Protein 9IX8 (pdb70)

Radius of gyration: 39.35 Å; Cα contacts (8 Å, |Δi|>4): 4409; chains: 4; bounding box: 99×106×82 Å

InterPro domains:
  IPR005841 Alpha-D-phosphohexomutase superfamily [PR00509] (86-100)
  IPR005841 Alpha-D-phosphohexomutase superfamily [PR00509] (162-181)
  IPR005841 Alpha-D-phosphohexomutase superfamily [PR00509] (196-209)
  IPR005841 Alpha-D-phosphohexomutase superfamily [PR00509] (224-239)
  IPR005843 Alpha-D-phosphohexomutase, C-terminal [PF00408] (360-435)
  IPR005844 Alpha-D-phosphohexomutase, alpha/beta/alpha domain I [PF02878] (2-129)
  IPR005845 Alpha-D-phosphohexomutase, alpha/beta/alpha domain II [PF02879] (148-244)
  IPR005846 Alpha-D-phosphohexomutase, alpha/beta/alpha domain III [PF02880] (249-353)
  IPR016055 Alpha-D-phosphohexomutase, alpha/beta/alpha I/II/III [SSF53738] (2-168)
  IPR016055 Alpha-D-phosphohexomutase, alpha/beta/alpha I/II/III [SSF53738] (147-247)
  IPR016055 Alpha-D-phosphohexomutase, alpha/beta/alpha I/II/III [SSF53738] (248-350)
  IPR016066 Alpha-D-phosphohexomutase, conserved site [PS00710] (87-96)
  IPR024086 Phosphoglucosamine mutase, archaeal type [TIGR03990] (1-440)
  IPR024086 Phosphoglucosamine mutase, archaeal type [cd03087] (3-440)
  IPR036900 Alpha-D-phosphohexomutase, C-terminal domain superfamily [SSF55957] (343-445)
  IPR050060 Phosphoglucosamine mutase [PTHR42946] (4-446)

Foldseek 3Di:
DDFQFFFKDFEPVRDYLQVLLLLLLLCLQLDAEEEEEEEKQAPCTVSSSVSSVNNVLQQLHAYAYAYHAFLQLQLVCLLVPHQKYKYWAPWQDASRMITIWIAGNQSFTDDPVSVVSSVVCSVVVVGHGDDPVSRDDYHYDHRQVVVLVLLCVVLVAAAQFEEEEEELLMNCLVHLVVSCVVSNYNYDYDSSHRDSNSVRFRQCVDCVRCVVVLVVLQVVQGQKYWGAGRSRLFIWIAGSNSHTCFQLLLQLLVLLVQCQVVQEFEEEEALQRACLNVVSRVVSPYYYDHAHNHFQLVVCVPRVGCWYYYRRFTAHPVSGRGRDVSNSVSNLSVCCRPPHGVVVVSVVTQDKDKDKDKAAAAPVCQVPLQVVLQVVVCVVQVPFFPDWDPNFRIWTAGVQRWIWDWGCDTPHRIIMIMTMGSDPVVRVVRSVSSVVSRVVSRVPD/DQFLFFFKDFEPVRDYLVVLLLLLLLVLQLDAEEEEEEEKQQPCTVVSSVSSVNNVLQQLYAYAYQYHAFLQLQLVCLLVPHQKYKYWAPWQDASRMIGIWIAGNQSFTDDVVSVVSSVVCSVVVPGRGDDPVSRYDYHYDHRQVVVLVLLCVVLVAADQFEEEEEELLMSCLVHQVVSCVVSNYNYDYHSSHRDSNSVRFRQDPDCVTCLVQLVVLQVVQGQKYWGAGRSRLFIWMAGSNSHTCWQLLLVLLVLLVQLQVVQEFEEEEELQRACLNVVSRVVSPYDYDYAHRHFQLVCCVVRVGQWYYYRRFTDHPVSGRGGDVSSSVSVLSVCCVVPHGPVVSSVVGQDKDKDKDKAAAAPVCLLVLLVVLVVVLCVVQVVFFPDWDPNFRIWTAGNQRKIWDWGQDIPHRIIMTMIIGSDPVVRVVSRVVSVVSSVVSRVPD/DQAQAFFKDFEPPRDYLQVLLLLLLLCLQLWAEEEEEEEKQQPCGVSSSVSNLNNVLQQLYAYAYAYHAFLQLQLLVLLVPHQKYKYWANWQDASRMIGIWIAGSQSATDDPVRVVSSVVCSVVVVGHGDDPVSRHDYHYDHRQVVVLVLLCVVLVAAFQFEEEEEELLMNVLVHQVVSCVVSNYNYDYHSSHHHSNSVRFRQNPDCVGCVCVLVVLAVVQGQKYWGGGHSRLFIWIAGSNSHTCFQLLLLQLVLLVQCLVVLEFEEEEELPRFQLNVVSRVVSHYDYDYAHHNRQLCCCVVVVGCWGYYRRFTDRVVSGSGGDCSSSVSNVSVVCVPPHGPVVSSVVGQDKDKDKDKAFAAPVCLVVLLVVLLVVLCVVCVVFFPDWDPNFGTWTAGPQRKIWGWGDRPPHRITIIMIMGSDPVVNCVSSVSSVVSSNVSRVVVD/DQALAAFKDFEPPRDYLVVLLLLLLLCLQLWAEAEEEEEKQAPCTVVSSVSSLNNVLQQLHAYAYQYHAFLQLQLVVLLVPHQKYKYWANWQDASSMIGIWIAGNQSFTQDPVRVVSSVVCSVVVVGRGDPPVSRHDYHYDHRQVVVLVLLCVVLVAAACFEEEEEELLMNVLVHQVVSCVVSVYNYDYHSSHHHNNSVQFRQHVDCVGCLVVLVVLQVVQGQKYWGGGRSRLFIWIAGSNSDTCWQLLLQLLVLLVQQLVVLEFEEEEALARFCLNVVNRVVSHYDYDHAHPRGQLVCCVVRVGCWGDYRGFTAHPVSGSGGDVSSSVSNLSVCCVVPHGPVVSSVVGADKDKDKDKAAAAPVCLVVLLVVLLVVLCVVQVVFFPDWDPNFRTWTAGNQRKIWGWHDRPDHRIIMIMIMGSDPVVNVVSSCSSRVSSNVSRVVVVD

Structure (mmCIF, N/CA/C/O backbone):
data_9IX8
#
_entry.id   9IX8
#
_cell.length_a   79.772
_cell.length_b   97.575
_cell.length_c   128.150
_cell.angle_alpha   90.00
_cell.angle_beta   94.00
_cell.angle_gamma   90.00
#
_symmetry.space_group_name_H-M   'P 1 21 1'
#
loop_
_entity.id
_entity.type
_entity.pdbx_description
1 polymer Phosphopentomutase
2 non-polymer 2-(2-(2-(2-(2-(2-ETHOXYETHOXY)ETHOXY)ETHOXY)ETHOXY)ETHOXY)ETHANOL
3 non-polymer GLYCEROL
4 water water
#
loop_
_atom_site.group_PDB
_atom_site.id
_atom_site.type_symbol
_atom_site.label_atom_id
_atom_site.label_alt_id
_atom_site.label_comp_id
_atom_site.label_asym_id
_atom_site.label_entity_id
_atom_site.label_seq_id
_atom_site.pdbx_PDB_ins_code
_atom_site.Cartn_x
_atom_site.Cartn_y
_atom_site.Cartn_z
_atom_site.occupancy
_atom_site.B_iso_or_equiv
_atom_site.auth_seq_id
_atom_site.auth_comp_id
_atom_site.auth_asym_id
_atom_site.auth_atom_id
_atom_site.pdbx_PDB_model_num
ATOM 1 N N . LEU A 1 2 ? -15.796 61.245 26.017 1.00 55.99 3 LEU A N 1
ATOM 2 C CA . LEU A 1 2 ? -14.399 61.135 26.617 1.00 57.22 3 LEU A CA 1
ATOM 3 C C . LEU A 1 2 ? -13.377 62.015 25.866 1.00 58.80 3 LEU A C 1
ATOM 4 O O . LEU A 1 2 ? -12.645 62.794 26.538 1.00 49.39 3 LEU A O 1
ATOM 9 N N . PHE A 1 3 ? -13.267 61.853 24.543 1.00 50.99 4 PHE A N 1
ATOM 10 C CA . PHE A 1 3 ? -12.366 62.656 23.679 1.00 58.68 4 PHE A CA 1
ATOM 11 C C . PHE A 1 3 ? -12.924 64.079 23.484 1.00 55.39 4 PHE A C 1
ATOM 12 O O . PHE A 1 3 ? -14.125 64.227 23.217 1.00 64.02 4 PHE A O 1
ATOM 20 N N . GLY A 1 4 ? -12.059 65.089 23.611 1.00 57.47 5 GLY A N 1
ATOM 21 C CA . GLY A 1 4 ? -12.232 66.435 23.029 1.00 58.78 5 GLY A CA 1
ATOM 22 C C . GLY A 1 4 ? -11.499 66.567 21.695 1.00 56.66 5 GLY A C 1
ATOM 23 O O . GLY A 1 4 ? -11.236 65.513 21.030 1.00 56.03 5 GLY A O 1
ATOM 24 N N . THR A 1 5 ? -11.136 67.807 21.341 1.00 59.15 6 THR A N 1
ATOM 25 C CA . THR A 1 5 ? -10.528 68.226 20.039 1.00 68.12 6 THR A CA 1
ATOM 26 C C . THR A 1 5 ? -9.160 67.560 19.798 1.00 68.73 6 THR A C 1
ATOM 27 O O . THR A 1 5 ? -8.863 67.247 18.609 1.00 69.50 6 THR A O 1
ATOM 31 N N . ALA A 1 6 ? -8.356 67.360 20.854 1.00 69.61 7 ALA A N 1
ATOM 32 C CA . ALA A 1 6 ? -7.008 66.750 20.766 1.00 75.02 7 ALA A CA 1
ATOM 33 C C . ALA A 1 6 ? -6.709 65.936 22.037 1.00 77.11 7 ALA A C 1
ATOM 34 O O . ALA A 1 6 ? -5.687 66.205 22.716 1.00 77.29 7 ALA A O 1
ATOM 36 N N . GLY A 1 7 ? -7.574 64.959 22.335 1.00 67.91 8 GLY A N 1
ATOM 37 C CA . GLY A 1 7 ? -7.323 63.905 23.336 1.00 61.77 8 GLY A CA 1
ATOM 38 C C . GLY A 1 7 ? -8.346 63.856 24.455 1.00 59.52 8 GLY A C 1
ATOM 39 O O . GLY A 1 7 ? -9.235 64.738 24.533 1.00 67.49 8 GLY A O 1
ATOM 40 N N . ILE A 1 8 ? -8.218 62.832 25.294 1.00 48.43 9 ILE A N 1
ATOM 41 C CA . ILE A 1 8 ? -8.879 62.741 26.625 1.00 41.43 9 ILE A CA 1
ATOM 42 C C . ILE A 1 8 ? -7.970 63.455 27.619 1.00 43.05 9 ILE A C 1
ATOM 43 O O . ILE A 1 8 ? -6.758 63.259 27.552 1.00 44.54 9 ILE A O 1
ATOM 48 N N . ARG A 1 9 ? -8.530 64.286 28.482 1.00 49.33 10 ARG A N 1
ATOM 49 C CA . ARG A 1 9 ? -7.757 65.048 29.488 1.00 50.91 10 ARG A CA 1
ATOM 50 C C . ARG A 1 9 ? -8.698 65.497 30.602 1.00 45.43 10 ARG A C 1
ATOM 51 O O . ARG A 1 9 ? -9.866 65.734 30.356 1.00 52.64 10 ARG A O 1
ATOM 59 N N . GLY A 1 10 ? -8.170 65.657 31.794 1.00 42.23 11 GLY A N 1
ATOM 60 C CA . GLY A 1 10 ? -8.949 66.169 32.916 1.00 41.28 11 GLY A CA 1
ATOM 61 C C . GLY A 1 10 ? -8.161 66.047 34.186 1.00 43.83 11 GLY A C 1
ATOM 62 O O . GLY A 1 10 ? -6.966 65.800 34.128 1.00 44.71 11 GLY A O 1
ATOM 63 N N . THR A 1 11 ? -8.850 66.226 35.291 1.00 51.81 12 THR A N 1
ATOM 64 C CA . THR A 1 11 ? -8.266 66.256 36.638 1.00 49.07 12 THR A CA 1
ATOM 65 C C . THR A 1 11 ? -8.128 64.811 37.087 1.00 47.05 12 THR A C 1
ATOM 66 O O . THR A 1 11 ? -9.018 63.994 36.780 1.00 44.15 12 THR A O 1
ATOM 70 N N . LEU A 1 12 ? -7.018 64.544 37.769 1.00 42.39 13 LEU A N 1
ATOM 71 C CA . LEU A 1 12 ? -6.742 63.265 38.428 1.00 45.03 13 LEU A CA 1
ATOM 72 C C . LEU A 1 12 ? -7.914 62.975 39.362 1.00 41.28 13 LEU A C 1
ATOM 73 O O . LEU A 1 12 ? -8.298 63.868 40.125 1.00 46.21 13 LEU A O 1
ATOM 78 N N . TRP A 1 13 ? -8.454 61.769 39.280 1.00 41.25 14 TRP A N 1
ATOM 79 C CA . TRP A 1 13 ? -9.457 61.173 40.211 1.00 47.66 14 TRP A CA 1
ATOM 80 C C . TRP A 1 13 ? -10.878 61.573 39.808 1.00 45.34 14 TRP A C 1
ATOM 81 O O . TRP A 1 13 ? -11.782 60.733 40.024 1.00 48.59 14 TRP A O 1
ATOM 92 N N . GLU A 1 14 ? -11.047 62.783 39.264 1.00 48.58 15 GLU A N 1
ATOM 93 C CA . GLU A 1 14 ? -12.314 63.287 38.668 1.00 61.76 15 GLU A CA 1
ATOM 94 C C . GLU A 1 14 ? -12.618 62.530 37.369 1.00 50.79 15 GLU A C 1
ATOM 95 O O . GLU A 1 14 ? -13.454 61.648 37.415 1.00 63.28 15 GLU A O 1
ATOM 101 N N . LYS A 1 15 ? -11.979 62.875 36.255 1.00 52.41 16 LYS A N 1
ATOM 102 C CA . LYS A 1 15 ? -12.263 62.256 34.936 1.00 57.78 16 LYS A CA 1
ATOM 103 C C . LYS A 1 15 ? -11.199 61.207 34.607 1.00 56.84 16 LYS A C 1
ATOM 104 O O . LYS A 1 15 ? -11.585 60.142 34.084 1.00 66.90 16 LYS A O 1
ATOM 110 N N . VAL A 1 16 ? -9.922 61.495 34.888 1.00 51.68 17 VAL A N 1
ATOM 111 C CA . VAL A 1 16 ? -8.763 60.639 34.496 1.00 45.40 17 VAL A CA 1
ATOM 112 C C . VAL A 1 16 ? -8.300 59.825 35.708 1.00 41.31 17 VAL A C 1
ATOM 113 O O . VAL A 1 16 ? -7.849 60.431 36.704 1.00 47.07 17 VAL A O 1
ATOM 117 N N . THR A 1 17 ? -8.396 58.510 35.551 1.00 33.32 18 THR A N 1
ATOM 118 C CA . THR A 1 17 ? -8.128 57.449 36.525 1.00 34.55 18 THR A CA 1
ATOM 119 C C . THR A 1 17 ? -7.326 56.305 35.900 1.00 34.78 18 THR A C 1
ATOM 120 O O . THR A 1 17 ? -7.320 56.065 34.674 1.00 27.80 18 THR A O 1
ATOM 124 N N . PRO A 1 18 ? -6.644 55.530 36.771 1.00 31.58 19 PRO A N 1
ATOM 125 C CA . PRO A 1 18 ? -6.011 54.290 36.343 1.00 32.16 19 PRO A CA 1
ATOM 126 C C . PRO A 1 18 ? -7.037 53.428 35.594 1.00 28.43 19 PRO A C 1
ATOM 127 O O . PRO A 1 18 ? -6.703 52.875 34.572 1.00 26.41 19 PRO A O 1
ATOM 131 N N . GLU A 1 19 ? -8.246 53.319 36.146 1.00 33.60 20 GLU A N 1
ATOM 132 C CA . GLU A 1 19 ? -9.362 52.496 35.562 1.00 36.21 20 GLU A CA 1
ATOM 133 C C . GLU A 1 19 ? -9.618 52.953 34.120 1.00 31.41 20 GLU A C 1
ATOM 134 O O . GLU A 1 19 ? -9.644 52.076 33.218 1.00 30.68 20 GLU A O 1
ATOM 140 N N . LEU A 1 20 ? -9.757 54.263 33.893 1.00 27.85 21 LEU A N 1
ATOM 141 C CA . LEU A 1 20 ? -10.046 54.772 32.523 1.00 34.82 21 LEU A CA 1
ATOM 142 C C . LEU A 1 20 ? -8.858 54.420 31.615 1.00 31.87 21 LEU A C 1
ATOM 143 O O . LEU A 1 20 ? -9.095 53.852 30.539 1.00 28.81 21 LEU A O 1
ATOM 148 N N . ALA A 1 21 ? -7.626 54.678 32.076 1.00 30.43 22 ALA A N 1
ATOM 149 C CA . ALA A 1 21 ? -6.399 54.439 31.291 1.00 29.54 22 ALA A CA 1
ATOM 150 C C . ALA A 1 21 ? -6.391 52.971 30.831 1.00 31.19 22 ALA A C 1
ATOM 151 O O . ALA A 1 21 ? -6.058 52.733 29.653 1.00 26.89 22 ALA A O 1
ATOM 153 N N . MET A 1 22 ? -6.796 52.034 31.705 1.00 31.54 23 MET A N 1
ATOM 154 C CA . MET A 1 22 ? -6.839 50.582 31.375 1.00 32.30 23 MET A CA 1
ATOM 155 C C . MET A 1 22 ? -7.935 50.324 30.315 1.00 30.93 23 MET A C 1
ATOM 156 O O . MET A 1 22 ? -7.676 49.622 29.300 1.00 25.46 23 MET A O 1
ATOM 161 N N . LYS A 1 23 ? -9.129 50.881 30.509 1.00 33.40 24 LYS A N 1
ATOM 162 C CA . LYS A 1 23 ? -10.243 50.682 29.532 1.00 34.64 24 LYS A CA 1
ATOM 163 C C . LYS A 1 23 ? -9.799 51.190 28.151 1.00 31.98 24 LYS A C 1
ATOM 164 O O . LYS A 1 23 ? -10.019 50.430 27.194 1.00 25.67 24 LYS A O 1
ATOM 170 N N . VAL A 1 24 ? -9.117 52.350 28.050 1.00 30.10 25 VAL A N 1
ATOM 171 C CA . VAL A 1 24 ? -8.664 52.892 26.722 1.00 30.31 25 VAL A CA 1
ATOM 172 C C . VAL A 1 24 ? -7.706 51.904 26.055 1.00 30.60 25 VAL A C 1
ATOM 173 O O . VAL A 1 24 ? -7.878 51.603 24.837 1.00 30.89 25 VAL A O 1
ATOM 177 N N . GLY A 1 25 ? -6.756 51.368 26.818 1.00 32.59 26 GLY A N 1
ATOM 178 C CA . GLY A 1 25 ? -5.840 50.334 26.304 1.00 33.42 26 GLY A CA 1
ATOM 179 C C . GLY A 1 25 ? -6.640 49.161 25.764 1.00 35.44 26 GLY A C 1
ATOM 180 O O . GLY A 1 25 ? -6.330 48.668 24.650 1.00 31.44 26 GLY A O 1
ATOM 181 N N . MET A 1 26 ? -7.622 48.716 26.551 1.00 34.20 27 MET A N 1
ATOM 182 C CA . MET A 1 26 ? -8.534 47.617 26.165 1.00 36.54 27 MET A CA 1
ATOM 183 C C . MET A 1 26 ? -9.259 48.008 24.868 1.00 33.72 27 MET A C 1
ATOM 184 O O . MET A 1 26 ? -9.239 47.204 23.923 1.00 28.18 27 MET A O 1
ATOM 189 N N . ALA A 1 27 ? -9.752 49.242 24.778 1.00 34.34 28 ALA A N 1
ATOM 190 C CA . ALA A 1 27 ? -10.529 49.733 23.620 1.00 32.65 28 ALA A CA 1
ATOM 191 C C . ALA A 1 27 ? -9.615 49.818 22.399 1.00 35.05 28 ALA A C 1
ATOM 192 O O . ALA A 1 27 ? -9.988 49.281 21.377 1.00 39.28 28 ALA A O 1
ATOM 194 N N . VAL A 1 28 ? -8.431 50.416 22.514 1.00 35.58 29 VAL A N 1
ATOM 195 C CA . VAL A 1 28 ? -7.501 50.534 21.354 1.00 37.69 29 VAL A CA 1
ATOM 196 C C . VAL A 1 28 ? -7.231 49.157 20.734 1.00 37.13 29 VAL A C 1
ATOM 197 O O . VAL A 1 28 ? -7.070 49.118 19.526 1.00 40.76 29 VAL A O 1
ATOM 201 N N . GLY A 1 29 ? -7.089 48.102 21.530 1.00 36.52 30 GLY A N 1
ATOM 202 C CA . GLY A 1 29 ? -6.641 46.782 21.051 1.00 36.62 30 GLY A CA 1
ATOM 203 C C . GLY A 1 29 ? -7.812 45.871 20.708 1.00 38.76 30 GLY A C 1
ATOM 204 O O . GLY A 1 29 ? -7.567 44.684 20.375 1.00 34.56 30 GLY A O 1
ATOM 205 N N . THR A 1 30 ? -9.031 46.392 20.852 1.00 41.43 31 THR A N 1
ATOM 206 C CA . THR A 1 30 ? -10.299 45.854 20.297 1.00 43.45 31 THR A CA 1
ATOM 207 C C . THR A 1 30 ? -10.562 46.506 18.912 1.00 43.44 31 THR A C 1
ATOM 208 O O . THR A 1 30 ? -11.040 45.823 18.035 1.00 43.07 31 THR A O 1
ATOM 212 N N . TYR A 1 31 ? -10.242 47.787 18.733 1.00 40.63 32 TYR A N 1
ATOM 213 C CA . TYR A 1 31 ? -10.461 48.578 17.502 1.00 46.67 32 TYR A CA 1
ATOM 214 C C . TYR A 1 31 ? -9.324 48.344 16.503 1.00 48.06 32 TYR A C 1
ATOM 215 O O . TYR A 1 31 ? -9.525 48.567 15.291 1.00 48.75 32 TYR A O 1
ATOM 224 N N . LYS A 1 32 ? -8.144 47.985 17.002 1.00 43.43 33 LYS A N 1
ATOM 225 C CA . LYS A 1 32 ? -6.920 47.806 16.186 1.00 43.97 33 LYS A CA 1
ATOM 226 C C . LYS A 1 32 ? -6.232 46.518 16.625 1.00 41.95 33 LYS A C 1
ATOM 227 O O . LYS A 1 32 ? -6.540 45.981 17.710 1.00 37.84 33 LYS A O 1
ATOM 233 N N . SER A 1 33 ? -5.247 46.102 15.851 1.00 39.70 34 SER A N 1
ATOM 234 C CA . SER A 1 33 ? -4.428 44.924 16.184 1.00 42.05 34 SER A CA 1
ATOM 235 C C . SER A 1 33 ? -2.971 45.198 15.788 1.00 38.91 34 SER A C 1
ATOM 236 O O . SER A 1 33 ? -2.692 46.218 15.133 1.00 33.49 34 SER A O 1
ATOM 239 N N . GLY A 1 34 ? -2.079 44.313 16.201 1.00 35.47 35 GLY A N 1
ATOM 240 C CA . GLY A 1 34 ? -0.658 44.401 15.854 1.00 40.73 35 GLY A CA 1
ATOM 241 C C . GLY A 1 34 ? 0.097 45.032 16.998 1.00 37.96 35 GLY A C 1
ATOM 242 O O . GLY A 1 34 ? -0.028 44.517 18.124 1.00 34.72 35 GLY A O 1
ATOM 243 N N . LYS A 1 35 ? 0.794 46.129 16.723 1.00 33.51 36 LYS A N 1
ATOM 244 C CA . LYS A 1 35 ? 1.762 46.731 17.666 1.00 34.13 36 LYS A CA 1
ATOM 245 C C . LYS A 1 35 ? 1.265 48.086 18.132 1.00 30.69 36 LYS A C 1
ATOM 246 O O . LYS A 1 35 ? 0.726 48.852 17.294 1.00 33.01 36 LYS A O 1
ATOM 252 N N . ALA A 1 36 ? 1.431 48.343 19.422 1.00 29.68 37 ALA A N 1
ATOM 253 C CA . ALA A 1 36 ? 1.122 49.637 20.067 1.00 31.13 37 ALA A CA 1
ATOM 254 C C . ALA A 1 36 ? 2.417 50.231 20.658 1.00 31.92 37 ALA A C 1
ATOM 255 O O . ALA A 1 36 ? 3.097 49.591 21.541 1.00 26.63 37 ALA A O 1
ATOM 257 N N . LEU A 1 37 ? 2.775 51.415 20.182 1.00 28.29 38 LEU A N 1
ATOM 258 C CA . LEU A 1 37 ? 3.891 52.186 20.756 1.00 30.52 38 LEU A CA 1
ATOM 259 C C . LEU A 1 37 ? 3.338 53.027 21.882 1.00 29.36 38 LEU A C 1
ATOM 260 O O . LEU A 1 37 ? 2.379 53.788 21.629 1.00 25.94 38 LEU A O 1
ATOM 265 N N . VAL A 1 38 ? 3.991 52.963 23.034 1.00 29.00 39 VAL A N 1
ATOM 266 C CA . VAL A 1 38 ? 3.518 53.684 24.249 1.00 30.81 39 VAL A CA 1
ATOM 267 C C . VAL A 1 38 ? 4.560 54.695 24.736 1.00 28.86 39 VAL A C 1
ATOM 268 O O . VAL A 1 38 ? 5.732 54.292 24.946 1.00 26.80 39 VAL A O 1
ATOM 272 N N . GLY A 1 39 ? 4.114 55.940 24.939 1.00 24.85 40 GLY A N 1
ATOM 273 C CA . GLY A 1 39 ? 4.942 57.032 25.473 1.00 26.80 40 GLY A CA 1
ATOM 274 C C . GLY A 1 39 ? 4.180 57.793 26.541 1.00 26.65 40 GLY A C 1
ATOM 275 O O . GLY A 1 39 ? 2.948 57.622 26.608 1.00 27.80 40 GLY A O 1
ATOM 276 N N . ARG A 1 40 ? 4.903 58.556 27.362 1.00 23.13 41 ARG A N 1
ATOM 277 C CA . ARG A 1 40 ? 4.352 59.410 28.428 1.00 23.67 41 ARG A CA 1
ATOM 278 C C . ARG A 1 40 ? 5.190 60.701 28.560 1.00 26.07 41 ARG A C 1
ATOM 279 O O . ARG A 1 40 ? 6.339 60.779 28.057 1.00 21.27 41 ARG A O 1
ATOM 287 N N . ASP A 1 41 ? 4.605 61.694 29.219 1.00 27.64 42 ASP A N 1
ATOM 288 C CA . ASP A 1 41 ? 5.294 62.941 29.610 1.00 29.39 42 ASP A CA 1
ATOM 289 C C . ASP A 1 41 ? 5.753 62.703 31.046 1.00 30.26 42 ASP A C 1
ATOM 290 O O . ASP A 1 41 ? 5.679 61.512 31.485 1.00 31.15 42 ASP A O 1
ATOM 295 N N . GLY A 1 42 ? 6.188 63.758 31.731 1.00 26.77 43 GLY A N 1
ATOM 296 C CA . GLY A 1 42 ? 6.869 63.681 33.039 1.00 31.65 43 GLY A CA 1
ATOM 297 C C . GLY A 1 42 ? 5.985 63.980 34.256 1.00 30.37 43 GLY A C 1
ATOM 298 O O . GLY A 1 42 ? 6.556 64.092 35.357 1.00 29.95 43 GLY A O 1
ATOM 299 N N . ARG A 1 43 ? 4.668 64.076 34.095 1.00 29.76 44 ARG A N 1
ATOM 300 C CA . ARG A 1 43 ? 3.709 64.354 35.193 1.00 30.48 44 ARG A CA 1
ATOM 301 C C . ARG A 1 43 ? 3.791 63.269 36.251 1.00 33.65 44 ARG A C 1
ATOM 302 O O . ARG A 1 43 ? 4.075 62.118 35.864 1.00 35.55 44 ARG A O 1
ATOM 310 N N . THR A 1 44 ? 3.461 63.619 37.506 1.00 29.87 45 THR A N 1
ATOM 311 C CA . THR A 1 44 ? 3.539 62.716 38.680 1.00 32.47 45 THR A CA 1
ATOM 312 C C . THR A 1 44 ? 2.719 61.441 38.470 1.00 29.56 45 THR A C 1
ATOM 313 O O . THR A 1 44 ? 3.137 60.401 38.997 1.00 25.76 45 THR A O 1
ATOM 317 N N . SER A 1 45 ? 1.640 61.509 37.695 1.00 25.95 46 SER A N 1
ATOM 318 C CA . SER A 1 45 ? 0.660 60.408 37.546 1.00 27.62 46 SER A CA 1
ATOM 319 C C . SER A 1 45 ? 0.951 59.566 36.295 1.00 27.22 46 SER A C 1
ATOM 320 O O . SER A 1 45 ? 0.226 58.561 36.106 1.00 27.35 46 SER A O 1
ATOM 323 N N . SER A 1 46 ? 1.931 59.941 35.462 1.00 24.30 47 SER A N 1
ATOM 324 C CA . SER A 1 46 ? 2.050 59.398 34.080 1.00 25.87 47 SER A CA 1
ATOM 325 C C . SER A 1 46 ? 2.580 57.960 34.120 1.00 24.29 47 SER A C 1
ATOM 326 O O . SER A 1 46 ? 2.101 57.148 33.347 1.00 26.87 47 SER A O 1
ATOM 329 N N . VAL A 1 47 ? 3.467 57.605 35.038 1.00 24.26 48 VAL A N 1
ATOM 330 C CA . VAL A 1 47 ? 3.918 56.184 35.103 1.00 24.19 48 VAL A CA 1
ATOM 331 C C . VAL A 1 47 ? 2.744 55.320 35.552 1.00 23.62 48 VAL A C 1
ATOM 332 O O . VAL A 1 47 ? 2.529 54.298 34.919 1.00 26.01 48 VAL A O 1
ATOM 336 N N . MET A 1 48 ? 1.957 55.770 36.518 1.00 25.71 49 MET A N 1
ATOM 337 C CA . MET A 1 48 ? 0.762 55.033 37.009 1.00 27.28 49 MET A CA 1
ATOM 338 C C . MET A 1 48 ? -0.213 54.794 35.852 1.00 26.71 49 MET A C 1
ATOM 339 O O . MET A 1 48 ? -0.689 53.696 35.750 1.00 26.88 49 MET A O 1
ATOM 344 N N . LEU A 1 49 ? -0.498 55.795 35.019 1.00 25.72 50 LEU A N 1
ATOM 345 C CA . LEU A 1 49 ? -1.483 55.645 33.914 1.00 26.16 50 LEU A CA 1
ATOM 346 C C . LEU A 1 49 ? -0.866 54.809 32.794 1.00 24.62 50 LEU A C 1
ATOM 347 O O . LEU A 1 49 ? -1.600 54.102 32.152 1.00 22.68 50 LEU A O 1
ATOM 352 N N . LYS A 1 50 ? 0.432 54.910 32.570 1.00 23.51 51 LYS A N 1
ATOM 353 C CA . LYS A 1 50 ? 1.116 54.141 31.514 1.00 25.71 51 LYS A CA 1
ATOM 354 C C . LYS A 1 50 ? 1.036 52.657 31.879 1.00 25.11 51 LYS A C 1
ATOM 355 O O . LYS A 1 50 ? 0.710 51.869 31.014 1.00 23.77 51 LYS A O 1
ATOM 361 N N . ASN A 1 51 ? 1.289 52.305 33.136 1.00 25.07 52 ASN A N 1
ATOM 362 C CA . ASN A 1 51 ? 1.131 50.907 33.619 1.00 25.60 52 ASN A CA 1
ATOM 363 C C . ASN A 1 51 ? -0.295 50.402 33.364 1.00 26.44 52 ASN A C 1
ATOM 364 O O . ASN A 1 51 ? -0.428 49.291 32.807 1.00 23.05 52 ASN A O 1
ATOM 369 N N . ALA A 1 52 ? -1.317 51.186 33.710 1.00 24.49 53 ALA A N 1
ATOM 370 C CA . ALA A 1 52 ? -2.736 50.806 33.521 1.00 28.26 53 ALA A CA 1
ATOM 371 C C . ALA A 1 52 ? -3.006 50.617 32.018 1.00 30.47 53 ALA A C 1
ATOM 372 O O . ALA A 1 52 ? -3.431 49.485 31.641 1.00 27.95 53 ALA A O 1
ATOM 374 N N . MET A 1 53 ? -2.615 51.615 31.197 1.00 28.26 54 MET A N 1
ATOM 375 C CA . MET A 1 53 ? -2.689 51.611 29.712 1.00 24.81 54 MET A CA 1
ATOM 376 C C . MET A 1 53 ? -2.041 50.356 29.132 1.00 25.68 54 MET A C 1
ATOM 377 O O . MET A 1 53 ? -2.711 49.648 28.354 1.00 23.94 54 MET A O 1
ATOM 382 N N . ILE A 1 54 ? -0.796 50.070 29.528 1.00 24.15 55 ILE A N 1
ATOM 383 C CA . ILE A 1 54 ? -0.025 48.895 29.039 1.00 24.86 55 ILE A CA 1
ATOM 384 C C . ILE A 1 54 ? -0.752 47.583 29.433 1.00 25.97 55 ILE A C 1
ATOM 385 O O . ILE A 1 54 ? -0.796 46.609 28.606 1.00 25.32 55 ILE A O 1
ATOM 390 N N . SER A 1 55 ? -1.315 47.512 30.625 1.00 26.02 56 SER A N 1
ATOM 391 C CA . SER A 1 55 ? -2.066 46.307 31.051 1.00 26.79 56 SER A CA 1
ATOM 392 C C . SER A 1 55 ? -3.245 46.121 30.110 1.00 25.21 56 SER A C 1
ATOM 393 O O . SER A 1 55 ? -3.449 45.004 29.648 1.00 26.57 56 SER A O 1
ATOM 396 N N . GLY A 1 56 ? -3.955 47.200 29.814 1.00 24.95 57 GLY A N 1
ATOM 397 C CA . GLY A 1 56 ? -5.075 47.182 28.857 1.00 24.97 57 GLY A CA 1
ATOM 398 C C . GLY A 1 56 ? -4.676 46.613 27.518 1.00 24.32 57 GLY A C 1
ATOM 399 O O . GLY A 1 56 ? -5.260 45.595 27.131 1.00 23.46 57 GLY A O 1
ATOM 400 N N . LEU A 1 57 ? -3.647 47.189 26.886 1.00 25.39 58 LEU A N 1
ATOM 401 C CA . LEU A 1 57 ? -3.195 46.790 25.535 1.00 25.54 58 LEU A CA 1
ATOM 402 C C . LEU A 1 57 ? -2.777 45.328 25.538 1.00 28.79 58 LEU A C 1
ATOM 403 O O . LEU A 1 57 ? -3.176 44.585 24.628 1.00 26.72 58 LEU A O 1
ATOM 408 N N . LEU A 1 58 ? -1.990 44.919 26.527 1.00 28.38 59 LEU A N 1
ATOM 409 C CA . LEU A 1 58 ? -1.482 43.528 26.541 1.00 26.74 59 LEU A CA 1
ATOM 410 C C . LEU A 1 58 ? -2.667 42.568 26.563 1.00 28.87 59 LEU A C 1
ATOM 411 O O . LEU A 1 58 ? -2.534 41.513 25.938 1.00 30.34 59 LEU A O 1
ATOM 416 N N . SER A 1 59 ? -3.742 42.901 27.294 1.00 28.50 60 SER A N 1
ATOM 417 C CA . SER A 1 59 ? -4.929 42.028 27.495 1.00 28.07 60 SER A CA 1
ATOM 418 C C . SER A 1 59 ? -5.624 41.687 26.163 1.00 31.88 60 SER A C 1
ATOM 419 O O . SER A 1 59 ? -6.405 40.691 26.141 1.00 31.60 60 SER A O 1
ATOM 422 N N . THR A 1 60 ? -5.400 42.488 25.112 1.00 29.64 61 THR A N 1
ATOM 423 C CA . THR A 1 60 ? -6.070 42.348 23.801 1.00 31.22 61 THR A CA 1
ATOM 424 C C . THR A 1 60 ? -5.225 41.550 22.828 1.00 32.27 61 THR A C 1
ATOM 425 O O . THR A 1 60 ? -5.719 41.317 21.705 1.00 37.63 61 THR A O 1
ATOM 429 N N . GLY A 1 61 ? -4.008 41.174 23.220 1.00 32.81 62 GLY A N 1
ATOM 430 C CA . GLY A 1 61 ? -3.032 40.500 22.330 1.00 32.76 62 GLY A CA 1
ATOM 431 C C . GLY A 1 61 ? -2.183 41.481 21.507 1.00 31.63 62 GLY A C 1
ATOM 432 O O . GLY A 1 61 ? -1.378 41.013 20.678 1.00 33.98 62 GLY A O 1
ATOM 433 N N . MET A 1 62 ? -2.358 42.798 21.660 1.00 29.37 63 MET A N 1
ATOM 434 C CA . MET A 1 62 ? -1.426 43.766 21.039 1.00 29.15 63 MET A CA 1
ATOM 435 C C . MET A 1 62 ? -0.034 43.570 21.655 1.00 30.02 63 MET A C 1
ATOM 436 O O . MET A 1 62 ? 0.083 43.153 22.824 1.00 28.39 63 MET A O 1
ATOM 441 N N . GLU A 1 63 ? 0.972 43.767 20.820 1.00 28.52 64 GLU A N 1
ATOM 442 C CA . GLU A 1 63 ? 2.404 43.816 21.161 1.00 31.03 64 GLU A CA 1
ATOM 443 C C . GLU A 1 63 ? 2.733 45.256 21.551 1.00 32.01 64 GLU A C 1
ATOM 444 O O . GLU A 1 63 ? 2.565 46.158 20.708 1.00 33.34 64 GLU A O 1
ATOM 450 N N . VAL A 1 64 ? 3.102 45.461 22.811 1.00 28.68 65 VAL A N 1
ATOM 451 C CA . VAL A 1 64 ? 3.391 46.808 23.352 1.00 28.03 65 VAL A CA 1
ATOM 452 C C . VAL A 1 64 ? 4.879 47.125 23.161 1.00 27.12 65 VAL A C 1
ATOM 453 O O . VAL A 1 64 ? 5.746 46.335 23.603 1.00 27.85 65 VAL A O 1
ATOM 457 N N . LEU A 1 65 ? 5.169 48.267 22.543 1.00 28.60 66 LEU A N 1
ATOM 458 C CA . LEU A 1 65 ? 6.545 48.829 22.434 1.00 27.46 66 LEU A CA 1
ATOM 459 C C . LEU A 1 65 ? 6.577 50.017 23.392 1.00 27.48 66 LEU A C 1
ATOM 460 O O . LEU A 1 65 ? 5.768 50.938 23.174 1.00 31.31 66 LEU A O 1
ATOM 465 N N . ASP A 1 66 ? 7.370 49.939 24.469 1.00 25.95 67 ASP A N 1
ATOM 466 C CA . ASP A 1 66 ? 7.355 50.938 25.581 1.00 24.75 67 ASP A CA 1
ATOM 467 C C . ASP A 1 66 ? 8.490 51.917 25.338 1.00 22.69 67 ASP A C 1
ATOM 468 O O . ASP A 1 66 ? 9.620 51.489 25.380 1.00 26.72 67 ASP A O 1
ATOM 473 N N . ALA A 1 67 ? 8.179 53.157 24.981 1.00 25.45 68 ALA A N 1
ATOM 474 C CA . ALA A 1 67 ? 9.168 54.222 24.724 1.00 26.76 68 ALA A CA 1
ATOM 475 C C . ALA A 1 67 ? 9.355 55.051 25.988 1.00 25.53 68 ALA A C 1
ATOM 476 O O . ALA A 1 67 ? 10.276 55.844 26.047 1.00 29.74 68 ALA A O 1
ATOM 478 N N . ASP A 1 68 ? 8.509 54.846 26.974 1.00 27.85 69 ASP A N 1
ATOM 479 C CA . ASP A 1 68 ? 8.578 55.615 28.240 1.00 27.75 69 ASP A CA 1
ATOM 480 C C . ASP A 1 68 ? 8.547 57.110 27.900 1.00 24.88 69 ASP A C 1
ATOM 481 O O . ASP A 1 68 ? 7.682 57.446 27.063 1.00 23.15 69 ASP A O 1
ATOM 486 N N . LEU A 1 69 ? 9.412 57.930 28.529 1.00 25.52 70 LEU A N 1
ATOM 487 C CA . LEU A 1 69 ? 9.294 59.409 28.651 1.00 27.45 70 LEU A CA 1
ATOM 488 C C . LEU A 1 69 ? 9.843 60.025 27.370 1.00 28.23 70 LEU A C 1
ATOM 489 O O . LEU A 1 69 ? 11.076 60.074 27.193 1.00 28.24 70 LEU A O 1
ATOM 494 N N . ILE A 1 70 ? 8.938 60.381 26.457 1.00 32.23 71 ILE A N 1
ATOM 495 C CA . ILE A 1 70 ? 9.291 61.035 25.167 1.00 30.59 71 ILE A CA 1
ATOM 496 C C . ILE A 1 70 ? 8.246 62.104 24.883 1.00 29.03 71 ILE A C 1
ATOM 497 O O . ILE A 1 70 ? 7.121 61.988 25.379 1.00 31.34 71 ILE A O 1
ATOM 502 N N . PRO A 1 71 ? 8.592 63.178 24.132 1.00 27.86 72 PRO A N 1
ATOM 503 C CA . PRO A 1 71 ? 7.613 64.187 23.716 1.00 30.19 72 PRO A CA 1
ATOM 504 C C . PRO A 1 71 ? 6.610 63.664 22.678 1.00 28.47 72 PRO A C 1
ATOM 505 O O . PRO A 1 71 ? 6.948 62.790 21.918 1.00 31.88 72 PRO A O 1
ATOM 509 N N . THR A 1 72 ? 5.384 64.186 22.676 1.00 34.22 73 THR A N 1
ATOM 510 C CA . THR A 1 72 ? 4.288 63.767 21.736 1.00 37.52 73 THR A CA 1
ATOM 511 C C . THR A 1 72 ? 4.820 63.650 20.301 1.00 32.40 73 THR A C 1
ATOM 512 O O . THR A 1 72 ? 4.647 62.626 19.651 1.00 33.31 73 THR A O 1
ATOM 516 N N . PRO A 1 73 ? 5.490 64.662 19.713 1.00 34.08 74 PRO A N 1
ATOM 517 C CA . PRO A 1 73 ? 5.894 64.554 18.312 1.00 33.27 74 PRO A CA 1
ATOM 518 C C . PRO A 1 73 ? 6.733 63.302 18.047 1.00 32.40 74 PRO A C 1
ATOM 519 O O . PRO A 1 73 ? 6.599 62.697 16.996 1.00 29.60 74 PRO A O 1
ATOM 523 N N . ALA A 1 74 ? 7.601 62.979 18.998 1.00 32.26 75 ALA A N 1
ATOM 524 C CA . ALA A 1 74 ? 8.489 61.803 18.920 1.00 34.08 75 ALA A CA 1
ATOM 525 C C . ALA A 1 74 ? 7.625 60.541 19.009 1.00 31.89 75 ALA A C 1
ATOM 526 O O . ALA A 1 74 ? 7.915 59.595 18.276 1.00 30.14 75 ALA A O 1
ATOM 528 N N . LEU A 1 75 ? 6.584 60.524 19.851 1.00 31.08 76 LEU A N 1
ATOM 529 C CA . LEU A 1 75 ? 5.633 59.392 19.865 1.00 31.05 76 LEU A CA 1
ATOM 530 C C . LEU A 1 75 ? 4.898 59.229 18.511 1.00 31.18 76 LEU A C 1
ATOM 531 O O . LEU A 1 75 ? 4.772 58.053 18.023 1.00 26.53 76 LEU A O 1
ATOM 536 N N . ALA A 1 76 ? 4.383 60.312 17.931 1.00 32.69 77 ALA A N 1
ATOM 537 C CA . ALA A 1 76 ? 3.682 60.264 16.612 1.00 37.64 77 ALA A CA 1
ATOM 538 C C . ALA A 1 76 ? 4.669 59.790 15.546 1.00 30.70 77 ALA A C 1
ATOM 539 O O . ALA A 1 76 ? 4.313 58.947 14.764 1.00 31.66 77 ALA A O 1
ATOM 541 N N . TRP A 1 77 ? 5.895 60.277 15.579 1.00 31.99 78 TRP A N 1
ATOM 542 C CA . TRP A 1 77 ? 6.953 59.867 14.621 1.00 33.19 78 TRP A CA 1
ATOM 543 C C . TRP A 1 77 ? 7.293 58.384 14.829 1.00 33.84 78 TRP A C 1
ATOM 544 O O . TRP A 1 77 ? 7.348 57.614 13.827 1.00 28.24 78 TRP A O 1
ATOM 555 N N . GLY A 1 78 ? 7.592 57.985 16.077 1.00 33.61 79 GLY A N 1
ATOM 556 C CA . GLY A 1 78 ? 7.859 56.572 16.399 1.00 29.91 79 GLY A CA 1
ATOM 557 C C . GLY A 1 78 ? 6.676 55.686 15.999 1.00 29.09 79 GLY A C 1
ATOM 558 O O . GLY A 1 78 ? 6.884 54.554 15.621 1.00 28.35 79 GLY A O 1
ATOM 559 N N . THR A 1 79 ? 5.446 56.158 16.119 1.00 27.97 80 THR A N 1
ATOM 560 C CA . THR A 1 79 ? 4.263 55.313 15.782 1.00 32.21 80 THR A CA 1
ATOM 561 C C . THR A 1 79 ? 4.342 54.944 14.294 1.00 31.82 80 THR A C 1
ATOM 562 O O . THR A 1 79 ? 4.299 53.736 13.964 1.00 30.15 80 THR A O 1
ATOM 566 N N . ARG A 1 80 ? 4.572 55.939 13.438 1.00 37.70 81 ARG A N 1
ATOM 567 C CA . ARG A 1 80 ? 4.710 55.734 11.975 1.00 36.79 81 ARG A CA 1
ATOM 568 C C . ARG A 1 80 ? 5.859 54.771 11.712 1.00 33.24 81 ARG A C 1
ATOM 569 O O . ARG A 1 80 ? 5.672 53.867 10.892 1.00 31.06 81 ARG A O 1
ATOM 577 N N . LYS A 1 81 ? 6.997 54.936 12.380 1.00 35.82 82 LYS A N 1
ATOM 578 C CA . LYS A 1 81 ? 8.157 54.057 12.103 1.00 40.16 82 LYS A CA 1
ATOM 579 C C . LYS A 1 81 ? 7.847 52.644 12.558 1.00 37.95 82 LYS A C 1
ATOM 580 O O . LYS A 1 81 ? 8.209 51.718 11.802 1.00 38.02 82 LYS A O 1
ATOM 586 N N . LEU A 1 82 ? 7.179 52.474 13.703 1.00 35.04 83 LEU A N 1
ATOM 587 C CA . LEU A 1 82 ? 7.340 51.205 14.461 1.00 35.86 83 LEU A CA 1
ATOM 588 C C . LEU A 1 82 ? 6.034 50.437 14.570 1.00 31.76 83 LEU A C 1
ATOM 589 O O . LEU A 1 82 ? 6.148 49.230 14.731 1.00 31.42 83 LEU A O 1
ATOM 594 N N . ALA A 1 83 ? 4.863 51.080 14.546 1.00 30.20 84 ALA A N 1
ATOM 595 C CA . ALA A 1 83 ? 3.652 50.445 15.126 1.00 30.08 84 ALA A CA 1
ATOM 596 C C . ALA A 1 83 ? 2.340 50.771 14.365 1.00 32.00 84 ALA A C 1
ATOM 597 O O . ALA A 1 83 ? 2.341 51.536 13.407 1.00 33.88 84 ALA A O 1
ATOM 599 N N . ASP A 1 84 ? 1.258 50.130 14.773 1.00 30.63 85 ASP A N 1
ATOM 600 C CA . ASP A 1 84 ? -0.087 50.187 14.151 1.00 31.85 85 ASP A CA 1
ATOM 601 C C . ASP A 1 84 ? -0.918 51.200 14.916 1.00 32.97 85 ASP A C 1
ATOM 602 O O . ASP A 1 84 ? -1.871 51.737 14.331 1.00 37.58 85 ASP A O 1
ATOM 607 N N . ALA A 1 85 ? -0.551 51.465 16.170 1.00 32.99 86 ALA A N 1
ATOM 608 C CA . ALA A 1 85 ? -1.167 52.526 17.003 1.00 30.56 86 ALA A CA 1
ATOM 609 C C . ALA A 1 85 ? -0.130 53.117 17.969 1.00 29.95 86 ALA A C 1
ATOM 610 O O . ALA A 1 85 ? 0.825 52.453 18.341 1.00 26.32 86 ALA A O 1
ATOM 612 N N . GLY A 1 86 ? -0.353 54.361 18.337 1.00 32.16 87 GLY A N 1
ATOM 613 C CA . GLY A 1 86 ? 0.420 55.086 19.343 1.00 30.82 87 GLY A CA 1
ATOM 614 C C . GLY A 1 86 ? -0.480 55.508 20.480 1.00 30.44 87 GLY A C 1
ATOM 615 O O . GLY A 1 86 ? -1.673 55.802 20.249 1.00 29.65 87 GLY A O 1
ATOM 616 N N . VAL A 1 87 ? 0.091 55.555 21.683 1.00 30.48 88 VAL A N 1
ATOM 617 C CA . VAL A 1 87 ? -0.601 56.093 22.874 1.00 26.81 88 VAL A CA 1
ATOM 618 C C . VAL A 1 87 ? 0.391 56.952 23.625 1.00 25.88 88 VAL A C 1
ATOM 619 O O . VAL A 1 87 ? 1.459 56.467 23.886 1.00 27.83 88 VAL A O 1
ATOM 623 N N . MET A 1 88 ? -0.007 58.186 23.913 1.00 29.00 89 MET A N 1
ATOM 624 C CA . MET A 1 88 ? 0.721 59.196 24.695 1.00 30.69 89 MET A CA 1
ATOM 625 C C . MET A 1 88 ? -0.002 59.451 26.042 1.00 34.10 89 MET A C 1
ATOM 626 O O . MET A 1 88 ? -1.113 60.014 25.995 1.00 35.16 89 MET A O 1
ATOM 631 N N . ILE A 1 89 ? 0.604 59.136 27.206 1.00 30.26 90 ILE A N 1
ATOM 632 C CA . ILE A 1 89 ? 0.050 59.586 28.519 1.00 32.73 90 ILE A CA 1
ATOM 633 C C . ILE A 1 89 ? 0.472 61.048 28.737 1.00 34.38 90 ILE A C 1
ATOM 634 O O . ILE A 1 89 ? 1.674 61.277 28.894 1.00 35.06 90 ILE A O 1
ATOM 639 N N . THR A 1 90 ? -0.475 62.003 28.708 1.00 34.84 91 THR A N 1
ATOM 640 C CA . THR A 1 90 ? -0.207 63.469 28.797 1.00 35.71 91 THR A CA 1
ATOM 641 C C . THR A 1 90 ? -1.497 64.272 28.886 1.00 33.52 91 THR A C 1
ATOM 642 O O . THR A 1 90 ? -2.510 63.780 28.421 1.00 33.20 91 THR A O 1
ATOM 646 N N . ALA A 1 91 ? -1.442 65.450 29.506 1.00 41.08 92 ALA A N 1
ATOM 647 C CA . ALA A 1 91 ? -2.437 66.544 29.366 1.00 41.39 92 ALA A CA 1
ATOM 648 C C . ALA A 1 91 ? -1.738 67.803 28.832 1.00 43.78 92 ALA A C 1
ATOM 649 O O . ALA A 1 91 ? -2.212 68.899 29.161 1.00 42.51 92 ALA A O 1
ATOM 651 N N . SER A 1 92 ? -0.625 67.629 28.099 1.00 50.22 93 SER A N 1
ATOM 652 C CA . SER A 1 92 ? 0.188 68.647 27.360 1.00 56.16 93 SER A CA 1
ATOM 653 C C . SER A 1 92 ? 0.511 69.900 28.211 1.00 58.40 93 SER A C 1
ATOM 654 O O . SER A 1 92 ? 1.625 69.955 28.797 1.00 52.91 93 SER A O 1
ATOM 657 N N . HIS A 1 93 ? -0.407 70.872 28.285 1.00 53.76 94 HIS A N 1
ATOM 658 C CA . HIS A 1 93 ? -0.176 72.217 28.887 1.00 55.70 94 HIS A CA 1
ATOM 659 C C . HIS A 1 93 ? -1.045 72.444 30.129 1.00 53.48 94 HIS A C 1
ATOM 660 O O . HIS A 1 93 ? -0.907 73.526 30.703 1.00 51.06 94 HIS A O 1
ATOM 667 N N . ASN A 1 94 ? -1.935 71.503 30.479 1.00 49.32 95 ASN A N 1
ATOM 668 C CA . ASN A 1 94 ? -2.776 71.530 31.712 1.00 45.50 95 ASN A CA 1
ATOM 669 C C . ASN A 1 94 ? -1.904 71.494 32.961 1.00 49.64 95 ASN A C 1
ATOM 670 O O . ASN A 1 94 ? -0.755 71.046 32.930 1.00 48.59 95 ASN A O 1
ATOM 675 N N . PRO A 1 95 ? -2.412 71.979 34.117 1.00 50.06 96 PRO A N 1
ATOM 676 C CA . PRO A 1 95 ? -1.614 71.972 35.343 1.00 47.36 96 PRO A CA 1
ATOM 677 C C . PRO A 1 95 ? -1.318 70.560 35.870 1.00 48.29 96 PRO A C 1
ATOM 678 O O . PRO A 1 95 ? -1.953 69.569 35.486 1.00 46.50 96 PRO A O 1
ATOM 682 N N . PRO A 1 96 ? -0.375 70.438 36.830 1.00 43.37 97 PRO A N 1
ATOM 683 C CA . PRO A 1 96 ? 0.100 69.131 37.273 1.00 41.36 97 PRO A CA 1
ATOM 684 C C . PRO A 1 96 ? -0.964 68.245 37.940 1.00 44.69 97 PRO A C 1
ATOM 685 O O . PRO A 1 96 ? -0.731 67.050 38.064 1.00 41.47 97 PRO A O 1
ATOM 689 N N . THR A 1 97 ? -2.098 68.825 38.333 1.00 42.62 98 THR A N 1
ATOM 690 C CA . THR A 1 97 ? -3.271 68.102 38.879 1.00 43.40 98 THR A CA 1
ATOM 691 C C . THR A 1 97 ? -3.902 67.212 37.793 1.00 41.80 98 THR A C 1
ATOM 692 O O . THR A 1 97 ? -4.818 66.442 38.116 1.00 42.49 98 THR A O 1
ATOM 696 N N . ASP A 1 98 ? -3.485 67.341 36.539 1.00 39.14 99 ASP A N 1
ATOM 697 C CA . ASP A 1 98 ? -4.225 66.759 35.389 1.00 40.85 99 ASP A CA 1
ATOM 698 C C . ASP A 1 98 ? -3.353 65.773 34.609 1.00 39.55 99 ASP A C 1
ATOM 699 O O . ASP A 1 98 ? -2.097 65.968 34.514 1.00 42.59 99 ASP A O 1
ATOM 704 N N . ASN A 1 99 ? -4.009 64.820 33.961 1.00 33.13 100 ASN A N 1
ATOM 705 C CA . ASN A 1 99 ? -3.368 63.975 32.926 1.00 33.03 100 ASN A CA 1
ATOM 706 C C . ASN A 1 99 ? -4.387 63.619 31.837 1.00 33.92 100 ASN A C 1
ATOM 707 O O . ASN A 1 99 ? -5.507 64.185 31.837 1.00 37.87 100 ASN A O 1
ATOM 712 N N . GLY A 1 100 ? -4.031 62.700 30.944 1.00 31.08 101 GLY A N 1
ATOM 713 C CA . GLY A 1 100 ? -4.801 62.447 29.726 1.00 28.81 101 GLY A CA 1
ATOM 714 C C . GLY A 1 100 ? -4.155 61.387 28.869 1.00 33.16 101 GLY A C 1
ATOM 715 O O . GLY A 1 100 ? -3.075 60.876 29.237 1.00 31.93 101 GLY A O 1
ATOM 716 N N . VAL A 1 101 ? -4.823 61.063 27.760 1.00 35.31 102 VAL A N 1
ATOM 717 C CA . VAL A 1 101 ? -4.365 60.093 26.738 1.00 34.93 102 VAL A CA 1
ATOM 718 C C . VAL A 1 101 ? -4.628 60.715 25.375 1.00 37.16 102 VAL A C 1
ATOM 719 O O . VAL A 1 101 ? -5.652 61.410 25.215 1.00 40.74 102 VAL A O 1
ATOM 723 N N . LYS A 1 102 ? -3.689 60.518 24.460 1.00 37.41 103 LYS A N 1
ATOM 724 C CA . LYS A 1 102 ? -3.803 60.868 23.036 1.00 36.47 103 LYS A CA 1
ATOM 725 C C . LYS A 1 102 ? -3.579 59.554 22.280 1.00 33.95 103 LYS A C 1
ATOM 726 O O . LYS A 1 102 ? -2.719 58.802 22.692 1.00 36.27 103 LYS A O 1
ATOM 732 N N . VAL A 1 103 ? -4.411 59.228 21.293 1.00 35.47 104 VAL A N 1
ATOM 733 C CA . VAL A 1 103 ? -4.360 57.950 20.531 1.00 32.80 104 VAL A CA 1
ATOM 734 C C . VAL A 1 103 ? -3.999 58.340 19.095 1.00 36.36 104 VAL A C 1
ATOM 735 O O . VAL A 1 103 ? -4.496 59.388 18.626 1.00 35.67 104 VAL A O 1
ATOM 739 N N . PHE A 1 104 ? -3.001 57.658 18.530 1.00 34.08 105 PHE A N 1
ATOM 740 C CA . PHE A 1 104 ? -2.429 57.914 17.193 1.00 34.57 105 PHE A CA 1
ATOM 741 C C . PHE A 1 104 ? -2.580 56.632 16.383 1.00 36.09 105 PHE A C 1
ATOM 742 O O . PHE A 1 104 ? -2.564 55.502 16.985 1.00 33.91 105 PHE A O 1
ATOM 750 N N . ASN A 1 105 ? -2.657 56.838 15.066 1.00 35.84 106 ASN A N 1
ATOM 751 C CA . ASN A 1 105 ? -2.767 55.835 13.988 1.00 38.09 106 ASN A CA 1
ATOM 752 C C . ASN A 1 105 ? -1.372 55.516 13.456 1.00 34.91 106 ASN A C 1
ATOM 753 O O . ASN A 1 105 ? -0.445 56.323 13.656 1.00 31.25 106 ASN A O 1
ATOM 758 N N . GLY A 1 106 ? -1.253 54.410 12.728 1.00 36.54 107 GLY A N 1
ATOM 759 C CA . GLY A 1 106 ? 0.017 53.887 12.184 1.00 36.08 107 GLY A CA 1
ATOM 760 C C . GLY A 1 106 ? 0.688 54.824 11.192 1.00 33.78 107 GLY A C 1
ATOM 761 O O . GLY A 1 106 ? 1.834 54.553 10.866 1.00 37.24 107 GLY A O 1
ATOM 762 N N . ASP A 1 107 ? 0.013 55.865 10.700 1.00 35.42 108 ASP A N 1
ATOM 763 C CA . ASP A 1 107 ? 0.632 56.867 9.780 1.00 41.05 108 ASP A CA 1
ATOM 764 C C . ASP A 1 107 ? 1.064 58.109 10.568 1.00 37.26 108 ASP A C 1
ATOM 765 O O . ASP A 1 107 ? 1.720 58.978 9.987 1.00 42.25 108 ASP A O 1
ATOM 770 N N . GLY A 1 108 ? 0.708 58.162 11.852 1.00 42.21 109 GLY A N 1
ATOM 771 C CA . GLY A 1 108 ? 1.151 59.170 12.830 1.00 37.71 109 GLY A CA 1
ATOM 772 C C . GLY A 1 108 ? 0.123 60.261 12.998 1.00 36.86 109 GLY A C 1
ATOM 773 O O . GLY A 1 108 ? 0.421 61.245 13.688 1.00 37.50 109 GLY A O 1
ATOM 774 N N . THR A 1 109 ? -1.055 60.098 12.402 1.00 36.40 110 THR A N 1
ATOM 775 C CA . THR A 1 109 ? -2.204 61.027 12.587 1.00 38.04 110 THR A CA 1
ATOM 776 C C . THR A 1 109 ? -2.812 60.750 13.963 1.00 34.81 110 THR A C 1
ATOM 777 O O . THR A 1 109 ? -2.747 59.596 14.380 1.00 38.99 110 THR A O 1
ATOM 781 N N . GLU A 1 110 ? -3.308 61.772 14.652 1.00 35.98 111 GLU A N 1
ATOM 782 C CA . GLU A 1 110 ? -4.171 61.626 15.844 1.00 43.14 111 GLU A CA 1
ATOM 783 C C . GLU A 1 110 ? -5.482 60.950 15.422 1.00 45.47 111 GLU A C 1
ATOM 784 O O . GLU A 1 110 ? -5.852 61.087 14.242 1.00 52.59 111 GLU A O 1
ATOM 790 N N . PHE A 1 111 ? -6.087 60.187 16.341 1.00 51.31 112 PHE A N 1
ATOM 791 C CA . PHE A 1 111 ? -7.501 59.716 16.359 1.00 55.62 112 PHE A CA 1
ATOM 792 C C . PHE A 1 111 ? -8.413 60.645 15.531 1.00 54.98 112 PHE A C 1
ATOM 793 O O . PHE A 1 111 ? -8.644 61.806 15.920 1.00 47.21 112 PHE A O 1
ATOM 801 N N . TYR A 1 112 ? -8.937 60.135 14.417 1.00 57.32 113 TYR A N 1
ATOM 802 C CA . TYR A 1 112 ? -10.106 60.713 13.697 1.00 68.33 113 TYR A CA 1
ATOM 803 C C . TYR A 1 112 ? -11.386 60.427 14.510 1.00 66.05 113 TYR A C 1
ATOM 804 O O . TYR A 1 112 ? -11.489 59.386 15.230 1.00 53.13 113 TYR A O 1
ATOM 813 N N . VAL A 1 113 ? -12.346 61.346 14.389 1.00 66.33 114 VAL A N 1
ATOM 814 C CA . VAL A 1 113 ? -13.626 61.424 15.160 1.00 70.19 114 VAL A CA 1
ATOM 815 C C . VAL A 1 113 ? -14.343 60.050 15.192 1.00 67.96 114 VAL A C 1
ATOM 816 O O . VAL A 1 113 ? -14.878 59.686 16.255 1.00 69.45 114 VAL A O 1
ATOM 820 N N . GLU A 1 114 ? -14.357 59.281 14.103 1.00 64.36 115 GLU A N 1
ATOM 821 C CA . GLU A 1 114 ? -15.092 57.983 14.065 1.00 69.38 115 GLU A CA 1
ATOM 822 C C . GLU A 1 114 ? -14.312 56.957 14.887 1.00 64.33 115 GLU A C 1
ATOM 823 O O . GLU A 1 114 ? -14.946 56.070 15.481 1.00 57.03 115 GLU A O 1
ATOM 829 N N . GLN A 1 115 ? -12.981 57.071 14.918 1.00 66.22 116 GLN A N 1
ATOM 830 C CA . GLN A 1 115 ? -12.144 56.242 15.824 1.00 59.26 116 GLN A CA 1
ATOM 831 C C . GLN A 1 115 ? -12.578 56.628 17.238 1.00 48.59 116 GLN A C 1
ATOM 832 O O . GLN A 1 115 ? -12.853 55.696 18.016 1.00 39.67 116 GLN A O 1
ATOM 838 N N . GLU A 1 116 ? -12.693 57.934 17.518 1.00 42.80 117 GLU A N 1
ATOM 839 C CA . GLU A 1 116 ? -12.981 58.438 18.886 1.00 53.11 117 GLU A CA 1
ATOM 840 C C . GLU A 1 116 ? -14.320 57.821 19.302 1.00 53.24 117 GLU A C 1
ATOM 841 O O . GLU A 1 116 ? -14.367 57.167 20.366 1.00 61.51 117 GLU A O 1
ATOM 847 N N . ARG A 1 117 ? -15.340 57.940 18.454 1.00 53.85 118 ARG A N 1
ATOM 848 C CA . ARG A 1 117 ? -16.699 57.444 18.771 1.00 57.24 118 ARG A CA 1
ATOM 849 C C . ARG A 1 117 ? -16.625 55.922 18.890 1.00 45.88 118 ARG A C 1
ATOM 850 O O . ARG A 1 117 ? -17.130 55.415 19.873 1.00 42.89 118 ARG A O 1
ATOM 858 N N . GLY A 1 118 ? -16.071 55.233 17.895 1.00 44.66 119 GLY A N 1
ATOM 859 C CA . GLY A 1 118 ? -15.831 53.777 17.944 1.00 47.15 119 GLY A CA 1
ATOM 860 C C . GLY A 1 118 ? -15.290 53.382 19.314 1.00 48.12 119 GLY A C 1
ATOM 861 O O . GLY A 1 118 ? -15.914 52.504 19.985 1.00 43.43 119 GLY A O 1
ATOM 862 N N . LEU A 1 119 ? -14.226 54.066 19.761 1.00 43.68 120 LEU A N 1
ATOM 863 C CA . LEU A 1 119 ? -13.486 53.697 21.001 1.00 45.92 120 LEU A CA 1
ATOM 864 C C . LEU A 1 119 ? -14.417 53.845 22.196 1.00 43.34 120 LEU A C 1
ATOM 865 O O . LEU A 1 119 ? -14.388 52.938 23.055 1.00 37.95 120 LEU A O 1
ATOM 870 N N . GLU A 1 120 ? -15.209 54.923 22.206 1.00 45.71 121 GLU A N 1
ATOM 871 C CA . GLU A 1 120 ? -16.085 55.314 23.343 1.00 47.26 121 GLU A CA 1
ATOM 872 C C . GLU A 1 120 ? -17.211 54.292 23.485 1.00 45.69 121 GLU A C 1
ATOM 873 O O . GLU A 1 120 ? -17.598 54.012 24.628 1.00 48.33 121 GLU A O 1
ATOM 879 N N . GLU A 1 121 ? -17.735 53.774 22.373 1.00 51.16 122 GLU A N 1
ATOM 880 C CA . GLU A 1 121 ? -18.851 52.791 22.386 1.00 53.39 122 GLU A CA 1
ATOM 881 C C . GLU A 1 121 ? -18.313 51.516 23.022 1.00 47.30 122 GLU A C 1
ATOM 882 O O . GLU A 1 121 ? -18.986 50.999 23.942 1.00 44.92 122 GLU A O 1
ATOM 888 N N . ILE A 1 122 ? -17.117 51.081 22.602 1.00 45.86 123 ILE A N 1
ATOM 889 C CA . ILE A 1 122 ? -16.461 49.839 23.118 1.00 45.37 123 ILE A CA 1
ATOM 890 C C . ILE A 1 122 ? -16.247 49.983 24.633 1.00 44.80 123 ILE A C 1
ATOM 891 O O . ILE A 1 122 ? -16.533 48.978 25.345 1.00 43.18 123 ILE A O 1
ATOM 896 N N . ILE A 1 123 ? -15.804 51.162 25.109 1.00 40.61 124 ILE A N 1
ATOM 897 C CA . ILE A 1 123 ? -15.599 51.450 26.562 1.00 44.09 124 ILE A CA 1
ATOM 898 C C . ILE A 1 123 ? -16.939 51.360 27.311 1.00 48.86 124 ILE A C 1
ATOM 899 O O . ILE A 1 123 ? -16.985 50.628 28.302 1.00 52.81 124 ILE A O 1
ATOM 904 N N . PHE A 1 124 ? -17.998 52.017 26.817 1.00 58.26 125 PHE A N 1
ATOM 905 C CA . PHE A 1 124 ? -19.378 52.001 27.379 1.00 61.71 125 PHE A CA 1
ATOM 906 C C . PHE A 1 124 ? -19.934 50.574 27.325 1.00 53.01 125 PHE A C 1
ATOM 907 O O . PHE A 1 124 ? -20.654 50.157 28.225 1.00 54.13 125 PHE A O 1
ATOM 915 N N . SER A 1 125 ? -19.617 49.831 26.278 1.00 51.70 126 SER A N 1
ATOM 916 C CA . SER A 1 125 ? -20.149 48.467 26.084 1.00 55.36 126 SER A CA 1
ATOM 917 C C . SER A 1 125 ? -19.417 47.496 27.033 1.00 62.16 126 SER A C 1
ATOM 918 O O . SER A 1 125 ? -20.079 46.552 27.539 1.00 59.70 126 SER A O 1
ATOM 921 N N . GLY A 1 126 ? -18.125 47.725 27.316 1.00 52.34 127 GLY A N 1
ATOM 922 C CA . GLY A 1 126 ? -17.278 46.747 28.037 1.00 51.72 127 GLY A CA 1
ATOM 923 C C . GLY A 1 126 ? -16.949 45.489 27.221 1.00 47.78 127 GLY A C 1
ATOM 924 O O . GLY A 1 126 ? -16.343 44.580 27.782 1.00 47.44 127 GLY A O 1
ATOM 925 N N . ASN A 1 127 ? -17.301 45.434 25.937 1.00 52.77 128 ASN A N 1
ATOM 926 C CA . ASN A 1 127 ? -17.025 44.263 25.060 1.00 57.50 128 ASN A CA 1
ATOM 927 C C . ASN A 1 127 ? -15.620 44.378 24.457 1.00 50.87 128 ASN A C 1
ATOM 928 O O . ASN A 1 127 ? -15.475 44.782 23.277 1.00 49.09 128 ASN A O 1
ATOM 933 N N . PHE A 1 128 ? -14.615 44.008 25.244 1.00 44.03 129 PHE A N 1
ATOM 934 C CA . PHE A 1 128 ? -13.184 44.173 24.888 1.00 41.16 129 PHE A CA 1
ATOM 935 C C . PHE A 1 128 ? -12.658 42.846 24.346 1.00 39.05 129 PHE A C 1
ATOM 936 O O . PHE A 1 128 ? -13.004 41.805 24.946 1.00 40.37 129 PHE A O 1
ATOM 944 N N . ARG A 1 129 ? -11.823 42.867 23.303 1.00 38.24 130 ARG A N 1
ATOM 945 C CA . ARG A 1 129 ? -11.120 41.643 22.841 1.00 37.79 130 ARG A CA 1
ATOM 946 C C . ARG A 1 129 ? -10.228 41.118 23.988 1.00 38.28 130 ARG A C 1
ATOM 947 O O . ARG A 1 129 ? -9.558 41.924 24.659 1.00 34.19 130 ARG A O 1
ATOM 955 N N . LYS A 1 130 ? -10.263 39.817 24.255 1.00 37.35 131 LYS A N 1
ATOM 956 C CA . LYS A 1 130 ? -9.413 39.148 25.266 1.00 35.69 131 LYS A CA 1
ATOM 957 C C . LYS A 1 130 ? -8.523 38.156 24.524 1.00 40.09 131 LYS A C 1
ATOM 958 O O . LYS A 1 130 ? -9.051 37.285 23.819 1.00 41.27 131 LYS A O 1
ATOM 964 N N . ALA A 1 131 ? -7.210 38.336 24.630 1.00 36.20 132 ALA A N 1
ATOM 965 C CA . ALA A 1 131 ? -6.189 37.373 24.172 1.00 35.67 132 ALA A CA 1
ATOM 966 C C . ALA A 1 131 ? -6.363 36.042 24.905 1.00 31.71 132 ALA A C 1
ATOM 967 O O . ALA A 1 131 ? -6.641 36.054 26.099 1.00 25.86 132 ALA A O 1
ATOM 969 N N . ARG A 1 132 ? -6.111 34.917 24.260 1.00 31.77 133 ARG A N 1
ATOM 970 C CA . ARG A 1 132 ? -5.911 33.688 25.066 1.00 35.02 133 ARG A CA 1
ATOM 971 C C . ARG A 1 132 ? -4.575 33.859 25.809 1.00 34.25 133 ARG A C 1
ATOM 972 O O . ARG A 1 132 ? -3.669 34.654 25.358 1.00 30.43 133 ARG A O 1
ATOM 980 N N . TRP A 1 133 ? -4.400 33.084 26.860 1.00 29.58 134 TRP A N 1
ATOM 981 C CA . TRP A 1 133 ? -3.165 33.121 27.666 1.00 31.92 134 TRP A CA 1
ATOM 982 C C . TRP A 1 133 ? -1.950 33.039 26.732 1.00 32.20 134 TRP A C 1
ATOM 983 O O . TRP A 1 133 ? -0.959 33.743 26.992 1.00 30.14 134 TRP A O 1
ATOM 994 N N . ASP A 1 134 ? -2.008 32.222 25.687 1.00 29.15 135 ASP A N 1
ATOM 995 C CA . ASP A 1 134 ? -0.780 31.909 24.918 1.00 31.25 135 ASP A CA 1
ATOM 996 C C . ASP A 1 134 ? -0.608 32.888 23.777 1.00 30.36 135 ASP A C 1
ATOM 997 O O . ASP A 1 134 ? 0.253 32.613 22.976 1.00 35.14 135 ASP A O 1
ATOM 1002 N N . GLU A 1 135 ? -1.350 34.006 23.760 1.00 39.47 136 GLU A N 1
ATOM 1003 C CA . GLU A 1 135 ? -1.201 35.133 22.783 1.00 36.95 136 GLU A CA 1
ATOM 1004 C C . GLU A 1 135 ? -0.848 36.450 23.469 1.00 29.75 136 GLU A C 1
ATOM 1005 O O . GLU A 1 135 ? -0.785 37.444 22.790 1.00 33.63 136 GLU A O 1
ATOM 1011 N N . ILE A 1 136 ? -0.708 36.491 24.779 1.00 29.64 137 ILE A N 1
ATOM 1012 C CA . ILE A 1 136 ? -0.192 37.711 25.466 1.00 27.53 137 ILE A CA 1
ATOM 1013 C C . ILE A 1 136 ? 1.302 37.833 25.164 1.00 25.11 137 ILE A C 1
ATOM 1014 O O . ILE A 1 136 ? 2.017 36.889 25.374 1.00 32.65 137 ILE A O 1
ATOM 1019 N N . LYS A 1 137 ? 1.736 38.966 24.650 1.00 30.51 138 LYS A N 1
ATOM 1020 C CA . LYS A 1 137 ? 3.092 39.120 24.046 1.00 32.58 138 LYS A CA 1
ATOM 1021 C C . LYS A 1 137 ? 3.967 39.917 25.009 1.00 30.29 138 LYS A C 1
ATOM 1022 O O . LYS A 1 137 ? 3.489 40.831 25.697 1.00 34.11 138 LYS A O 1
ATOM 1028 N N . PRO A 1 138 ? 5.271 39.596 25.086 1.00 29.82 139 PRO A N 1
ATOM 1029 C CA . PRO A 1 138 ? 6.219 40.398 25.854 1.00 27.74 139 PRO A CA 1
ATOM 1030 C C . PRO A 1 138 ? 6.319 41.847 25.388 1.00 27.31 139 PRO A C 1
ATOM 1031 O O . PRO A 1 138 ? 6.234 42.129 24.183 1.00 30.75 139 PRO A O 1
ATOM 1035 N N . VAL A 1 139 ? 6.475 42.724 26.373 1.00 24.65 140 VAL A N 1
ATOM 1036 C CA . VAL A 1 139 ? 6.750 44.177 26.207 1.00 25.13 140 VAL A CA 1
ATOM 1037 C C . VAL A 1 139 ? 8.158 44.292 25.597 1.00 24.15 140 VAL A C 1
ATOM 1038 O O . VAL A 1 139 ? 9.027 43.416 25.836 1.00 28.92 140 VAL A O 1
ATOM 1042 N N . ARG A 1 140 ? 8.337 45.243 24.709 1.00 26.47 141 ARG A N 1
ATOM 1043 C CA . ARG A 1 140 ? 9.655 45.563 24.103 1.00 30.78 141 ARG A CA 1
ATOM 1044 C C . ARG A 1 140 ? 9.935 47.020 24.448 1.00 27.63 141 ARG A C 1
ATOM 1045 O O . ARG A 1 140 ? 9.041 47.901 24.236 1.00 25.78 141 ARG A O 1
ATOM 1053 N N . ASN A 1 141 ? 11.083 47.244 25.060 1.00 30.54 142 ASN A N 1
ATOM 1054 C CA . ASN A 1 141 ? 11.566 48.610 25.389 1.00 30.78 142 ASN A CA 1
ATOM 1055 C C . ASN A 1 141 ? 12.253 49.126 24.136 1.00 29.08 142 ASN A C 1
ATOM 1056 O O . ASN A 1 141 ? 13.055 48.377 23.581 1.00 33.97 142 ASN A O 1
ATOM 1061 N N . VAL A 1 142 ? 11.879 50.317 23.680 1.00 29.14 143 VAL A N 1
ATOM 1062 C CA . VAL A 1 142 ? 12.452 50.976 22.470 1.00 26.64 143 VAL A CA 1
ATOM 1063 C C . VAL A 1 142 ? 12.962 52.359 22.881 1.00 26.28 143 VAL A C 1
ATOM 1064 O O . VAL A 1 142 ? 12.361 52.977 23.789 1.00 28.73 143 VAL A O 1
ATOM 1068 N N . GLU A 1 143 ? 14.082 52.742 22.278 1.00 28.49 144 GLU A N 1
ATOM 1069 C CA . GLU A 1 143 ? 14.773 54.036 22.388 1.00 32.74 144 GLU A CA 1
ATOM 1070 C C . GLU A 1 143 ? 14.494 54.798 21.096 1.00 34.70 144 GLU A C 1
ATOM 1071 O O . GLU A 1 143 ? 15.092 54.456 20.090 1.00 48.79 144 GLU A O 1
ATOM 1077 N N . VAL A 1 144 ? 13.610 55.786 21.121 1.00 32.88 145 VAL A N 1
ATOM 1078 C CA . VAL A 1 144 ? 13.122 56.514 19.921 1.00 29.32 145 VAL A CA 1
ATOM 1079 C C . VAL A 1 144 ? 13.875 57.835 19.741 1.00 29.79 145 VAL A C 1
ATOM 1080 O O . VAL A 1 144 ? 14.146 58.222 18.570 1.00 29.48 145 VAL A O 1
ATOM 1084 N N . ILE A 1 145 ? 14.152 58.533 20.836 1.00 29.55 146 ILE A N 1
ATOM 1085 C CA . ILE A 1 145 ? 14.627 59.948 20.822 1.00 33.26 146 ILE A CA 1
ATOM 1086 C C . ILE A 1 145 ? 15.803 60.078 19.852 1.00 33.70 146 ILE A C 1
ATOM 1087 O O . ILE A 1 145 ? 15.701 60.836 18.905 1.00 35.37 146 ILE A O 1
ATOM 1092 N N . PRO A 1 146 ? 16.929 59.346 19.992 1.00 35.31 147 PRO A N 1
ATOM 1093 C CA . PRO A 1 146 ? 18.065 59.551 19.089 1.00 33.13 147 PRO A CA 1
ATOM 1094 C C . PRO A 1 146 ? 17.715 59.414 17.592 1.00 35.24 147 PRO A C 1
ATOM 1095 O O . PRO A 1 146 ? 18.144 60.234 16.778 1.00 35.86 147 PRO A O 1
ATOM 1099 N N . ASP A 1 147 ? 16.937 58.396 17.242 1.00 35.12 148 ASP A N 1
ATOM 1100 C CA . ASP A 1 147 ? 16.414 58.183 15.862 1.00 34.31 148 ASP A CA 1
ATOM 1101 C C . ASP A 1 147 ? 15.486 59.331 15.417 1.00 31.78 148 ASP A C 1
ATOM 1102 O O . ASP A 1 147 ? 15.401 59.656 14.203 1.00 33.64 148 ASP A O 1
ATOM 1107 N N . TYR A 1 148 ? 14.728 59.881 16.335 1.00 33.76 149 TYR A N 1
ATOM 1108 C CA . TYR A 1 148 ? 13.783 60.963 16.014 1.00 31.59 149 TYR A CA 1
ATOM 1109 C C . TYR A 1 148 ? 14.634 62.206 15.768 1.00 39.62 149 TYR A C 1
ATOM 1110 O O . TYR A 1 148 ? 14.436 62.879 14.719 1.00 34.38 149 TYR A O 1
ATOM 1119 N N . ILE A 1 149 ? 15.604 62.440 16.665 1.00 36.88 150 ILE A N 1
ATOM 1120 C CA . ILE A 1 149 ? 16.582 63.541 16.520 1.00 35.09 150 ILE A CA 1
ATOM 1121 C C . ILE A 1 149 ? 17.258 63.405 15.155 1.00 34.03 150 ILE A C 1
ATOM 1122 O O . ILE A 1 149 ? 17.327 64.408 14.462 1.00 30.06 150 ILE A O 1
ATOM 1127 N N . ASN A 1 150 ? 17.739 62.222 14.770 1.00 36.87 151 ASN A N 1
ATOM 1128 C CA . ASN A 1 150 ? 18.489 62.107 13.498 1.00 35.64 151 ASN A CA 1
ATOM 1129 C C . ASN A 1 150 ? 17.546 62.394 12.343 1.00 38.77 151 ASN A C 1
ATOM 1130 O O . ASN A 1 150 ? 18.036 62.952 11.370 1.00 37.61 151 ASN A O 1
ATOM 1135 N N . ALA A 1 151 ? 16.264 62.027 12.451 1.00 38.99 152 ALA A N 1
ATOM 1136 C CA . ALA A 1 151 ? 15.296 62.212 11.347 1.00 38.40 152 ALA A CA 1
ATOM 1137 C C . ALA A 1 151 ? 15.045 63.716 11.132 1.00 39.33 152 ALA A C 1
ATOM 1138 O O . ALA A 1 151 ? 14.860 64.109 9.987 1.00 38.36 152 ALA A O 1
ATOM 1140 N N . VAL A 1 152 ? 14.996 64.494 12.210 1.00 35.63 153 VAL A N 1
ATOM 1141 C CA . VAL A 1 152 ? 14.689 65.946 12.220 1.00 38.91 153 VAL A CA 1
ATOM 1142 C C . VAL A 1 152 ? 15.897 66.688 11.638 1.00 42.85 153 VAL A C 1
ATOM 1143 O O . VAL A 1 152 ? 15.708 67.451 10.711 1.00 51.93 153 VAL A O 1
ATOM 1147 N N . LEU A 1 153 ? 17.101 66.405 12.110 1.00 48.29 154 LEU A N 1
ATOM 1148 C CA . LEU A 1 153 ? 18.384 66.912 11.533 1.00 48.11 154 LEU A CA 1
ATOM 1149 C C . LEU A 1 153 ? 18.453 66.669 10.018 1.00 45.81 154 LEU A C 1
ATOM 1150 O O . LEU A 1 153 ? 18.739 67.637 9.287 1.00 47.57 154 LEU A O 1
ATOM 1155 N N . ASP A 1 154 ? 18.257 65.431 9.572 1.00 43.90 155 ASP A N 1
ATOM 1156 C CA . ASP A 1 154 ? 18.282 65.059 8.131 1.00 47.28 155 ASP A CA 1
ATOM 1157 C C . ASP A 1 154 ? 17.262 65.902 7.347 1.00 51.34 155 ASP A C 1
ATOM 1158 O O . ASP A 1 154 ? 17.613 66.284 6.205 1.00 52.09 155 ASP A O 1
ATOM 1163 N N . PHE A 1 155 ? 16.098 66.224 7.941 1.00 40.73 156 PHE A N 1
ATOM 1164 C CA . PHE A 1 155 ? 15.023 67.032 7.316 1.00 41.55 156 PHE A CA 1
ATOM 1165 C C . PHE A 1 155 ? 15.321 68.540 7.341 1.00 40.27 156 PHE A C 1
ATOM 1166 O O . PHE A 1 155 ? 14.922 69.205 6.447 1.00 47.12 156 PHE A O 1
ATOM 1174 N N . VAL A 1 156 ? 15.909 69.084 8.390 1.00 47.68 157 VAL A N 1
ATOM 1175 C CA . VAL A 1 156 ? 16.178 70.543 8.493 1.00 50.37 157 VAL A CA 1
ATOM 1176 C C . VAL A 1 156 ? 17.387 70.860 7.604 1.00 46.11 157 VAL A C 1
ATOM 1177 O O . VAL A 1 156 ? 17.366 71.919 6.994 1.00 49.02 157 VAL A O 1
ATOM 1181 N N . GLY A 1 157 ? 18.374 69.959 7.533 1.00 50.13 158 GLY A N 1
ATOM 1182 C CA . GLY A 1 157 ? 19.569 70.047 6.663 1.00 52.39 158 GLY A CA 1
ATOM 1183 C C . GLY A 1 157 ? 20.362 71.338 6.876 1.00 54.11 158 GLY A C 1
ATOM 1184 O O . GLY A 1 157 ? 20.674 72.039 5.877 1.00 51.37 158 GLY A O 1
ATOM 1185 N N . HIS A 1 158 ? 20.708 71.653 8.125 1.00 52.12 159 HIS A N 1
ATOM 1186 C CA . HIS A 1 158 ? 21.288 72.964 8.503 1.00 53.68 159 HIS A CA 1
ATOM 1187 C C . HIS A 1 158 ? 22.137 72.847 9.766 1.00 60.49 159 HIS A C 1
ATOM 1188 O O . HIS A 1 158 ? 21.623 72.342 10.807 1.00 59.14 159 HIS A O 1
ATOM 1195 N N . GLU A 1 159 ? 23.382 73.316 9.651 1.00 59.68 160 GLU A N 1
ATOM 1196 C CA . GLU A 1 159 ? 24.291 73.594 10.785 1.00 56.04 160 GLU A CA 1
ATOM 1197 C C . GLU A 1 159 ? 24.288 75.110 11.023 1.00 49.80 160 GLU A C 1
ATOM 1198 O O . GLU A 1 159 ? 24.062 75.844 10.075 1.00 50.69 160 GLU A O 1
ATOM 1204 N N . THR A 1 160 ? 24.485 75.543 12.262 1.00 48.84 161 THR A N 1
ATOM 1205 C CA . THR A 1 160 ? 24.397 76.959 12.711 1.00 51.79 161 THR A CA 1
ATOM 1206 C C . THR A 1 160 ? 25.497 77.178 13.745 1.00 51.48 161 THR A C 1
ATOM 1207 O O . THR A 1 160 ? 26.097 76.142 14.168 1.00 47.66 161 THR A O 1
ATOM 1211 N N . ASN A 1 161 ? 25.668 78.436 14.178 1.00 46.92 162 ASN A N 1
ATOM 1212 C CA . ASN A 1 161 ? 26.501 78.824 15.347 1.00 48.77 162 ASN A CA 1
ATOM 1213 C C . ASN A 1 161 ? 25.670 79.706 16.279 1.00 46.27 162 ASN A C 1
ATOM 1214 O O . ASN A 1 161 ? 26.251 80.348 17.170 1.00 44.27 162 ASN A O 1
ATOM 1219 N N . LEU A 1 162 ? 24.353 79.751 16.101 1.00 44.48 163 LEU A N 1
ATOM 1220 C CA . LEU A 1 162 ? 23.529 80.695 16.900 1.00 52.36 163 LEU A CA 1
ATOM 1221 C C . LEU A 1 162 ? 23.577 80.346 18.405 1.00 53.59 163 LEU A C 1
ATOM 1222 O O . LEU A 1 162 ? 23.802 79.167 18.757 1.00 51.30 163 LEU A O 1
ATOM 1227 N N . LYS A 1 163 ? 23.392 81.357 19.260 1.00 53.45 164 LYS A N 1
ATOM 1228 C CA . LYS A 1 163 ? 23.066 81.195 20.690 1.00 54.11 164 LYS A CA 1
ATOM 1229 C C . LYS A 1 163 ? 21.539 81.120 20.799 1.00 52.70 164 LYS A C 1
ATOM 1230 O O . LYS A 1 163 ? 20.865 81.857 20.080 1.00 50.21 164 LYS A O 1
ATOM 1236 N N . VAL A 1 164 ? 21.022 80.180 21.602 1.00 52.58 165 VAL A N 1
ATOM 1237 C CA . VAL A 1 164 ? 19.565 79.906 21.761 1.00 44.26 165 VAL A CA 1
ATOM 1238 C C . VAL A 1 164 ? 19.255 79.707 23.239 1.00 50.09 165 VAL A C 1
ATOM 1239 O O . VAL A 1 164 ? 20.054 79.013 23.899 1.00 55.77 165 VAL A O 1
ATOM 1243 N N . LEU A 1 165 ? 18.133 80.269 23.705 1.00 43.55 166 LEU A N 1
ATOM 1244 C CA . LEU A 1 165 ? 17.588 80.096 25.071 1.00 43.82 166 LEU A CA 1
ATOM 1245 C C . LEU A 1 165 ? 16.399 79.131 24.977 1.00 48.03 166 LEU A C 1
ATOM 1246 O O . LEU A 1 165 ? 15.378 79.477 24.306 1.00 44.36 166 LEU A O 1
ATOM 1251 N N . TYR A 1 166 ? 16.547 77.931 25.552 1.00 44.60 167 TYR A N 1
ATOM 1252 C CA . TYR A 1 166 ? 15.518 76.858 25.510 1.00 37.83 167 TYR A CA 1
ATOM 1253 C C . TYR A 1 166 ? 14.865 76.740 26.883 1.00 39.74 167 TYR A C 1
ATOM 1254 O O . TYR A 1 166 ? 15.602 76.597 27.874 1.00 43.09 167 TYR A O 1
ATOM 1263 N N . ASP A 1 167 ? 13.533 76.836 26.935 1.00 42.16 168 ASP A N 1
ATOM 1264 C CA . ASP A 1 167 ? 12.724 76.746 28.184 1.00 41.74 168 ASP A CA 1
ATOM 1265 C C . ASP A 1 167 ? 11.778 75.536 28.078 1.00 43.17 168 ASP A C 1
ATOM 1266 O O . ASP A 1 167 ? 10.733 75.699 27.441 1.00 41.61 168 ASP A O 1
ATOM 1271 N N . GLY A 1 168 ? 12.120 74.388 28.689 1.00 41.22 169 GLY A N 1
ATOM 1272 C CA . GLY A 1 168 ? 11.470 73.078 28.440 1.00 37.11 169 GLY A CA 1
ATOM 1273 C C . GLY A 1 168 ? 10.278 72.806 29.340 1.00 34.42 169 GLY A C 1
ATOM 1274 O O . GLY A 1 168 ? 9.790 71.649 29.382 1.00 39.70 169 GLY A O 1
ATOM 1275 N N . ALA A 1 169 ? 9.828 73.804 30.080 1.00 29.44 170 ALA A N 1
ATOM 1276 C CA . ALA A 1 169 ? 8.704 73.672 31.022 1.00 35.43 170 ALA A CA 1
ATOM 1277 C C . ALA A 1 169 ? 8.850 72.392 31.851 1.00 34.65 170 ALA A C 1
ATOM 1278 O O . ALA A 1 169 ? 7.834 71.724 32.052 1.00 37.53 170 ALA A O 1
ATOM 1280 N N . ASN A 1 170 ? 10.046 72.092 32.342 1.00 27.86 171 ASN A N 1
ATOM 1281 C CA . ASN A 1 170 ? 10.292 70.922 33.206 1.00 30.82 171 ASN A CA 1
ATOM 1282 C C . ASN A 1 170 ? 9.729 69.643 32.555 1.00 30.37 171 ASN A C 1
ATOM 1283 O O . ASN A 1 170 ? 9.433 68.707 33.271 1.00 30.20 171 ASN A O 1
ATOM 1288 N N . GLY A 1 171 ? 9.668 69.590 31.230 1.00 30.09 172 GLY A N 1
ATOM 1289 C CA . GLY A 1 171 ? 8.867 68.590 30.513 1.00 33.16 172 GLY A CA 1
ATOM 1290 C C . GLY A 1 171 ? 9.707 67.840 29.512 1.00 32.45 172 GLY A C 1
ATOM 1291 O O . GLY A 1 171 ? 10.934 68.073 29.462 1.00 34.20 172 GLY A O 1
ATOM 1292 N N . ALA A 1 172 ? 9.027 67.076 28.671 1.00 32.02 173 ALA A N 1
ATOM 1293 C CA . ALA A 1 172 ? 9.572 66.024 27.797 1.00 30.62 173 ALA A CA 1
ATOM 1294 C C . ALA A 1 172 ? 10.463 66.622 26.721 1.00 33.66 173 ALA A C 1
ATOM 1295 O O . ALA A 1 172 ? 11.281 65.849 26.162 1.00 34.08 173 ALA A O 1
ATOM 1297 N N . GLY A 1 173 ? 10.303 67.920 26.420 1.00 31.04 174 GLY A N 1
ATOM 1298 C CA . GLY A 1 173 ? 11.137 68.590 25.403 1.00 32.15 174 GLY A CA 1
ATOM 1299 C C . GLY A 1 173 ? 12.582 68.688 25.864 1.00 30.31 174 GLY A C 1
ATOM 1300 O O . GLY A 1 173 ? 13.489 68.643 25.016 1.00 30.30 174 GLY A O 1
ATOM 1301 N N . SER A 1 174 ? 12.783 68.799 27.176 1.00 29.52 175 SER A N 1
ATOM 1302 C CA . SER A 1 174 ? 14.120 68.853 27.837 1.00 35.70 175 SER A CA 1
ATOM 1303 C C . SER A 1 174 ? 15.011 67.655 27.454 1.00 34.63 175 SER A C 1
ATOM 1304 O O . SER A 1 174 ? 16.266 67.844 27.400 1.00 32.41 175 SER A O 1
ATOM 1307 N N . LEU A 1 175 ? 14.424 66.482 27.182 1.00 32.18 176 LEU A N 1
ATOM 1308 C CA . LEU A 1 175 ? 15.213 65.275 26.790 1.00 31.44 176 LEU A CA 1
ATOM 1309 C C . LEU A 1 175 ? 15.556 65.276 25.295 1.00 30.14 176 LEU A C 1
ATOM 1310 O O . LEU A 1 175 ? 16.166 64.298 24.888 1.00 30.42 176 LEU A O 1
ATOM 1315 N N . VAL A 1 176 ? 15.135 66.265 24.505 1.00 28.40 177 VAL A N 1
ATOM 1316 C CA . VAL A 1 176 ? 15.228 66.231 23.015 1.00 28.53 177 VAL A CA 1
ATOM 1317 C C . VAL A 1 176 ? 15.712 67.591 22.464 1.00 32.42 177 VAL A C 1
ATOM 1318 O O . VAL A 1 176 ? 16.778 67.630 21.823 1.00 35.63 177 VAL A O 1
ATOM 1322 N N . ALA A 1 177 ? 14.967 68.685 22.649 1.00 30.01 178 ALA A N 1
ATOM 1323 C CA . ALA A 1 177 ? 15.313 70.002 22.032 1.00 35.27 178 ALA A CA 1
ATOM 1324 C C . ALA A 1 177 ? 16.791 70.356 22.296 1.00 33.12 178 ALA A C 1
ATOM 1325 O O . ALA A 1 177 ? 17.555 70.537 21.341 1.00 26.43 178 ALA A O 1
ATOM 1327 N N . PRO A 1 178 ? 17.287 70.334 23.563 1.00 29.88 179 PRO A N 1
ATOM 1328 C CA . PRO A 1 178 ? 18.634 70.815 23.842 1.00 27.65 179 PRO A CA 1
ATOM 1329 C C . PRO A 1 178 ? 19.697 70.057 23.054 1.00 28.75 179 PRO A C 1
ATOM 1330 O O . PRO A 1 178 ? 20.581 70.728 22.631 1.00 33.01 179 PRO A O 1
ATOM 1334 N N . TYR A 1 179 ? 19.492 68.763 22.747 1.00 33.41 180 TYR A N 1
ATOM 1335 C CA . TYR A 1 179 ? 20.445 67.874 22.014 1.00 35.06 180 TYR A CA 1
ATOM 1336 C C . TYR A 1 179 ? 20.328 68.078 20.493 1.00 41.32 180 TYR A C 1
ATOM 1337 O O . TYR A 1 179 ? 21.362 67.999 19.780 1.00 45.12 180 TYR A O 1
ATOM 1346 N N . LEU A 1 180 ? 19.112 68.291 19.989 1.00 42.16 181 LEU A N 1
ATOM 1347 C CA . LEU A 1 180 ? 18.868 68.612 18.557 1.00 38.04 181 LEU A CA 1
ATOM 1348 C C . LEU A 1 180 ? 19.513 69.965 18.253 1.00 37.81 181 LEU A C 1
ATOM 1349 O O . LEU A 1 180 ? 20.246 70.108 17.252 1.00 27.12 181 LEU A O 1
ATOM 1354 N N . LEU A 1 181 ? 19.272 70.936 19.120 1.00 38.25 182 LEU A N 1
ATOM 1355 C CA . LEU A 1 181 ? 19.889 72.271 18.954 1.00 43.03 182 LEU A CA 1
ATOM 1356 C C . LEU A 1 181 ? 21.413 72.122 18.993 1.00 47.32 182 LEU A C 1
ATOM 1357 O O . LEU A 1 181 ? 22.056 72.690 18.130 1.00 58.83 182 LEU A O 1
ATOM 1362 N N . ARG A 1 182 ? 21.961 71.308 19.898 1.00 55.34 183 ARG A N 1
ATOM 1363 C CA . ARG A 1 182 ? 23.433 71.130 20.028 1.00 49.95 183 ARG A CA 1
ATOM 1364 C C . ARG A 1 182 ? 24.017 70.423 18.792 1.00 47.19 183 ARG A C 1
ATOM 1365 O O . ARG A 1 182 ? 25.036 70.924 18.267 1.00 55.45 183 ARG A O 1
ATOM 1373 N N . GLU A 1 183 ? 23.404 69.341 18.312 1.00 38.85 184 GLU A N 1
ATOM 1374 C CA . GLU A 1 183 ? 23.888 68.599 17.126 1.00 44.86 184 GLU A CA 1
ATOM 1375 C C . GLU A 1 183 ? 23.855 69.504 15.872 1.00 50.52 184 GLU A C 1
ATOM 1376 O O . GLU A 1 183 ? 24.657 69.248 14.933 1.00 52.83 184 GLU A O 1
ATOM 1382 N N . MET A 1 184 ? 23.025 70.557 15.855 1.00 48.35 185 MET A N 1
ATOM 1383 C CA . MET A 1 184 ? 22.962 71.525 14.728 1.00 49.97 185 MET A CA 1
ATOM 1384 C C . MET A 1 184 ? 24.188 72.434 14.799 1.00 51.41 185 MET A C 1
ATOM 1385 O O . MET A 1 184 ? 24.694 72.787 13.734 1.00 40.54 185 MET A O 1
ATOM 1390 N N . GLY A 1 185 ? 24.636 72.771 16.015 1.00 49.76 186 GLY A N 1
ATOM 1391 C CA . GLY A 1 185 ? 25.721 73.740 16.283 1.00 44.05 186 GLY A CA 1
ATOM 1392 C C . GLY A 1 185 ? 25.297 74.841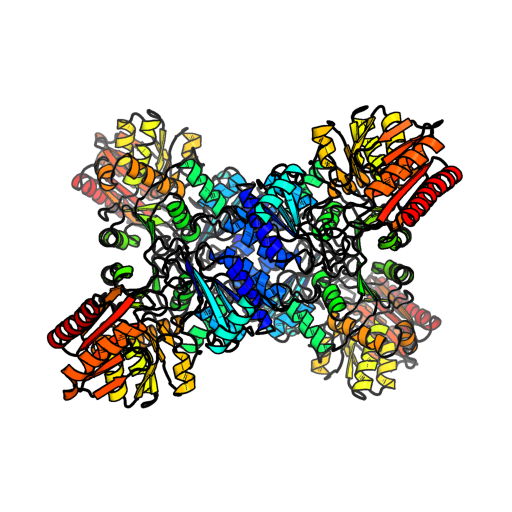 17.239 1.00 41.91 186 GLY A C 1
ATOM 1393 O O . GLY A 1 185 ? 26.169 75.644 17.629 1.00 40.86 186 GLY A O 1
ATOM 1394 N N . ALA A 1 186 ? 24.019 74.904 17.628 1.00 39.08 187 ALA A N 1
ATOM 1395 C CA . ALA A 1 186 ? 23.532 75.944 18.562 1.00 47.85 187 ALA A CA 1
ATOM 1396 C C . ALA A 1 186 ? 24.235 75.810 19.919 1.00 48.17 187 ALA A C 1
ATOM 1397 O O . ALA A 1 186 ? 24.600 74.689 20.306 1.00 47.96 187 ALA A O 1
ATOM 1399 N N . LYS A 1 187 ? 24.452 76.940 20.582 1.00 52.44 188 LYS A N 1
ATOM 1400 C CA . LYS A 1 187 ? 24.958 77.027 21.970 1.00 57.82 188 LYS A CA 1
ATOM 1401 C C . LYS A 1 187 ? 23.718 77.217 22.822 1.00 51.66 188 LYS A C 1
ATOM 1402 O O . LYS A 1 187 ? 23.195 78.352 22.872 1.00 52.12 188 LYS A O 1
ATOM 1408 N N . VAL A 1 188 ? 23.257 76.125 23.413 1.00 44.29 189 VAL A N 1
ATOM 1409 C CA . VAL A 1 188 ? 21.984 76.073 24.166 1.00 41.14 189 VAL A CA 1
ATOM 1410 C C . VAL A 1 188 ? 22.224 76.562 25.594 1.00 45.55 189 VAL A C 1
ATOM 1411 O O . VAL A 1 188 ? 23.079 75.981 26.358 1.00 41.27 189 VAL A O 1
ATOM 1415 N N . LEU A 1 189 ? 21.450 77.564 25.980 1.00 40.41 190 LEU A N 1
ATOM 1416 C CA . LEU A 1 189 ? 21.324 77.910 27.406 1.00 43.68 190 LEU A CA 1
ATOM 1417 C C . LEU A 1 189 ? 19.921 77.505 27.865 1.00 39.69 190 LEU A C 1
ATOM 1418 O O . LEU A 1 189 ? 18.945 78.148 27.425 1.00 39.19 190 LEU A O 1
ATOM 1423 N N . SER A 1 190 ? 19.795 76.526 28.752 1.00 37.16 191 SER A N 1
ATOM 1424 C CA . SER A 1 190 ? 18.461 75.947 29.088 1.00 37.90 191 SER A CA 1
ATOM 1425 C C . SER A 1 190 ? 17.921 76.510 30.400 1.00 35.49 191 SER A C 1
ATOM 1426 O O . SER A 1 190 ? 18.703 76.799 31.338 1.00 38.34 191 SER A O 1
ATOM 1429 N N . VAL A 1 191 ? 16.605 76.663 30.463 1.00 38.69 192 VAL A N 1
ATOM 1430 C CA . VAL A 1 191 ? 15.867 76.929 31.729 1.00 37.64 192 VAL A CA 1
ATOM 1431 C C . VAL A 1 191 ? 14.778 75.865 31.822 1.00 38.30 192 VAL A C 1
ATOM 1432 O O . VAL A 1 191 ? 14.339 75.377 30.768 1.00 35.01 192 VAL A O 1
ATOM 1436 N N . ASN A 1 192 ? 14.385 75.497 33.046 1.00 37.35 193 ASN A N 1
ATOM 1437 C CA . ASN A 1 192 ? 13.326 74.496 33.270 1.00 38.33 193 ASN A CA 1
ATOM 1438 C C . ASN A 1 192 ? 13.600 73.306 32.358 1.00 36.39 193 ASN A C 1
ATOM 1439 O O . ASN A 1 192 ? 12.633 72.811 31.752 1.00 42.58 193 ASN A O 1
ATOM 1444 N N . ALA A 1 193 ? 14.858 72.869 32.229 1.00 34.03 194 ALA A N 1
ATOM 1445 C CA . ALA A 1 193 ? 15.181 71.749 31.304 1.00 34.38 194 ALA A CA 1
ATOM 1446 C C . ALA A 1 193 ? 15.566 70.472 32.063 1.00 30.80 194 ALA A C 1
ATOM 1447 O O . ALA A 1 193 ? 16.143 69.596 31.437 1.00 32.38 194 ALA A O 1
ATOM 1449 N N . HIS A 1 194 ? 15.268 70.398 33.355 1.00 33.02 195 HIS A N 1
ATOM 1450 C CA . HIS A 1 194 ? 15.194 69.143 34.144 1.00 34.25 195 HIS A CA 1
ATOM 1451 C C . HIS A 1 194 ? 13.719 68.731 34.215 1.00 37.04 195 HIS A C 1
ATOM 1452 O O . HIS A 1 194 ? 12.864 69.601 34.538 1.00 28.87 195 HIS A O 1
ATOM 1459 N N . VAL A 1 195 ? 13.441 67.459 33.921 1.00 32.87 196 VAL A N 1
ATOM 1460 C CA . VAL A 1 195 ? 12.066 66.914 33.944 1.00 32.37 196 VAL A CA 1
ATOM 1461 C C . VAL A 1 195 ? 11.582 66.939 35.382 1.00 31.11 196 VAL A C 1
ATOM 1462 O O . VAL A 1 195 ? 12.265 66.369 36.238 1.00 29.69 196 VAL A O 1
ATOM 1466 N N . ASP A 1 196 ? 10.404 67.503 35.611 1.00 32.60 197 ASP A N 1
ATOM 1467 C CA . ASP A 1 196 ? 9.816 67.633 36.964 1.00 35.00 197 ASP A CA 1
ATOM 1468 C C . ASP A 1 196 ? 8.300 67.800 36.830 1.00 34.17 197 ASP A C 1
ATOM 1469 O O . ASP A 1 196 ? 7.831 68.892 36.414 1.00 37.63 197 ASP A O 1
ATOM 1474 N N . GLY A 1 197 ? 7.555 66.777 37.225 1.00 31.80 198 GLY A N 1
ATOM 1475 C CA . GLY A 1 197 ? 6.085 66.765 37.116 1.00 37.71 198 GLY A CA 1
ATOM 1476 C C . GLY A 1 197 ? 5.393 67.797 38.003 1.00 35.93 198 GLY A C 1
ATOM 1477 O O . GLY A 1 197 ? 4.176 67.916 37.891 1.00 42.37 198 GLY A O 1
ATOM 1478 N N . HIS A 1 198 ? 6.123 68.500 38.860 1.00 38.28 199 HIS A N 1
ATOM 1479 C CA . HIS A 1 198 ? 5.611 69.627 39.684 1.00 38.18 199 HIS A CA 1
ATOM 1480 C C . HIS A 1 198 ? 5.630 70.920 38.865 1.00 34.57 199 HIS A C 1
ATOM 1481 O O . HIS A 1 198 ? 4.982 71.870 39.269 1.00 43.43 199 HIS A O 1
ATOM 1488 N N . PHE A 1 199 ? 6.281 70.942 37.715 1.00 38.56 200 PHE A N 1
ATOM 1489 C CA . PHE A 1 199 ? 6.349 72.145 36.851 1.00 40.70 200 PHE A CA 1
ATOM 1490 C C . PHE A 1 199 ? 6.805 73.344 37.696 1.00 42.31 200 PHE A C 1
ATOM 1491 O O . PHE A 1 199 ? 6.189 74.407 37.669 1.00 38.29 200 PHE A O 1
ATOM 1499 N N . PRO A 1 200 ? 7.876 73.207 38.511 1.00 41.40 201 PRO A N 1
ATOM 1500 C CA . PRO A 1 200 ? 8.270 74.242 39.460 1.00 40.78 201 PRO A CA 1
ATOM 1501 C C . PRO A 1 200 ? 8.561 75.574 38.768 1.00 40.42 201 PRO A C 1
ATOM 1502 O O . PRO A 1 200 ? 8.275 76.593 39.344 1.00 40.61 201 PRO A O 1
ATOM 1506 N N . GLY A 1 201 ? 9.147 75.506 37.578 1.00 38.99 202 GLY A N 1
ATOM 1507 C CA . GLY A 1 201 ? 9.661 76.674 36.842 1.00 43.49 202 GLY A CA 1
ATOM 1508 C C . GLY A 1 201 ? 8.603 77.721 36.553 1.00 38.97 202 GLY A C 1
ATOM 1509 O O . GLY A 1 201 ? 8.959 78.913 36.546 1.00 45.38 202 GLY A O 1
ATOM 1510 N N . ARG A 1 202 ? 7.367 77.299 36.296 1.00 40.89 203 ARG A N 1
ATOM 1511 C CA . ARG A 1 202 ? 6.278 78.133 35.701 1.00 41.85 203 ARG A CA 1
ATOM 1512 C C . ARG A 1 202 ? 5.111 77.243 35.281 1.00 47.44 203 ARG A C 1
ATOM 1513 O O . ARG A 1 202 ? 5.287 76.012 35.240 1.00 47.56 203 ARG A O 1
ATOM 1521 N N . LYS A 1 203 ? 3.965 77.854 34.969 1.00 51.97 204 LYS A N 1
ATOM 1522 C CA . LYS A 1 203 ? 2.841 77.150 34.316 1.00 44.91 204 LYS A CA 1
ATOM 1523 C C . LYS A 1 203 ? 3.388 76.615 33.003 1.00 42.24 204 LYS A C 1
ATOM 1524 O O . LYS A 1 203 ? 4.157 77.323 32.364 1.00 43.25 204 LYS A O 1
ATOM 1530 N N . PRO A 1 204 ? 3.138 75.323 32.641 1.00 39.15 205 PRO A N 1
ATOM 1531 C CA . PRO A 1 204 ? 3.744 74.731 31.456 1.00 36.45 205 PRO A CA 1
ATOM 1532 C C . PRO A 1 204 ? 3.201 75.306 30.145 1.00 34.92 205 PRO A C 1
ATOM 1533 O O . PRO A 1 204 ? 3.775 75.057 29.139 1.00 31.81 205 PRO A O 1
ATOM 1537 N N . GLU A 1 205 ? 2.085 76.021 30.174 1.00 41.79 206 GLU A N 1
ATOM 1538 C CA . GLU A 1 205 ? 1.497 76.533 28.914 1.00 44.07 206 GLU A CA 1
ATOM 1539 C C . GLU A 1 205 ? 2.333 77.731 28.493 1.00 43.03 206 GLU A C 1
ATOM 1540 O O . GLU A 1 205 ? 2.476 78.683 29.258 1.00 54.55 206 GLU A O 1
ATOM 1546 N N . PRO A 1 206 ? 2.924 77.705 27.279 1.00 39.81 207 PRO A N 1
ATOM 1547 C CA . PRO A 1 206 ? 3.870 78.729 26.864 1.00 41.43 207 PRO A CA 1
ATOM 1548 C C . PRO A 1 206 ? 3.104 79.916 26.257 1.00 46.08 207 PRO A C 1
ATOM 1549 O O . PRO A 1 206 ? 3.368 80.270 25.143 1.00 44.95 207 PRO A O 1
ATOM 1553 N N . ARG A 1 207 ? 2.100 80.394 27.006 1.00 55.46 208 ARG A N 1
ATOM 1554 C CA . ARG A 1 207 ? 1.462 81.734 26.929 1.00 55.75 208 ARG A CA 1
ATOM 1555 C C . ARG A 1 207 ? 2.492 82.804 27.287 1.00 53.45 208 ARG A C 1
ATOM 1556 O O . ARG A 1 207 ? 3.252 82.585 28.270 1.00 43.53 208 ARG A O 1
ATOM 1564 N N . TYR A 1 208 ? 2.445 83.954 26.597 1.00 58.40 209 TYR A N 1
ATOM 1565 C CA . TYR A 1 208 ? 3.354 85.108 26.834 1.00 50.40 209 TYR A CA 1
ATOM 1566 C C . TYR A 1 208 ? 3.493 85.343 28.351 1.00 47.59 209 TYR A C 1
ATOM 1567 O O . TYR A 1 208 ? 4.623 85.451 28.827 1.00 48.13 209 TYR A O 1
ATOM 1576 N N . GLU A 1 209 ? 2.392 85.395 29.101 1.00 49.46 210 GLU A N 1
ATOM 1577 C CA . GLU A 1 209 ? 2.373 85.819 30.531 1.00 53.57 210 GLU A CA 1
ATOM 1578 C C . GLU A 1 209 ? 2.926 84.727 31.461 1.00 53.22 210 GLU A C 1
ATOM 1579 O O . GLU A 1 209 ? 3.281 85.071 32.596 1.00 54.60 210 GLU A O 1
ATOM 1585 N N . ASN A 1 210 ? 3.006 83.457 31.041 1.00 53.49 211 ASN A N 1
ATOM 1586 C CA . ASN A 1 210 ? 3.706 82.412 31.847 1.00 48.47 211 ASN A CA 1
ATOM 1587 C C . ASN A 1 210 ? 5.217 82.409 31.547 1.00 43.75 211 ASN A C 1
ATOM 1588 O O . ASN A 1 210 ? 5.978 81.941 32.426 1.00 39.70 211 ASN A O 1
ATOM 1593 N N . ILE A 1 211 ? 5.635 82.933 30.386 1.00 40.28 212 ILE A N 1
ATOM 1594 C CA . ILE A 1 211 ? 7.050 82.929 29.931 1.00 41.70 212 ILE A CA 1
ATOM 1595 C C . ILE A 1 211 ? 7.607 84.353 29.788 1.00 41.16 212 ILE A C 1
ATOM 1596 O O . ILE A 1 211 ? 8.674 84.504 29.114 1.00 41.26 212 ILE A O 1
ATOM 1601 N N . ALA A 1 212 ? 6.959 85.345 30.400 1.00 43.30 213 ALA A N 1
ATOM 1602 C CA . ALA A 1 212 ? 7.271 86.786 30.180 1.00 54.06 213 ALA A CA 1
ATOM 1603 C C . ALA A 1 212 ? 8.752 86.998 30.476 1.00 51.70 213 ALA A C 1
ATOM 1604 O O . ALA A 1 212 ? 9.452 87.558 29.605 1.00 45.63 213 ALA A O 1
ATOM 1606 N N . TYR A 1 213 ? 9.196 86.450 31.613 1.00 44.43 214 TYR A N 1
ATOM 1607 C CA . TYR A 1 213 ? 10.557 86.610 32.181 1.00 44.74 214 TYR A CA 1
ATOM 1608 C C . TYR A 1 213 ? 11.634 86.370 31.126 1.00 40.65 214 TYR A C 1
ATOM 1609 O O . TYR A 1 213 ? 12.756 86.881 31.333 1.00 48.18 214 TYR A O 1
ATOM 1618 N N . LEU A 1 214 ? 11.327 85.644 30.050 1.00 41.91 215 LEU A N 1
ATOM 1619 C CA . LEU A 1 214 ? 12.343 85.176 29.066 1.00 45.46 215 LEU A CA 1
ATOM 1620 C C . LEU A 1 214 ? 12.877 86.366 28.286 1.00 47.24 215 LEU A C 1
ATOM 1621 O O . LEU A 1 214 ? 14.046 86.285 27.857 1.00 51.69 215 LEU A O 1
ATOM 1626 N N . GLY A 1 215 ? 12.054 87.411 28.121 1.00 53.76 216 GLY A N 1
ATOM 1627 C CA . GLY A 1 215 ? 12.389 88.668 27.413 1.00 53.97 216 GLY A CA 1
ATOM 1628 C C . GLY A 1 215 ? 13.628 89.364 27.970 1.00 54.22 216 GLY A C 1
ATOM 1629 O O . GLY A 1 215 ? 14.609 89.568 27.205 1.00 49.08 216 GLY A O 1
ATOM 1630 N N . LYS A 1 216 ? 13.630 89.709 29.261 1.00 61.35 217 LYS A N 1
ATOM 1631 C CA . LYS A 1 216 ? 14.765 90.462 29.859 1.00 76.59 217 LYS A CA 1
ATOM 1632 C C . LYS A 1 216 ? 15.975 89.518 30.022 1.00 76.13 217 LYS A C 1
ATOM 1633 O O . LYS A 1 216 ? 17.097 90.001 30.302 1.00 77.80 217 LYS A O 1
ATOM 1639 N N . LEU A 1 217 ? 15.777 88.219 29.790 1.00 77.41 218 LEU A N 1
ATOM 1640 C CA . LEU A 1 217 ? 16.832 87.178 29.891 1.00 66.25 218 LEU A CA 1
ATOM 1641 C C . LEU A 1 217 ? 17.574 87.049 28.560 1.00 61.44 218 LEU A C 1
ATOM 1642 O O . LEU A 1 217 ? 18.799 86.809 28.610 1.00 53.73 218 LEU A O 1
ATOM 1647 N N . VAL A 1 218 ? 16.861 87.210 27.437 1.00 53.42 219 VAL A N 1
ATOM 1648 C CA . VAL A 1 218 ? 17.433 87.171 26.060 1.00 53.87 219 VAL A CA 1
ATOM 1649 C C . VAL A 1 218 ? 18.464 88.298 25.913 1.00 53.51 219 VAL A C 1
ATOM 1650 O O . VAL A 1 218 ? 19.479 88.110 25.205 1.00 55.81 219 VAL A O 1
ATOM 1654 N N . ARG A 1 219 ? 18.169 89.455 26.498 1.00 52.84 220 ARG A N 1
ATOM 1655 C CA . ARG A 1 219 ? 19.056 90.640 26.434 1.00 59.87 220 ARG A CA 1
ATOM 1656 C C . ARG A 1 219 ? 20.314 90.318 27.244 1.00 58.42 220 ARG A C 1
ATOM 1657 O O . ARG A 1 219 ? 21.420 90.271 26.630 1.00 52.66 220 ARG A O 1
ATOM 1665 N N . GLU A 1 220 ? 20.120 90.037 28.536 1.00 56.28 221 GLU A N 1
ATOM 1666 C CA . GLU A 1 220 ? 21.182 89.626 29.487 1.00 67.58 221 GLU A CA 1
ATOM 1667 C C . GLU A 1 220 ? 22.192 88.695 28.787 1.00 71.58 221 GLU A C 1
ATOM 1668 O O . GLU A 1 220 ? 23.381 89.076 28.685 1.00 77.62 221 GLU A O 1
ATOM 1674 N N . LEU A 1 221 ? 21.752 87.532 28.293 1.00 65.84 222 LEU A N 1
ATOM 1675 C CA . LEU A 1 221 ? 22.664 86.431 27.860 1.00 63.27 222 LEU A CA 1
ATOM 1676 C C . LEU A 1 221 ? 23.195 86.706 26.455 1.00 57.31 222 LEU A C 1
ATOM 1677 O O . LEU A 1 221 ? 24.225 86.121 26.095 1.00 64.45 222 LEU A O 1
ATOM 1682 N N . GLY A 1 222 ? 22.495 87.537 25.686 1.00 54.21 223 GLY A N 1
ATOM 1683 C CA . GLY A 1 222 ? 22.870 87.846 24.292 1.00 55.55 223 GLY A CA 1
ATOM 1684 C C . GLY A 1 222 ? 22.617 86.679 23.355 1.00 50.93 223 GLY A C 1
ATOM 1685 O O . GLY A 1 222 ? 23.452 86.452 22.458 1.00 50.17 223 GLY A O 1
ATOM 1686 N N . VAL A 1 223 ? 21.479 85.997 23.529 1.00 52.76 224 VAL A N 1
ATOM 1687 C CA . VAL A 1 223 ? 21.037 84.859 22.667 1.00 53.76 224 VAL A CA 1
ATOM 1688 C C . VAL A 1 223 ? 20.356 85.436 21.408 1.00 54.31 224 VAL A C 1
ATOM 1689 O O . VAL A 1 223 ? 19.830 86.559 21.470 1.00 48.02 224 VAL A O 1
ATOM 1693 N N . ASP A 1 224 ? 20.373 84.679 20.306 1.00 56.84 225 ASP A N 1
ATOM 1694 C CA . ASP A 1 224 ? 19.814 85.050 18.980 1.00 56.73 225 ASP A CA 1
ATOM 1695 C C . ASP A 1 224 ? 18.333 84.656 18.874 1.00 56.20 225 ASP A C 1
ATOM 1696 O O . ASP A 1 224 ? 17.744 84.879 17.816 1.00 60.40 225 ASP A O 1
ATOM 1701 N N . LEU A 1 225 ? 17.732 84.118 19.935 1.00 58.80 226 LEU A N 1
ATOM 1702 C CA . LEU A 1 225 ? 16.437 83.385 19.843 1.00 54.79 226 LEU A CA 1
ATOM 1703 C C . LEU A 1 225 ? 16.146 82.723 21.196 1.00 47.74 226 LEU A C 1
ATOM 1704 O O . LEU A 1 225 ? 17.054 82.157 21.785 1.00 45.01 226 LEU A O 1
ATOM 1709 N N . ALA A 1 226 ? 14.935 82.856 21.718 1.00 46.72 227 ALA A N 1
ATOM 1710 C CA . ALA A 1 226 ? 14.454 82.051 22.861 1.00 46.82 227 ALA A CA 1
ATOM 1711 C C . ALA A 1 226 ? 13.349 81.144 22.348 1.00 46.67 227 ALA A C 1
ATOM 1712 O O . ALA A 1 226 ? 12.596 81.621 21.480 1.00 43.61 227 ALA A O 1
ATOM 1714 N N . ILE A 1 227 ? 13.288 79.901 22.851 1.00 41.64 228 ILE A N 1
ATOM 1715 C CA . ILE A 1 227 ? 12.256 78.897 22.461 1.00 39.17 228 ILE A CA 1
ATOM 1716 C C . ILE A 1 227 ? 11.686 78.295 23.732 1.00 43.30 228 ILE A C 1
ATOM 1717 O O . ILE A 1 227 ? 12.501 77.895 24.621 1.00 55.26 228 ILE A O 1
ATOM 1722 N N . ALA A 1 228 ? 10.357 78.284 23.847 1.00 38.22 229 ALA A N 1
ATOM 1723 C CA . ALA A 1 228 ? 9.631 77.721 25.004 1.00 37.07 229 ALA A CA 1
ATOM 1724 C C . ALA A 1 228 ? 8.647 76.672 24.495 1.00 38.10 229 ALA A C 1
ATOM 1725 O O . ALA A 1 228 ? 8.084 76.850 23.401 1.00 37.69 229 ALA A O 1
ATOM 1727 N N . GLN A 1 229 ? 8.449 75.614 25.265 1.00 33.58 230 GLN A N 1
ATOM 1728 C CA . GLN A 1 229 ? 7.484 74.567 24.911 1.00 35.38 230 GLN A CA 1
ATOM 1729 C C . GLN A 1 229 ? 6.516 74.378 26.067 1.00 38.49 230 GLN A C 1
ATOM 1730 O O . GLN A 1 229 ? 6.643 75.085 27.099 1.00 38.48 230 GLN A O 1
ATOM 1736 N N . ASP A 1 230 ? 5.565 73.466 25.871 1.00 37.20 231 ASP A N 1
ATOM 1737 C CA . ASP A 1 230 ? 4.732 72.910 26.970 1.00 34.78 231 ASP A CA 1
ATOM 1738 C C . ASP A 1 230 ? 5.369 71.609 27.528 1.00 32.07 231 ASP A C 1
ATOM 1739 O O . ASP A 1 230 ? 6.451 71.180 27.051 1.00 28.81 231 ASP A O 1
ATOM 1744 N N . GLY A 1 231 ? 4.682 70.949 28.459 1.00 32.80 232 GLY A N 1
ATOM 1745 C CA . GLY A 1 231 ? 5.151 69.729 29.150 1.00 36.69 232 GLY A CA 1
ATOM 1746 C C . GLY A 1 231 ? 5.298 68.497 28.254 1.00 40.97 232 GLY A C 1
ATOM 1747 O O . GLY A 1 231 ? 6.152 67.657 28.607 1.00 41.34 232 GLY A O 1
ATOM 1748 N N . ASP A 1 232 ? 4.517 68.343 27.167 1.00 38.27 233 ASP A N 1
ATOM 1749 C CA . ASP A 1 232 ? 4.720 67.207 26.217 1.00 35.56 233 ASP A CA 1
ATOM 1750 C C . ASP A 1 232 ? 5.565 67.675 25.034 1.00 36.75 233 ASP A C 1
ATOM 1751 O O . ASP A 1 232 ? 5.857 66.863 24.106 1.00 29.58 233 ASP A O 1
ATOM 1756 N N . ALA A 1 233 ? 5.884 68.964 25.011 1.00 38.17 234 ALA A N 1
ATOM 1757 C CA . ALA A 1 233 ? 6.664 69.588 23.920 1.00 36.62 234 ALA A CA 1
ATOM 1758 C C . ALA A 1 233 ? 5.953 69.397 22.568 1.00 36.42 234 ALA A C 1
ATOM 1759 O O . ALA A 1 233 ? 6.629 69.119 21.570 1.00 34.74 234 ALA A O 1
ATOM 1761 N N . ASP A 1 234 ? 4.640 69.575 22.475 1.00 36.26 235 ASP A N 1
ATOM 1762 C CA . ASP A 1 234 ? 4.066 69.634 21.107 1.00 47.00 235 ASP A CA 1
ATOM 1763 C C . ASP A 1 234 ? 3.970 71.110 20.709 1.00 40.45 235 ASP A C 1
ATOM 1764 O O . ASP A 1 234 ? 3.988 71.359 19.521 1.00 43.94 235 ASP A O 1
ATOM 1769 N N . ARG A 1 235 ? 4.033 72.036 21.668 1.00 39.51 236 ARG A N 1
ATOM 1770 C CA . ARG A 1 235 ? 3.859 73.485 21.414 1.00 40.12 236 ARG A CA 1
ATOM 1771 C C . ARG A 1 235 ? 5.212 74.186 21.319 1.00 42.88 236 ARG A C 1
ATOM 1772 O O . ARG A 1 235 ? 6.216 73.686 21.914 1.00 47.00 236 ARG A O 1
ATOM 1780 N N . ILE A 1 236 ? 5.233 75.311 20.596 1.00 41.20 237 ILE A N 1
ATOM 1781 C CA . ILE A 1 236 ? 6.399 76.235 20.530 1.00 38.05 237 ILE A CA 1
ATOM 1782 C C . ILE A 1 236 ? 5.934 77.691 20.554 1.00 38.85 237 ILE A C 1
ATOM 1783 O O . ILE A 1 236 ? 4.919 78.002 19.927 1.00 57.88 237 ILE A O 1
ATOM 1788 N N . ALA A 1 237 ? 6.672 78.505 21.301 1.00 37.86 238 ALA A N 1
ATOM 1789 C CA . ALA A 1 237 ? 6.565 79.960 21.522 1.00 41.80 238 ALA A CA 1
ATOM 1790 C C . ALA A 1 237 ? 7.977 80.533 21.429 1.00 46.91 238 ALA A C 1
ATOM 1791 O O . ALA A 1 237 ? 8.907 79.866 21.952 1.00 49.77 238 ALA A O 1
ATOM 1793 N N . VAL A 1 238 ? 8.162 81.667 20.750 1.00 47.16 239 VAL A N 1
ATOM 1794 C CA . VAL A 1 238 ? 9.529 82.206 20.480 1.00 49.30 239 VAL A CA 1
ATOM 1795 C C . VAL A 1 238 ? 9.611 83.705 20.812 1.00 50.74 239 VAL A C 1
ATOM 1796 O O . VAL A 1 238 ? 8.614 84.414 20.625 1.00 53.78 239 VAL A O 1
ATOM 1800 N N . PHE A 1 239 ? 10.754 84.136 21.352 1.00 47.33 240 PHE A N 1
ATOM 1801 C CA . PHE A 1 239 ? 11.189 85.550 21.470 1.00 50.84 240 PHE A CA 1
ATOM 1802 C C . PHE A 1 239 ? 12.379 85.764 20.539 1.00 50.79 240 PHE A C 1
ATOM 1803 O O . PHE A 1 239 ? 13.057 84.773 20.256 1.00 45.52 240 PHE A O 1
ATOM 1811 N N . ASP A 1 240 ? 12.607 87.004 20.079 1.00 52.24 241 ASP A N 1
ATOM 1812 C CA . ASP A 1 240 ? 13.712 87.365 19.146 1.00 51.15 241 ASP A CA 1
ATOM 1813 C C . ASP A 1 240 ? 14.917 87.848 19.957 1.00 49.31 241 ASP A C 1
ATOM 1814 O O . ASP A 1 240 ? 14.808 87.940 21.193 1.00 48.13 241 ASP A O 1
ATOM 1819 N N . GLU A 1 241 ? 16.014 88.203 19.288 1.00 54.99 242 GLU A N 1
ATOM 1820 C CA . GLU A 1 241 ? 17.283 88.599 19.962 1.00 56.12 242 GLU A CA 1
ATOM 1821 C C . GLU A 1 241 ? 17.104 89.918 20.725 1.00 55.57 242 GLU A C 1
ATOM 1822 O O . GLU A 1 241 ? 17.985 90.236 21.559 1.00 57.66 242 GLU A O 1
ATOM 1828 N N . LYS A 1 242 ? 16.014 90.655 20.491 1.00 55.71 243 LYS A N 1
ATOM 1829 C CA . LYS A 1 242 ? 15.751 91.928 21.218 1.00 62.42 243 LYS A CA 1
ATOM 1830 C C . LYS A 1 242 ? 14.910 91.620 22.462 1.00 62.93 243 LYS A C 1
ATOM 1831 O O . LYS A 1 242 ? 14.754 92.512 23.326 1.00 53.60 243 LYS A O 1
ATOM 1837 N N . GLY A 1 243 ? 14.440 90.378 22.595 1.00 56.42 244 GLY A N 1
ATOM 1838 C CA . GLY A 1 243 ? 13.633 89.979 23.756 1.00 53.27 244 GLY A CA 1
ATOM 1839 C C . GLY A 1 243 ? 12.217 90.462 23.586 1.00 51.08 244 GLY A C 1
ATOM 1840 O O . GLY A 1 243 ? 11.544 90.671 24.617 1.00 49.58 244 GLY A O 1
ATOM 1841 N N . ASN A 1 244 ? 11.794 90.610 22.327 1.00 52.85 245 ASN A N 1
ATOM 1842 C CA . ASN A 1 244 ? 10.387 90.879 21.917 1.00 62.87 245 ASN A CA 1
ATOM 1843 C C . ASN A 1 244 ? 9.652 89.556 21.677 1.00 60.42 245 ASN A C 1
ATOM 1844 O O . ASN A 1 244 ? 10.072 88.818 20.754 1.00 62.64 245 ASN A O 1
ATOM 1849 N N . TYR A 1 245 ? 8.556 89.314 22.406 1.00 55.26 246 TYR A N 1
ATOM 1850 C CA . TYR A 1 245 ? 7.661 88.154 22.167 1.00 57.70 246 TYR A CA 1
ATOM 1851 C C . TYR A 1 245 ? 7.239 88.199 20.698 1.00 50.28 246 TYR A C 1
ATOM 1852 O O . TYR A 1 245 ? 6.769 89.237 20.267 1.00 49.90 246 TYR A O 1
ATOM 1861 N N . VAL A 1 246 ? 7.525 87.148 19.941 1.00 45.77 247 VAL A N 1
ATOM 1862 C CA . VAL A 1 246 ? 7.014 86.975 18.558 1.00 45.19 247 VAL A CA 1
ATOM 1863 C C . VAL A 1 246 ? 5.701 86.229 18.729 1.00 51.92 247 VAL A C 1
ATOM 1864 O O . VAL A 1 246 ? 5.756 85.012 18.985 1.00 57.94 247 VAL A O 1
ATOM 1868 N N . ASP A 1 247 ? 4.578 86.938 18.608 1.00 60.08 248 ASP A N 1
ATOM 1869 C CA . ASP A 1 247 ? 3.228 86.376 18.887 1.00 69.72 248 ASP A CA 1
ATOM 1870 C C . ASP A 1 247 ? 2.941 85.268 17.859 1.00 60.44 248 ASP A C 1
ATOM 1871 O O . ASP A 1 247 ? 3.735 85.089 16.900 1.00 56.52 248 ASP A O 1
ATOM 1876 N N . GLU A 1 248 ? 1.904 84.479 18.129 1.00 55.27 249 GLU A N 1
ATOM 1877 C CA . GLU A 1 248 ? 1.791 83.101 17.598 1.00 56.77 249 GLU A CA 1
ATOM 1878 C C . GLU A 1 248 ? 1.372 83.166 16.120 1.00 50.80 249 GLU A C 1
ATOM 1879 O O . GLU A 1 248 ? 1.882 82.348 15.358 1.00 57.50 249 GLU A O 1
ATOM 1885 N N . ASP A 1 249 ? 0.612 84.172 15.675 1.00 54.52 250 ASP A N 1
ATOM 1886 C CA . ASP A 1 249 ? 0.267 84.355 14.232 1.00 52.63 250 ASP A CA 1
ATOM 1887 C C . ASP A 1 249 ? 1.505 84.788 13.406 1.00 48.11 250 ASP A C 1
ATOM 1888 O O . ASP A 1 249 ? 1.641 84.362 12.203 1.00 40.29 250 ASP A O 1
ATOM 1893 N N . THR A 1 250 ? 2.380 85.613 13.990 1.00 43.76 251 THR A N 1
ATOM 1894 C CA . THR A 1 250 ? 3.650 86.091 13.375 1.00 46.99 251 THR A CA 1
ATOM 1895 C C . THR A 1 250 ? 4.533 84.886 13.028 1.00 53.26 251 THR A C 1
ATOM 1896 O O . THR A 1 250 ? 5.110 84.848 11.898 1.00 63.02 251 THR A O 1
ATOM 1900 N N . VAL A 1 251 ? 4.656 83.945 13.971 1.00 53.97 252 VAL A N 1
ATOM 1901 C CA . VAL A 1 251 ? 5.418 82.676 13.776 1.00 50.83 252 VAL A CA 1
ATOM 1902 C C . VAL A 1 251 ? 4.746 81.936 12.621 1.00 41.33 252 VAL A C 1
ATOM 1903 O O . VAL A 1 251 ? 5.446 81.565 11.668 1.00 39.09 252 VAL A O 1
ATOM 1907 N N . ILE A 1 252 ? 3.443 81.696 12.733 1.00 36.90 253 ILE A N 1
ATOM 1908 C CA . ILE A 1 252 ? 2.667 80.979 11.678 1.00 45.33 253 ILE A CA 1
ATOM 1909 C C . ILE A 1 252 ? 2.903 81.681 10.321 1.00 44.33 253 ILE A C 1
ATOM 1910 O O . ILE A 1 252 ? 3.239 80.972 9.344 1.00 42.95 253 ILE A O 1
ATOM 1915 N N . ALA A 1 253 ? 2.783 83.019 10.271 1.00 37.23 254 ALA A N 1
ATOM 1916 C CA . ALA A 1 253 ? 2.866 83.808 9.018 1.00 42.88 254 ALA A CA 1
ATOM 1917 C C . ALA A 1 253 ? 4.269 83.679 8.413 1.00 43.10 254 ALA A C 1
ATOM 1918 O O . ALA A 1 253 ? 4.375 83.488 7.202 1.00 45.01 254 ALA A O 1
ATOM 1920 N N . LEU A 1 254 ? 5.311 83.786 9.233 1.00 44.87 255 LEU A N 1
ATOM 1921 C CA . LEU A 1 254 ? 6.720 83.577 8.802 1.00 48.86 255 LEU A CA 1
ATOM 1922 C C . LEU A 1 254 ? 6.845 82.260 8.023 1.00 47.96 255 LEU A C 1
ATOM 1923 O O . LEU A 1 254 ? 7.509 82.245 6.975 1.00 46.41 255 LEU A O 1
ATOM 1928 N N . PHE A 1 255 ? 6.235 81.176 8.512 1.00 49.70 256 PHE A N 1
ATOM 1929 C CA . PHE A 1 255 ? 6.341 79.831 7.879 1.00 48.74 256 PHE A CA 1
ATOM 1930 C C . PHE A 1 255 ? 5.364 79.770 6.714 1.00 47.38 256 PHE A C 1
ATOM 1931 O O . PHE A 1 255 ? 5.689 79.066 5.720 1.00 41.56 256 PHE A O 1
ATOM 1939 N N . ALA A 1 256 ? 4.224 80.455 6.861 1.00 42.48 257 ALA A N 1
ATOM 1940 C CA . ALA A 1 256 ? 3.244 80.651 5.769 1.00 54.17 257 ALA A CA 1
ATOM 1941 C C . ALA A 1 256 ? 3.975 81.252 4.563 1.00 50.49 257 ALA A C 1
ATOM 1942 O O . ALA A 1 256 ? 3.994 80.615 3.482 1.00 47.01 257 ALA A O 1
ATOM 1944 N N . LYS A 1 257 ? 4.604 82.408 4.768 1.00 55.23 258 LYS A N 1
ATOM 1945 C CA . LYS A 1 257 ? 5.339 83.159 3.718 1.00 62.52 258 LYS A CA 1
ATOM 1946 C C . LYS A 1 257 ? 6.379 82.227 3.094 1.00 63.40 258 LYS A C 1
ATOM 1947 O O . LYS A 1 257 ? 6.345 82.047 1.858 1.00 69.04 258 LYS A O 1
ATOM 1953 N N . LEU A 1 258 ? 7.208 81.606 3.941 1.00 67.50 259 LEU A N 1
ATOM 1954 C CA . LEU A 1 258 ? 8.333 80.714 3.546 1.00 63.79 259 LEU A CA 1
ATOM 1955 C C . LEU A 1 258 ? 7.775 79.609 2.649 1.00 64.20 259 LEU A C 1
ATOM 1956 O O . LEU A 1 258 ? 8.327 79.437 1.539 1.00 66.80 259 LEU A O 1
ATOM 1961 N N . TYR A 1 259 ? 6.709 78.915 3.076 1.00 62.10 260 TYR A N 1
ATOM 1962 C CA . TYR A 1 259 ? 6.194 77.695 2.389 1.00 59.09 260 TYR A CA 1
ATOM 1963 C C . TYR A 1 259 ? 5.540 78.069 1.053 1.00 59.22 260 TYR A C 1
ATOM 1964 O O . TYR A 1 259 ? 5.722 77.327 0.057 1.00 54.80 260 TYR A O 1
ATOM 1973 N N . VAL A 1 260 ? 4.809 79.187 1.033 1.00 57.40 261 VAL A N 1
ATOM 1974 C CA . VAL A 1 260 ? 4.101 79.688 -0.181 1.00 65.33 261 VAL A CA 1
ATOM 1975 C C . VAL A 1 260 ? 5.133 80.247 -1.190 1.00 66.83 261 VAL A C 1
ATOM 1976 O O . VAL A 1 260 ? 4.897 80.016 -2.395 1.00 59.75 261 VAL A O 1
ATOM 1980 N N . GLU A 1 261 ? 6.217 80.929 -0.751 1.00 61.25 262 GLU A N 1
ATOM 1981 C CA . GLU A 1 261 ? 7.208 81.585 -1.663 1.00 64.09 262 GLU A CA 1
ATOM 1982 C C . GLU A 1 261 ? 7.997 80.496 -2.396 1.00 68.83 262 GLU A C 1
ATOM 1983 O O . GLU A 1 261 ? 8.094 80.558 -3.622 1.00 68.97 262 GLU A O 1
ATOM 1989 N N . GLU A 1 262 ? 8.548 79.522 -1.678 1.00 77.56 263 GLU A N 1
ATOM 1990 C CA . GLU A 1 262 ? 9.268 78.402 -2.324 1.00 80.65 263 GLU A CA 1
ATOM 1991 C C . GLU A 1 262 ? 8.359 77.834 -3.414 1.00 85.31 263 GLU A C 1
ATOM 1992 O O . GLU A 1 262 ? 8.779 77.779 -4.588 1.00 67.93 263 GLU A O 1
ATOM 1998 N N . HIS A 1 263 ? 7.158 77.409 -3.011 1.00 99.26 264 HIS A N 1
ATOM 1999 C CA . HIS A 1 263 ? 6.194 76.678 -3.877 1.00 98.18 264 HIS A CA 1
ATOM 2000 C C . HIS A 1 263 ? 6.019 77.490 -5.168 1.00 88.59 264 HIS A C 1
ATOM 2001 O O . HIS A 1 263 ? 6.265 76.901 -6.229 1.00 76.15 264 HIS A O 1
ATOM 2008 N N . GLY A 1 264 ? 5.782 78.810 -5.031 1.00 82.57 265 GLY A N 1
ATOM 2009 C CA . GLY A 1 264 ? 5.033 79.682 -5.960 1.00 75.64 265 GLY A CA 1
ATOM 2010 C C . GLY A 1 264 ? 3.525 79.526 -5.749 1.00 77.51 265 GLY A C 1
ATOM 2011 O O . GLY A 1 264 ? 2.868 78.867 -6.576 1.00 69.63 265 GLY A O 1
ATOM 2012 N N . GLY A 1 265 ? 2.986 80.057 -4.648 1.00 76.28 266 GLY A N 1
ATOM 2013 C CA . GLY A 1 265 ? 1.585 79.838 -4.233 1.00 75.95 266 GLY A CA 1
ATOM 2014 C C . GLY A 1 265 ? 1.404 78.559 -3.416 1.00 80.18 266 GLY A C 1
ATOM 2015 O O . GLY A 1 265 ? 2.298 78.251 -2.593 1.00 74.86 266 GLY A O 1
ATOM 2016 N N . GLY A 1 266 ? 0.280 77.853 -3.630 1.00 72.60 267 GLY A N 1
ATOM 2017 C CA . GLY A 1 266 ? -0.188 76.675 -2.870 1.00 60.75 267 GLY A CA 1
ATOM 2018 C C . GLY A 1 266 ? -1.046 77.099 -1.695 1.00 58.56 267 GLY A C 1
ATOM 2019 O O . GLY A 1 266 ? -1.011 78.306 -1.373 1.00 52.57 267 GLY A O 1
ATOM 2020 N N . THR A 1 267 ? -1.751 76.152 -1.056 1.00 53.57 268 THR A N 1
ATOM 2021 C CA . THR A 1 267 ? -2.783 76.423 -0.022 1.00 58.40 268 THR A CA 1
ATOM 2022 C C . THR A 1 267 ? -2.284 76.148 1.408 1.00 65.14 268 THR A C 1
ATOM 2023 O O . THR A 1 267 ? -1.521 75.180 1.626 1.00 58.68 268 THR A O 1
ATOM 2027 N N . VAL A 1 268 ? -2.776 76.968 2.340 1.00 57.63 269 VAL A N 1
ATOM 2028 C CA . VAL A 1 268 ? -2.361 77.039 3.762 1.00 54.51 269 VAL A CA 1
ATOM 2029 C C . VAL A 1 268 ? -3.602 76.948 4.648 1.00 55.39 269 VAL A C 1
ATOM 2030 O O . VAL A 1 268 ? -4.439 77.872 4.568 1.00 55.71 269 VAL A O 1
ATOM 2034 N N . VAL A 1 269 ? -3.676 75.894 5.475 1.00 50.36 270 VAL A N 1
ATOM 2035 C CA . VAL A 1 269 ? -4.749 75.647 6.482 1.00 43.48 270 VAL A CA 1
ATOM 2036 C C . VAL A 1 269 ? -4.284 76.192 7.836 1.00 50.23 270 VAL A C 1
ATOM 2037 O O . VAL A 1 269 ? -3.244 75.722 8.343 1.00 61.40 270 VAL A O 1
ATOM 2041 N N . VAL A 1 270 ? -4.995 77.167 8.378 1.00 42.88 271 VAL A N 1
ATOM 2042 C CA . VAL A 1 270 ? -4.796 77.692 9.752 1.00 45.45 271 VAL A CA 1
ATOM 2043 C C . VAL A 1 270 ? -6.107 77.452 10.488 1.00 49.02 271 VAL A C 1
ATOM 2044 O O . VAL A 1 270 ? -7.107 77.187 9.818 1.00 49.58 271 VAL A O 1
ATOM 2048 N N . SER A 1 271 ? -6.092 77.577 11.815 1.00 50.16 272 SER A N 1
ATOM 2049 C CA . SER A 1 271 ? -7.305 77.511 12.660 1.00 54.93 272 SER A CA 1
ATOM 2050 C C . SER A 1 271 ? -8.124 78.824 12.561 1.00 59.39 272 SER A C 1
ATOM 2051 O O . SER A 1 271 ? -7.613 79.894 12.131 1.00 49.47 272 SER A O 1
ATOM 2054 N N . ILE A 1 272 ? -9.371 78.757 13.005 1.00 56.16 273 ILE A N 1
ATOM 2055 C CA . ILE A 1 272 ? -10.388 79.819 12.797 1.00 59.22 273 ILE A CA 1
ATOM 2056 C C . ILE A 1 272 ? -10.002 81.083 13.567 1.00 58.69 273 ILE A C 1
ATOM 2057 O O . ILE A 1 272 ? -10.603 82.125 13.314 1.00 60.13 273 ILE A O 1
ATOM 2062 N N . ASP A 1 273 ? -9.114 80.986 14.551 1.00 65.81 274 ASP A N 1
ATOM 2063 C CA . ASP A 1 273 ? -8.881 82.091 15.518 1.00 58.60 274 ASP A CA 1
ATOM 2064 C C . ASP A 1 273 ? -7.535 82.727 15.215 1.00 53.61 274 ASP A C 1
ATOM 2065 O O . ASP A 1 273 ? -7.188 83.668 15.927 1.00 56.96 274 ASP A O 1
ATOM 2070 N N . THR A 1 274 ? -6.828 82.229 14.199 1.00 52.50 275 THR A N 1
ATOM 2071 C CA . THR A 1 274 ? -5.614 82.879 13.650 1.00 61.87 275 THR A CA 1
ATOM 2072 C C . THR A 1 274 ? -6.054 84.118 12.859 1.00 66.50 275 THR A C 1
ATOM 2073 O O . THR A 1 274 ? -7.193 84.096 12.326 1.00 62.70 275 THR A O 1
ATOM 2077 N N . GLY A 1 275 ? -5.177 85.127 12.754 1.00 63.02 276 GLY A N 1
ATOM 2078 C CA . GLY A 1 275 ? -5.515 86.480 12.269 1.00 59.85 276 GLY A CA 1
ATOM 2079 C C . GLY A 1 275 ? -5.081 86.751 10.836 1.00 59.00 276 GLY A C 1
ATOM 2080 O O . GLY A 1 275 ? -4.816 85.796 10.081 1.00 62.89 276 GLY A O 1
ATOM 2081 N N . SER A 1 276 ? -5.038 88.033 10.476 1.00 58.63 277 SER A N 1
ATOM 2082 C CA . SER A 1 276 ? -4.948 88.530 9.081 1.00 65.57 277 SER A CA 1
ATOM 2083 C C . SER A 1 276 ? -3.494 88.494 8.615 1.00 67.15 277 SER A C 1
ATOM 2084 O O . SER A 1 276 ? -3.283 88.513 7.379 1.00 66.90 277 SER A O 1
ATOM 2087 N N . ARG A 1 277 ? -2.542 88.425 9.560 1.00 62.89 278 ARG A N 1
ATOM 2088 C CA . ARG A 1 277 ? -1.090 88.325 9.248 1.00 63.33 278 ARG A CA 1
ATOM 2089 C C . ARG A 1 277 ? -0.881 87.191 8.242 1.00 60.03 278 ARG A C 1
ATOM 2090 O O . ARG A 1 277 ? -0.093 87.355 7.318 1.00 62.53 278 ARG A O 1
ATOM 2098 N N . ILE A 1 278 ? -1.585 86.079 8.412 1.00 68.37 279 ILE A N 1
ATOM 2099 C CA . ILE A 1 278 ? -1.429 84.885 7.538 1.00 64.08 279 ILE A CA 1
ATOM 2100 C C . ILE A 1 278 ? -2.104 85.204 6.208 1.00 60.45 279 ILE A C 1
ATOM 2101 O O . ILE A 1 278 ? -1.574 84.809 5.150 1.00 57.29 279 ILE A O 1
ATOM 2106 N N . ASP A 1 279 ? -3.259 85.864 6.280 1.00 61.06 280 ASP A N 1
ATOM 2107 C CA . ASP A 1 279 ? -4.065 86.245 5.093 1.00 61.84 280 ASP A CA 1
ATOM 2108 C C . ASP A 1 279 ? -3.172 87.072 4.158 1.00 62.19 280 ASP A C 1
ATOM 2109 O O . ASP A 1 279 ? -3.048 86.697 2.967 1.00 71.47 280 ASP A O 1
ATOM 2114 N N . ALA A 1 280 ? -2.485 88.077 4.703 1.00 50.93 281 ALA A N 1
ATOM 2115 C CA . ALA A 1 280 ? -1.681 89.067 3.947 1.00 57.16 281 ALA A CA 1
ATOM 2116 C C . ALA A 1 280 ? -0.436 88.436 3.291 1.00 57.17 281 ALA A C 1
ATOM 2117 O O . ALA A 1 280 ? -0.242 88.680 2.100 1.00 65.63 281 ALA A O 1
ATOM 2119 N N . VAL A 1 281 ? 0.409 87.697 4.029 1.00 57.66 282 VAL A N 1
ATOM 2120 C CA . VAL A 1 281 ? 1.732 87.195 3.531 1.00 53.42 282 VAL A CA 1
ATOM 2121 C C . VAL A 1 281 ? 1.468 86.100 2.497 1.00 48.15 282 VAL A C 1
ATOM 2122 O O . VAL A 1 281 ? 2.339 85.815 1.667 1.00 52.82 282 VAL A O 1
ATOM 2126 N N . VAL A 1 282 ? 0.301 85.492 2.559 1.00 48.94 283 VAL A N 1
ATOM 2127 C CA . VAL A 1 282 ? -0.039 84.326 1.705 1.00 59.98 283 VAL A CA 1
ATOM 2128 C C . VAL A 1 282 ? -0.590 84.828 0.363 1.00 65.61 283 VAL A C 1
ATOM 2129 O O . VAL A 1 282 ? -0.123 84.307 -0.695 1.00 61.32 283 VAL A O 1
ATOM 2133 N N . GLU A 1 283 ? -1.567 85.752 0.404 1.00 66.18 284 GLU A N 1
ATOM 2134 C CA . GLU A 1 283 ? -2.176 86.366 -0.811 1.00 70.97 284 GLU A CA 1
ATOM 2135 C C . GLU A 1 283 ? -1.028 87.005 -1.593 1.00 71.53 284 GLU A C 1
ATOM 2136 O O . GLU A 1 283 ? -0.738 86.510 -2.724 1.00 63.21 284 GLU A O 1
ATOM 2142 N N . ARG A 1 284 ? -0.300 87.913 -0.931 1.00 65.21 285 ARG A N 1
ATOM 2143 C CA . ARG A 1 284 ? 0.881 88.627 -1.476 1.00 70.96 285 ARG A CA 1
ATOM 2144 C C . ARG A 1 284 ? 1.761 87.670 -2.271 1.00 72.29 285 ARG A C 1
ATOM 2145 O O . ARG A 1 284 ? 2.258 88.096 -3.323 1.00 73.25 285 ARG A O 1
ATOM 2153 N N . ALA A 1 285 ? 1.980 86.450 -1.766 1.00 76.89 286 ALA A N 1
ATOM 2154 C CA . ALA A 1 285 ? 2.929 85.463 -2.337 1.00 66.77 286 ALA A CA 1
ATOM 2155 C C . ALA A 1 285 ? 2.212 84.585 -3.365 1.00 60.88 286 ALA A C 1
ATOM 2156 O O . ALA A 1 285 ? 2.889 83.760 -4.002 1.00 61.77 286 ALA A O 1
ATOM 2158 N N . GLY A 1 286 ? 0.891 84.752 -3.499 1.00 63.90 287 GLY A N 1
ATOM 2159 C CA . GLY A 1 286 ? 0.058 84.100 -4.528 1.00 66.57 287 GLY A CA 1
ATOM 2160 C C . GLY A 1 286 ? -0.454 82.745 -4.090 1.00 67.63 287 GLY A C 1
ATOM 2161 O O . GLY A 1 286 ? -0.555 81.837 -4.944 1.00 63.36 287 GLY A O 1
ATOM 2162 N N . GLY A 1 287 ? -0.771 82.611 -2.803 1.00 72.38 288 GLY A N 1
ATOM 2163 C CA . GLY A 1 287 ? -1.333 81.377 -2.220 1.00 71.31 288 GLY A CA 1
ATOM 2164 C C . GLY A 1 287 ? -2.695 81.618 -1.592 1.00 66.92 288 GLY A C 1
ATOM 2165 O O . GLY A 1 287 ? -3.140 82.797 -1.515 1.00 63.16 288 GLY A O 1
ATOM 2166 N N . ARG A 1 288 ? -3.319 80.556 -1.082 1.00 67.66 289 ARG A N 1
ATOM 2167 C CA . ARG A 1 288 ? -4.729 80.594 -0.608 1.00 68.36 289 ARG A CA 1
ATOM 2168 C C . ARG A 1 288 ? -4.800 80.087 0.839 1.00 63.85 289 ARG A C 1
ATOM 2169 O O . ARG A 1 288 ? -4.221 79.040 1.143 1.00 63.80 289 ARG A O 1
ATOM 2177 N N . VAL A 1 289 ? -5.515 80.832 1.678 1.00 61.02 290 VAL A N 1
ATOM 2178 C CA . VAL A 1 289 ? -5.754 80.601 3.133 1.00 62.71 290 VAL A CA 1
ATOM 2179 C C . VAL A 1 289 ? -7.168 80.031 3.348 1.00 63.80 290 VAL A C 1
ATOM 2180 O O . VAL A 1 289 ? -8.144 80.742 2.976 1.00 62.89 290 VAL A O 1
ATOM 2184 N N . VAL A 1 290 ? -7.284 78.841 3.963 1.00 59.40 291 VAL A N 1
ATOM 2185 C CA . VAL A 1 290 ? -8.577 78.217 4.400 1.00 56.88 291 VAL A CA 1
ATOM 2186 C C . VAL A 1 290 ? -8.589 78.071 5.921 1.00 56.96 291 VAL A C 1
ATOM 2187 O O . VAL A 1 290 ? -7.575 77.638 6.451 1.00 69.61 291 VAL A O 1
ATOM 2191 N N . ARG A 1 291 ? -9.716 78.321 6.581 1.00 50.54 292 ARG A N 1
ATOM 2192 C CA . ARG A 1 291 ? -9.850 78.177 8.055 1.00 48.67 292 ARG A CA 1
ATOM 2193 C C . ARG A 1 291 ? -10.632 76.898 8.394 1.00 45.29 292 ARG A C 1
ATOM 2194 O O . ARG A 1 291 ? -11.625 76.642 7.742 1.00 58.65 292 ARG A O 1
ATOM 2202 N N . ILE A 1 292 ? -10.134 76.079 9.326 1.00 48.47 293 ILE A N 1
ATOM 2203 C CA . ILE A 1 292 ? -10.863 74.920 9.928 1.00 49.58 293 ILE A CA 1
ATOM 2204 C C . ILE A 1 292 ? -10.919 75.098 11.446 1.00 54.53 293 ILE A C 1
ATOM 2205 O O . ILE A 1 292 ? -10.221 75.939 11.999 1.00 54.96 293 ILE A O 1
ATOM 2210 N N . PRO A 1 293 ? -11.726 74.304 12.187 1.00 60.64 294 PRO A N 1
ATOM 2211 C CA . PRO A 1 293 ? -11.672 74.347 13.654 1.00 57.12 294 PRO A CA 1
ATOM 2212 C C . PRO A 1 293 ? -10.344 73.826 14.255 1.00 57.32 294 PRO A C 1
ATOM 2213 O O . PRO A 1 293 ? -9.641 72.992 13.647 1.00 43.93 294 PRO A O 1
ATOM 2217 N N . LEU A 1 294 ? -9.972 74.433 15.391 1.00 56.20 295 LEU A N 1
ATOM 2218 C CA . LEU A 1 294 ? -9.038 73.898 16.413 1.00 55.68 295 LEU A CA 1
ATOM 2219 C C . LEU A 1 294 ? -9.299 72.406 16.556 1.00 54.73 295 LEU A C 1
ATOM 2220 O O . LEU A 1 294 ? -10.471 72.047 16.796 1.00 64.16 295 LEU A O 1
ATOM 2225 N N . GLY A 1 295 ? -8.259 71.583 16.428 1.00 57.47 296 GLY A N 1
ATOM 2226 C CA . GLY A 1 295 ? -8.393 70.115 16.445 1.00 59.35 296 GLY A CA 1
ATOM 2227 C C . GLY A 1 295 ? -7.132 69.420 15.972 1.00 64.64 296 GLY A C 1
ATOM 2228 O O . GLY A 1 295 ? -6.212 69.243 16.808 1.00 63.72 296 GLY A O 1
ATOM 2229 N N . GLN A 1 296 ? -7.092 69.038 14.688 1.00 70.63 297 GLN A N 1
ATOM 2230 C CA . GLN A 1 296 ? -5.893 68.459 14.022 1.00 72.89 297 GLN A CA 1
ATOM 2231 C C . GLN A 1 296 ? -5.627 69.218 12.719 1.00 62.88 297 GLN A C 1
ATOM 2232 O O . GLN A 1 296 ? -6.352 69.038 11.749 1.00 60.63 297 GLN A O 1
ATOM 2238 N N . PRO A 1 297 ? -4.586 70.082 12.634 1.00 61.08 298 PRO A N 1
ATOM 2239 C CA . PRO A 1 297 ? -4.253 70.761 11.382 1.00 58.24 298 PRO A CA 1
ATOM 2240 C C . PRO A 1 297 ? -4.086 69.838 10.164 1.00 60.47 298 PRO A C 1
ATOM 2241 O O . PRO A 1 297 ? -4.354 70.300 9.075 1.00 62.61 298 PRO A O 1
ATOM 2245 N N . HIS A 1 298 ? -3.700 68.571 10.340 1.00 60.36 299 HIS A N 1
ATOM 2246 C CA . HIS A 1 298 ? -3.537 67.625 9.201 1.00 61.73 299 HIS A CA 1
ATOM 2247 C C . HIS A 1 298 ? -4.885 67.323 8.542 1.00 57.87 299 HIS A C 1
ATOM 2248 O O . HIS A 1 298 ? -4.868 67.011 7.342 1.00 54.89 299 HIS A O 1
ATOM 2255 N N . ASP A 1 299 ? -6.003 67.388 9.273 1.00 54.76 300 ASP A N 1
ATOM 2256 C CA . ASP A 1 299 ? -7.341 67.196 8.650 1.00 57.16 300 ASP A CA 1
ATOM 2257 C C . ASP A 1 299 ? -7.399 68.132 7.433 1.00 56.08 300 ASP A C 1
ATOM 2258 O O . ASP A 1 299 ? -7.929 67.727 6.396 1.00 48.98 300 ASP A O 1
ATOM 2263 N N . GLY A 1 300 ? -6.784 69.313 7.566 1.00 62.07 301 GLY A N 1
ATOM 2264 C CA . GLY A 1 300 ? -6.614 70.328 6.513 1.00 61.05 301 GLY A CA 1
ATOM 2265 C C . GLY A 1 300 ? -5.722 69.848 5.381 1.00 64.57 301 GLY A C 1
ATOM 2266 O O . GLY A 1 300 ? -6.119 70.043 4.222 1.00 55.28 301 GLY A O 1
ATOM 2267 N N . ILE A 1 301 ? -4.550 69.272 5.676 1.00 56.26 302 ILE A N 1
ATOM 2268 C CA . ILE A 1 301 ? -3.645 68.778 4.599 1.00 58.38 302 ILE A CA 1
ATOM 2269 C C . ILE A 1 301 ? -4.403 67.765 3.719 1.00 57.66 302 ILE A C 1
ATOM 2270 O O . ILE A 1 301 ? -4.387 67.941 2.503 1.00 53.59 302 ILE A O 1
ATOM 2275 N N . LYS A 1 302 ? -5.052 66.753 4.300 1.00 58.94 303 LYS A N 1
ATOM 2276 C CA . LYS A 1 302 ? -5.799 65.715 3.533 1.00 69.92 303 LYS A CA 1
ATOM 2277 C C . LYS A 1 302 ? -6.848 66.386 2.636 1.00 68.92 303 LYS A C 1
ATOM 2278 O O . LYS A 1 302 ? -6.835 66.159 1.408 1.00 60.51 303 LYS A O 1
ATOM 2284 N N . ARG A 1 303 ? -7.713 67.198 3.247 1.00 69.30 304 ARG A N 1
ATOM 2285 C CA . ARG A 1 303 ? -8.951 67.750 2.632 1.00 67.15 304 ARG A CA 1
ATOM 2286 C C . ARG A 1 303 ? -8.602 68.698 1.480 1.00 63.20 304 ARG A C 1
ATOM 2287 O O . ARG A 1 303 ? -9.168 68.514 0.392 1.00 62.54 304 ARG A O 1
ATOM 2295 N N . TYR A 1 304 ? -7.660 69.621 1.706 1.00 57.87 305 TYR A N 1
ATOM 2296 C CA . TYR A 1 304 ? -7.364 70.788 0.842 1.00 50.87 305 TYR A CA 1
ATOM 2297 C C . TYR A 1 304 ? -5.962 70.712 0.217 1.00 51.55 305 TYR A C 1
ATOM 2298 O O . TYR A 1 304 ? -5.534 71.709 -0.403 1.00 58.97 305 TYR A O 1
ATOM 2307 N N . LYS A 1 305 ? -5.264 69.586 0.361 1.00 56.24 306 LYS A N 1
ATOM 2308 C CA . LYS A 1 305 ? -3.928 69.344 -0.254 1.00 56.15 306 LYS A CA 1
ATOM 2309 C C . LYS A 1 305 ? -3.027 70.531 0.066 1.00 52.10 306 LYS A C 1
ATOM 2310 O O . LYS A 1 305 ? -2.418 71.078 -0.860 1.00 48.84 306 LYS A O 1
ATOM 2316 N N . ALA A 1 306 ? -2.981 70.925 1.339 1.00 54.30 307 ALA A N 1
ATOM 2317 C CA . ALA A 1 306 ? -2.167 72.052 1.853 1.00 54.62 307 ALA A CA 1
ATOM 2318 C C . ALA A 1 306 ? -0.702 71.637 2.020 1.00 53.46 307 ALA A C 1
ATOM 2319 O O . ALA A 1 306 ? -0.397 70.440 2.260 1.00 53.69 307 ALA A O 1
ATOM 2321 N N . ILE A 1 307 ? 0.161 72.636 1.898 1.00 55.24 308 ILE A N 1
ATOM 2322 C CA . ILE A 1 307 ? 1.651 72.540 1.943 1.00 59.15 308 ILE A CA 1
ATOM 2323 C C . ILE A 1 307 ? 2.082 72.828 3.382 1.00 51.19 308 ILE A C 1
ATOM 2324 O O . ILE A 1 307 ? 3.280 72.711 3.680 1.00 48.25 308 ILE A O 1
ATOM 2329 N N . PHE A 1 308 ? 1.154 73.320 4.200 1.00 49.91 309 PHE A N 1
ATOM 2330 C CA . PHE A 1 308 ? 1.464 73.897 5.532 1.00 52.25 309 PHE A CA 1
ATOM 2331 C C . PHE A 1 308 ? 0.159 74.144 6.291 1.00 48.74 309 PHE A C 1
ATOM 2332 O O . PHE A 1 308 ? -0.704 74.856 5.743 1.00 51.43 309 PHE A O 1
ATOM 2340 N N . ALA A 1 309 ? 0.016 73.555 7.487 1.00 42.81 310 ALA A N 1
ATOM 2341 C CA . ALA A 1 309 ? -1.105 73.848 8.413 1.00 43.85 310 ALA A CA 1
ATOM 2342 C C . ALA A 1 309 ? -0.570 74.320 9.772 1.00 42.84 310 ALA A C 1
ATOM 2343 O O . ALA A 1 309 ? 0.580 74.027 10.130 1.00 46.94 310 ALA A O 1
ATOM 2345 N N . ALA A 1 310 ? -1.374 75.059 10.514 1.00 40.52 311 ALA A N 1
ATOM 2346 C CA . ALA A 1 310 ? -0.949 75.583 11.818 1.00 41.44 311 ALA A CA 1
ATOM 2347 C C . ALA A 1 310 ? -2.174 75.973 12.626 1.00 44.07 311 ALA A C 1
ATOM 2348 O O . ALA A 1 310 ? -3.236 76.123 12.013 1.00 50.80 311 ALA A O 1
ATOM 2350 N N . GLU A 1 311 ? -2.018 75.995 13.948 1.00 44.29 312 GLU A N 1
ATOM 2351 C CA . GLU A 1 311 ? -2.845 76.748 14.926 1.00 47.34 312 GLU A CA 1
ATOM 2352 C C . GLU A 1 311 ? -1.872 77.525 15.801 1.00 45.64 312 GLU A C 1
ATOM 2353 O O . GLU A 1 311 ? -0.677 77.210 15.843 1.00 45.02 312 GLU A O 1
ATOM 2359 N N . PRO A 1 312 ? -2.352 78.485 16.614 1.00 43.09 313 PRO A N 1
ATOM 2360 C CA . PRO A 1 312 ? -1.468 79.203 17.519 1.00 46.01 313 PRO A CA 1
ATOM 2361 C C . PRO A 1 312 ? -0.660 78.185 18.333 1.00 45.51 313 PRO A C 1
ATOM 2362 O O . PRO A 1 312 ? -1.261 77.217 18.824 1.00 41.28 313 PRO A O 1
ATOM 2366 N N . TRP A 1 313 ? 0.659 78.392 18.347 1.00 46.06 314 TRP A N 1
ATOM 2367 C CA . TRP A 1 313 ? 1.705 77.573 19.010 1.00 45.17 314 TRP A CA 1
ATOM 2368 C C . TRP A 1 313 ? 1.970 76.223 18.326 1.00 47.90 314 TRP A C 1
ATOM 2369 O O . TRP A 1 313 ? 2.935 75.608 18.772 1.00 53.44 314 TRP A O 1
ATOM 2380 N N . LYS A 1 314 ? 1.200 75.769 17.306 1.00 51.03 315 LYS A N 1
ATOM 2381 C CA . LYS A 1 314 ? 1.270 74.367 16.755 1.00 45.21 315 LYS A CA 1
ATOM 2382 C C . LYS A 1 314 ? 1.397 74.325 15.224 1.00 41.09 315 LYS A C 1
ATOM 2383 O O . LYS A 1 314 ? 0.362 74.371 14.524 1.00 41.52 315 LYS A O 1
ATOM 2389 N N . LEU A 1 315 ? 2.606 74.188 14.686 1.00 40.88 316 LEU A N 1
ATOM 2390 C CA . LEU A 1 315 ? 2.803 74.101 13.208 1.00 43.50 316 LEU A CA 1
ATOM 2391 C C . LEU A 1 315 ? 2.967 72.650 12.793 1.00 42.25 316 LEU A C 1
ATOM 2392 O O . LEU A 1 315 ? 3.587 71.919 13.544 1.00 47.78 316 LEU A O 1
ATOM 2397 N N . VAL A 1 316 ? 2.500 72.333 11.593 1.00 43.14 317 VAL A N 1
ATOM 2398 C CA . VAL A 1 316 ? 2.661 71.037 10.892 1.00 37.91 317 VAL A CA 1
ATOM 2399 C C . VAL A 1 316 ? 3.480 71.284 9.626 1.00 40.31 317 VAL A C 1
ATOM 2400 O O . VAL A 1 316 ? 3.211 72.262 8.930 1.00 44.72 317 VAL A O 1
ATOM 2404 N N . HIS A 1 317 ? 4.436 70.394 9.374 1.00 39.91 318 HIS A N 1
ATOM 2405 C CA . HIS A 1 317 ? 5.398 70.378 8.251 1.00 36.14 318 HIS A CA 1
ATOM 2406 C C . HIS A 1 317 ? 5.176 69.065 7.523 1.00 40.81 318 HIS A C 1
ATOM 2407 O O . HIS A 1 317 ? 5.896 68.078 7.719 1.00 38.58 318 HIS A O 1
ATOM 2414 N N . PRO A 1 318 ? 4.157 69.040 6.637 1.00 47.96 319 PRO A N 1
ATOM 2415 C CA . PRO A 1 318 ? 3.715 67.804 5.988 1.00 45.36 319 PRO A CA 1
ATOM 2416 C C . PRO A 1 318 ? 4.844 67.018 5.319 1.00 40.27 319 PRO A C 1
ATOM 2417 O O . PRO A 1 318 ? 4.705 65.860 5.083 1.00 39.90 319 PRO A O 1
ATOM 2421 N N . LYS A 1 319 ? 5.916 67.682 4.933 1.00 45.38 320 LYS A N 1
ATOM 2422 C CA . LYS A 1 319 ? 6.962 66.995 4.154 1.00 48.20 320 LYS A CA 1
ATOM 2423 C C . LYS A 1 319 ? 7.636 66.014 5.115 1.00 47.72 320 LYS A C 1
ATOM 2424 O O . LYS A 1 319 ? 8.120 64.919 4.660 1.00 38.58 320 LYS A O 1
ATOM 2430 N N . PHE A 1 320 ? 7.647 66.359 6.408 1.00 44.58 321 PHE A N 1
ATOM 2431 C CA . PHE A 1 320 ? 8.226 65.477 7.464 1.00 45.02 321 PHE A CA 1
ATOM 2432 C C . PHE A 1 320 ? 7.198 64.432 7.888 1.00 41.24 321 PHE A C 1
ATOM 2433 O O . PHE A 1 320 ? 7.488 63.219 7.810 1.00 47.91 321 PHE A O 1
ATOM 2441 N N . GLY A 1 321 ? 6.035 64.907 8.322 1.00 39.08 322 GLY A N 1
ATOM 2442 C CA . GLY A 1 321 ? 4.956 64.048 8.831 1.00 38.33 322 GLY A CA 1
ATOM 2443 C C . GLY A 1 321 ? 3.728 64.860 9.212 1.00 36.23 322 GLY A C 1
ATOM 2444 O O . GLY A 1 321 ? 3.775 66.088 9.269 1.00 35.93 322 GLY A O 1
ATOM 2445 N N . PRO A 1 322 ? 2.589 64.176 9.417 1.00 32.89 323 PRO A N 1
ATOM 2446 C CA . PRO A 1 322 ? 1.319 64.833 9.679 1.00 34.83 323 PRO A CA 1
ATOM 2447 C C . PRO A 1 322 ? 1.160 65.469 11.064 1.00 39.16 323 PRO A C 1
ATOM 2448 O O . PRO A 1 322 ? 0.231 66.217 11.293 1.00 41.94 323 PRO A O 1
ATOM 2452 N N . TRP A 1 323 ? 2.047 65.164 11.990 1.00 37.48 324 TRP A N 1
ATOM 2453 C CA . TRP A 1 323 ? 1.812 65.612 13.387 1.00 37.05 324 TRP A CA 1
ATOM 2454 C C . TRP A 1 323 ? 2.324 67.042 13.525 1.00 33.17 324 TRP A C 1
ATOM 2455 O O . TRP A 1 323 ? 3.206 67.470 12.761 1.00 36.75 324 TRP A O 1
ATOM 2466 N N . ILE A 1 324 ? 1.806 67.749 14.500 1.00 37.00 325 ILE A N 1
ATOM 2467 C CA . ILE A 1 324 ? 2.433 68.988 15.039 1.00 36.15 325 ILE A CA 1
ATOM 2468 C C . ILE A 1 324 ? 3.878 68.703 15.473 1.00 35.82 325 ILE A C 1
ATOM 2469 O O . ILE A 1 324 ? 4.089 67.913 16.405 1.00 39.75 325 ILE A O 1
ATOM 2474 N N . ASP A 1 325 ? 4.853 69.301 14.813 1.00 33.23 326 ASP A N 1
ATOM 2475 C CA . ASP A 1 325 ? 6.280 69.016 15.063 1.00 34.56 326 ASP A CA 1
ATOM 2476 C C . ASP A 1 325 ? 7.046 70.313 15.311 1.00 35.09 326 ASP A C 1
ATOM 2477 O O . ASP A 1 325 ? 7.661 70.896 14.414 1.00 36.40 326 ASP A O 1
ATOM 2482 N N . PRO A 1 326 ? 7.087 70.767 16.575 1.00 39.11 327 PRO A N 1
ATOM 2483 C CA . PRO A 1 326 ? 7.898 71.934 16.955 1.00 39.84 327 PRO A CA 1
ATOM 2484 C C . PRO A 1 326 ? 9.425 71.723 16.896 1.00 38.31 327 PRO A C 1
ATOM 2485 O O . PRO A 1 326 ? 10.118 72.666 17.063 1.00 34.52 327 PRO A O 1
ATOM 2489 N N . PHE A 1 327 ? 9.900 70.484 16.736 1.00 43.20 328 PHE A N 1
ATOM 2490 C CA . PHE A 1 327 ? 11.347 70.143 16.650 1.00 46.01 328 PHE A CA 1
ATOM 2491 C C . PHE A 1 327 ? 11.816 70.515 15.248 1.00 43.30 328 PHE A C 1
ATOM 2492 O O . PHE A 1 327 ? 12.902 71.133 15.133 1.00 42.62 328 PHE A O 1
ATOM 2500 N N . VAL A 1 328 ? 10.986 70.220 14.243 1.00 43.32 329 VAL A N 1
ATOM 2501 C CA . VAL A 1 328 ? 11.137 70.790 12.873 1.00 42.46 329 VAL A CA 1
ATOM 2502 C C . VAL A 1 328 ? 10.947 72.319 12.897 1.00 41.62 329 VAL A C 1
ATOM 2503 O O . VAL A 1 328 ? 11.827 72.990 12.384 1.00 40.30 329 VAL A O 1
ATOM 2507 N N . THR A 1 329 ? 9.863 72.882 13.439 1.00 42.40 330 THR A N 1
ATOM 2508 C CA . THR A 1 329 ? 9.707 74.368 13.521 1.00 41.46 330 THR A CA 1
ATOM 2509 C C . THR A 1 329 ? 10.989 75.031 14.050 1.00 44.86 330 THR A C 1
ATOM 2510 O O . THR A 1 329 ? 11.575 75.850 13.338 1.00 52.41 330 THR A O 1
ATOM 2514 N N . MET A 1 330 ? 11.377 74.714 15.282 1.00 50.50 331 MET A N 1
ATOM 2515 C CA . MET A 1 330 ? 12.674 75.051 15.932 1.00 50.19 331 MET A CA 1
ATOM 2516 C C . MET A 1 330 ? 13.810 75.223 14.917 1.00 48.33 331 MET A C 1
ATOM 2517 O O . MET A 1 330 ? 14.459 76.250 14.927 1.00 47.44 331 MET A O 1
ATOM 2522 N N . GLY A 1 331 ? 14.114 74.157 14.185 1.00 50.41 332 GLY A N 1
ATOM 2523 C CA . GLY A 1 331 ? 15.325 74.013 13.368 1.00 47.24 332 GLY A CA 1
ATOM 2524 C C . GLY A 1 331 ? 15.226 74.809 12.086 1.00 42.66 332 GLY A C 1
ATOM 2525 O O . GLY A 1 331 ? 16.255 75.271 11.643 1.00 44.36 332 GLY A O 1
ATOM 2526 N N . LEU A 1 332 ? 14.033 74.931 11.508 1.00 46.72 333 LEU A N 1
ATOM 2527 C CA . LEU A 1 332 ? 13.800 75.654 10.227 1.00 47.60 333 LEU A CA 1
ATOM 2528 C C . LEU A 1 332 ? 13.854 77.150 10.511 1.00 51.56 333 LEU A C 1
ATOM 2529 O O . LEU A 1 332 ? 14.324 77.873 9.620 1.00 46.14 333 LEU A O 1
ATOM 2534 N N . LEU A 1 333 ? 13.436 77.550 11.720 1.00 48.14 334 LEU A N 1
ATOM 2535 C CA . LEU A 1 333 ? 13.474 78.946 12.226 1.00 46.01 334 LEU A CA 1
ATOM 2536 C C . LEU A 1 333 ? 14.937 79.376 12.443 1.00 49.94 334 LEU A C 1
ATOM 2537 O O . LEU A 1 333 ? 15.282 80.531 12.139 1.00 53.16 334 LEU A O 1
ATOM 2542 N N . ILE A 1 334 ? 15.790 78.495 12.953 1.00 47.44 335 ILE A N 1
ATOM 2543 C CA . ILE A 1 334 ? 17.251 78.768 13.036 1.00 48.26 335 ILE A CA 1
ATOM 2544 C C . ILE A 1 334 ? 17.807 78.896 11.604 1.00 50.67 335 ILE A C 1
ATOM 2545 O O . ILE A 1 334 ? 18.666 79.781 11.351 1.00 53.33 335 ILE A O 1
ATOM 2550 N N . LYS A 1 335 ? 17.390 78.014 10.703 1.00 40.08 336 LYS A N 1
ATOM 2551 C CA . LYS A 1 335 ? 17.857 78.048 9.301 1.00 48.67 336 LYS A CA 1
ATOM 2552 C C . LYS A 1 335 ? 17.328 79.324 8.620 1.00 47.51 336 LYS A C 1
ATOM 2553 O O . LYS A 1 335 ? 17.991 79.818 7.723 1.00 48.71 336 LYS A O 1
ATOM 2559 N N . LEU A 1 336 ? 16.172 79.836 9.024 1.00 48.60 337 LEU A N 1
ATOM 2560 C CA . LEU A 1 336 ? 15.599 81.071 8.430 1.00 52.87 337 LEU A CA 1
ATOM 2561 C C . LEU A 1 336 ? 16.519 82.243 8.787 1.00 56.18 337 LEU A C 1
ATOM 2562 O O . LEU A 1 336 ? 16.946 82.949 7.879 1.00 66.84 337 LEU A O 1
ATOM 2567 N N . ILE A 1 337 ? 16.856 82.376 10.069 1.00 59.69 338 ILE A N 1
ATOM 2568 C CA . ILE A 1 337 ? 17.662 83.487 10.655 1.00 57.08 338 ILE A CA 1
ATOM 2569 C C . ILE A 1 337 ? 19.081 83.473 10.084 1.00 56.96 338 ILE A C 1
ATOM 2570 O O . ILE A 1 337 ? 19.607 84.562 9.766 1.00 61.52 338 ILE A O 1
ATOM 2575 N N . ASP A 1 338 ? 19.680 82.289 9.982 1.00 59.17 339 ASP A N 1
ATOM 2576 C CA . ASP A 1 338 ? 21.056 82.104 9.450 1.00 57.35 339 ASP A CA 1
ATOM 2577 C C . ASP A 1 338 ? 21.095 82.524 7.967 1.00 59.46 339 ASP A C 1
ATOM 2578 O O . ASP A 1 338 ? 22.199 82.893 7.493 1.00 61.24 339 ASP A O 1
ATOM 2583 N N . GLU A 1 339 ? 19.959 82.471 7.259 1.00 49.13 340 GLU A N 1
ATOM 2584 C CA . GLU A 1 339 ? 19.887 82.643 5.776 1.00 58.50 340 GLU A CA 1
ATOM 2585 C C . GLU A 1 339 ? 19.345 84.036 5.379 1.00 58.70 340 GLU A C 1
ATOM 2586 O O . GLU A 1 339 ? 19.492 84.422 4.184 1.00 57.29 340 GLU A O 1
ATOM 2592 N N . ASN A 1 340 ? 18.698 84.744 6.307 1.00 50.41 341 ASN A N 1
ATOM 2593 C CA . ASN A 1 340 ? 17.966 85.997 6.019 1.00 55.19 341 ASN A CA 1
ATOM 2594 C C . ASN A 1 340 ? 18.160 87.028 7.123 1.00 55.04 341 ASN A C 1
ATOM 2595 O O . ASN A 1 340 ? 17.460 88.037 7.044 1.00 65.80 341 ASN A O 1
ATOM 2600 N N . GLY A 1 341 ? 18.998 86.782 8.134 1.00 51.46 342 GLY A N 1
ATOM 2601 C CA . GLY A 1 341 ? 19.353 87.804 9.143 1.00 52.69 342 GLY A CA 1
ATOM 2602 C C . GLY A 1 341 ? 18.504 87.745 10.412 1.00 53.79 342 GLY A C 1
ATOM 2603 O O . GLY A 1 341 ? 17.604 86.910 10.533 1.00 54.05 342 GLY A O 1
ATOM 2604 N N . PRO A 1 342 ? 18.800 88.631 11.393 1.00 54.13 343 PRO A N 1
ATOM 2605 C CA . PRO A 1 342 ? 18.296 88.513 12.765 1.00 56.20 343 PRO A CA 1
ATOM 2606 C C . PRO A 1 342 ? 16.772 88.536 12.839 1.00 55.87 343 PRO A C 1
ATOM 2607 O O . PRO A 1 342 ? 16.166 89.084 11.958 1.00 61.45 343 PRO A O 1
ATOM 2611 N N . LEU A 1 343 ? 16.201 87.890 13.855 1.00 60.52 344 LEU A N 1
ATOM 2612 C CA . LEU A 1 343 ? 14.770 87.501 13.809 1.00 59.87 344 LEU A CA 1
ATOM 2613 C C . LEU A 1 343 ? 13.922 88.767 13.898 1.00 53.71 344 LEU A C 1
ATOM 2614 O O . LEU A 1 343 ? 12.954 88.835 13.134 1.00 50.14 344 LEU A O 1
ATOM 2619 N N . SER A 1 344 ? 14.301 89.724 14.759 1.00 55.47 345 SER A N 1
ATOM 2620 C CA . SER A 1 344 ? 13.562 91.000 14.983 1.00 56.75 345 SER A CA 1
ATOM 2621 C C . SER A 1 344 ? 13.343 91.723 13.643 1.00 57.42 345 SER A C 1
ATOM 2622 O O . SER A 1 344 ? 12.251 92.348 13.467 1.00 49.82 345 SER A O 1
ATOM 2625 N N . GLU A 1 345 ? 14.320 91.607 12.736 1.00 52.49 346 GLU A N 1
ATOM 2626 C CA . GLU A 1 345 ? 14.252 92.128 11.350 1.00 60.25 346 GLU A CA 1
ATOM 2627 C C . GLU A 1 345 ? 13.168 91.339 10.623 1.00 58.53 346 GLU A C 1
ATOM 2628 O O . GLU A 1 345 ? 12.290 91.956 10.027 1.00 63.80 346 GLU A O 1
ATOM 2634 N N . LEU A 1 346 ? 13.217 90.013 10.699 1.00 64.83 347 LEU A N 1
ATOM 2635 C CA . LEU A 1 346 ? 12.307 89.128 9.920 1.00 67.43 347 LEU A CA 1
ATOM 2636 C C . LEU A 1 346 ? 10.835 89.346 10.319 1.00 62.48 347 LEU A C 1
ATOM 2637 O O . LEU A 1 346 ? 9.980 89.216 9.425 1.00 58.65 347 LEU A O 1
ATOM 2642 N N . VAL A 1 347 ? 10.537 89.699 11.578 1.00 62.93 348 VAL A N 1
ATOM 2643 C CA . VAL A 1 347 ? 9.127 89.907 12.040 1.00 70.13 348 VAL A CA 1
ATOM 2644 C C . VAL A 1 347 ? 8.640 91.287 11.570 1.00 67.74 348 VAL A C 1
ATOM 2645 O O . VAL A 1 347 ? 7.408 91.514 11.589 1.00 66.63 348 VAL A O 1
ATOM 2649 N N . LYS A 1 348 ? 9.553 92.175 11.166 1.00 70.58 349 LYS A N 1
ATOM 2650 C CA . LYS A 1 348 ? 9.198 93.508 10.596 1.00 72.93 349 LYS A CA 1
ATOM 2651 C C . LYS A 1 348 ? 8.632 93.336 9.171 1.00 70.47 349 LYS A C 1
ATOM 2652 O O . LYS A 1 348 ? 7.728 94.116 8.820 1.00 58.08 349 LYS A O 1
ATOM 2658 N N . GLU A 1 349 ? 9.078 92.327 8.407 1.00 67.66 350 GLU A N 1
ATOM 2659 C CA . GLU A 1 349 ? 8.590 92.054 7.025 1.00 76.77 350 GLU A CA 1
ATOM 2660 C C . GLU A 1 349 ? 7.171 91.440 7.092 1.00 80.68 350 GLU A C 1
ATOM 2661 O O . GLU A 1 349 ? 6.650 90.981 6.025 1.00 82.65 350 GLU A O 1
ATOM 2667 N N . ILE A 1 350 ? 6.550 91.433 8.286 1.00 75.16 351 ILE A N 1
ATOM 2668 C CA . ILE A 1 350 ? 5.181 90.887 8.541 1.00 67.37 351 ILE A CA 1
ATOM 2669 C C . ILE A 1 350 ? 4.233 92.028 8.882 1.00 69.91 351 ILE A C 1
ATOM 2670 O O . ILE A 1 350 ? 4.494 92.779 9.826 1.00 59.39 351 ILE A O 1
ATOM 2675 N N . PRO A 1 351 ? 3.093 92.147 8.151 1.00 69.61 352 PRO A N 1
ATOM 2676 C CA . PRO A 1 351 ? 2.084 93.162 8.442 1.00 62.47 352 PRO A CA 1
ATOM 2677 C C . PRO A 1 351 ? 1.694 93.137 9.919 1.00 61.57 352 PRO A C 1
ATOM 2678 O O . PRO A 1 351 ? 1.791 92.085 10.525 1.00 65.08 352 PRO A O 1
ATOM 2682 N N . THR A 1 352 ? 1.328 94.301 10.460 1.00 64.67 353 THR A N 1
ATOM 2683 C CA . THR A 1 352 ? 0.901 94.473 11.870 1.00 63.14 353 THR A CA 1
ATOM 2684 C C . THR A 1 352 ? -0.618 94.584 11.907 1.00 64.70 353 THR A C 1
ATOM 2685 O O . THR A 1 352 ? -1.187 95.364 11.131 1.00 73.72 353 THR A O 1
ATOM 2689 N N . TYR A 1 353 ? -1.236 93.757 12.744 1.00 71.34 354 TYR A N 1
ATOM 2690 C CA . TYR A 1 353 ? -2.644 93.872 13.185 1.00 71.55 354 TYR A CA 1
ATOM 2691 C C . TYR A 1 353 ? -2.632 93.836 14.707 1.00 65.74 354 TYR A C 1
ATOM 2692 O O . TYR A 1 353 ? -1.582 93.432 15.255 1.00 66.22 354 TYR A O 1
ATOM 2701 N N . TYR A 1 354 ? -3.739 94.242 15.334 1.00 69.49 355 TYR A N 1
ATOM 2702 C CA . TYR A 1 354 ? -3.868 94.439 16.803 1.00 78.83 355 TYR A CA 1
ATOM 2703 C C . TYR A 1 354 ? -5.014 93.548 17.294 1.00 85.20 355 TYR A C 1
ATOM 2704 O O . TYR A 1 354 ? -6.153 93.687 16.814 1.00 73.16 355 TYR A O 1
ATOM 2713 N N . LEU A 1 355 ? -4.674 92.632 18.203 1.00 96.64 356 LEU A N 1
ATOM 2714 C CA . LEU A 1 355 ? -5.525 91.517 18.689 1.00 92.89 356 LEU A CA 1
ATOM 2715 C C . LEU A 1 355 ? -5.893 91.824 20.140 1.00 83.29 356 LEU A C 1
ATOM 2716 O O . LEU A 1 355 ? -5.020 92.358 20.850 1.00 74.53 356 LEU A O 1
ATOM 2721 N N . LYS A 1 356 ? -7.138 91.543 20.531 1.00 78.72 357 LYS A N 1
ATOM 2722 C CA . LYS A 1 356 ? -7.563 91.449 21.954 1.00 83.89 357 LYS A CA 1
ATOM 2723 C C . LYS A 1 356 ? -8.537 90.277 22.105 1.00 84.02 357 LYS A C 1
ATOM 2724 O O . LYS A 1 356 ? -9.275 90.008 21.141 1.00 72.41 357 LYS A O 1
ATOM 2730 N N . LYS A 1 357 ? -8.518 89.615 23.269 1.00 89.68 358 LYS A N 1
ATOM 2731 C CA . LYS A 1 357 ? -9.433 88.494 23.621 1.00 96.24 358 LYS A CA 1
ATOM 2732 C C . LYS A 1 357 ? -9.623 88.427 25.142 1.00 102.61 358 LYS A C 1
ATOM 2733 O O . LYS A 1 357 ? -8.759 88.934 25.902 1.00 100.04 358 LYS A O 1
ATOM 2739 N N . ALA A 1 358 ? -10.743 87.830 25.548 1.00 102.86 359 ALA A N 1
ATOM 2740 C CA . ALA A 1 358 ? -11.087 87.462 26.939 1.00 98.74 359 ALA A CA 1
ATOM 2741 C C . ALA A 1 358 ? -12.161 86.367 26.898 1.00 99.15 359 ALA A C 1
ATOM 2742 O O . ALA A 1 358 ? -12.713 86.104 25.803 1.00 92.43 359 ALA A O 1
ATOM 2744 N N . ASN A 1 359 ? -12.432 85.737 28.041 1.00 95.76 360 ASN A N 1
ATOM 2745 C CA . ASN A 1 359 ? -13.435 84.650 28.173 1.00 94.77 360 ASN A CA 1
ATOM 2746 C C . ASN A 1 359 ? -14.594 85.193 29.016 1.00 101.49 360 ASN A C 1
ATOM 2747 O O . ASN A 1 359 ? -14.324 85.961 29.971 1.00 110.68 360 ASN A O 1
ATOM 2752 N N . VAL A 1 360 ? -15.830 84.851 28.637 1.00 98.73 361 VAL A N 1
ATOM 2753 C CA . VAL A 1 360 ? -17.073 85.096 29.430 1.00 103.30 361 VAL A CA 1
ATOM 2754 C C . VAL A 1 360 ? -17.576 83.739 29.933 1.00 101.85 361 VAL A C 1
ATOM 2755 O O . VAL A 1 360 ? -17.908 82.905 29.071 1.00 106.74 361 VAL A O 1
ATOM 2759 N N . LEU A 1 361 ? -17.658 83.526 31.254 1.00 104.38 362 LEU A N 1
ATOM 2760 C CA . LEU A 1 361 ? -18.198 82.261 31.836 1.00 105.46 362 LEU A CA 1
ATOM 2761 C C . LEU A 1 361 ? -19.638 82.058 31.342 1.00 103.67 362 LEU A C 1
ATOM 2762 O O . LEU A 1 361 ? -20.417 83.045 31.325 1.00 101.55 362 LEU A O 1
ATOM 2767 N N . CYS A 1 362 ? -19.959 80.823 30.940 1.00 107.76 363 CYS A N 1
ATOM 2768 C CA . CYS A 1 362 ? -21.248 80.425 30.316 1.00 106.75 363 CYS A CA 1
ATOM 2769 C C . CYS A 1 362 ? -21.506 78.930 30.508 1.00 105.87 363 CYS A C 1
ATOM 2770 O O . CYS A 1 362 ? -20.675 78.099 30.149 1.00 91.82 363 CYS A O 1
ATOM 2773 N N . PRO A 1 363 ? -22.660 78.534 31.094 1.00 111.57 364 PRO A N 1
ATOM 2774 C CA . PRO A 1 363 ? -23.047 77.122 31.142 1.00 116.37 364 PRO A CA 1
ATOM 2775 C C . PRO A 1 363 ? -23.141 76.443 29.765 1.00 111.97 364 PRO A C 1
ATOM 2776 O O . PRO A 1 363 ? -23.581 77.093 28.827 1.00 100.27 364 PRO A O 1
ATOM 2780 N N . ASP A 1 364 ? -22.756 75.157 29.711 1.00 109.83 365 ASP A N 1
ATOM 2781 C CA . ASP A 1 364 ? -22.685 74.286 28.502 1.00 103.99 365 ASP A CA 1
ATOM 2782 C C . ASP A 1 364 ? -24.009 74.310 27.724 1.00 100.19 365 ASP A C 1
ATOM 2783 O O . ASP A 1 364 ? -23.960 74.406 26.485 1.00 91.97 365 ASP A O 1
ATOM 2788 N N . GLU A 1 365 ? -25.146 74.200 28.418 1.00 109.77 366 GLU A N 1
ATOM 2789 C CA . GLU A 1 365 ? -26.500 74.136 27.796 1.00 109.26 366 GLU A CA 1
ATOM 2790 C C . GLU A 1 365 ? -26.906 75.532 27.288 1.00 113.06 366 GLU A C 1
ATOM 2791 O O . GLU A 1 365 ? -27.822 75.594 26.436 1.00 99.74 366 GLU A O 1
ATOM 2797 N N . TYR A 1 366 ? -26.249 76.604 27.760 1.00 118.00 367 TYR A N 1
ATOM 2798 C CA . TYR A 1 366 ? -26.472 78.008 27.310 1.00 124.74 367 TYR A CA 1
ATOM 2799 C C . TYR A 1 366 ? -25.273 78.514 26.490 1.00 129.80 367 TYR A C 1
ATOM 2800 O O . TYR A 1 366 ? -24.970 79.718 26.594 1.00 140.43 367 TYR A O 1
ATOM 2809 N N . LYS A 1 367 ? -24.628 77.645 25.697 1.00 122.32 368 LYS A N 1
ATOM 2810 C CA . LYS A 1 367 ? -23.543 78.020 24.741 1.00 111.50 368 LYS A CA 1
ATOM 2811 C C . LYS A 1 367 ? -24.112 77.986 23.313 1.00 101.29 368 LYS A C 1
ATOM 2812 O O . LYS A 1 367 ? -24.117 79.041 22.667 1.00 87.41 368 LYS A O 1
ATOM 2818 N N . ALA A 1 368 ? -24.608 76.834 22.849 1.00 109.01 369 ALA A N 1
ATOM 2819 C CA . ALA A 1 368 ? -25.297 76.686 21.543 1.00 120.07 369 ALA A CA 1
ATOM 2820 C C . ALA A 1 368 ? -26.303 77.836 21.360 1.00 135.80 369 ALA A C 1
ATOM 2821 O O . ALA A 1 368 ? -26.415 78.363 20.222 1.00 130.73 369 ALA A O 1
ATOM 2823 N N . GLU A 1 369 ? -26.988 78.221 22.447 1.00 132.94 370 GLU A N 1
ATOM 2824 C CA . GLU A 1 369 ? -28.068 79.244 22.469 1.00 126.96 370 GLU A CA 1
ATOM 2825 C C . GLU A 1 369 ? -27.474 80.651 22.300 1.00 125.76 370 GLU A C 1
ATOM 2826 O O . GLU A 1 369 ? -27.831 81.321 21.299 1.00 124.46 370 GLU A O 1
ATOM 2832 N N . VAL A 1 370 ? -26.606 81.067 23.236 1.00 118.53 371 VAL A N 1
ATOM 2833 C CA . VAL A 1 370 ? -26.091 82.465 23.404 1.00 108.15 371 VAL A CA 1
ATOM 2834 C C . VAL A 1 370 ? -25.399 82.914 22.109 1.00 118.31 371 VAL A C 1
ATOM 2835 O O . VAL A 1 370 ? -25.837 83.934 21.528 1.00 135.74 371 VAL A O 1
ATOM 2839 N N . VAL A 1 371 ? -24.365 82.174 21.691 1.00 115.74 372 VAL A N 1
ATOM 2840 C CA . VAL A 1 371 ? -23.474 82.483 20.529 1.00 111.27 372 VAL A CA 1
ATOM 2841 C C . VAL A 1 371 ? -24.333 82.793 19.289 1.00 111.25 372 VAL A C 1
ATOM 2842 O O . VAL A 1 371 ? -24.349 83.956 18.887 1.00 108.76 372 VAL A O 1
ATOM 2846 N N . ARG A 1 372 ? -25.045 81.804 18.732 1.00 125.08 373 ARG A N 1
ATOM 2847 C CA . ARG A 1 372 ? -25.804 81.910 17.448 1.00 133.92 373 ARG A CA 1
ATOM 2848 C C . ARG A 1 372 ? -26.628 83.204 17.407 1.00 137.65 373 ARG A C 1
ATOM 2849 O O . ARG A 1 372 ? -26.754 83.779 16.299 1.00 131.68 373 ARG A O 1
ATOM 2857 N N . ARG A 1 373 ? -27.172 83.622 18.560 1.00 143.41 374 ARG A N 1
ATOM 2858 C CA . ARG A 1 373 ? -28.152 84.738 18.702 1.00 147.80 374 ARG A CA 1
ATOM 2859 C C . ARG A 1 373 ? -27.420 86.056 19.008 1.00 146.68 374 ARG A C 1
ATOM 2860 O O . ARG A 1 373 ? -27.942 87.121 18.613 1.00 139.86 374 ARG A O 1
ATOM 2868 N N . ALA A 1 374 ? -26.244 85.992 19.643 1.00 148.68 375 ALA A N 1
ATOM 2869 C CA . ALA A 1 374 ? -25.338 87.144 19.888 1.00 151.83 375 ALA A CA 1
ATOM 2870 C C . ALA A 1 374 ? -24.445 87.426 18.664 1.00 146.72 375 ALA A C 1
ATOM 2871 O O . ALA A 1 374 ? -23.630 88.371 18.748 1.00 142.62 375 ALA A O 1
ATOM 2873 N N . ALA A 1 375 ? -24.583 86.641 17.583 1.00 141.15 376 ALA A N 1
ATOM 2874 C CA . ALA A 1 375 ? -23.791 86.716 16.328 1.00 127.37 376 ALA A CA 1
ATOM 2875 C C . ALA A 1 375 ? -24.679 87.156 15.159 1.00 121.71 376 ALA A C 1
ATOM 2876 O O . ALA A 1 375 ? -24.166 87.854 14.271 1.00 107.54 376 ALA A O 1
ATOM 2878 N N . GLU A 1 376 ? -25.928 86.681 15.126 1.00 122.64 377 GLU A N 1
ATOM 2879 C CA . GLU A 1 376 ? -27.046 87.290 14.359 1.00 118.55 377 GLU A CA 1
ATOM 2880 C C . GLU A 1 376 ? -26.938 88.813 14.466 1.00 117.28 377 GLU A C 1
ATOM 2881 O O . GLU A 1 376 ? -26.933 89.485 13.410 1.00 103.92 377 GLU A O 1
ATOM 2887 N N . GLU A 1 377 ? -26.842 89.305 15.710 1.00 114.51 378 GLU A N 1
ATOM 2888 C CA . GLU A 1 377 ? -26.921 90.739 16.100 1.00 119.99 378 GLU A CA 1
ATOM 2889 C C . GLU A 1 377 ? -25.796 91.530 15.420 1.00 128.66 378 GLU A C 1
ATOM 2890 O O . GLU A 1 377 ? -26.100 92.452 14.630 1.00 133.47 378 GLU A O 1
ATOM 2896 N N . VAL A 1 378 ? -24.547 91.162 15.716 1.00 119.46 379 VAL A N 1
ATOM 2897 C CA . VAL A 1 378 ? -23.308 91.862 15.263 1.00 109.16 379 VAL A CA 1
ATOM 2898 C C . VAL A 1 378 ? -23.145 91.669 13.741 1.00 98.69 379 VAL A C 1
ATOM 2899 O O . VAL A 1 378 ? -22.440 92.490 13.124 1.00 82.41 379 VAL A O 1
ATOM 2903 N N . GLU A 1 379 ? -23.777 90.642 13.151 1.00 99.43 380 GLU A N 1
ATOM 2904 C CA . GLU A 1 379 ? -23.764 90.361 11.685 1.00 97.80 380 GLU A CA 1
ATOM 2905 C C . GLU A 1 379 ? -24.587 91.434 10.966 1.00 108.66 380 GLU A C 1
ATOM 2906 O O . GLU A 1 379 ? -24.154 91.893 9.885 1.00 106.71 380 GLU A O 1
ATOM 2912 N N . ARG A 1 380 ? -25.727 91.814 11.554 1.00 118.13 381 ARG A N 1
ATOM 2913 C CA . ARG A 1 380 ? -26.658 92.836 11.003 1.00 137.89 381 ARG A CA 1
ATOM 2914 C C . ARG A 1 380 ? -25.985 94.217 11.077 1.00 140.29 381 ARG A C 1
ATOM 2915 O O . ARG A 1 380 ? -25.872 94.874 10.015 1.00 133.94 381 ARG A O 1
ATOM 2923 N N . LYS A 1 381 ? -25.523 94.618 12.272 1.00 135.64 382 LYS A N 1
ATOM 2924 C CA . LYS A 1 381 ? -24.996 95.981 12.583 1.00 125.13 382 LYS A CA 1
ATOM 2925 C C . LYS A 1 381 ? -23.923 96.403 11.569 1.00 126.32 382 LYS A C 1
ATOM 2926 O O . LYS A 1 381 ? -23.907 97.587 11.200 1.00 135.22 382 LYS A O 1
ATOM 2932 N N . LEU A 1 382 ? -23.080 95.465 11.128 1.00 140.10 383 LEU A N 1
ATOM 2933 C CA . LEU A 1 382 ? -21.854 95.736 10.330 1.00 134.02 383 LEU A CA 1
ATOM 2934 C C . LEU A 1 382 ? -21.928 95.000 8.982 1.00 127.51 383 LEU A C 1
ATOM 2935 O O . LEU A 1 382 ? -20.853 94.573 8.512 1.00 115.63 383 LEU A O 1
ATOM 2940 N N . SER A 1 383 ? -23.128 94.881 8.381 1.00 125.53 384 SER A N 1
ATOM 2941 C CA . SER A 1 383 ? -23.403 94.125 7.118 1.00 121.48 384 SER A CA 1
ATOM 2942 C C . SER A 1 383 ? -23.073 94.982 5.879 1.00 117.39 384 SER A C 1
ATOM 2943 O O . SER A 1 383 ? -23.314 94.528 4.731 1.00 95.77 384 SER A O 1
ATOM 2946 N N . SER A 1 384 ? -22.528 96.180 6.107 1.00 129.12 385 SER A N 1
ATOM 2947 C CA . SER A 1 384 ? -22.000 97.110 5.073 1.00 127.48 385 SER A CA 1
ATOM 2948 C C . SER A 1 384 ? -20.636 96.613 4.570 1.00 127.51 385 SER A C 1
ATOM 2949 O O . SER A 1 384 ? -20.533 96.331 3.351 1.00 112.52 385 SER A O 1
ATOM 2952 N N . GLU A 1 385 ? -19.673 96.472 5.501 1.00 126.14 386 GLU A N 1
ATOM 2953 C CA . GLU A 1 385 ? -18.229 96.155 5.281 1.00 117.96 386 GLU A CA 1
ATOM 2954 C C . GLU A 1 385 ? -18.045 94.695 4.827 1.00 116.86 386 GLU A C 1
ATOM 2955 O O . GLU A 1 385 ? -17.324 94.498 3.827 1.00 102.75 386 GLU A O 1
ATOM 2961 N N . ILE A 1 386 ? -18.645 93.737 5.563 1.00 112.61 387 ILE A N 1
ATOM 2962 C CA . ILE A 1 386 ? -18.654 92.243 5.362 1.00 113.99 387 ILE A CA 1
ATOM 2963 C C . ILE A 1 386 ? -17.947 91.815 4.062 1.00 119.31 387 ILE A C 1
ATOM 2964 O O . ILE A 1 386 ? -18.443 92.165 2.958 1.00 125.63 387 ILE A O 1
ATOM 2969 N N . LYS A 1 387 ? -16.877 91.016 4.200 1.00 109.66 388 LYS A N 1
ATOM 2970 C CA . LYS A 1 387 ? -16.153 90.332 3.093 1.00 103.16 388 LYS A CA 1
ATOM 2971 C C . LYS A 1 387 ? -16.471 88.828 3.093 1.00 103.69 388 LYS A C 1
ATOM 2972 O O . LYS A 1 387 ? -16.412 88.220 1.997 1.00 97.91 388 LYS A O 1
ATOM 2978 N N . GLU A 1 388 ? -16.755 88.239 4.263 1.00 93.61 389 GLU A N 1
ATOM 2979 C CA . GLU A 1 388 ? -17.165 86.813 4.406 1.00 89.32 389 GLU A CA 1
ATOM 2980 C C . GLU A 1 388 ? -17.437 86.501 5.877 1.00 87.92 389 GLU A C 1
ATOM 2981 O O . GLU A 1 388 ? -16.621 86.922 6.725 1.00 92.36 389 GLU A O 1
ATOM 2987 N N . VAL A 1 389 ? -18.546 85.803 6.155 1.00 90.29 390 VAL A N 1
ATOM 2988 C CA . VAL A 1 389 ? -18.833 85.120 7.457 1.00 87.83 390 VAL A CA 1
ATOM 2989 C C . VAL A 1 389 ? -18.501 83.622 7.317 1.00 95.78 390 VAL A C 1
ATOM 2990 O O . VAL A 1 389 ? -18.990 82.985 6.328 1.00 85.52 390 VAL A O 1
ATOM 2994 N N . LEU A 1 390 ? -17.676 83.093 8.242 1.00 93.00 391 LEU A N 1
ATOM 2995 C CA . LEU A 1 390 ? -17.438 81.633 8.461 1.00 85.39 391 LEU A CA 1
ATOM 2996 C C . LEU A 1 390 ? -18.223 81.182 9.699 1.00 72.81 391 LEU A C 1
ATOM 2997 O O . LEU A 1 390 ? -18.168 81.898 10.728 1.00 58.49 391 LEU A O 1
ATOM 3002 N N . THR A 1 391 ? -18.940 80.058 9.583 1.00 75.62 392 THR A N 1
ATOM 3003 C CA . THR A 1 391 ? -19.835 79.489 10.629 1.00 81.49 392 THR A CA 1
ATOM 3004 C C . THR A 1 391 ? -19.413 78.050 10.934 1.00 83.50 392 THR A C 1
ATOM 3005 O O . THR A 1 391 ? -20.198 77.325 11.568 1.00 81.20 392 THR A O 1
ATOM 3009 N N . ILE A 1 392 ? -18.225 77.650 10.484 1.00 87.81 393 ILE A N 1
ATOM 3010 C CA . ILE A 1 392 ? -17.740 76.248 10.610 1.00 86.09 393 ILE A CA 1
ATOM 3011 C C . ILE A 1 392 ? -17.342 76.010 12.072 1.00 75.33 393 ILE A C 1
ATOM 3012 O O . ILE A 1 392 ? -17.213 74.840 12.466 1.00 75.84 393 ILE A O 1
ATOM 3017 N N . SER A 1 393 ? -17.178 77.062 12.872 1.00 66.41 394 SER A N 1
ATOM 3018 C CA . SER A 1 393 ? -16.731 76.905 14.280 1.00 76.47 394 SER A CA 1
ATOM 3019 C C . SER A 1 393 ? -17.091 78.134 15.123 1.00 75.76 394 SER A C 1
ATOM 3020 O O . SER A 1 393 ? -16.216 78.986 15.385 1.00 82.27 394 SER A O 1
ATOM 3023 N N . GLY A 1 394 ? -18.327 78.175 15.611 1.00 78.60 395 GLY A N 1
ATOM 3024 C CA . GLY A 1 394 ? -18.964 79.433 16.027 1.00 82.53 395 GLY A CA 1
ATOM 3025 C C . GLY A 1 394 ? -19.141 80.327 14.812 1.00 86.56 395 GLY A C 1
ATOM 3026 O O . GLY A 1 394 ? -19.392 79.784 13.706 1.00 74.82 395 GLY A O 1
ATOM 3027 N N . PHE A 1 395 ? -18.971 81.640 14.993 1.00 91.67 396 PHE A N 1
ATOM 3028 C CA . PHE A 1 395 ? -19.188 82.679 13.952 1.00 93.55 396 PHE A CA 1
ATOM 3029 C C . PHE A 1 395 ? -17.935 83.571 13.876 1.00 91.62 396 PHE A C 1
ATOM 3030 O O . PHE A 1 395 ? -17.546 84.151 14.914 1.00 88.61 396 PHE A O 1
ATOM 3038 N N . ARG A 1 396 ? -17.285 83.626 12.702 1.00 90.03 397 ARG A N 1
ATOM 3039 C CA . ARG A 1 396 ? -16.100 84.496 12.426 1.00 89.11 397 ARG A CA 1
ATOM 3040 C C . ARG A 1 396 ? -16.464 85.487 11.313 1.00 81.09 397 ARG A C 1
ATOM 3041 O O . ARG A 1 396 ? -16.548 85.052 10.140 1.00 63.78 397 ARG A O 1
ATOM 3049 N N . ILE A 1 397 ? -16.665 86.759 11.679 1.00 80.69 398 ILE A N 1
ATOM 3050 C CA . ILE A 1 397 ? -17.190 87.837 10.788 1.00 89.04 398 ILE A CA 1
ATOM 3051 C C . ILE A 1 397 ? -16.006 88.653 10.258 1.00 90.31 398 ILE A C 1
ATOM 3052 O O . ILE A 1 397 ? -15.455 89.443 11.046 1.00 87.48 398 ILE A O 1
ATOM 3057 N N . ALA A 1 398 ? -15.650 88.466 8.979 1.00 91.29 399 ALA A N 1
ATOM 3058 C CA . ALA A 1 398 ? -14.535 89.152 8.276 1.00 104.91 399 ALA A CA 1
ATOM 3059 C C . ALA A 1 398 ? -15.065 90.386 7.525 1.00 113.17 399 ALA A C 1
ATOM 3060 O O . ALA A 1 398 ? -16.083 90.237 6.813 1.00 129.98 399 ALA A O 1
ATOM 3062 N N . LEU A 1 399 ? -14.384 91.540 7.652 1.00 113.62 400 LEU A N 1
ATOM 3063 C CA . LEU A 1 399 ? -14.752 92.847 7.022 1.00 110.21 400 LEU A CA 1
ATOM 3064 C C . LEU A 1 399 ? -13.918 93.063 5.742 1.00 113.10 400 LEU A C 1
ATOM 3065 O O . LEU A 1 399 ? -13.105 92.172 5.405 1.00 119.15 400 LEU A O 1
ATOM 3070 N N . ASN A 1 400 ? -14.121 94.195 5.050 1.00 115.11 401 ASN A N 1
ATOM 3071 C CA . ASN A 1 400 ? -13.463 94.547 3.756 1.00 105.51 401 ASN A CA 1
ATOM 3072 C C . ASN A 1 400 ? -12.085 95.183 4.007 1.00 103.33 401 ASN A C 1
ATOM 3073 O O . ASN A 1 400 ? -11.238 95.129 3.082 1.00 92.85 401 ASN A O 1
ATOM 3078 N N . ASP A 1 401 ? -11.862 95.746 5.204 1.00 100.32 402 ASP A N 1
ATOM 3079 C CA . ASP A 1 401 ? -10.571 96.364 5.627 1.00 98.02 402 ASP A CA 1
ATOM 3080 C C . ASP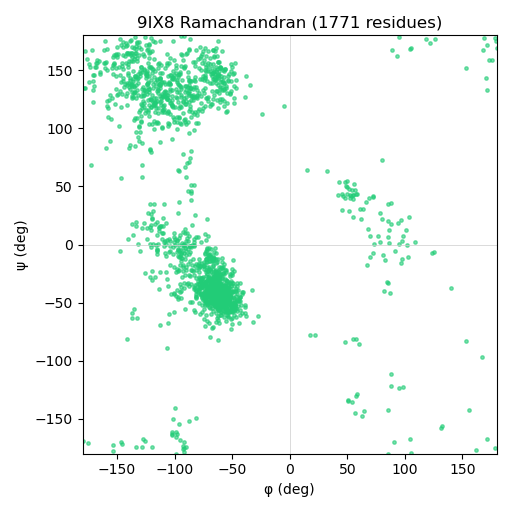 A 1 401 ? -9.744 95.364 6.458 1.00 101.71 402 ASP A C 1
ATOM 3081 O O . ASP A 1 401 ? -8.932 95.827 7.292 1.00 101.66 402 ASP A O 1
ATOM 3086 N N . GLY A 1 402 ? -9.935 94.052 6.239 1.00 98.02 403 GLY A N 1
ATOM 3087 C CA . GLY A 1 402 ? -9.105 92.962 6.800 1.00 91.86 403 GLY A CA 1
ATOM 3088 C C . GLY A 1 402 ? -9.339 92.721 8.289 1.00 85.56 403 GLY A C 1
ATOM 3089 O O . GLY A 1 402 ? -8.673 91.841 8.851 1.00 80.57 403 GLY A O 1
ATOM 3090 N N . SER A 1 403 ? -10.242 93.465 8.931 1.00 82.45 404 SER A N 1
ATOM 3091 C CA . SER A 1 403 ? -10.614 93.257 10.356 1.00 83.36 404 SER A CA 1
ATOM 3092 C C . SER A 1 403 ? -11.483 91.994 10.481 1.00 80.39 404 SER A C 1
ATOM 3093 O O . SER A 1 403 ? -11.888 91.459 9.415 1.00 58.31 404 SER A O 1
ATOM 3096 N N . TRP A 1 404 ? -11.726 91.534 11.725 1.00 80.14 405 TRP A N 1
ATOM 3097 C CA . TRP A 1 404 ? -12.598 90.368 12.046 1.00 79.93 405 TRP A CA 1
ATOM 3098 C C . TRP A 1 404 ? -12.897 90.234 13.555 1.00 83.40 405 TRP A C 1
ATOM 3099 O O . TRP A 1 404 ? -12.066 90.678 14.421 1.00 71.71 405 TRP A O 1
ATOM 3110 N N . ILE A 1 405 ? -14.065 89.629 13.836 1.00 94.44 406 ILE A N 1
ATOM 3111 C CA . ILE A 1 405 ? -14.607 89.268 15.184 1.00 102.08 406 ILE A CA 1
ATOM 3112 C C . ILE A 1 405 ? -14.759 87.740 15.262 1.00 102.04 406 ILE A C 1
ATOM 3113 O O . ILE A 1 405 ? -15.125 87.131 14.229 1.00 88.79 406 ILE A O 1
ATOM 3118 N N . LEU A 1 406 ? -14.500 87.149 16.437 1.00 104.17 407 LEU A N 1
ATOM 3119 C CA . LEU A 1 406 ? -14.740 85.704 16.723 1.00 97.91 407 LEU A CA 1
ATOM 3120 C C . LEU A 1 406 ? -15.542 85.535 18.023 1.00 96.60 407 LEU A C 1
ATOM 3121 O O . LEU A 1 406 ? -15.085 86.006 19.089 1.00 84.78 407 LEU A O 1
ATOM 3126 N N . ILE A 1 407 ? -16.708 84.891 17.911 1.00 103.84 408 ILE A N 1
ATOM 3127 C CA . ILE A 1 407 ? -17.521 84.350 19.042 1.00 106.08 408 ILE A CA 1
ATOM 3128 C C . ILE A 1 407 ? -17.623 82.833 18.829 1.00 101.10 408 ILE A C 1
ATOM 3129 O O . ILE A 1 407 ? -18.118 82.415 17.754 1.00 89.47 408 ILE A O 1
ATOM 3134 N N . ARG A 1 408 ? -17.130 82.048 19.795 1.00 98.71 409 ARG A N 1
ATOM 3135 C CA . ARG A 1 408 ? -16.932 80.579 19.672 1.00 101.88 409 ARG A CA 1
ATOM 3136 C C . ARG A 1 408 ? -17.265 79.910 21.005 1.00 102.72 409 ARG A C 1
ATOM 3137 O O . ARG A 1 408 ? -16.894 80.426 22.053 1.00 85.87 409 ARG A O 1
ATOM 3145 N N . PRO A 1 409 ? -17.976 78.754 21.015 1.00 114.42 410 PRO A N 1
ATOM 3146 C CA . PRO A 1 409 ? -18.159 77.969 22.239 1.00 112.13 410 PRO A CA 1
ATOM 3147 C C . PRO A 1 409 ? -16.981 77.014 22.507 1.00 108.55 410 PRO A C 1
ATOM 3148 O O . PRO A 1 409 ? -16.766 76.108 21.716 1.00 107.09 410 PRO A O 1
ATOM 3152 N N . SER A 1 410 ? -16.237 77.252 23.597 1.00 105.15 411 SER A N 1
ATOM 3153 C CA . SER A 1 410 ? -15.075 76.431 24.038 1.00 107.07 411 SER A CA 1
ATOM 3154 C C . SER A 1 410 ? -15.473 74.952 24.047 1.00 109.93 411 SER A C 1
ATOM 3155 O O . SER A 1 410 ? -16.654 74.656 24.322 1.00 102.51 411 SER A O 1
ATOM 3158 N N . GLY A 1 411 ? -14.526 74.065 23.734 1.00 108.76 412 GLY A N 1
ATOM 3159 C CA . GLY A 1 411 ? -14.765 72.612 23.667 1.00 103.69 412 GLY A CA 1
ATOM 3160 C C . GLY A 1 411 ? -14.904 72.016 25.056 1.00 98.82 412 GLY A C 1
ATOM 3161 O O . GLY A 1 411 ? -15.937 71.366 25.324 1.00 86.08 412 GLY A O 1
ATOM 3162 N N . THR A 1 412 ? -13.924 72.293 25.922 1.00 101.02 413 THR A N 1
ATOM 3163 C CA . THR A 1 412 ? -13.624 71.532 27.163 1.00 105.68 413 THR A CA 1
ATOM 3164 C C . THR A 1 412 ? -13.757 72.421 28.408 1.00 98.64 413 THR A C 1
ATOM 3165 O O . THR A 1 412 ? -13.146 72.072 29.440 1.00 79.52 413 THR A O 1
ATOM 3169 N N . GLU A 1 413 ? -14.531 73.510 28.329 1.00 107.26 414 GLU A N 1
ATOM 3170 C CA . GLU A 1 413 ? -14.743 74.458 29.460 1.00 104.10 414 GLU A CA 1
ATOM 3171 C C . GLU A 1 413 ? -16.085 75.176 29.329 1.00 96.00 414 GLU A C 1
ATOM 3172 O O . GLU A 1 413 ? -16.611 75.370 28.237 1.00 90.88 414 GLU A O 1
ATOM 3178 N N . PRO A 1 414 ? -16.673 75.635 30.450 1.00 101.49 415 PRO A N 1
ATOM 3179 C CA . PRO A 1 414 ? -17.999 76.239 30.423 1.00 104.94 415 PRO A CA 1
ATOM 3180 C C . PRO A 1 414 ? -17.895 77.756 30.226 1.00 111.18 415 PRO A C 1
ATOM 3181 O O . PRO A 1 414 ? -18.214 78.483 31.149 1.00 114.40 415 PRO A O 1
ATOM 3185 N N . LYS A 1 415 ? -17.423 78.204 29.059 1.00 109.12 416 LYS A N 1
ATOM 3186 C CA . LYS A 1 415 ? -17.277 79.656 28.776 1.00 111.49 416 LYS A CA 1
ATOM 3187 C C . LYS A 1 415 ? -17.243 79.907 27.263 1.00 109.91 416 LYS A C 1
ATOM 3188 O O . LYS A 1 415 ? -16.809 79.005 26.517 1.00 117.48 416 LYS A O 1
ATOM 3194 N N . ILE A 1 416 ? -17.722 81.088 26.849 1.00 104.33 417 ILE A N 1
ATOM 3195 C CA . ILE A 1 416 ? -17.683 81.598 25.444 1.00 104.73 417 ILE A CA 1
ATOM 3196 C C . ILE A 1 416 ? -16.392 82.412 25.236 1.00 106.86 417 ILE A C 1
ATOM 3197 O O . ILE A 1 416 ? -16.073 83.291 26.081 1.00 104.59 417 ILE A O 1
ATOM 3202 N N . ARG A 1 417 ? -15.670 82.116 24.150 1.00 102.46 418 ARG A N 1
ATOM 3203 C CA . ARG A 1 417 ? -14.400 82.791 23.773 1.00 99.24 418 ARG A CA 1
ATOM 3204 C C . ARG A 1 417 ? -14.715 83.922 22.794 1.00 96.24 418 ARG A C 1
ATOM 3205 O O . ARG A 1 417 ? -15.539 83.713 21.883 1.00 85.15 418 ARG A O 1
ATOM 3213 N N . VAL A 1 418 ? -14.095 85.081 23.012 1.00 90.36 419 VAL A N 1
ATOM 3214 C CA . VAL A 1 418 ? -14.303 86.305 22.191 1.00 91.96 419 VAL A CA 1
ATOM 3215 C C . VAL A 1 418 ? -12.922 86.789 21.748 1.00 84.24 419 VAL A C 1
ATOM 3216 O O . VAL A 1 418 ? -12.015 86.887 22.614 1.00 71.52 419 VAL A O 1
ATOM 3220 N N . VAL A 1 419 ? -12.775 87.047 20.446 1.00 76.77 420 VAL A N 1
ATOM 3221 C CA . VAL A 1 419 ? -11.519 87.559 19.826 1.00 78.23 420 VAL A CA 1
ATOM 3222 C C . VAL A 1 419 ? -11.881 88.666 18.820 1.00 75.60 420 VAL A C 1
ATOM 3223 O O . VAL A 1 419 ? -12.768 88.425 17.975 1.00 70.54 420 VAL A O 1
ATOM 3227 N N . ALA A 1 420 ? -11.201 89.819 18.897 1.00 77.27 421 ALA A N 1
ATOM 3228 C CA . ALA A 1 420 ? -11.221 90.911 17.890 1.00 85.82 421 ALA A CA 1
ATOM 3229 C C . ALA A 1 420 ? -9.797 91.220 17.398 1.00 84.39 421 ALA A C 1
ATOM 3230 O O . ALA A 1 420 ? -8.875 91.261 18.252 1.00 79.53 421 ALA A O 1
ATOM 3232 N N . GLU A 1 421 ? -9.627 91.452 16.086 1.00 85.15 422 GLU A N 1
ATOM 3233 C CA . GLU A 1 421 ? -8.342 91.901 15.468 1.00 81.66 422 GLU A CA 1
ATOM 3234 C C . GLU A 1 421 ? -8.626 92.831 14.273 1.00 82.36 422 GLU A C 1
ATOM 3235 O O . GLU A 1 421 ? -9.547 92.535 13.483 1.00 72.00 422 GLU A O 1
ATOM 3241 N N . ALA A 1 422 ? -7.818 93.890 14.132 1.00 91.50 423 ALA A N 1
ATOM 3242 C CA . ALA A 1 422 ? -7.973 94.997 13.152 1.00 93.35 423 ALA A CA 1
ATOM 3243 C C . ALA A 1 422 ? -6.606 95.574 12.795 1.00 90.16 423 ALA A C 1
ATOM 3244 O O . ALA A 1 422 ? -5.704 95.505 13.630 1.00 86.24 423 ALA A O 1
ATOM 3246 N N . PRO A 1 423 ? -6.403 96.156 11.577 1.00 93.94 424 PRO A N 1
ATOM 3247 C CA . PRO A 1 423 ? -5.161 96.872 11.261 1.00 91.50 424 PRO A CA 1
ATOM 3248 C C . PRO A 1 423 ? -4.820 98.061 12.181 1.00 89.25 424 PRO A C 1
ATOM 3249 O O . PRO A 1 423 ? -3.669 98.458 12.145 1.00 93.30 424 PRO A O 1
ATOM 3253 N N . THR A 1 424 ? -5.756 98.575 12.995 1.00 80.25 425 THR A N 1
ATOM 3254 C CA . THR A 1 424 ? -5.544 99.819 13.793 1.00 90.23 425 THR A CA 1
ATOM 3255 C C . THR A 1 424 ? -5.924 99.626 15.269 1.00 89.29 425 THR A C 1
ATOM 3256 O O . THR A 1 424 ? -6.870 98.876 15.548 1.00 88.36 425 THR A O 1
ATOM 3260 N N . GLU A 1 425 ? -5.209 100.329 16.157 1.00 101.15 426 GLU A N 1
ATOM 3261 C CA . GLU A 1 425 ? -5.363 100.359 17.645 1.00 96.79 426 GLU A CA 1
ATOM 3262 C C . GLU A 1 425 ? -6.796 100.724 18.049 1.00 102.85 426 GLU A C 1
ATOM 3263 O O . GLU A 1 425 ? -7.306 100.134 19.019 1.00 88.27 426 GLU A O 1
ATOM 3269 N N . LYS A 1 426 ? -7.381 101.714 17.369 1.00 116.79 427 LYS A N 1
ATOM 3270 C CA . LYS A 1 426 ? -8.784 102.158 17.571 1.00 124.63 427 LYS A CA 1
ATOM 3271 C C . LYS A 1 426 ? -9.718 101.030 17.127 1.00 113.38 427 LYS A C 1
ATOM 3272 O O . LYS A 1 426 ? -10.331 100.406 18.010 1.00 103.98 427 LYS A O 1
ATOM 3278 N N . ARG A 1 427 ? -9.805 100.791 15.812 1.00 107.34 428 ARG A N 1
ATOM 3279 C CA . ARG A 1 427 ? -10.768 99.845 15.184 1.00 109.38 428 ARG A CA 1
ATOM 3280 C C . ARG A 1 427 ? -10.794 98.564 16.033 1.00 112.55 428 ARG A C 1
ATOM 3281 O O . ARG A 1 427 ? -11.895 98.093 16.362 1.00 112.00 428 ARG A O 1
ATOM 3289 N N . ARG A 1 428 ? -9.625 98.061 16.437 1.00 112.06 429 ARG A N 1
ATOM 3290 C CA . ARG A 1 428 ? -9.505 96.896 17.353 1.00 115.86 429 ARG A CA 1
ATOM 3291 C C . ARG A 1 428 ? -10.387 97.133 18.587 1.00 117.92 429 ARG A C 1
ATOM 3292 O O . ARG A 1 428 ? -11.460 96.515 18.646 1.00 117.84 429 ARG A O 1
ATOM 3300 N N . ASP A 1 429 ? -9.975 98.041 19.485 1.00 118.20 430 ASP A N 1
ATOM 3301 C CA . ASP A 1 429 ? -10.505 98.212 20.872 1.00 109.62 430 ASP A CA 1
ATOM 3302 C C . ASP A 1 429 ? -12.023 98.458 20.905 1.00 108.26 430 ASP A C 1
ATOM 3303 O O . ASP A 1 429 ? -12.625 98.217 21.984 1.00 90.44 430 ASP A O 1
ATOM 3308 N N . GLU A 1 430 ? -12.614 98.933 19.799 1.00 103.50 431 GLU A N 1
ATOM 3309 C CA . GLU A 1 430 ? -14.065 99.248 19.688 1.00 99.17 431 GLU A CA 1
ATOM 3310 C C . GLU A 1 430 ? -14.841 97.952 19.380 1.00 94.28 431 GLU A C 1
ATOM 3311 O O . GLU A 1 430 ? -15.960 97.802 19.912 1.00 88.40 431 GLU A O 1
ATOM 3317 N N . LEU A 1 431 ? -14.266 97.045 18.575 1.00 94.53 432 LEU A N 1
ATOM 3318 C CA . LEU A 1 431 ? -14.878 95.739 18.183 1.00 90.07 432 LEU A CA 1
ATOM 3319 C C . LEU A 1 431 ? -14.907 94.793 19.404 1.00 87.40 432 LEU A C 1
ATOM 3320 O O . LEU A 1 431 ? -16.006 94.305 19.768 1.00 73.16 432 LEU A O 1
ATOM 3325 N N . PHE A 1 432 ? -13.767 94.558 20.057 1.00 90.75 433 PHE A N 1
ATOM 3326 C CA . PHE A 1 432 ? -13.679 93.676 21.253 1.00 93.86 433 PHE A CA 1
ATOM 3327 C C . PHE A 1 432 ? -14.728 94.096 22.293 1.00 98.16 433 PHE A C 1
ATOM 3328 O O . PHE A 1 432 ? -15.368 93.199 22.878 1.00 101.95 433 PHE A O 1
ATOM 3336 N N . GLU A 1 433 ? -14.878 95.410 22.520 1.00 108.95 434 GLU A N 1
ATOM 3337 C CA . GLU A 1 433 ? -15.748 96.015 23.572 1.00 111.98 434 GLU A CA 1
ATOM 3338 C C . GLU A 1 433 ? -17.225 95.955 23.151 1.00 109.37 434 GLU A C 1
ATOM 3339 O O . GLU A 1 433 ? -18.084 95.884 24.053 1.00 102.37 434 GLU A O 1
ATOM 3345 N N . MET A 1 434 ? -17.509 95.980 21.843 1.00 109.15 435 MET A N 1
ATOM 3346 C CA . MET A 1 434 ? -18.853 95.680 21.274 1.00 107.73 435 MET A CA 1
ATOM 3347 C C . MET A 1 434 ? -19.193 94.214 21.578 1.00 103.04 435 MET A C 1
ATOM 3348 O O . MET A 1 434 ? -20.108 93.971 22.407 1.00 86.14 435 MET A O 1
ATOM 3353 N N . ALA A 1 435 ? -18.436 93.295 20.964 1.00 103.64 436 ALA A N 1
ATOM 3354 C CA . ALA A 1 435 ? -18.670 91.833 20.943 1.00 96.07 436 ALA A CA 1
ATOM 3355 C C . ALA A 1 435 ? -18.662 91.253 22.369 1.00 95.31 436 ALA A C 1
ATOM 3356 O O . ALA A 1 435 ? -19.527 90.389 22.599 1.00 76.26 436 ALA A O 1
ATOM 3358 N N . TYR A 1 436 ? -17.776 91.714 23.280 1.00 97.99 437 TYR A N 1
ATOM 3359 C CA . TYR A 1 436 ? -17.583 91.163 24.660 1.00 99.88 437 TYR A CA 1
ATOM 3360 C C . TYR A 1 436 ? -18.766 91.484 25.587 1.00 98.64 437 TYR A C 1
ATOM 3361 O O . TYR A 1 436 ? -19.069 90.646 26.470 1.00 90.79 437 TYR A O 1
ATOM 3370 N N . SER A 1 437 ? -19.369 92.671 25.448 1.00 110.74 438 SER A N 1
ATOM 3371 C CA . SER A 1 437 ? -20.518 93.141 26.275 1.00 111.40 438 SER A CA 1
ATOM 3372 C C . SER A 1 437 ? -21.858 92.787 25.602 1.00 110.29 438 SER A C 1
ATOM 3373 O O . SER A 1 437 ? -22.876 92.778 26.334 1.00 104.53 438 SER A O 1
ATOM 3376 N N . THR A 1 438 ? -21.860 92.508 24.283 1.00 108.82 439 THR A N 1
ATOM 3377 C CA . THR A 1 438 ? -22.992 91.907 23.509 1.00 106.48 439 THR A CA 1
ATOM 3378 C C . THR A 1 438 ? -23.313 90.510 24.060 1.00 120.77 439 THR A C 1
ATOM 3379 O O . THR A 1 438 ? -24.510 90.176 24.167 1.00 119.77 439 THR A O 1
ATOM 3383 N N . VAL A 1 439 ? -22.268 89.727 24.355 1.00 131.61 440 VAL A N 1
ATOM 3384 C CA . VAL A 1 439 ? -22.342 88.368 24.974 1.00 141.12 440 VAL A CA 1
ATOM 3385 C C . VAL A 1 439 ? -22.784 88.532 26.438 1.00 137.74 440 VAL A C 1
ATOM 3386 O O . VAL A 1 439 ? -23.935 88.142 26.738 1.00 139.60 440 VAL A O 1
ATOM 3390 N N . SER A 1 440 ? -21.929 89.125 27.289 1.00 128.10 441 SER A N 1
ATOM 3391 C CA . SER A 1 440 ? -22.162 89.421 28.735 1.00 122.01 441 SER A CA 1
ATOM 3392 C C . SER A 1 440 ? -23.644 89.734 29.012 1.00 121.56 441 SER A C 1
ATOM 3393 O O . SER A 1 440 ? -24.153 89.307 30.071 1.00 117.28 441 SER A O 1
ATOM 3396 N N . ARG A 1 441 ? -24.288 90.470 28.098 1.00 124.12 442 ARG A N 1
ATOM 3397 C CA . ARG A 1 441 ? -25.700 90.943 28.162 1.00 119.04 442 ARG A CA 1
ATOM 3398 C C . ARG A 1 441 ? -26.674 89.792 27.846 1.00 109.09 442 ARG A C 1
ATOM 3399 O O . ARG A 1 441 ? -27.605 89.585 28.661 1.00 96.91 442 ARG A O 1
ATOM 3407 N N . ILE A 1 442 ? -26.480 89.079 26.721 1.00 93.37 443 ILE A N 1
ATOM 3408 C CA . ILE A 1 442 ? -27.355 87.951 26.268 1.00 90.92 443 ILE A CA 1
ATOM 3409 C C . ILE A 1 442 ? -27.106 86.726 27.167 1.00 97.55 443 ILE A C 1
ATOM 3410 O O . ILE A 1 442 ? -27.942 85.803 27.129 1.00 94.73 443 ILE A O 1
ATOM 3415 N N . VAL A 1 443 ? -26.040 86.731 27.982 1.00 102.36 444 VAL A N 1
ATOM 3416 C CA . VAL A 1 443 ? -25.821 85.732 29.077 1.00 110.05 444 VAL A CA 1
ATOM 3417 C C . VAL A 1 443 ? -26.884 85.958 30.167 1.00 116.84 444 VAL A C 1
ATOM 3418 O O . VAL A 1 443 ? -27.539 84.967 30.556 1.00 129.27 444 VAL A O 1
ATOM 3422 N N . LYS A 1 444 ? -27.078 87.206 30.621 1.00 118.34 445 LYS A N 1
ATOM 3423 C CA . LYS A 1 444 ? -27.977 87.552 31.764 1.00 110.52 445 LYS A CA 1
ATOM 3424 C C . LYS A 1 444 ? -29.433 87.727 31.301 1.00 102.20 445 LYS A C 1
ATOM 3425 O O . LYS A 1 444 ? -30.222 88.299 32.078 1.00 98.70 445 LYS A O 1
ATOM 3431 N N . GLU A 1 445 ? -29.784 87.244 30.102 1.00 92.82 446 GLU A N 1
ATOM 3432 C CA . GLU A 1 445 ? -31.193 87.093 29.655 1.00 93.86 446 GLU A CA 1
ATOM 3433 C C . GLU A 1 445 ? -31.781 85.893 30.399 1.00 99.65 446 GLU A C 1
ATOM 3434 O O . GLU A 1 445 ? -32.686 86.100 31.240 1.00 99.34 446 GLU A O 1
ATOM 3440 N N . ALA A 1 446 ? -31.230 84.701 30.149 1.00 96.15 447 ALA A N 1
ATOM 3441 C CA . ALA A 1 446 ? -31.678 83.417 30.734 1.00 97.76 447 ALA A CA 1
ATOM 3442 C C . ALA A 1 446 ? -31.803 83.529 32.264 1.00 97.60 447 ALA A C 1
ATOM 3443 O O . ALA A 1 446 ? -31.164 84.323 32.969 1.00 85.57 447 ALA A O 1
ATOM 3445 N N . LEU B 1 2 ? 50.966 60.950 39.262 1.00 58.13 3 LEU B N 1
ATOM 3446 C CA . LEU B 1 2 ? 49.584 60.956 38.602 1.00 59.51 3 LEU B CA 1
ATOM 3447 C C . LEU B 1 2 ? 48.546 61.773 39.396 1.00 45.88 3 LEU B C 1
ATOM 3448 O O . LEU B 1 2 ? 47.808 62.529 38.762 1.00 44.81 3 LEU B O 1
ATOM 3453 N N . PHE B 1 3 ? 48.410 61.570 40.704 1.00 45.34 4 PHE B N 1
ATOM 3454 C CA . PHE B 1 3 ? 47.419 62.287 41.560 1.00 56.33 4 PHE B CA 1
ATOM 3455 C C . PHE B 1 3 ? 47.935 63.697 41.937 1.00 58.52 4 PHE B C 1
ATOM 3456 O O . PHE B 1 3 ? 49.047 63.830 42.479 1.00 60.59 4 PHE B O 1
ATOM 3464 N N . GLY B 1 4 ? 47.143 64.738 41.664 1.00 59.61 5 GLY B N 1
ATOM 3465 C CA . GLY B 1 4 ? 47.323 66.097 42.215 1.00 56.87 5 GLY B CA 1
ATOM 3466 C C . GLY B 1 4 ? 46.620 66.260 43.558 1.00 63.15 5 GLY B C 1
ATOM 3467 O O . GLY B 1 4 ? 46.483 65.250 44.310 1.00 71.70 5 GLY B O 1
ATOM 3468 N N . THR B 1 5 ? 46.207 67.490 43.865 1.00 65.06 6 THR B N 1
ATOM 3469 C CA . THR B 1 5 ? 45.487 67.886 45.107 1.00 77.80 6 THR B CA 1
ATOM 3470 C C . THR B 1 5 ? 44.196 67.070 45.259 1.00 82.05 6 THR B C 1
ATOM 3471 O O . THR B 1 5 ? 43.918 66.607 46.388 1.00 83.85 6 THR B O 1
ATOM 3475 N N . ALA B 1 6 ? 43.428 66.931 44.170 1.00 82.62 7 ALA B N 1
ATOM 3476 C CA . ALA B 1 6 ? 42.077 66.322 44.158 1.00 87.98 7 ALA B CA 1
ATOM 3477 C C . ALA B 1 6 ? 41.904 65.450 42.904 1.00 81.50 7 ALA B C 1
ATOM 3478 O O . ALA B 1 6 ? 41.344 65.935 41.882 1.00 75.28 7 ALA B O 1
ATOM 3480 N N . GLY B 1 7 ? 42.387 64.208 42.989 1.00 68.02 8 GLY B N 1
ATOM 3481 C CA . GLY B 1 7 ? 42.274 63.194 41.928 1.00 66.13 8 GLY B CA 1
ATOM 3482 C C . GLY B 1 7 ? 43.375 63.302 40.891 1.00 66.24 8 GLY B C 1
ATOM 3483 O O . GLY B 1 7 ? 44.262 64.182 41.028 1.00 66.26 8 GLY B O 1
ATOM 3484 N N . ILE B 1 8 ? 43.311 62.403 39.906 1.00 57.90 9 ILE B N 1
ATOM 3485 C CA . ILE B 1 8 ? 44.024 62.453 38.596 1.00 49.13 9 ILE B CA 1
ATOM 3486 C C . ILE B 1 8 ? 43.131 63.240 37.632 1.00 47.45 9 ILE B C 1
ATOM 3487 O O . ILE B 1 8 ? 41.946 62.948 37.561 1.00 52.76 9 ILE B O 1
ATOM 3492 N N . ARG B 1 9 ? 43.693 64.235 36.976 1.00 47.06 10 ARG B N 1
ATOM 3493 C CA . ARG B 1 9 ? 43.037 65.119 35.993 1.00 55.15 10 ARG B CA 1
ATOM 3494 C C . ARG B 1 9 ? 43.970 65.199 34.797 1.00 57.15 10 ARG B C 1
ATOM 3495 O O . ARG B 1 9 ? 45.178 64.952 34.977 1.00 59.26 10 ARG B O 1
ATOM 3503 N N . GLY B 1 10 ? 43.443 65.589 33.647 1.00 48.45 11 GLY B N 1
ATOM 3504 C CA . GLY B 1 10 ? 44.271 66.035 32.517 1.00 46.73 11 GLY B CA 1
ATOM 3505 C C . GLY B 1 10 ? 43.468 65.977 31.247 1.00 43.08 11 GLY B C 1
ATOM 3506 O O . GLY B 1 10 ? 42.328 65.613 31.344 1.00 40.02 11 GLY B O 1
ATOM 3507 N N . THR B 1 11 ? 44.064 66.287 30.104 1.00 46.48 12 THR B N 1
ATOM 3508 C CA . THR B 1 11 ? 43.345 66.383 28.820 1.00 47.81 12 THR B CA 1
ATOM 3509 C C . THR B 1 11 ? 43.339 64.971 28.210 1.00 47.43 12 THR B C 1
ATOM 3510 O O . THR B 1 11 ? 44.344 64.227 28.315 1.00 48.35 12 THR B O 1
ATOM 3514 N N . LEU B 1 12 ? 42.208 64.621 27.611 1.00 48.55 13 LEU B N 1
ATOM 3515 C CA . LEU B 1 12 ? 41.988 63.389 26.816 1.00 48.52 13 LEU B CA 1
ATOM 3516 C C . LEU B 1 12 ? 43.148 63.203 25.849 1.00 46.98 13 LEU B C 1
ATOM 3517 O O . LEU B 1 12 ? 43.514 64.186 25.220 1.00 47.81 13 LEU B O 1
ATOM 3522 N N . TRP B 1 13 ? 43.671 61.969 25.772 1.00 52.92 14 TRP B N 1
ATOM 3523 C CA . TRP B 1 13 ? 44.666 61.439 24.786 1.00 56.72 14 TRP B CA 1
ATOM 3524 C C . TRP B 1 13 ? 46.098 61.811 25.190 1.00 56.91 14 TRP B C 1
ATOM 3525 O O . TRP B 1 13 ? 46.973 60.936 25.008 1.00 61.00 14 TRP B O 1
ATOM 3536 N N . GLU B 1 14 ? 46.327 63.039 25.683 1.00 61.30 15 GLU B N 1
ATOM 3537 C CA . GLU B 1 14 ? 47.598 63.451 26.350 1.00 62.28 15 GLU B CA 1
ATOM 3538 C C . GLU B 1 14 ? 47.810 62.616 27.628 1.00 55.99 15 GLU B C 1
ATOM 3539 O O . GLU B 1 14 ? 48.539 61.649 27.558 1.00 56.14 15 GLU B O 1
ATOM 3545 N N . LYS B 1 15 ? 47.194 62.959 28.757 1.00 54.44 16 LYS B N 1
ATOM 3546 C CA . LYS B 1 15 ? 47.488 62.313 30.066 1.00 58.62 16 LYS B CA 1
ATOM 3547 C C . LYS B 1 15 ? 46.369 61.346 30.492 1.00 56.52 16 LYS B C 1
ATOM 3548 O O . LYS B 1 15 ? 46.716 60.325 31.137 1.00 56.44 16 LYS B O 1
ATOM 3554 N N . VAL B 1 16 ? 45.090 61.651 30.204 1.00 46.75 17 VAL B N 1
ATOM 3555 C CA . VAL B 1 16 ? 43.937 60.773 30.559 1.00 42.45 17 VAL B CA 1
ATOM 3556 C C . VAL B 1 16 ? 43.513 59.960 29.335 1.00 40.69 17 VAL B C 1
ATOM 3557 O O . VAL B 1 16 ? 43.119 60.575 28.342 1.00 45.88 17 VAL B O 1
ATOM 3561 N N . THR B 1 17 ? 43.595 58.629 29.435 1.00 39.93 18 THR B N 1
ATOM 3562 C CA . THR B 1 17 ? 43.280 57.639 28.376 1.00 36.92 18 THR B CA 1
ATOM 3563 C C . THR B 1 17 ? 42.499 56.448 28.930 1.00 37.62 18 THR B C 1
ATOM 3564 O O . THR B 1 17 ? 42.465 56.173 30.134 1.00 32.17 18 THR B O 1
ATOM 3568 N N . PRO B 1 18 ? 41.860 55.674 28.029 1.00 34.91 19 PRO B N 1
ATOM 3569 C CA . PRO B 1 18 ? 41.303 54.380 28.393 1.00 32.83 19 PRO B CA 1
ATOM 3570 C C . PRO B 1 18 ? 42.314 53.473 29.102 1.00 29.07 19 PRO B C 1
ATOM 3571 O O . PRO B 1 18 ? 42.014 52.936 30.158 1.00 29.74 19 PRO B O 1
ATOM 3575 N N . GLU B 1 19 ? 43.490 53.325 28.510 1.00 34.39 20 GLU B N 1
ATOM 3576 C CA . GLU B 1 19 ? 44.631 52.522 29.043 1.00 33.15 20 GLU B CA 1
ATOM 3577 C C . GLU B 1 19 ? 44.856 52.893 30.511 1.00 31.16 20 GLU B C 1
ATOM 3578 O O . GLU B 1 19 ? 44.768 51.981 31.378 1.00 31.09 20 GLU B O 1
ATOM 3584 N N . LEU B 1 20 ? 45.069 54.172 30.817 1.00 30.43 21 LEU B N 1
ATOM 3585 C CA . LEU B 1 20 ? 45.278 54.605 32.228 1.00 32.50 21 LEU B CA 1
ATOM 3586 C C . LEU B 1 20 ? 44.028 54.284 33.078 1.00 32.16 21 LEU B C 1
ATOM 3587 O O . LEU B 1 20 ? 44.183 53.706 34.225 1.00 28.97 21 LEU B O 1
ATOM 3592 N N . ALA B 1 21 ? 42.821 54.618 32.597 1.00 30.14 22 ALA B N 1
ATOM 3593 C CA . ALA B 1 21 ? 41.583 54.372 33.382 1.00 28.74 22 ALA B CA 1
ATOM 3594 C C . ALA B 1 21 ? 41.567 52.909 33.819 1.00 28.12 22 ALA B C 1
ATOM 3595 O O . ALA B 1 21 ? 41.252 52.656 34.963 1.00 27.69 22 ALA B O 1
ATOM 3597 N N . MET B 1 22 ? 41.944 51.989 32.933 1.00 33.20 23 MET B N 1
ATOM 3598 C CA . MET B 1 22 ? 41.998 50.524 33.218 1.00 35.96 23 MET B CA 1
ATOM 3599 C C . MET B 1 22 ? 43.107 50.236 34.244 1.00 33.25 23 MET B C 1
ATOM 3600 O O . MET B 1 22 ? 42.907 49.437 35.186 1.00 29.32 23 MET B O 1
ATOM 3605 N N . LYS B 1 23 ? 44.277 50.831 34.071 1.00 38.51 24 LYS B N 1
ATOM 3606 C CA . LYS B 1 23 ? 45.403 50.582 35.018 1.00 37.09 24 LYS B CA 1
ATOM 3607 C C . LYS B 1 23 ? 44.990 51.058 36.405 1.00 34.57 24 LYS B C 1
ATOM 3608 O O . LYS B 1 23 ? 45.338 50.346 37.360 1.00 32.80 24 LYS B O 1
ATOM 3614 N N . VAL B 1 24 ? 44.206 52.137 36.513 1.00 31.41 25 VAL B N 1
ATOM 3615 C CA . VAL B 1 24 ? 43.800 52.651 37.857 1.00 33.40 25 VAL B CA 1
ATOM 3616 C C . VAL B 1 24 ? 42.870 51.625 38.529 1.00 35.48 25 VAL B C 1
ATOM 3617 O O . VAL B 1 24 ? 43.131 51.229 39.696 1.00 32.60 25 VAL B O 1
ATOM 3621 N N . GLY B 1 25 ? 41.840 51.181 37.804 1.00 37.31 26 GLY B N 1
ATOM 3622 C CA . GLY B 1 25 ? 40.975 50.060 38.208 1.00 33.80 26 GLY B CA 1
ATOM 3623 C C . GLY B 1 25 ? 41.827 48.902 38.665 1.00 35.01 26 GLY B C 1
ATOM 3624 O O . GLY B 1 25 ? 41.611 48.387 39.792 1.00 28.37 26 GLY B O 1
ATOM 3625 N N . MET B 1 26 ? 42.792 48.504 37.839 1.00 35.15 27 MET B N 1
ATOM 3626 C CA . MET B 1 26 ? 43.658 47.358 38.209 1.00 39.03 27 MET B CA 1
ATOM 3627 C C . MET B 1 26 ? 44.435 47.669 39.500 1.00 35.16 27 MET B C 1
ATOM 3628 O O . MET B 1 26 ? 44.413 46.814 40.399 1.00 35.76 27 MET B O 1
ATOM 3633 N N . ALA B 1 27 ? 44.994 48.868 39.644 1.00 32.77 28 ALA B N 1
ATOM 3634 C CA . ALA B 1 27 ? 45.728 49.312 40.858 1.00 31.98 28 ALA B CA 1
ATOM 3635 C C . ALA B 1 27 ? 44.802 49.252 42.074 1.00 32.27 28 ALA B C 1
ATOM 3636 O O . ALA B 1 27 ? 45.168 48.655 43.071 1.00 39.31 28 ALA B O 1
ATOM 3638 N N . VAL B 1 28 ? 43.618 49.837 41.999 1.00 32.66 29 VAL B N 1
ATOM 3639 C CA . VAL B 1 28 ? 42.707 49.941 43.176 1.00 32.25 29 VAL B CA 1
ATOM 3640 C C . VAL B 1 28 ? 42.378 48.539 43.660 1.00 34.15 29 VAL B C 1
ATOM 3641 O O . VAL B 1 28 ? 42.180 48.368 44.849 1.00 36.10 29 VAL B O 1
ATOM 3645 N N . GLY B 1 29 ? 42.282 47.576 42.744 1.00 34.51 30 GLY B N 1
ATOM 3646 C CA . GLY B 1 29 ? 41.805 46.224 43.062 1.00 31.82 30 GLY B CA 1
ATOM 3647 C C . GLY B 1 29 ? 42.952 45.333 43.463 1.00 33.42 30 GLY B C 1
ATOM 3648 O O . GLY B 1 29 ? 42.693 44.214 43.836 1.00 34.01 30 GLY B O 1
ATOM 3649 N N . THR B 1 30 ? 44.178 45.815 43.301 1.00 40.37 31 THR B N 1
ATOM 3650 C CA . THR B 1 30 ? 45.428 45.234 43.836 1.00 42.88 31 THR B CA 1
ATOM 3651 C C . THR B 1 30 ? 45.701 45.785 45.256 1.00 47.73 31 THR B C 1
ATOM 3652 O O . THR B 1 30 ? 46.288 45.052 46.059 1.00 51.38 31 THR B O 1
ATOM 3656 N N . TYR B 1 31 ? 45.320 47.033 45.539 1.00 46.22 32 TYR B N 1
ATOM 3657 C CA . TYR B 1 31 ? 45.592 47.766 46.802 1.00 47.50 32 TYR B CA 1
ATOM 3658 C C . TYR B 1 31 ? 44.477 47.510 47.815 1.00 50.94 32 TYR B C 1
ATOM 3659 O O . TYR B 1 31 ? 44.758 47.517 49.021 1.00 51.70 32 TYR B O 1
ATOM 3668 N N . LYS B 1 32 ? 43.243 47.349 47.335 1.00 46.74 33 LYS B N 1
ATOM 3669 C CA . LYS B 1 32 ? 42.058 47.025 48.163 1.00 43.58 33 LYS B CA 1
ATOM 3670 C C . LYS B 1 32 ? 41.387 45.755 47.628 1.00 42.75 33 LYS B C 1
ATOM 3671 O O . LYS B 1 32 ? 41.707 45.292 46.520 1.00 41.07 33 LYS B O 1
ATOM 3677 N N . SER B 1 33 ? 40.415 45.249 48.372 1.00 40.38 34 SER B N 1
ATOM 3678 C CA . SER B 1 33 ? 39.586 44.092 47.982 1.00 42.27 34 SER B CA 1
ATOM 3679 C C . SER B 1 33 ? 38.133 44.375 48.370 1.00 41.22 34 SER B C 1
ATOM 3680 O O . SER B 1 33 ? 37.897 45.333 49.125 1.00 47.52 34 SER B O 1
ATOM 3683 N N . GLY B 1 34 ? 37.229 43.478 47.994 1.00 41.24 35 GLY B N 1
ATOM 3684 C CA . GLY B 1 34 ? 35.792 43.565 48.294 1.00 41.58 35 GLY B CA 1
ATOM 3685 C C . GLY B 1 34 ? 35.086 44.352 47.204 1.00 38.62 35 GLY B C 1
ATOM 3686 O O . GLY B 1 34 ? 35.224 43.951 46.063 1.00 41.74 35 GLY B O 1
ATOM 3687 N N . LYS B 1 35 ? 34.410 45.453 47.539 1.00 37.39 36 LYS B N 1
ATOM 3688 C CA . LYS B 1 35 ? 33.445 46.135 46.630 1.00 35.86 36 LYS B CA 1
ATOM 3689 C C . LYS B 1 35 ? 33.978 47.485 46.216 1.00 33.17 36 LYS B C 1
ATOM 3690 O O . LYS B 1 35 ? 34.611 48.165 47.090 1.00 35.78 36 LYS B O 1
ATOM 3696 N N . ALA B 1 36 ? 33.801 47.794 44.928 1.00 28.34 37 ALA B N 1
ATOM 3697 C CA . ALA B 1 36 ? 34.069 49.117 44.326 1.00 28.06 37 ALA B CA 1
ATOM 3698 C C . ALA B 1 36 ? 32.755 49.736 43.819 1.00 31.26 37 ALA B C 1
ATOM 3699 O O . ALA B 1 36 ? 32.045 49.086 42.991 1.00 29.43 37 ALA B O 1
ATOM 3701 N N . LEU B 1 37 ? 32.416 50.934 44.297 1.00 28.20 38 LEU B N 1
ATOM 3702 C CA . LEU B 1 37 ? 31.268 51.704 43.772 1.00 27.28 38 LEU B CA 1
ATOM 3703 C C . LEU B 1 37 ? 31.816 52.642 42.713 1.00 29.63 38 LEU B C 1
ATOM 3704 O O . LEU B 1 37 ? 32.843 53.322 42.970 1.00 28.95 38 LEU B O 1
ATOM 3709 N N . VAL B 1 38 ? 31.194 52.616 41.540 1.00 29.58 39 VAL B N 1
ATOM 3710 C CA . VAL B 1 38 ? 31.731 53.315 40.351 1.00 29.03 39 VAL B CA 1
ATOM 3711 C C . VAL B 1 38 ? 30.678 54.293 39.881 1.00 29.40 39 VAL B C 1
ATOM 3712 O O . VAL B 1 38 ? 29.497 53.900 39.775 1.00 26.21 39 VAL B O 1
ATOM 3716 N N . GLY B 1 39 ? 31.116 55.531 39.655 1.00 32.93 40 GLY B N 1
ATOM 3717 C CA . GLY B 1 39 ? 30.267 56.638 39.185 1.00 29.92 40 GLY B CA 1
ATOM 3718 C C . GLY B 1 39 ? 31.023 57.494 38.194 1.00 30.57 40 GLY B C 1
ATOM 3719 O O . GLY B 1 39 ? 32.242 57.378 38.123 1.00 33.15 40 GLY B O 1
ATOM 3720 N N . ARG B 1 40 ? 30.303 58.328 37.459 1.00 27.77 41 ARG B N 1
ATOM 3721 C CA . ARG B 1 40 ? 30.841 59.198 36.408 1.00 26.25 41 ARG B CA 1
ATOM 3722 C C . ARG B 1 40 ? 29.987 60.464 36.329 1.00 24.91 41 ARG B C 1
ATOM 3723 O O . ARG B 1 40 ? 28.883 60.539 36.934 1.00 24.48 41 ARG B O 1
ATOM 3731 N N . ASP B 1 41 ? 30.545 61.462 35.674 1.00 26.16 42 ASP B N 1
ATOM 3732 C CA . ASP B 1 41 ? 29.868 62.746 35.378 1.00 27.32 42 ASP B CA 1
ATOM 3733 C C . ASP B 1 41 ? 29.462 62.635 33.907 1.00 28.04 42 ASP B C 1
ATOM 3734 O O . ASP B 1 41 ? 29.479 61.478 33.375 1.00 33.62 42 ASP B O 1
ATOM 3739 N N . GLY B 1 42 ? 29.126 63.744 33.259 1.00 30.54 43 GLY B N 1
ATOM 3740 C CA . GLY B 1 42 ? 28.408 63.716 31.962 1.00 29.54 43 GLY B CA 1
ATOM 3741 C C . GLY B 1 42 ? 29.298 64.073 30.789 1.00 29.79 43 GLY B C 1
ATOM 3742 O O . GLY B 1 42 ? 28.768 64.155 29.663 1.00 36.46 43 GLY B O 1
ATOM 3743 N N . ARG B 1 43 ? 30.592 64.287 31.020 1.00 28.63 44 ARG B N 1
ATOM 3744 C CA . ARG B 1 43 ? 31.588 64.568 29.955 1.00 32.61 44 ARG B CA 1
ATOM 3745 C C . ARG B 1 43 ? 31.382 63.535 28.855 1.00 32.93 44 ARG B C 1
ATOM 3746 O O . ARG B 1 43 ? 30.932 62.437 29.164 1.00 31.21 44 ARG B O 1
ATOM 3754 N N . THR B 1 44 ? 31.790 63.847 27.636 1.00 33.86 45 THR B N 1
ATOM 3755 C CA . THR B 1 44 ? 31.557 62.982 26.468 1.00 30.72 45 THR B CA 1
ATOM 3756 C C . THR B 1 44 ? 32.432 61.747 26.531 1.00 30.81 45 THR B C 1
ATOM 3757 O O . THR B 1 44 ? 32.157 60.841 25.777 1.00 32.46 45 THR B O 1
ATOM 3761 N N . SER B 1 45 ? 33.461 61.738 27.376 1.00 29.07 46 SER B N 1
ATOM 3762 C CA . SER B 1 45 ? 34.478 60.664 27.399 1.00 29.76 46 SER B CA 1
ATOM 3763 C C . SER B 1 45 ? 34.247 59.720 28.595 1.00 27.68 46 SER B C 1
ATOM 3764 O O . SER B 1 45 ? 34.896 58.675 28.655 1.00 27.06 46 SER B O 1
ATOM 3767 N N . SER B 1 46 ? 33.302 60.025 29.468 1.00 25.53 47 SER B N 1
ATOM 3768 C CA . SER B 1 46 ? 33.156 59.356 30.786 1.00 26.94 47 SER B CA 1
ATOM 3769 C C . SER B 1 46 ? 32.707 57.903 30.655 1.00 26.66 47 SER B C 1
ATOM 3770 O O . SER B 1 46 ? 33.138 57.108 31.477 1.00 27.39 47 SER B O 1
ATOM 3773 N N . VAL B 1 47 ? 31.780 57.588 29.748 1.00 27.56 48 VAL B N 1
ATOM 3774 C CA . VAL B 1 47 ? 31.253 56.214 29.618 1.00 23.68 48 VAL B CA 1
ATOM 3775 C C . VAL B 1 47 ? 32.419 55.385 29.108 1.00 25.56 48 VAL B C 1
ATOM 3776 O O . VAL B 1 47 ? 32.571 54.270 29.600 1.00 22.24 48 VAL B O 1
ATOM 3780 N N . MET B 1 48 ? 33.196 55.913 28.158 1.00 26.58 49 MET B N 1
ATOM 3781 C CA . MET B 1 48 ? 34.393 55.211 27.615 1.00 28.90 49 MET B CA 1
ATOM 3782 C C . MET B 1 48 ? 35.352 54.900 28.779 1.00 29.94 49 MET B C 1
ATOM 3783 O O . MET B 1 48 ? 35.770 53.746 28.942 1.00 31.04 49 MET B O 1
ATOM 3788 N N . LEU B 1 49 ? 35.664 55.887 29.600 1.00 28.03 50 LEU B N 1
ATOM 3789 C CA . LEU B 1 49 ? 36.626 55.706 30.711 1.00 28.31 50 LEU B CA 1
ATOM 3790 C C . LEU B 1 49 ? 36.040 54.784 31.773 1.00 27.06 50 LEU B C 1
ATOM 3791 O O . LEU B 1 49 ? 36.794 53.984 32.310 1.00 28.07 50 LEU B O 1
ATOM 3796 N N . LYS B 1 50 ? 34.748 54.897 32.056 1.00 27.28 51 LYS B N 1
ATOM 3797 C CA . LYS B 1 50 ? 34.042 54.066 33.059 1.00 28.21 51 LYS B CA 1
ATOM 3798 C C . LYS B 1 50 ? 34.146 52.595 32.606 1.00 27.12 51 LYS B C 1
ATOM 3799 O O . LYS B 1 50 ? 34.510 51.735 33.411 1.00 25.18 51 LYS B O 1
ATOM 3805 N N . ASN B 1 51 ? 33.860 52.330 31.335 1.00 26.29 52 ASN B N 1
ATOM 3806 C CA . ASN B 1 51 ? 33.998 50.982 30.754 1.00 27.43 52 ASN B CA 1
ATOM 3807 C C . ASN B 1 51 ? 35.406 50.459 31.019 1.00 29.46 52 ASN B C 1
ATOM 3808 O O . ASN B 1 51 ? 35.515 49.277 31.365 1.00 23.56 52 ASN B O 1
ATOM 3813 N N . ALA B 1 52 ? 36.439 51.300 30.877 1.00 30.42 53 ALA B N 1
ATOM 3814 C CA . ALA B 1 52 ? 37.849 50.849 30.961 1.00 30.71 53 ALA B CA 1
ATOM 3815 C C . ALA B 1 52 ? 38.157 50.555 32.428 1.00 31.82 53 ALA B C 1
ATOM 3816 O O . ALA B 1 52 ? 38.627 49.464 32.700 1.00 28.39 53 ALA B O 1
ATOM 3818 N N . MET B 1 53 ? 37.797 51.502 33.309 1.00 32.97 54 MET B N 1
ATOM 3819 C CA . MET B 1 53 ? 37.896 51.428 34.781 1.00 29.57 54 MET B CA 1
ATOM 3820 C C . MET B 1 53 ? 37.303 50.108 35.270 1.00 29.64 54 MET B C 1
ATOM 3821 O O . MET B 1 53 ? 37.893 49.440 36.159 1.00 29.25 54 MET B O 1
ATOM 3826 N N . ILE B 1 54 ? 36.112 49.785 34.778 1.00 29.29 55 ILE B N 1
ATOM 3827 C CA . ILE B 1 54 ? 35.271 48.700 35.358 1.00 27.71 55 ILE B CA 1
ATOM 3828 C C . ILE B 1 54 ? 35.930 47.370 34.987 1.00 25.06 55 ILE B C 1
ATOM 3829 O O . ILE B 1 54 ? 35.996 46.478 35.858 1.00 26.83 55 ILE B O 1
ATOM 3834 N N . SER B 1 55 ? 36.435 47.289 33.763 1.00 25.85 56 SER B N 1
ATOM 3835 C CA . SER B 1 55 ? 37.254 46.178 33.236 1.00 25.56 56 SER B CA 1
ATOM 3836 C C . SER B 1 55 ? 38.429 45.953 34.170 1.00 23.80 56 SER B C 1
ATOM 3837 O O . SER B 1 55 ? 38.618 44.833 34.598 1.00 25.86 56 SER B O 1
ATOM 3840 N N . GLY B 1 56 ? 39.142 47.022 34.491 1.00 26.77 57 GLY B N 1
ATOM 3841 C CA . GLY B 1 56 ? 40.229 47.043 35.487 1.00 25.95 57 GLY B CA 1
ATOM 3842 C C . GLY B 1 56 ? 39.797 46.426 36.792 1.00 25.92 57 GLY B C 1
ATOM 3843 O O . GLY B 1 56 ? 40.390 45.374 37.172 1.00 24.81 57 GLY B O 1
ATOM 3844 N N . LEU B 1 57 ? 38.804 47.047 37.434 1.00 24.02 58 LEU B N 1
ATOM 3845 C CA . LEU B 1 57 ? 38.307 46.590 38.747 1.00 28.81 58 LEU B CA 1
ATOM 3846 C C . LEU B 1 57 ? 37.969 45.090 38.666 1.00 31.16 58 LEU B C 1
ATOM 3847 O O . LEU B 1 57 ? 38.546 44.304 39.460 1.00 25.08 58 LEU B O 1
ATOM 3852 N N . LEU B 1 58 ? 37.185 44.678 37.665 1.00 28.85 59 LEU B N 1
ATOM 3853 C CA . LEU B 1 58 ? 36.699 43.270 37.564 1.00 29.96 59 LEU B CA 1
ATOM 3854 C C . LEU B 1 58 ? 37.875 42.290 37.526 1.00 31.06 59 LEU B C 1
ATOM 3855 O O . LEU B 1 58 ? 37.709 41.189 38.083 1.00 28.44 59 LEU B O 1
ATOM 3860 N N . SER B 1 59 ? 38.934 42.622 36.768 1.00 30.75 60 SER B N 1
ATOM 3861 C CA . SER B 1 59 ? 40.148 41.794 36.528 1.00 30.25 60 SER B CA 1
ATOM 3862 C C . SER B 1 59 ? 40.886 41.429 37.827 1.00 33.19 60 SER B C 1
ATOM 3863 O O . SER B 1 59 ? 41.688 40.502 37.779 1.00 35.43 60 SER B O 1
ATOM 3866 N N . THR B 1 60 ? 40.670 42.168 38.917 1.00 30.47 61 THR B N 1
ATOM 3867 C CA . THR B 1 60 ? 41.313 41.946 40.225 1.00 31.70 61 THR B CA 1
ATOM 3868 C C . THR B 1 60 ? 40.446 41.129 41.184 1.00 33.41 61 THR B C 1
ATOM 3869 O O . THR B 1 60 ? 40.948 40.882 42.331 1.00 34.17 61 THR B O 1
ATOM 3873 N N . GLY B 1 61 ? 39.236 40.722 40.771 1.00 27.80 62 GLY B N 1
ATOM 3874 C CA . GLY B 1 61 ? 38.267 40.018 41.641 1.00 28.63 62 GLY B CA 1
ATOM 3875 C C . GLY B 1 61 ? 37.399 40.969 42.482 1.00 28.04 62 GLY B C 1
ATOM 3876 O O . GLY B 1 61 ? 36.591 40.466 43.313 1.00 26.89 62 GLY B O 1
ATOM 3877 N N . MET B 1 62 ? 37.486 42.284 42.283 1.00 26.05 63 MET B N 1
ATOM 3878 C CA . MET B 1 62 ? 36.629 43.228 43.053 1.00 30.49 63 MET B CA 1
ATOM 3879 C C . MET B 1 62 ? 35.202 43.110 42.500 1.00 29.59 63 MET B C 1
ATOM 3880 O O . MET B 1 62 ? 35.053 42.762 41.324 1.00 27.18 63 MET B O 1
ATOM 3885 N N . GLU B 1 63 ? 34.211 43.230 43.368 1.00 28.79 64 GLU B N 1
ATOM 3886 C CA . GLU B 1 63 ? 32.766 43.286 43.015 1.00 33.50 64 GLU B CA 1
ATOM 3887 C C . GLU B 1 63 ? 32.416 44.737 42.688 1.00 30.07 64 GLU B C 1
ATOM 3888 O O . GLU B 1 63 ? 32.480 45.588 43.574 1.00 34.48 64 GLU B O 1
ATOM 3894 N N . VAL B 1 64 ? 32.164 45.008 41.424 1.00 28.44 65 VAL B N 1
ATOM 3895 C CA . VAL B 1 64 ? 31.784 46.361 40.945 1.00 27.14 65 VAL B CA 1
ATOM 3896 C C . VAL B 1 64 ? 30.287 46.598 41.196 1.00 26.70 65 VAL B C 1
ATOM 3897 O O . VAL B 1 64 ? 29.440 45.745 40.757 1.00 25.74 65 VAL B O 1
ATOM 3901 N N . LEU B 1 65 ? 29.978 47.713 41.871 1.00 25.90 66 LEU B N 1
ATOM 3902 C CA . LEU B 1 65 ? 28.624 48.347 41.882 1.00 28.15 66 LEU B CA 1
ATOM 3903 C C . LEU B 1 65 ? 28.647 49.569 40.946 1.00 27.31 66 LEU B C 1
ATOM 3904 O O . LEU B 1 65 ? 29.465 50.507 41.176 1.00 25.90 66 LEU B O 1
ATOM 3909 N N . ASP B 1 66 ? 27.801 49.553 39.915 1.00 25.33 67 ASP B N 1
ATOM 3910 C CA . ASP B 1 66 ? 27.802 50.587 38.862 1.00 26.08 67 ASP B CA 1
ATOM 3911 C C . ASP B 1 66 ? 26.667 51.562 39.151 1.00 26.17 67 ASP B C 1
ATOM 3912 O O . ASP B 1 66 ? 25.538 51.178 39.001 1.00 32.46 67 ASP B O 1
ATOM 3917 N N . ALA B 1 67 ? 27.002 52.749 39.634 1.00 27.50 68 ALA B N 1
ATOM 3918 C CA . ALA B 1 67 ? 26.069 53.844 39.972 1.00 28.40 68 ALA B CA 1
ATOM 3919 C C . ALA B 1 67 ? 25.869 54.757 38.755 1.00 27.19 68 ALA B C 1
ATOM 3920 O O . ALA B 1 67 ? 24.931 55.554 38.772 1.00 31.65 68 ALA B O 1
ATOM 3922 N N . ASP B 1 68 ? 26.714 54.605 37.738 1.00 27.46 69 ASP B N 1
ATOM 3923 C CA . ASP B 1 68 ? 26.688 55.387 36.477 1.00 30.87 69 ASP B CA 1
ATOM 3924 C C . ASP B 1 68 ? 26.641 56.882 36.830 1.00 29.88 69 ASP B C 1
ATOM 3925 O O . ASP B 1 68 ? 27.507 57.328 37.648 1.00 30.51 69 ASP B O 1
ATOM 3930 N N . LEU B 1 69 ? 25.764 57.650 36.184 1.00 28.72 70 LEU B N 1
ATOM 3931 C CA . LEU B 1 69 ? 25.884 59.139 36.166 1.00 31.62 70 LEU B CA 1
ATOM 3932 C C . LEU B 1 69 ? 25.337 59.702 37.487 1.00 27.43 70 LEU B C 1
ATOM 3933 O O . LEU B 1 69 ? 24.127 59.837 37.615 1.00 29.97 70 LEU B O 1
ATOM 3938 N N . ILE B 1 70 ? 26.237 60.120 38.361 1.00 28.71 71 ILE B N 1
ATOM 3939 C CA . ILE B 1 70 ? 25.973 60.548 39.775 1.00 33.93 71 ILE B CA 1
ATOM 3940 C C . ILE B 1 70 ? 26.926 61.690 40.135 1.00 29.31 71 ILE B C 1
ATOM 3941 O O . ILE B 1 70 ? 28.083 61.657 39.747 1.00 37.54 71 ILE B O 1
ATOM 3946 N N . PRO B 1 71 ? 26.531 62.745 40.877 1.00 32.22 72 PRO B N 1
ATOM 3947 C CA . PRO B 1 71 ? 27.521 63.694 41.416 1.00 33.29 72 PRO B CA 1
ATOM 3948 C C . PRO B 1 71 ? 28.467 63.084 42.465 1.00 33.46 72 PRO B C 1
ATOM 3949 O O . PRO B 1 71 ? 28.087 62.170 43.198 1.00 34.89 72 PRO B O 1
ATOM 3953 N N . THR B 1 72 ? 29.700 63.595 42.510 1.00 36.02 73 THR B N 1
ATOM 3954 C CA . THR B 1 72 ? 30.824 63.094 43.354 1.00 30.48 73 THR B CA 1
ATOM 3955 C C . THR B 1 72 ? 30.403 62.954 44.810 1.00 29.46 73 THR B C 1
ATOM 3956 O O . THR B 1 72 ? 30.747 61.999 45.475 1.00 33.34 73 THR B O 1
ATOM 3960 N N . PRO B 1 73 ? 29.704 63.913 45.426 1.00 30.35 74 PRO B N 1
ATOM 3961 C CA . PRO B 1 73 ? 29.319 63.748 46.823 1.00 29.46 74 PRO B CA 1
ATOM 3962 C C . PRO B 1 73 ? 28.440 62.519 47.063 1.00 31.80 74 PRO B C 1
ATOM 3963 O O . PRO B 1 73 ? 28.513 61.908 48.128 1.00 32.77 74 PRO B O 1
ATOM 3967 N N . ALA B 1 74 ? 27.563 62.244 46.105 1.00 31.37 75 ALA B N 1
ATOM 3968 C CA . ALA B 1 74 ? 26.679 61.061 46.139 1.00 32.47 75 ALA B CA 1
ATOM 3969 C C . ALA B 1 74 ? 27.550 59.809 45.998 1.00 30.72 75 ALA B C 1
ATOM 3970 O O . ALA B 1 74 ? 27.269 58.840 46.698 1.00 30.85 75 ALA B O 1
ATOM 3972 N N . LEU B 1 75 ? 28.581 59.843 45.155 1.00 30.10 76 LEU B N 1
ATOM 3973 C CA . LEU B 1 75 ? 29.557 58.726 45.076 1.00 36.16 76 LEU B CA 1
ATOM 3974 C C . LEU B 1 75 ? 30.247 58.480 46.433 1.00 35.56 76 LEU B C 1
ATOM 3975 O O . LEU B 1 75 ? 30.307 57.296 46.851 1.00 26.53 76 LEU B O 1
ATOM 3980 N N . ALA B 1 76 ? 30.767 59.542 47.066 1.00 35.06 77 ALA B N 1
ATOM 3981 C CA . ALA B 1 76 ? 31.349 59.525 48.433 1.00 35.31 77 ALA B CA 1
ATOM 3982 C C . ALA B 1 76 ? 30.349 58.906 49.408 1.00 33.20 77 ALA B C 1
ATOM 3983 O O . ALA B 1 76 ? 30.698 57.944 50.109 1.00 39.46 77 ALA B O 1
ATOM 3985 N N . TRP B 1 77 ? 29.139 59.437 49.462 1.00 32.76 78 TRP B N 1
ATOM 3986 C CA . TRP B 1 77 ? 28.096 58.934 50.382 1.00 32.23 78 TRP B CA 1
ATOM 3987 C C . TRP B 1 77 ? 27.823 57.456 50.081 1.00 31.01 78 TRP B C 1
ATOM 3988 O O . TRP B 1 77 ? 27.832 56.638 51.004 1.00 31.60 78 TRP B O 1
ATOM 3999 N N . GLY B 1 78 ? 27.578 57.127 48.811 1.00 29.68 79 GLY B N 1
ATOM 4000 C CA . GLY B 1 78 ? 27.314 55.746 48.371 1.00 27.87 79 GLY B CA 1
ATOM 4001 C C . GLY B 1 78 ? 28.472 54.817 48.698 1.00 24.58 79 GLY B C 1
ATOM 4002 O O . GLY B 1 78 ? 28.243 53.677 49.124 1.00 23.21 79 GLY B O 1
ATOM 4003 N N . THR B 1 79 ? 29.693 55.263 48.449 1.00 26.26 80 THR B N 1
ATOM 4004 C CA . THR B 1 79 ? 30.896 54.489 48.812 1.00 28.95 80 THR B CA 1
ATOM 4005 C C . THR B 1 79 ? 30.838 54.106 50.286 1.00 29.05 80 THR B C 1
ATOM 4006 O O . THR B 1 79 ? 31.008 52.931 50.552 1.00 29.90 80 THR B O 1
ATOM 4010 N N . ARG B 1 80 ? 30.493 55.036 51.180 1.00 36.41 81 ARG B N 1
ATOM 4011 C CA . ARG B 1 80 ? 30.378 54.763 52.641 1.00 35.05 81 ARG B CA 1
ATOM 4012 C C . ARG B 1 80 ? 29.208 53.822 52.886 1.00 35.77 81 ARG B C 1
ATOM 4013 O O . ARG B 1 80 ? 29.354 52.895 53.712 1.00 33.55 81 ARG B O 1
ATOM 4021 N N . LYS B 1 81 ? 28.080 54.009 52.207 1.00 36.46 82 LYS B N 1
ATOM 4022 C CA . LYS B 1 81 ? 26.950 53.077 52.452 1.00 39.94 82 LYS B CA 1
ATOM 4023 C C . LYS B 1 81 ? 27.377 51.663 52.035 1.00 36.99 82 LYS B C 1
ATOM 4024 O O . LYS B 1 81 ? 27.031 50.732 52.772 1.00 37.22 82 LYS B O 1
ATOM 4030 N N . LEU B 1 82 ? 28.052 51.497 50.885 1.00 35.27 83 LEU B N 1
ATOM 4031 C CA . LEU B 1 82 ? 27.920 50.244 50.083 1.00 34.83 83 LEU B CA 1
ATOM 4032 C C . LEU B 1 82 ? 29.244 49.506 49.904 1.00 34.52 83 LEU B C 1
ATOM 4033 O O . LEU B 1 82 ? 29.194 48.268 49.783 1.00 37.40 83 LEU B O 1
ATOM 4038 N N . ALA B 1 83 ? 30.378 50.208 49.861 1.00 39.24 84 ALA B N 1
ATOM 4039 C CA . ALA B 1 83 ? 31.626 49.678 49.260 1.00 38.24 84 ALA B CA 1
ATOM 4040 C C . ALA B 1 83 ? 32.889 49.990 50.090 1.00 41.82 84 ALA B C 1
ATOM 4041 O O . ALA B 1 83 ? 32.885 50.852 50.990 1.00 38.88 84 ALA B O 1
ATOM 4043 N N . ASP B 1 84 ? 33.941 49.260 49.738 1.00 37.19 85 ASP B N 1
ATOM 4044 C CA . ASP B 1 84 ? 35.281 49.283 50.350 1.00 36.73 85 ASP B CA 1
ATOM 4045 C C . ASP B 1 84 ? 36.103 50.319 49.598 1.00 36.52 85 ASP B C 1
ATOM 4046 O O . ASP B 1 84 ? 37.115 50.752 50.155 1.00 40.84 85 ASP B O 1
ATOM 4051 N N . ALA B 1 85 ? 35.707 50.650 48.364 1.00 33.25 86 ALA B N 1
ATOM 4052 C CA . ALA B 1 85 ? 36.320 51.748 47.587 1.00 31.49 86 ALA B CA 1
ATOM 4053 C C . ALA B 1 85 ? 35.272 52.352 46.647 1.00 31.96 86 ALA B C 1
ATOM 4054 O O . ALA B 1 85 ? 34.229 51.748 46.411 1.00 29.64 86 ALA B O 1
ATOM 4056 N N . GLY B 1 86 ? 35.586 53.554 46.207 1.00 33.28 87 GLY B N 1
ATOM 4057 C CA . GLY B 1 86 ? 34.799 54.409 45.335 1.00 33.27 87 GLY B CA 1
ATOM 4058 C C . GLY B 1 86 ? 35.699 54.921 44.250 1.00 34.98 87 GLY B C 1
ATOM 4059 O O . GLY B 1 86 ? 36.877 55.270 44.566 1.00 37.23 87 GLY B O 1
ATOM 4060 N N . VAL B 1 87 ? 35.173 54.964 43.024 1.00 31.75 88 VAL B N 1
ATOM 4061 C CA . VAL B 1 87 ? 35.872 55.580 41.868 1.00 32.07 88 VAL B CA 1
ATOM 4062 C C . VAL B 1 87 ? 34.868 56.472 41.147 1.00 31.80 88 VAL B C 1
ATOM 4063 O O . VAL B 1 87 ? 33.684 56.114 41.026 1.00 31.72 88 VAL B O 1
ATOM 4067 N N . MET B 1 88 ? 35.329 57.647 40.761 1.00 35.43 89 MET B N 1
ATOM 4068 C CA . MET B 1 88 ? 34.490 58.705 40.166 1.00 35.99 89 MET B CA 1
ATOM 4069 C C . MET B 1 88 ? 35.187 59.160 38.888 1.00 34.13 89 MET B C 1
ATOM 4070 O O . MET B 1 88 ? 36.287 59.666 39.009 1.00 35.52 89 MET B O 1
ATOM 4075 N N . ILE B 1 89 ? 34.566 58.956 37.725 1.00 33.28 90 ILE B N 1
ATOM 4076 C CA . ILE B 1 89 ? 35.073 59.469 36.421 1.00 33.64 90 ILE B CA 1
ATOM 4077 C C . ILE B 1 89 ? 34.660 60.931 36.273 1.00 34.53 90 ILE B C 1
ATOM 4078 O O . ILE B 1 89 ? 33.500 61.206 35.964 1.00 34.96 90 ILE B O 1
ATOM 4083 N N . THR B 1 90 ? 35.610 61.840 36.451 1.00 36.17 91 THR B N 1
ATOM 4084 C CA . THR B 1 90 ? 35.351 63.292 36.370 1.00 41.36 91 THR B CA 1
ATOM 4085 C C . THR B 1 90 ? 36.655 64.094 36.300 1.00 41.30 91 THR B C 1
ATOM 4086 O O . THR B 1 90 ? 37.682 63.568 36.769 1.00 41.44 91 THR B O 1
ATOM 4090 N N . ALA B 1 91 ? 36.586 65.307 35.738 1.00 46.87 92 ALA B N 1
ATOM 4091 C CA . ALA B 1 91 ? 37.576 66.402 35.915 1.00 48.46 92 ALA B CA 1
ATOM 4092 C C . ALA B 1 91 ? 36.886 67.622 36.531 1.00 50.24 92 ALA B C 1
ATOM 4093 O O . ALA B 1 91 ? 37.380 68.755 36.301 1.00 62.33 92 ALA B O 1
ATOM 4095 N N . SER B 1 92 ? 35.753 67.409 37.210 1.00 53.04 93 SER B N 1
ATOM 4096 C CA . SER B 1 92 ? 35.004 68.389 38.060 1.00 55.17 93 SER B CA 1
ATOM 4097 C C . SER B 1 92 ? 34.642 69.676 37.292 1.00 57.89 93 SER B C 1
ATOM 4098 O O . SER B 1 92 ? 33.504 69.761 36.812 1.00 55.89 93 SER B O 1
ATOM 4101 N N . HIS B 1 93 ? 35.577 70.625 37.152 1.00 64.02 94 HIS B N 1
ATOM 4102 C CA . HIS B 1 93 ? 35.326 72.014 36.670 1.00 58.13 94 HIS B CA 1
ATOM 4103 C C . HIS B 1 93 ? 36.155 72.338 35.424 1.00 53.50 94 HIS B C 1
ATOM 4104 O O . HIS B 1 93 ? 36.021 73.469 34.938 1.00 55.52 94 HIS B O 1
ATOM 4111 N N . ASN B 1 94 ? 36.963 71.396 34.915 1.00 48.06 95 ASN B N 1
ATOM 4112 C CA . ASN B 1 94 ? 37.804 71.613 33.709 1.00 48.43 95 ASN B CA 1
ATOM 4113 C C . ASN B 1 94 ? 36.943 71.585 32.452 1.00 50.69 95 ASN B C 1
ATOM 4114 O O . ASN B 1 94 ? 35.775 71.176 32.493 1.00 42.10 95 ASN B O 1
ATOM 4119 N N . PRO B 1 95 ? 37.504 72.033 31.301 1.00 43.83 96 PRO B N 1
ATOM 4120 C CA . PRO B 1 95 ? 36.760 72.061 30.043 1.00 45.04 96 PRO B CA 1
ATOM 4121 C C . PRO B 1 95 ? 36.366 70.696 29.464 1.00 49.04 96 PRO B C 1
ATOM 4122 O O . PRO B 1 95 ? 36.943 69.650 29.788 1.00 49.22 96 PRO B O 1
ATOM 4126 N N . PRO B 1 96 ? 35.390 70.671 28.529 1.00 49.96 97 PRO B N 1
ATOM 4127 C CA . PRO B 1 96 ? 34.937 69.418 27.942 1.00 51.32 97 PRO B CA 1
ATOM 4128 C C . PRO B 1 96 ? 36.051 68.504 27.411 1.00 49.98 97 PRO B C 1
ATOM 4129 O O . PRO B 1 96 ? 35.786 67.345 27.249 1.00 54.80 97 PRO B O 1
ATOM 4133 N N . THR B 1 97 ? 37.239 69.042 27.124 1.00 52.45 98 THR B N 1
ATOM 4134 C CA . THR B 1 97 ? 38.413 68.312 26.554 1.00 45.80 98 THR B CA 1
ATOM 4135 C C . THR B 1 97 ? 39.051 67.383 27.598 1.00 39.35 98 THR B C 1
ATOM 4136 O O . THR B 1 97 ? 39.925 66.618 27.230 1.00 35.36 98 THR B O 1
ATOM 4140 N N . ASP B 1 98 ? 38.672 67.513 28.865 1.00 37.29 99 ASP B N 1
ATOM 4141 C CA . ASP B 1 98 ? 39.373 66.892 30.008 1.00 41.34 99 ASP B CA 1
ATOM 4142 C C . ASP B 1 98 ? 38.480 65.821 30.681 1.00 45.05 99 ASP B C 1
ATOM 4143 O O . ASP B 1 98 ? 37.226 65.841 30.596 1.00 39.40 99 ASP B O 1
ATOM 4148 N N . ASN B 1 99 ? 39.143 64.897 31.353 1.00 37.95 100 ASN B N 1
ATOM 4149 C CA . ASN B 1 99 ? 38.511 63.988 32.312 1.00 39.39 100 ASN B CA 1
ATOM 4150 C C . ASN B 1 99 ? 39.561 63.558 33.338 1.00 38.75 100 ASN B C 1
ATOM 4151 O O . ASN B 1 99 ? 40.683 64.037 33.260 1.00 44.32 100 ASN B O 1
ATOM 4156 N N . GLY B 1 100 ? 39.182 62.695 34.266 1.00 33.23 101 GLY B N 1
ATOM 4157 C CA . GLY B 1 100 ? 40.073 62.209 35.322 1.00 33.76 101 GLY B CA 1
ATOM 4158 C C . GLY B 1 100 ? 39.383 61.146 36.156 1.00 31.98 101 GLY B C 1
ATOM 4159 O O . GLY B 1 100 ? 38.235 60.729 35.819 1.00 32.53 101 GLY B O 1
ATOM 4160 N N . VAL B 1 101 ? 40.021 60.782 37.250 1.00 29.71 102 VAL B N 1
ATOM 4161 C CA . VAL B 1 101 ? 39.511 59.760 38.190 1.00 33.59 102 VAL B CA 1
ATOM 4162 C C . VAL B 1 101 ? 39.731 60.283 39.604 1.00 36.87 102 VAL B C 1
ATOM 4163 O O . VAL B 1 101 ? 40.812 60.819 39.906 1.00 42.89 102 VAL B O 1
ATOM 4167 N N . LYS B 1 102 ? 38.744 60.124 40.463 1.00 36.69 103 LYS B N 1
ATOM 4168 C CA . LYS B 1 102 ? 38.934 60.378 41.897 1.00 39.48 103 LYS B CA 1
ATOM 4169 C C . LYS B 1 102 ? 38.666 59.057 42.589 1.00 39.18 103 LYS B C 1
ATOM 4170 O O . LYS B 1 102 ? 37.674 58.429 42.238 1.00 45.66 103 LYS B O 1
ATOM 4176 N N . VAL B 1 103 ? 39.487 58.718 43.578 1.00 35.33 104 VAL B N 1
ATOM 4177 C CA . VAL B 1 103 ? 39.441 57.437 44.325 1.00 34.79 104 VAL B CA 1
ATOM 4178 C C . VAL B 1 103 ? 39.078 57.747 45.779 1.00 36.41 104 VAL B C 1
ATOM 4179 O O . VAL B 1 103 ? 39.562 58.722 46.306 1.00 44.11 104 VAL B O 1
ATOM 4183 N N . PHE B 1 104 ? 38.126 57.007 46.327 1.00 38.47 105 PHE B N 1
ATOM 4184 C CA . PHE B 1 104 ? 37.551 57.200 47.676 1.00 37.42 105 PHE B CA 1
ATOM 4185 C C . PHE B 1 104 ? 37.713 55.881 48.419 1.00 32.28 105 PHE B C 1
ATOM 4186 O O . PHE B 1 104 ? 37.677 54.843 47.768 1.00 33.46 105 PHE B O 1
ATOM 4194 N N . ASN B 1 105 ? 37.912 55.959 49.721 1.00 37.23 106 ASN B N 1
ATOM 4195 C CA . ASN B 1 105 ? 37.977 54.839 50.695 1.00 36.75 106 ASN B CA 1
ATOM 4196 C C . ASN B 1 105 ? 36.547 54.558 51.156 1.00 36.49 106 ASN B C 1
ATOM 4197 O O . ASN B 1 105 ? 35.672 55.421 50.935 1.00 37.69 106 ASN B O 1
ATOM 4202 N N . GLY B 1 106 ? 36.349 53.434 51.837 1.00 40.71 107 GLY B N 1
ATOM 4203 C CA . GLY B 1 106 ? 35.048 52.902 52.282 1.00 44.83 107 GLY B CA 1
ATOM 4204 C C . GLY B 1 106 ? 34.402 53.712 53.392 1.00 44.99 107 GLY B C 1
ATOM 4205 O O . GLY B 1 106 ? 33.278 53.330 53.791 1.00 46.96 107 GLY B O 1
ATOM 4206 N N . ASP B 1 107 ? 35.068 54.756 53.890 1.00 46.13 108 ASP B N 1
ATOM 4207 C CA . ASP B 1 107 ? 34.496 55.686 54.912 1.00 52.38 108 ASP B CA 1
ATOM 4208 C C . ASP B 1 107 ? 34.106 57.020 54.255 1.00 45.69 108 ASP B C 1
ATOM 4209 O O . ASP B 1 107 ? 33.516 57.867 54.950 1.00 54.54 108 ASP B O 1
ATOM 4214 N N . GLY B 1 108 ? 34.437 57.206 52.978 1.00 40.69 109 GLY B N 1
ATOM 4215 C CA . GLY B 1 108 ? 33.913 58.301 52.151 1.00 35.65 109 GLY B CA 1
ATOM 4216 C C . GLY B 1 108 ? 34.960 59.342 51.865 1.00 35.64 109 GLY B C 1
ATOM 4217 O O . GLY B 1 108 ? 34.640 60.295 51.139 1.00 41.90 109 GLY B O 1
ATOM 4218 N N . THR B 1 109 ? 36.191 59.137 52.335 1.00 38.25 110 THR B N 1
ATOM 4219 C CA . THR B 1 109 ? 37.333 60.084 52.186 1.00 35.15 110 THR B CA 1
ATOM 4220 C C . THR B 1 109 ? 38.014 59.816 50.862 1.00 35.31 110 THR B C 1
ATOM 4221 O O . THR B 1 109 ? 38.079 58.643 50.498 1.00 38.96 110 THR B O 1
ATOM 4225 N N . GLU B 1 110 ? 38.442 60.861 50.162 1.00 35.95 111 GLU B N 1
ATOM 4226 C CA . GLU B 1 110 ? 39.406 60.748 49.047 1.00 43.29 111 GLU B CA 1
ATOM 4227 C C . GLU B 1 110 ? 40.683 60.091 49.583 1.00 43.03 111 GLU B C 1
ATOM 4228 O O . GLU B 1 110 ? 40.959 60.195 50.798 1.00 46.71 111 GLU B O 1
ATOM 4234 N N . PHE B 1 111 ? 41.381 59.362 48.714 1.00 52.31 112 PHE B N 1
ATOM 4235 C CA . PHE B 1 111 ? 42.744 58.809 48.933 1.00 64.65 112 PHE B CA 1
ATOM 4236 C C . PHE B 1 111 ? 43.588 59.782 49.781 1.00 64.51 112 PHE B C 1
ATOM 4237 O O . PHE B 1 111 ? 43.568 61.013 49.522 1.00 47.82 112 PHE B O 1
ATOM 4245 N N . TYR B 1 112 ? 44.348 59.266 50.750 1.00 78.25 113 TYR B N 1
ATOM 4246 C CA . TYR B 1 112 ? 45.421 60.039 51.436 1.00 87.16 113 TYR B CA 1
ATOM 4247 C C . TYR B 1 112 ? 46.694 59.866 50.588 1.00 84.62 113 TYR B C 1
ATOM 4248 O O . TYR B 1 112 ? 46.662 59.019 49.669 1.00 66.97 113 TYR B O 1
ATOM 4257 N N . VAL B 1 113 ? 47.758 60.645 50.841 1.00 92.50 114 VAL B N 1
ATOM 4258 C CA . VAL B 1 113 ? 48.976 60.706 49.965 1.00 85.24 114 VAL B CA 1
ATOM 4259 C C . VAL B 1 113 ? 49.658 59.329 49.922 1.00 74.86 114 VAL B C 1
ATOM 4260 O O . VAL B 1 113 ? 50.060 58.928 48.822 1.00 64.79 114 VAL B O 1
ATOM 4264 N N . GLU B 1 114 ? 49.789 58.641 51.065 1.00 76.21 115 GLU B N 1
ATOM 4265 C CA . GLU B 1 114 ? 50.364 57.266 51.172 1.00 75.34 115 GLU B CA 1
ATOM 4266 C C . GLU B 1 114 ? 49.770 56.400 50.059 1.00 75.07 115 GLU B C 1
ATOM 4267 O O . GLU B 1 114 ? 50.519 55.696 49.340 1.00 65.15 115 GLU B O 1
ATOM 4273 N N . GLN B 1 115 ? 48.447 56.456 49.939 1.00 80.61 116 GLN B N 1
ATOM 4274 C CA . GLN B 1 115 ? 47.627 55.479 49.181 1.00 72.59 116 GLN B CA 1
ATOM 4275 C C . GLN B 1 115 ? 47.775 55.880 47.702 1.00 59.49 116 GLN B C 1
ATOM 4276 O O . GLN B 1 115 ? 48.030 54.981 46.854 1.00 45.48 116 GLN B O 1
ATOM 4282 N N . GLU B 1 116 ? 47.779 57.185 47.415 1.00 50.91 117 GLU B N 1
ATOM 4283 C CA . GLU B 1 116 ? 48.053 57.710 46.047 1.00 51.42 117 GLU B CA 1
ATOM 4284 C C . GLU B 1 116 ? 49.396 57.129 45.573 1.00 55.90 117 GLU B C 1
ATOM 4285 O O . GLU B 1 116 ? 49.375 56.359 44.602 1.00 59.05 117 GLU B O 1
ATOM 4291 N N . ARG B 1 117 ? 50.508 57.402 46.277 1.00 60.48 118 ARG B N 1
ATOM 4292 C CA . ARG B 1 117 ? 51.861 56.860 45.952 1.00 56.24 118 ARG B CA 1
ATOM 4293 C C . ARG B 1 117 ? 51.765 55.339 45.757 1.00 48.56 118 ARG B C 1
ATOM 4294 O O . ARG B 1 117 ? 52.139 54.870 44.665 1.00 51.48 118 ARG B O 1
ATOM 4302 N N . GLY B 1 118 ? 51.266 54.596 46.748 1.00 44.12 119 GLY B N 1
ATOM 4303 C CA . GLY B 1 118 ? 51.028 53.139 46.646 1.00 42.33 119 GLY B CA 1
ATOM 4304 C C . GLY B 1 118 ? 50.484 52.792 45.265 1.00 44.22 119 GLY B C 1
ATOM 4305 O O . GLY B 1 118 ? 51.118 51.986 44.561 1.00 43.13 119 GLY B O 1
ATOM 4306 N N . LEU B 1 119 ? 49.399 53.467 44.852 1.00 47.76 120 LEU B N 1
ATOM 4307 C CA . LEU B 1 119 ? 48.666 53.185 43.591 1.00 48.48 120 LEU B CA 1
ATOM 4308 C C . LEU B 1 119 ? 49.581 53.506 42.409 1.00 51.52 120 LEU B C 1
ATOM 4309 O O . LEU B 1 119 ? 49.544 52.720 41.413 1.00 45.92 120 LEU B O 1
ATOM 4314 N N . GLU B 1 120 ? 50.356 54.595 42.516 1.00 47.77 121 GLU B N 1
ATOM 4315 C CA . GLU B 1 120 ? 51.283 55.043 41.448 1.00 54.75 121 GLU B CA 1
ATOM 4316 C C . GLU B 1 120 ? 52.367 53.971 41.271 1.00 57.17 121 GLU B C 1
ATOM 4317 O O . GLU B 1 120 ? 52.654 53.623 40.115 1.00 62.33 121 GLU B O 1
ATOM 4323 N N . GLU B 1 121 ? 52.917 53.447 42.370 1.00 58.45 122 GLU B N 1
ATOM 4324 C CA . GLU B 1 121 ? 53.970 52.393 42.356 1.00 60.36 122 GLU B CA 1
ATOM 4325 C C . GLU B 1 121 ? 53.427 51.195 41.578 1.00 54.57 122 GLU B C 1
ATOM 4326 O O . GLU B 1 121 ? 54.093 50.756 40.611 1.00 52.12 122 GLU B O 1
ATOM 4332 N N . ILE B 1 122 ? 52.245 50.714 41.974 1.00 52.12 123 ILE B N 1
ATOM 4333 C CA . ILE B 1 122 ? 51.566 49.516 41.372 1.00 52.88 123 ILE B CA 1
ATOM 4334 C C . ILE B 1 122 ? 51.440 49.646 39.837 1.00 43.75 123 ILE B C 1
ATOM 4335 O O . ILE B 1 122 ? 51.780 48.667 39.156 1.00 40.53 123 ILE B O 1
ATOM 4340 N N . ILE B 1 123 ? 50.994 50.798 39.327 1.00 41.75 124 ILE B N 1
ATOM 4341 C CA . ILE B 1 123 ? 50.822 51.114 37.874 1.00 47.69 124 ILE B CA 1
ATOM 4342 C C . ILE B 1 123 ? 52.185 51.040 37.172 1.00 56.73 124 ILE B C 1
ATOM 4343 O O . ILE B 1 123 ? 52.302 50.287 36.140 1.00 61.74 124 ILE B O 1
ATOM 4348 N N . PHE B 1 124 ? 53.179 51.748 37.733 1.00 67.76 125 PHE B N 1
ATOM 4349 C CA . PHE B 1 124 ? 54.600 51.760 37.288 1.00 71.93 125 PHE B CA 1
ATOM 4350 C C . PHE B 1 124 ? 55.134 50.325 37.271 1.00 62.61 125 PHE B C 1
ATOM 4351 O O . PHE B 1 124 ? 55.749 49.942 36.250 1.00 56.23 125 PHE B O 1
ATOM 4359 N N . SER B 1 125 ? 54.885 49.572 38.351 1.00 57.90 126 SER B N 1
ATOM 4360 C CA . SER B 1 125 ? 55.310 48.155 38.522 1.00 55.77 126 SER B CA 1
ATOM 4361 C C . SER B 1 125 ? 54.677 47.256 37.435 1.00 61.03 126 SER B C 1
ATOM 4362 O O . SER B 1 125 ? 55.399 46.380 36.905 1.00 52.83 126 SER B O 1
ATOM 4365 N N . GLY B 1 126 ? 53.392 47.447 37.089 1.00 55.92 127 GLY B N 1
ATOM 4366 C CA . GLY B 1 126 ? 52.645 46.511 36.222 1.00 51.83 127 GLY B CA 1
ATOM 4367 C C . GLY B 1 126 ? 52.168 45.245 36.947 1.00 50.54 127 GLY B C 1
ATOM 4368 O O . GLY B 1 126 ? 51.505 44.383 36.280 1.00 45.02 127 GLY B O 1
ATOM 4369 N N . ASN B 1 127 ? 52.433 45.137 38.257 1.00 51.25 128 ASN B N 1
ATOM 4370 C CA . ASN B 1 127 ? 52.133 43.951 39.106 1.00 50.64 128 ASN B CA 1
ATOM 4371 C C . ASN B 1 127 ? 50.707 44.046 39.661 1.00 48.07 128 ASN B C 1
ATOM 4372 O O . ASN B 1 127 ? 50.519 44.199 40.897 1.00 50.03 128 ASN B O 1
ATOM 4377 N N . PHE B 1 128 ? 49.719 43.876 38.794 1.00 40.69 129 PHE B N 1
ATOM 4378 C CA . PHE B 1 128 ? 48.295 43.935 39.186 1.00 37.18 129 PHE B CA 1
ATOM 4379 C C . PHE B 1 128 ? 47.833 42.537 39.643 1.00 39.71 129 PHE B C 1
ATOM 4380 O O . PHE B 1 128 ? 48.232 41.535 39.020 1.00 38.56 129 PHE B O 1
ATOM 4388 N N . ARG B 1 129 ? 47.056 42.468 40.735 1.00 38.05 130 ARG B N 1
ATOM 4389 C CA . ARG B 1 129 ? 46.284 41.276 41.155 1.00 34.95 130 ARG B CA 1
ATOM 4390 C C . ARG B 1 129 ? 45.365 40.848 40.003 1.00 36.54 130 ARG B C 1
ATOM 4391 O O . ARG B 1 129 ? 44.746 41.697 39.312 1.00 35.80 130 ARG B O 1
ATOM 4399 N N . LYS B 1 130 ? 45.348 39.560 39.749 1.00 33.02 131 LYS B N 1
ATOM 4400 C CA . LYS B 1 130 ? 44.650 38.913 38.627 1.00 32.02 131 LYS B CA 1
ATOM 4401 C C . LYS B 1 130 ? 43.698 37.895 39.252 1.00 38.13 131 LYS B C 1
ATOM 4402 O O . LYS B 1 130 ? 44.194 36.928 39.853 1.00 37.97 131 LYS B O 1
ATOM 4408 N N . ALA B 1 131 ? 42.384 38.099 39.201 1.00 36.51 132 ALA B N 1
ATOM 4409 C CA . ALA B 1 131 ? 41.435 37.074 39.691 1.00 36.26 132 ALA B CA 1
ATOM 4410 C C . ALA B 1 131 ? 41.581 35.810 38.849 1.00 33.15 132 ALA B C 1
ATOM 4411 O O . ALA B 1 131 ? 41.929 35.910 37.679 1.00 30.54 132 ALA B O 1
ATOM 4413 N N . ARG B 1 132 ? 41.299 34.650 39.423 1.00 37.75 133 ARG B N 1
ATOM 4414 C CA . ARG B 1 132 ? 41.077 33.436 38.601 1.00 38.84 133 ARG B CA 1
ATOM 4415 C C . ARG B 1 132 ? 39.739 33.616 37.883 1.00 35.27 133 ARG B C 1
ATOM 4416 O O . ARG B 1 132 ? 38.876 34.345 38.368 1.00 30.72 133 ARG B O 1
ATOM 4424 N N . TRP B 1 133 ? 39.554 32.928 36.770 1.00 35.72 134 TRP B N 1
ATOM 4425 C CA . TRP B 1 133 ? 38.317 33.049 35.967 1.00 31.97 134 TRP B CA 1
ATOM 4426 C C . TRP B 1 133 ? 37.086 32.912 36.857 1.00 34.02 134 TRP B C 1
ATOM 4427 O O . TRP B 1 133 ? 36.101 33.567 36.517 1.00 29.29 134 TRP B O 1
ATOM 4438 N N . ASP B 1 134 ? 37.143 32.095 37.925 1.00 30.50 135 ASP B N 1
ATOM 4439 C CA . ASP B 1 134 ? 35.946 31.703 38.719 1.00 30.08 135 ASP B CA 1
ATOM 4440 C C . ASP B 1 134 ? 35.799 32.624 39.925 1.00 30.65 135 ASP B C 1
ATOM 4441 O O . ASP B 1 134 ? 34.942 32.354 40.753 1.00 33.66 135 ASP B O 1
ATOM 4446 N N . GLU B 1 135 ? 36.593 33.692 40.000 1.00 36.52 136 GLU B N 1
ATOM 4447 C CA . GLU B 1 135 ? 36.479 34.764 41.025 1.00 32.98 136 GLU B CA 1
ATOM 4448 C C . GLU B 1 135 ? 36.126 36.105 40.371 1.00 32.99 136 GLU B C 1
ATOM 4449 O O . GLU B 1 135 ? 36.030 37.075 41.108 1.00 34.95 136 GLU B O 1
ATOM 4455 N N . ILE B 1 136 ? 35.966 36.185 39.045 1.00 32.22 137 ILE B N 1
ATOM 4456 C CA . ILE B 1 136 ? 35.476 37.438 38.391 1.00 33.08 137 ILE B CA 1
ATOM 4457 C C . ILE B 1 136 ? 33.982 37.558 38.706 1.00 30.71 137 ILE B C 1
ATOM 4458 O O . ILE B 1 136 ? 33.265 36.586 38.452 1.00 27.02 137 ILE B O 1
ATOM 4463 N N . LYS B 1 137 ? 33.553 38.696 39.262 1.00 29.60 138 LYS B N 1
ATOM 4464 C CA . LYS B 1 137 ? 32.205 38.843 39.880 1.00 29.45 138 LYS B CA 1
ATOM 4465 C C . LYS B 1 137 ? 31.262 39.589 38.947 1.00 26.48 138 LYS B C 1
ATOM 4466 O O . LYS B 1 137 ? 31.644 40.453 38.207 1.00 29.04 138 LYS B O 1
ATOM 4472 N N . PRO B 1 138 ? 29.972 39.255 38.864 1.00 29.28 139 PRO B N 1
ATOM 4473 C CA . PRO B 1 138 ? 29.060 40.089 38.093 1.00 27.90 139 PRO B CA 1
ATOM 4474 C C . PRO B 1 138 ? 28.939 41.527 38.600 1.00 26.96 139 PRO B C 1
ATOM 4475 O O . PRO B 1 138 ? 28.945 41.737 39.788 1.00 31.67 139 PRO B O 1
ATOM 4479 N N . VAL B 1 139 ? 28.756 42.458 37.662 1.00 27.07 140 VAL B N 1
ATOM 4480 C CA . VAL B 1 139 ? 28.460 43.900 37.898 1.00 25.42 140 VAL B CA 1
ATOM 4481 C C . VAL B 1 139 ? 27.052 44.013 38.476 1.00 26.63 140 VAL B C 1
ATOM 4482 O O . VAL B 1 139 ? 26.168 43.232 38.109 1.00 30.46 140 VAL B O 1
ATOM 4486 N N . ARG B 1 140 ? 26.879 44.880 39.451 1.00 31.38 141 ARG B N 1
ATOM 4487 C CA . ARG B 1 140 ? 25.551 45.174 40.052 1.00 34.15 141 ARG B CA 1
ATOM 4488 C C . ARG B 1 140 ? 25.258 46.639 39.801 1.00 31.64 141 ARG B C 1
ATOM 4489 O O . ARG B 1 140 ? 26.122 47.489 40.141 1.00 28.90 141 ARG B O 1
ATOM 4497 N N . ASN B 1 141 ? 24.102 46.904 39.212 1.00 31.71 142 ASN B N 1
ATOM 4498 C CA . ASN B 1 141 ? 23.650 48.291 38.941 1.00 31.59 142 ASN B CA 1
ATOM 4499 C C . ASN B 1 141 ? 22.994 48.769 40.216 1.00 29.94 142 ASN B C 1
ATOM 4500 O O . ASN B 1 141 ? 22.225 47.977 40.775 1.00 31.49 142 ASN B O 1
ATOM 4505 N N . VAL B 1 142 ? 23.316 49.986 40.663 1.00 31.12 143 VAL B N 1
ATOM 4506 C CA . VAL B 1 142 ? 22.721 50.578 41.895 1.00 28.60 143 VAL B CA 1
ATOM 4507 C C . VAL B 1 142 ? 22.237 52.002 41.612 1.00 32.06 143 VAL B C 1
ATOM 4508 O O . VAL B 1 142 ? 22.882 52.760 40.853 1.00 30.82 143 VAL B O 1
ATOM 4512 N N . GLU B 1 143 ? 21.106 52.330 42.238 1.00 33.49 144 GLU B N 1
ATOM 4513 C CA . GLU B 1 143 ? 20.434 53.639 42.175 1.00 33.25 144 GLU B CA 1
ATOM 4514 C C . GLU B 1 143 ? 20.705 54.325 43.530 1.00 33.32 144 GLU B C 1
ATOM 4515 O O . GLU B 1 143 ? 20.111 53.955 44.533 1.00 39.95 144 GLU B O 1
ATOM 4521 N N . VAL B 1 144 ? 21.603 55.294 43.529 1.00 32.38 145 VAL B N 1
ATOM 4522 C CA . VAL B 1 144 ? 22.140 55.990 44.720 1.00 32.46 145 VAL B CA 1
ATOM 4523 C C . VAL B 1 144 ? 21.344 57.280 44.946 1.00 30.66 145 VAL B C 1
ATOM 4524 O O . VAL B 1 144 ? 21.008 57.591 46.114 1.00 28.33 145 VAL B O 1
ATOM 4528 N N . ILE B 1 145 ? 21.014 57.994 43.876 1.00 29.08 146 ILE B N 1
ATOM 4529 C CA . ILE B 1 145 ? 20.537 59.394 43.985 1.00 30.45 146 ILE B CA 1
ATOM 4530 C C . ILE B 1 145 ? 19.375 59.471 44.983 1.00 34.44 146 ILE B C 1
ATOM 4531 O O . ILE B 1 145 ? 19.507 60.140 46.003 1.00 31.40 146 ILE B O 1
ATOM 4536 N N . PRO B 1 146 ? 18.264 58.725 44.791 1.00 32.79 147 PRO B N 1
ATOM 4537 C CA . PRO B 1 146 ? 17.113 58.805 45.691 1.00 34.13 147 PRO B CA 1
ATOM 4538 C C . PRO B 1 146 ? 17.422 58.600 47.187 1.00 36.56 147 PRO B C 1
ATOM 4539 O O . PRO B 1 146 ? 16.799 59.270 48.030 1.00 35.35 147 PRO B O 1
ATOM 4543 N N . ASP B 1 147 ? 18.331 57.676 47.507 1.00 35.76 148 ASP B N 1
ATOM 4544 C CA . ASP B 1 147 ? 18.759 57.397 48.914 1.00 33.01 148 ASP B CA 1
ATOM 4545 C C . ASP B 1 147 ? 19.685 58.535 49.398 1.00 33.27 148 ASP B C 1
ATOM 4546 O O . ASP B 1 147 ? 19.672 58.944 50.547 1.00 32.01 148 ASP B O 1
ATOM 4551 N N . TYR B 1 148 ? 20.511 59.042 48.521 1.00 34.44 149 TYR B N 1
ATOM 4552 C CA . TYR B 1 148 ? 21.348 60.203 48.839 1.00 33.89 149 TYR B CA 1
ATOM 4553 C C . TYR B 1 148 ? 20.415 61.350 49.227 1.00 35.05 149 TYR B C 1
ATOM 4554 O O . TYR B 1 148 ? 20.602 61.911 50.283 1.00 35.67 149 TYR B O 1
ATOM 4563 N N . ILE B 1 149 ? 19.404 61.627 48.402 1.00 35.06 150 ILE B N 1
ATOM 4564 C CA . ILE B 1 149 ? 18.488 62.773 48.588 1.00 33.85 150 ILE B CA 1
ATOM 4565 C C . ILE B 1 149 ? 17.824 62.602 49.938 1.00 32.11 150 ILE B C 1
ATOM 4566 O O . ILE B 1 149 ? 17.868 63.521 50.705 1.00 29.51 150 ILE B O 1
ATOM 4571 N N . ASN B 1 150 ? 17.284 61.434 50.216 1.00 33.22 151 ASN B N 1
ATOM 4572 C CA . ASN B 1 150 ? 16.617 61.176 51.509 1.00 38.29 151 ASN B CA 1
ATOM 4573 C C . ASN B 1 150 ? 17.571 61.457 52.670 1.00 44.33 151 ASN B C 1
ATOM 4574 O O . ASN B 1 150 ? 17.047 61.943 53.686 1.00 37.72 151 ASN B O 1
ATOM 4579 N N . ALA B 1 151 ? 18.870 61.117 52.546 1.00 39.64 152 ALA B N 1
ATOM 4580 C CA . ALA B 1 151 ? 19.863 61.233 53.644 1.00 37.43 152 ALA B CA 1
ATOM 4581 C C . ALA B 1 151 ? 20.130 62.715 53.934 1.00 37.13 152 ALA B C 1
ATOM 4582 O O . ALA B 1 151 ? 20.303 63.074 55.096 1.00 39.20 152 ALA B O 1
ATOM 4584 N N . VAL B 1 152 ? 20.229 63.523 52.889 1.00 36.97 153 VAL B N 1
ATOM 4585 C CA . VAL B 1 152 ? 20.381 64.989 53.024 1.00 40.42 153 VAL B CA 1
ATOM 4586 C C . VAL B 1 152 ? 19.132 65.539 53.718 1.00 45.94 153 VAL B C 1
ATOM 4587 O O . VAL B 1 152 ? 19.280 66.271 54.731 1.00 50.81 153 VAL B O 1
ATOM 4591 N N . LEU B 1 153 ? 17.952 65.176 53.221 1.00 42.00 154 LEU B N 1
ATOM 4592 C CA . LEU B 1 153 ? 16.674 65.735 53.700 1.00 41.22 154 LEU B CA 1
ATOM 4593 C C . LEU B 1 153 ? 16.555 65.510 55.211 1.00 46.21 154 LEU B C 1
ATOM 4594 O O . LEU B 1 153 ? 16.175 66.465 55.916 1.00 42.40 154 LEU B O 1
ATOM 4599 N N . ASP B 1 154 ? 16.854 64.292 55.666 1.00 48.45 155 ASP B N 1
ATOM 4600 C CA . ASP B 1 154 ? 16.792 63.863 57.088 1.00 55.24 155 ASP B CA 1
ATOM 4601 C C . ASP B 1 154 ? 17.854 64.607 57.919 1.00 56.29 155 ASP B C 1
ATOM 4602 O O . ASP B 1 154 ? 17.539 64.977 59.064 1.00 49.09 155 ASP B O 1
ATOM 4607 N N . PHE B 1 155 ? 19.058 64.803 57.378 1.00 50.95 156 PHE B N 1
ATOM 4608 C CA . PHE B 1 155 ? 20.158 65.549 58.040 1.00 52.77 156 PHE B CA 1
ATOM 4609 C C . PHE B 1 155 ? 19.771 67.030 58.252 1.00 52.80 156 PHE B C 1
ATOM 4610 O O . PHE B 1 155 ? 19.882 67.516 59.398 1.00 52.38 156 PHE B O 1
ATOM 4618 N N . VAL B 1 156 ? 19.384 67.720 57.180 1.00 47.20 157 VAL B N 1
ATOM 4619 C CA . VAL B 1 156 ? 18.929 69.151 57.159 1.00 51.78 157 VAL B CA 1
ATOM 4620 C C . VAL B 1 156 ? 17.632 69.337 57.967 1.00 44.10 157 VAL B C 1
ATOM 4621 O O . VAL B 1 156 ? 17.529 70.310 58.697 1.00 48.68 157 VAL B O 1
ATOM 4625 N N . GLY B 1 157 ? 16.664 68.442 57.837 1.00 46.06 158 GLY B N 1
ATOM 4626 C CA . GLY B 1 157 ? 15.402 68.484 58.596 1.00 48.53 158 GLY B CA 1
ATOM 4627 C C . GLY B 1 157 ? 14.748 69.858 58.552 1.00 50.84 158 GLY B C 1
ATOM 4628 O O . GLY B 1 157 ? 14.375 70.341 59.641 1.00 49.92 158 GLY B O 1
ATOM 4629 N N . HIS B 1 158 ? 14.582 70.438 57.348 1.00 48.45 159 HIS B N 1
ATOM 4630 C CA . HIS B 1 158 ? 13.952 71.764 57.090 1.00 48.73 159 HIS B CA 1
ATOM 4631 C C . HIS B 1 158 ? 12.990 71.732 55.893 1.00 49.05 159 HIS B C 1
ATOM 4632 O O . HIS B 1 158 ? 13.437 71.369 54.798 1.00 54.96 159 HIS B O 1
ATOM 4639 N N . GLU B 1 159 ? 11.746 72.178 56.083 1.00 51.03 160 GLU B N 1
ATOM 4640 C CA . GLU B 1 159 ? 10.803 72.570 54.988 1.00 54.21 160 GLU B CA 1
ATOM 4641 C C . GLU B 1 159 ? 10.903 74.081 54.769 1.00 54.97 160 GLU B C 1
ATOM 4642 O O . GLU B 1 159 ? 11.212 74.810 55.758 1.00 52.21 160 GLU B O 1
ATOM 4648 N N . THR B 1 160 ? 10.578 74.514 53.545 1.00 48.40 161 THR B N 1
ATOM 4649 C CA . THR B 1 160 ? 10.721 75.900 53.043 1.00 46.70 161 THR B CA 1
ATOM 4650 C C . THR B 1 160 ? 9.655 76.219 51.975 1.00 49.04 161 THR B C 1
ATOM 4651 O O . THR B 1 160 ? 8.939 75.315 51.525 1.00 48.92 161 THR B O 1
ATOM 4655 N N . ASN B 1 161 ? 9.575 77.494 51.614 1.00 45.99 162 ASN B N 1
ATOM 4656 C CA . ASN B 1 161 ? 8.680 78.068 50.584 1.00 51.58 162 ASN B CA 1
ATOM 4657 C C . ASN B 1 161 ? 9.488 79.043 49.740 1.00 45.56 162 ASN B C 1
ATOM 4658 O O . ASN B 1 161 ? 8.918 79.679 48.863 1.00 50.21 162 ASN B O 1
ATOM 4663 N N . LEU B 1 162 ? 10.799 79.071 49.941 1.00 47.49 163 LEU B N 1
ATOM 4664 C CA . LEU B 1 162 ? 11.678 79.993 49.194 1.00 46.17 163 LEU B CA 1
ATOM 4665 C C . LEU B 1 162 ? 11.629 79.594 47.726 1.00 44.05 163 LEU B C 1
ATOM 4666 O O . LEU B 1 162 ? 11.406 78.399 47.435 1.00 38.99 163 LEU B O 1
ATOM 4671 N N . LYS B 1 163 ? 11.743 80.603 46.867 1.00 48.08 164 LYS B N 1
ATOM 4672 C CA . LYS B 1 163 ? 12.006 80.499 45.420 1.00 46.45 164 LYS B CA 1
ATOM 4673 C C . LYS B 1 163 ? 13.536 80.390 45.256 1.00 52.95 164 LYS B C 1
ATOM 4674 O O . LYS B 1 163 ? 14.280 81.218 45.861 1.00 53.06 164 LYS B O 1
ATOM 4680 N N . VAL B 1 164 ? 14.021 79.378 44.518 1.00 50.01 165 VAL B N 1
ATOM 4681 C CA . VAL B 1 164 ? 15.481 79.176 44.288 1.00 47.61 165 VAL B CA 1
ATOM 4682 C C . VAL B 1 164 ? 15.790 79.074 42.802 1.00 43.27 165 VAL B C 1
ATOM 4683 O O . VAL B 1 164 ? 15.127 78.299 42.131 1.00 55.42 165 VAL B O 1
ATOM 4687 N N . LEU B 1 165 ? 16.810 79.785 42.341 1.00 40.07 166 LEU B N 1
ATOM 4688 C CA . LEU B 1 165 ? 17.405 79.614 40.991 1.00 42.00 166 LEU B CA 1
ATOM 4689 C C . LEU B 1 165 ? 18.631 78.698 41.107 1.00 45.91 166 LEU B C 1
ATOM 4690 O O . LEU B 1 165 ? 19.591 79.075 41.830 1.00 45.74 166 LEU B O 1
ATOM 4695 N N . TYR B 1 166 ? 18.586 77.530 40.445 1.00 44.15 167 TYR B N 1
ATOM 4696 C CA . TYR B 1 166 ? 19.663 76.510 40.444 1.00 40.91 167 TYR B CA 1
ATOM 4697 C C . TYR B 1 166 ? 20.307 76.455 39.063 1.00 44.75 167 TYR B C 1
ATOM 4698 O O . TYR B 1 166 ? 19.565 76.376 38.042 1.00 47.36 167 TYR B O 1
ATOM 4707 N N . ASP B 1 167 ? 21.643 76.524 39.036 1.00 39.21 168 ASP B N 1
ATOM 4708 C CA . ASP B 1 167 ? 22.452 76.450 37.798 1.00 37.50 168 ASP B CA 1
ATOM 4709 C C . ASP B 1 167 ? 23.303 75.179 37.871 1.00 39.28 168 ASP B C 1
ATOM 4710 O O . ASP B 1 167 ? 24.257 75.169 38.657 1.00 44.31 168 ASP B O 1
ATOM 4715 N N . GLY B 1 168 ? 22.955 74.128 37.125 1.00 38.04 169 GLY B N 1
ATOM 4716 C CA . GLY B 1 168 ? 23.587 72.798 37.287 1.00 39.77 169 GLY B CA 1
ATOM 4717 C C . GLY B 1 168 ? 24.776 72.585 36.370 1.00 39.02 169 GLY B C 1
ATOM 4718 O O . GLY B 1 168 ? 25.242 71.418 36.245 1.00 44.33 169 GLY B O 1
ATOM 4719 N N . ALA B 1 169 ? 25.238 73.645 35.711 1.00 33.67 170 ALA B N 1
ATOM 4720 C CA . ALA B 1 169 ? 26.415 73.617 34.824 1.00 33.60 170 ALA B CA 1
ATOM 4721 C C . ALA B 1 169 ? 26.318 72.431 33.868 1.00 33.06 170 ALA B C 1
ATOM 4722 O O . ALA B 1 169 ? 27.350 71.846 33.521 1.00 39.76 170 ALA B O 1
ATOM 4724 N N . ASN B 1 170 ? 25.136 72.136 33.355 1.00 31.73 171 ASN B N 1
ATOM 4725 C CA . ASN B 1 170 ? 24.959 71.073 32.331 1.00 31.39 171 ASN B CA 1
ATOM 4726 C C . ASN B 1 170 ? 25.541 69.739 32.820 1.00 34.11 171 ASN B C 1
ATOM 4727 O O . ASN B 1 170 ? 25.823 68.860 31.958 1.00 36.30 171 ASN B O 1
ATOM 4732 N N . GLY B 1 171 ? 25.648 69.559 34.144 1.00 33.57 172 GLY B N 1
ATOM 4733 C CA . GLY B 1 171 ? 26.395 68.430 34.743 1.00 35.10 172 GLY B CA 1
ATOM 4734 C C . GLY B 1 171 ? 25.577 67.645 35.741 1.00 29.84 172 GLY B C 1
ATOM 4735 O O . GLY B 1 171 ? 24.364 67.934 35.888 1.00 31.72 172 GLY B O 1
ATOM 4736 N N . ALA B 1 172 ? 26.259 66.799 36.500 1.00 30.02 173 ALA B N 1
ATOM 4737 C CA . ALA B 1 172 ? 25.671 65.714 37.331 1.00 32.14 173 ALA B CA 1
ATOM 4738 C C . ALA B 1 172 ? 24.723 66.251 38.381 1.00 30.33 173 ALA B C 1
ATOM 4739 O O . ALA B 1 172 ? 23.917 65.472 38.837 1.00 31.41 173 ALA B O 1
ATOM 4741 N N . GLY B 1 173 ? 24.903 67.504 38.804 1.00 34.85 174 GLY B N 1
ATOM 4742 C CA . GLY B 1 173 ? 24.072 68.149 39.844 1.00 33.74 174 GLY B CA 1
ATOM 4743 C C . GLY B 1 173 ? 22.624 68.271 39.420 1.00 31.26 174 GLY B C 1
ATOM 4744 O O . GLY B 1 173 ? 21.736 68.142 40.298 1.00 29.38 174 GLY B O 1
ATOM 4745 N N . SER B 1 174 ? 22.398 68.517 38.128 1.00 33.27 175 SER B N 1
ATOM 4746 C CA . SER B 1 174 ? 21.043 68.565 37.497 1.00 38.24 175 SER B CA 1
ATOM 4747 C C . SER B 1 174 ? 20.177 67.330 37.829 1.00 36.41 175 SER B C 1
ATOM 4748 O O . SER B 1 174 ? 18.967 67.450 37.700 1.00 42.47 175 SER B O 1
ATOM 4751 N N . LEU B 1 175 ? 20.752 66.172 38.174 1.00 34.63 176 LEU B N 1
ATOM 4752 C CA . LEU B 1 175 ? 19.973 64.924 38.437 1.00 33.93 176 LEU B CA 1
ATOM 4753 C C . LEU B 1 175 ? 19.652 64.817 39.926 1.00 31.23 176 LEU B C 1
ATOM 4754 O O . LEU B 1 175 ? 18.984 63.845 40.288 1.00 34.28 176 LEU B O 1
ATOM 4759 N N . VAL B 1 176 ? 20.085 65.778 40.743 1.00 30.11 177 VAL B N 1
ATOM 4760 C CA . VAL B 1 176 ? 20.001 65.709 42.227 1.00 31.76 177 VAL B CA 1
ATOM 4761 C C . VAL B 1 176 ? 19.435 67.012 42.809 1.00 34.88 177 VAL B C 1
ATOM 4762 O O . VAL B 1 176 ? 18.348 66.953 43.447 1.00 38.76 177 VAL B O 1
ATOM 4766 N N . ALA B 1 177 ? 20.114 68.142 42.653 1.00 34.67 178 ALA B N 1
ATOM 4767 C CA . ALA B 1 177 ? 19.764 69.384 43.405 1.00 36.95 178 ALA B CA 1
ATOM 4768 C C . ALA B 1 177 ? 18.318 69.830 43.123 1.00 35.75 178 ALA B C 1
ATOM 4769 O O . ALA B 1 177 ? 17.566 70.017 44.081 1.00 35.58 178 ALA B O 1
ATOM 4771 N N . PRO B 1 178 ? 17.847 69.963 41.850 1.00 28.26 179 PRO B N 1
ATOM 4772 C CA . PRO B 1 178 ? 16.452 70.335 41.588 1.00 31.78 179 PRO B CA 1
ATOM 4773 C C . PRO B 1 178 ? 15.426 69.554 42.435 1.00 32.84 179 PRO B C 1
ATOM 4774 O O . PRO B 1 178 ? 14.530 70.190 43.015 1.00 33.41 179 PRO B O 1
ATOM 4778 N N . TYR B 1 179 ? 15.639 68.240 42.578 1.00 31.27 180 TYR B N 1
ATOM 4779 C CA . TYR B 1 179 ? 14.717 67.258 43.224 1.00 35.20 180 TYR B CA 1
ATOM 4780 C C . TYR B 1 179 ? 14.818 67.354 44.753 1.00 34.09 180 TYR B C 1
ATOM 4781 O O . TYR B 1 179 ? 13.766 67.165 45.443 1.00 32.97 180 TYR B O 1
ATOM 4790 N N . LEU B 1 180 ? 16.011 67.654 45.279 1.00 37.54 181 LEU B N 1
ATOM 4791 C CA . LEU B 1 180 ? 16.223 67.852 46.749 1.00 38.54 181 LEU B CA 1
ATOM 4792 C C . LEU B 1 180 ? 15.594 69.190 47.203 1.00 34.88 181 LEU B C 1
ATOM 4793 O O . LEU B 1 180 ? 14.935 69.226 48.255 1.00 36.32 181 LEU B O 1
ATOM 4798 N N . LEU B 1 181 ? 15.778 70.246 46.430 1.00 33.75 182 LEU B N 1
ATOM 4799 C CA . LEU B 1 181 ? 15.172 71.579 46.665 1.00 38.17 182 LEU B CA 1
ATOM 4800 C C . LEU B 1 181 ? 13.639 71.481 46.611 1.00 40.03 182 LEU B C 1
ATOM 4801 O O . LEU B 1 181 ? 12.974 71.847 47.594 1.00 43.45 182 LEU B O 1
ATOM 4806 N N . ARG B 1 182 ? 13.092 70.882 45.558 1.00 49.61 183 ARG B N 1
ATOM 4807 C CA . ARG B 1 182 ? 11.632 70.618 45.436 1.00 47.50 183 ARG B CA 1
ATOM 4808 C C . ARG B 1 182 ? 11.119 69.790 46.625 1.00 47.34 183 ARG B C 1
ATOM 4809 O O . ARG B 1 182 ? 10.014 70.114 47.139 1.00 44.48 183 ARG B O 1
ATOM 4817 N N . GLU B 1 183 ? 11.841 68.762 47.064 1.00 43.80 184 GLU B N 1
ATOM 4818 C CA . GLU B 1 183 ? 11.364 67.931 48.200 1.00 47.78 184 GLU B CA 1
ATOM 4819 C C . GLU B 1 183 ? 11.336 68.808 49.477 1.00 54.75 184 GLU B C 1
ATOM 4820 O O . GLU B 1 183 ? 10.497 68.554 50.362 1.00 53.04 184 GLU B O 1
ATOM 4826 N N . MET B 1 184 ? 12.185 69.841 49.581 1.00 51.45 185 MET B N 1
ATOM 4827 C CA . MET B 1 184 ? 12.275 70.679 50.808 1.00 47.09 185 MET B CA 1
ATOM 4828 C C . MET B 1 184 ? 11.119 71.682 50.826 1.00 45.33 185 MET B C 1
ATOM 4829 O O . MET B 1 184 ? 10.761 72.162 51.912 1.00 46.83 185 MET B O 1
ATOM 4834 N N . GLY B 1 185 ? 10.586 71.990 49.653 1.00 42.63 186 GLY B N 1
ATOM 4835 C CA . GLY B 1 185 ? 9.460 72.914 49.454 1.00 42.25 186 GLY B CA 1
ATOM 4836 C C . GLY B 1 185 ? 9.868 74.026 48.506 1.00 44.05 186 GLY B C 1
ATOM 4837 O O . GLY B 1 185 ? 9.009 74.817 48.145 1.00 43.52 186 GLY B O 1
ATOM 4838 N N . ALA B 1 186 ? 11.146 74.096 48.129 1.00 46.11 187 ALA B N 1
ATOM 4839 C CA . ALA B 1 186 ? 11.697 75.160 47.258 1.00 46.04 187 ALA B CA 1
ATOM 4840 C C . ALA B 1 186 ? 10.938 75.159 45.935 1.00 42.55 187 ALA B C 1
ATOM 4841 O O . ALA B 1 186 ? 10.579 74.091 45.500 1.00 46.13 187 ALA B O 1
ATOM 4843 N N . LYS B 1 187 ? 10.661 76.339 45.388 1.00 45.94 188 LYS B N 1
ATOM 4844 C CA . LYS B 1 187 ? 10.187 76.549 44.001 1.00 49.86 188 LYS B CA 1
ATOM 4845 C C . LYS B 1 187 ? 11.442 76.759 43.143 1.00 43.18 188 LYS B C 1
ATOM 4846 O O . LYS B 1 187 ? 12.037 77.843 43.225 1.00 49.66 188 LYS B O 1
ATOM 4852 N N . VAL B 1 188 ? 11.833 75.772 42.351 1.00 39.17 189 VAL B N 1
ATOM 4853 C CA . VAL B 1 188 ? 13.099 75.774 41.553 1.00 36.37 189 VAL B CA 1
ATOM 4854 C C . VAL B 1 188 ? 12.849 76.282 40.134 1.00 36.34 189 VAL B C 1
ATOM 4855 O O . VAL B 1 188 ? 11.983 75.752 39.455 1.00 39.17 189 VAL B O 1
ATOM 4859 N N . LEU B 1 189 ? 13.629 77.270 39.721 1.00 38.74 190 LEU B N 1
ATOM 4860 C CA . LEU B 1 189 ? 13.826 77.687 38.319 1.00 38.98 190 LEU B CA 1
ATOM 4861 C C . LEU B 1 189 ? 15.264 77.261 38.029 1.00 40.75 190 LEU B C 1
ATOM 4862 O O . LEU B 1 189 ? 16.145 77.777 38.739 1.00 35.46 190 LEU B O 1
ATOM 4867 N N . SER B 1 190 ? 15.473 76.321 37.097 1.00 36.22 191 SER B N 1
ATOM 4868 C CA . SER B 1 190 ? 16.764 75.626 36.844 1.00 36.57 191 SER B CA 1
ATOM 4869 C C . SER B 1 190 ? 17.386 76.266 35.626 1.00 34.52 191 SER B C 1
ATOM 4870 O O . SER B 1 190 ? 16.616 76.643 34.739 1.00 39.79 191 SER B O 1
ATOM 4873 N N . VAL B 1 191 ? 18.710 76.404 35.579 1.00 34.74 192 VAL B N 1
ATOM 4874 C CA . VAL B 1 191 ? 19.366 76.859 34.315 1.00 36.10 192 VAL B CA 1
ATOM 4875 C C . VAL B 1 191 ? 20.550 75.936 34.065 1.00 34.38 192 VAL B C 1
ATOM 4876 O O . VAL B 1 191 ? 21.110 75.406 35.044 1.00 39.94 192 VAL B O 1
ATOM 4880 N N . ASN B 1 192 ? 20.823 75.621 32.806 1.00 31.22 193 ASN B N 1
ATOM 4881 C CA . ASN B 1 192 ? 21.881 74.622 32.516 1.00 36.26 193 ASN B CA 1
ATOM 4882 C C . ASN B 1 192 ? 21.604 73.332 33.323 1.00 34.54 193 ASN B C 1
ATOM 4883 O O . ASN B 1 192 ? 22.565 72.789 33.960 1.00 36.25 193 ASN B O 1
ATOM 4888 N N . ALA B 1 193 ? 20.345 72.875 33.394 1.00 31.01 194 ALA B N 1
ATOM 4889 C CA . ALA B 1 193 ? 19.968 71.732 34.257 1.00 31.58 194 ALA B CA 1
ATOM 4890 C C . ALA B 1 193 ? 19.537 70.511 33.421 1.00 33.50 194 ALA B C 1
ATOM 4891 O O . ALA B 1 193 ? 18.887 69.594 33.971 1.00 36.96 194 ALA B O 1
ATOM 4893 N N . HIS B 1 194 ? 19.875 70.521 32.128 1.00 35.87 195 HIS B N 1
ATOM 4894 C CA . HIS B 1 194 ? 19.945 69.321 31.265 1.00 32.94 195 HIS B CA 1
ATOM 4895 C C . HIS B 1 194 ? 21.413 68.899 31.198 1.00 35.72 195 HIS B C 1
ATOM 4896 O O . HIS B 1 194 ? 22.298 69.799 31.046 1.00 34.11 195 HIS B O 1
ATOM 4903 N N . VAL B 1 195 ? 21.660 67.595 31.372 1.00 29.39 196 VAL B N 1
ATOM 4904 C CA . VAL B 1 195 ? 23.014 66.992 31.351 1.00 30.55 196 VAL B CA 1
ATOM 4905 C C . VAL B 1 195 ? 23.568 66.993 29.923 1.00 32.65 196 VAL B C 1
ATOM 4906 O O . VAL B 1 195 ? 22.907 66.411 29.023 1.00 30.71 196 VAL B O 1
ATOM 4910 N N . ASP B 1 196 ? 24.746 67.608 29.742 1.00 33.80 197 ASP B N 1
ATOM 4911 C CA . ASP B 1 196 ? 25.407 67.746 28.425 1.00 35.14 197 ASP B CA 1
ATOM 4912 C C . ASP B 1 196 ? 26.903 67.988 28.636 1.00 37.29 197 ASP B C 1
ATOM 4913 O O . ASP B 1 196 ? 27.267 69.049 29.202 1.00 36.14 197 ASP B O 1
ATOM 4918 N N . GLY B 1 197 ? 27.728 67.076 28.119 1.00 35.51 198 GLY B N 1
ATOM 4919 C CA . GLY B 1 197 ? 29.199 67.094 28.226 1.00 38.05 198 GLY B CA 1
ATOM 4920 C C . GLY B 1 197 ? 29.886 68.031 27.248 1.00 37.20 198 GLY B C 1
ATOM 4921 O O . GLY B 1 197 ? 31.108 68.011 27.228 1.00 41.36 198 GLY B O 1
ATOM 4922 N N . HIS B 1 198 ? 29.152 68.845 26.490 1.00 41.88 199 HIS B N 1
ATOM 4923 C CA . HIS B 1 198 ? 29.718 69.982 25.710 1.00 39.65 199 HIS B CA 1
ATOM 4924 C C . HIS B 1 198 ? 29.633 71.244 26.586 1.00 37.38 199 HIS B C 1
ATOM 4925 O O . HIS B 1 198 ? 30.163 72.273 26.199 1.00 43.73 199 HIS B O 1
ATOM 4932 N N . PHE B 1 199 ? 29.053 71.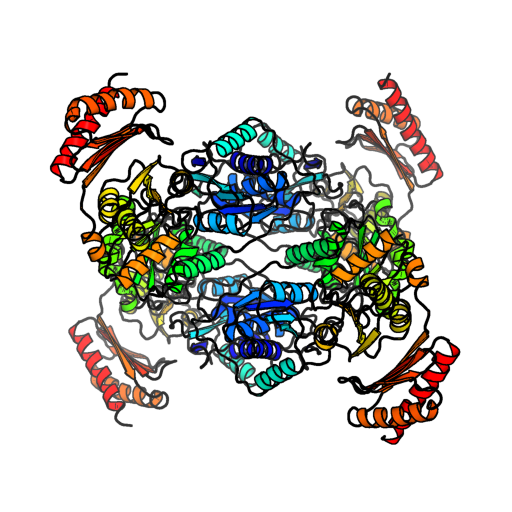143 27.775 1.00 39.16 200 PHE B N 1
ATOM 4933 C CA . PHE B 1 199 ? 28.878 72.278 28.724 1.00 41.51 200 PHE B CA 1
ATOM 4934 C C . PHE B 1 199 ? 28.418 73.518 27.951 1.00 46.60 200 PHE B C 1
ATOM 4935 O O . PHE B 1 199 ? 29.001 74.595 28.062 1.00 46.08 200 PHE B O 1
ATOM 4943 N N . PRO B 1 200 ? 27.326 73.422 27.161 1.00 52.72 201 PRO B N 1
ATOM 4944 C CA . PRO B 1 200 ? 26.950 74.504 26.249 1.00 45.98 201 PRO B CA 1
ATOM 4945 C C . PRO B 1 200 ? 26.610 75.793 27.008 1.00 40.21 201 PRO B C 1
ATOM 4946 O O . PRO B 1 200 ? 26.904 76.849 26.531 1.00 44.43 201 PRO B O 1
ATOM 4950 N N . GLY B 1 201 ? 26.043 75.670 28.200 1.00 39.15 202 GLY B N 1
ATOM 4951 C CA . GLY B 1 201 ? 25.516 76.816 28.973 1.00 46.81 202 GLY B CA 1
ATOM 4952 C C . GLY B 1 201 ? 26.584 77.818 29.400 1.00 48.08 202 GLY B C 1
ATOM 4953 O O . GLY B 1 201 ? 26.306 79.005 29.442 1.00 45.37 202 GLY B O 1
ATOM 4954 N N . ARG B 1 202 ? 27.773 77.340 29.749 1.00 53.21 203 ARG B N 1
ATOM 4955 C CA . ARG B 1 202 ? 28.855 78.132 30.387 1.00 46.26 203 ARG B CA 1
ATOM 4956 C C . ARG B 1 202 ? 30.004 77.188 30.725 1.00 48.55 203 ARG B C 1
ATOM 4957 O O . ARG B 1 202 ? 29.765 75.955 30.790 1.00 54.68 203 ARG B O 1
ATOM 4965 N N . LYS B 1 203 ? 31.198 77.750 30.897 1.00 48.79 204 LYS B N 1
ATOM 4966 C CA . LYS B 1 203 ? 32.342 77.061 31.523 1.00 44.45 204 LYS B CA 1
ATOM 4967 C C . LYS B 1 203 ? 31.830 76.512 32.839 1.00 45.14 204 LYS B C 1
ATOM 4968 O O . LYS B 1 203 ? 31.101 77.197 33.558 1.00 47.65 204 LYS B O 1
ATOM 4974 N N . PRO B 1 204 ? 32.085 75.221 33.121 1.00 40.36 205 PRO B N 1
ATOM 4975 C CA . PRO B 1 204 ? 31.455 74.557 34.255 1.00 40.13 205 PRO B CA 1
ATOM 4976 C C . PRO B 1 204 ? 31.842 75.079 35.643 1.00 42.98 205 PRO B C 1
ATOM 4977 O O . PRO B 1 204 ? 31.042 74.960 36.560 1.00 52.13 205 PRO B O 1
ATOM 4981 N N . GLU B 1 205 ? 33.027 75.661 35.776 1.00 47.98 206 GLU B N 1
ATOM 4982 C CA . GLU B 1 205 ? 33.560 76.184 37.064 1.00 46.88 206 GLU B CA 1
ATOM 4983 C C . GLU B 1 205 ? 32.734 77.391 37.530 1.00 47.73 206 GLU B C 1
ATOM 4984 O O . GLU B 1 205 ? 32.681 78.414 36.845 1.00 48.10 206 GLU B O 1
ATOM 4990 N N . PRO B 1 206 ? 32.103 77.350 38.727 1.00 43.98 207 PRO B N 1
ATOM 4991 C CA . PRO B 1 206 ? 31.275 78.458 39.202 1.00 45.69 207 PRO B CA 1
ATOM 4992 C C . PRO B 1 206 ? 32.092 79.584 39.866 1.00 51.88 207 PRO B C 1
ATOM 4993 O O . PRO B 1 206 ? 31.816 79.982 41.007 1.00 49.64 207 PRO B O 1
ATOM 4997 N N . ARG B 1 207 ? 33.122 80.040 39.152 1.00 55.11 208 ARG B N 1
ATOM 4998 C CA . ARG B 1 207 ? 33.778 81.348 39.378 1.00 63.35 208 ARG B CA 1
ATOM 4999 C C . ARG B 1 207 ? 32.746 82.397 38.997 1.00 58.98 208 ARG B C 1
ATOM 5000 O O . ARG B 1 207 ? 32.107 82.176 37.947 1.00 55.66 208 ARG B O 1
ATOM 5008 N N . TYR B 1 208 ? 32.642 83.485 39.771 1.00 55.06 209 TYR B N 1
ATOM 5009 C CA . TYR B 1 208 ? 31.742 84.641 39.501 1.00 56.95 209 TYR B CA 1
ATOM 5010 C C . TYR B 1 208 ? 31.779 85.042 38.011 1.00 53.54 209 TYR B C 1
ATOM 5011 O O . TYR B 1 208 ? 30.697 85.192 37.392 1.00 48.57 209 TYR B O 1
ATOM 5020 N N . GLU B 1 209 ? 32.971 85.192 37.433 1.00 49.64 210 GLU B N 1
ATOM 5021 C CA . GLU B 1 209 ? 33.153 85.624 36.021 1.00 58.77 210 GLU B CA 1
ATOM 5022 C C . GLU B 1 209 ? 32.381 84.708 35.053 1.00 57.30 210 GLU B C 1
ATOM 5023 O O . GLU B 1 209 ? 32.108 85.174 33.932 1.00 52.48 210 GLU B O 1
ATOM 5029 N N . ASN B 1 210 ? 32.046 83.464 35.424 1.00 57.51 211 ASN B N 1
ATOM 5030 C CA . ASN B 1 210 ? 31.341 82.528 34.503 1.00 53.27 211 ASN B CA 1
ATOM 5031 C C . ASN B 1 210 ? 29.835 82.527 34.796 1.00 49.02 211 ASN B C 1
ATOM 5032 O O . ASN B 1 210 ? 29.089 82.155 33.899 1.00 52.43 211 ASN B O 1
ATOM 5037 N N . ILE B 1 211 ? 29.410 82.948 35.989 1.00 46.01 212 ILE B N 1
ATOM 5038 C CA . ILE B 1 211 ? 28.024 82.784 36.520 1.00 42.09 212 ILE B CA 1
ATOM 5039 C C . ILE B 1 211 ? 27.374 84.133 36.856 1.00 43.96 212 ILE B C 1
ATOM 5040 O O . ILE B 1 211 ? 26.314 84.126 37.516 1.00 45.60 212 ILE B O 1
ATOM 5045 N N . ALA B 1 212 ? 27.938 85.239 36.376 1.00 47.15 213 ALA B N 1
ATOM 5046 C CA . ALA B 1 212 ? 27.566 86.626 36.767 1.00 49.48 213 ALA B CA 1
ATOM 5047 C C . ALA B 1 212 ? 26.206 87.031 36.166 1.00 48.46 213 ALA B C 1
ATOM 5048 O O . ALA B 1 212 ? 25.511 87.838 36.800 1.00 49.08 213 ALA B O 1
ATOM 5050 N N . TYR B 1 213 ? 25.806 86.458 35.021 1.00 50.55 214 TYR B N 1
ATOM 5051 C CA . TYR B 1 213 ? 24.431 86.572 34.448 1.00 45.85 214 TYR B CA 1
ATOM 5052 C C . TYR B 1 213 ? 23.341 86.233 35.479 1.00 41.73 214 TYR B C 1
ATOM 5053 O O . TYR B 1 213 ? 22.240 86.792 35.395 1.00 54.49 214 TYR B O 1
ATOM 5062 N N . LEU B 1 214 ? 23.618 85.331 36.414 1.00 45.19 215 LEU B N 1
ATOM 5063 C CA . LEU B 1 214 ? 22.680 84.901 37.485 1.00 46.99 215 LEU B CA 1
ATOM 5064 C C . LEU B 1 214 ? 22.240 86.093 38.333 1.00 51.80 215 LEU B C 1
ATOM 5065 O O . LEU B 1 214 ? 21.062 86.100 38.765 1.00 56.81 215 LEU B O 1
ATOM 5070 N N . GLY B 1 215 ? 23.167 87.025 38.585 1.00 52.90 216 GLY B N 1
ATOM 5071 C CA . GLY B 1 215 ? 22.922 88.257 39.346 1.00 55.01 216 GLY B CA 1
ATOM 5072 C C . GLY B 1 215 ? 21.673 88.950 38.843 1.00 57.40 216 GLY B C 1
ATOM 5073 O O . GLY B 1 215 ? 20.795 89.214 39.677 1.00 55.83 216 GLY B O 1
ATOM 5074 N N . LYS B 1 216 ? 21.579 89.173 37.526 1.00 58.27 217 LYS B N 1
ATOM 5075 C CA . LYS B 1 216 ? 20.476 89.946 36.900 1.00 68.59 217 LYS B CA 1
ATOM 5076 C C . LYS B 1 216 ? 19.235 89.050 36.783 1.00 64.54 217 LYS B C 1
ATOM 5077 O O . LYS B 1 216 ? 18.106 89.545 36.952 1.00 66.53 217 LYS B O 1
ATOM 5083 N N . LEU B 1 217 ? 19.432 87.770 36.507 1.00 62.09 218 LEU B N 1
ATOM 5084 C CA . LEU B 1 217 ? 18.329 86.788 36.514 1.00 60.11 218 LEU B CA 1
ATOM 5085 C C . LEU B 1 217 ? 17.646 86.832 37.880 1.00 55.26 218 LEU B C 1
ATOM 5086 O O . LEU B 1 217 ? 16.397 86.761 37.927 1.00 45.46 218 LEU B O 1
ATOM 5091 N N . VAL B 1 218 ? 18.421 86.895 38.964 1.00 50.97 219 VAL B N 1
ATOM 5092 C CA . VAL B 1 218 ? 17.821 86.890 40.333 1.00 55.08 219 VAL B CA 1
ATOM 5093 C C . VAL B 1 218 ? 16.796 88.035 40.400 1.00 57.19 219 VAL B C 1
ATOM 5094 O O . VAL B 1 218 ? 15.648 87.802 40.839 1.00 48.27 219 VAL B O 1
ATOM 5098 N N . ARG B 1 219 ? 17.154 89.218 39.908 1.00 65.51 220 ARG B N 1
ATOM 5099 C CA . ARG B 1 219 ? 16.281 90.415 40.013 1.00 72.03 220 ARG B CA 1
ATOM 5100 C C . ARG B 1 219 ? 14.933 90.157 39.318 1.00 74.98 220 ARG B C 1
ATOM 5101 O O . ARG B 1 219 ? 13.896 90.224 40.017 1.00 71.30 220 ARG B O 1
ATOM 5109 N N . GLU B 1 220 ? 14.951 89.828 38.021 1.00 67.57 221 GLU B N 1
ATOM 5110 C CA . GLU B 1 220 ? 13.744 89.549 37.199 1.00 70.43 221 GLU B CA 1
ATOM 5111 C C . GLU B 1 220 ? 12.851 88.479 37.826 1.00 64.47 221 GLU B C 1
ATOM 5112 O O . GLU B 1 220 ? 11.635 88.703 37.858 1.00 71.43 221 GLU B O 1
ATOM 5118 N N . LEU B 1 221 ? 13.421 87.336 38.217 1.00 50.89 222 LEU B N 1
ATOM 5119 C CA . LEU B 1 221 ? 12.661 86.105 38.585 1.00 54.11 222 LEU B CA 1
ATOM 5120 C C . LEU B 1 221 ? 12.108 86.252 40.005 1.00 52.96 222 LEU B C 1
ATOM 5121 O O . LEU B 1 221 ? 11.168 85.524 40.364 1.00 66.24 222 LEU B O 1
ATOM 5126 N N . GLY B 1 222 ? 12.663 87.163 40.789 1.00 54.32 223 GLY B N 1
ATOM 5127 C CA . GLY B 1 222 ? 12.219 87.404 42.172 1.00 54.20 223 GLY B CA 1
ATOM 5128 C C . GLY B 1 222 ? 12.566 86.240 43.074 1.00 58.53 223 GLY B C 1
ATOM 5129 O O . GLY B 1 222 ? 11.733 85.904 43.929 1.00 70.86 223 GLY B O 1
ATOM 5130 N N . VAL B 1 223 ? 13.752 85.638 42.908 1.00 61.38 224 VAL B N 1
ATOM 5131 C CA . VAL B 1 223 ? 14.168 84.446 43.710 1.00 58.88 224 VAL B CA 1
ATOM 5132 C C . VAL B 1 223 ? 14.933 84.917 44.952 1.00 54.99 224 VAL B C 1
ATOM 5133 O O . VAL B 1 223 ? 15.602 85.944 44.868 1.00 53.78 224 VAL B O 1
ATOM 5137 N N . ASP B 1 224 ? 14.878 84.117 46.020 1.00 53.82 225 ASP B N 1
ATOM 5138 C CA . ASP B 1 224 ? 15.451 84.388 47.365 1.00 51.82 225 ASP B CA 1
ATOM 5139 C C . ASP B 1 224 ? 16.962 84.160 47.387 1.00 50.13 225 ASP B C 1
ATOM 5140 O O . ASP B 1 224 ? 17.655 84.706 48.270 1.00 52.35 225 ASP B O 1
ATOM 5145 N N . LEU B 1 225 ? 17.464 83.430 46.409 1.00 52.31 226 LEU B N 1
ATOM 5146 C CA . LEU B 1 225 ? 18.755 82.721 46.500 1.00 53.16 226 LEU B CA 1
ATOM 5147 C C . LEU B 1 225 ? 19.076 82.202 45.102 1.00 51.20 226 LEU B C 1
ATOM 5148 O O . LEU B 1 225 ? 18.134 81.807 44.419 1.00 60.15 226 LEU B O 1
ATOM 5153 N N . ALA B 1 226 ? 20.332 82.252 44.666 1.00 47.95 227 ALA B N 1
ATOM 5154 C CA . ALA B 1 226 ? 20.833 81.450 43.527 1.00 46.10 227 ALA B CA 1
ATOM 5155 C C . ALA B 1 226 ? 21.888 80.449 44.026 1.00 51.09 227 ALA B C 1
ATOM 5156 O O . ALA B 1 226 ? 22.700 80.792 44.954 1.00 44.59 227 ALA B O 1
ATOM 5158 N N . ILE B 1 227 ? 21.860 79.237 43.456 1.00 46.41 228 ILE B N 1
ATOM 5159 C CA . ILE B 1 227 ? 22.889 78.185 43.687 1.00 45.01 228 ILE B CA 1
ATOM 5160 C C . ILE B 1 227 ? 23.454 77.762 42.335 1.00 44.46 228 ILE B C 1
ATOM 5161 O O . ILE B 1 227 ? 22.638 77.460 41.441 1.00 45.71 228 ILE B O 1
ATOM 5166 N N . ALA B 1 228 ? 24.791 77.756 42.212 1.00 43.46 229 ALA B N 1
ATOM 5167 C CA . ALA B 1 228 ? 25.538 77.290 41.021 1.00 42.18 229 ALA B CA 1
ATOM 5168 C C . ALA B 1 228 ? 26.617 76.274 41.421 1.00 43.34 229 ALA B C 1
ATOM 5169 O O . ALA B 1 228 ? 27.168 76.351 42.563 1.00 36.35 229 ALA B O 1
ATOM 5171 N N . GLN B 1 229 ? 26.882 75.336 40.502 1.00 40.33 230 GLN B N 1
ATOM 5172 C CA . GLN B 1 229 ? 27.706 74.138 40.760 1.00 38.24 230 GLN B CA 1
ATOM 5173 C C . GLN B 1 229 ? 28.711 73.946 39.611 1.00 37.74 230 GLN B C 1
ATOM 5174 O O . GLN B 1 229 ? 28.662 74.727 38.635 1.00 36.47 230 GLN B O 1
ATOM 5180 N N . ASP B 1 230 ? 29.656 73.016 39.799 1.00 34.42 231 ASP B N 1
ATOM 5181 C CA . ASP B 1 230 ? 30.539 72.448 38.739 1.00 35.36 231 ASP B CA 1
ATOM 5182 C C . ASP B 1 230 ? 29.882 71.172 38.156 1.00 37.38 231 ASP B C 1
ATOM 5183 O O . ASP B 1 230 ? 28.741 70.816 38.578 1.00 37.61 231 ASP B O 1
ATOM 5188 N N . GLY B 1 231 ? 30.557 70.555 37.177 1.00 36.43 232 GLY B N 1
ATOM 5189 C CA . GLY B 1 231 ? 30.070 69.441 36.347 1.00 40.66 232 GLY B CA 1
ATOM 5190 C C . GLY B 1 231 ? 29.856 68.162 37.138 1.00 38.18 232 GLY B C 1
ATOM 5191 O O . GLY B 1 231 ? 29.008 67.404 36.725 1.00 47.55 232 GLY B O 1
ATOM 5192 N N . ASP B 1 232 ? 30.596 67.926 38.226 1.00 38.44 233 ASP B N 1
ATOM 5193 C CA . ASP B 1 232 ? 30.359 66.750 39.101 1.00 35.59 233 ASP B CA 1
ATOM 5194 C C . ASP B 1 232 ? 29.646 67.208 40.361 1.00 34.98 233 ASP B C 1
ATOM 5195 O O . ASP B 1 232 ? 29.424 66.367 41.235 1.00 34.58 233 ASP B O 1
ATOM 5200 N N . ALA B 1 233 ? 29.312 68.494 40.438 1.00 38.77 234 ALA B N 1
ATOM 5201 C CA . ALA B 1 233 ? 28.519 69.109 41.530 1.00 41.11 234 ALA B CA 1
ATOM 5202 C C . ALA B 1 233 ? 29.165 68.874 42.903 1.00 39.75 234 ALA B C 1
ATOM 5203 O O . ALA B 1 233 ? 28.431 68.486 43.834 1.00 40.30 234 ALA B O 1
ATOM 5205 N N . ASP B 1 234 ? 30.468 69.084 43.084 1.00 45.65 235 ASP B N 1
ATOM 5206 C CA . ASP B 1 234 ? 30.968 69.172 44.494 1.00 56.90 235 ASP B CA 1
ATOM 5207 C C . ASP B 1 234 ? 31.380 70.611 44.853 1.00 49.48 235 ASP B C 1
ATOM 5208 O O . ASP B 1 234 ? 31.752 70.805 46.020 1.00 58.00 235 ASP B O 1
ATOM 5213 N N . ARG B 1 235 ? 31.286 71.564 43.918 1.00 43.01 236 ARG B N 1
ATOM 5214 C CA . ARG B 1 235 ? 31.396 73.021 44.194 1.00 48.26 236 ARG B CA 1
ATOM 5215 C C . ARG B 1 235 ? 29.999 73.647 44.322 1.00 55.97 236 ARG B C 1
ATOM 5216 O O . ARG B 1 235 ? 29.047 73.199 43.618 1.00 56.65 236 ARG B O 1
ATOM 5224 N N . ILE B 1 236 ? 29.886 74.654 45.197 1.00 50.61 237 ILE B N 1
ATOM 5225 C CA . ILE B 1 236 ? 28.703 75.545 45.314 1.00 41.58 237 ILE B CA 1
ATOM 5226 C C . ILE B 1 236 ? 29.156 77.008 45.376 1.00 48.40 237 ILE B C 1
ATOM 5227 O O . ILE B 1 236 ? 30.125 77.303 46.095 1.00 60.86 237 ILE B O 1
ATOM 5232 N N . ALA B 1 237 ? 28.498 77.858 44.579 1.00 54.32 238 ALA B N 1
ATOM 5233 C CA . ALA B 1 237 ? 28.524 79.339 44.597 1.00 49.32 238 ALA B CA 1
ATOM 5234 C C . ALA B 1 237 ? 27.088 79.838 44.804 1.00 57.52 238 ALA B C 1
ATOM 5235 O O . ALA B 1 237 ? 26.139 79.139 44.341 1.00 53.34 238 ALA B O 1
ATOM 5237 N N . VAL B 1 238 ? 26.911 80.951 45.528 1.00 53.75 239 VAL B N 1
ATOM 5238 C CA . VAL B 1 238 ? 25.564 81.504 45.850 1.00 47.19 239 VAL B CA 1
ATOM 5239 C C . VAL B 1 238 ? 25.520 82.993 45.517 1.00 49.74 239 VAL B C 1
ATOM 5240 O O . VAL B 1 238 ? 26.580 83.646 45.589 1.00 52.09 239 VAL B O 1
ATOM 5244 N N . PHE B 1 239 ? 24.345 83.467 45.059 1.00 53.42 240 PHE B N 1
ATOM 5245 C CA . PHE B 1 239 ? 23.942 84.898 44.928 1.00 49.41 240 PHE B CA 1
ATOM 5246 C C . PHE B 1 239 ? 22.747 85.126 45.850 1.00 49.54 240 PHE B C 1
ATOM 5247 O O . PHE B 1 239 ? 22.003 84.168 46.019 1.00 43.74 240 PHE B O 1
ATOM 5255 N N . ASP B 1 240 ? 22.579 86.339 46.398 1.00 52.37 241 ASP B N 1
ATOM 5256 C CA . ASP B 1 240 ? 21.463 86.688 47.321 1.00 52.67 241 ASP B CA 1
ATOM 5257 C C . ASP B 1 240 ? 20.279 87.260 46.518 1.00 51.71 241 ASP B C 1
ATOM 5258 O O . ASP B 1 240 ? 20.387 87.371 45.264 1.00 45.90 241 ASP B O 1
ATOM 5263 N N . GLU B 1 241 ? 19.209 87.647 47.225 1.00 53.64 242 GLU B N 1
ATOM 5264 C CA . GLU B 1 241 ? 17.906 88.088 46.655 1.00 58.24 242 GLU B CA 1
ATOM 5265 C C . GLU B 1 241 ? 18.080 89.373 45.853 1.00 55.74 242 GLU B C 1
ATOM 5266 O O . GLU B 1 241 ? 17.213 89.621 45.001 1.00 59.57 242 GLU B O 1
ATOM 5272 N N . LYS B 1 242 ? 19.128 90.148 46.152 1.00 52.18 243 LYS B N 1
ATOM 5273 C CA . LYS B 1 242 ? 19.458 91.423 45.464 1.00 55.49 243 LYS B CA 1
ATOM 5274 C C . LYS B 1 242 ? 20.139 91.104 44.137 1.00 58.64 243 LYS B C 1
ATOM 5275 O O . LYS B 1 242 ? 20.113 91.961 43.257 1.00 57.24 243 LYS B O 1
ATOM 5281 N N . GLY B 1 243 ? 20.693 89.900 43.996 1.00 61.49 244 GLY B N 1
ATOM 5282 C CA . GLY B 1 243 ? 21.433 89.495 42.792 1.00 57.54 244 GLY B CA 1
ATOM 5283 C C . GLY B 1 243 ? 22.897 89.749 43.011 1.00 56.68 244 GLY B C 1
ATOM 5284 O O . GLY B 1 243 ? 23.636 89.808 42.031 1.00 52.57 244 GLY B O 1
ATOM 5285 N N . ASN B 1 244 ? 23.283 89.901 44.278 1.00 63.15 245 ASN B N 1
ATOM 5286 C CA . ASN B 1 244 ? 24.680 90.204 44.694 1.00 67.21 245 ASN B CA 1
ATOM 5287 C C . ASN B 1 244 ? 25.433 88.883 44.846 1.00 62.46 245 ASN B C 1
ATOM 5288 O O . ASN B 1 244 ? 24.908 87.966 45.538 1.00 54.12 245 ASN B O 1
ATOM 5293 N N . TYR B 1 245 ? 26.637 88.792 44.278 1.00 57.10 246 TYR B N 1
ATOM 5294 C CA . TYR B 1 245 ? 27.482 87.607 44.518 1.00 52.48 246 TYR B CA 1
ATOM 5295 C C . TYR B 1 245 ? 27.824 87.559 46.011 1.00 53.14 246 TYR B C 1
ATOM 5296 O O . TYR B 1 245 ? 28.153 88.626 46.567 1.00 53.40 246 TYR B O 1
ATOM 5305 N N . VAL B 1 246 ? 27.656 86.387 46.640 1.00 48.68 247 VAL B N 1
ATOM 5306 C CA . VAL B 1 246 ? 28.094 86.117 48.042 1.00 53.41 247 VAL B CA 1
ATOM 5307 C C . VAL B 1 246 ? 29.384 85.300 47.964 1.00 59.78 247 VAL B C 1
ATOM 5308 O O . VAL B 1 246 ? 29.289 84.051 47.911 1.00 68.31 247 VAL B O 1
ATOM 5312 N N . ASP B 1 247 ? 30.536 85.975 47.948 1.00 67.22 248 ASP B N 1
ATOM 5313 C CA . ASP B 1 247 ? 31.841 85.357 47.586 1.00 69.28 248 ASP B CA 1
ATOM 5314 C C . ASP B 1 247 ? 32.145 84.252 48.600 1.00 66.06 248 ASP B C 1
ATOM 5315 O O . ASP B 1 247 ? 31.351 84.078 49.554 1.00 59.01 248 ASP B O 1
ATOM 5320 N N . GLU B 1 248 ? 33.238 83.521 48.374 1.00 66.09 249 GLU B N 1
ATOM 5321 C CA . GLU B 1 248 ? 33.393 82.131 48.867 1.00 57.14 249 GLU B CA 1
ATOM 5322 C C . GLU B 1 248 ? 33.708 82.151 50.369 1.00 56.46 249 GLU B C 1
ATOM 5323 O O . GLU B 1 248 ? 33.234 81.225 51.068 1.00 60.32 249 GLU B O 1
ATOM 5329 N N . ASP B 1 249 ? 34.357 83.205 50.879 1.00 57.48 250 ASP B N 1
ATOM 5330 C CA . ASP B 1 249 ? 34.660 83.358 52.334 1.00 51.08 250 ASP B CA 1
ATOM 5331 C C . ASP B 1 249 ? 33.383 83.742 53.100 1.00 48.67 250 ASP B C 1
ATOM 5332 O O . ASP B 1 249 ? 33.117 83.181 54.225 1.00 39.66 250 ASP B O 1
ATOM 5337 N N . THR B 1 250 ? 32.573 84.630 52.540 1.00 47.52 251 THR B N 1
ATOM 5338 C CA . THR B 1 250 ? 31.290 85.017 53.190 1.00 49.58 251 THR B CA 1
ATOM 5339 C C . THR B 1 250 ? 30.458 83.749 53.422 1.00 49.77 251 THR B C 1
ATOM 5340 O O . THR B 1 250 ? 29.848 83.615 54.539 1.00 56.41 251 THR B O 1
ATOM 5344 N N . VAL B 1 251 ? 30.422 82.865 52.410 1.00 50.98 252 VAL B N 1
ATOM 5345 C CA . VAL B 1 251 ? 29.708 81.548 52.457 1.00 44.75 252 VAL B CA 1
ATOM 5346 C C . VAL B 1 251 ? 30.334 80.727 53.571 1.00 42.76 252 VAL B C 1
ATOM 5347 O O . VAL B 1 251 ? 29.583 80.248 54.451 1.00 49.32 252 VAL B O 1
ATOM 5351 N N . ILE B 1 252 ? 31.657 80.576 53.548 1.00 42.80 253 ILE B N 1
ATOM 5352 C CA . ILE B 1 252 ? 32.355 79.824 54.632 1.00 47.76 253 ILE B CA 1
ATOM 5353 C C . ILE B 1 252 ? 32.096 80.554 55.957 1.00 50.14 253 ILE B C 1
ATOM 5354 O O . ILE B 1 252 ? 31.834 79.866 56.985 1.00 47.35 253 ILE B O 1
ATOM 5359 N N . ALA B 1 253 ? 32.157 81.891 55.946 1.00 48.46 254 ALA B N 1
ATOM 5360 C CA . ALA B 1 253 ? 32.031 82.701 57.184 1.00 54.04 254 ALA B CA 1
ATOM 5361 C C . ALA B 1 253 ? 30.706 82.353 57.841 1.00 50.53 254 ALA B C 1
ATOM 5362 O O . ALA B 1 253 ? 30.718 82.070 59.071 1.00 41.38 254 ALA B O 1
ATOM 5364 N N . LEU B 1 254 ? 29.632 82.378 57.029 1.00 50.99 255 LEU B N 1
ATOM 5365 C CA . LEU B 1 254 ? 28.241 82.105 57.480 1.00 48.74 255 LEU B CA 1
ATOM 5366 C C . LEU B 1 254 ? 28.237 80.769 58.217 1.00 47.06 255 LEU B C 1
ATOM 5367 O O . LEU B 1 254 ? 27.695 80.704 59.354 1.00 46.09 255 LEU B O 1
ATOM 5372 N N . PHE B 1 255 ? 28.889 79.756 57.624 1.00 48.19 256 PHE B N 1
ATOM 5373 C CA . PHE B 1 255 ? 28.855 78.350 58.118 1.00 46.19 256 PHE B CA 1
ATOM 5374 C C . PHE B 1 255 ? 29.782 78.228 59.348 1.00 47.53 256 PHE B C 1
ATOM 5375 O O . PHE B 1 255 ? 29.367 77.614 60.392 1.00 39.91 256 PHE B O 1
ATOM 5383 N N . ALA B 1 256 ? 30.978 78.828 59.277 1.00 50.98 257 ALA B N 1
ATOM 5384 C CA . ALA B 1 256 ? 31.889 78.999 60.442 1.00 52.48 257 ALA B CA 1
ATOM 5385 C C . ALA B 1 256 ? 31.093 79.571 61.625 1.00 49.38 257 ALA B C 1
ATOM 5386 O O . ALA B 1 256 ? 31.035 78.901 62.712 1.00 43.59 257 ALA B O 1
ATOM 5388 N N . LYS B 1 257 ? 30.409 80.696 61.399 1.00 46.01 258 LYS B N 1
ATOM 5389 C CA . LYS B 1 257 ? 29.694 81.431 62.481 1.00 55.33 258 LYS B CA 1
ATOM 5390 C C . LYS B 1 257 ? 28.665 80.513 63.140 1.00 52.18 258 LYS B C 1
ATOM 5391 O O . LYS B 1 257 ? 28.749 80.334 64.341 1.00 52.77 258 LYS B O 1
ATOM 5397 N N . LEU B 1 258 ? 27.768 79.916 62.355 1.00 56.10 259 LEU B N 1
ATOM 5398 C CA A LEU B 1 258 ? 26.656 79.111 62.915 0.50 58.77 259 LEU B CA 1
ATOM 5399 C CA B LEU B 1 258 ? 26.644 79.048 62.828 0.50 52.79 259 LEU B CA 1
ATOM 5400 C C . LEU B 1 258 ? 27.187 77.865 63.624 1.00 52.68 259 LEU B C 1
ATOM 5401 O O . LEU B 1 258 ? 26.525 77.457 64.579 1.00 53.49 259 LEU B O 1
ATOM 5410 N N . TYR B 1 259 ? 28.302 77.289 63.159 1.00 57.55 260 TYR B N 1
ATOM 5411 C CA . TYR B 1 259 ? 28.854 76.035 63.745 1.00 58.02 260 TYR B CA 1
ATOM 5412 C C . TYR B 1 259 ? 29.461 76.366 65.112 1.00 57.45 260 TYR B C 1
ATOM 5413 O O . TYR B 1 259 ? 29.189 75.625 66.092 1.00 52.56 260 TYR B O 1
ATOM 5422 N N . VAL B 1 260 ? 30.220 77.464 65.180 1.00 57.99 261 VAL B N 1
ATOM 5423 C CA . VAL B 1 260 ? 30.955 77.886 66.410 1.00 66.98 261 VAL B CA 1
ATOM 5424 C C . VAL B 1 260 ? 29.950 78.381 67.467 1.00 68.10 261 VAL B C 1
ATOM 5425 O O . VAL B 1 260 ? 30.237 78.193 68.653 1.00 72.87 261 VAL B O 1
ATOM 5429 N N . GLU B 1 261 ? 28.784 78.903 67.070 1.00 68.54 262 GLU B N 1
ATOM 5430 C CA . GLU B 1 261 ? 27.718 79.341 68.017 1.00 68.61 262 GLU B CA 1
ATOM 5431 C C . GLU B 1 261 ? 27.040 78.117 68.671 1.00 75.85 262 GLU B C 1
ATOM 5432 O O . GLU B 1 261 ? 27.211 77.933 69.897 1.00 71.40 262 GLU B O 1
ATOM 5438 N N . GLU B 1 262 ? 26.326 77.284 67.908 1.00 74.23 263 GLU B N 1
ATOM 5439 C CA . GLU B 1 262 ? 25.627 76.085 68.453 1.00 87.11 263 GLU B CA 1
ATOM 5440 C C . GLU B 1 262 ? 26.557 75.346 69.419 1.00 90.98 263 GLU B C 1
ATOM 5441 O O . GLU B 1 262 ? 26.094 74.951 70.508 1.00 87.74 263 GLU B O 1
ATOM 5447 N N . HIS B 1 263 ? 27.813 75.146 69.015 1.00 105.70 264 HIS B N 1
ATOM 5448 C CA . HIS B 1 263 ? 28.835 74.432 69.820 1.00 107.93 264 HIS B CA 1
ATOM 5449 C C . HIS B 1 263 ? 29.027 75.211 71.129 1.00 101.55 264 HIS B C 1
ATOM 5450 O O . HIS B 1 263 ? 28.724 74.622 72.172 1.00 83.80 264 HIS B O 1
ATOM 5457 N N . GLY B 1 264 ? 29.387 76.505 71.037 1.00 98.86 265 GLY B N 1
ATOM 5458 C CA . GLY B 1 264 ? 29.883 77.380 72.127 1.00 77.44 265 GLY B CA 1
ATOM 5459 C C . GLY B 1 264 ? 31.395 77.592 72.039 1.00 81.13 265 GLY B C 1
ATOM 5460 O O . GLY B 1 264 ? 32.000 77.954 73.067 1.00 77.16 265 GLY B O 1
ATOM 5461 N N . GLY B 1 265 ? 31.974 77.422 70.840 1.00 75.30 266 GLY B N 1
ATOM 5462 C CA . GLY B 1 265 ? 33.422 77.337 70.556 1.00 68.10 266 GLY B CA 1
ATOM 5463 C C . GLY B 1 265 ? 33.741 76.138 69.661 1.00 68.15 266 GLY B C 1
ATOM 5464 O O . GLY B 1 265 ? 32.834 75.642 68.968 1.00 61.69 266 GLY B O 1
ATOM 5465 N N . GLY B 1 266 ? 34.984 75.658 69.676 1.00 65.42 267 GLY B N 1
ATOM 5466 C CA . GLY B 1 266 ? 35.436 74.517 68.852 1.00 62.80 267 GLY B CA 1
ATOM 5467 C C . GLY B 1 266 ? 36.284 74.991 67.687 1.00 61.78 267 GLY B C 1
ATOM 5468 O O . GLY B 1 266 ? 36.304 76.219 67.441 1.00 65.28 267 GLY B O 1
ATOM 5469 N N . THR B 1 267 ? 36.945 74.060 66.983 1.00 59.06 268 THR B N 1
ATOM 5470 C CA . THR B 1 267 ? 37.914 74.357 65.889 1.00 56.58 268 THR B CA 1
ATOM 5471 C C . THR B 1 267 ? 37.259 74.290 64.500 1.00 55.10 268 THR B C 1
ATOM 5472 O O . THR B 1 267 ? 36.367 73.434 64.254 1.00 53.25 268 THR B O 1
ATOM 5476 N N . VAL B 1 268 ? 37.758 75.146 63.612 1.00 54.41 269 VAL B N 1
ATOM 5477 C CA . VAL B 1 268 ? 37.311 75.316 62.207 1.00 50.62 269 VAL B CA 1
ATOM 5478 C C . VAL B 1 268 ? 38.542 75.253 61.307 1.00 51.01 269 VAL B C 1
ATOM 5479 O O . VAL B 1 268 ? 39.343 76.189 61.379 1.00 67.52 269 VAL B O 1
ATOM 5483 N N . VAL B 1 269 ? 38.711 74.203 60.504 1.00 48.54 270 VAL B N 1
ATOM 5484 C CA . VAL B 1 269 ? 39.835 74.130 59.519 1.00 48.83 270 VAL B CA 1
ATOM 5485 C C . VAL B 1 269 ? 39.390 74.730 58.192 1.00 41.23 270 VAL B C 1
ATOM 5486 O O . VAL B 1 269 ? 38.337 74.357 57.722 1.00 51.49 270 VAL B O 1
ATOM 5490 N N . VAL B 1 270 ? 40.185 75.591 57.591 1.00 41.14 271 VAL B N 1
ATOM 5491 C CA . VAL B 1 270 ? 39.891 76.161 56.243 1.00 45.81 271 VAL B CA 1
ATOM 5492 C C . VAL B 1 270 ? 41.183 76.083 55.447 1.00 46.48 271 VAL B C 1
ATOM 5493 O O . VAL B 1 270 ? 42.172 75.621 56.004 1.00 54.31 271 VAL B O 1
ATOM 5497 N N . SER B 1 271 ? 41.168 76.514 54.193 1.00 49.23 272 SER B N 1
ATOM 5498 C CA . SER B 1 271 ? 42.376 76.466 53.347 1.00 54.84 272 SER B CA 1
ATOM 5499 C C . SER B 1 271 ? 43.283 77.655 53.690 1.00 59.59 272 SER B C 1
ATOM 5500 O O . SER B 1 271 ? 42.797 78.677 54.215 1.00 54.31 272 SER B O 1
ATOM 5503 N N . ILE B 1 272 ? 44.556 77.519 53.336 1.00 63.33 273 ILE B N 1
ATOM 5504 C CA . ILE B 1 272 ? 45.605 78.555 53.483 1.00 60.15 273 ILE B CA 1
ATOM 5505 C C . ILE B 1 272 ? 45.205 79.807 52.686 1.00 56.18 273 ILE B C 1
ATOM 5506 O O . ILE B 1 272 ? 45.738 80.881 52.996 1.00 54.49 273 ILE B O 1
ATOM 5511 N N . ASP B 1 273 ? 44.285 79.725 51.719 1.00 54.03 274 ASP B N 1
ATOM 5512 C CA . ASP B 1 273 ? 43.952 80.905 50.867 1.00 50.79 274 ASP B CA 1
ATOM 5513 C C . ASP B 1 273 ? 42.655 81.583 51.312 1.00 55.55 274 ASP B C 1
ATOM 5514 O O . ASP B 1 273 ? 42.350 82.648 50.713 1.00 56.32 274 ASP B O 1
ATOM 5519 N N . THR B 1 274 ? 41.961 81.059 52.342 1.00 61.29 275 THR B N 1
ATOM 5520 C CA . THR B 1 274 ? 40.742 81.692 52.940 1.00 68.65 275 THR B CA 1
ATOM 5521 C C . THR B 1 274 ? 41.159 82.765 53.967 1.00 69.28 275 THR B C 1
ATOM 5522 O O . THR B 1 274 ? 42.031 82.484 54.810 1.00 63.34 275 THR B O 1
ATOM 5526 N N . GLY B 1 275 ? 40.512 83.936 53.919 1.00 66.24 276 GLY B N 1
ATOM 5527 C CA . GLY B 1 275 ? 40.914 85.166 54.626 1.00 57.89 276 GLY B CA 1
ATOM 5528 C C . GLY B 1 275 ? 40.086 85.444 55.870 1.00 57.79 276 GLY B C 1
ATOM 5529 O O . GLY B 1 275 ? 39.450 84.524 56.417 1.00 49.88 276 GLY B O 1
ATOM 5530 N N . SER B 1 276 ? 40.112 86.690 56.331 1.00 60.95 277 SER B N 1
ATOM 5531 C CA . SER B 1 276 ? 39.872 87.022 57.756 1.00 60.15 277 SER B CA 1
ATOM 5532 C C . SER B 1 276 ? 38.381 87.170 58.053 1.00 54.31 277 SER B C 1
ATOM 5533 O O . SER B 1 276 ? 38.042 87.359 59.235 1.00 50.19 277 SER B O 1
ATOM 5536 N N . ARG B 1 277 ? 37.512 87.039 57.044 1.00 60.24 278 ARG B N 1
ATOM 5537 C CA . ARG B 1 277 ? 36.046 87.056 57.280 1.00 53.63 278 ARG B CA 1
ATOM 5538 C C . ARG B 1 277 ? 35.768 85.953 58.296 1.00 53.49 278 ARG B C 1
ATOM 5539 O O . ARG B 1 277 ? 34.912 86.149 59.189 1.00 60.42 278 ARG B O 1
ATOM 5547 N N . ILE B 1 278 ? 36.540 84.874 58.190 1.00 54.96 279 ILE B N 1
ATOM 5548 C CA . ILE B 1 278 ? 36.353 83.592 58.931 1.00 58.86 279 ILE B CA 1
ATOM 5549 C C . ILE B 1 278 ? 36.944 83.697 60.344 1.00 59.09 279 ILE B C 1
ATOM 5550 O O . ILE B 1 278 ? 36.268 83.254 61.327 1.00 54.73 279 ILE B O 1
ATOM 5555 N N . ASP B 1 279 ? 38.162 84.246 60.435 1.00 64.22 280 ASP B N 1
ATOM 5556 C CA . ASP B 1 279 ? 38.908 84.523 61.698 1.00 65.61 280 ASP B CA 1
ATOM 5557 C C . ASP B 1 279 ? 38.027 85.402 62.604 1.00 63.76 280 ASP B C 1
ATOM 5558 O O . ASP B 1 279 ? 37.852 85.038 63.792 1.00 55.49 280 ASP B O 1
ATOM 5563 N N . ALA B 1 280 ? 37.431 86.456 62.028 1.00 59.67 281 ALA B N 1
ATOM 5564 C CA . ALA B 1 280 ? 36.594 87.479 62.704 1.00 61.39 281 ALA B CA 1
ATOM 5565 C C . ALA B 1 280 ? 35.392 86.838 63.405 1.00 68.32 281 ALA B C 1
ATOM 5566 O O . ALA B 1 280 ? 35.191 87.108 64.636 1.00 70.37 281 ALA B O 1
ATOM 5568 N N . VAL B 1 281 ? 34.608 86.033 62.675 1.00 64.46 282 VAL B N 1
ATOM 5569 C CA . VAL B 1 281 ? 33.313 85.509 63.205 1.00 53.93 282 VAL B CA 1
ATOM 5570 C C . VAL B 1 281 ? 33.623 84.395 64.208 1.00 54.52 282 VAL B C 1
ATOM 5571 O O . VAL B 1 281 ? 32.818 84.220 65.180 1.00 65.68 282 VAL B O 1
ATOM 5575 N N . VAL B 1 282 ? 34.758 83.712 64.034 1.00 58.06 283 VAL B N 1
ATOM 5576 C CA . VAL B 1 282 ? 35.106 82.470 64.801 1.00 68.27 283 VAL B CA 1
ATOM 5577 C C . VAL B 1 282 ? 35.673 82.850 66.173 1.00 66.01 283 VAL B C 1
ATOM 5578 O O . VAL B 1 282 ? 35.358 82.154 67.174 1.00 65.99 283 VAL B O 1
ATOM 5582 N N . GLU B 1 283 ? 36.500 83.892 66.219 1.00 77.16 284 GLU B N 1
ATOM 5583 C CA . GLU B 1 283 ? 37.037 84.441 67.493 1.00 80.19 284 GLU B CA 1
ATOM 5584 C C . GLU B 1 283 ? 35.882 85.136 68.223 1.00 69.65 284 GLU B C 1
ATOM 5585 O O . GLU B 1 283 ? 35.699 84.829 69.395 1.00 61.86 284 GLU B O 1
ATOM 5591 N N . ARG B 1 284 ? 35.063 85.932 67.529 1.00 71.63 285 ARG B N 1
ATOM 5592 C CA . ARG B 1 284 ? 33.888 86.614 68.140 1.00 81.15 285 ARG B CA 1
ATOM 5593 C C . ARG B 1 284 ? 32.966 85.599 68.840 1.00 77.10 285 ARG B C 1
ATOM 5594 O O . ARG B 1 284 ? 32.434 85.957 69.894 1.00 80.37 285 ARG B O 1
ATOM 5602 N N . ALA B 1 285 ? 32.768 84.392 68.295 1.00 78.30 286 ALA B N 1
ATOM 5603 C CA . ALA B 1 285 ? 31.846 83.367 68.861 1.00 71.16 286 ALA B CA 1
ATOM 5604 C C . ALA B 1 285 ? 32.618 82.333 69.703 1.00 67.99 286 ALA B C 1
ATOM 5605 O O . ALA B 1 285 ? 31.999 81.353 70.185 1.00 64.77 286 ALA B O 1
ATOM 5607 N N . GLY B 1 286 ? 33.926 82.525 69.878 1.00 62.14 287 GLY B N 1
ATOM 5608 C CA . GLY B 1 286 ? 34.703 81.888 70.961 1.00 66.71 287 GLY B CA 1
ATOM 5609 C C . GLY B 1 286 ? 35.422 80.631 70.523 1.00 63.05 287 GLY B C 1
ATOM 5610 O O . GLY B 1 286 ? 35.752 79.807 71.391 1.00 61.24 287 GLY B O 1
ATOM 5611 N N . GLY B 1 287 ? 35.645 80.478 69.220 1.00 65.46 288 GLY B N 1
ATOM 5612 C CA . GLY B 1 287 ? 36.304 79.289 68.655 1.00 69.45 288 GLY B CA 1
ATOM 5613 C C . GLY B 1 287 ? 37.646 79.679 68.092 1.00 67.99 288 GLY B C 1
ATOM 5614 O O . GLY B 1 287 ? 37.909 80.901 68.064 1.00 59.88 288 GLY B O 1
ATOM 5615 N N . ARG B 1 288 ? 38.433 78.699 67.630 1.00 75.69 289 ARG B N 1
ATOM 5616 C CA . ARG B 1 288 ? 39.757 78.944 66.992 1.00 75.78 289 ARG B CA 1
ATOM 5617 C C . ARG B 1 288 ? 39.744 78.421 65.550 1.00 66.91 289 ARG B C 1
ATOM 5618 O O . ARG B 1 288 ? 39.016 77.450 65.269 1.00 64.75 289 ARG B O 1
ATOM 5626 N N . VAL B 1 289 ? 40.554 79.066 64.706 1.00 61.08 290 VAL B N 1
ATOM 5627 C CA . VAL B 1 289 ? 40.833 78.747 63.273 1.00 63.33 290 VAL B CA 1
ATOM 5628 C C . VAL B 1 289 ? 42.267 78.191 63.125 1.00 65.09 290 VAL B C 1
ATOM 5629 O O . VAL B 1 289 ? 43.229 78.950 63.407 1.00 62.90 290 VAL B O 1
ATOM 5633 N N . VAL B 1 290 ? 42.395 76.949 62.628 1.00 66.22 291 VAL B N 1
ATOM 5634 C CA . VAL B 1 290 ? 43.633 76.349 62.030 1.00 62.85 291 VAL B CA 1
ATOM 5635 C C . VAL B 1 290 ? 43.557 76.437 60.504 1.00 61.49 291 VAL B C 1
ATOM 5636 O O . VAL B 1 290 ? 42.440 76.352 59.973 1.00 81.59 291 VAL B O 1
ATOM 5640 N N . ARG B 1 291 ? 44.695 76.501 59.817 1.00 55.36 292 ARG B N 1
ATOM 5641 C CA . ARG B 1 291 ? 44.748 76.427 58.335 1.00 52.67 292 ARG B CA 1
ATOM 5642 C C . ARG B 1 291 ? 45.607 75.246 57.843 1.00 57.42 292 ARG B C 1
ATOM 5643 O O . ARG B 1 291 ? 46.671 74.982 58.474 1.00 50.10 292 ARG B O 1
ATOM 5651 N N . ILE B 1 292 ? 45.165 74.581 56.746 1.00 59.47 293 ILE B N 1
ATOM 5652 C CA . ILE B 1 292 ? 45.907 73.509 55.988 1.00 58.26 293 ILE B CA 1
ATOM 5653 C C . ILE B 1 292 ? 46.071 73.921 54.531 1.00 54.76 293 ILE B C 1
ATOM 5654 O O . ILE B 1 292 ? 45.523 74.940 54.112 1.00 61.89 293 ILE B O 1
ATOM 5659 N N . PRO B 1 293 ? 46.854 73.141 53.740 1.00 56.08 294 PRO B N 1
ATOM 5660 C CA . PRO B 1 293 ? 46.879 73.272 52.279 1.00 57.01 294 PRO B CA 1
ATOM 5661 C C . PRO B 1 293 ? 45.563 72.869 51.590 1.00 56.86 294 PRO B C 1
ATOM 5662 O O . PRO B 1 293 ? 44.793 72.105 52.168 1.00 53.13 294 PRO B O 1
ATOM 5666 N N . LEU B 1 294 ? 45.326 73.415 50.392 1.00 62.13 295 LEU B N 1
ATOM 5667 C CA . LEU B 1 294 ? 44.249 73.006 49.445 1.00 62.03 295 LEU B CA 1
ATOM 5668 C C . LEU B 1 294 ? 44.344 71.491 49.253 1.00 69.17 295 LEU B C 1
ATOM 5669 O O . LEU B 1 294 ? 45.506 71.005 49.210 1.00 63.08 295 LEU B O 1
ATOM 5674 N N . GLY B 1 295 ? 43.206 70.779 49.169 1.00 70.31 296 GLY B N 1
ATOM 5675 C CA . GLY B 1 295 ? 43.188 69.326 48.883 1.00 74.55 296 GLY B CA 1
ATOM 5676 C C . GLY B 1 295 ? 41.977 68.597 49.440 1.00 75.59 296 GLY B C 1
ATOM 5677 O O . GLY B 1 295 ? 41.041 68.331 48.646 1.00 69.63 296 GLY B O 1
ATOM 5678 N N . GLN B 1 296 ? 42.021 68.217 50.723 1.00 73.58 297 GLN B N 1
ATOM 5679 C CA . GLN B 1 296 ? 40.903 67.521 51.420 1.00 79.12 297 GLN B CA 1
ATOM 5680 C C . GLN B 1 296 ? 40.685 68.190 52.775 1.00 72.67 297 GLN B C 1
ATOM 5681 O O . GLN B 1 296 ? 41.403 67.889 53.721 1.00 77.78 297 GLN B O 1
ATOM 5687 N N . PRO B 1 297 ? 39.726 69.138 52.906 1.00 66.43 298 PRO B N 1
ATOM 5688 C CA . PRO B 1 297 ? 39.371 69.709 54.208 1.00 65.94 298 PRO B CA 1
ATOM 5689 C C . PRO B 1 297 ? 39.248 68.713 55.376 1.00 68.15 298 PRO B C 1
ATOM 5690 O O . PRO B 1 297 ? 39.585 69.086 56.488 1.00 72.33 298 PRO B O 1
ATOM 5694 N N . HIS B 1 298 ? 38.806 67.481 55.128 1.00 69.96 299 HIS B N 1
ATOM 5695 C CA . HIS B 1 298 ? 38.596 66.464 56.193 1.00 72.45 299 HIS B CA 1
ATOM 5696 C C . HIS B 1 298 ? 39.929 65.964 56.782 1.00 78.81 299 HIS B C 1
ATOM 5697 O O . HIS B 1 298 ? 39.898 65.398 57.910 1.00 68.87 299 HIS B O 1
ATOM 5704 N N . ASP B 1 299 ? 41.055 66.107 56.065 1.00 78.14 300 ASP B N 1
ATOM 5705 C CA . ASP B 1 299 ? 42.408 65.870 56.648 1.00 82.55 300 ASP B CA 1
ATOM 5706 C C . ASP B 1 299 ? 42.471 66.626 57.986 1.00 83.33 300 ASP B C 1
ATOM 5707 O O . ASP B 1 299 ? 42.717 65.986 59.037 1.00 76.85 300 ASP B O 1
ATOM 5712 N N . GLY B 1 300 ? 42.195 67.934 57.930 1.00 75.76 301 GLY B N 1
ATOM 5713 C CA . GLY B 1 300 ? 41.923 68.819 59.077 1.00 75.14 301 GLY B CA 1
ATOM 5714 C C . GLY B 1 300 ? 41.042 68.172 60.130 1.00 70.08 301 GLY B C 1
ATOM 5715 O O . GLY B 1 300 ? 41.496 68.074 61.250 1.00 80.08 301 GLY B O 1
ATOM 5716 N N . ILE B 1 301 ? 39.826 67.744 59.795 1.00 66.76 302 ILE B N 1
ATOM 5717 C CA . ILE B 1 301 ? 38.824 67.302 60.811 1.00 69.24 302 ILE B CA 1
ATOM 5718 C C . ILE B 1 301 ? 39.484 66.295 61.757 1.00 74.13 302 ILE B C 1
ATOM 5719 O O . ILE B 1 301 ? 39.417 66.536 62.966 1.00 80.26 302 ILE B O 1
ATOM 5724 N N . LYS B 1 302 ? 40.068 65.209 61.232 1.00 81.71 303 LYS B N 1
ATOM 5725 C CA . LYS B 1 302 ? 40.761 64.159 62.035 1.00 83.04 303 LYS B CA 1
ATOM 5726 C C . LYS B 1 302 ? 41.850 64.824 62.886 1.00 73.31 303 LYS B C 1
ATOM 5727 O O . LYS B 1 302 ? 41.791 64.704 64.125 1.00 58.45 303 LYS B O 1
ATOM 5733 N N . ARG B 1 303 ? 42.767 65.529 62.217 1.00 70.59 304 ARG B N 1
ATOM 5734 C CA . ARG B 1 303 ? 44.029 66.088 62.775 1.00 77.57 304 ARG B CA 1
ATOM 5735 C C . ARG B 1 303 ? 43.748 67.105 63.902 1.00 75.63 304 ARG B C 1
ATOM 5736 O O . ARG B 1 303 ? 44.499 67.090 64.898 1.00 79.56 304 ARG B O 1
ATOM 5744 N N . TYR B 1 304 ? 42.720 67.945 63.760 1.00 62.61 305 TYR B N 1
ATOM 5745 C CA . TYR B 1 304 ? 42.482 69.165 64.576 1.00 65.50 305 TYR B CA 1
ATOM 5746 C C . TYR B 1 304 ? 41.100 69.107 65.239 1.00 65.49 305 TYR B C 1
ATOM 5747 O O . TYR B 1 304 ? 40.551 70.190 65.542 1.00 78.57 305 TYR B O 1
ATOM 5756 N N . LYS B 1 305 ? 40.602 67.889 65.484 1.00 65.22 306 LYS B N 1
ATOM 5757 C CA . LYS B 1 305 ? 39.227 67.542 65.950 1.00 63.39 306 LYS B CA 1
ATOM 5758 C C . LYS B 1 305 ? 38.280 68.734 65.775 1.00 60.27 306 LYS B C 1
ATOM 5759 O O . LYS B 1 305 ? 37.774 69.233 66.775 1.00 56.82 306 LYS B O 1
ATOM 5765 N N . ALA B 1 306 ? 38.050 69.140 64.526 1.00 52.42 307 ALA B N 1
ATOM 5766 C CA . ALA B 1 306 ? 37.229 70.298 64.133 1.00 54.45 307 ALA B CA 1
ATOM 5767 C C . ALA B 1 306 ? 35.773 69.869 63.838 1.00 57.04 307 ALA B C 1
ATOM 5768 O O . ALA B 1 306 ? 35.490 68.659 63.636 1.00 53.67 307 ALA B O 1
ATOM 5770 N N . ILE B 1 307 ? 34.868 70.851 63.824 1.00 52.73 308 ILE B N 1
ATOM 5771 C CA . ILE B 1 307 ? 33.390 70.661 63.702 1.00 53.47 308 ILE B CA 1
ATOM 5772 C C . ILE B 1 307 ? 32.934 71.122 62.322 1.00 49.11 308 ILE B C 1
ATOM 5773 O O . ILE B 1 307 ? 31.733 70.956 61.991 1.00 56.19 308 ILE B O 1
ATOM 5778 N N . PHE B 1 308 ? 33.855 71.717 61.576 1.00 45.29 309 PHE B N 1
ATOM 5779 C CA . PHE B 1 308 ? 33.580 72.336 60.264 1.00 46.59 309 PHE B CA 1
ATOM 5780 C C . PHE B 1 308 ? 34.917 72.565 59.556 1.00 48.32 309 PHE B C 1
ATOM 5781 O O . PHE B 1 308 ? 35.919 72.816 60.244 1.00 48.74 309 PHE B O 1
ATOM 5789 N N . ALA B 1 309 ? 34.923 72.448 58.228 1.00 49.90 310 ALA B N 1
ATOM 5790 C CA . ALA B 1 309 ? 36.094 72.695 57.355 1.00 50.51 310 ALA B CA 1
ATOM 5791 C C . ALA B 1 309 ? 35.626 73.128 55.959 1.00 45.32 310 ALA B C 1
ATOM 5792 O O . ALA B 1 309 ? 34.453 72.928 55.641 1.00 45.93 310 ALA B O 1
ATOM 5794 N N . ALA B 1 310 ? 36.511 73.719 55.168 1.00 42.96 311 ALA B N 1
ATOM 5795 C CA . ALA B 1 310 ? 36.140 74.387 53.903 1.00 42.25 311 ALA B CA 1
ATOM 5796 C C . ALA B 1 310 ? 37.397 74.837 53.177 1.00 41.27 311 ALA B C 1
ATOM 5797 O O . ALA B 1 310 ? 38.456 74.942 53.803 1.00 42.41 311 ALA B O 1
ATOM 5799 N N . GLU B 1 311 ? 37.264 74.964 51.871 1.00 42.49 312 GLU B N 1
ATOM 5800 C CA . GLU B 1 311 ? 38.130 75.774 50.998 1.00 46.69 312 GLU B CA 1
ATOM 5801 C C . GLU B 1 311 ? 37.140 76.577 50.188 1.00 46.05 312 GLU B C 1
ATOM 5802 O O . GLU B 1 311 ? 35.953 76.261 50.243 1.00 50.49 312 GLU B O 1
ATOM 5808 N N . PRO B 1 312 ? 37.581 77.587 49.411 1.00 47.58 313 PRO B N 1
ATOM 5809 C CA . PRO B 1 312 ? 36.668 78.303 48.524 1.00 47.20 313 PRO B CA 1
ATOM 5810 C C . PRO B 1 312 ? 35.824 77.300 47.712 1.00 45.88 313 PRO B C 1
ATOM 5811 O O . PRO B 1 312 ? 36.402 76.405 47.131 1.00 54.85 313 PRO B O 1
ATOM 5815 N N . TRP B 1 313 ? 34.491 77.451 47.772 1.00 48.92 314 TRP B N 1
ATOM 5816 C CA . TRP B 1 313 ? 33.410 76.724 47.032 1.00 46.32 314 TRP B CA 1
ATOM 5817 C C . TRP B 1 313 ? 33.095 75.372 47.667 1.00 44.74 314 TRP B C 1
ATOM 5818 O O . TRP B 1 313 ? 32.132 74.771 47.206 1.00 54.64 314 TRP B O 1
ATOM 5829 N N . LYS B 1 314 ? 33.876 74.903 48.643 1.00 42.26 315 LYS B N 1
ATOM 5830 C CA . LYS B 1 314 ? 33.905 73.475 49.029 1.00 36.55 315 LYS B CA 1
ATOM 5831 C C . LYS B 1 314 ? 33.790 73.311 50.530 1.00 36.26 315 LYS B C 1
ATOM 5832 O O . LYS B 1 314 ? 34.848 73.268 51.204 1.00 41.30 315 LYS B O 1
ATOM 5838 N N . LEU B 1 315 ? 32.573 73.135 51.038 1.00 37.19 316 LEU B N 1
ATOM 5839 C CA . LEU B 1 315 ? 32.337 73.032 52.506 1.00 37.11 316 LEU B CA 1
ATOM 5840 C C . LEU B 1 315 ? 32.117 71.576 52.912 1.00 44.29 316 LEU B C 1
ATOM 5841 O O . LEU B 1 315 ? 31.434 70.868 52.160 1.00 47.43 316 LEU B O 1
ATOM 5846 N N . VAL B 1 316 ? 32.635 71.180 54.083 1.00 49.89 317 VAL B N 1
ATOM 5847 C CA . VAL B 1 316 ? 32.441 69.829 54.678 1.00 46.34 317 VAL B CA 1
ATOM 5848 C C . VAL B 1 316 ? 31.589 69.957 55.942 1.00 45.01 317 VAL B C 1
ATOM 5849 O O . VAL B 1 316 ? 31.857 70.833 56.751 1.00 53.82 317 VAL B O 1
ATOM 5853 N N . HIS B 1 317 ? 30.641 69.044 56.106 1.00 40.15 318 HIS B N 1
ATOM 5854 C CA . HIS B 1 317 ? 29.693 68.969 57.232 1.00 42.10 318 HIS B CA 1
ATOM 5855 C C . HIS B 1 317 ? 29.858 67.621 57.921 1.00 44.95 318 HIS B C 1
ATOM 5856 O O . HIS B 1 317 ? 29.076 66.699 57.714 1.00 43.33 318 HIS B O 1
ATOM 5863 N N . PRO B 1 318 ? 30.868 67.488 58.809 1.00 50.33 319 PRO B N 1
ATOM 5864 C CA . PRO B 1 318 ? 31.316 66.179 59.256 1.00 49.31 319 PRO B CA 1
ATOM 5865 C C . PRO B 1 318 ? 30.280 65.438 60.096 1.00 44.80 319 PRO B C 1
ATOM 5866 O O . PRO B 1 318 ? 30.524 64.322 60.338 1.00 41.06 319 PRO B O 1
ATOM 5870 N N . LYS B 1 319 ? 29.223 66.076 60.593 1.00 48.12 320 LYS B N 1
ATOM 5871 C CA . LYS B 1 319 ? 28.186 65.304 61.326 1.00 54.45 320 LYS B CA 1
ATOM 5872 C C . LYS B 1 319 ? 27.465 64.432 60.288 1.00 53.48 320 LYS B C 1
ATOM 5873 O O . LYS B 1 319 ? 26.998 63.340 60.674 1.00 47.01 320 LYS B O 1
ATOM 5879 N N . PHE B 1 320 ? 27.379 64.926 59.040 1.00 44.96 321 PHE B N 1
ATOM 5880 C CA . PHE B 1 320 ? 26.847 64.209 57.852 1.00 48.79 321 PHE B CA 1
ATOM 5881 C C . PHE B 1 320 ? 27.884 63.223 57.306 1.00 44.01 321 PHE B C 1
ATOM 5882 O O . PHE B 1 320 ? 27.557 62.024 57.232 1.00 45.95 321 PHE B O 1
ATOM 5890 N N . GLY B 1 321 ? 29.061 63.712 56.910 1.00 36.62 322 GLY B N 1
ATOM 5891 C CA . GLY B 1 321 ? 30.151 62.840 56.453 1.00 39.42 322 GLY B CA 1
ATOM 5892 C C . GLY B 1 321 ? 31.396 63.614 56.049 1.00 39.18 322 GLY B C 1
ATOM 5893 O O . GLY B 1 321 ? 31.346 64.836 55.935 1.00 39.47 322 GLY B O 1
ATOM 5894 N N . PRO B 1 322 ? 32.526 62.896 55.828 1.00 40.72 323 PRO B N 1
ATOM 5895 C CA . PRO B 1 322 ? 33.818 63.516 55.520 1.00 38.95 323 PRO B CA 1
ATOM 5896 C C . PRO B 1 322 ? 33.945 64.248 54.177 1.00 40.75 323 PRO B C 1
ATOM 5897 O O . PRO B 1 322 ? 34.919 64.881 53.932 1.00 42.42 323 PRO B O 1
ATOM 5901 N N . TRP B 1 323 ? 32.995 64.106 53.270 1.00 43.49 324 TRP B N 1
ATOM 5902 C CA . TRP B 1 323 ? 33.224 64.561 51.875 1.00 36.65 324 TRP B CA 1
ATOM 5903 C C . TRP B 1 323 ? 32.702 65.987 51.788 1.00 35.69 324 TRP B C 1
ATOM 5904 O O . TRP B 1 323 ? 31.853 66.378 52.622 1.00 34.33 324 TRP B O 1
ATOM 5915 N N . ILE B 1 324 ? 33.189 66.725 50.805 1.00 34.81 325 ILE B N 1
ATOM 5916 C CA . ILE B 1 324 ? 32.585 68.012 50.414 1.00 33.42 325 ILE B CA 1
ATOM 5917 C C . ILE B 1 324 ? 31.132 67.710 50.025 1.00 40.41 325 ILE B C 1
ATOM 5918 O O . ILE B 1 324 ? 30.890 66.736 49.256 1.00 44.59 325 ILE B O 1
ATOM 5923 N N . ASP B 1 325 ? 30.181 68.404 50.643 1.00 39.29 326 ASP B N 1
ATOM 5924 C CA . ASP B 1 325 ? 28.747 68.151 50.394 1.00 39.60 326 ASP B CA 1
ATOM 5925 C C . ASP B 1 325 ? 27.997 69.460 50.207 1.00 39.22 326 ASP B C 1
ATOM 5926 O O . ASP B 1 325 ? 27.308 69.946 51.105 1.00 37.52 326 ASP B O 1
ATOM 5931 N N . PRO B 1 326 ? 28.016 69.974 48.963 1.00 38.56 327 PRO B N 1
ATOM 5932 C CA . PRO B 1 326 ? 27.234 71.154 48.624 1.00 39.25 327 PRO B CA 1
ATOM 5933 C C . PRO B 1 326 ? 25.718 70.915 48.712 1.00 40.43 327 PRO B C 1
ATOM 5934 O O . PRO B 1 326 ? 24.989 71.863 48.652 1.00 45.56 327 PRO B O 1
ATOM 5938 N N . PHE B 1 327 ? 25.258 69.677 48.846 1.00 37.78 328 PHE B N 1
ATOM 5939 C CA . PHE B 1 327 ? 23.800 69.426 48.845 1.00 41.64 328 PHE B CA 1
ATOM 5940 C C . PHE B 1 327 ? 23.337 69.746 50.253 1.00 40.01 328 PHE B C 1
ATOM 5941 O O . PHE B 1 327 ? 22.299 70.445 50.403 1.00 37.16 328 PHE B O 1
ATOM 5949 N N . VAL B 1 328 ? 24.113 69.277 51.233 1.00 44.39 329 VAL B N 1
ATOM 5950 C CA . VAL B 1 328 ? 23.987 69.717 52.652 1.00 47.82 329 VAL B CA 1
ATOM 5951 C C . VAL B 1 328 ? 24.122 71.244 52.719 1.00 41.38 329 VAL B C 1
ATOM 5952 O O . VAL B 1 328 ? 23.278 71.855 53.350 1.00 47.72 329 VAL B O 1
ATOM 5956 N N . THR B 1 329 ? 25.092 71.846 52.046 1.00 37.57 330 THR B N 1
ATOM 5957 C CA . THR B 1 329 ? 25.315 73.302 52.143 1.00 43.15 330 THR B CA 1
ATOM 5958 C C . THR B 1 329 ? 24.052 74.047 51.683 1.00 50.46 330 THR B C 1
ATOM 5959 O O . THR B 1 329 ? 23.481 74.785 52.541 1.00 54.28 330 THR B O 1
ATOM 5963 N N . MET B 1 330 ? 23.605 73.871 50.430 1.00 46.98 331 MET B N 1
ATOM 5964 C CA . MET B 1 330 ? 22.365 74.538 49.921 1.00 45.46 331 MET B CA 1
ATOM 5965 C C . MET B 1 330 ? 21.147 74.268 50.847 1.00 40.14 331 MET B C 1
ATOM 5966 O O . MET B 1 330 ? 20.386 75.213 51.112 1.00 36.24 331 MET B O 1
ATOM 5971 N N . GLY B 1 331 ? 20.989 73.065 51.403 1.00 40.84 332 GLY B N 1
ATOM 5972 C CA . GLY B 1 331 ? 19.890 72.750 52.342 1.00 45.04 332 GLY B CA 1
ATOM 5973 C C . GLY B 1 331 ? 19.979 73.569 53.635 1.00 48.35 332 GLY B C 1
ATOM 5974 O O . GLY B 1 331 ? 18.933 74.048 54.087 1.00 44.58 332 GLY B O 1
ATOM 5975 N N . LEU B 1 332 ? 21.185 73.743 54.208 1.00 49.42 333 LEU B N 1
ATOM 5976 C CA . LEU B 1 332 ? 21.420 74.517 55.465 1.00 42.17 333 LEU B CA 1
ATOM 5977 C C . LEU B 1 332 ? 21.407 76.021 55.203 1.00 41.48 333 LEU B C 1
ATOM 5978 O O . LEU B 1 332 ? 21.058 76.727 56.120 1.00 43.37 333 LEU B O 1
ATOM 5983 N N . LEU B 1 333 ? 21.796 76.482 54.021 1.00 40.25 334 LEU B N 1
ATOM 5984 C CA . LEU B 1 333 ? 21.699 77.909 53.653 1.00 40.53 334 LEU B CA 1
ATOM 5985 C C . LEU B 1 333 ? 20.225 78.308 53.678 1.00 46.39 334 LEU B C 1
ATOM 5986 O O . LEU B 1 333 ? 19.895 79.380 54.211 1.00 57.95 334 LEU B O 1
ATOM 5991 N N . ILE B 1 334 ? 19.361 77.472 53.110 1.00 43.57 335 ILE B N 1
ATOM 5992 C CA . ILE B 1 334 ? 17.909 77.764 53.015 1.00 40.61 335 ILE B CA 1
ATOM 5993 C C . ILE B 1 334 ? 17.351 77.753 54.437 1.00 42.47 335 ILE B C 1
ATOM 5994 O O . ILE B 1 334 ? 16.603 78.659 54.771 1.00 48.53 335 ILE B O 1
ATOM 5999 N N . LYS B 1 335 ? 17.714 76.759 55.242 1.00 42.11 336 LYS B N 1
ATOM 6000 C CA . LYS B 1 335 ? 17.324 76.686 56.667 1.00 46.21 336 LYS B CA 1
ATOM 6001 C C . LYS B 1 335 ? 17.805 77.955 57.387 1.00 44.82 336 LYS B C 1
ATOM 6002 O O . LYS B 1 335 ? 17.029 78.528 58.125 1.00 41.95 336 LYS B O 1
ATOM 6008 N N . LEU B 1 336 ? 19.037 78.393 57.154 1.00 51.89 337 LEU B N 1
ATOM 6009 C CA . LEU B 1 336 ? 19.602 79.607 57.798 1.00 53.53 337 LEU B CA 1
ATOM 6010 C C . LEU B 1 336 ? 18.629 80.752 57.500 1.00 54.83 337 LEU B C 1
ATOM 6011 O O . LEU B 1 336 ? 18.060 81.308 58.454 1.00 52.39 337 LEU B O 1
ATOM 6016 N N . ILE B 1 337 ? 18.389 81.010 56.213 1.00 54.99 338 ILE B N 1
ATOM 6017 C CA . ILE B 1 337 ? 17.565 82.150 55.704 1.00 53.23 338 ILE B CA 1
ATOM 6018 C C . ILE B 1 337 ? 16.142 82.098 56.302 1.00 53.09 338 ILE B C 1
ATOM 6019 O O . ILE B 1 337 ? 15.686 83.126 56.820 1.00 57.51 338 ILE B O 1
ATOM 6024 N N . ASP B 1 338 ? 15.473 80.946 56.282 1.00 48.87 339 ASP B N 1
ATOM 6025 C CA . ASP B 1 338 ? 14.072 80.834 56.767 1.00 54.35 339 ASP B CA 1
ATOM 6026 C C . ASP B 1 338 ? 13.989 81.222 58.251 1.00 50.98 339 ASP B C 1
ATOM 6027 O O . ASP B 1 338 ? 12.918 81.753 58.660 1.00 48.91 339 ASP B O 1
ATOM 6032 N N . GLU B 1 339 ? 15.042 80.921 59.017 1.00 52.31 340 GLU B N 1
ATOM 6033 C CA . GLU B 1 339 ? 15.069 81.019 60.498 1.00 56.16 340 GLU B CA 1
ATOM 6034 C C . GLU B 1 339 ? 15.449 82.452 60.878 1.00 63.65 340 GLU B C 1
ATOM 6035 O O . GLU B 1 339 ? 14.847 82.955 61.844 1.00 62.24 340 GLU B O 1
ATOM 6041 N N . ASN B 1 340 ? 16.315 83.100 60.079 1.00 61.30 341 ASN B N 1
ATOM 6042 C CA . ASN B 1 340 ? 17.093 84.306 60.475 1.00 54.34 341 ASN B CA 1
ATOM 6043 C C . ASN B 1 340 ? 16.784 85.508 59.583 1.00 53.81 341 ASN B C 1
ATOM 6044 O O . ASN B 1 340 ? 17.012 86.629 60.055 1.00 58.62 341 ASN B O 1
ATOM 6049 N N . GLY B 1 341 ? 16.298 85.305 58.357 1.00 55.14 342 GLY B N 1
ATOM 6050 C CA . GLY B 1 341 ? 15.852 86.395 57.463 1.00 52.73 342 GLY B CA 1
ATOM 6051 C C . GLY B 1 341 ? 16.678 86.444 56.188 1.00 52.47 342 GLY B C 1
ATOM 6052 O O . GLY B 1 341 ? 17.626 85.689 56.053 1.00 60.61 342 GLY B O 1
ATOM 6053 N N . PRO B 1 342 ? 16.361 87.334 55.223 1.00 51.01 343 PRO B N 1
ATOM 6054 C CA . PRO B 1 342 ? 16.979 87.296 53.902 1.00 50.20 343 PRO B CA 1
ATOM 6055 C C . PRO B 1 342 ? 18.507 87.222 53.933 1.00 55.62 343 PRO B C 1
ATOM 6056 O O . PRO B 1 342 ? 19.106 87.713 54.847 1.00 60.29 343 PRO B O 1
ATOM 6060 N N . LEU B 1 343 ? 19.090 86.636 52.893 1.00 58.35 344 LEU B N 1
ATOM 6061 C CA . LEU B 1 343 ? 20.531 86.293 52.856 1.00 56.68 344 LEU B CA 1
ATOM 6062 C C . LEU B 1 343 ? 21.366 87.580 52.889 1.00 52.80 344 LEU B C 1
ATOM 6063 O O . LEU B 1 343 ? 22.288 87.616 53.731 1.00 59.48 344 LEU B O 1
ATOM 6068 N N . SER B 1 344 ? 21.063 88.562 52.021 1.00 50.02 345 SER B N 1
ATOM 6069 C CA . SER B 1 344 ? 21.682 89.924 51.974 1.00 55.97 345 SER B CA 1
ATOM 6070 C C . SER B 1 344 ? 21.788 90.548 53.384 1.00 57.44 345 SER B C 1
ATOM 6071 O O . SER B 1 344 ? 22.752 91.314 53.585 1.00 60.40 345 SER B O 1
ATOM 6074 N N . GLU B 1 345 ? 20.838 90.267 54.297 1.00 53.50 346 GLU B N 1
ATOM 6075 C CA . GLU B 1 345 ? 20.835 90.768 55.705 1.00 58.19 346 GLU B CA 1
ATOM 6076 C C . GLU B 1 345 ? 21.886 89.995 56.494 1.00 61.14 346 GLU B C 1
ATOM 6077 O O . GLU B 1 345 ? 22.644 90.605 57.262 1.00 58.59 346 GLU B O 1
ATOM 6083 N N . LEU B 1 346 ? 21.901 88.675 56.325 1.00 66.05 347 LEU B N 1
ATOM 6084 C CA . LEU B 1 346 ? 22.815 87.780 57.072 1.00 63.61 347 LEU B CA 1
ATOM 6085 C C . LEU B 1 346 ? 24.266 88.015 56.619 1.00 51.16 347 LEU B C 1
ATOM 6086 O O . LEU B 1 346 ? 25.141 87.697 57.407 1.00 49.97 347 LEU B O 1
ATOM 6091 N N . VAL B 1 347 ? 24.504 88.545 55.411 1.00 52.51 348 VAL B N 1
ATOM 6092 C CA . VAL B 1 347 ? 25.874 88.809 54.857 1.00 57.28 348 VAL B CA 1
ATOM 6093 C C . VAL B 1 347 ? 26.380 90.188 55.305 1.00 59.54 348 VAL B C 1
ATOM 6094 O O . VAL B 1 347 ? 27.619 90.336 55.386 1.00 63.96 348 VAL B O 1
ATOM 6098 N N . LYS B 1 348 ? 25.487 91.152 55.588 1.00 61.79 349 LYS B N 1
ATOM 6099 C CA . LYS B 1 348 ? 25.861 92.456 56.215 1.00 65.86 349 LYS B CA 1
ATOM 6100 C C . LYS B 1 348 ? 26.565 92.182 57.552 1.00 59.76 349 LYS B C 1
ATOM 6101 O O . LYS B 1 348 ? 27.628 92.766 57.768 1.00 61.85 349 LYS B O 1
ATOM 6107 N N . GLU B 1 349 ? 26.051 91.251 58.360 1.00 55.42 350 GLU B N 1
ATOM 6108 C CA . GLU B 1 349 ? 26.611 90.851 59.686 1.00 61.10 350 GLU B CA 1
ATOM 6109 C C . GLU B 1 349 ? 27.917 90.050 59.563 1.00 58.46 350 GLU B C 1
ATOM 6110 O O . GLU B 1 349 ? 28.242 89.314 60.528 1.00 55.59 350 GLU B O 1
ATOM 6116 N N . ILE B 1 350 ? 28.642 90.172 58.441 1.00 60.48 351 ILE B N 1
ATOM 6117 C CA . ILE B 1 350 ? 29.962 89.511 58.211 1.00 57.48 351 ILE B CA 1
ATOM 6118 C C . ILE B 1 350 ? 30.941 90.600 57.798 1.00 64.88 351 ILE B C 1
ATOM 6119 O O . ILE B 1 350 ? 30.740 91.269 56.775 1.00 68.04 351 ILE B O 1
ATOM 6124 N N . PRO B 1 351 ? 32.011 90.821 58.600 1.00 70.92 352 PRO B N 1
ATOM 6125 C CA . PRO B 1 351 ? 32.898 91.962 58.396 1.00 65.33 352 PRO B CA 1
ATOM 6126 C C . PRO B 1 351 ? 33.373 91.917 56.950 1.00 66.85 352 PRO B C 1
ATOM 6127 O O . PRO B 1 351 ? 33.573 90.834 56.437 1.00 74.74 352 PRO B O 1
ATOM 6131 N N . THR B 1 352 ? 33.490 93.080 56.324 1.00 65.96 353 THR B N 1
ATOM 6132 C CA . THR B 1 352 ? 34.138 93.220 55.003 1.00 63.00 353 THR B CA 1
ATOM 6133 C C . THR B 1 352 ? 35.657 93.135 55.200 1.00 69.88 353 THR B C 1
ATOM 6134 O O . THR B 1 352 ? 36.171 93.552 56.259 1.00 70.94 353 THR B O 1
ATOM 6138 N N . TYR B 1 353 ? 36.321 92.485 54.253 1.00 71.91 354 TYR B N 1
ATOM 6139 C CA . TYR B 1 353 ? 37.754 92.650 53.917 1.00 68.44 354 TYR B CA 1
ATOM 6140 C C . TYR B 1 353 ? 37.791 92.652 52.400 1.00 60.95 354 TYR B C 1
ATOM 6141 O O . TYR B 1 353 ? 36.713 92.486 51.815 1.00 60.50 354 TYR B O 1
ATOM 6150 N N . TYR B 1 354 ? 38.957 92.861 51.806 1.00 61.75 355 TYR B N 1
ATOM 6151 C CA . TYR B 1 354 ? 39.101 93.053 50.345 1.00 70.49 355 TYR B CA 1
ATOM 6152 C C . TYR B 1 354 ? 40.309 92.245 49.881 1.00 75.11 355 TYR B C 1
ATOM 6153 O O . TYR B 1 354 ? 41.402 92.382 50.464 1.00 69.69 355 TYR B O 1
ATOM 6162 N N . LEU B 1 355 ? 40.087 91.388 48.886 1.00 84.82 356 LEU B N 1
ATOM 6163 C CA . LEU B 1 355 ? 41.083 90.405 48.395 1.00 83.94 356 LEU B CA 1
ATOM 6164 C C . LEU B 1 355 ? 41.458 90.787 46.965 1.00 78.63 356 LEU B C 1
ATOM 6165 O O . LEU B 1 355 ? 40.554 91.158 46.191 1.00 76.78 356 LEU B O 1
ATOM 6170 N N . LYS B 1 356 ? 42.748 90.792 46.645 1.00 78.65 357 LYS B N 1
ATOM 6171 C CA . LYS B 1 356 ? 43.194 90.858 45.232 1.00 88.68 357 LYS B CA 1
ATOM 6172 C C . LYS B 1 356 ? 44.158 89.696 45.024 1.00 91.96 357 LYS B C 1
ATOM 6173 O O . LYS B 1 356 ? 44.993 89.439 45.924 1.00 97.22 357 LYS B O 1
ATOM 6179 N N . LYS B 1 357 ? 43.989 89.004 43.901 1.00 83.28 358 LYS B N 1
ATOM 6180 C CA . LYS B 1 357 ? 44.714 87.757 43.573 1.00 88.92 358 LYS B CA 1
ATOM 6181 C C . LYS B 1 357 ? 45.181 87.849 42.124 1.00 79.15 358 LYS B C 1
ATOM 6182 O O . LYS B 1 357 ? 44.405 88.304 41.276 1.00 70.05 358 LYS B O 1
ATOM 6188 N N . ALA B 1 358 ? 46.427 87.464 41.873 1.00 75.74 359 ALA B N 1
ATOM 6189 C CA . ALA B 1 358 ? 46.932 87.178 40.517 1.00 79.54 359 ALA B CA 1
ATOM 6190 C C . ALA B 1 358 ? 47.948 86.029 40.591 1.00 85.03 359 ALA B C 1
ATOM 6191 O O . ALA B 1 358 ? 48.494 85.754 41.688 1.00 77.19 359 ALA B O 1
ATOM 6193 N N . ASN B 1 359 ? 48.111 85.332 39.465 1.00 91.55 360 ASN B N 1
ATOM 6194 C CA . ASN B 1 359 ? 49.135 84.281 39.250 1.00 93.17 360 ASN B CA 1
ATOM 6195 C C . ASN B 1 359 ? 50.230 84.908 38.385 1.00 87.50 360 ASN B C 1
ATOM 6196 O O . ASN B 1 359 ? 49.883 85.675 37.460 1.00 74.86 360 ASN B O 1
ATOM 6201 N N . VAL B 1 360 ? 51.490 84.621 38.716 1.00 93.74 361 VAL B N 1
ATOM 6202 C CA . VAL B 1 360 ? 52.703 85.012 37.935 1.00 103.92 361 VAL B CA 1
ATOM 6203 C C . VAL B 1 360 ? 53.343 83.718 37.423 1.00 109.02 361 VAL B C 1
ATOM 6204 O O . VAL B 1 360 ? 53.742 82.892 38.274 1.00 110.21 361 VAL B O 1
ATOM 6208 N N . LEU B 1 361 ? 53.420 83.535 36.099 1.00 113.45 362 LEU B N 1
ATOM 6209 C CA . LEU B 1 361 ? 53.989 82.304 35.484 1.00 110.76 362 LEU B CA 1
ATOM 6210 C C . LEU B 1 361 ? 55.423 82.103 35.989 1.00 106.45 362 LEU B C 1
ATOM 6211 O O . LEU B 1 361 ? 56.165 83.102 36.123 1.00 97.74 362 LEU B O 1
ATOM 6216 N N . CYS B 1 362 ? 55.767 80.850 36.291 1.00 103.99 363 CYS B N 1
ATOM 6217 C CA . CYS B 1 362 ? 57.107 80.400 36.743 1.00 109.23 363 CYS B CA 1
ATOM 6218 C C . CYS B 1 362 ? 57.251 78.922 36.399 1.00 121.23 363 CYS B C 1
ATOM 6219 O O . CYS B 1 362 ? 56.360 78.138 36.715 1.00 137.45 363 CYS B O 1
ATOM 6222 N N . PRO B 1 363 ? 58.340 78.495 35.719 1.00 119.75 364 PRO B N 1
ATOM 6223 C CA . PRO B 1 363 ? 58.565 77.071 35.446 1.00 118.10 364 PRO B CA 1
ATOM 6224 C C . PRO B 1 363 ? 58.398 76.157 36.674 1.00 114.06 364 PRO B C 1
ATOM 6225 O O . PRO B 1 363 ? 58.903 76.507 37.734 1.00 121.08 364 PRO B O 1
ATOM 6229 N N . ASP B 1 364 ? 57.727 75.007 36.501 1.00 106.01 365 ASP B N 1
ATOM 6230 C CA . ASP B 1 364 ? 57.494 73.987 37.564 1.00 103.01 365 ASP B CA 1
ATOM 6231 C C . ASP B 1 364 ? 58.819 73.681 38.269 1.00 101.37 365 ASP B C 1
ATOM 6232 O O . ASP B 1 364 ? 58.780 73.066 39.338 1.00 114.08 365 ASP B O 1
ATOM 6237 N N . GLU B 1 365 ? 59.940 74.120 37.692 1.00 106.47 366 GLU B N 1
ATOM 6238 C CA . GLU B 1 365 ? 61.316 73.720 38.082 1.00 114.59 366 GLU B CA 1
ATOM 6239 C C . GLU B 1 365 ? 61.880 74.704 39.122 1.00 111.73 366 GLU B C 1
ATOM 6240 O O . GLU B 1 365 ? 62.653 74.247 39.984 1.00 105.90 366 GLU B O 1
ATOM 6246 N N . TYR B 1 366 ? 61.516 75.993 39.055 1.00 114.76 367 TYR B N 1
ATOM 6247 C CA . TYR B 1 366 ? 62.128 77.089 39.860 1.00 117.69 367 TYR B CA 1
ATOM 6248 C C . TYR B 1 366 ? 61.143 77.628 40.915 1.00 113.90 367 TYR B C 1
ATOM 6249 O O . TYR B 1 366 ? 61.464 78.660 41.545 1.00 90.57 367 TYR B O 1
ATOM 6258 N N . LYS B 1 367 ? 59.999 76.957 41.122 1.00 116.25 368 LYS B N 1
ATOM 6259 C CA . LYS B 1 367 ? 58.859 77.436 41.963 1.00 103.57 368 LYS B CA 1
ATOM 6260 C C . LYS B 1 367 ? 59.270 77.582 43.439 1.00 97.50 368 LYS B C 1
ATOM 6261 O O . LYS B 1 367 ? 59.020 78.663 44.013 1.00 96.60 368 LYS B O 1
ATOM 6267 N N . ALA B 1 368 ? 59.825 76.533 44.057 1.00 93.30 369 ALA B N 1
ATOM 6268 C CA . ALA B 1 368 ? 60.335 76.558 45.451 1.00 99.45 369 ALA B CA 1
ATOM 6269 C C . ALA B 1 368 ? 61.383 77.676 45.612 1.00 109.80 369 ALA B C 1
ATOM 6270 O O . ALA B 1 368 ? 61.270 78.449 46.579 1.00 107.42 369 ALA B O 1
ATOM 6272 N N . GLU B 1 369 ? 62.345 77.756 44.681 1.00 126.28 370 GLU B N 1
ATOM 6273 C CA . GLU B 1 369 ? 63.446 78.763 44.594 1.00 123.88 370 GLU B CA 1
ATOM 6274 C C . GLU B 1 369 ? 62.893 80.192 44.750 1.00 110.96 370 GLU B C 1
ATOM 6275 O O . GLU B 1 369 ? 63.373 80.911 45.656 1.00 91.53 370 GLU B O 1
ATOM 6281 N N . VAL B 1 370 ? 61.937 80.589 43.897 1.00 101.66 371 VAL B N 1
ATOM 6282 C CA . VAL B 1 370 ? 61.429 81.992 43.758 1.00 97.85 371 VAL B CA 1
ATOM 6283 C C . VAL B 1 370 ? 60.788 82.436 45.082 1.00 96.40 371 VAL B C 1
ATOM 6284 O O . VAL B 1 370 ? 61.315 83.378 45.706 1.00 92.29 371 VAL B O 1
ATOM 6288 N N . VAL B 1 371 ? 59.684 81.780 45.462 1.00 94.46 372 VAL B N 1
ATOM 6289 C CA . VAL B 1 371 ? 58.921 81.969 46.734 1.00 94.25 372 VAL B CA 1
ATOM 6290 C C . VAL B 1 371 ? 59.905 82.200 47.894 1.00 103.35 372 VAL B C 1
ATOM 6291 O O . VAL B 1 371 ? 59.810 83.254 48.543 1.00 105.32 372 VAL B O 1
ATOM 6295 N N . ARG B 1 372 ? 60.803 81.237 48.136 1.00 112.61 373 ARG B N 1
ATOM 6296 C CA . ARG B 1 372 ? 61.880 81.257 49.171 1.00 122.04 373 ARG B CA 1
ATOM 6297 C C . ARG B 1 372 ? 62.379 82.700 49.386 1.00 117.18 373 ARG B C 1
ATOM 6298 O O . ARG B 1 372 ? 62.138 83.246 50.483 1.00 105.59 373 ARG B O 1
ATOM 6306 N N . ARG B 1 373 ? 63.022 83.299 48.373 1.00 119.08 374 ARG B N 1
ATOM 6307 C CA . ARG B 1 373 ? 63.623 84.667 48.416 1.00 118.89 374 ARG B CA 1
ATOM 6308 C C . ARG B 1 373 ? 62.509 85.697 48.666 1.00 105.16 374 ARG B C 1
ATOM 6309 O O . ARG B 1 373 ? 62.606 86.457 49.649 1.00 94.47 374 ARG B O 1
ATOM 6317 N N . ALA B 1 374 ? 61.480 85.693 47.816 1.00 97.07 375 ALA B N 1
ATOM 6318 C CA . ALA B 1 374 ? 60.375 86.683 47.778 1.00 95.56 375 ALA B CA 1
ATOM 6319 C C . ALA B 1 374 ? 59.736 86.876 49.159 1.00 82.50 375 ALA B C 1
ATOM 6320 O O . ALA B 1 374 ? 59.407 88.023 49.494 1.00 94.57 375 ALA B O 1
ATOM 6322 N N . ALA B 1 375 ? 59.539 85.794 49.912 1.00 74.46 376 ALA B N 1
ATOM 6323 C CA . ALA B 1 375 ? 58.767 85.767 51.176 1.00 80.01 376 ALA B CA 1
ATOM 6324 C C . ALA B 1 375 ? 59.607 86.384 52.295 1.00 87.81 376 ALA B C 1
ATOM 6325 O O . ALA B 1 375 ? 59.064 87.226 53.042 1.00 78.22 376 ALA B O 1
ATOM 6327 N N . GLU B 1 376 ? 60.882 85.990 52.391 1.00 103.21 377 GLU B N 1
ATOM 6328 C CA . GLU B 1 376 ? 61.845 86.532 53.391 1.00 105.95 377 GLU B CA 1
ATOM 6329 C C . GLU B 1 376 ? 62.100 88.022 53.108 1.00 98.50 377 GLU B C 1
ATOM 6330 O O . GLU B 1 376 ? 62.395 88.734 54.085 1.00 89.18 377 GLU B O 1
ATOM 6336 N N . GLU B 1 377 ? 61.961 88.480 51.850 1.00 92.06 378 GLU B N 1
ATOM 6337 C CA . GLU B 1 377 ? 62.056 89.922 51.472 1.00 92.04 378 GLU B CA 1
ATOM 6338 C C . GLU B 1 377 ? 60.812 90.663 51.985 1.00 93.46 378 GLU B C 1
ATOM 6339 O O . GLU B 1 377 ? 60.950 91.809 52.492 1.00 82.08 378 GLU B O 1
ATOM 6345 N N . VAL B 1 378 ? 59.641 90.036 51.852 1.00 90.12 379 VAL B N 1
ATOM 6346 C CA . VAL B 1 378 ? 58.341 90.598 52.319 1.00 93.71 379 VAL B CA 1
ATOM 6347 C C . VAL B 1 378 ? 58.333 90.570 53.854 1.00 91.13 379 VAL B C 1
ATOM 6348 O O . VAL B 1 378 ? 57.857 91.552 54.448 1.00 100.86 379 VAL B O 1
ATOM 6352 N N . GLU B 1 379 ? 58.860 89.507 54.471 1.00 90.26 380 GLU B N 1
ATOM 6353 C CA . GLU B 1 379 ? 58.997 89.388 55.948 1.00 85.29 380 GLU B CA 1
ATOM 6354 C C . GLU B 1 379 ? 59.802 90.569 56.500 1.00 89.49 380 GLU B C 1
ATOM 6355 O O . GLU B 1 379 ? 59.340 91.162 57.489 1.00 93.90 380 GLU B O 1
ATOM 6361 N N . ARG B 1 380 ? 60.956 90.879 55.890 1.00 100.65 381 ARG B N 1
ATOM 6362 C CA . ARG B 1 380 ? 61.867 91.999 56.288 1.00 104.98 381 ARG B CA 1
ATOM 6363 C C . ARG B 1 380 ? 61.145 93.349 56.111 1.00 99.08 381 ARG B C 1
ATOM 6364 O O . ARG B 1 380 ? 61.112 94.119 57.085 1.00 83.21 381 ARG B O 1
ATOM 6372 N N . LYS B 1 381 ? 60.548 93.611 54.940 1.00 103.47 382 LYS B N 1
ATOM 6373 C CA . LYS B 1 381 ? 59.956 94.936 54.591 1.00 102.21 382 LYS B CA 1
ATOM 6374 C C . LYS B 1 381 ? 58.753 95.265 55.492 1.00 102.82 382 LYS B C 1
ATOM 6375 O O . LYS B 1 381 ? 58.346 96.445 55.477 1.00 109.60 382 LYS B O 1
ATOM 6381 N N . LEU B 1 382 ? 58.223 94.296 56.255 1.00 94.62 383 LEU B N 1
ATOM 6382 C CA . LEU B 1 382 ? 56.940 94.431 57.004 1.00 92.53 383 LEU B CA 1
ATOM 6383 C C . LEU B 1 382 ? 57.082 93.922 58.440 1.00 86.20 383 LEU B C 1
ATOM 6384 O O . LEU B 1 382 ? 56.029 93.666 59.062 1.00 93.89 383 LEU B O 1
ATOM 6389 N N . SER B 1 383 ? 58.312 93.824 58.956 1.00 85.63 384 SER B N 1
ATOM 6390 C CA . SER B 1 383 ? 58.673 93.025 60.161 1.00 89.44 384 SER B CA 1
ATOM 6391 C C . SER B 1 383 ? 57.988 93.544 61.435 1.00 84.51 384 SER B C 1
ATOM 6392 O O . SER B 1 383 ? 57.825 92.743 62.383 1.00 70.82 384 SER B O 1
ATOM 6395 N N . SER B 1 384 ? 57.648 94.834 61.490 1.00 81.46 385 SER B N 1
ATOM 6396 C CA . SER B 1 384 ? 57.069 95.481 62.697 1.00 86.62 385 SER B CA 1
ATOM 6397 C C . SER B 1 384 ? 55.656 94.942 62.969 1.00 84.52 385 SER B C 1
ATOM 6398 O O . SER B 1 384 ? 55.235 94.973 64.132 1.00 75.76 385 SER B O 1
ATOM 6401 N N . GLU B 1 385 ? 54.978 94.415 61.942 1.00 95.51 386 GLU B N 1
ATOM 6402 C CA . GLU B 1 385 ? 53.509 94.151 61.932 1.00 98.93 386 GLU B CA 1
ATOM 6403 C C . GLU B 1 385 ? 53.213 92.647 62.020 1.00 102.24 386 GLU B C 1
ATOM 6404 O O . GLU B 1 385 ? 52.095 92.291 62.456 1.00 95.06 386 GLU B O 1
ATOM 6410 N N . ILE B 1 386 ? 54.172 91.809 61.616 1.00 101.93 387 ILE B N 1
ATOM 6411 C CA . ILE B 1 386 ? 54.010 90.336 61.419 1.00 98.21 387 ILE B CA 1
ATOM 6412 C C . ILE B 1 386 ? 53.483 89.684 62.707 1.00 102.12 387 ILE B C 1
ATOM 6413 O O . ILE B 1 386 ? 54.219 89.679 63.710 1.00 107.39 387 ILE B O 1
ATOM 6418 N N . LYS B 1 387 ? 52.255 89.142 62.658 1.00 99.86 388 LYS B N 1
ATOM 6419 C CA . LYS B 1 387 ? 51.569 88.447 63.786 1.00 98.74 388 LYS B CA 1
ATOM 6420 C C . LYS B 1 387 ? 51.862 86.939 63.762 1.00 87.35 388 LYS B C 1
ATOM 6421 O O . LYS B 1 387 ? 51.782 86.303 64.840 1.00 73.42 388 LYS B O 1
ATOM 6427 N N . GLU B 1 388 ? 52.157 86.382 62.584 1.00 88.92 389 GLU B N 1
ATOM 6428 C CA . GLU B 1 388 ? 52.258 84.912 62.365 1.00 90.44 389 GLU B CA 1
ATOM 6429 C C . GLU B 1 388 ? 52.746 84.641 60.935 1.00 89.36 389 GLU B C 1
ATOM 6430 O O . GLU B 1 388 ? 52.310 85.377 59.993 1.00 77.21 389 GLU B O 1
ATOM 6436 N N . VAL B 1 389 ? 53.632 83.644 60.794 1.00 84.78 390 VAL B N 1
ATOM 6437 C CA . VAL B 1 389 ? 54.072 83.069 59.487 1.00 87.24 390 VAL B CA 1
ATOM 6438 C C . VAL B 1 389 ? 53.892 81.541 59.535 1.00 91.04 390 VAL B C 1
ATOM 6439 O O . VAL B 1 389 ? 54.407 80.901 60.500 1.00 89.39 390 VAL B O 1
ATOM 6443 N N . LEU B 1 390 ? 53.125 81.009 58.564 1.00 88.42 391 LEU B N 1
ATOM 6444 C CA . LEU B 1 390 ? 52.872 79.557 58.312 1.00 80.25 391 LEU B CA 1
ATOM 6445 C C . LEU B 1 390 ? 53.621 79.158 57.036 1.00 78.88 391 LEU B C 1
ATOM 6446 O O . LEU B 1 390 ? 53.511 79.904 56.023 1.00 64.29 391 LEU B O 1
ATOM 6451 N N . THR B 1 391 ? 54.363 78.048 57.096 1.00 76.24 392 THR B N 1
ATOM 6452 C CA . THR B 1 391 ? 55.220 77.544 55.994 1.00 86.19 392 THR B CA 1
ATOM 6453 C C . THR B 1 391 ? 54.597 76.250 55.447 1.00 93.46 392 THR B C 1
ATOM 6454 O O . THR B 1 391 ? 55.252 75.606 54.596 1.00 79.42 392 THR B O 1
ATOM 6458 N N . ILE B 1 392 ? 53.359 75.930 55.866 1.00 94.38 393 ILE B N 1
ATOM 6459 C CA . ILE B 1 392 ? 52.677 74.622 55.600 1.00 92.10 393 ILE B CA 1
ATOM 6460 C C . ILE B 1 392 ? 52.440 74.462 54.093 1.00 80.57 393 ILE B C 1
ATOM 6461 O O . ILE B 1 392 ? 52.544 73.320 53.613 1.00 70.41 393 ILE B O 1
ATOM 6466 N N . SER B 1 393 ? 52.138 75.555 53.387 1.00 77.01 394 SER B N 1
ATOM 6467 C CA . SER B 1 393 ? 51.955 75.598 51.912 1.00 76.94 394 SER B CA 1
ATOM 6468 C C . SER B 1 393 ? 52.416 76.971 51.423 1.00 77.31 394 SER B C 1
ATOM 6469 O O . SER B 1 393 ? 51.670 77.950 51.614 1.00 87.21 394 SER B O 1
ATOM 6472 N N . GLY B 1 394 ? 53.616 77.050 50.851 1.00 75.48 395 GLY B N 1
ATOM 6473 C CA . GLY B 1 394 ? 54.330 78.327 50.649 1.00 76.77 395 GLY B CA 1
ATOM 6474 C C . GLY B 1 394 ? 54.560 79.053 51.973 1.00 67.80 395 GLY B C 1
ATOM 6475 O O . GLY B 1 394 ? 55.076 78.433 52.926 1.00 71.74 395 GLY B O 1
ATOM 6476 N N . PHE B 1 395 ? 54.179 80.327 52.034 1.00 73.49 396 PHE B N 1
ATOM 6477 C CA . PHE B 1 395 ? 54.303 81.218 53.217 1.00 73.80 396 PHE B CA 1
ATOM 6478 C C . PHE B 1 395 ? 53.052 82.100 53.289 1.00 69.83 396 PHE B C 1
ATOM 6479 O O . PHE B 1 395 ? 52.765 82.841 52.299 1.00 64.45 396 PHE B O 1
ATOM 6487 N N . ARG B 1 396 ? 52.307 81.987 54.395 1.00 71.68 397 ARG B N 1
ATOM 6488 C CA . ARG B 1 396 ? 51.148 82.868 54.715 1.00 74.65 397 ARG B CA 1
ATOM 6489 C C . ARG B 1 396 ? 51.579 83.833 55.825 1.00 73.59 397 ARG B C 1
ATOM 6490 O O . ARG B 1 396 ? 51.607 83.411 57.007 1.00 63.32 397 ARG B O 1
ATOM 6498 N N . ILE B 1 397 ? 51.885 85.074 55.436 1.00 78.21 398 ILE B N 1
ATOM 6499 C CA . ILE B 1 397 ? 52.453 86.151 56.301 1.00 85.32 398 ILE B CA 1
ATOM 6500 C C . ILE B 1 397 ? 51.298 87.010 56.833 1.00 83.20 398 ILE B C 1
ATOM 6501 O O . ILE B 1 397 ? 50.767 87.831 56.053 1.00 85.92 398 ILE B O 1
ATOM 6506 N N . ALA B 1 398 ? 50.919 86.827 58.101 1.00 74.71 399 ALA B N 1
ATOM 6507 C CA . ALA B 1 398 ? 49.755 87.497 58.731 1.00 81.33 399 ALA B CA 1
ATOM 6508 C C . ALA B 1 398 ? 50.224 88.736 59.519 1.00 85.17 399 ALA B C 1
ATOM 6509 O O . ALA B 1 398 ? 51.076 88.581 60.418 1.00 91.37 399 ALA B O 1
ATOM 6511 N N . LEU B 1 399 ? 49.682 89.918 59.193 1.00 81.34 400 LEU B N 1
ATOM 6512 C CA . LEU B 1 399 ? 50.021 91.221 59.831 1.00 82.49 400 LEU B CA 1
ATOM 6513 C C . LEU B 1 399 ? 49.100 91.458 61.033 1.00 82.96 400 LEU B C 1
ATOM 6514 O O . LEU B 1 399 ? 48.072 90.766 61.117 1.00 88.88 400 LEU B O 1
ATOM 6519 N N . ASN B 1 400 ? 49.467 92.406 61.907 1.00 89.97 401 ASN B N 1
ATOM 6520 C CA . ASN B 1 400 ? 48.743 92.785 63.158 1.00 87.80 401 ASN B CA 1
ATOM 6521 C C . ASN B 1 400 ? 47.350 93.357 62.812 1.00 83.82 401 ASN B C 1
ATOM 6522 O O . ASN B 1 400 ? 46.378 93.044 63.544 1.00 69.10 401 ASN B O 1
ATOM 6527 N N . ASP B 1 401 ? 47.231 94.136 61.728 1.00 83.66 402 ASP B N 1
ATOM 6528 C CA . ASP B 1 401 ? 45.965 94.820 61.334 1.00 89.44 402 ASP B CA 1
ATOM 6529 C C . ASP B 1 401 ? 45.078 93.877 60.502 1.00 88.79 402 ASP B C 1
ATOM 6530 O O . ASP B 1 401 ? 44.464 94.352 59.531 1.00 94.11 402 ASP B O 1
ATOM 6535 N N . GLY B 1 402 ? 45.020 92.588 60.840 1.00 86.94 403 GLY B N 1
ATOM 6536 C CA . GLY B 1 402 ? 44.122 91.617 60.185 1.00 88.28 403 GLY B CA 1
ATOM 6537 C C . GLY B 1 402 ? 44.467 91.333 58.725 1.00 85.91 403 GLY B C 1
ATOM 6538 O O . GLY B 1 402 ? 43.965 90.319 58.199 1.00 85.97 403 GLY B O 1
ATOM 6539 N N . SER B 1 403 ? 45.257 92.178 58.055 1.00 78.37 404 SER B N 1
ATOM 6540 C CA . SER B 1 403 ? 45.761 91.907 56.684 1.00 70.41 404 SER B CA 1
ATOM 6541 C C . SER B 1 403 ? 46.566 90.601 56.664 1.00 69.84 404 SER B C 1
ATOM 6542 O O . SER B 1 403 ? 46.911 90.081 57.752 1.00 63.38 404 SER B O 1
ATOM 6545 N N . TRP B 1 404 ? 46.850 90.084 55.462 1.00 72.55 405 TRP B N 1
ATOM 6546 C CA . TRP B 1 404 ? 47.800 88.961 55.224 1.00 67.82 405 TRP B CA 1
ATOM 6547 C C . TRP B 1 404 ? 48.242 88.962 53.763 1.00 64.86 405 TRP B C 1
ATOM 6548 O O . TRP B 1 404 ? 47.510 89.543 52.937 1.00 61.42 405 TRP B O 1
ATOM 6559 N N . ILE B 1 405 ? 49.423 88.373 53.516 1.00 75.11 406 ILE B N 1
ATOM 6560 C CA . ILE B 1 405 ? 50.015 88.030 52.187 1.00 83.39 406 ILE B CA 1
ATOM 6561 C C . ILE B 1 405 ? 50.265 86.513 52.146 1.00 85.09 406 ILE B C 1
ATOM 6562 O O . ILE B 1 405 ? 50.960 85.994 53.055 1.00 85.15 406 ILE B O 1
ATOM 6567 N N . LEU B 1 406 ? 49.718 85.835 51.130 1.00 87.66 407 LEU B N 1
ATOM 6568 C CA . LEU B 1 406 ? 49.992 84.407 50.812 1.00 85.12 407 LEU B CA 1
ATOM 6569 C C . LEU B 1 406 ? 50.756 84.338 49.487 1.00 78.15 407 LEU B C 1
ATOM 6570 O O . LEU B 1 406 ? 50.210 84.828 48.478 1.00 75.08 407 LEU B O 1
ATOM 6575 N N . ILE B 1 407 ? 51.970 83.776 49.510 1.00 79.76 408 ILE B N 1
ATOM 6576 C CA . ILE B 1 407 ? 52.788 83.448 48.301 1.00 83.52 408 ILE B CA 1
ATOM 6577 C C . ILE B 1 407 ? 53.047 81.934 48.290 1.00 83.18 408 ILE B C 1
ATOM 6578 O O . ILE B 1 407 ? 53.921 81.461 49.058 1.00 72.87 408 ILE B O 1
ATOM 6583 N N . ARG B 1 408 ? 52.320 81.224 47.421 1.00 85.10 409 ARG B N 1
ATOM 6584 C CA . ARG B 1 408 ? 52.182 79.743 47.393 1.00 91.03 409 ARG B CA 1
ATOM 6585 C C . ARG B 1 408 ? 52.639 79.239 46.022 1.00 97.42 409 ARG B C 1
ATOM 6586 O O . ARG B 1 408 ? 52.279 79.823 44.998 1.00 82.06 409 ARG B O 1
ATOM 6594 N N . PRO B 1 409 ? 53.476 78.170 45.953 1.00 103.96 410 PRO B N 1
ATOM 6595 C CA . PRO B 1 409 ? 53.690 77.454 44.693 1.00 100.28 410 PRO B CA 1
ATOM 6596 C C . PRO B 1 409 ? 52.399 76.730 44.270 1.00 98.30 410 PRO B C 1
ATOM 6597 O O . PRO B 1 409 ? 51.689 76.285 45.151 1.00 91.90 410 PRO B O 1
ATOM 6601 N N . SER B 1 410 ? 52.105 76.633 42.966 1.00 94.64 411 SER B N 1
ATOM 6602 C CA . SER B 1 410 ? 50.922 75.887 42.449 1.00 100.02 411 SER B CA 1
ATOM 6603 C C . SER B 1 410 ? 51.274 74.406 42.245 1.00 106.78 411 SER B C 1
ATOM 6604 O O . SER B 1 410 ? 52.451 74.043 42.471 1.00 100.49 411 SER B O 1
ATOM 6607 N N . GLY B 1 411 ? 50.286 73.590 41.842 1.00 118.95 412 GLY B N 1
ATOM 6608 C CA . GLY B 1 411 ? 50.398 72.123 41.669 1.00 109.97 412 GLY B CA 1
ATOM 6609 C C . GLY B 1 411 ? 50.294 71.681 40.211 1.00 107.19 412 GLY B C 1
ATOM 6610 O O . GLY B 1 411 ? 51.311 71.212 39.656 1.00 94.44 412 GLY B O 1
ATOM 6611 N N . THR B 1 412 ? 49.105 71.803 39.607 1.00 112.25 413 THR B N 1
ATOM 6612 C CA . THR B 1 412 ? 48.759 71.239 38.267 1.00 118.34 413 THR B CA 1
ATOM 6613 C C . THR B 1 412 ? 49.041 72.256 37.152 1.00 107.41 413 THR B C 1
ATOM 6614 O O . THR B 1 412 ? 48.841 71.898 35.972 1.00 94.43 413 THR B O 1
ATOM 6618 N N . GLU B 1 413 ? 49.469 73.470 37.510 1.00 106.03 414 GLU B N 1
ATOM 6619 C CA . GLU B 1 413 ? 49.890 74.527 36.552 1.00 104.57 414 GLU B CA 1
ATOM 6620 C C . GLU B 1 413 ? 51.326 74.938 36.871 1.00 99.98 414 GLU B C 1
ATOM 6621 O O . GLU B 1 413 ? 51.834 74.666 37.960 1.00 90.96 414 GLU B O 1
ATOM 6627 N N . PRO B 1 414 ? 52.030 75.577 35.911 1.00 93.99 415 PRO B N 1
ATOM 6628 C CA . PRO B 1 414 ? 53.353 76.147 36.157 1.00 98.41 415 PRO B CA 1
ATOM 6629 C C . PRO B 1 414 ? 53.318 77.649 36.491 1.00 105.47 415 PRO B C 1
ATOM 6630 O O . PRO B 1 414 ? 53.853 78.427 35.717 1.00 108.67 415 PRO B O 1
ATOM 6634 N N . LYS B 1 415 ? 52.680 78.023 37.610 1.00 114.32 416 LYS B N 1
ATOM 6635 C CA . LYS B 1 415 ? 52.627 79.424 38.120 1.00 110.25 416 LYS B CA 1
ATOM 6636 C C . LYS B 1 415 ? 52.771 79.437 39.648 1.00 111.55 416 LYS B C 1
ATOM 6637 O O . LYS B 1 415 ? 52.658 78.358 40.271 1.00 110.29 416 LYS B O 1
ATOM 6643 N N . ILE B 1 416 ? 53.060 80.624 40.203 1.00 112.55 417 ILE B N 1
ATOM 6644 C CA . ILE B 1 416 ? 53.030 80.954 41.663 1.00 103.57 417 ILE B CA 1
ATOM 6645 C C . ILE B 1 416 ? 51.779 81.805 41.927 1.00 102.10 417 ILE B C 1
ATOM 6646 O O . ILE B 1 416 ? 51.475 82.704 41.105 1.00 95.75 417 ILE B O 1
ATOM 6651 N N . ARG B 1 417 ? 51.072 81.531 43.026 1.00 97.63 418 ARG B N 1
ATOM 6652 C CA . ARG B 1 417 ? 49.769 82.178 43.341 1.00 102.72 418 ARG B CA 1
ATOM 6653 C C . ARG B 1 417 ? 49.974 83.268 44.405 1.00 100.21 418 ARG B C 1
ATOM 6654 O O . ARG B 1 417 ? 50.532 82.957 45.491 1.00 84.84 418 ARG B O 1
ATOM 6662 N N . VAL B 1 418 ? 49.550 84.499 44.074 1.00 94.57 419 VAL B N 1
ATOM 6663 C CA . VAL B 1 418 ? 49.802 85.753 44.850 1.00 96.74 419 VAL B CA 1
ATOM 6664 C C . VAL B 1 418 ? 48.462 86.329 45.326 1.00 91.29 419 VAL B C 1
ATOM 6665 O O . VAL B 1 418 ? 47.601 86.649 44.466 1.00 82.24 419 VAL B O 1
ATOM 6669 N N . VAL B 1 419 ? 48.320 86.482 46.647 1.00 87.36 420 VAL B N 1
ATOM 6670 C CA . VAL B 1 419 ? 47.048 86.864 47.333 1.00 96.64 420 VAL B CA 1
ATOM 6671 C C . VAL B 1 419 ? 47.346 87.924 48.415 1.00 95.04 420 VAL B C 1
ATOM 6672 O O . VAL B 1 419 ? 48.415 87.825 49.080 1.00 81.98 420 VAL B O 1
ATOM 6676 N N . ALA B 1 420 ? 46.440 88.903 48.583 1.00 84.32 421 ALA B N 1
ATOM 6677 C CA . ALA B 1 420 ? 46.440 89.876 49.701 1.00 75.45 421 ALA B CA 1
ATOM 6678 C C . ALA B 1 420 ? 45.009 90.100 50.196 1.00 69.16 421 ALA B C 1
ATOM 6679 O O . ALA B 1 420 ? 44.117 90.278 49.351 1.00 69.88 421 ALA B O 1
ATOM 6681 N N . GLU B 1 421 ? 44.799 90.081 51.513 1.00 68.41 422 GLU B N 1
ATOM 6682 C CA . GLU B 1 421 ? 43.513 90.503 52.145 1.00 72.39 422 GLU B CA 1
ATOM 6683 C C . GLU B 1 421 ? 43.840 91.586 53.184 1.00 66.58 422 GLU B C 1
ATOM 6684 O O . GLU B 1 421 ? 44.792 91.382 53.938 1.00 55.76 422 GLU B O 1
ATOM 6690 N N . ALA B 1 422 ? 43.109 92.712 53.179 1.00 70.05 423 ALA B N 1
ATOM 6691 C CA . ALA B 1 422 ? 43.223 93.813 54.173 1.00 68.42 423 ALA B CA 1
ATOM 6692 C C . ALA B 1 422 ? 41.829 94.244 54.631 1.00 62.02 423 ALA B C 1
ATOM 6693 O O . ALA B 1 422 ? 40.839 93.883 54.002 1.00 65.52 423 ALA B O 1
ATOM 6695 N N . PRO B 1 423 ? 41.673 94.999 55.745 1.00 64.65 424 PRO B N 1
ATOM 6696 C CA . PRO B 1 423 ? 40.370 95.571 56.085 1.00 64.22 424 PRO B CA 1
ATOM 6697 C C . PRO B 1 423 ? 40.021 96.875 55.340 1.00 60.37 424 PRO B C 1
ATOM 6698 O O . PRO B 1 423 ? 38.958 97.386 55.647 1.00 68.02 424 PRO B O 1
ATOM 6702 N N . THR B 1 424 ? 40.826 97.336 54.361 1.00 57.32 425 THR B N 1
ATOM 6703 C CA . THR B 1 424 ? 40.538 98.546 53.522 1.00 64.64 425 THR B CA 1
ATOM 6704 C C . THR B 1 424 ? 41.039 98.338 52.086 1.00 66.44 425 THR B C 1
ATOM 6705 O O . THR B 1 424 ? 42.043 97.625 51.918 1.00 63.81 425 THR B O 1
ATOM 6709 N N . GLU B 1 425 ? 40.379 98.980 51.111 1.00 68.62 426 GLU B N 1
ATOM 6710 C CA . GLU B 1 425 ? 40.695 98.892 49.659 1.00 81.96 426 GLU B CA 1
ATOM 6711 C C . GLU B 1 425 ? 42.116 99.405 49.404 1.00 88.37 426 GLU B C 1
ATOM 6712 O O . GLU B 1 425 ? 42.739 98.942 48.414 1.00 88.06 426 GLU B O 1
ATOM 6718 N N . LYS B 1 426 ? 42.582 100.349 50.234 1.00 95.41 427 LYS B N 1
ATOM 6719 C CA . LYS B 1 426 ? 43.893 101.041 50.082 1.00 105.42 427 LYS B CA 1
ATOM 6720 C C . LYS B 1 426 ? 45.002 100.115 50.589 1.00 101.15 427 LYS B C 1
ATOM 6721 O O . LYS B 1 426 ? 45.996 99.925 49.853 1.00 102.91 427 LYS B O 1
ATOM 6727 N N . ARG B 1 427 ? 44.810 99.576 51.799 1.00 93.14 428 ARG B N 1
ATOM 6728 C CA . ARG B 1 427 ? 45.754 98.703 52.553 1.00 85.66 428 ARG B CA 1
ATOM 6729 C C . ARG B 1 427 ? 45.889 97.368 51.803 1.00 88.67 428 ARG B C 1
ATOM 6730 O O . ARG B 1 427 ? 46.995 96.795 51.812 1.00 76.71 428 ARG B O 1
ATOM 6738 N N . ARG B 1 428 ? 44.803 96.917 51.158 1.00 95.31 429 ARG B N 1
ATOM 6739 C CA . ARG B 1 428 ? 44.782 95.808 50.164 1.00 91.01 429 ARG B CA 1
ATOM 6740 C C . ARG B 1 428 ? 45.675 96.185 48.975 1.00 83.85 429 ARG B C 1
ATOM 6741 O O . ARG B 1 428 ? 46.729 95.560 48.843 1.00 78.06 429 ARG B O 1
ATOM 6749 N N . ASP B 1 429 ? 45.285 97.195 48.180 1.00 96.10 430 ASP B N 1
ATOM 6750 C CA . ASP B 1 429 ? 45.938 97.595 46.895 1.00 96.24 430 ASP B CA 1
ATOM 6751 C C . ASP B 1 429 ? 47.450 97.762 47.084 1.00 102.41 430 ASP B C 1
ATOM 6752 O O . ASP B 1 429 ? 48.192 97.483 46.118 1.00 94.92 430 ASP B O 1
ATOM 6757 N N . GLU B 1 430 ? 47.863 98.217 48.275 1.00 106.27 431 GLU B N 1
ATOM 6758 C CA . GLU B 1 430 ? 49.262 98.555 48.662 1.00 99.25 431 GLU B CA 1
ATOM 6759 C C . GLU B 1 430 ? 50.075 97.267 48.856 1.00 87.28 431 GLU B C 1
ATOM 6760 O O . GLU B 1 430 ? 51.165 97.187 48.268 1.00 87.34 431 GLU B O 1
ATOM 6766 N N . LEU B 1 431 ? 49.553 96.309 49.638 1.00 86.69 432 LEU B N 1
ATOM 6767 C CA . LEU B 1 431 ? 50.214 95.022 50.013 1.00 79.54 432 LEU B CA 1
ATOM 6768 C C . LEU B 1 431 ? 50.323 94.061 48.817 1.00 78.56 432 LEU B C 1
ATOM 6769 O O . LEU B 1 431 ? 51.242 93.227 48.850 1.00 77.22 432 LEU B O 1
ATOM 6774 N N . PHE B 1 432 ? 49.403 94.131 47.842 1.00 84.41 433 PHE B N 1
ATOM 6775 C CA . PHE B 1 432 ? 49.381 93.276 46.622 1.00 90.91 433 PHE B CA 1
ATOM 6776 C C . PHE B 1 432 ? 50.339 93.836 45.555 1.00 104.93 433 PHE B C 1
ATOM 6777 O O . PHE B 1 432 ? 51.249 93.091 45.139 1.00 120.95 433 PHE B O 1
ATOM 6785 N N . GLU B 1 433 ? 50.139 95.089 45.118 1.00 112.67 434 GLU B N 1
ATOM 6786 C CA . GLU B 1 433 ? 50.951 95.775 44.064 1.00 116.81 434 GLU B CA 1
ATOM 6787 C C . GLU B 1 433 ? 52.402 95.941 44.547 1.00 116.24 434 GLU B C 1
ATOM 6788 O O . GLU B 1 433 ? 53.235 96.424 43.749 1.00 112.79 434 GLU B O 1
ATOM 6794 N N . MET B 1 434 ? 52.672 95.613 45.819 1.00 106.57 435 MET B N 1
ATOM 6795 C CA . MET B 1 434 ? 54.032 95.445 46.395 1.00 106.09 435 MET B CA 1
ATOM 6796 C C . MET B 1 434 ? 54.457 93.980 46.257 1.00 105.26 435 MET B C 1
ATOM 6797 O O . MET B 1 434 ? 55.531 93.741 45.663 1.00 109.13 435 MET B O 1
ATOM 6802 N N . ALA B 1 435 ? 53.645 93.053 46.787 1.00 101.28 436 ALA B N 1
ATOM 6803 C CA . ALA B 1 435 ? 53.929 91.596 46.871 1.00 98.22 436 ALA B CA 1
ATOM 6804 C C . ALA B 1 435 ? 54.058 90.985 45.469 1.00 90.61 436 ALA B C 1
ATOM 6805 O O . ALA B 1 435 ? 54.947 90.152 45.281 1.00 96.63 436 ALA B O 1
ATOM 6807 N N . TYR B 1 436 ? 53.214 91.396 44.522 1.00 90.36 437 TYR B N 1
ATOM 6808 C CA . TYR B 1 436 ? 53.194 90.884 43.127 1.00 92.02 437 TYR B CA 1
ATOM 6809 C C . TYR B 1 436 ? 54.496 91.250 42.395 1.00 98.42 437 TYR B C 1
ATOM 6810 O O . TYR B 1 436 ? 55.016 90.398 41.642 1.00 99.74 437 TYR B O 1
ATOM 6819 N N . SER B 1 437 ? 54.995 92.478 42.576 1.00 105.28 438 SER B N 1
ATOM 6820 C CA . SER B 1 437 ? 56.168 93.033 41.845 1.00 105.56 438 SER B CA 1
ATOM 6821 C C . SER B 1 437 ? 57.485 92.525 42.454 1.00 99.73 438 SER B C 1
ATOM 6822 O O . SER B 1 437 ? 58.518 92.620 41.765 1.00 100.49 438 SER B O 1
ATOM 6825 N N . THR B 1 438 ? 57.452 92.009 43.690 1.00 96.96 439 THR B N 1
ATOM 6826 C CA . THR B 1 438 ? 58.601 91.361 44.389 1.00 99.18 439 THR B CA 1
ATOM 6827 C C . THR B 1 438 ? 58.867 89.972 43.786 1.00 101.86 439 THR B C 1
ATOM 6828 O O . THR B 1 438 ? 60.053 89.629 43.536 1.00 90.28 439 THR B O 1
ATOM 6832 N N . VAL B 1 439 ? 57.800 89.186 43.616 1.00 102.55 440 VAL B N 1
ATOM 6833 C CA . VAL B 1 439 ? 57.809 87.874 42.902 1.00 97.55 440 VAL B CA 1
ATOM 6834 C C . VAL B 1 439 ? 58.142 88.146 41.431 1.00 94.96 440 VAL B C 1
ATOM 6835 O O . VAL B 1 439 ? 59.071 87.503 40.924 1.00 104.27 440 VAL B O 1
ATOM 6839 N N . SER B 1 440 ? 57.434 89.088 40.793 1.00 92.60 441 SER B N 1
ATOM 6840 C CA . SER B 1 440 ? 57.589 89.444 39.355 1.00 99.14 441 SER B CA 1
ATOM 6841 C C . SER B 1 440 ? 59.068 89.682 39.003 1.00 104.19 441 SER B C 1
ATOM 6842 O O . SER B 1 440 ? 59.489 89.227 37.913 1.00 100.49 441 SER B O 1
ATOM 6845 N N . ARG B 1 441 ? 59.825 90.356 39.881 1.00 102.15 442 ARG B N 1
ATOM 6846 C CA . ARG B 1 441 ? 61.212 90.826 39.605 1.00 102.28 442 ARG B CA 1
ATOM 6847 C C . ARG B 1 441 ? 62.214 89.686 39.818 1.00 98.86 442 ARG B C 1
ATOM 6848 O O . ARG B 1 441 ? 63.176 89.614 39.035 1.00 100.46 442 ARG B O 1
ATOM 6856 N N . ILE B 1 442 ? 62.008 88.855 40.847 1.00 95.10 443 ILE B N 1
ATOM 6857 C CA . ILE B 1 442 ? 62.782 87.596 41.100 1.00 98.13 443 ILE B CA 1
ATOM 6858 C C . ILE B 1 442 ? 62.673 86.645 39.889 1.00 97.02 443 ILE B C 1
ATOM 6859 O O . ILE B 1 442 ? 63.714 86.096 39.476 1.00 90.53 443 ILE B O 1
ATOM 6864 N N . VAL B 1 443 ? 61.460 86.457 39.351 1.00 95.33 444 VAL B N 1
ATOM 6865 C CA . VAL B 1 443 ? 61.145 85.585 38.175 1.00 93.87 444 VAL B CA 1
ATOM 6866 C C . VAL B 1 443 ? 61.836 86.154 36.930 1.00 99.80 444 VAL B C 1
ATOM 6867 O O . VAL B 1 443 ? 62.161 85.354 36.039 1.00 112.56 444 VAL B O 1
ATOM 6871 N N . LYS B 1 444 ? 62.057 87.471 36.861 1.00 109.82 445 LYS B N 1
ATOM 6872 C CA . LYS B 1 444 ? 62.901 88.095 35.803 1.00 116.67 445 LYS B CA 1
ATOM 6873 C C . LYS B 1 444 ? 64.311 88.302 36.383 1.00 110.10 445 LYS B C 1
ATOM 6874 O O . LYS B 1 444 ? 64.749 89.456 36.546 1.00 118.19 445 LYS B O 1
ATOM 6880 N N . GLU B 1 445 ? 64.970 87.188 36.709 1.00 108.06 446 GLU B N 1
ATOM 6881 C CA . GLU B 1 445 ? 66.436 87.072 36.923 1.00 111.84 446 GLU B CA 1
ATOM 6882 C C . GLU B 1 445 ? 66.893 85.729 36.337 1.00 111.26 446 GLU B C 1
ATOM 6883 O O . GLU B 1 445 ? 67.341 85.721 35.166 1.00 100.62 446 GLU B O 1
ATOM 6889 N N . ALA B 1 446 ? 66.711 84.643 37.103 1.00 115.65 447 ALA B N 1
ATOM 6890 C CA . ALA B 1 446 ? 67.154 83.260 36.795 1.00 115.06 447 ALA B CA 1
ATOM 6891 C C . ALA B 1 446 ? 66.459 82.753 35.523 1.00 115.25 447 ALA B C 1
ATOM 6892 O O . ALA B 1 446 ? 66.078 83.493 34.607 1.00 107.89 447 ALA B O 1
ATOM 6894 N N . LEU C 1 2 ? -12.294 36.029 47.606 1.00 42.12 3 LEU C N 1
ATOM 6895 C CA . LEU C 1 2 ? -11.102 36.142 46.622 1.00 46.27 3 LEU C CA 1
ATOM 6896 C C . LEU C 1 2 ? -9.912 35.273 47.053 1.00 46.56 3 LEU C C 1
ATOM 6897 O O . LEU C 1 2 ? -9.317 34.605 46.164 1.00 50.05 3 LEU C O 1
ATOM 6902 N N . PHE C 1 3 ? -9.477 35.350 48.315 1.00 43.45 4 PHE C N 1
ATOM 6903 C CA . PHE C 1 3 ? -8.344 34.534 48.831 1.00 43.14 4 PHE C CA 1
ATOM 6904 C C . PHE C 1 3 ? -8.856 33.131 49.162 1.00 42.02 4 PHE C C 1
ATOM 6905 O O . PHE C 1 3 ? -9.860 33.016 49.856 1.00 58.51 4 PHE C O 1
ATOM 6913 N N . GLY C 1 4 ? -8.202 32.099 48.653 1.00 47.20 5 GLY C N 1
ATOM 6914 C CA . GLY C 1 4 ? -8.392 30.700 49.081 1.00 49.96 5 GLY C CA 1
ATOM 6915 C C . GLY C 1 4 ? -7.286 30.330 50.042 1.00 55.30 5 GLY C C 1
ATOM 6916 O O . GLY C 1 4 ? -6.862 31.211 50.817 1.00 51.33 5 GLY C O 1
ATOM 6917 N N . THR C 1 5 ? -6.770 29.109 49.936 1.00 73.68 6 THR C N 1
ATOM 6918 C CA . THR C 1 5 ? -5.708 28.548 50.821 1.00 77.68 6 THR C CA 1
ATOM 6919 C C . THR C 1 5 ? -4.489 29.492 50.854 1.00 78.84 6 THR C C 1
ATOM 6920 O O . THR C 1 5 ? -4.150 30.006 51.953 1.00 72.57 6 THR C O 1
ATOM 6924 N N . ALA C 1 6 ? -3.849 29.708 49.699 1.00 72.79 7 ALA C N 1
ATOM 6925 C CA . ALA C 1 6 ? -2.518 30.352 49.581 1.00 75.96 7 ALA C CA 1
ATOM 6926 C C . ALA C 1 6 ? -2.575 31.499 48.561 1.00 62.87 7 ALA C C 1
ATOM 6927 O O . ALA C 1 6 ? -1.990 31.377 47.473 1.00 60.78 7 ALA C O 1
ATOM 6929 N N . GLY C 1 7 ? -3.287 32.569 48.895 1.00 59.30 8 GLY C N 1
ATOM 6930 C CA . GLY C 1 7 ? -3.461 33.743 48.013 1.00 61.62 8 GLY C CA 1
ATOM 6931 C C . GLY C 1 7 ? -4.680 33.636 47.107 1.00 54.98 8 GLY C C 1
ATOM 6932 O O . GLY C 1 7 ? -5.522 32.744 47.336 1.00 59.36 8 GLY C O 1
ATOM 6933 N N . ILE C 1 8 ? -4.786 34.550 46.138 1.00 48.04 9 ILE C N 1
ATOM 6934 C CA . ILE C 1 8 ? -5.899 34.658 45.149 1.00 45.40 9 ILE C CA 1
ATOM 6935 C C . ILE C 1 8 ? -5.463 33.921 43.881 1.00 43.72 9 ILE C C 1
ATOM 6936 O O . ILE C 1 8 ? -4.470 34.343 43.295 1.00 53.18 9 ILE C O 1
ATOM 6941 N N . ARG C 1 9 ? -6.188 32.882 43.484 1.00 46.50 10 ARG C N 1
ATOM 6942 C CA A ARG C 1 9 ? -5.835 32.003 42.339 0.50 49.46 10 ARG C CA 1
ATOM 6943 C CA B ARG C 1 9 ? -5.845 31.959 42.367 0.50 47.69 10 ARG C CA 1
ATOM 6944 C C . ARG C 1 9 ? -7.056 31.822 41.431 1.00 48.68 10 ARG C C 1
ATOM 6945 O O . ARG C 1 9 ? -8.187 31.827 41.929 1.00 44.31 10 ARG C O 1
ATOM 6960 N N . GLY C 1 10 ? -6.817 31.637 40.137 1.00 45.57 11 GLY C N 1
ATOM 6961 C CA . GLY C 1 10 ? -7.908 31.338 39.206 1.00 43.39 11 GLY C CA 1
ATOM 6962 C C . GLY C 1 10 ? -7.498 31.423 37.757 1.00 43.92 11 GLY C C 1
ATOM 6963 O O . GLY C 1 10 ? -6.343 31.774 37.462 1.00 43.29 11 GLY C O 1
ATOM 6964 N N . THR C 1 11 ? -8.456 31.108 36.889 1.00 44.58 12 THR C N 1
ATOM 6965 C CA . THR C 1 11 ? -8.305 31.079 35.432 1.00 42.53 12 THR C CA 1
ATOM 6966 C C . THR C 1 11 ? -8.365 32.528 34.948 1.00 42.92 12 THR C C 1
ATOM 6967 O O . THR C 1 11 ? -9.129 33.346 35.504 1.00 40.20 12 THR C O 1
ATOM 6971 N N . LEU C 1 12 ? -7.547 32.827 33.947 1.00 43.01 13 LEU C N 1
ATOM 6972 C CA . LEU C 1 12 ? -7.474 34.153 33.326 1.00 45.57 13 LEU C CA 1
ATOM 6973 C C . LEU C 1 12 ? -8.848 34.467 32.742 1.00 38.78 13 LEU C C 1
ATOM 6974 O O . LEU C 1 12 ? -9.412 33.583 32.123 1.00 42.01 13 LEU C O 1
ATOM 6979 N N . TRP C 1 13 ? -9.334 35.687 32.956 1.00 36.62 14 TRP C N 1
ATOM 6980 C CA . TRP C 1 13 ? -10.565 36.276 32.360 1.00 45.85 14 TRP C CA 1
ATOM 6981 C C . TRP C 1 13 ? -11.824 35.880 33.148 1.00 41.88 14 TRP C C 1
ATOM 6982 O O . TRP C 1 13 ? -12.725 36.715 33.189 1.00 48.52 14 TRP C O 1
ATOM 6993 N N . GLU C 1 14 ? -11.887 34.690 33.751 1.00 51.64 15 GLU C N 1
ATOM 6994 C CA . GLU C 1 14 ? -13.012 34.262 34.636 1.00 54.35 15 GLU C CA 1
ATOM 6995 C C . GLU C 1 14 ? -12.913 34.987 35.987 1.00 48.31 15 GLU C C 1
ATOM 6996 O O . GLU C 1 14 ? -13.718 35.873 36.239 1.00 59.74 15 GLU C O 1
ATOM 7002 N N . LYS C 1 15 ? -11.931 34.659 36.808 1.00 48.41 16 LYS C N 1
ATOM 7003 C CA . LYS C 1 15 ? -11.745 35.268 38.143 1.00 52.02 16 LYS C CA 1
ATOM 7004 C C . LYS C 1 15 ? -10.601 36.292 38.109 1.00 49.83 16 LYS C C 1
ATOM 7005 O O . LYS C 1 15 ? -10.723 37.373 38.749 1.00 48.73 16 LYS C O 1
ATOM 7011 N N . VAL C 1 16 ? -9.497 35.964 37.441 1.00 44.38 17 VAL C N 1
ATOM 7012 C CA . VAL C 1 16 ? -8.255 36.772 37.544 1.00 41.77 17 VAL C CA 1
ATOM 7013 C C . VAL C 1 16 ? -8.143 37.640 36.290 1.00 39.75 17 VAL C C 1
ATOM 7014 O O . VAL C 1 16 ? -8.121 37.073 35.163 1.00 34.53 17 VAL C O 1
ATOM 7018 N N . THR C 1 17 ? -8.128 38.959 36.511 1.00 34.80 18 THR C N 1
ATOM 7019 C CA . THR C 1 17 ? -8.221 40.016 35.484 1.00 34.41 18 THR C CA 1
ATOM 7020 C C . THR C 1 17 ? -7.267 41.141 35.847 1.00 31.37 18 THR C C 1
ATOM 7021 O O . THR C 1 17 ? -6.909 41.330 37.017 1.00 30.86 18 THR C O 1
ATOM 7025 N N . PRO C 1 18 ? -6.879 41.931 34.828 1.00 30.15 19 PRO C N 1
ATOM 7026 C CA . PRO C 1 18 ? -6.175 43.193 35.034 1.00 28.38 19 PRO C CA 1
ATOM 7027 C C . PRO C 1 18 ? -6.937 44.071 36.044 1.00 27.30 19 PRO C C 1
ATOM 7028 O O . PRO C 1 18 ? -6.308 44.645 36.908 1.00 24.70 19 PRO C O 1
ATOM 7032 N N . GLU C 1 19 ? -8.257 44.194 35.886 1.00 27.70 20 GLU C N 1
ATOM 7033 C CA . GLU C 1 19 ? -9.107 45.060 36.770 1.00 30.88 20 GLU C CA 1
ATOM 7034 C C . GLU C 1 19 ? -9.038 44.526 38.206 1.00 30.63 20 GLU C C 1
ATOM 7035 O O . GLU C 1 19 ? -8.764 45.327 39.094 1.00 30.56 20 GLU C O 1
ATOM 7041 N N . LEU C 1 20 ? -9.153 43.211 38.433 1.00 26.97 21 LEU C N 1
ATOM 7042 C CA . LEU C 1 20 ? -8.944 42.668 39.799 1.00 27.27 21 LEU C CA 1
ATOM 7043 C C . LEU C 1 20 ? -7.567 43.081 40.341 1.00 28.24 21 LEU C C 1
ATOM 7044 O O . LEU C 1 20 ? -7.506 43.579 41.511 1.00 25.52 21 LEU C O 1
ATOM 7049 N N . ALA C 1 21 ? -6.483 42.869 39.572 1.00 27.21 22 ALA C N 1
ATOM 7050 C CA . ALA C 1 21 ? -5.097 43.078 40.073 1.00 26.41 22 ALA C CA 1
ATOM 7051 C C . ALA C 1 21 ? -4.879 44.547 40.447 1.00 23.66 22 ALA C C 1
ATOM 7052 O O . ALA C 1 21 ? -4.098 44.811 41.360 1.00 23.38 22 ALA C O 1
ATOM 7054 N N . MET C 1 22 ? -5.484 45.466 39.700 1.00 26.81 23 MET C N 1
ATOM 7055 C CA . MET C 1 22 ? -5.424 46.905 40.017 1.00 30.64 23 MET C CA 1
ATOM 7056 C C . MET C 1 22 ? -6.220 47.156 41.320 1.00 31.52 23 MET C C 1
ATOM 7057 O O . MET C 1 22 ? -5.776 47.985 42.142 1.00 26.51 23 MET C O 1
ATOM 7062 N N . LYS C 1 23 ? -7.307 46.421 41.558 1.00 35.39 24 LYS C N 1
ATOM 7063 C CA . LYS C 1 23 ? -8.143 46.649 42.773 1.00 36.90 24 LYS C CA 1
ATOM 7064 C C . LYS C 1 23 ? -7.324 46.163 43.966 1.00 37.80 24 LYS C C 1
ATOM 7065 O O . LYS C 1 23 ? -7.322 46.878 44.986 1.00 31.02 24 LYS C O 1
ATOM 7071 N N . VAL C 1 24 ? -6.594 45.048 43.799 1.00 31.95 25 VAL C N 1
ATOM 7072 C CA . VAL C 1 24 ? -5.861 44.407 44.919 1.00 30.07 25 VAL C CA 1
ATOM 7073 C C . VAL C 1 24 ? -4.755 45.379 45.349 1.00 29.60 25 VAL C C 1
ATOM 7074 O O . VAL C 1 24 ? -4.571 45.560 46.544 1.00 28.77 25 VAL C O 1
ATOM 7078 N N . GLY C 1 25 ? -4.101 46.021 44.392 1.00 28.04 26 GLY C N 1
ATOM 7079 C CA . GLY C 1 25 ? -3.102 47.070 44.634 1.00 29.48 26 GLY C CA 1
ATOM 7080 C C . GLY C 1 25 ? -3.699 48.276 45.350 1.00 30.72 26 GLY C C 1
ATOM 7081 O O . GLY C 1 25 ? -3.087 48.770 46.342 1.00 31.50 26 GLY C O 1
ATOM 7082 N N . MET C 1 26 ? -4.844 48.747 44.888 1.00 26.81 27 MET C N 1
ATOM 7083 C CA . MET C 1 26 ? -5.550 49.861 45.557 1.00 29.85 27 MET C CA 1
ATOM 7084 C C . MET C 1 26 ? -5.891 49.437 46.999 1.00 30.02 27 MET C C 1
ATOM 7085 O O . MET C 1 26 ? -5.668 50.229 47.905 1.00 30.45 27 MET C O 1
ATOM 7090 N N . ALA C 1 27 ? -6.312 48.198 47.223 1.00 30.61 28 ALA C N 1
ATOM 7091 C CA . ALA C 1 27 ? -6.666 47.689 48.564 1.00 31.26 28 ALA C CA 1
ATOM 7092 C C . ALA C 1 27 ? -5.397 47.627 49.437 1.00 33.08 28 ALA C C 1
ATOM 7093 O O . ALA C 1 27 ? -5.403 48.170 50.557 1.00 35.86 28 ALA C O 1
ATOM 7095 N N . VAL C 1 28 ? -4.295 47.096 48.922 1.00 30.99 29 VAL C N 1
ATOM 7096 C CA . VAL C 1 28 ? -3.066 46.901 49.744 1.00 31.43 29 VAL C CA 1
ATOM 7097 C C . VAL C 1 28 ? -2.543 48.271 50.215 1.00 31.33 29 VAL C C 1
ATOM 7098 O O . VAL C 1 28 ? -2.011 48.322 51.321 1.00 32.02 29 VAL C O 1
ATOM 7102 N N . GLY C 1 29 ? -2.700 49.319 49.408 1.00 30.21 30 GLY C N 1
ATOM 7103 C CA . GLY C 1 29 ? -2.246 50.688 49.708 1.00 32.38 30 GLY C CA 1
ATOM 7104 C C . GLY C 1 29 ? -3.275 51.478 50.503 1.00 29.11 30 GLY C C 1
ATOM 7105 O O . GLY C 1 29 ? -3.047 52.618 50.740 1.00 31.93 30 GLY C O 1
ATOM 7106 N N . THR C 1 30 ? -4.419 50.883 50.808 1.00 36.83 31 THR C N 1
ATOM 7107 C CA . THR C 1 30 ? -5.456 51.362 51.761 1.00 39.42 31 THR C CA 1
ATOM 7108 C C . THR C 1 30 ? -5.223 50.644 53.113 1.00 36.98 31 THR C C 1
ATOM 7109 O O . THR C 1 30 ? -5.166 51.309 54.127 1.00 42.54 31 THR C O 1
ATOM 7113 N N . TYR C 1 31 ? -5.027 49.327 53.109 1.00 35.83 32 TYR C N 1
ATOM 7114 C CA . TYR C 1 31 ? -4.798 48.512 54.333 1.00 37.85 32 TYR C CA 1
ATOM 7115 C C . TYR C 1 31 ? -3.401 48.788 54.888 1.00 37.06 32 TYR C C 1
ATOM 7116 O O . TYR C 1 31 ? -3.256 48.752 56.106 1.00 35.97 32 TYR C O 1
ATOM 7125 N N . LYS C 1 32 ? -2.431 49.110 54.018 1.00 36.21 33 LYS C N 1
ATOM 7126 C CA . LYS C 1 32 ? -0.990 49.230 54.380 1.00 31.44 33 LYS C CA 1
ATOM 7127 C C . LYS C 1 32 ? -0.425 50.510 53.782 1.00 28.80 33 LYS C C 1
ATOM 7128 O O . LYS C 1 32 ? -1.079 51.104 52.893 1.00 26.65 33 LYS C O 1
ATOM 7134 N N . SER C 1 33 ? 0.743 50.912 54.280 1.00 27.54 34 SER C N 1
ATOM 7135 C CA . SER C 1 33 ? 1.363 52.226 54.016 1.00 34.32 34 SER C CA 1
ATOM 7136 C C . SER C 1 33 ? 2.826 51.957 53.768 1.00 33.03 34 SER C C 1
ATOM 7137 O O . SER C 1 33 ? 3.288 50.907 54.249 1.00 33.16 34 SER C O 1
ATOM 7140 N N . GLY C 1 34 ? 3.512 52.904 53.141 1.00 29.84 35 GLY C N 1
ATOM 7141 C CA . GLY C 1 34 ? 4.978 52.875 53.046 1.00 36.07 35 GLY C CA 1
ATOM 7142 C C . GLY C 1 34 ? 5.432 52.239 51.740 1.00 32.08 35 GLY C C 1
ATOM 7143 O O . GLY C 1 34 ? 5.024 52.723 50.680 1.00 30.29 35 GLY C O 1
ATOM 7144 N N . LYS C 1 35 ? 6.248 51.194 51.808 1.00 32.49 36 LYS C N 1
ATOM 7145 C CA . LYS C 1 35 ? 6.882 50.608 50.595 1.00 31.23 36 LYS C CA 1
ATOM 7146 C C . LYS C 1 35 ? 6.268 49.249 50.305 1.00 30.44 36 LYS C C 1
ATOM 7147 O O . LYS C 1 35 ? 5.960 48.508 51.261 1.00 30.40 36 LYS C O 1
ATOM 7153 N N . ALA C 1 36 ? 6.053 48.996 49.018 1.00 27.44 37 ALA C N 1
ATOM 7154 C CA . ALA C 1 36 ? 5.528 47.737 48.458 1.00 27.03 37 ALA C CA 1
ATOM 7155 C C . ALA C 1 36 ? 6.570 47.175 47.477 1.00 26.41 37 ALA C C 1
ATOM 7156 O O . ALA C 1 36 ? 6.972 47.880 46.469 1.00 24.14 37 ALA C O 1
ATOM 7158 N N . LEU C 1 37 ? 7.056 45.991 47.810 1.00 24.59 38 LEU C N 1
ATOM 7159 C CA . LEU C 1 37 ? 7.939 45.186 46.937 1.00 25.51 38 LEU C CA 1
ATOM 7160 C C . LEU C 1 37 ? 7.061 44.331 46.022 1.00 23.78 38 LEU C C 1
ATOM 7161 O O . LEU C 1 37 ? 6.187 43.596 46.540 1.00 19.64 38 LEU C O 1
ATOM 7166 N N . VAL C 1 38 ? 7.245 44.481 44.717 1.00 25.09 39 VAL C N 1
ATOM 7167 C CA . VAL C 1 38 ? 6.422 43.736 43.724 1.00 27.14 39 VAL C CA 1
ATOM 7168 C C . VAL C 1 38 ? 7.276 42.720 42.943 1.00 25.23 39 VAL C C 1
ATOM 7169 O O . VAL C 1 38 ? 8.297 43.091 42.320 1.00 24.67 39 VAL C O 1
ATOM 7173 N N . GLY C 1 39 ? 6.812 41.484 42.927 1.00 25.35 40 GLY C N 1
ATOM 7174 C CA . GLY C 1 39 ? 7.442 40.378 42.187 1.00 25.04 40 GLY C CA 1
ATOM 7175 C C . GLY C 1 39 ? 6.456 39.730 41.233 1.00 26.74 40 GLY C C 1
ATOM 7176 O O . GLY C 1 39 ? 5.224 39.908 41.422 1.00 26.52 40 GLY C O 1
ATOM 7177 N N . ARG C 1 40 ? 6.945 38.893 40.316 1.00 26.63 41 ARG C N 1
ATOM 7178 C CA . ARG C 1 40 ? 6.060 38.089 39.440 1.00 24.68 41 ARG C CA 1
ATOM 7179 C C . ARG C 1 40 ? 6.755 36.789 39.047 1.00 23.77 41 ARG C C 1
ATOM 7180 O O . ARG C 1 40 ? 7.960 36.738 39.080 1.00 19.59 41 ARG C O 1
ATOM 7188 N N . ASP C 1 41 ? 5.995 35.820 38.553 1.00 26.21 42 ASP C N 1
ATOM 7189 C CA . ASP C 1 41 ? 6.575 34.576 37.994 1.00 26.68 42 ASP C CA 1
ATOM 7190 C C . ASP C 1 41 ? 6.619 34.754 36.461 1.00 26.50 42 ASP C C 1
ATOM 7191 O O . ASP C 1 41 ? 6.479 35.919 35.982 1.00 25.44 42 ASP C O 1
ATOM 7196 N N . GLY C 1 42 ? 6.773 33.657 35.716 1.00 24.84 43 GLY C N 1
ATOM 7197 C CA . GLY C 1 42 ? 7.103 33.669 34.276 1.00 23.44 43 GLY C CA 1
ATOM 7198 C C . GLY C 1 42 ? 5.865 33.449 33.416 1.00 23.65 43 GLY C C 1
ATOM 7199 O O . GLY C 1 42 ? 5.989 33.354 32.163 1.00 24.09 43 GLY C O 1
ATOM 7200 N N . ARG C 1 43 ? 4.692 33.377 34.029 1.00 22.55 44 ARG C N 1
ATOM 7201 C CA . ARG C 1 43 ? 3.417 33.147 33.299 1.00 24.30 44 ARG C CA 1
ATOM 7202 C C . ARG C 1 43 ? 3.263 34.233 32.220 1.00 28.15 44 ARG C C 1
ATOM 7203 O O . ARG C 1 43 ? 3.784 35.387 32.438 1.00 23.37 44 ARG C O 1
ATOM 7211 N N . THR C 1 44 ? 2.574 33.887 31.126 1.00 24.16 45 THR C N 1
ATOM 7212 C CA . THR C 1 44 ? 2.379 34.767 29.939 1.00 28.62 45 THR C CA 1
ATOM 7213 C C . THR C 1 44 ? 1.558 36.027 30.315 1.00 26.55 45 THR C C 1
ATOM 7214 O O . THR C 1 44 ? 1.749 37.079 29.675 1.00 26.23 45 THR C O 1
ATOM 7218 N N . SER C 1 45 ? 0.755 35.960 31.367 1.00 23.31 46 SER C N 1
ATOM 7219 C CA . SER C 1 45 ? -0.112 37.056 31.850 1.00 22.26 46 SER C CA 1
ATOM 7220 C C . SER C 1 45 ? 0.561 37.856 33.002 1.00 22.43 46 SER C C 1
ATOM 7221 O O . SER C 1 45 ? 0.072 38.918 33.295 1.00 21.37 46 SER C O 1
ATOM 7224 N N . SER C 1 46 ? 1.683 37.422 33.595 1.00 22.07 47 SER C N 1
ATOM 7225 C CA . SER C 1 46 ? 2.294 38.030 34.818 1.00 21.88 47 SER C CA 1
ATOM 7226 C C . SER C 1 46 ? 2.696 39.497 34.587 1.00 23.11 47 SER C C 1
ATOM 7227 O O . SER C 1 46 ? 2.438 40.326 35.447 1.00 22.08 47 SER C O 1
ATOM 7230 N N . VAL C 1 47 ? 3.323 39.854 33.469 1.00 24.83 48 VAL C N 1
ATOM 7231 C CA . VAL C 1 47 ? 3.686 41.278 33.254 1.00 21.87 48 VAL C CA 1
ATOM 7232 C C . VAL C 1 47 ? 2.414 42.137 33.164 1.00 23.07 48 VAL C C 1
ATOM 7233 O O . VAL C 1 47 ? 2.389 43.262 33.754 1.00 20.21 48 VAL C O 1
ATOM 7237 N N . MET C 1 48 ? 1.395 41.646 32.451 1.00 23.66 49 MET C N 1
ATOM 7238 C CA . MET C 1 48 ? 0.109 42.354 32.304 1.00 23.21 49 MET C CA 1
ATOM 7239 C C . MET C 1 48 ? -0.417 42.629 33.718 1.00 22.88 49 MET C C 1
ATOM 7240 O O . MET C 1 48 ? -0.859 43.741 33.994 1.00 21.94 49 MET C O 1
ATOM 7245 N N . LEU C 1 49 ? -0.436 41.620 34.583 1.00 23.88 50 LEU C N 1
ATOM 7246 C CA . LEU C 1 49 ? -1.086 41.764 35.910 1.00 22.91 50 LEU C CA 1
ATOM 7247 C C . LEU C 1 49 ? -0.168 42.613 36.795 1.00 22.59 50 LEU C C 1
ATOM 7248 O O . LEU C 1 49 ? -0.649 43.427 37.555 1.00 24.41 50 LEU C O 1
ATOM 7253 N N . LYS C 1 50 ? 1.144 42.500 36.639 1.00 24.48 51 LYS C N 1
ATOM 7254 C CA . LYS C 1 50 ? 2.100 43.301 37.428 1.00 26.94 51 LYS C CA 1
ATOM 7255 C C . LYS C 1 50 ? 1.920 44.782 37.105 1.00 24.56 51 LYS C C 1
ATOM 7256 O O . LYS C 1 50 ? 1.899 45.553 38.041 1.00 26.09 51 LYS C O 1
ATOM 7262 N N . ASN C 1 51 ? 1.815 45.145 35.838 1.00 27.33 52 ASN C N 1
ATOM 7263 C CA . ASN C 1 51 ? 1.546 46.545 35.409 1.00 29.78 52 ASN C CA 1
ATOM 7264 C C . ASN C 1 51 ? 0.253 47.037 36.065 1.00 28.13 52 ASN C C 1
ATOM 7265 O O . ASN C 1 51 ? 0.236 48.167 36.568 1.00 28.05 52 ASN C O 1
ATOM 7270 N N . ALA C 1 52 ? -0.779 46.205 36.122 1.00 26.42 53 ALA C N 1
ATOM 7271 C CA . ALA C 1 52 ? -2.080 46.591 36.723 1.00 28.59 53 ALA C CA 1
ATOM 7272 C C . ALA C 1 52 ? -1.869 46.774 38.235 1.00 27.06 53 ALA C C 1
ATOM 7273 O O . ALA C 1 52 ? -2.363 47.786 38.807 1.00 22.94 53 ALA C O 1
ATOM 7275 N N . MET C 1 53 ? -1.141 45.848 38.865 1.00 26.51 54 MET C N 1
ATOM 7276 C CA . MET C 1 53 ? -0.867 45.923 40.326 1.00 26.42 54 MET C CA 1
ATOM 7277 C C . MET C 1 53 ? -0.128 47.223 40.643 1.00 27.43 54 MET C C 1
ATOM 7278 O O . MET C 1 53 ? -0.579 47.971 41.533 1.00 25.72 54 MET C O 1
ATOM 7283 N N . ILE C 1 54 ? 0.896 47.554 39.873 1.00 26.98 55 ILE C N 1
ATOM 7284 C CA . ILE C 1 54 ? 1.748 48.735 40.189 1.00 27.59 55 ILE C CA 1
ATOM 7285 C C . ILE C 1 54 ? 0.928 50.015 39.990 1.00 26.68 55 ILE C C 1
ATOM 7286 O O . ILE C 1 54 ? 1.086 50.974 40.800 1.00 24.80 55 ILE C O 1
ATOM 7291 N N . SER C 1 55 ? 0.015 50.003 39.027 1.00 28.16 56 SER C N 1
ATOM 7292 C CA . SER C 1 55 ? -0.913 51.133 38.780 1.00 25.33 56 SER C CA 1
ATOM 7293 C C . SER C 1 55 ? -1.787 51.347 40.031 1.00 24.36 56 SER C C 1
ATOM 7294 O O . SER C 1 55 ? -1.899 52.477 40.488 1.00 22.51 56 SER C O 1
ATOM 7297 N N . GLY C 1 56 ? -2.254 50.269 40.644 1.00 24.36 57 GLY C N 1
ATOM 7298 C CA . GLY C 1 56 ? -3.131 50.281 41.825 1.00 24.30 57 GLY C CA 1
ATOM 7299 C C . GLY C 1 56 ? -2.401 50.819 43.026 1.00 25.50 57 GLY C C 1
ATOM 7300 O O . GLY C 1 56 ? -2.896 51.799 43.621 1.00 26.80 57 GLY C O 1
ATOM 7301 N N . LEU C 1 57 ? -1.252 50.212 43.325 1.00 25.45 58 LEU C N 1
ATOM 7302 C CA . LEU C 1 57 ? -0.368 50.570 44.448 1.00 24.90 58 LEU C CA 1
ATOM 7303 C C . LEU C 1 57 ? 0.065 52.028 44.300 1.00 25.10 58 LEU C C 1
ATOM 7304 O O . LEU C 1 57 ? -0.076 52.776 45.259 1.00 24.08 58 LEU C O 1
ATOM 7309 N N . LEU C 1 58 ? 0.533 52.440 43.128 1.00 24.88 59 LEU C N 1
ATOM 7310 C CA . LEU C 1 58 ? 0.950 53.853 42.923 1.00 26.47 59 LEU C CA 1
ATOM 7311 C C . LEU C 1 58 ? -0.191 54.816 43.305 1.00 27.86 59 LEU C C 1
ATOM 7312 O O . LEU C 1 58 ? 0.098 55.791 44.009 1.00 32.46 59 LEU C O 1
ATOM 7317 N N . SER C 1 59 ? -1.426 54.534 42.881 1.00 29.73 60 SER C N 1
ATOM 7318 C CA . SER C 1 59 ? -2.642 55.376 43.074 1.00 29.74 60 SER C CA 1
ATOM 7319 C C . SER C 1 59 ? -2.898 55.691 44.540 1.00 29.16 60 SER C C 1
ATOM 7320 O O . SER C 1 59 ? -3.646 56.643 44.763 1.00 33.42 60 SER C O 1
ATOM 7323 N N . THR C 1 60 ? -2.406 54.884 45.482 1.00 31.71 61 THR C N 1
ATOM 7324 C CA . THR C 1 60 ? -2.664 55.040 46.955 1.00 33.92 61 THR C CA 1
ATOM 7325 C C . THR C 1 60 ? -1.539 55.795 47.677 1.00 33.72 61 THR C C 1
ATOM 7326 O O . THR C 1 60 ? -1.678 56.047 48.887 1.00 31.01 61 THR C O 1
ATOM 7330 N N . GLY C 1 61 ? -0.452 56.110 46.976 1.00 34.13 62 GLY C N 1
ATOM 7331 C CA . GLY C 1 61 ? 0.686 56.856 47.539 1.00 32.13 62 GLY C CA 1
ATOM 7332 C C . GLY C 1 61 ? 1.783 55.931 48.037 1.00 29.96 62 GLY C C 1
ATOM 7333 O O . GLY C 1 61 ? 2.784 56.442 48.505 1.00 28.70 62 GLY C O 1
ATOM 7334 N N . MET C 1 62 ? 1.625 54.616 47.908 1.00 31.54 63 MET C N 1
ATOM 7335 C CA . MET C 1 62 ? 2.689 53.657 48.317 1.00 33.49 63 MET C CA 1
ATOM 7336 C C . MET C 1 62 ? 3.890 53.848 47.356 1.00 30.09 63 MET C C 1
ATOM 7337 O O . MET C 1 62 ? 3.703 54.247 46.165 1.00 25.08 63 MET C O 1
ATOM 7342 N N . GLU C 1 63 ? 5.092 53.642 47.882 1.00 31.09 64 GLU C N 1
ATOM 7343 C CA . GLU C 1 63 ? 6.349 53.640 47.100 1.00 32.15 64 GLU C CA 1
ATOM 7344 C C . GLU C 1 63 ? 6.552 52.231 46.570 1.00 28.97 64 GLU C C 1
ATOM 7345 O O . GLU C 1 63 ? 6.733 51.317 47.427 1.00 29.33 64 GLU C O 1
ATOM 7351 N N . VAL C 1 64 ? 6.541 52.079 45.245 1.00 26.22 65 VAL C N 1
ATOM 7352 C CA . VAL C 1 64 ? 6.671 50.748 44.600 1.00 26.36 65 VAL C CA 1
ATOM 7353 C C . VAL C 1 64 ? 8.143 50.466 44.310 1.00 26.69 65 VAL C C 1
ATOM 7354 O O . VAL C 1 64 ? 8.810 51.312 43.699 1.00 22.04 65 VAL C O 1
ATOM 7358 N N . LEU C 1 65 ? 8.596 49.313 44.814 1.00 24.89 66 LEU C N 1
ATOM 7359 C CA . LEU C 1 65 ? 9.935 48.739 44.556 1.00 27.16 66 LEU C CA 1
ATOM 7360 C C . LEU C 1 65 ? 9.714 47.568 43.576 1.00 22.66 66 LEU C C 1
ATOM 7361 O O . LEU C 1 65 ? 9.006 46.605 43.968 1.00 19.84 66 LEU C O 1
ATOM 7366 N N . ASP C 1 66 ? 10.204 47.636 42.333 1.00 23.13 67 ASP C N 1
ATOM 7367 C CA . ASP C 1 66 ? 9.803 46.605 41.300 1.00 25.57 67 ASP C CA 1
ATOM 7368 C C . ASP C 1 66 ? 10.942 45.600 41.178 1.00 22.71 67 ASP C C 1
ATOM 7369 O O . ASP C 1 66 ? 12.019 46.024 40.839 1.00 26.63 67 ASP C O 1
ATOM 7374 N N . ALA C 1 67 ? 10.736 44.387 41.656 1.00 22.43 68 ALA C N 1
ATOM 7375 C CA . ALA C 1 67 ? 11.761 43.324 41.667 1.00 24.73 68 ALA C CA 1
ATOM 7376 C C . ALA C 1 67 ? 11.595 42.468 40.399 1.00 23.53 68 ALA C C 1
ATOM 7377 O O . ALA C 1 67 ? 12.457 41.629 40.117 1.00 22.08 68 ALA C O 1
ATOM 7379 N N . ASP C 1 68 ? 10.538 42.716 39.631 1.00 25.50 69 ASP C N 1
ATOM 7380 C CA . ASP C 1 68 ? 10.215 41.934 38.406 1.00 28.66 69 ASP C CA 1
ATOM 7381 C C . ASP C 1 68 ? 10.223 40.423 38.707 1.00 24.16 69 ASP C C 1
ATOM 7382 O O . ASP C 1 68 ? 9.659 40.015 39.739 1.00 20.70 69 ASP C O 1
ATOM 7387 N N . LEU C 1 69 ? 10.844 39.621 37.843 1.00 25.59 70 LEU C N 1
ATOM 7388 C CA . LEU C 1 69 ? 10.662 38.142 37.844 1.00 26.33 70 LEU C CA 1
ATOM 7389 C C . LEU C 1 69 ? 11.608 37.550 38.890 1.00 25.43 70 LEU C C 1
ATOM 7390 O O . LEU C 1 69 ? 12.859 37.561 38.673 1.00 24.64 70 LEU C O 1
ATOM 7395 N N . ILE C 1 70 ? 11.001 37.020 39.945 1.00 23.40 71 ILE C N 1
ATOM 7396 C CA . ILE C 1 70 ? 11.653 36.583 41.212 1.00 28.19 71 ILE C CA 1
ATOM 7397 C C . ILE C 1 70 ? 10.860 35.397 41.744 1.00 24.33 71 ILE C C 1
ATOM 7398 O O . ILE C 1 70 ? 9.649 35.350 41.568 1.00 23.27 71 ILE C O 1
ATOM 7403 N N . PRO C 1 71 ? 11.463 34.390 42.392 1.00 23.85 72 PRO C N 1
ATOM 7404 C CA . PRO C 1 71 ? 10.682 33.347 43.042 1.00 26.71 72 PRO C CA 1
ATOM 7405 C C . PRO C 1 71 ? 10.038 33.873 44.336 1.00 26.69 72 PRO C C 1
ATOM 7406 O O . PRO C 1 71 ? 10.510 34.846 44.916 1.00 33.75 72 PRO C O 1
ATOM 7410 N N . THR C 1 72 ? 8.942 33.250 44.762 1.00 28.00 73 THR C N 1
ATOM 7411 C CA . THR C 1 72 ? 8.088 33.720 45.890 1.00 26.58 73 THR C CA 1
ATOM 7412 C C . THR C 1 72 ? 8.944 33.843 47.152 1.00 26.27 73 THR C C 1
ATOM 7413 O O . THR C 1 72 ? 8.940 34.881 47.835 1.00 28.35 73 THR C O 1
ATOM 7417 N N . PRO C 1 73 ? 9.720 32.810 47.534 1.00 28.09 74 PRO C N 1
ATOM 7418 C CA . PRO C 1 73 ? 10.608 32.922 48.687 1.00 26.59 74 PRO C CA 1
ATOM 7419 C C . PRO C 1 73 ? 11.551 34.142 48.611 1.00 28.53 74 PRO C C 1
ATOM 7420 O O . PRO C 1 73 ? 11.724 34.781 49.651 1.00 24.56 74 PRO C O 1
ATOM 7424 N N . ALA C 1 74 ? 12.121 34.472 47.438 1.00 26.45 75 ALA C N 1
ATOM 7425 C CA . ALA C 1 74 ? 12.944 35.703 47.311 1.00 25.37 75 ALA C CA 1
ATOM 7426 C C . ALA C 1 74 ? 12.036 36.917 47.532 1.00 22.71 75 ALA C C 1
ATOM 7427 O O . ALA C 1 74 ? 12.478 37.860 48.117 1.00 23.76 75 ALA C O 1
ATOM 7429 N N . LEU C 1 75 ? 10.787 36.880 47.097 1.00 22.74 76 LEU C N 1
ATOM 7430 C CA . LEU C 1 75 ? 9.897 38.032 47.338 1.00 23.36 76 LEU C CA 1
ATOM 7431 C C . LEU C 1 75 ? 9.596 38.212 48.856 1.00 24.85 76 LEU C C 1
ATOM 7432 O O . LEU C 1 75 ? 9.578 39.361 49.311 1.00 23.01 76 LEU C O 1
ATOM 7437 N N . ALA C 1 76 ? 9.327 37.145 49.611 1.00 27.08 77 ALA C N 1
ATOM 7438 C CA . ALA C 1 76 ? 9.049 37.222 51.074 1.00 27.75 77 ALA C CA 1
ATOM 7439 C C . ALA C 1 76 ? 10.285 37.773 51.786 1.00 24.44 77 ALA C C 1
ATOM 7440 O O . ALA C 1 76 ? 10.132 38.652 52.597 1.00 25.86 77 ALA C O 1
ATOM 7442 N N . TRP C 1 77 ? 11.465 37.292 51.444 1.00 25.92 78 TRP C N 1
ATOM 7443 C CA . TRP C 1 77 ? 12.739 37.698 52.095 1.00 26.25 78 TRP C CA 1
ATOM 7444 C C . TRP C 1 77 ? 13.023 39.163 51.764 1.00 30.77 78 TRP C C 1
ATOM 7445 O O . TRP C 1 77 ? 13.427 39.905 52.668 1.00 25.50 78 TRP C O 1
ATOM 7456 N N . GLY C 1 78 ? 12.836 39.554 50.491 1.00 32.41 79 GLY C N 1
ATOM 7457 C CA . GLY C 1 78 ? 13.105 40.929 50.069 1.00 31.15 79 GLY C CA 1
ATOM 7458 C C . GLY C 1 78 ? 12.114 41.863 50.735 1.00 30.56 79 GLY C C 1
ATOM 7459 O O . GLY C 1 78 ? 12.468 43.013 50.973 1.00 26.71 79 GLY C O 1
ATOM 7460 N N . THR C 1 79 ? 10.878 41.398 50.926 1.00 29.58 80 THR C N 1
ATOM 7461 C CA . THR C 1 79 ? 9.826 42.203 51.578 1.00 29.53 80 THR C CA 1
ATOM 7462 C C . THR C 1 79 ? 10.285 42.500 53.004 1.00 29.11 80 THR C C 1
ATOM 7463 O O . THR C 1 79 ? 10.280 43.701 53.356 1.00 30.15 80 THR C O 1
ATOM 7467 N N . ARG C 1 80 ? 10.711 41.473 53.750 1.00 27.27 81 ARG C N 1
ATOM 7468 C CA . ARG C 1 80 ? 11.276 41.638 55.113 1.00 28.35 81 ARG C CA 1
ATOM 7469 C C . ARG C 1 80 ? 12.438 42.625 55.072 1.00 28.74 81 ARG C C 1
ATOM 7470 O O . ARG C 1 80 ? 12.467 43.505 55.936 1.00 33.89 81 ARG C O 1
ATOM 7478 N N . LYS C 1 81 ? 13.357 42.524 54.108 1.00 28.93 82 LYS C N 1
ATOM 7479 C CA . LYS C 1 81 ? 14.491 43.472 54.030 1.00 31.11 82 LYS C CA 1
ATOM 7480 C C . LYS C 1 81 ? 13.987 44.880 53.685 1.00 33.58 82 LYS C C 1
ATOM 7481 O O . LYS C 1 81 ? 14.504 45.819 54.294 1.00 32.34 82 LYS C O 1
ATOM 7487 N N . LEU C 1 82 ? 13.079 45.043 52.707 1.00 29.33 83 LEU C N 1
ATOM 7488 C CA . LEU C 1 82 ? 13.028 46.313 51.937 1.00 30.48 83 LEU C CA 1
ATOM 7489 C C . LEU C 1 82 ? 11.749 47.110 52.213 1.00 30.32 83 LEU C C 1
ATOM 7490 O O . LEU C 1 82 ? 11.746 48.320 51.876 1.00 32.02 83 LEU C O 1
ATOM 7495 N N . ALA C 1 83 ? 10.672 46.472 52.660 1.00 28.08 84 ALA C N 1
ATOM 7496 C CA . ALA C 1 83 ? 9.322 47.046 52.464 1.00 34.00 84 ALA C CA 1
ATOM 7497 C C . ALA C 1 83 ? 8.383 46.763 53.642 1.00 30.86 84 ALA C C 1
ATOM 7498 O O . ALA C 1 83 ? 8.665 45.907 54.456 1.00 34.40 84 ALA C O 1
ATOM 7500 N N . ASP C 1 84 ? 7.243 47.427 53.612 1.00 33.10 85 ASP C N 1
ATOM 7501 C CA . ASP C 1 84 ? 6.112 47.329 54.575 1.00 31.77 85 ASP C CA 1
ATOM 7502 C C . ASP C 1 84 ? 5.051 46.355 54.033 1.00 34.16 85 ASP C C 1
ATOM 7503 O O . ASP C 1 84 ? 4.215 45.827 54.842 1.00 36.13 85 ASP C O 1
ATOM 7508 N N . ALA C 1 85 ? 5.041 46.130 52.711 1.00 32.76 86 ALA C N 1
ATOM 7509 C CA . ALA C 1 85 ? 4.140 45.143 52.061 1.00 30.95 86 ALA C CA 1
ATOM 7510 C C . ALA C 1 85 ? 4.843 44.503 50.869 1.00 29.62 86 ALA C C 1
ATOM 7511 O O . ALA C 1 85 ? 5.765 45.132 50.315 1.00 28.61 86 ALA C O 1
ATOM 7513 N N . GLY C 1 86 ? 4.422 43.285 50.534 1.00 32.11 87 GLY C N 1
ATOM 7514 C CA . GLY C 1 86 ? 4.954 42.491 49.402 1.00 30.80 87 GLY C CA 1
ATOM 7515 C C . GLY C 1 86 ? 3.845 41.985 48.501 1.00 31.83 87 GLY C C 1
ATOM 7516 O O . GLY C 1 86 ? 2.857 41.397 49.005 1.00 32.40 87 GLY C O 1
ATOM 7517 N N . VAL C 1 87 ? 4.003 42.125 47.188 1.00 32.64 88 VAL C N 1
ATOM 7518 C CA . VAL C 1 87 ? 3.062 41.479 46.247 1.00 28.15 88 VAL C CA 1
ATOM 7519 C C . VAL C 1 87 ? 3.814 40.591 45.280 1.00 28.89 88 VAL C C 1
ATOM 7520 O O . VAL C 1 87 ? 4.805 41.042 44.666 1.00 31.77 88 VAL C O 1
ATOM 7524 N N . MET C 1 88 ? 3.232 39.422 45.041 1.00 29.92 89 MET C N 1
ATOM 7525 C CA . MET C 1 88 ? 3.763 38.396 44.135 1.00 26.55 89 MET C CA 1
ATOM 7526 C C . MET C 1 88 ? 2.695 38.092 43.081 1.00 27.92 89 MET C C 1
ATOM 7527 O O . MET C 1 88 ? 1.645 37.643 43.492 1.00 24.71 89 MET C O 1
ATOM 7532 N N . ILE C 1 89 ? 3.000 38.209 41.773 1.00 27.70 90 ILE C N 1
ATOM 7533 C CA . ILE C 1 89 ? 2.056 37.763 40.714 1.00 27.32 90 ILE C CA 1
ATOM 7534 C C . ILE C 1 89 ? 2.374 36.304 40.385 1.00 28.73 90 ILE C C 1
ATOM 7535 O O . ILE C 1 89 ? 3.365 36.025 39.696 1.00 29.65 90 ILE C O 1
ATOM 7540 N N . THR C 1 90 ? 1.500 35.394 40.807 1.00 30.12 91 THR C N 1
ATOM 7541 C CA . THR C 1 90 ? 1.710 33.948 40.609 1.00 29.16 91 THR C CA 1
ATOM 7542 C C . THR C 1 90 ? 0.404 33.199 40.843 1.00 28.87 91 THR C C 1
ATOM 7543 O O . THR C 1 90 ? -0.412 33.714 41.586 1.00 25.83 91 THR C O 1
ATOM 7547 N N . ALA C 1 91 ? 0.230 32.083 40.128 1.00 31.65 92 ALA C N 1
ATOM 7548 C CA . ALA C 1 91 ? -0.653 30.956 40.494 1.00 36.47 92 ALA C CA 1
ATOM 7549 C C . ALA C 1 91 ? 0.191 29.718 40.823 1.00 38.89 92 ALA C C 1
ATOM 7550 O O . ALA C 1 91 ? -0.403 28.623 40.813 1.00 42.81 92 ALA C O 1
ATOM 7552 N N . SER C 1 92 ? 1.509 29.873 41.062 1.00 41.18 93 SER C N 1
ATOM 7553 C CA . SER C 1 92 ? 2.423 28.849 41.681 1.00 45.30 93 SER C CA 1
ATOM 7554 C C . SER C 1 92 ? 2.513 27.535 40.862 1.00 42.69 93 SER C C 1
ATOM 7555 O O . SER C 1 92 ? 3.414 27.424 40.031 1.00 37.82 93 SER C O 1
ATOM 7558 N N . HIS C 1 93 ? 1.579 26.595 41.072 1.00 44.64 94 HIS C N 1
ATOM 7559 C CA . HIS C 1 93 ? 1.601 25.187 40.579 1.00 43.19 94 HIS C CA 1
ATOM 7560 C C . HIS C 1 93 ? 0.454 24.954 39.584 1.00 40.49 94 HIS C C 1
ATOM 7561 O O . HIS C 1 93 ? 0.405 23.873 38.975 1.00 38.39 94 HIS C O 1
ATOM 7568 N N . ASN C 1 94 ? -0.427 25.940 39.405 1.00 38.80 95 ASN C N 1
ATOM 7569 C CA . ASN C 1 94 ? -1.611 25.833 38.514 1.00 38.98 95 ASN C CA 1
ATOM 7570 C C . ASN C 1 94 ? -1.171 25.867 37.054 1.00 37.01 95 ASN C C 1
ATOM 7571 O O . ASN C 1 94 ? -0.070 26.300 36.726 1.00 38.85 95 ASN C O 1
ATOM 7576 N N . PRO C 1 95 ? -2.020 25.427 36.105 1.00 38.61 96 PRO C N 1
ATOM 7577 C CA . PRO C 1 95 ? -1.636 25.472 34.698 1.00 40.15 96 PRO C CA 1
ATOM 7578 C C . PRO C 1 95 ? -1.495 26.909 34.175 1.00 42.25 96 PRO C C 1
ATOM 7579 O O . PRO C 1 95 ? -1.909 27.877 34.839 1.00 30.48 96 PRO C O 1
ATOM 7583 N N . PRO C 1 96 ? -0.884 27.065 32.966 1.00 37.79 97 PRO C N 1
ATOM 7584 C CA . PRO C 1 96 ? -0.558 28.373 32.409 1.00 34.73 97 PRO C CA 1
ATOM 7585 C C . PRO C 1 96 ? -1.783 29.182 31.983 1.00 38.12 97 PRO C C 1
ATOM 7586 O O . PRO C 1 96 ? -1.602 30.369 31.617 1.00 32.20 97 PRO C O 1
ATOM 7590 N N . THR C 1 97 ? -2.969 28.541 32.011 1.00 34.15 98 THR C N 1
ATOM 7591 C CA . THR C 1 97 ? -4.261 29.247 31.865 1.00 30.55 98 THR C CA 1
ATOM 7592 C C . THR C 1 97 ? -4.537 30.151 33.087 1.00 29.86 98 THR C C 1
ATOM 7593 O O . THR C 1 97 ? -5.460 30.959 33.000 1.00 31.37 98 THR C O 1
ATOM 7597 N N . ASP C 1 98 ? -3.822 30.009 34.205 1.00 29.94 99 ASP C N 1
ATOM 7598 C CA . ASP C 1 98 ? -4.214 30.651 35.489 1.00 32.90 99 ASP C CA 1
ATOM 7599 C C . ASP C 1 98 ? -3.140 31.633 35.932 1.00 33.45 99 ASP C C 1
ATOM 7600 O O . ASP C 1 98 ? -1.976 31.511 35.527 1.00 33.73 99 ASP C O 1
ATOM 7605 N N . ASN C 1 99 ? -3.534 32.546 36.803 1.00 32.17 100 ASN C N 1
ATOM 7606 C CA . ASN C 1 99 ? -2.599 33.443 37.499 1.00 27.71 100 ASN C CA 1
ATOM 7607 C C . ASN C 1 99 ? -3.260 33.829 38.818 1.00 31.57 100 ASN C C 1
ATOM 7608 O O . ASN C 1 99 ? -4.303 33.205 39.175 1.00 30.81 100 ASN C O 1
ATOM 7613 N N . GLY C 1 100 ? -2.663 34.762 39.554 1.00 28.22 101 GLY C N 1
ATOM 7614 C CA . GLY C 1 100 ? -3.044 34.962 40.953 1.00 27.18 101 GLY C CA 1
ATOM 7615 C C . GLY C 1 100 ? -2.234 36.055 41.613 1.00 28.91 101 GLY C C 1
ATOM 7616 O O . GLY C 1 100 ? -1.282 36.584 41.009 1.00 26.74 101 GLY C O 1
ATOM 7617 N N . VAL C 1 101 ? -2.593 36.356 42.849 1.00 28.98 102 VAL C N 1
ATOM 7618 C CA . VAL C 1 101 ? -1.833 37.309 43.691 1.00 29.98 102 VAL C CA 1
ATOM 7619 C C . VAL C 1 101 ? -1.688 36.699 45.068 1.00 32.11 102 VAL C C 1
ATOM 7620 O O . VAL C 1 101 ? -2.687 36.220 45.611 1.00 37.56 102 VAL C O 1
ATOM 7624 N N . LYS C 1 102 ? -0.470 36.700 45.565 1.00 32.01 103 LYS C N 1
ATOM 7625 C CA . LYS C 1 102 ? -0.122 36.537 46.985 1.00 32.17 103 LYS C CA 1
ATOM 7626 C C . LYS C 1 102 ? 0.287 37.917 47.528 1.00 32.11 103 LYS C C 1
ATOM 7627 O O . LYS C 1 102 ? 1.058 38.645 46.814 1.00 25.76 103 LYS C O 1
ATOM 7633 N N . VAL C 1 103 ? -0.156 38.210 48.762 1.00 30.31 104 VAL C N 1
ATOM 7634 C CA . VAL C 1 103 ? 0.193 39.410 49.566 1.00 30.09 104 VAL C CA 1
ATOM 7635 C C . VAL C 1 103 ? 0.970 38.995 50.823 1.00 32.25 104 VAL C C 1
ATOM 7636 O O . VAL C 1 103 ? 0.673 37.954 51.475 1.00 32.32 104 VAL C O 1
ATOM 7640 N N . PHE C 1 104 ? 1.938 39.813 51.180 1.00 31.54 105 PHE C N 1
ATOM 7641 C CA . PHE C 1 104 ? 2.863 39.581 52.302 1.00 31.12 105 PHE C CA 1
ATOM 7642 C C . PHE C 1 104 ? 2.943 40.843 53.159 1.00 34.00 105 PHE C C 1
ATOM 7643 O O . PHE C 1 104 ? 2.917 41.990 52.606 1.00 35.91 105 PHE C O 1
ATOM 7651 N N . ASN C 1 105 ? 3.122 40.633 54.468 1.00 32.81 106 ASN C N 1
ATOM 7652 C CA . ASN C 1 105 ? 3.407 41.701 55.458 1.00 31.35 106 ASN C CA 1
ATOM 7653 C C . ASN C 1 105 ? 4.896 42.027 55.409 1.00 29.16 106 ASN C C 1
ATOM 7654 O O . ASN C 1 105 ? 5.659 41.212 54.875 1.00 31.77 106 ASN C O 1
ATOM 7659 N N . GLY C 1 106 ? 5.268 43.130 56.040 1.00 33.20 107 GLY C N 1
ATOM 7660 C CA . GLY C 1 106 ? 6.636 43.682 56.150 1.00 34.05 107 GLY C CA 1
ATOM 7661 C C . GLY C 1 106 ? 7.623 42.766 56.853 1.00 34.27 107 GLY C C 1
ATOM 7662 O O . GLY C 1 106 ? 8.830 42.992 56.633 1.00 38.77 107 GLY C O 1
ATOM 7663 N N . ASP C 1 107 ? 7.160 41.786 57.642 1.00 34.56 108 ASP C N 1
ATOM 7664 C CA . ASP C 1 107 ? 8.019 40.766 58.325 1.00 37.47 108 ASP C CA 1
ATOM 7665 C C . ASP C 1 107 ? 8.172 39.509 57.452 1.00 36.85 108 ASP C C 1
ATOM 7666 O O . ASP C 1 107 ? 8.803 38.533 57.915 1.00 39.93 108 ASP C O 1
ATOM 7671 N N . GLY C 1 108 ? 7.567 39.505 56.263 1.00 35.68 109 GLY C N 1
ATOM 7672 C CA . GLY C 1 108 ? 7.706 38.442 55.252 1.00 32.49 109 GLY C CA 1
ATOM 7673 C C . GLY C 1 108 ? 6.727 37.309 55.477 1.00 34.08 109 GLY C C 1
ATOM 7674 O O . GLY C 1 108 ? 6.891 36.303 54.796 1.00 31.61 109 GLY C O 1
ATOM 7675 N N . THR C 1 109 ? 5.709 37.477 56.337 1.00 30.97 110 THR C N 1
ATOM 7676 C CA . THR C 1 109 ? 4.607 36.490 56.499 1.00 30.62 110 THR C CA 1
ATOM 7677 C C . THR C 1 109 ? 3.555 36.691 55.403 1.00 27.87 110 THR C C 1
ATOM 7678 O O . THR C 1 109 ? 3.241 37.853 55.058 1.00 24.99 110 THR C O 1
ATOM 7682 N N . GLU C 1 110 ? 2.961 35.605 54.926 1.00 28.94 111 GLU C N 1
ATOM 7683 C CA . GLU C 1 110 ? 1.759 35.724 54.080 1.00 37.09 111 GLU C CA 1
ATOM 7684 C C . GLU C 1 110 ? 0.667 36.389 54.907 1.00 36.40 111 GLU C C 1
ATOM 7685 O O . GLU C 1 110 ? 0.741 36.375 56.148 1.00 44.79 111 GLU C O 1
ATOM 7691 N N . PHE C 1 111 ? -0.281 36.986 54.216 1.00 39.82 112 PHE C N 1
ATOM 7692 C CA . PHE C 1 111 ? -1.473 37.604 54.827 1.00 50.81 112 PHE C CA 1
ATOM 7693 C C . PHE C 1 111 ? -2.246 36.588 55.666 1.00 45.01 112 PHE C C 1
ATOM 7694 O O . PHE C 1 111 ? -2.486 35.505 55.156 1.00 48.38 112 PHE C O 1
ATOM 7702 N N . TYR C 1 112 ? -2.614 36.984 56.891 1.00 50.71 113 TYR C N 1
ATOM 7703 C CA . TYR C 1 112 ? -3.503 36.259 57.851 1.00 57.97 113 TYR C CA 1
ATOM 7704 C C . TYR C 1 112 ? -4.953 36.431 57.383 1.00 53.96 113 TYR C C 1
ATOM 7705 O O . TYR C 1 112 ? -5.232 37.405 56.664 1.00 52.64 113 TYR C O 1
ATOM 7714 N N . VAL C 1 113 ? -5.832 35.509 57.771 1.00 56.54 114 VAL C N 1
ATOM 7715 C CA . VAL C 1 113 ? -7.257 35.464 57.322 1.00 63.42 114 VAL C CA 1
ATOM 7716 C C . VAL C 1 113 ? -7.917 36.827 57.589 1.00 56.84 114 VAL C C 1
ATOM 7717 O O . VAL C 1 113 ? -8.625 37.310 56.704 1.00 52.79 114 VAL C O 1
ATOM 7721 N N . GLU C 1 114 ? -7.636 37.452 58.734 1.00 59.90 115 GLU C N 1
ATOM 7722 C CA . GLU C 1 114 ? -8.210 38.765 59.146 1.00 60.59 115 GLU C CA 1
ATOM 7723 C C . GLU C 1 114 ? -7.823 39.825 58.111 1.00 61.34 115 GLU C C 1
ATOM 7724 O O . GLU C 1 114 ? -8.645 40.744 57.815 1.00 50.33 115 GLU C O 1
ATOM 7730 N N . GLN C 1 115 ? -6.612 39.682 57.561 1.00 57.74 116 GLN C N 1
ATOM 7731 C CA . GLN C 1 115 ? -5.992 40.666 56.638 1.00 50.49 116 GLN C CA 1
ATOM 7732 C C . GLN C 1 115 ? -6.651 40.475 55.265 1.00 43.15 116 GLN C C 1
ATOM 7733 O O . GLN C 1 115 ? -6.980 41.474 54.628 1.00 33.28 116 GLN C O 1
ATOM 7739 N N . GLU C 1 116 ? -6.948 39.228 54.897 1.00 42.03 117 GLU C N 1
ATOM 7740 C CA . GLU C 1 116 ? -7.624 38.871 53.628 1.00 46.04 117 GLU C CA 1
ATOM 7741 C C . GLU C 1 116 ? -9.046 39.459 53.638 1.00 52.97 117 GLU C C 1
ATOM 7742 O O . GLU C 1 116 ? -9.402 40.127 52.641 1.00 55.61 117 GLU C O 1
ATOM 7748 N N . ARG C 1 117 ? -9.819 39.303 54.727 1.00 59.87 118 ARG C N 1
ATOM 7749 C CA . ARG C 1 117 ? -11.184 39.900 54.844 1.00 56.77 118 ARG C CA 1
ATOM 7750 C C . ARG C 1 117 ? -11.078 41.432 54.753 1.00 53.80 118 ARG C C 1
ATOM 7751 O O . ARG C 1 117 ? -11.882 42.052 53.984 1.00 47.38 118 ARG C O 1
ATOM 7759 N N . GLY C 1 118 ? -10.125 42.040 55.477 1.00 44.93 119 GLY C N 1
ATOM 7760 C CA . GLY C 1 118 ? -9.875 43.496 55.406 1.00 49.06 119 GLY C CA 1
ATOM 7761 C C . GLY C 1 118 ? -9.801 43.962 53.959 1.00 51.37 119 GLY C C 1
ATOM 7762 O O . GLY C 1 118 ? -10.556 44.926 53.541 1.00 43.38 119 GLY C O 1
ATOM 7763 N N . LEU C 1 119 ? -8.966 43.271 53.177 1.00 48.44 120 LEU C N 1
ATOM 7764 C CA . LEU C 1 119 ? -8.724 43.644 51.756 1.00 45.09 120 LEU C CA 1
ATOM 7765 C C . LEU C 1 119 ? -10.002 43.477 50.931 1.00 39.50 120 LEU C C 1
ATOM 7766 O O . LEU C 1 119 ? -10.295 44.384 50.118 1.00 38.58 120 LEU C O 1
ATOM 7771 N N . GLU C 1 120 ? -10.709 42.360 51.125 1.00 40.22 121 GLU C N 1
ATOM 7772 C CA . GLU C 1 120 ? -11.921 41.981 50.346 1.00 45.61 121 GLU C CA 1
ATOM 7773 C C . GLU C 1 120 ? -13.031 43.020 50.564 1.00 44.71 121 GLU C C 1
ATOM 7774 O O . GLU C 1 120 ? -13.612 43.494 49.564 1.00 47.63 121 GLU C O 1
ATOM 7780 N N . GLU C 1 121 ? -13.273 43.395 51.819 1.00 47.74 122 GLU C N 1
ATOM 7781 C CA . GLU C 1 121 ? -14.212 44.471 52.224 1.00 51.03 122 GLU C CA 1
ATOM 7782 C C . GLU C 1 121 ? -13.863 45.742 51.436 1.00 48.12 122 GLU C C 1
ATOM 7783 O O . GLU C 1 121 ? -14.806 46.372 50.809 1.00 47.50 122 GLU C O 1
ATOM 7789 N N . ILE C 1 122 ? -12.576 46.117 51.441 1.00 42.13 123 ILE C N 1
ATOM 7790 C CA . ILE C 1 122 ? -12.093 47.375 50.789 1.00 42.70 123 ILE C CA 1
ATOM 7791 C C . ILE C 1 122 ? -12.398 47.302 49.290 1.00 42.35 123 ILE C C 1
ATOM 7792 O O . ILE C 1 122 ? -12.853 48.331 48.724 1.00 42.76 123 ILE C O 1
ATOM 7797 N N . ILE C 1 123 ? -12.178 46.126 48.685 1.00 45.02 124 ILE C N 1
ATOM 7798 C CA . ILE C 1 123 ? -12.345 45.898 47.221 1.00 49.51 124 ILE C CA 1
ATOM 7799 C C . ILE C 1 123 ? -13.836 45.988 46.894 1.00 47.10 124 ILE C C 1
ATOM 7800 O O . ILE C 1 123 ? -14.193 46.709 45.916 1.00 47.51 124 ILE C O 1
ATOM 7805 N N . PHE C 1 124 ? -14.657 45.337 47.726 1.00 58.80 125 PHE C N 1
ATOM 7806 C CA . PHE C 1 124 ? -16.140 45.257 47.614 1.00 66.82 125 PHE C CA 1
ATOM 7807 C C . PHE C 1 124 ? -16.783 46.631 47.871 1.00 58.72 125 PHE C C 1
ATOM 7808 O O . PHE C 1 124 ? -17.832 46.861 47.268 1.00 56.53 125 PHE C O 1
ATOM 7816 N N . SER C 1 125 ? -16.197 47.504 48.703 1.00 51.41 126 SER C N 1
ATOM 7817 C CA . SER C 1 125 ? -16.740 48.862 48.989 1.00 50.33 126 SER C CA 1
ATOM 7818 C C . SER C 1 125 ? -16.244 49.905 47.983 1.00 49.10 126 SER C C 1
ATOM 7819 O O . SER C 1 125 ? -16.911 50.927 47.882 1.00 54.31 126 SER C O 1
ATOM 7822 N N . GLY C 1 126 ? -15.072 49.718 47.357 1.00 49.07 127 GLY C N 1
ATOM 7823 C CA . GLY C 1 126 ? -14.453 50.707 46.449 1.00 44.91 127 GLY C CA 1
ATOM 7824 C C . GLY C 1 126 ? -13.788 51.879 47.177 1.00 45.67 127 GLY C C 1
ATOM 7825 O O . GLY C 1 126 ? -13.357 52.835 46.463 1.00 39.64 127 GLY C O 1
ATOM 7826 N N . ASN C 1 127 ? -13.675 51.850 48.520 1.00 44.34 128 ASN C N 1
ATOM 7827 C CA . ASN C 1 127 ? -13.181 53.027 49.294 1.00 51.11 128 ASN C CA 1
ATOM 7828 C C . ASN C 1 127 ? -11.666 52.870 49.462 1.00 48.21 128 ASN C C 1
ATOM 7829 O O . ASN C 1 127 ? -11.170 52.482 50.539 1.00 52.40 128 ASN C O 1
ATOM 7834 N N . PHE C 1 128 ? -10.966 53.181 48.386 1.00 43.23 129 PHE C N 1
ATOM 7835 C CA . PHE C 1 128 ? -9.501 53.085 48.287 1.00 43.27 129 PHE C CA 1
ATOM 7836 C C . PHE C 1 128 ? -8.908 54.434 48.641 1.00 39.44 129 PHE C C 1
ATOM 7837 O O . PHE C 1 128 ? -9.469 55.435 48.216 1.00 45.41 129 PHE C O 1
ATOM 7845 N N . ARG C 1 129 ? -7.785 54.432 49.351 1.00 39.39 130 ARG C N 1
ATOM 7846 C CA . ARG C 1 129 ? -6.987 55.654 49.570 1.00 35.00 130 ARG C CA 1
ATOM 7847 C C . ARG C 1 129 ? -6.473 56.118 48.210 1.00 35.79 130 ARG C C 1
ATOM 7848 O O . ARG C 1 129 ? -6.032 55.305 47.381 1.00 33.02 130 ARG C O 1
ATOM 7856 N N . LYS C 1 130 ? -6.643 57.398 47.960 1.00 36.83 131 LYS C N 1
ATOM 7857 C CA . LYS C 1 130 ? -6.164 58.078 46.750 1.00 34.45 131 LYS C CA 1
ATOM 7858 C C . LYS C 1 130 ? -5.066 59.046 47.194 1.00 34.59 131 LYS C C 1
ATOM 7859 O O . LYS C 1 130 ? -5.338 59.879 48.036 1.00 38.55 131 LYS C O 1
ATOM 7865 N N . ALA C 1 131 ? -3.860 58.931 46.660 1.00 36.15 132 ALA C N 1
ATOM 7866 C CA . ALA C 1 131 ? -2.794 59.953 46.765 1.00 36.14 132 ALA C CA 1
ATOM 7867 C C . ALA C 1 131 ? -3.199 61.253 46.036 1.00 37.32 132 ALA C C 1
ATOM 7868 O O . ALA C 1 131 ? -3.759 61.180 44.965 1.00 29.17 132 ALA C O 1
ATOM 7870 N N . ARG C 1 132 ? -2.874 62.423 46.588 1.00 36.94 133 ARG C N 1
ATOM 7871 C CA . ARG C 1 132 ? -2.828 63.667 45.782 1.00 40.45 133 ARG C CA 1
ATOM 7872 C C . ARG C 1 132 ? -1.785 63.509 44.663 1.00 39.31 133 ARG C C 1
ATOM 7873 O O . ARG C 1 132 ? -0.732 62.834 44.840 1.00 34.09 133 ARG C O 1
ATOM 7881 N N . TRP C 1 133 ? -2.003 64.215 43.567 1.00 39.08 134 TRP C N 1
ATOM 7882 C CA . TRP C 1 133 ? -1.050 64.197 42.446 1.00 40.19 134 TRP C CA 1
ATOM 7883 C C . TRP C 1 133 ? 0.385 64.258 42.979 1.00 41.76 134 TRP C C 1
ATOM 7884 O O . TRP C 1 133 ? 1.208 63.508 42.463 1.00 43.96 134 TRP C O 1
ATOM 7895 N N . ASP C 1 134 ? 0.664 65.067 44.000 1.00 38.13 135 ASP C N 1
ATOM 7896 C CA . ASP C 1 134 ? 2.062 65.395 44.402 1.00 40.76 135 ASP C CA 1
ATOM 7897 C C . ASP C 1 134 ? 2.597 64.368 45.387 1.00 35.25 135 ASP C C 1
ATOM 7898 O O . ASP C 1 134 ? 3.685 64.581 45.882 1.00 35.40 135 ASP C O 1
ATOM 7903 N N . GLU C 1 135 ? 1.861 63.299 45.637 1.00 37.11 136 GLU C N 1
ATOM 7904 C CA . GLU C 1 135 ? 2.277 62.227 46.558 1.00 37.47 136 GLU C CA 1
ATOM 7905 C C . GLU C 1 135 ? 2.493 60.930 45.772 1.00 33.59 136 GLU C C 1
ATOM 7906 O O . GLU C 1 135 ? 2.762 59.951 46.413 1.00 31.84 136 GLU C O 1
ATOM 7912 N N . ILE C 1 136 ? 2.308 60.908 44.450 1.00 31.39 137 ILE C N 1
ATOM 7913 C CA . ILE C 1 136 ? 2.510 59.671 43.640 1.00 32.15 137 ILE C CA 1
ATOM 7914 C C . ILE C 1 136 ? 4.014 59.471 43.505 1.00 28.08 137 ILE C C 1
ATOM 7915 O O . ILE C 1 136 ? 4.670 60.342 42.968 1.00 28.29 137 ILE C O 1
ATOM 7920 N N . LYS C 1 137 ? 4.556 58.384 44.018 1.00 30.24 138 LYS C N 1
ATOM 7921 C CA . LYS C 1 137 ? 6.038 58.265 44.135 1.00 31.32 138 LYS C CA 1
ATOM 7922 C C . LYS C 1 137 ? 6.586 57.514 42.929 1.00 32.99 138 LYS C C 1
ATOM 7923 O O . LYS C 1 137 ? 5.931 56.633 42.362 1.00 31.65 138 LYS C O 1
ATOM 7929 N N . PRO C 1 138 ? 7.800 57.865 42.470 1.00 32.38 139 PRO C N 1
ATOM 7930 C CA . PRO C 1 138 ? 8.434 57.158 41.364 1.00 29.00 139 PRO C CA 1
ATOM 7931 C C . PRO C 1 138 ? 8.739 55.684 41.656 1.00 27.54 139 PRO C C 1
ATOM 7932 O O . PRO C 1 138 ? 9.128 55.390 42.722 1.00 29.61 139 PRO C O 1
ATOM 7936 N N . VAL C 1 139 ? 8.619 54.801 40.664 1.00 29.18 140 VAL C N 1
ATOM 7937 C CA . VAL C 1 139 ? 8.907 53.351 40.839 1.00 27.88 140 VAL C CA 1
ATOM 7938 C C . VAL C 1 139 ? 10.423 53.157 40.971 1.00 28.49 140 VAL C C 1
ATOM 7939 O O . VAL C 1 139 ? 11.155 53.889 40.354 1.00 31.90 140 VAL C O 1
ATOM 7943 N N . ARG C 1 140 ? 10.866 52.268 41.843 1.00 30.94 141 ARG C N 1
ATOM 7944 C CA . ARG C 1 140 ? 12.317 51.992 42.040 1.00 36.08 141 ARG C CA 1
ATOM 7945 C C . ARG C 1 140 ? 12.510 50.531 41.660 1.00 32.62 141 ARG C C 1
ATOM 7946 O O . ARG C 1 140 ? 11.743 49.692 42.207 1.00 28.80 141 ARG C O 1
ATOM 7954 N N . ASN C 1 141 ? 13.378 50.285 40.675 1.00 28.02 142 ASN C N 1
ATOM 7955 C CA . ASN C 1 141 ? 13.769 48.933 40.263 1.00 28.28 142 ASN C CA 1
ATOM 7956 C C . ASN C 1 141 ? 14.794 48.417 41.271 1.00 28.42 142 ASN C C 1
ATOM 7957 O O . ASN C 1 141 ? 15.728 49.131 41.556 1.00 26.92 142 ASN C O 1
ATOM 7962 N N . VAL C 1 142 ? 14.619 47.210 41.795 1.00 26.76 143 VAL C N 1
ATOM 7963 C CA . VAL C 1 142 ? 15.614 46.592 42.717 1.00 29.03 143 VAL C CA 1
ATOM 7964 C C . VAL C 1 142 ? 15.970 45.181 42.239 1.00 28.69 143 VAL C C 1
ATOM 7965 O O . VAL C 1 142 ? 15.111 44.497 41.665 1.00 28.75 143 VAL C O 1
ATOM 7969 N N . GLU C 1 143 ? 17.176 44.775 42.584 1.00 30.83 144 GLU C N 1
ATOM 7970 C CA . GLU C 1 143 ? 17.815 43.481 42.270 1.00 32.98 144 GLU C CA 1
ATOM 7971 C C . GLU C 1 143 ? 17.937 42.719 43.589 1.00 32.05 144 GLU C C 1
ATOM 7972 O O . GLU C 1 143 ? 18.858 43.010 44.341 1.00 52.36 144 GLU C O 1
ATOM 7978 N N . VAL C 1 144 ? 17.047 41.773 43.846 1.00 28.07 145 VAL C N 1
ATOM 7979 C CA . VAL C 1 144 ? 16.949 41.005 45.116 1.00 27.19 145 VAL C CA 1
ATOM 7980 C C . VAL C 1 144 ? 17.727 39.674 45.038 1.00 26.91 145 VAL C C 1
ATOM 7981 O O . VAL C 1 144 ? 18.337 39.250 46.066 1.00 23.75 145 VAL C O 1
ATOM 7985 N N . ILE C 1 145 ? 17.666 38.968 43.907 1.00 28.03 146 ILE C N 1
ATOM 7986 C CA . ILE C 1 145 ? 18.160 37.556 43.803 1.00 26.53 146 ILE C CA 1
ATOM 7987 C C . ILE C 1 145 ? 19.555 37.398 44.393 1.00 23.17 146 ILE C C 1
ATOM 7988 O O . ILE C 1 145 ? 19.714 36.517 45.230 1.00 25.02 146 ILE C O 1
ATOM 7993 N N . PRO C 1 146 ? 20.608 38.124 43.946 1.00 24.33 147 PRO C N 1
ATOM 7994 C CA . PRO C 1 146 ? 21.961 37.934 44.477 1.00 27.53 147 PRO C CA 1
ATOM 7995 C C . PRO C 1 146 ? 22.090 38.155 45.994 1.00 29.75 147 PRO C C 1
ATOM 7996 O O . PRO C 1 146 ? 22.863 37.443 46.653 1.00 30.63 147 PRO C O 1
ATOM 8000 N N . ASP C 1 147 ? 21.383 39.157 46.520 1.00 33.23 148 ASP C N 1
ATOM 8001 C CA . ASP C 1 147 ? 21.281 39.378 47.988 1.00 31.80 148 ASP C CA 1
ATOM 8002 C C . ASP C 1 147 ? 20.605 38.161 48.624 1.00 30.58 148 ASP C C 1
ATOM 8003 O O . ASP C 1 147 ? 21.077 37.670 49.681 1.00 33.98 148 ASP C O 1
ATOM 8008 N N . TYR C 1 148 ? 19.574 37.649 47.979 1.00 29.97 149 TYR C N 1
ATOM 8009 C CA . TYR C 1 148 ? 18.818 36.488 48.500 1.00 32.76 149 TYR C CA 1
ATOM 8010 C C . TYR C 1 148 ? 19.712 35.238 48.546 1.00 31.72 149 TYR C C 1
ATOM 8011 O O . TYR C 1 148 ? 19.747 34.567 49.602 1.00 24.81 149 TYR C O 1
ATOM 8020 N N . ILE C 1 149 ? 20.463 34.977 47.468 1.00 32.34 150 ILE C N 1
ATOM 8021 C CA . ILE C 1 149 ? 21.390 33.808 47.379 1.00 27.97 150 ILE C CA 1
ATOM 8022 C C . ILE C 1 149 ? 22.450 33.937 48.478 1.00 25.70 150 ILE C C 1
ATOM 8023 O O . ILE C 1 149 ? 22.687 32.974 49.168 1.00 24.07 150 ILE C O 1
ATOM 8028 N N . ASN C 1 150 ? 23.108 35.086 48.594 1.00 26.43 151 ASN C N 1
ATOM 8029 C CA . ASN C 1 150 ? 24.058 35.350 49.704 1.00 29.38 151 ASN C CA 1
ATOM 8030 C C . ASN C 1 150 ? 23.391 35.022 51.054 1.00 28.37 151 ASN C C 1
ATOM 8031 O O . ASN C 1 150 ? 24.064 34.452 51.880 1.00 30.31 151 ASN C O 1
ATOM 8036 N N . ALA C 1 151 ? 22.121 35.338 51.280 1.00 26.25 152 ALA C N 1
ATOM 8037 C CA . ALA C 1 151 ? 21.535 35.141 52.621 1.00 26.40 152 ALA C CA 1
ATOM 8038 C C . ALA C 1 151 ? 21.357 33.634 52.851 1.00 29.93 152 ALA C C 1
ATOM 8039 O O . ALA C 1 151 ? 21.581 33.182 53.989 1.00 34.10 152 ALA C O 1
ATOM 8041 N N . VAL C 1 152 ? 20.929 32.901 51.820 1.00 27.35 153 VAL C N 1
ATOM 8042 C CA . VAL C 1 152 ? 20.677 31.443 51.904 1.00 28.14 153 VAL C CA 1
ATOM 8043 C C . VAL C 1 152 ? 22.009 30.710 52.090 1.00 30.77 153 VAL C C 1
ATOM 8044 O O . VAL C 1 152 ? 21.998 29.811 52.891 1.00 33.81 153 VAL C O 1
ATOM 8048 N N . LEU C 1 153 ? 23.067 31.051 51.333 1.00 35.35 154 LEU C N 1
ATOM 8049 C CA . LEU C 1 153 ? 24.440 30.487 51.480 1.00 38.61 154 LEU C CA 1
ATOM 8050 C C . LEU C 1 153 ? 24.951 30.778 52.896 1.00 41.06 154 LEU C C 1
ATOM 8051 O O . LEU C 1 153 ? 25.497 29.847 53.522 1.00 45.36 154 LEU C O 1
ATOM 8056 N N . ASP C 1 154 ? 24.876 32.032 53.347 1.00 37.01 155 ASP C N 1
ATOM 8057 C CA . ASP C 1 154 ? 25.246 32.396 54.739 1.00 42.63 155 ASP C CA 1
ATOM 8058 C C . ASP C 1 154 ? 24.503 31.460 55.698 1.00 44.87 155 ASP C C 1
ATOM 8059 O O . ASP C 1 154 ? 25.162 30.833 56.515 1.00 44.94 155 ASP C O 1
ATOM 8064 N N . PHE C 1 155 ? 23.184 31.323 55.557 1.00 36.07 156 PHE C N 1
ATOM 8065 C CA . PHE C 1 155 ? 22.363 30.581 56.531 1.00 37.01 156 PHE C CA 1
ATOM 8066 C C . PHE C 1 155 ? 22.721 29.098 56.475 1.00 37.48 156 PHE C C 1
ATOM 8067 O O . PHE C 1 155 ? 22.672 28.461 57.507 1.00 39.82 156 PHE C O 1
ATOM 8075 N N . VAL C 1 156 ? 23.044 28.566 55.300 1.00 39.48 157 VAL C N 1
ATOM 8076 C CA . VAL C 1 156 ? 23.304 27.104 55.111 1.00 40.78 157 VAL C CA 1
ATOM 8077 C C . VAL C 1 156 ? 24.708 26.695 55.622 1.00 37.54 157 VAL C C 1
ATOM 8078 O O . VAL C 1 156 ? 24.836 25.576 56.135 1.00 36.97 157 VAL C O 1
ATOM 8082 N N . GLY C 1 157 ? 25.720 27.547 55.447 1.00 34.14 158 GLY C N 1
ATOM 8083 C CA . GLY C 1 157 ? 27.090 27.362 55.945 1.00 35.54 158 GLY C CA 1
ATOM 8084 C C . GLY C 1 157 ? 27.691 26.031 55.514 1.00 41.26 158 GLY C C 1
ATOM 8085 O O . GLY C 1 157 ? 28.260 25.365 56.377 1.00 51.28 158 GLY C O 1
ATOM 8086 N N . HIS C 1 158 ? 27.574 25.653 54.239 1.00 39.93 159 HIS C N 1
ATOM 8087 C CA . HIS C 1 158 ? 28.040 24.351 53.717 1.00 45.09 159 HIS C CA 1
ATOM 8088 C C . HIS C 1 158 ? 28.617 24.443 52.296 1.00 47.15 159 HIS C C 1
ATOM 8089 O O . HIS C 1 158 ? 27.945 24.985 51.404 1.00 45.95 159 HIS C O 1
ATOM 8096 N N . GLU C 1 159 ? 29.759 23.783 52.091 1.00 47.13 160 GLU C N 1
ATOM 8097 C CA . GLU C 1 159 ? 30.383 23.563 50.761 1.00 51.75 160 GLU C CA 1
ATOM 8098 C C . GLU C 1 159 ? 30.215 22.080 50.420 1.00 42.03 160 GLU C C 1
ATOM 8099 O O . GLU C 1 159 ? 30.040 21.295 51.311 1.00 45.73 160 GLU C O 1
ATOM 8105 N N . THR C 1 160 ? 30.151 21.738 49.143 1.00 40.73 161 THR C N 1
ATOM 8106 C CA . THR C 1 160 ? 29.820 20.375 48.678 1.00 37.79 161 THR C CA 1
ATOM 8107 C C . THR C 1 160 ? 30.584 20.082 47.385 1.00 36.11 161 THR C C 1
ATOM 8108 O O . THR C 1 160 ? 31.137 21.023 46.828 1.00 36.34 161 THR C O 1
ATOM 8112 N N . ASN C 1 161 ? 30.535 18.833 46.926 1.00 35.65 162 ASN C N 1
ATOM 8113 C CA . ASN C 1 161 ? 30.939 18.399 45.558 1.00 44.02 162 ASN C CA 1
ATOM 8114 C C . ASN C 1 161 ? 29.895 17.415 45.032 1.00 43.54 162 ASN C C 1
ATOM 8115 O O . ASN C 1 161 ? 30.224 16.672 44.117 1.00 45.68 162 ASN C O 1
ATOM 8120 N N . LEU C 1 162 ? 28.697 17.384 45.628 1.00 41.17 163 LEU C N 1
ATOM 8121 C CA . LEU C 1 162 ? 27.601 16.515 45.161 1.00 40.25 163 LEU C CA 1
ATOM 8122 C C . LEU C 1 162 ? 27.239 16.904 43.725 1.00 42.33 163 LEU C C 1
ATOM 8123 O O . LEU C 1 162 ? 27.462 18.082 43.340 1.00 45.52 163 LEU C O 1
ATOM 8128 N N . LYS C 1 163 ? 26.776 15.911 42.956 1.00 40.96 164 LYS C N 1
ATOM 8129 C CA . LYS C 1 163 ? 26.109 16.048 41.646 1.00 40.90 164 LYS C CA 1
ATOM 8130 C C . LYS C 1 163 ? 24.609 16.157 41.906 1.00 44.01 164 LYS C C 1
ATOM 8131 O O . LYS C 1 163 ? 24.129 15.416 42.773 1.00 42.70 164 LYS C O 1
ATOM 8137 N N . VAL C 1 164 ? 23.915 17.081 41.228 1.00 42.83 165 VAL C N 1
ATOM 8138 C CA . VAL C 1 164 ? 22.496 17.433 41.527 1.00 38.79 165 VAL C CA 1
ATOM 8139 C C . VAL C 1 164 ? 21.758 17.683 40.219 1.00 37.17 165 VAL C C 1
ATOM 8140 O O . VAL C 1 164 ? 22.253 18.485 39.440 1.00 39.61 165 VAL C O 1
ATOM 8144 N N . LEU C 1 165 ? 20.602 17.045 40.060 1.00 35.22 166 LEU C N 1
ATOM 8145 C CA . LEU C 1 165 ? 19.621 17.279 38.978 1.00 36.51 166 LEU C CA 1
ATOM 8146 C C . LEU C 1 165 ? 18.649 18.304 39.545 1.00 35.98 166 LEU C C 1
ATOM 8147 O O . LEU C 1 165 ? 18.014 17.992 40.557 1.00 42.00 166 LEU C O 1
ATOM 8152 N N . TYR C 1 166 ? 18.640 19.513 38.988 1.00 32.36 167 TYR C N 1
ATOM 8153 C CA . TYR C 1 166 ? 17.645 20.573 39.262 1.00 28.44 167 TYR C CA 1
ATOM 8154 C C . TYR C 1 166 ? 16.652 20.707 38.102 1.00 30.16 167 TYR C C 1
ATOM 8155 O O . TYR C 1 166 ? 17.073 20.971 36.974 1.00 32.18 167 TYR C O 1
ATOM 8164 N N . ASP C 1 167 ? 15.354 20.594 38.401 1.00 31.40 168 ASP C N 1
ATOM 8165 C CA . ASP C 1 167 ? 14.213 20.710 37.454 1.00 27.70 168 ASP C CA 1
ATOM 8166 C C . ASP C 1 167 ? 13.378 21.927 37.852 1.00 27.67 168 ASP C C 1
ATOM 8167 O O . ASP C 1 167 ? 12.718 21.874 38.895 1.00 29.32 168 ASP C O 1
ATOM 8172 N N . GLY C 1 168 ? 13.483 23.023 37.107 1.00 27.56 169 GLY C N 1
ATOM 8173 C CA . GLY C 1 168 ? 12.983 24.362 37.497 1.00 26.89 169 GLY C CA 1
ATOM 8174 C C . GLY C 1 168 ? 11.559 24.598 37.050 1.00 25.64 169 GLY C C 1
ATOM 8175 O O . GLY C 1 168 ? 11.006 25.742 37.260 1.00 27.18 169 GLY C O 1
ATOM 8176 N N . ALA C 1 169 ? 10.981 23.573 36.449 1.00 21.54 170 ALA C N 1
ATOM 8177 C CA . ALA C 1 169 ? 9.660 23.631 35.798 1.00 25.23 170 ALA C CA 1
ATOM 8178 C C . ALA C 1 169 ? 9.496 24.916 35.005 1.00 25.31 170 ALA C C 1
ATOM 8179 O O . ALA C 1 169 ? 8.426 25.416 34.995 1.00 29.06 170 ALA C O 1
ATOM 8181 N N . ASN C 1 170 ? 10.504 25.353 34.276 1.00 25.94 171 ASN C N 1
ATOM 8182 C CA . ASN C 1 170 ? 10.378 26.511 33.365 1.00 26.90 171 ASN C CA 1
ATOM 8183 C C . ASN C 1 170 ? 9.996 27.765 34.173 1.00 26.27 171 ASN C C 1
ATOM 8184 O O . ASN C 1 170 ? 9.331 28.659 33.609 1.00 26.34 171 ASN C O 1
ATOM 8189 N N . GLY C 1 171 ? 10.422 27.861 35.431 1.00 23.05 172 GLY C N 1
ATOM 8190 C CA . GLY C 1 171 ? 9.889 28.915 36.322 1.00 23.07 172 GLY C CA 1
ATOM 8191 C C . GLY C 1 171 ? 10.984 29.631 37.081 1.00 21.41 172 GLY C C 1
ATOM 8192 O O . GLY C 1 171 ? 12.212 29.337 36.858 1.00 23.37 172 GLY C O 1
ATOM 8193 N N . ALA C 1 172 ? 10.563 30.507 37.983 1.00 19.37 173 ALA C N 1
ATOM 8194 C CA . ALA C 1 172 ? 11.362 31.564 38.630 1.00 20.15 173 ALA C CA 1
ATOM 8195 C C . ALA C 1 172 ? 12.508 30.938 39.437 1.00 21.23 173 ALA C C 1
ATOM 8196 O O . ALA C 1 172 ? 13.529 31.561 39.594 1.00 20.79 173 ALA C O 1
ATOM 8198 N N . GLY C 1 173 ? 12.334 29.708 39.898 1.00 21.50 174 GLY C N 1
ATOM 8199 C CA . GLY C 1 173 ? 13.406 28.958 40.569 1.00 23.53 174 GLY C CA 1
ATOM 8200 C C . GLY C 1 173 ? 14.641 28.853 39.707 1.00 24.22 174 GLY C C 1
ATOM 8201 O O . GLY C 1 173 ? 15.765 28.828 40.281 1.00 22.30 174 GLY C O 1
ATOM 8202 N N . SER C 1 174 ? 14.446 28.784 38.390 1.00 24.19 175 SER C N 1
ATOM 8203 C CA . SER C 1 174 ? 15.541 28.632 37.404 1.00 25.62 175 SER C CA 1
ATOM 8204 C C . SER C 1 174 ? 16.521 29.815 37.493 1.00 24.06 175 SER C C 1
ATOM 8205 O O . SER C 1 174 ? 17.686 29.610 37.129 1.00 26.02 175 SER C O 1
ATOM 8208 N N . LEU C 1 175 ? 16.083 30.995 37.945 1.00 23.05 176 LEU C N 1
ATOM 8209 C CA . LEU C 1 175 ? 16.959 32.197 38.111 1.00 27.82 176 LEU C CA 1
ATOM 8210 C C . LEU C 1 175 ? 17.720 32.237 39.456 1.00 27.32 176 LEU C C 1
ATOM 8211 O O . LEU C 1 175 ? 18.481 33.210 39.641 1.00 25.89 176 LEU C O 1
ATOM 8216 N N . VAL C 1 176 ? 17.556 31.247 40.343 1.00 24.25 177 VAL C N 1
ATOM 8217 C CA . VAL C 1 176 ? 18.131 31.240 41.722 1.00 23.94 177 VAL C CA 1
ATOM 8218 C C . VAL C 1 176 ? 18.711 29.856 42.052 1.00 25.00 177 VAL C C 1
ATOM 8219 O O . VAL C 1 176 ? 19.892 29.789 42.375 1.00 28.07 177 VAL C O 1
ATOM 8223 N N . ALA C 1 177 ? 17.933 28.778 42.014 1.00 22.86 178 ALA C N 1
ATOM 8224 C CA . ALA C 1 177 ? 18.407 27.451 42.502 1.00 25.12 178 ALA C CA 1
ATOM 8225 C C . ALA C 1 177 ? 19.719 27.035 41.804 1.00 26.35 178 ALA C C 1
ATOM 8226 O O . ALA C 1 177 ? 20.698 26.726 42.500 1.00 25.78 178 ALA C O 1
ATOM 8228 N N . PRO C 1 178 ? 19.850 27.062 40.448 1.00 24.28 179 PRO C N 1
ATOM 8229 C CA . PRO C 1 178 ? 21.073 26.599 39.804 1.00 26.47 179 PRO C CA 1
ATOM 8230 C C . PRO C 1 178 ? 22.285 27.376 40.302 1.00 25.39 179 PRO C C 1
ATOM 8231 O O . PRO C 1 178 ? 23.256 26.727 40.425 1.00 22.48 179 PRO C O 1
ATOM 8235 N N . TYR C 1 179 ? 22.152 28.689 40.575 1.00 25.42 180 TYR C N 1
ATOM 8236 C CA . TYR C 1 179 ? 23.290 29.569 40.966 1.00 24.07 180 TYR C CA 1
ATOM 8237 C C . TYR C 1 179 ? 23.609 29.287 42.425 1.00 23.95 180 TYR C C 1
ATOM 8238 O O . TYR C 1 179 ? 24.772 29.241 42.768 1.00 27.02 180 TYR C O 1
ATOM 8247 N N . LEU C 1 180 ? 22.605 29.153 43.283 1.00 31.47 181 LEU C N 1
ATOM 8248 C CA . LEU C 1 180 ? 22.812 28.838 44.726 1.00 30.64 181 LEU C CA 1
ATOM 8249 C C . LEU C 1 180 ? 23.510 27.470 44.861 1.00 28.30 181 LEU C C 1
ATOM 8250 O O . LEU C 1 180 ? 24.471 27.337 45.629 1.00 23.80 181 LEU C O 1
ATOM 8255 N N . LEU C 1 181 ? 23.061 26.472 44.117 1.00 26.14 182 LEU C N 1
ATOM 8256 C CA . LEU C 1 181 ? 23.767 25.159 44.125 1.00 31.96 182 LEU C CA 1
ATOM 8257 C C . LEU C 1 181 ? 25.210 25.322 43.602 1.00 37.03 182 LEU C C 1
ATOM 8258 O O . LEU C 1 181 ? 26.143 24.876 44.312 1.00 45.35 182 LEU C O 1
ATOM 8263 N N . ARG C 1 182 ? 25.435 26.015 42.486 1.00 35.21 183 ARG C N 1
ATOM 8264 C CA . ARG C 1 182 ? 26.805 26.082 41.928 1.00 40.72 183 ARG C CA 1
ATOM 8265 C C . ARG C 1 182 ? 27.722 26.727 42.970 1.00 38.44 183 ARG C C 1
ATOM 8266 O O . ARG C 1 182 ? 28.793 26.165 43.200 1.00 40.20 183 ARG C O 1
ATOM 8274 N N . GLU C 1 183 ? 27.283 27.795 43.635 1.00 38.06 184 GLU C N 1
ATOM 8275 C CA . GLU C 1 183 ? 28.101 28.550 44.613 1.00 35.83 184 GLU C CA 1
ATOM 8276 C C . GLU C 1 183 ? 28.427 27.679 45.845 1.00 35.68 184 GLU C C 1
ATOM 8277 O O . GLU C 1 183 ? 29.451 27.934 46.506 1.00 32.45 184 GLU C O 1
ATOM 8283 N N . MET C 1 184 ? 27.569 26.729 46.194 1.00 33.11 185 MET C N 1
ATOM 8284 C CA . MET C 1 184 ? 27.837 25.781 47.313 1.00 38.15 185 MET C CA 1
ATOM 8285 C C . MET C 1 184 ? 28.956 24.792 46.931 1.00 36.54 185 MET C C 1
ATOM 8286 O O . MET C 1 184 ? 29.378 24.051 47.844 1.00 35.24 185 MET C O 1
ATOM 8291 N N . GLY C 1 185 ? 29.324 24.701 45.641 1.00 37.29 186 GLY C N 1
ATOM 8292 C CA . GLY C 1 185 ? 30.192 23.646 45.064 1.00 35.32 186 GLY C CA 1
ATOM 8293 C C . GLY C 1 185 ? 29.459 22.540 44.300 1.00 36.07 186 GLY C C 1
ATOM 8294 O O . GLY C 1 185 ? 30.164 21.615 43.772 1.00 34.57 186 GLY C O 1
ATOM 8295 N N . ALA C 1 186 ? 28.120 22.560 44.186 1.00 34.24 187 ALA C N 1
ATOM 8296 C CA . ALA C 1 186 ? 27.410 21.417 43.542 1.00 35.31 187 ALA C CA 1
ATOM 8297 C C . ALA C 1 186 ? 27.648 21.465 42.035 1.00 33.39 187 ALA C C 1
ATOM 8298 O O . ALA C 1 186 ? 27.794 22.557 41.507 1.00 34.61 187 ALA C O 1
ATOM 8300 N N . LYS C 1 187 ? 27.731 20.284 41.425 1.00 40.45 188 LYS C N 1
ATOM 8301 C CA . LYS C 1 187 ? 27.783 20.030 39.974 1.00 42.15 188 LYS C CA 1
ATOM 8302 C C . LYS C 1 187 ? 26.334 19.935 39.512 1.00 38.33 188 LYS C C 1
ATOM 8303 O O . LYS C 1 187 ? 25.734 18.869 39.669 1.00 40.46 188 LYS C O 1
ATOM 8309 N N . VAL C 1 188 ? 25.780 21.029 39.016 1.00 32.18 189 VAL C N 1
ATOM 8310 C CA . VAL C 1 188 ? 24.333 21.115 38.691 1.00 32.03 189 VAL C CA 1
ATOM 8311 C C . VAL C 1 188 ? 24.130 20.703 37.237 1.00 31.60 189 VAL C C 1
ATOM 8312 O O . VAL C 1 188 ? 24.642 21.390 36.356 1.00 29.55 189 VAL C O 1
ATOM 8316 N N . LEU C 1 189 ? 23.328 19.678 36.999 1.00 31.67 190 LEU C N 1
ATOM 8317 C CA . LEU C 1 189 ? 22.668 19.493 35.689 1.00 33.30 190 LEU C CA 1
ATOM 8318 C C . LEU C 1 189 ? 21.196 19.936 35.772 1.00 33.01 190 LEU C C 1
ATOM 8319 O O . LEU C 1 189 ? 20.445 19.302 36.520 1.00 27.79 190 LEU C O 1
ATOM 8324 N N . SER C 1 190 ? 20.764 20.921 34.982 1.00 30.40 191 SER C N 1
ATOM 8325 C CA . SER C 1 190 ? 19.408 21.515 35.116 1.00 31.24 191 SER C CA 1
ATOM 8326 C C . SER C 1 190 ? 18.489 20.942 34.045 1.00 30.64 191 SER C C 1
ATOM 8327 O O . SER C 1 190 ? 18.958 20.772 32.924 1.00 31.77 191 SER C O 1
ATOM 8330 N N . VAL C 1 191 ? 17.215 20.707 34.358 1.00 30.30 192 VAL C N 1
ATOM 8331 C CA . VAL C 1 191 ? 16.186 20.415 33.327 1.00 29.61 192 VAL C CA 1
ATOM 8332 C C . VAL C 1 191 ? 15.084 21.449 33.482 1.00 29.27 192 VAL C C 1
ATOM 8333 O O . VAL C 1 191 ? 14.811 21.875 34.609 1.00 27.58 192 VAL C O 1
ATOM 8337 N N . ASN C 1 192 ? 14.554 21.938 32.368 1.00 28.74 193 ASN C N 1
ATOM 8338 C CA . ASN C 1 192 ? 13.472 22.941 32.417 1.00 28.97 193 ASN C CA 1
ATOM 8339 C C . ASN C 1 192 ? 13.956 24.154 33.212 1.00 27.42 193 ASN C C 1
ATOM 8340 O O . ASN C 1 192 ? 13.181 24.644 34.061 1.00 30.75 193 ASN C O 1
ATOM 8345 N N . ALA C 1 193 ? 15.188 24.607 32.982 1.00 24.40 194 ALA C N 1
ATOM 8346 C CA . ALA C 1 193 ? 15.759 25.731 33.737 1.00 24.99 194 ALA C CA 1
ATOM 8347 C C . ALA C 1 193 ? 15.913 26.988 32.867 1.00 25.06 194 ALA C C 1
ATOM 8348 O O . ALA C 1 193 ? 16.698 27.882 33.249 1.00 25.73 194 ALA C O 1
ATOM 8350 N N . HIS C 1 194 ? 15.134 27.070 31.796 1.00 24.12 195 HIS C N 1
ATOM 8351 C CA . HIS C 1 194 ? 14.924 28.277 30.969 1.00 24.11 195 HIS C CA 1
ATOM 8352 C C . HIS C 1 194 ? 13.497 28.672 31.257 1.00 24.76 195 HIS C C 1
ATOM 8353 O O . HIS C 1 194 ? 12.647 27.730 31.257 1.00 23.98 195 HIS C O 1
ATOM 8360 N N . VAL C 1 195 ? 13.290 29.941 31.628 1.00 22.16 196 VAL C N 1
ATOM 8361 C CA . VAL C 1 195 ? 11.955 30.439 32.024 1.00 23.09 196 VAL C CA 1
ATOM 8362 C C . VAL C 1 195 ? 11.045 30.430 30.794 1.00 24.83 196 VAL C C 1
ATOM 8363 O O . VAL C 1 195 ? 11.378 31.043 29.799 1.00 26.19 196 VAL C O 1
ATOM 8367 N N . ASP C 1 196 ? 9.848 29.902 30.912 1.00 27.96 197 ASP C N 1
ATOM 8368 C CA . ASP C 1 196 ? 8.884 29.930 29.794 1.00 28.96 197 ASP C CA 1
ATOM 8369 C C . ASP C 1 196 ? 7.505 29.739 30.389 1.00 24.13 197 ASP C C 1
ATOM 8370 O O . ASP C 1 196 ? 7.294 28.690 31.026 1.00 28.09 197 ASP C O 1
ATOM 8375 N N . GLY C 1 197 ? 6.617 30.681 30.128 1.00 20.70 198 GLY C N 1
ATOM 8376 C CA . GLY C 1 197 ? 5.259 30.688 30.671 1.00 24.02 198 GLY C CA 1
ATOM 8377 C C . GLY C 1 197 ? 4.394 29.593 30.073 1.00 24.32 198 GLY C C 1
ATOM 8378 O O . GLY C 1 197 ? 3.266 29.449 30.562 1.00 30.69 198 GLY C O 1
ATOM 8379 N N . HIS C 1 198 ? 4.852 28.881 29.042 1.00 25.99 199 HIS C N 1
ATOM 8380 C CA . HIS C 1 198 ? 4.069 27.787 28.412 1.00 27.88 199 HIS C CA 1
ATOM 8381 C C . HIS C 1 198 ? 4.353 26.507 29.203 1.00 29.46 199 HIS C C 1
ATOM 8382 O O . HIS C 1 198 ? 3.665 25.496 28.978 1.00 31.98 199 HIS C O 1
ATOM 8389 N N . PHE C 1 199 ? 5.287 26.541 30.154 1.00 29.74 200 PHE C N 1
ATOM 8390 C CA . PHE C 1 199 ? 5.613 25.336 30.962 1.00 30.55 200 PHE C CA 1
ATOM 8391 C C . PHE C 1 199 ? 5.797 24.148 30.011 1.00 31.11 200 PHE C C 1
ATOM 8392 O O . PHE C 1 199 ? 5.155 23.120 30.155 1.00 28.23 200 PHE C O 1
ATOM 8400 N N . PRO C 1 200 ? 6.662 24.245 28.981 1.00 29.73 201 PRO C N 1
ATOM 8401 C CA . PRO C 1 200 ? 6.779 23.194 27.973 1.00 30.40 201 PRO C CA 1
ATOM 8402 C C . PRO C 1 200 ? 7.359 21.874 28.505 1.00 32.36 201 PRO C C 1
ATOM 8403 O O . PRO C 1 200 ? 7.017 20.887 27.960 1.00 35.46 201 PRO C O 1
ATOM 8407 N N . GLY C 1 201 ? 8.227 21.910 29.524 1.00 32.38 202 GLY C N 1
ATOM 8408 C CA . GLY C 1 201 ? 8.901 20.715 30.062 1.00 32.25 202 GLY C CA 1
ATOM 8409 C C . GLY C 1 201 ? 7.873 19.746 30.606 1.00 32.69 202 GLY C C 1
ATOM 8410 O O . GLY C 1 201 ? 7.900 18.619 30.246 1.00 33.62 202 GLY C O 1
ATOM 8411 N N . ARG C 1 202 ? 6.968 20.218 31.452 1.00 35.61 203 ARG C N 1
ATOM 8412 C CA . ARG C 1 202 ? 6.009 19.378 32.218 1.00 32.50 203 ARG C CA 1
ATOM 8413 C C . ARG C 1 202 ? 5.028 20.323 32.909 1.00 34.46 203 ARG C C 1
ATOM 8414 O O . ARG C 1 202 ? 5.301 21.547 32.960 1.00 34.53 203 ARG C O 1
ATOM 8422 N N . LYS C 1 203 ? 3.932 19.795 33.432 1.00 37.45 204 LYS C N 1
ATOM 8423 C CA . LYS C 1 203 ? 3.067 20.554 34.377 1.00 34.84 204 LYS C CA 1
ATOM 8424 C C . LYS C 1 203 ? 3.927 20.991 35.559 1.00 32.34 204 LYS C C 1
ATOM 8425 O O . LYS C 1 203 ? 4.767 20.242 36.068 1.00 31.22 204 LYS C O 1
ATOM 8431 N N . PRO C 1 204 ? 3.826 22.264 35.979 1.00 30.35 205 PRO C N 1
ATOM 8432 C CA . PRO C 1 204 ? 4.769 22.799 36.962 1.00 28.28 205 PRO C CA 1
ATOM 8433 C C . PRO C 1 204 ? 4.556 22.250 38.380 1.00 31.63 205 PRO C C 1
ATOM 8434 O O . PRO C 1 204 ? 5.479 22.331 39.192 1.00 33.68 205 PRO C O 1
ATOM 8438 N N . GLU C 1 205 ? 3.385 21.695 38.690 1.00 31.47 206 GLU C N 1
ATOM 8439 C CA . GLU C 1 205 ? 3.195 21.127 40.041 1.00 34.70 206 GLU C CA 1
ATOM 8440 C C . GLU C 1 205 ? 4.062 19.874 40.187 1.00 30.89 206 GLU C C 1
ATOM 8441 O O . GLU C 1 205 ? 3.796 18.909 39.496 1.00 29.26 206 GLU C O 1
ATOM 8447 N N . PRO C 1 206 ? 5.039 19.815 41.132 1.00 29.85 207 PRO C N 1
ATOM 8448 C CA . PRO C 1 206 ? 5.938 18.684 41.250 1.00 32.70 207 PRO C CA 1
ATOM 8449 C C . PRO C 1 206 ? 5.381 17.539 42.118 1.00 36.75 207 PRO C C 1
ATOM 8450 O O . PRO C 1 206 ? 6.084 17.003 42.964 1.00 36.74 207 PRO C O 1
ATOM 8454 N N . ARG C 1 207 ? 4.126 17.180 41.881 1.00 40.31 208 ARG C N 1
ATOM 8455 C CA . ARG C 1 207 ? 3.596 15.821 42.167 1.00 45.87 208 ARG C CA 1
ATOM 8456 C C . ARG C 1 207 ? 4.526 14.814 41.478 1.00 44.37 208 ARG C C 1
ATOM 8457 O O . ARG C 1 207 ? 4.952 15.111 40.328 1.00 43.23 208 ARG C O 1
ATOM 8465 N N . TYR C 1 208 ? 4.710 13.631 42.068 1.00 36.99 209 TYR C N 1
ATOM 8466 C CA . TYR C 1 208 ? 5.454 12.483 41.485 1.00 36.14 209 TYR C CA 1
ATOM 8467 C C . TYR C 1 208 ? 5.140 12.222 40.002 1.00 35.96 209 TYR C C 1
ATOM 8468 O O . TYR C 1 208 ? 6.061 11.942 39.226 1.00 36.04 209 TYR C O 1
ATOM 8477 N N . GLU C 1 209 ? 3.871 12.245 39.607 1.00 40.87 210 GLU C N 1
ATOM 8478 C CA . GLU C 1 209 ? 3.409 11.750 38.286 1.00 41.28 210 GLU C CA 1
ATOM 8479 C C . GLU C 1 209 ? 3.745 12.793 37.208 1.00 44.74 210 GLU C C 1
ATOM 8480 O O . GLU C 1 209 ? 3.718 12.441 36.013 1.00 48.22 210 GLU C O 1
ATOM 8486 N N . ASN C 1 210 ? 4.064 14.030 37.579 1.00 40.71 211 ASN C N 1
ATOM 8487 C CA . ASN C 1 210 ? 4.520 15.050 36.594 1.00 35.95 211 ASN C CA 1
ATOM 8488 C C . ASN C 1 210 ? 6.045 14.985 36.463 1.00 34.35 211 ASN C C 1
ATOM 8489 O O . ASN C 1 210 ? 6.566 15.497 35.483 1.00 37.38 211 ASN C O 1
ATOM 8494 N N . ILE C 1 211 ? 6.748 14.403 37.430 1.00 31.88 212 ILE C N 1
ATOM 8495 C CA . ILE C 1 211 ? 8.226 14.487 37.478 1.00 34.90 212 ILE C CA 1
ATOM 8496 C C . ILE C 1 211 ? 8.831 13.087 37.570 1.00 37.90 212 ILE C C 1
ATOM 8497 O O . ILE C 1 211 ? 10.042 13.000 37.948 1.00 31.00 212 ILE C O 1
ATOM 8502 N N . ALA C 1 212 ? 8.047 12.056 37.217 1.00 38.07 213 ALA C N 1
ATOM 8503 C CA . ALA C 1 212 ? 8.424 10.623 37.372 1.00 40.52 213 ALA C CA 1
ATOM 8504 C C . ALA C 1 212 ? 9.729 10.362 36.611 1.00 37.98 213 ALA C C 1
ATOM 8505 O O . ALA C 1 212 ? 10.587 9.607 37.123 1.00 43.20 213 ALA C O 1
ATOM 8507 N N . TYR C 1 213 ? 9.893 11.000 35.445 1.00 34.81 214 TYR C N 1
ATOM 8508 C CA . TYR C 1 213 ? 11.049 10.789 34.532 1.00 29.65 214 TYR C CA 1
ATOM 8509 C C . TYR C 1 213 ? 12.366 11.084 35.241 1.00 28.56 214 TYR C C 1
ATOM 8510 O O . TYR C 1 213 ? 13.400 10.510 34.892 1.00 31.29 214 TYR C O 1
ATOM 8519 N N . LEU C 1 214 ? 12.335 11.903 36.278 1.00 30.31 215 LEU C N 1
ATOM 8520 C CA . LEU C 1 214 ? 13.572 12.376 36.937 1.00 31.07 215 LEU C CA 1
ATOM 8521 C C . LEU C 1 214 ? 14.297 11.178 37.539 1.00 29.44 215 LEU C C 1
ATOM 8522 O O . LEU C 1 214 ? 15.545 11.199 37.603 1.00 29.46 215 LEU C O 1
ATOM 8527 N N . GLY C 1 215 ? 13.549 10.203 38.056 1.00 34.37 216 GLY C N 1
ATOM 8528 C CA . GLY C 1 215 ? 14.148 9.036 38.759 1.00 35.13 216 GLY C CA 1
ATOM 8529 C C . GLY C 1 215 ? 15.031 8.233 37.815 1.00 34.70 216 GLY C C 1
ATOM 8530 O O . GLY C 1 215 ? 16.172 7.899 38.178 1.00 41.25 216 GLY C O 1
ATOM 8531 N N . LYS C 1 216 ? 14.525 8.027 36.603 1.00 42.67 217 LYS C N 1
ATOM 8532 C CA . LYS C 1 216 ? 15.234 7.458 35.422 1.00 49.89 217 LYS C CA 1
ATOM 8533 C C . LYS C 1 216 ? 16.471 8.305 35.058 1.00 46.84 217 LYS C C 1
ATOM 8534 O O . LYS C 1 216 ? 17.541 7.711 34.924 1.00 53.64 217 LYS C O 1
ATOM 8540 N N . LEU C 1 217 ? 16.364 9.634 34.907 1.00 44.88 218 LEU C N 1
ATOM 8541 C CA . LEU C 1 217 ? 17.554 10.480 34.609 1.00 43.74 218 LEU C CA 1
ATOM 8542 C C . LEU C 1 217 ? 18.561 10.371 35.759 1.00 44.94 218 LEU C C 1
ATOM 8543 O O . LEU C 1 217 ? 19.759 10.360 35.450 1.00 44.32 218 LEU C O 1
ATOM 8548 N N . VAL C 1 218 ? 18.134 10.237 37.022 1.00 44.27 219 VAL C N 1
ATOM 8549 C CA . VAL C 1 218 ? 19.119 10.225 38.149 1.00 44.78 219 VAL C CA 1
ATOM 8550 C C . VAL C 1 218 ? 20.106 9.079 37.939 1.00 46.22 219 VAL C C 1
ATOM 8551 O O . VAL C 1 218 ? 21.339 9.321 38.026 1.00 53.13 219 VAL C O 1
ATOM 8555 N N . ARG C 1 219 ? 19.585 7.872 37.740 1.00 50.62 220 ARG C N 1
ATOM 8556 C CA . ARG C 1 219 ? 20.398 6.649 37.490 1.00 54.22 220 ARG C CA 1
ATOM 8557 C C . ARG C 1 219 ? 21.347 6.920 36.308 1.00 52.77 220 ARG C C 1
ATOM 8558 O O . ARG C 1 219 ? 22.559 6.924 36.532 1.00 51.90 220 ARG C O 1
ATOM 8566 N N . GLU C 1 220 ? 20.826 7.214 35.110 1.00 55.92 221 GLU C N 1
ATOM 8567 C CA . GLU C 1 220 ? 21.660 7.292 33.873 1.00 57.62 221 GLU C CA 1
ATOM 8568 C C . GLU C 1 220 ? 22.823 8.237 34.142 1.00 54.29 221 GLU C C 1
ATOM 8569 O O . GLU C 1 220 ? 23.919 7.977 33.632 1.00 54.69 221 GLU C O 1
ATOM 8575 N N . LEU C 1 221 ? 22.571 9.299 34.910 1.00 52.17 222 LEU C N 1
ATOM 8576 C CA . LEU C 1 221 ? 23.447 10.494 34.968 1.00 50.90 222 LEU C CA 1
ATOM 8577 C C . LEU C 1 221 ? 24.401 10.425 36.161 1.00 46.29 222 LEU C C 1
ATOM 8578 O O . LEU C 1 221 ? 25.301 11.294 36.242 1.00 48.17 222 LEU C O 1
ATOM 8583 N N . GLY C 1 222 ? 24.192 9.471 37.067 1.00 46.43 223 GLY C N 1
ATOM 8584 C CA . GLY C 1 222 ? 25.023 9.279 38.273 1.00 48.60 223 GLY C CA 1
ATOM 8585 C C . GLY C 1 222 ? 24.912 10.424 39.271 1.00 46.65 223 GLY C C 1
ATOM 8586 O O . GLY C 1 222 ? 25.901 10.689 39.934 1.00 45.72 223 GLY C O 1
ATOM 8587 N N . VAL C 1 223 ? 23.733 11.030 39.457 1.00 47.23 224 VAL C N 1
ATOM 8588 C CA . VAL C 1 223 ? 23.574 12.200 40.382 1.00 46.55 224 VAL C CA 1
ATOM 8589 C C . VAL C 1 223 ? 23.192 11.711 41.801 1.00 42.37 224 VAL C C 1
ATOM 8590 O O . VAL C 1 223 ? 22.613 10.617 41.935 1.00 33.22 224 VAL C O 1
ATOM 8594 N N . ASP C 1 224 ? 23.531 12.503 42.824 1.00 38.73 225 ASP C N 1
ATOM 8595 C CA . ASP C 1 224 ? 23.410 12.153 44.268 1.00 39.78 225 ASP C CA 1
ATOM 8596 C C . ASP C 1 224 ? 22.021 12.474 44.829 1.00 39.02 225 ASP C C 1
ATOM 8597 O O . ASP C 1 224 ? 21.650 11.891 45.894 1.00 39.53 225 ASP C O 1
ATOM 8602 N N . LEU C 1 225 ? 21.253 13.264 44.077 1.00 36.84 226 LEU C N 1
ATOM 8603 C CA . LEU C 1 225 ? 20.075 14.046 44.531 1.00 37.35 226 LEU C CA 1
ATOM 8604 C C . LEU C 1 225 ? 19.395 14.601 43.283 1.00 38.72 226 LEU C C 1
ATOM 8605 O O . LEU C 1 225 ? 20.111 15.080 42.385 1.00 43.46 226 LEU C O 1
ATOM 8610 N N . ALA C 1 226 ? 18.082 14.477 43.165 1.00 37.98 227 ALA C N 1
ATOM 8611 C CA . ALA C 1 226 ? 17.302 15.324 42.239 1.00 36.68 227 ALA C CA 1
ATOM 8612 C C . ALA C 1 226 ? 16.398 16.250 43.070 1.00 35.54 227 ALA C C 1
ATOM 8613 O O . ALA C 1 226 ? 15.934 15.846 44.151 1.00 31.31 227 ALA C O 1
ATOM 8615 N N . ILE C 1 227 ? 16.226 17.486 42.592 1.00 34.72 228 ILE C N 1
ATOM 8616 C CA . ILE C 1 227 ? 15.353 18.530 43.195 1.00 30.24 228 ILE C CA 1
ATOM 8617 C C . ILE C 1 227 ? 14.472 19.061 42.091 1.00 29.19 228 ILE C C 1
ATOM 8618 O O . ILE C 1 227 ? 15.023 19.456 41.070 1.00 37.09 228 ILE C O 1
ATOM 8623 N N . ALA C 1 228 ? 13.172 19.070 42.311 1.00 30.04 229 ALA C N 1
ATOM 8624 C CA . ALA C 1 228 ? 12.151 19.616 41.406 1.00 28.74 229 ALA C CA 1
ATOM 8625 C C . ALA C 1 228 ? 11.329 20.670 42.166 1.00 33.56 229 ALA C C 1
ATOM 8626 O O . ALA C 1 228 ? 11.019 20.420 43.382 1.00 30.93 229 ALA C O 1
ATOM 8628 N N . GLN C 1 229 ? 11.031 21.804 41.496 1.00 30.96 230 GLN C N 1
ATOM 8629 C CA . GLN C 1 229 ? 10.187 22.909 42.008 1.00 29.59 230 GLN C CA 1
ATOM 8630 C C . GLN C 1 229 ? 8.934 23.143 41.141 1.00 31.20 230 GLN C C 1
ATOM 8631 O O . GLN C 1 229 ? 8.694 22.384 40.164 1.00 30.15 230 GLN C O 1
ATOM 8637 N N . ASP C 1 230 ? 8.078 24.060 41.616 1.00 27.97 231 ASP C N 1
ATOM 8638 C CA . ASP C 1 230 ? 6.922 24.617 40.869 1.00 28.73 231 ASP C CA 1
ATOM 8639 C C . ASP C 1 230 ? 7.339 25.902 40.124 1.00 28.10 231 ASP C C 1
ATOM 8640 O O . ASP C 1 230 ? 8.555 26.254 40.095 1.00 25.50 231 ASP C O 1
ATOM 8645 N N . GLY C 1 231 ? 6.330 26.599 39.601 1.00 27.44 232 GLY C N 1
ATOM 8646 C CA . GLY C 1 231 ? 6.443 27.770 38.726 1.00 30.44 232 GLY C CA 1
ATOM 8647 C C . GLY C 1 231 ? 7.024 28.976 39.445 1.00 31.98 232 GLY C C 1
ATOM 8648 O O . GLY C 1 231 ? 7.727 29.746 38.769 1.00 25.39 232 GLY C O 1
ATOM 8649 N N . ASP C 1 232 ? 6.674 29.182 40.727 1.00 32.05 233 ASP C N 1
ATOM 8650 C CA . ASP C 1 232 ? 7.157 30.346 41.505 1.00 29.24 233 ASP C CA 1
ATOM 8651 C C . ASP C 1 232 ? 8.225 29.852 42.454 1.00 27.00 233 ASP C C 1
ATOM 8652 O O . ASP C 1 232 ? 8.721 30.652 43.252 1.00 19.82 233 ASP C O 1
ATOM 8657 N N . ALA C 1 233 ? 8.574 28.572 42.347 1.00 27.69 234 ALA C N 1
ATOM 8658 C CA . ALA C 1 233 ? 9.578 27.952 43.227 1.00 28.31 234 ALA C CA 1
ATOM 8659 C C . ALA C 1 233 ? 9.254 28.172 44.725 1.00 29.56 234 ALA C C 1
ATOM 8660 O O . ALA C 1 233 ? 10.205 28.319 45.510 1.00 27.10 234 ALA C O 1
ATOM 8662 N N . ASP C 1 234 ? 7.999 28.066 45.178 1.00 34.11 235 ASP C N 1
ATOM 8663 C CA . ASP C 1 234 ? 7.784 27.926 46.646 1.00 45.09 235 ASP C CA 1
ATOM 8664 C C . ASP C 1 234 ? 7.670 26.436 47.038 1.00 37.68 235 ASP C C 1
ATOM 8665 O O . ASP C 1 234 ? 7.809 26.168 48.205 1.00 43.50 235 ASP C O 1
ATOM 8670 N N . ARG C 1 235 ? 7.596 25.487 46.107 1.00 37.68 236 ARG C N 1
ATOM 8671 C CA . ARG C 1 235 ? 7.543 24.029 46.425 1.00 35.32 236 ARG C CA 1
ATOM 8672 C C . ARG C 1 235 ? 8.875 23.331 46.107 1.00 33.91 236 ARG C C 1
ATOM 8673 O O . ARG C 1 235 ? 9.656 23.849 45.249 1.00 35.65 236 ARG C O 1
ATOM 8681 N N . ILE C 1 236 ? 9.132 22.219 46.800 1.00 30.26 237 ILE C N 1
ATOM 8682 C CA . ILE C 1 236 ? 10.297 21.324 46.573 1.00 30.02 237 ILE C CA 1
ATOM 8683 C C . ILE C 1 236 ? 9.837 19.874 46.682 1.00 29.59 237 ILE C C 1
ATOM 8684 O O . ILE C 1 236 ? 8.971 19.599 47.501 1.00 38.17 237 ILE C O 1
ATOM 8689 N N . ALA C 1 237 ? 10.396 19.040 45.805 1.00 28.89 238 ALA C N 1
ATOM 8690 C CA . ALA C 1 237 ? 10.219 17.594 45.645 1.00 30.43 238 ALA C CA 1
ATOM 8691 C C . ALA C 1 237 ? 11.600 16.978 45.373 1.00 32.70 238 ALA C C 1
ATOM 8692 O O . ALA C 1 237 ? 12.470 17.669 44.745 1.00 30.02 238 ALA C O 1
ATOM 8694 N N . VAL C 1 238 ? 11.866 15.777 45.898 1.00 31.88 239 VAL C N 1
ATOM 8695 C CA . VAL C 1 238 ? 13.236 15.198 45.801 1.00 34.11 239 VAL C CA 1
ATOM 8696 C C . VAL C 1 238 ? 13.220 13.719 45.412 1.00 34.82 239 VAL C C 1
ATOM 8697 O O . VAL C 1 238 ? 12.230 13.002 45.729 1.00 37.29 239 VAL C O 1
ATOM 8701 N N . PHE C 1 239 ? 14.272 13.304 44.706 1.00 31.34 240 PHE C N 1
ATOM 8702 C CA . PHE C 1 239 ? 14.593 11.899 44.367 1.00 30.81 240 PHE C CA 1
ATOM 8703 C C . PHE C 1 239 ? 15.992 11.663 44.894 1.00 32.89 240 PHE C C 1
ATOM 8704 O O . PHE C 1 239 ? 16.747 12.626 44.850 1.00 29.74 240 PHE C O 1
ATOM 8712 N N . ASP C 1 240 ? 16.309 10.440 45.336 1.00 36.22 241 ASP C N 1
ATOM 8713 C CA . ASP C 1 240 ? 17.632 10.078 45.914 1.00 34.85 241 ASP C CA 1
ATOM 8714 C C . ASP C 1 240 ? 18.534 9.562 44.799 1.00 34.50 241 ASP C C 1
ATOM 8715 O O . ASP C 1 240 ? 18.073 9.576 43.624 1.00 34.18 241 ASP C O 1
ATOM 8720 N N . GLU C 1 241 ? 19.733 9.088 45.156 1.00 34.01 242 GLU C N 1
ATOM 8721 C CA . GLU C 1 241 ? 20.809 8.696 44.204 1.00 37.39 242 GLU C CA 1
ATOM 8722 C C . GLU C 1 241 ? 20.444 7.414 43.442 1.00 41.89 242 GLU C C 1
ATOM 8723 O O . GLU C 1 241 ? 21.162 7.077 42.470 1.00 47.52 242 GLU C O 1
ATOM 8729 N N . LYS C 1 242 ? 19.364 6.735 43.826 1.00 42.32 243 LYS C N 1
ATOM 8730 C CA . LYS C 1 242 ? 18.931 5.478 43.181 1.00 45.30 243 LYS C CA 1
ATOM 8731 C C . LYS C 1 242 ? 17.741 5.769 42.280 1.00 42.25 243 LYS C C 1
ATOM 8732 O O . LYS C 1 242 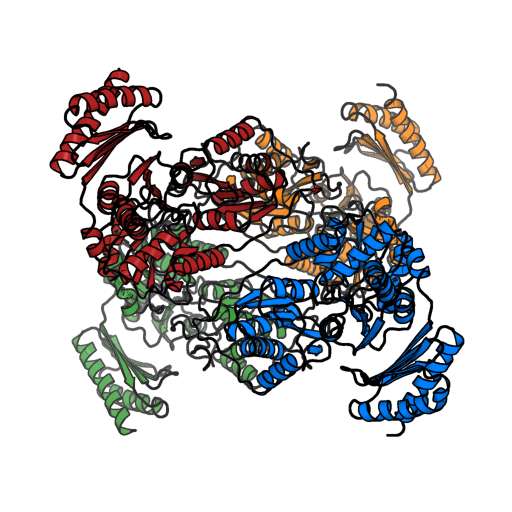? 17.244 4.829 41.661 1.00 44.11 243 LYS C O 1
ATOM 8738 N N . GLY C 1 243 ? 17.275 7.013 42.228 1.00 38.75 244 GLY C N 1
ATOM 8739 C CA . GLY C 1 243 ? 16.084 7.351 41.432 1.00 37.00 244 GLY C CA 1
ATOM 8740 C C . GLY C 1 243 ? 14.807 7.001 42.161 1.00 39.09 244 GLY C C 1
ATOM 8741 O O . GLY C 1 243 ? 13.772 6.895 41.490 1.00 43.07 244 GLY C O 1
ATOM 8742 N N . ASN C 1 244 ? 14.858 6.885 43.495 1.00 40.06 245 ASN C N 1
ATOM 8743 C CA . ASN C 1 244 ? 13.662 6.641 44.340 1.00 40.47 245 ASN C CA 1
ATOM 8744 C C . ASN C 1 244 ? 13.040 8.009 44.644 1.00 39.52 245 ASN C C 1
ATOM 8745 O O . ASN C 1 244 ? 13.769 8.896 45.128 1.00 37.57 245 ASN C O 1
ATOM 8750 N N . TYR C 1 245 ? 11.758 8.195 44.328 1.00 35.07 246 TYR C N 1
ATOM 8751 C CA . TYR C 1 245 ? 10.996 9.361 44.821 1.00 39.10 246 TYR C CA 1
ATOM 8752 C C . TYR C 1 245 ? 10.946 9.301 46.354 1.00 39.03 246 TYR C C 1
ATOM 8753 O O . TYR C 1 245 ? 1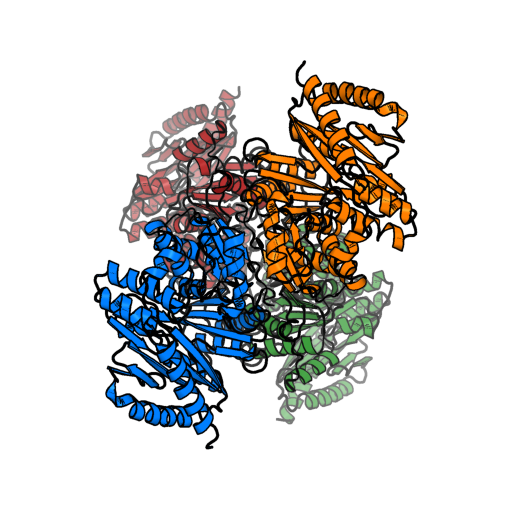0.414 8.314 46.885 1.00 41.75 246 TYR C O 1
ATOM 8762 N N . VAL C 1 246 ? 11.530 10.300 47.013 1.00 34.93 247 VAL C N 1
ATOM 8763 C CA . VAL C 1 246 ? 11.403 10.532 48.471 1.00 38.37 247 VAL C CA 1
ATOM 8764 C C . VAL C 1 246 ? 10.086 11.266 48.669 1.00 43.17 247 VAL C C 1
ATOM 8765 O O . VAL C 1 246 ? 9.974 12.397 48.170 1.00 42.18 247 VAL C O 1
ATOM 8769 N N . ASP C 1 247 ? 9.100 10.644 49.323 1.00 48.76 248 ASP C N 1
ATOM 8770 C CA . ASP C 1 247 ? 7.742 11.244 49.337 1.00 44.89 248 ASP C CA 1
ATOM 8771 C C . ASP C 1 247 ? 7.750 12.401 50.330 1.00 39.55 248 ASP C C 1
ATOM 8772 O O . ASP C 1 247 ? 8.743 12.552 51.106 1.00 38.29 248 ASP C O 1
ATOM 8777 N N . GLU C 1 248 ? 6.744 13.267 50.195 1.00 36.89 249 GLU C N 1
ATOM 8778 C CA . GLU C 1 248 ? 6.699 14.598 50.835 1.00 38.28 249 GLU C CA 1
ATOM 8779 C C . GLU C 1 248 ? 6.762 14.419 52.358 1.00 39.96 249 GLU C C 1
ATOM 8780 O O . GLU C 1 248 ? 7.552 15.168 52.970 1.00 36.09 249 GLU C O 1
ATOM 8786 N N . ASP C 1 249 ? 6.111 13.396 52.948 1.00 38.51 250 ASP C N 1
ATOM 8787 C CA . ASP C 1 249 ? 6.185 13.134 54.422 1.00 36.10 250 ASP C CA 1
ATOM 8788 C C . ASP C 1 249 ? 7.620 12.737 54.813 1.00 35.78 250 ASP C C 1
ATOM 8789 O O . ASP C 1 249 ? 8.170 13.256 55.854 1.00 28.50 250 ASP C O 1
ATOM 8794 N N . THR C 1 250 ? 8.304 11.955 53.984 1.00 30.72 251 THR C N 1
ATOM 8795 C CA . THR C 1 250 ? 9.709 11.587 54.309 1.00 33.48 251 THR C CA 1
ATOM 8796 C C . THR C 1 250 ? 10.595 12.847 54.388 1.00 33.05 251 THR C C 1
ATOM 8797 O O . THR C 1 250 ? 11.452 12.916 55.289 1.00 45.03 251 THR C O 1
ATOM 8801 N N . VAL C 1 251 ? 10.416 13.811 53.481 1.00 36.98 252 VAL C N 1
ATOM 8802 C CA . VAL C 1 251 ? 11.253 15.053 53.402 1.00 34.20 252 VAL C CA 1
ATOM 8803 C C . VAL C 1 251 ? 10.982 15.842 54.682 1.00 33.09 252 VAL C C 1
ATOM 8804 O O . VAL C 1 251 ? 11.956 16.222 55.389 1.00 39.10 252 VAL C O 1
ATOM 8808 N N . ILE C 1 252 ? 9.709 16.098 54.977 1.00 29.30 253 ILE C N 1
ATOM 8809 C CA . ILE C 1 252 ? 9.322 16.786 56.254 1.00 31.06 253 ILE C CA 1
ATOM 8810 C C . ILE C 1 252 ? 9.956 16.057 57.460 1.00 32.73 253 ILE C C 1
ATOM 8811 O O . ILE C 1 252 ? 10.562 16.763 58.314 1.00 27.29 253 ILE C O 1
ATOM 8816 N N . ALA C 1 253 ? 9.983 14.708 57.457 1.00 33.34 254 ALA C N 1
ATOM 8817 C CA . ALA C 1 253 ? 10.366 13.907 58.646 1.00 38.25 254 ALA C CA 1
ATOM 8818 C C . ALA C 1 253 ? 11.873 14.039 58.862 1.00 41.61 254 ALA C C 1
ATOM 8819 O O . ALA C 1 253 ? 12.268 14.241 60.036 1.00 37.34 254 ALA C O 1
ATOM 8821 N N . LEU C 1 254 ? 12.669 13.944 57.790 1.00 37.18 255 LEU C N 1
ATOM 8822 C CA . LEU C 1 254 ? 14.143 14.168 57.862 1.00 39.41 255 LEU C CA 1
ATOM 8823 C C . LEU C 1 254 ? 14.401 15.463 58.631 1.00 37.85 255 LEU C C 1
ATOM 8824 O O . LEU C 1 254 ? 15.289 15.477 59.484 1.00 44.20 255 LEU C O 1
ATOM 8829 N N . PHE C 1 255 ? 13.663 16.520 58.303 1.00 34.76 256 PHE C N 1
ATOM 8830 C CA . PHE C 1 255 ? 13.824 17.871 58.890 1.00 37.08 256 PHE C CA 1
ATOM 8831 C C . PHE C 1 255 ? 13.157 17.975 60.287 1.00 37.84 256 PHE C C 1
ATOM 8832 O O . PHE C 1 255 ? 13.748 18.695 61.142 1.00 30.87 256 PHE C O 1
ATOM 8840 N N . ALA C 1 256 ? 11.964 17.401 60.529 1.00 31.56 257 ALA C N 1
ATOM 8841 C CA . ALA C 1 256 ? 11.413 17.345 61.906 1.00 37.70 257 ALA C CA 1
ATOM 8842 C C . ALA C 1 256 ? 12.442 16.729 62.884 1.00 39.32 257 ALA C C 1
ATOM 8843 O O . ALA C 1 256 ? 12.698 17.320 63.960 1.00 33.35 257 ALA C O 1
ATOM 8845 N N . LYS C 1 257 ? 13.073 15.618 62.486 1.00 41.33 258 LYS C N 1
ATOM 8846 C CA . LYS C 1 257 ? 14.024 14.841 63.314 1.00 46.38 258 LYS C CA 1
ATOM 8847 C C . LYS C 1 257 ? 15.279 15.672 63.536 1.00 49.10 258 LYS C C 1
ATOM 8848 O O . LYS C 1 257 ? 15.740 15.734 64.706 1.00 55.06 258 LYS C O 1
ATOM 8854 N N . LEU C 1 258 ? 15.823 16.242 62.455 1.00 46.40 259 LEU C N 1
ATOM 8855 C CA . LEU C 1 258 ? 17.032 17.123 62.488 1.00 49.59 259 LEU C CA 1
ATOM 8856 C C . LEU C 1 258 ? 16.777 18.249 63.502 1.00 46.43 259 LEU C C 1
ATOM 8857 O O . LEU C 1 258 ? 17.646 18.429 64.364 1.00 44.74 259 LEU C O 1
ATOM 8862 N N . TYR C 1 259 ? 15.630 18.952 63.403 1.00 37.75 260 TYR C N 1
ATOM 8863 C CA . TYR C 1 259 ? 15.299 20.156 64.212 1.00 41.87 260 TYR C CA 1
ATOM 8864 C C . TYR C 1 259 ? 15.043 19.721 65.659 1.00 42.44 260 TYR C C 1
ATOM 8865 O O . TYR C 1 259 ? 15.464 20.434 66.575 1.00 35.05 260 TYR C O 1
ATOM 8874 N N . VAL C 1 260 ? 14.408 18.568 65.866 1.00 43.02 261 VAL C N 1
ATOM 8875 C CA . VAL C 1 260 ? 14.049 18.137 67.253 1.00 46.02 261 VAL C CA 1
ATOM 8876 C C . VAL C 1 260 ? 15.277 17.543 67.980 1.00 39.53 261 VAL C C 1
ATOM 8877 O O . VAL C 1 260 ? 15.456 17.875 69.150 1.00 39.26 261 VAL C O 1
ATOM 8881 N N . GLU C 1 261 ? 16.143 16.806 67.295 1.00 39.15 262 GLU C N 1
ATOM 8882 C CA . GLU C 1 261 ? 17.428 16.334 67.849 1.00 40.15 262 GLU C CA 1
ATOM 8883 C C . GLU C 1 261 ? 18.271 17.552 68.254 1.00 48.83 262 GLU C C 1
ATOM 8884 O O . GLU C 1 261 ? 18.769 17.586 69.378 1.00 54.24 262 GLU C O 1
ATOM 8890 N N . GLU C 1 262 ? 18.360 18.574 67.411 1.00 57.10 263 GLU C N 1
ATOM 8891 C CA . GLU C 1 262 ? 19.140 19.796 67.731 1.00 61.25 263 GLU C CA 1
ATOM 8892 C C . GLU C 1 262 ? 18.686 20.391 69.078 1.00 57.87 263 GLU C C 1
ATOM 8893 O O . GLU C 1 262 ? 19.554 20.618 69.924 1.00 63.12 263 GLU C O 1
ATOM 8899 N N . HIS C 1 263 ? 17.396 20.686 69.256 1.00 56.84 264 HIS C N 1
ATOM 8900 C CA . HIS C 1 263 ? 16.846 21.444 70.417 1.00 59.59 264 HIS C CA 1
ATOM 8901 C C . HIS C 1 263 ? 16.625 20.502 71.609 1.00 57.25 264 HIS C C 1
ATOM 8902 O O . HIS C 1 263 ? 16.097 20.980 72.610 1.00 48.90 264 HIS C O 1
ATOM 8909 N N . GLY C 1 264 ? 16.971 19.214 71.490 1.00 56.81 265 GLY C N 1
ATOM 8910 C CA . GLY C 1 264 ? 16.413 18.141 72.341 1.00 64.22 265 GLY C CA 1
ATOM 8911 C C . GLY C 1 264 ? 14.971 18.446 72.749 1.00 65.56 265 GLY C C 1
ATOM 8912 O O . GLY C 1 264 ? 14.720 18.643 73.962 1.00 64.68 265 GLY C O 1
ATOM 8913 N N . GLY C 1 265 ? 14.058 18.524 71.774 1.00 59.10 266 GLY C N 1
ATOM 8914 C CA . GLY C 1 265 ? 12.614 18.752 71.991 1.00 54.63 266 GLY C CA 1
ATOM 8915 C C . GLY C 1 265 ? 12.064 19.843 71.085 1.00 50.17 266 GLY C C 1
ATOM 8916 O O . GLY C 1 265 ? 12.667 20.118 70.033 1.00 52.96 266 GLY C O 1
ATOM 8917 N N . GLY C 1 266 ? 10.965 20.454 71.502 1.00 42.83 267 GLY C N 1
ATOM 8918 C CA . GLY C 1 266 ? 10.351 21.617 70.846 1.00 45.68 267 GLY C CA 1
ATOM 8919 C C . GLY C 1 266 ? 9.127 21.186 70.082 1.00 44.84 267 GLY C C 1
ATOM 8920 O O . GLY C 1 266 ? 8.917 19.934 69.968 1.00 38.42 267 GLY C O 1
ATOM 8921 N N . THR C 1 267 ? 8.318 22.157 69.638 1.00 44.97 268 THR C N 1
ATOM 8922 C CA . THR C 1 267 ? 7.079 21.901 68.851 1.00 45.17 268 THR C CA 1
ATOM 8923 C C . THR C 1 267 ? 7.314 22.031 67.335 1.00 43.16 268 THR C C 1
ATOM 8924 O O . THR C 1 267 ? 7.846 23.077 66.869 1.00 39.34 268 THR C O 1
ATOM 8928 N N . VAL C 1 268 ? 6.837 21.022 66.606 1.00 39.86 269 VAL C N 1
ATOM 8929 C CA . VAL C 1 268 ? 6.797 20.948 65.127 1.00 37.25 269 VAL C CA 1
ATOM 8930 C C . VAL C 1 268 ? 5.336 21.083 64.691 1.00 39.27 269 VAL C C 1
ATOM 8931 O O . VAL C 1 268 ? 4.496 20.317 65.221 1.00 40.79 269 VAL C O 1
ATOM 8935 N N . VAL C 1 269 ? 5.055 22.011 63.760 1.00 34.91 270 VAL C N 1
ATOM 8936 C CA . VAL C 1 269 ? 3.704 22.335 63.226 1.00 34.43 270 VAL C CA 1
ATOM 8937 C C . VAL C 1 269 ? 3.641 21.881 61.772 1.00 41.93 270 VAL C C 1
ATOM 8938 O O . VAL C 1 269 ? 4.398 22.445 60.939 1.00 48.87 270 VAL C O 1
ATOM 8942 N N . VAL C 1 270 ? 2.797 20.896 61.495 1.00 39.65 271 VAL C N 1
ATOM 8943 C CA . VAL C 1 270 ? 2.633 20.269 60.169 1.00 41.86 271 VAL C CA 1
ATOM 8944 C C . VAL C 1 270 ? 1.155 20.338 59.854 1.00 39.38 271 VAL C C 1
ATOM 8945 O O . VAL C 1 270 ? 0.375 20.597 60.738 1.00 44.63 271 VAL C O 1
ATOM 8949 N N . SER C 1 271 ? 0.792 20.172 58.599 1.00 38.46 272 SER C N 1
ATOM 8950 C CA . SER C 1 271 ? -0.614 20.372 58.218 1.00 37.53 272 SER C CA 1
ATOM 8951 C C . SER C 1 271 ? -1.388 19.126 58.653 1.00 39.08 272 SER C C 1
ATOM 8952 O O . SER C 1 271 ? -0.758 18.071 58.987 1.00 32.19 272 SER C O 1
ATOM 8955 N N . ILE C 1 272 ? -2.702 19.242 58.561 1.00 37.77 273 ILE C N 1
ATOM 8956 C CA . ILE C 1 272 ? -3.689 18.219 58.970 1.00 44.11 273 ILE C CA 1
ATOM 8957 C C . ILE C 1 272 ? -3.537 16.969 58.105 1.00 44.01 273 ILE C C 1
ATOM 8958 O O . ILE C 1 272 ? -4.083 15.940 58.509 1.00 44.86 273 ILE C O 1
ATOM 8963 N N . ASP C 1 273 ? -2.790 17.018 56.992 1.00 43.00 274 ASP C N 1
ATOM 8964 C CA . ASP C 1 273 ? -2.754 15.898 56.004 1.00 38.17 274 ASP C CA 1
ATOM 8965 C C . ASP C 1 273 ? -1.333 15.394 55.864 1.00 41.13 274 ASP C C 1
ATOM 8966 O O . ASP C 1 273 ? -1.103 14.593 54.934 1.00 40.34 274 ASP C O 1
ATOM 8971 N N . THR C 1 274 ? -0.433 15.793 56.772 1.00 42.55 275 THR C N 1
ATOM 8972 C CA . THR C 1 274 ? 0.884 15.115 56.889 1.00 51.56 275 THR C CA 1
ATOM 8973 C C . THR C 1 274 ? 0.767 14.054 57.991 1.00 54.15 275 THR C C 1
ATOM 8974 O O . THR C 1 274 ? 0.204 14.341 59.054 1.00 62.72 275 THR C O 1
ATOM 8978 N N . GLY C 1 275 ? 1.299 12.873 57.735 1.00 43.60 276 GLY C N 1
ATOM 8979 C CA . GLY C 1 275 ? 1.001 11.693 58.548 1.00 44.16 276 GLY C CA 1
ATOM 8980 C C . GLY C 1 275 ? 2.082 11.336 59.551 1.00 41.75 276 GLY C C 1
ATOM 8981 O O . GLY C 1 275 ? 2.830 12.229 60.030 1.00 37.13 276 GLY C O 1
ATOM 8982 N N . SER C 1 276 ? 2.157 10.035 59.818 1.00 40.30 277 SER C N 1
ATOM 8983 C CA . SER C 1 276 ? 2.650 9.457 61.087 1.00 45.31 277 SER C CA 1
ATOM 8984 C C . SER C 1 276 ? 4.173 9.399 61.109 1.00 47.73 277 SER C C 1
ATOM 8985 O O . SER C 1 276 ? 4.745 9.294 62.221 1.00 49.29 277 SER C O 1
ATOM 8988 N N . ARG C 1 277 ? 4.839 9.526 59.962 1.00 46.67 278 ARG C N 1
ATOM 8989 C CA . ARG C 1 277 ? 6.309 9.418 60.024 1.00 40.25 278 ARG C CA 1
ATOM 8990 C C . ARG C 1 277 ? 6.848 10.668 60.716 1.00 35.48 278 ARG C C 1
ATOM 8991 O O . ARG C 1 277 ? 7.883 10.554 61.417 1.00 36.42 278 ARG C O 1
ATOM 8999 N N . ILE C 1 278 ? 6.098 11.773 60.721 1.00 35.65 279 ILE C N 1
ATOM 9000 C CA . ILE C 1 278 ? 6.513 12.987 61.477 1.00 34.97 279 ILE C CA 1
ATOM 9001 C C . ILE C 1 278 ? 6.413 12.671 62.980 1.00 40.99 279 ILE C C 1
ATOM 9002 O O . ILE C 1 278 ? 7.421 12.898 63.717 1.00 36.43 279 ILE C O 1
ATOM 9007 N N . ASP C 1 279 ? 5.263 12.127 63.408 1.00 40.74 280 ASP C N 1
ATOM 9008 C CA . ASP C 1 279 ? 4.971 11.804 64.831 1.00 43.16 280 ASP C CA 1
ATOM 9009 C C . ASP C 1 279 ? 6.053 10.830 65.323 1.00 43.49 280 ASP C C 1
ATOM 9010 O O . ASP C 1 279 ? 6.676 11.118 66.358 1.00 43.67 280 ASP C O 1
ATOM 9015 N N . ALA C 1 280 ? 6.373 9.793 64.553 1.00 38.37 281 ALA C N 1
ATOM 9016 C CA . ALA C 1 280 ? 7.376 8.782 64.938 1.00 36.47 281 ALA C CA 1
ATOM 9017 C C . ALA C 1 280 ? 8.709 9.446 65.273 1.00 42.36 281 ALA C C 1
ATOM 9018 O O . ALA C 1 280 ? 9.212 9.193 66.380 1.00 49.41 281 ALA C O 1
ATOM 9020 N N . VAL C 1 281 ? 9.271 10.277 64.384 1.00 43.15 282 VAL C N 1
ATOM 9021 C CA . VAL C 1 281 ? 10.638 10.829 64.630 1.00 39.96 282 VAL C CA 1
ATOM 9022 C C . VAL C 1 281 ? 10.532 11.967 65.658 1.00 34.62 282 VAL C C 1
ATOM 9023 O O . VAL C 1 281 ? 11.502 12.199 66.372 1.00 39.35 282 VAL C O 1
ATOM 9027 N N . VAL C 1 282 ? 9.425 12.679 65.738 1.00 36.33 283 VAL C N 1
ATOM 9028 C CA . VAL C 1 282 ? 9.362 13.846 66.664 1.00 43.94 283 VAL C CA 1
ATOM 9029 C C . VAL C 1 282 ? 9.279 13.339 68.109 1.00 45.26 283 VAL C C 1
ATOM 9030 O O . VAL C 1 282 ? 10.002 13.878 68.966 1.00 50.02 283 VAL C O 1
ATOM 9034 N N . GLU C 1 283 ? 8.392 12.386 68.384 1.00 47.23 284 GLU C N 1
ATOM 9035 C CA . GLU C 1 283 ? 8.222 11.818 69.751 1.00 55.13 284 GLU C CA 1
ATOM 9036 C C . GLU C 1 283 ? 9.504 11.051 70.122 1.00 56.85 284 GLU C C 1
ATOM 9037 O O . GLU C 1 283 ? 10.042 11.380 71.201 1.00 54.61 284 GLU C O 1
ATOM 9043 N N . ARG C 1 284 ? 10.093 10.247 69.219 1.00 56.19 285 ARG C N 1
ATOM 9044 C CA . ARG C 1 284 ? 11.329 9.465 69.525 1.00 60.05 285 ARG C CA 1
ATOM 9045 C C . ARG C 1 284 ? 12.504 10.360 69.941 1.00 62.52 285 ARG C C 1
ATOM 9046 O O . ARG C 1 284 ? 13.430 9.805 70.554 1.00 65.52 285 ARG C O 1
ATOM 9054 N N . ALA C 1 285 ? 12.499 11.663 69.626 1.00 58.16 286 ALA C N 1
ATOM 9055 C CA . ALA C 1 285 ? 13.571 12.618 70.000 1.00 47.31 286 ALA C CA 1
ATOM 9056 C C . ALA C 1 285 ? 13.034 13.640 70.993 1.00 42.11 286 ALA C C 1
ATOM 9057 O O . ALA C 1 285 ? 13.730 14.634 71.235 1.00 43.01 286 ALA C O 1
ATOM 9059 N N . GLY C 1 286 ? 11.844 13.402 71.546 1.00 42.04 287 GLY C N 1
ATOM 9060 C CA . GLY C 1 286 ? 11.332 14.130 72.724 1.00 44.52 287 GLY C CA 1
ATOM 9061 C C . GLY C 1 286 ? 10.649 15.437 72.380 1.00 46.77 287 GLY C C 1
ATOM 9062 O O . GLY C 1 286 ? 10.488 16.262 73.289 1.00 45.38 287 GLY C O 1
ATOM 9063 N N . GLY C 1 287 ? 10.214 15.613 71.129 1.00 44.63 288 GLY C N 1
ATOM 9064 C CA . GLY C 1 287 ? 9.405 16.781 70.722 1.00 44.37 288 GLY C CA 1
ATOM 9065 C C . GLY C 1 287 ? 7.937 16.414 70.608 1.00 41.12 288 GLY C C 1
ATOM 9066 O O . GLY C 1 287 ? 7.614 15.200 70.719 1.00 46.67 288 GLY C O 1
ATOM 9067 N N . ARG C 1 288 ? 7.097 17.403 70.343 1.00 37.74 289 ARG C N 1
ATOM 9068 C CA . ARG C 1 288 ? 5.646 17.214 70.104 1.00 50.70 289 ARG C CA 1
ATOM 9069 C C . ARG C 1 288 ? 5.211 17.801 68.737 1.00 48.67 289 ARG C C 1
ATOM 9070 O O . ARG C 1 288 ? 5.825 18.775 68.233 1.00 42.45 289 ARG C O 1
ATOM 9078 N N . VAL C 1 289 ? 4.188 17.185 68.144 1.00 41.09 290 VAL C N 1
ATOM 9079 C CA . VAL C 1 289 ? 3.562 17.603 66.865 1.00 41.34 290 VAL C CA 1
ATOM 9080 C C . VAL C 1 289 ? 2.198 18.226 67.180 1.00 41.80 290 VAL C C 1
ATOM 9081 O O . VAL C 1 289 ? 1.382 17.532 67.804 1.00 45.10 290 VAL C O 1
ATOM 9085 N N . VAL C 1 290 ? 1.977 19.455 66.712 1.00 39.89 291 VAL C N 1
ATOM 9086 C CA . VAL C 1 290 ? 0.661 20.152 66.568 1.00 40.95 291 VAL C CA 1
ATOM 9087 C C . VAL C 1 290 ? 0.282 20.253 65.086 1.00 41.19 291 VAL C C 1
ATOM 9088 O O . VAL C 1 290 ? 1.163 20.594 64.280 1.00 39.59 291 VAL C O 1
ATOM 9092 N N . ARG C 1 291 ? -0.985 20.014 64.751 1.00 37.46 292 ARG C N 1
ATOM 9093 C CA . ARG C 1 291 ? -1.505 20.106 63.366 1.00 38.18 292 ARG C CA 1
ATOM 9094 C C . ARG C 1 291 ? -2.309 21.402 63.205 1.00 39.88 292 ARG C C 1
ATOM 9095 O O . ARG C 1 291 ? -2.872 21.914 64.189 1.00 48.71 292 ARG C O 1
ATOM 9103 N N . ILE C 1 292 ? -2.236 21.991 62.016 1.00 45.22 293 ILE C N 1
ATOM 9104 C CA . ILE C 1 292 ? -3.068 23.158 61.602 1.00 45.42 293 ILE C CA 1
ATOM 9105 C C . ILE C 1 292 ? -3.600 22.861 60.207 1.00 46.79 293 ILE C C 1
ATOM 9106 O O . ILE C 1 292 ? -3.150 21.925 59.540 1.00 46.03 293 ILE C O 1
ATOM 9111 N N . PRO C 1 293 ? -4.570 23.647 59.715 1.00 52.59 294 PRO C N 1
ATOM 9112 C CA . PRO C 1 293 ? -4.976 23.526 58.317 1.00 55.91 294 PRO C CA 1
ATOM 9113 C C . PRO C 1 293 ? -3.867 23.930 57.326 1.00 53.61 294 PRO C C 1
ATOM 9114 O O . PRO C 1 293 ? -3.042 24.732 57.653 1.00 54.76 294 PRO C O 1
ATOM 9118 N N . LEU C 1 294 ? -3.884 23.301 56.155 1.00 54.73 295 LEU C N 1
ATOM 9119 C CA . LEU C 1 294 ? -3.138 23.662 54.916 1.00 64.82 295 LEU C CA 1
ATOM 9120 C C . LEU C 1 294 ? -3.082 25.191 54.717 1.00 63.64 295 LEU C C 1
ATOM 9121 O O . LEU C 1 294 ? -4.080 25.877 55.088 1.00 58.02 295 LEU C O 1
ATOM 9126 N N . GLY C 1 295 ? -1.951 25.692 54.176 1.00 59.35 296 GLY C N 1
ATOM 9127 C CA . GLY C 1 295 ? -1.766 27.047 53.607 1.00 60.95 296 GLY C CA 1
ATOM 9128 C C . GLY C 1 295 ? -1.145 28.054 54.570 1.00 68.68 296 GLY C C 1
ATOM 9129 O O . GLY C 1 295 ? -0.672 29.116 54.117 1.00 74.22 296 GLY C O 1
ATOM 9130 N N . GLN C 1 296 ? -1.126 27.764 55.866 1.00 78.38 297 GLN C N 1
ATOM 9131 C CA . GLN C 1 296 ? -0.716 28.756 56.888 1.00 79.41 297 GLN C CA 1
ATOM 9132 C C . GLN C 1 296 ? 0.520 28.290 57.653 1.00 69.50 297 GLN C C 1
ATOM 9133 O O . GLN C 1 296 ? 0.610 28.594 58.840 1.00 71.24 297 GLN C O 1
ATOM 9139 N N . PRO C 1 297 ? 1.513 27.575 57.057 1.00 66.05 298 PRO C N 1
ATOM 9140 C CA . PRO C 1 297 ? 2.513 26.862 57.865 1.00 65.65 298 PRO C CA 1
ATOM 9141 C C . PRO C 1 297 ? 3.284 27.822 58.781 1.00 63.63 298 PRO C C 1
ATOM 9142 O O . PRO C 1 297 ? 3.651 27.397 59.862 1.00 58.28 298 PRO C O 1
ATOM 9146 N N . HIS C 1 298 ? 3.427 29.085 58.351 1.00 66.15 299 HIS C N 1
ATOM 9147 C CA . HIS C 1 298 ? 4.025 30.209 59.124 1.00 76.21 299 HIS C CA 1
ATOM 9148 C C . HIS C 1 298 ? 3.231 30.474 60.425 1.00 76.25 299 HIS C C 1
ATOM 9149 O O . HIS C 1 298 ? 3.903 30.868 61.416 1.00 69.92 299 HIS C O 1
ATOM 9156 N N . ASP C 1 299 ? 1.894 30.272 60.439 1.00 70.56 300 ASP C N 1
ATOM 9157 C CA . ASP C 1 299 ? 0.985 30.565 61.593 1.00 75.99 300 ASP C CA 1
ATOM 9158 C C . ASP C 1 299 ? 1.372 29.713 62.805 1.00 76.50 300 ASP C C 1
ATOM 9159 O O . ASP C 1 299 ? 1.128 30.151 63.946 1.00 69.89 300 ASP C O 1
ATOM 9164 N N . GLY C 1 300 ? 1.942 28.535 62.552 1.00 77.70 301 GLY C N 1
ATOM 9165 C CA . GLY C 1 300 ? 2.478 27.641 63.587 1.00 77.15 301 GLY C CA 1
ATOM 9166 C C . GLY C 1 300 ? 3.511 28.344 64.443 1.00 77.85 301 GLY C C 1
ATOM 9167 O O . GLY C 1 300 ? 3.442 28.171 65.666 1.00 78.94 301 GLY C O 1
ATOM 9168 N N . ILE C 1 301 ? 4.426 29.105 63.826 1.00 71.01 302 ILE C N 1
ATOM 9169 C CA . ILE C 1 301 ? 5.594 29.730 64.518 1.00 84.54 302 ILE C CA 1
ATOM 9170 C C . ILE C 1 301 ? 5.086 30.586 65.697 1.00 91.22 302 ILE C C 1
ATOM 9171 O O . ILE C 1 301 ? 5.402 30.206 66.850 1.00 80.75 302 ILE C O 1
ATOM 9176 N N . LYS C 1 302 ? 4.341 31.677 65.450 1.00 84.85 303 LYS C N 1
ATOM 9177 C CA . LYS C 1 302 ? 3.875 32.594 66.532 1.00 86.43 303 LYS C CA 1
ATOM 9178 C C . LYS C 1 302 ? 2.917 31.836 67.462 1.00 74.99 303 LYS C C 1
ATOM 9179 O O . LYS C 1 302 ? 3.228 31.709 68.660 1.00 61.23 303 LYS C O 1
ATOM 9185 N N . ARG C 1 303 ? 1.820 31.321 66.903 1.00 72.80 304 ARG C N 1
ATOM 9186 C CA . ARG C 1 303 ? 0.786 30.522 67.613 1.00 77.36 304 ARG C CA 1
ATOM 9187 C C . ARG C 1 303 ? 1.413 29.485 68.566 1.00 64.34 304 ARG C C 1
ATOM 9188 O O . ARG C 1 303 ? 1.127 29.591 69.772 1.00 62.02 304 ARG C O 1
ATOM 9196 N N . TYR C 1 304 ? 2.219 28.528 68.090 1.00 48.62 305 TYR C N 1
ATOM 9197 C CA . TYR C 1 304 ? 2.629 27.343 68.906 1.00 55.62 305 TYR C CA 1
ATOM 9198 C C . TYR C 1 304 ? 4.137 27.335 69.222 1.00 54.65 305 TYR C C 1
ATOM 9199 O O . TYR C 1 304 ? 4.638 26.290 69.690 1.00 59.22 305 TYR C O 1
ATOM 9208 N N . LYS C 1 305 ? 4.831 28.459 69.016 1.00 61.38 306 LYS C N 1
ATOM 9209 C CA . LYS C 1 305 ? 6.288 28.651 69.292 1.00 67.02 306 LYS C CA 1
ATOM 9210 C C . LYS C 1 305 ? 7.143 27.584 68.576 1.00 61.58 306 LYS C C 1
ATOM 9211 O O . LYS C 1 305 ? 8.151 27.163 69.142 1.00 57.37 306 LYS C O 1
ATOM 9217 N N . ALA C 1 306 ? 6.799 27.221 67.340 1.00 55.67 307 ALA C N 1
ATOM 9218 C CA . ALA C 1 306 ? 7.364 26.071 66.589 1.00 57.15 307 ALA C CA 1
ATOM 9219 C C . ALA C 1 306 ? 8.797 26.331 66.085 1.00 47.16 307 ALA C C 1
ATOM 9220 O O . ALA C 1 306 ? 9.122 27.464 65.676 1.00 43.91 307 ALA C O 1
ATOM 9222 N N . ILE C 1 307 ? 9.627 25.288 66.102 1.00 43.80 308 ILE C N 1
ATOM 9223 C CA . ILE C 1 307 ? 11.057 25.335 65.655 1.00 44.67 308 ILE C CA 1
ATOM 9224 C C . ILE C 1 307 ? 11.151 24.946 64.163 1.00 38.61 308 ILE C C 1
ATOM 9225 O O . ILE C 1 307 ? 12.151 25.240 63.510 1.00 34.35 308 ILE C O 1
ATOM 9230 N N . PHE C 1 308 ? 10.156 24.229 63.671 1.00 36.25 309 PHE C N 1
ATOM 9231 C CA . PHE C 1 308 ? 10.028 23.801 62.266 1.00 38.56 309 PHE C CA 1
ATOM 9232 C C . PHE C 1 308 ? 8.532 23.673 61.979 1.00 37.47 309 PHE C C 1
ATOM 9233 O O . PHE C 1 308 ? 7.777 23.356 62.919 1.00 44.37 309 PHE C O 1
ATOM 9241 N N . ALA C 1 309 ? 8.117 23.999 60.758 1.00 32.10 310 ALA C N 1
ATOM 9242 C CA . ALA C 1 309 ? 6.726 23.939 60.277 1.00 30.75 310 ALA C CA 1
ATOM 9243 C C . ALA C 1 309 ? 6.776 23.527 58.816 1.00 32.68 310 ALA C C 1
ATOM 9244 O O . ALA C 1 309 ? 7.769 23.875 58.132 1.00 36.55 310 ALA C O 1
ATOM 9246 N N . ALA C 1 310 ? 5.808 22.728 58.385 1.00 29.34 311 ALA C N 1
ATOM 9247 C CA . ALA C 1 310 ? 5.820 22.130 57.040 1.00 31.15 311 ALA C CA 1
ATOM 9248 C C . ALA C 1 310 ? 4.416 21.706 56.661 1.00 31.68 311 ALA C C 1
ATOM 9249 O O . ALA C 1 310 ? 3.611 21.490 57.540 1.00 36.38 311 ALA C O 1
ATOM 9251 N N . GLU C 1 311 ? 4.182 21.608 55.370 1.00 32.86 312 GLU C N 1
ATOM 9252 C CA . GLU C 1 311 ? 3.061 20.870 54.757 1.00 35.21 312 GLU C CA 1
ATOM 9253 C C . GLU C 1 311 ? 3.697 20.221 53.533 1.00 35.63 312 GLU C C 1
ATOM 9254 O O . GLU C 1 311 ? 4.829 20.532 53.165 1.00 32.59 312 GLU C O 1
ATOM 9260 N N . PRO C 1 312 ? 3.057 19.219 52.923 1.00 33.66 313 PRO C N 1
ATOM 9261 C CA . PRO C 1 312 ? 3.734 18.479 51.876 1.00 31.31 313 PRO C CA 1
ATOM 9262 C C . PRO C 1 312 ? 4.211 19.504 50.814 1.00 33.08 313 PRO C C 1
ATOM 9263 O O . PRO C 1 312 ? 3.461 20.485 50.502 1.00 29.31 313 PRO C O 1
ATOM 9267 N N . TRP C 1 313 ? 5.452 19.300 50.358 1.00 29.11 314 TRP C N 1
ATOM 9268 C CA . TRP C 1 313 ? 6.251 20.139 49.422 1.00 31.00 314 TRP C CA 1
ATOM 9269 C C . TRP C 1 313 ? 6.698 21.477 50.007 1.00 32.10 314 TRP C C 1
ATOM 9270 O O . TRP C 1 313 ? 7.473 22.156 49.278 1.00 37.14 314 TRP C O 1
ATOM 9281 N N . LYS C 1 314 ? 6.210 21.916 51.175 1.00 28.26 315 LYS C N 1
ATOM 9282 C CA . LYS C 1 314 ? 6.474 23.313 51.644 1.00 27.43 315 LYS C CA 1
ATOM 9283 C C . LYS C 1 314 ? 6.984 23.418 53.100 1.00 30.25 315 LYS C C 1
ATOM 9284 O O . LYS C 1 314 ? 6.164 23.364 54.059 1.00 27.62 315 LYS C O 1
ATOM 9290 N N . LEU C 1 315 ? 8.295 23.621 53.267 1.00 29.64 316 LEU C N 1
ATOM 9291 C CA . LEU C 1 315 ? 9.010 23.585 54.567 1.00 27.01 316 LEU C CA 1
ATOM 9292 C C . LEU C 1 315 ? 9.333 24.997 55.001 1.00 26.91 316 LEU C C 1
ATOM 9293 O O . LEU C 1 315 ? 9.823 25.754 54.154 1.00 32.19 316 LEU C O 1
ATOM 9298 N N . VAL C 1 316 ? 9.177 25.289 56.287 1.00 29.08 317 VAL C N 1
ATOM 9299 C CA . VAL C 1 316 ? 9.567 26.591 56.889 1.00 28.14 317 VAL C CA 1
ATOM 9300 C C . VAL C 1 316 ? 10.741 26.353 57.841 1.00 28.69 317 VAL C C 1
ATOM 9301 O O . VAL C 1 316 ? 10.768 25.310 58.476 1.00 28.69 317 VAL C O 1
ATOM 9305 N N . HIS C 1 317 ? 11.722 27.251 57.790 1.00 27.90 318 HIS C N 1
ATOM 9306 C CA . HIS C 1 317 ? 12.989 27.268 58.552 1.00 28.01 318 HIS C CA 1
ATOM 9307 C C . HIS C 1 317 ? 12.955 28.572 59.332 1.00 30.95 318 HIS C C 1
ATOM 9308 O O . HIS C 1 317 ? 13.521 29.585 58.916 1.00 26.93 318 HIS C O 1
ATOM 9315 N N . PRO C 1 318 ? 12.210 28.587 60.462 1.00 31.77 319 PRO C N 1
ATOM 9316 C CA . PRO C 1 318 ? 11.899 29.807 61.169 1.00 30.76 319 PRO C CA 1
ATOM 9317 C C . PRO C 1 318 ? 13.158 30.613 61.459 1.00 33.91 319 PRO C C 1
ATOM 9318 O O . PRO C 1 318 ? 13.070 31.803 61.483 1.00 34.84 319 PRO C O 1
ATOM 9322 N N . LYS C 1 319 ? 14.289 29.947 61.694 1.00 37.43 320 LYS C N 1
ATOM 9323 C CA . LYS C 1 319 ? 15.530 30.680 62.075 1.00 43.97 320 LYS C CA 1
ATOM 9324 C C . LYS C 1 319 ? 15.988 31.592 60.899 1.00 39.13 320 LYS C C 1
ATOM 9325 O O . LYS C 1 319 ? 16.718 32.592 61.110 1.00 33.53 320 LYS C O 1
ATOM 9331 N N . PHE C 1 320 ? 15.614 31.267 59.658 1.00 33.41 321 PHE C N 1
ATOM 9332 C CA . PHE C 1 320 ? 15.954 32.101 58.478 1.00 33.83 321 PHE C CA 1
ATOM 9333 C C . PHE C 1 320 ? 14.794 33.057 58.181 1.00 29.12 321 PHE C C 1
ATOM 9334 O O . PHE C 1 320 ? 15.000 34.263 58.048 1.00 29.57 321 PHE C O 1
ATOM 9342 N N . GLY C 1 321 ? 13.569 32.563 58.175 1.00 28.33 322 GLY C N 1
ATOM 9343 C CA . GLY C 1 321 ? 12.440 33.472 57.948 1.00 29.49 322 GLY C CA 1
ATOM 9344 C C . GLY C 1 321 ? 11.117 32.765 58.074 1.00 28.53 322 GLY C C 1
ATOM 9345 O O . GLY C 1 321 ? 11.023 31.545 58.009 1.00 34.83 322 GLY C O 1
ATOM 9346 N N . PRO C 1 322 ? 10.048 33.526 58.308 1.00 33.10 323 PRO C N 1
ATOM 9347 C CA . PRO C 1 322 ? 8.724 32.927 58.463 1.00 33.82 323 PRO C CA 1
ATOM 9348 C C . PRO C 1 322 ? 8.009 32.715 57.135 1.00 33.31 323 PRO C C 1
ATOM 9349 O O . PRO C 1 322 ? 6.847 33.005 57.032 1.00 45.60 323 PRO C O 1
ATOM 9353 N N . TRP C 1 323 ? 8.724 32.214 56.142 1.00 35.38 324 TRP C N 1
ATOM 9354 C CA . TRP C 1 323 ? 8.133 31.894 54.813 1.00 30.22 324 TRP C CA 1
ATOM 9355 C C . TRP C 1 323 ? 8.622 30.510 54.436 1.00 25.87 324 TRP C C 1
ATOM 9356 O O . TRP C 1 323 ? 9.653 30.031 54.989 1.00 24.17 324 TRP C O 1
ATOM 9367 N N . ILE C 1 324 ? 7.877 29.879 53.562 1.00 27.84 325 ILE C N 1
ATOM 9368 C CA . ILE C 1 324 ? 8.294 28.628 52.875 1.00 27.32 325 ILE C CA 1
ATOM 9369 C C . ILE C 1 324 ? 9.576 28.945 52.082 1.00 31.05 325 ILE C C 1
ATOM 9370 O O . ILE C 1 324 ? 9.564 29.894 51.253 1.00 29.23 325 ILE C O 1
ATOM 9375 N N . ASP C 1 325 ? 10.635 28.183 52.321 1.00 25.15 326 ASP C N 1
ATOM 9376 C CA . ASP C 1 325 ? 11.955 28.460 51.750 1.00 27.02 326 ASP C CA 1
ATOM 9377 C C . ASP C 1 325 ? 12.596 27.152 51.300 1.00 28.18 326 ASP C C 1
ATOM 9378 O O . ASP C 1 325 ? 13.430 26.534 51.972 1.00 25.64 326 ASP C O 1
ATOM 9383 N N . PRO C 1 326 ? 12.269 26.721 50.071 1.00 29.07 327 PRO C N 1
ATOM 9384 C CA . PRO C 1 326 ? 12.901 25.529 49.499 1.00 26.88 327 PRO C CA 1
ATOM 9385 C C . PRO C 1 326 ? 14.378 25.729 49.133 1.00 27.32 327 PRO C C 1
ATOM 9386 O O . PRO C 1 326 ? 15.012 24.765 48.940 1.00 28.09 327 PRO C O 1
ATOM 9390 N N . PHE C 1 327 ? 14.900 26.960 49.122 1.00 28.62 328 PHE C N 1
ATOM 9391 C CA . PHE C 1 327 ? 16.323 27.224 48.808 1.00 31.89 328 PHE C CA 1
ATOM 9392 C C . PHE C 1 327 ? 17.154 26.822 50.041 1.00 32.76 328 PHE C C 1
ATOM 9393 O O . PHE C 1 327 ? 18.173 26.085 49.894 1.00 27.50 328 PHE C O 1
ATOM 9401 N N . VAL C 1 328 ? 16.721 27.269 51.219 1.00 32.54 329 VAL C N 1
ATOM 9402 C CA . VAL C 1 328 ? 17.247 26.771 52.517 1.00 35.05 329 VAL C CA 1
ATOM 9403 C C . VAL C 1 328 ? 17.106 25.239 52.556 1.00 33.37 329 VAL C C 1
ATOM 9404 O O . VAL C 1 328 ? 18.038 24.598 53.016 1.00 34.64 329 VAL C O 1
ATOM 9408 N N . THR C 1 329 ? 15.988 24.668 52.101 1.00 31.27 330 THR C N 1
ATOM 9409 C CA . THR C 1 329 ? 15.747 23.204 52.170 1.00 33.08 330 THR C CA 1
ATOM 9410 C C . THR C 1 329 ? 16.787 22.452 51.343 1.00 31.71 330 THR C C 1
ATOM 9411 O O . THR C 1 329 ? 17.392 21.491 51.880 1.00 36.41 330 THR C O 1
ATOM 9415 N N . MET C 1 330 ? 16.984 22.843 50.098 1.00 27.85 331 MET C N 1
ATOM 9416 C CA . MET C 1 330 ? 17.818 22.042 49.183 1.00 29.10 331 MET C CA 1
ATOM 9417 C C . MET C 1 330 ? 19.258 22.166 49.669 1.00 27.97 331 MET C C 1
ATOM 9418 O O . MET C 1 330 ? 19.968 21.177 49.681 1.00 28.87 331 MET C O 1
ATOM 9423 N N . GLY C 1 331 ? 19.647 23.350 50.104 1.00 28.16 332 GLY C N 1
ATOM 9424 C CA . GLY C 1 331 ? 20.951 23.578 50.738 1.00 32.74 332 GLY C CA 1
ATOM 9425 C C . GLY C 1 331 ? 21.160 22.694 51.960 1.00 36.59 332 GLY C C 1
ATOM 9426 O O . GLY C 1 331 ? 22.259 22.121 52.075 1.00 39.25 332 GLY C O 1
ATOM 9427 N N . LEU C 1 332 ? 20.181 22.604 52.867 1.00 33.31 333 LEU C N 1
ATOM 9428 C CA . LEU C 1 332 ? 20.344 21.759 54.077 1.00 36.21 333 LEU C CA 1
ATOM 9429 C C . LEU C 1 332 ? 20.301 20.266 53.695 1.00 34.91 333 LEU C C 1
ATOM 9430 O O . LEU C 1 332 ? 21.041 19.513 54.313 1.00 42.03 333 LEU C O 1
ATOM 9435 N N . LEU C 1 333 ? 19.533 19.831 52.699 1.00 34.37 334 LEU C N 1
ATOM 9436 C CA . LEU C 1 333 ? 19.558 18.407 52.272 1.00 34.82 334 LEU C CA 1
ATOM 9437 C C . LEU C 1 333 ? 20.971 18.045 51.810 1.00 38.00 334 LEU C C 1
ATOM 9438 O O . LEU C 1 333 ? 21.465 16.933 52.110 1.00 36.30 334 LEU C O 1
ATOM 9443 N N . ILE C 1 334 ? 21.604 18.918 51.034 1.00 37.69 335 ILE C N 1
ATOM 9444 C CA . ILE C 1 334 ? 22.977 18.611 50.561 1.00 37.01 335 ILE C CA 1
ATOM 9445 C C . ILE C 1 334 ? 23.863 18.430 51.808 1.00 35.86 335 ILE C C 1
ATOM 9446 O O . ILE C 1 334 ? 24.586 17.429 51.871 1.00 38.44 335 ILE C O 1
ATOM 9451 N N . LYS C 1 335 ? 23.776 19.346 52.770 1.00 30.17 336 LYS C N 1
ATOM 9452 C CA . LYS C 1 335 ? 24.556 19.316 54.035 1.00 35.12 336 LYS C CA 1
ATOM 9453 C C . LYS C 1 335 ? 24.239 18.030 54.822 1.00 36.05 336 LYS C C 1
ATOM 9454 O O . LYS C 1 335 ? 25.150 17.344 55.241 1.00 34.96 336 LYS C O 1
ATOM 9460 N N . LEU C 1 336 ? 22.966 17.677 54.943 1.00 38.18 337 LEU C N 1
ATOM 9461 C CA . LEU C 1 336 ? 22.544 16.404 55.554 1.00 40.31 337 LEU C CA 1
ATOM 9462 C C . LEU C 1 336 ? 23.326 15.255 54.915 1.00 40.48 337 LEU C C 1
ATOM 9463 O O . LEU C 1 336 ? 23.995 14.541 55.677 1.00 41.29 337 LEU C O 1
ATOM 9468 N N . ILE C 1 337 ? 23.291 15.142 53.579 1.00 42.10 338 ILE C N 1
ATOM 9469 C CA . ILE C 1 337 ? 23.827 13.992 52.778 1.00 42.38 338 ILE C CA 1
ATOM 9470 C C . ILE C 1 337 ? 25.360 13.903 52.910 1.00 45.84 338 ILE C C 1
ATOM 9471 O O . ILE C 1 337 ? 25.894 12.791 53.059 1.00 55.04 338 ILE C O 1
ATOM 9476 N N . ASP C 1 338 ? 26.053 15.030 52.894 1.00 49.29 339 ASP C N 1
ATOM 9477 C CA . ASP C 1 338 ? 27.537 15.090 52.970 1.00 48.03 339 ASP C CA 1
ATOM 9478 C C . ASP C 1 338 ? 28.044 14.736 54.368 1.00 51.18 339 ASP C C 1
ATOM 9479 O O . ASP C 1 338 ? 29.260 14.365 54.465 1.00 47.82 339 ASP C O 1
ATOM 9484 N N . GLU C 1 339 ? 27.192 14.938 55.384 1.00 47.93 340 GLU C N 1
ATOM 9485 C CA . GLU C 1 339 ? 27.537 14.779 56.817 1.00 48.86 340 GLU C CA 1
ATOM 9486 C C . GLU C 1 339 ? 27.033 13.439 57.376 1.00 47.71 340 GLU C C 1
ATOM 9487 O O . GLU C 1 339 ? 27.579 13.027 58.385 1.00 57.11 340 GLU C O 1
ATOM 9493 N N . ASN C 1 340 ? 26.073 12.765 56.745 1.00 48.37 341 ASN C N 1
ATOM 9494 C CA . ASN C 1 340 ? 25.444 11.546 57.318 1.00 48.80 341 ASN C CA 1
ATOM 9495 C C . ASN C 1 340 ? 25.518 10.364 56.360 1.00 49.91 341 ASN C C 1
ATOM 9496 O O . ASN C 1 340 ? 25.417 9.218 56.877 1.00 51.36 341 ASN C O 1
ATOM 9501 N N . GLY C 1 341 ? 25.632 10.610 55.049 1.00 37.73 342 GLY C N 1
ATOM 9502 C CA . GLY C 1 341 ? 25.694 9.529 54.052 1.00 40.95 342 GLY C CA 1
ATOM 9503 C C . GLY C 1 341 ? 24.648 9.680 52.956 1.00 41.55 342 GLY C C 1
ATOM 9504 O O . GLY C 1 341 ? 23.898 10.645 52.935 1.00 40.79 342 GLY C O 1
ATOM 9505 N N . PRO C 1 342 ? 24.655 8.783 51.950 1.00 42.23 343 PRO C N 1
ATOM 9506 C CA . PRO C 1 342 ? 23.760 8.898 50.805 1.00 39.83 343 PRO C CA 1
ATOM 9507 C C . PRO C 1 342 ? 22.309 9.087 51.229 1.00 41.34 343 PRO C C 1
ATOM 9508 O O . PRO C 1 342 ? 21.970 8.682 52.308 1.00 47.46 343 PRO C O 1
ATOM 9512 N N . LEU C 1 343 ? 21.506 9.698 50.356 1.00 43.11 344 LEU C N 1
ATOM 9513 C CA . LEU C 1 343 ? 20.128 10.092 50.706 1.00 45.97 344 LEU C CA 1
ATOM 9514 C C . LEU C 1 343 ? 19.337 8.812 50.950 1.00 42.18 344 LEU C C 1
ATOM 9515 O O . LEU C 1 343 ? 18.636 8.798 51.951 1.00 39.94 344 LEU C O 1
ATOM 9520 N N . SER C 1 344 ? 19.479 7.790 50.094 1.00 43.35 345 SER C N 1
ATOM 9521 C CA . SER C 1 344 ? 18.659 6.540 50.167 1.00 43.58 345 SER C CA 1
ATOM 9522 C C . SER C 1 344 ? 18.817 5.886 51.535 1.00 42.96 345 SER C C 1
ATOM 9523 O O . SER C 1 344 ? 17.820 5.318 51.996 1.00 47.34 345 SER C O 1
ATOM 9526 N N . GLU C 1 345 ? 20.014 5.972 52.132 1.00 47.91 346 GLU C N 1
ATOM 9527 C CA . GLU C 1 345 ? 20.321 5.397 53.473 1.00 50.87 346 GLU C CA 1
ATOM 9528 C C . GLU C 1 345 ? 19.577 6.224 54.513 1.00 43.96 346 GLU C C 1
ATOM 9529 O O . GLU C 1 345 ? 18.985 5.604 55.400 1.00 50.95 346 GLU C O 1
ATOM 9535 N N . LEU C 1 346 ? 19.598 7.559 54.399 1.00 43.91 347 LEU C N 1
ATOM 9536 C CA . LEU C 1 346 ? 18.964 8.467 55.396 1.00 40.95 347 LEU C CA 1
ATOM 9537 C C . LEU C 1 346 ? 17.450 8.225 55.428 1.00 42.58 347 LEU C C 1
ATOM 9538 O O . LEU C 1 346 ? 16.874 8.290 56.528 1.00 42.43 347 LEU C O 1
ATOM 9543 N N . VAL C 1 347 ? 16.801 7.955 54.292 1.00 41.06 348 VAL C N 1
ATOM 9544 C CA . VAL C 1 347 ? 15.319 7.740 54.280 1.00 49.06 348 VAL C CA 1
ATOM 9545 C C . VAL C 1 347 ? 14.982 6.357 54.869 1.00 52.80 348 VAL C C 1
ATOM 9546 O O . VAL C 1 347 ? 13.794 6.151 55.229 1.00 52.15 348 VAL C O 1
ATOM 9550 N N . LYS C 1 348 ? 15.947 5.429 54.935 1.00 58.80 349 LYS C N 1
ATOM 9551 C CA . LYS C 1 348 ? 15.745 4.092 55.575 1.00 63.88 349 LYS C CA 1
ATOM 9552 C C . LYS C 1 348 ? 15.519 4.274 57.081 1.00 63.96 349 LYS C C 1
ATOM 9553 O O . LYS C 1 348 ? 14.675 3.559 57.603 1.00 55.70 349 LYS C O 1
ATOM 9559 N N . GLU C 1 349 ? 16.209 5.234 57.718 1.00 61.80 350 GLU C N 1
ATOM 9560 C CA . GLU C 1 349 ? 16.070 5.583 59.157 1.00 59.01 350 GLU C CA 1
ATOM 9561 C C . GLU C 1 349 ? 14.726 6.277 59.427 1.00 63.16 350 GLU C C 1
ATOM 9562 O O . GLU C 1 349 ? 14.569 6.816 60.563 1.00 66.77 350 GLU C O 1
ATOM 9568 N N . ILE C 1 350 ? 13.814 6.343 58.441 1.00 51.12 351 ILE C N 1
ATOM 9569 C CA . ILE C 1 350 ? 12.462 6.948 58.636 1.00 47.17 351 ILE C CA 1
ATOM 9570 C C . ILE C 1 350 ? 11.501 5.780 58.627 1.00 44.85 351 ILE C C 1
ATOM 9571 O O . ILE C 1 350 ? 11.601 4.941 57.747 1.00 43.57 351 ILE C O 1
ATOM 9576 N N . PRO C 1 351 ? 10.627 5.639 59.649 1.00 49.09 352 PRO C N 1
ATOM 9577 C CA . PRO C 1 351 ? 9.654 4.549 59.680 1.00 46.31 352 PRO C CA 1
ATOM 9578 C C . PRO C 1 351 ? 8.680 4.627 58.501 1.00 45.22 352 PRO C C 1
ATOM 9579 O O . PRO C 1 351 ? 8.339 5.691 58.046 1.00 42.07 352 PRO C O 1
ATOM 9583 N N . THR C 1 352 ? 8.275 3.460 58.037 1.00 49.18 353 THR C N 1
ATOM 9584 C CA . THR C 1 352 ? 7.398 3.280 56.871 1.00 50.48 353 THR C CA 1
ATOM 9585 C C . THR C 1 352 ? 5.961 3.394 57.331 1.00 48.61 353 THR C C 1
ATOM 9586 O O . THR C 1 352 ? 5.602 2.721 58.280 1.00 58.10 353 THR C O 1
ATOM 9590 N N . TYR C 1 353 ? 5.193 4.245 56.687 1.00 49.53 354 TYR C N 1
ATOM 9591 C CA . TYR C 1 353 ? 3.718 4.156 56.713 1.00 52.76 354 TYR C CA 1
ATOM 9592 C C . TYR C 1 353 ? 3.287 4.020 55.261 1.00 53.11 354 TYR C C 1
ATOM 9593 O O . TYR C 1 353 ? 4.116 4.254 54.365 1.00 56.74 354 TYR C O 1
ATOM 9602 N N . TYR C 1 354 ? 2.048 3.608 55.066 1.00 53.85 355 TYR C N 1
ATOM 9603 C CA . TYR C 1 354 ? 1.425 3.353 53.755 1.00 55.95 355 TYR C CA 1
ATOM 9604 C C . TYR C 1 354 ? 0.179 4.229 53.679 1.00 53.92 355 TYR C C 1
ATOM 9605 O O . TYR C 1 354 ? -0.712 3.999 54.467 1.00 59.67 355 TYR C O 1
ATOM 9614 N N . LEU C 1 355 ? 0.143 5.192 52.763 1.00 65.11 356 LEU C N 1
ATOM 9615 C CA . LEU C 1 355 ? -0.996 6.131 52.570 1.00 65.62 356 LEU C CA 1
ATOM 9616 C C . LEU C 1 355 ? -1.761 5.723 51.311 1.00 60.60 356 LEU C C 1
ATOM 9617 O O . LEU C 1 355 ? -1.162 5.078 50.435 1.00 69.14 356 LEU C O 1
ATOM 9622 N N . LYS C 1 356 ? -3.033 6.096 51.242 1.00 56.48 357 LYS C N 1
ATOM 9623 C CA . LYS C 1 356 ? -3.932 5.860 50.089 1.00 60.08 357 LYS C CA 1
ATOM 9624 C C . LYS C 1 356 ? -4.975 6.972 50.088 1.00 63.27 357 LYS C C 1
ATOM 9625 O O . LYS C 1 356 ? -5.692 7.118 51.097 1.00 64.47 357 LYS C O 1
ATOM 9631 N N . LYS C 1 357 ? -5.021 7.727 48.994 1.00 67.13 358 LYS C N 1
ATOM 9632 C CA . LYS C 1 357 ? -5.886 8.918 48.849 1.00 73.60 358 LYS C CA 1
ATOM 9633 C C . LYS C 1 357 ? -6.720 8.760 47.577 1.00 73.24 358 LYS C C 1
ATOM 9634 O O . LYS C 1 357 ? -6.292 8.064 46.630 1.00 76.92 358 LYS C O 1
ATOM 9640 N N . ALA C 1 358 ? -7.905 9.348 47.612 1.00 64.36 359 ALA C N 1
ATOM 9641 C CA . ALA C 1 358 ? -8.766 9.602 46.443 1.00 66.09 359 ALA C CA 1
ATOM 9642 C C . ALA C 1 358 ? -9.774 10.687 46.841 1.00 65.40 359 ALA C C 1
ATOM 9643 O O . ALA C 1 358 ? -9.831 11.029 48.042 1.00 64.65 359 ALA C O 1
ATOM 9645 N N . ASN C 1 359 ? -10.477 11.262 45.865 1.00 76.08 360 ASN C N 1
ATOM 9646 C CA . ASN C 1 359 ? -11.540 12.284 46.071 1.00 74.96 360 ASN C CA 1
ATOM 9647 C C . ASN C 1 359 ? -12.874 11.583 45.870 1.00 66.16 360 ASN C C 1
ATOM 9648 O O . ASN C 1 359 ? -12.872 10.515 45.259 1.00 58.68 360 ASN C O 1
ATOM 9653 N N . VAL C 1 360 ? -13.961 12.152 46.370 1.00 75.51 361 VAL C N 1
ATOM 9654 C CA . VAL C 1 360 ? -15.328 11.683 46.012 1.00 82.52 361 VAL C CA 1
ATOM 9655 C C . VAL C 1 360 ? -16.168 12.911 45.680 1.00 81.79 361 VAL C C 1
ATOM 9656 O O . VAL C 1 360 ? -16.239 13.817 46.526 1.00 87.60 361 VAL C O 1
ATOM 9660 N N . LEU C 1 361 ? -16.786 12.906 44.500 1.00 87.38 362 LEU C N 1
ATOM 9661 C CA . LEU C 1 361 ? -17.598 14.036 43.981 1.00 92.41 362 LEU C CA 1
ATOM 9662 C C . LEU C 1 361 ? -18.774 14.261 44.940 1.00 86.92 362 LEU C C 1
ATOM 9663 O O . LEU C 1 361 ? -19.417 13.266 45.321 1.00 91.18 362 LEU C O 1
ATOM 9668 N N . CYS C 1 362 ? -18.987 15.510 45.363 1.00 76.76 363 CYS C N 1
ATOM 9669 C CA . CYS C 1 362 ? -20.145 15.956 46.182 1.00 80.75 363 CYS C CA 1
ATOM 9670 C C . CYS C 1 362 ? -20.536 17.375 45.778 1.00 80.20 363 CYS C C 1
ATOM 9671 O O . CYS C 1 362 ? -19.688 18.252 45.683 1.00 71.86 363 CYS C O 1
ATOM 9674 N N . PRO C 1 363 ? -21.826 17.641 45.484 1.00 91.33 364 PRO C N 1
ATOM 9675 C CA . PRO C 1 363 ? -22.307 19.017 45.321 1.00 98.40 364 PRO C CA 1
ATOM 9676 C C . PRO C 1 363 ? -21.939 19.953 46.488 1.00 98.95 364 PRO C C 1
ATOM 9677 O O . PRO C 1 363 ? -22.174 19.571 47.619 1.00 92.82 364 PRO C O 1
ATOM 9681 N N . ASP C 1 364 ? -21.408 21.148 46.179 1.00 98.31 365 ASP C N 1
ATOM 9682 C CA . ASP C 1 364 ? -20.949 22.185 47.152 1.00 103.97 365 ASP C CA 1
ATOM 9683 C C . ASP C 1 364 ? -22.016 22.432 48.229 1.00 103.07 365 ASP C C 1
ATOM 9684 O O . ASP C 1 364 ? -21.626 22.673 49.388 1.00 101.58 365 ASP C O 1
ATOM 9689 N N . GLU C 1 365 ? -23.302 22.373 47.862 1.00 105.02 366 GLU C N 1
ATOM 9690 C CA . GLU C 1 365 ? -24.466 22.699 48.739 1.00 114.36 366 GLU C CA 1
ATOM 9691 C C . GLU C 1 365 ? -24.579 21.701 49.913 1.00 116.75 366 GLU C C 1
ATOM 9692 O O . GLU C 1 365 ? -25.189 22.071 50.938 1.00 100.12 366 GLU C O 1
ATOM 9698 N N . TYR C 1 366 ? -24.016 20.491 49.784 1.00 128.55 367 TYR C N 1
ATOM 9699 C CA . TYR C 1 366 ? -24.073 19.401 50.801 1.00 126.61 367 TYR C CA 1
ATOM 9700 C C . TYR C 1 366 ? -22.721 19.260 51.521 1.00 110.17 367 TYR C C 1
ATOM 9701 O O . TYR C 1 366 ? -22.689 19.550 52.733 1.00 100.42 367 TYR C O 1
ATOM 9710 N N . LYS C 1 367 ? -21.671 18.818 50.809 1.00 90.09 368 LYS C N 1
ATOM 9711 C CA . LYS C 1 367 ? -20.251 18.757 51.263 1.00 91.08 368 LYS C CA 1
ATOM 9712 C C . LYS C 1 367 ? -20.160 18.735 52.796 1.00 83.28 368 LYS C C 1
ATOM 9713 O O . LYS C 1 367 ? -19.910 17.642 53.326 1.00 88.30 368 LYS C O 1
ATOM 9719 N N . ALA C 1 368 ? -20.328 19.885 53.470 1.00 67.29 369 ALA C N 1
ATOM 9720 C CA . ALA C 1 368 ? -20.193 20.046 54.943 1.00 72.04 369 ALA C CA 1
ATOM 9721 C C . ALA C 1 368 ? -21.003 18.969 55.691 1.00 71.36 369 ALA C C 1
ATOM 9722 O O . ALA C 1 368 ? -20.426 18.329 56.578 1.00 65.83 369 ALA C O 1
ATOM 9724 N N . GLU C 1 369 ? -22.281 18.792 55.335 1.00 79.51 370 GLU C N 1
ATOM 9725 C CA . GLU C 1 369 ? -23.244 17.817 55.925 1.00 83.36 370 GLU C CA 1
ATOM 9726 C C . GLU C 1 369 ? -22.709 16.386 55.757 1.00 77.50 370 GLU C C 1
ATOM 9727 O O . GLU C 1 369 ? -22.731 15.633 56.753 1.00 66.28 370 GLU C O 1
ATOM 9733 N N . VAL C 1 370 ? -22.255 16.025 54.548 1.00 75.80 371 VAL C N 1
ATOM 9734 C CA . VAL C 1 370 ? -21.800 14.643 54.180 1.00 74.06 371 VAL C CA 1
ATOM 9735 C C . VAL C 1 370 ? -20.556 14.288 55.012 1.00 78.91 371 VAL C C 1
ATOM 9736 O O . VAL C 1 370 ? -20.451 13.119 55.468 1.00 76.96 371 VAL C O 1
ATOM 9740 N N . VAL C 1 371 ? -19.644 15.248 55.202 1.00 73.78 372 VAL C N 1
ATOM 9741 C CA . VAL C 1 371 ? -18.381 15.034 55.968 1.00 75.56 372 VAL C CA 1
ATOM 9742 C C . VAL C 1 371 ? -18.738 14.869 57.451 1.00 74.50 372 VAL C C 1
ATOM 9743 O O . VAL C 1 371 ? -18.273 13.872 58.017 1.00 65.84 372 VAL C O 1
ATOM 9747 N N . ARG C 1 372 ? -19.558 15.762 58.029 1.00 67.57 373 ARG C N 1
ATOM 9748 C CA . ARG C 1 372 ? -19.928 15.748 59.471 1.00 72.99 373 ARG C CA 1
ATOM 9749 C C . ARG C 1 372 ? -20.543 14.384 59.833 1.00 76.43 373 ARG C C 1
ATOM 9750 O O . ARG C 1 372 ? -20.145 13.803 60.856 1.00 73.41 373 ARG C O 1
ATOM 9758 N N . ARG C 1 373 ? -21.453 13.876 59.003 1.00 84.19 374 ARG C N 1
ATOM 9759 C CA . ARG C 1 373 ? -22.220 12.624 59.248 1.00 81.49 374 ARG C CA 1
ATOM 9760 C C . ARG C 1 373 ? -21.287 11.414 59.090 1.00 69.99 374 ARG C C 1
ATOM 9761 O O . ARG C 1 373 ? -21.323 10.534 59.967 1.00 60.57 374 ARG C O 1
ATOM 9769 N N . ALA C 1 374 ? -20.496 11.382 58.009 1.00 62.36 375 ALA C N 1
ATOM 9770 C CA . ALA C 1 374 ? -19.505 10.333 57.670 1.00 57.34 375 ALA C CA 1
ATOM 9771 C C . ALA C 1 374 ? -18.454 10.163 58.783 1.00 58.85 375 ALA C C 1
ATOM 9772 O O . ALA C 1 374 ? -17.994 9.004 58.995 1.00 48.04 375 ALA C O 1
ATOM 9774 N N . ALA C 1 375 ? -18.059 11.266 59.433 1.00 55.55 376 ALA C N 1
ATOM 9775 C CA . ALA C 1 375 ? -16.978 11.327 60.442 1.00 55.96 376 ALA C CA 1
ATOM 9776 C C . ALA C 1 375 ? -17.517 10.776 61.763 1.00 61.61 376 ALA C C 1
ATOM 9777 O O . ALA C 1 375 ? -16.776 10.004 62.428 1.00 58.20 376 ALA C O 1
ATOM 9779 N N . GLU C 1 376 ? -18.750 11.155 62.117 1.00 61.10 377 GLU C N 1
ATOM 9780 C CA . GLU C 1 376 ? -19.484 10.586 63.273 1.00 65.59 377 GLU C CA 1
ATOM 9781 C C . GLU C 1 376 ? -19.621 9.076 63.059 1.00 62.09 377 GLU C C 1
ATOM 9782 O O . GLU C 1 376 ? -19.480 8.329 64.037 1.00 58.65 377 GLU C O 1
ATOM 9788 N N . GLU C 1 377 ? -19.819 8.631 61.820 1.00 55.54 378 GLU C N 1
ATOM 9789 C CA . GLU C 1 377 ? -20.070 7.198 61.523 1.00 60.60 378 GLU C CA 1
ATOM 9790 C C . GLU C 1 377 ? -18.766 6.384 61.551 1.00 59.63 378 GLU C C 1
ATOM 9791 O O . GLU C 1 377 ? -18.846 5.178 61.840 1.00 64.65 378 GLU C O 1
ATOM 9797 N N . VAL C 1 378 ? -17.624 6.977 61.197 1.00 57.56 379 VAL C N 1
ATOM 9798 C CA . VAL C 1 378 ? -16.319 6.252 61.090 1.00 52.47 379 VAL C CA 1
ATOM 9799 C C . VAL C 1 378 ? -15.715 6.166 62.495 1.00 46.21 379 VAL C C 1
ATOM 9800 O O . VAL C 1 378 ? -15.148 5.115 62.806 1.00 40.89 379 VAL C O 1
ATOM 9804 N N . GLU C 1 379 ? -15.861 7.238 63.282 1.00 43.98 380 GLU C N 1
ATOM 9805 C CA . GLU C 1 379 ? -15.509 7.337 64.716 1.00 48.95 380 GLU C CA 1
ATOM 9806 C C . GLU C 1 379 ? -16.162 6.141 65.434 1.00 54.52 380 GLU C C 1
ATOM 9807 O O . GLU C 1 379 ? -15.420 5.220 65.870 1.00 50.91 380 GLU C O 1
ATOM 9813 N N . ARG C 1 380 ? -17.496 6.093 65.444 1.00 57.76 381 ARG C N 1
ATOM 9814 C CA . ARG C 1 380 ? -18.306 5.012 66.074 1.00 64.49 381 ARG C CA 1
ATOM 9815 C C . ARG C 1 380 ? -17.760 3.645 65.630 1.00 59.08 381 ARG C C 1
ATOM 9816 O O . ARG C 1 380 ? -17.470 2.807 66.499 1.00 49.07 381 ARG C O 1
ATOM 9824 N N . LYS C 1 381 ? -17.551 3.434 64.330 1.00 58.54 382 LYS C N 1
ATOM 9825 C CA . LYS C 1 381 ? -17.048 2.128 63.828 1.00 60.73 382 LYS C CA 1
ATOM 9826 C C . LYS C 1 381 ? -15.629 1.864 64.363 1.00 50.06 382 LYS C C 1
ATOM 9827 O O . LYS C 1 381 ? -15.220 0.701 64.386 1.00 48.74 382 LYS C O 1
ATOM 9833 N N . LEU C 1 382 ? -14.885 2.899 64.759 1.00 46.58 383 LEU C N 1
ATOM 9834 C CA . LEU C 1 382 ? -13.455 2.773 65.152 1.00 41.29 383 LEU C CA 1
ATOM 9835 C C . LEU C 1 382 ? -13.298 3.128 66.645 1.00 39.78 383 LEU C C 1
ATOM 9836 O O . LEU C 1 382 ? -12.138 3.398 67.096 1.00 33.02 383 LEU C O 1
ATOM 9841 N N . SER C 1 383 ? -14.408 3.084 67.410 1.00 35.50 384 SER C N 1
ATOM 9842 C CA . SER C 1 383 ? -14.508 3.703 68.754 1.00 32.82 384 SER C CA 1
ATOM 9843 C C . SER C 1 383 ? -13.510 3.030 69.701 1.00 34.04 384 SER C C 1
ATOM 9844 O O . SER C 1 383 ? -12.936 3.720 70.540 1.00 32.28 384 SER C O 1
ATOM 9847 N N . SER C 1 384 ? -13.300 1.720 69.557 1.00 34.16 385 SER C N 1
ATOM 9848 C CA . SER C 1 384 ? -12.348 0.967 70.400 1.00 36.68 385 SER C CA 1
ATOM 9849 C C . SER C 1 384 ? -10.907 1.442 70.169 1.00 38.99 385 SER C C 1
ATOM 9850 O O . SER C 1 384 ? -10.019 0.875 70.836 1.00 37.31 385 SER C O 1
ATOM 9853 N N . GLU C 1 385 ? -10.654 2.374 69.243 1.00 42.78 386 GLU C N 1
ATOM 9854 C CA . GLU C 1 385 ? -9.283 2.596 68.698 1.00 42.98 386 GLU C CA 1
ATOM 9855 C C . GLU C 1 385 ? -8.883 4.075 68.727 1.00 35.80 386 GLU C C 1
ATOM 9856 O O . GLU C 1 385 ? -7.733 4.354 68.390 1.00 33.94 386 GLU C O 1
ATOM 9862 N N . ILE C 1 386 ? -9.781 4.980 69.094 1.00 34.68 387 ILE C N 1
ATOM 9863 C CA . ILE C 1 386 ? -9.593 6.434 68.850 1.00 41.24 387 ILE C CA 1
ATOM 9864 C C . ILE C 1 386 ? -8.553 7.012 69.802 1.00 44.37 387 ILE C C 1
ATOM 9865 O O . ILE C 1 386 ? -8.780 7.001 71.024 1.00 37.72 387 ILE C O 1
ATOM 9870 N N . LYS C 1 387 ? -7.472 7.542 69.231 1.00 42.82 388 LYS C N 1
ATOM 9871 C CA . LYS C 1 387 ? -6.464 8.347 69.951 1.00 40.11 388 LYS C CA 1
ATOM 9872 C C . LYS C 1 387 ? -6.983 9.782 70.065 1.00 38.14 388 LYS C C 1
ATOM 9873 O O . LYS C 1 387 ? -6.859 10.389 71.138 1.00 34.77 388 LYS C O 1
ATOM 9879 N N . GLU C 1 388 ? -7.509 10.324 68.966 1.00 45.90 389 GLU C N 1
ATOM 9880 C CA . GLU C 1 388 ? -7.784 11.777 68.804 1.00 47.21 389 GLU C CA 1
ATOM 9881 C C . GLU C 1 388 ? -8.587 12.061 67.520 1.00 45.58 389 GLU C C 1
ATOM 9882 O O . GLU C 1 388 ? -8.344 11.426 66.461 1.00 41.67 389 GLU C O 1
ATOM 9888 N N . VAL C 1 389 ? -9.448 13.066 67.593 1.00 41.71 390 VAL C N 1
ATOM 9889 C CA . VAL C 1 389 ? -10.243 13.563 66.439 1.00 45.03 390 VAL C CA 1
ATOM 9890 C C . VAL C 1 389 ? -10.068 15.074 66.362 1.00 45.02 390 VAL C C 1
ATOM 9891 O O . VAL C 1 389 ? -10.662 15.758 67.192 1.00 47.13 390 VAL C O 1
ATOM 9895 N N . LEU C 1 390 ? -9.284 15.571 65.404 1.00 46.74 391 LEU C N 1
ATOM 9896 C CA . LEU C 1 390 ? -9.145 17.037 65.194 1.00 44.62 391 LEU C CA 1
ATOM 9897 C C . LEU C 1 390 ? -10.286 17.497 64.266 1.00 41.08 391 LEU C C 1
ATOM 9898 O O . LEU C 1 390 ? -10.653 16.783 63.334 1.00 37.47 391 LEU C O 1
ATOM 9903 N N . THR C 1 391 ? -10.851 18.657 64.545 1.00 45.12 392 THR C N 1
ATOM 9904 C CA . THR C 1 391 ? -11.992 19.244 63.799 1.00 53.98 392 THR C CA 1
ATOM 9905 C C . THR C 1 391 ? -11.576 20.549 63.098 1.00 59.25 392 THR C C 1
ATOM 9906 O O . THR C 1 391 ? -12.428 21.063 62.365 1.00 62.09 392 THR C O 1
ATOM 9910 N N . ILE C 1 392 ? -10.360 21.083 63.345 1.00 60.71 393 ILE C N 1
ATOM 9911 C CA . ILE C 1 392 ? -9.925 22.450 62.892 1.00 65.39 393 ILE C CA 1
ATOM 9912 C C . ILE C 1 392 ? -10.047 22.592 61.361 1.00 57.46 393 ILE C C 1
ATOM 9913 O O . ILE C 1 392 ? -10.205 23.721 60.888 1.00 62.63 393 ILE C O 1
ATOM 9918 N N . SER C 1 393 ? -9.987 21.503 60.613 1.00 47.62 394 SER C N 1
ATOM 9919 C CA . SER C 1 393 ? -10.229 21.511 59.155 1.00 54.74 394 SER C CA 1
ATOM 9920 C C . SER C 1 393 ? -10.686 20.123 58.755 1.00 55.25 394 SER C C 1
ATOM 9921 O O . SER C 1 393 ? -9.853 19.216 58.757 1.00 60.78 394 SER C O 1
ATOM 9924 N N . GLY C 1 394 ? -11.964 19.980 58.428 1.00 60.30 395 GLY C N 1
ATOM 9925 C CA . GLY C 1 394 ? -12.596 18.666 58.257 1.00 54.83 395 GLY C CA 1
ATOM 9926 C C . GLY C 1 394 ? -12.439 17.846 59.528 1.00 59.14 395 GLY C C 1
ATOM 9927 O O . GLY C 1 394 ? -12.470 18.426 60.664 1.00 55.92 395 GLY C O 1
ATOM 9928 N N . PHE C 1 395 ? -12.269 16.538 59.357 1.00 57.67 396 PHE C N 1
ATOM 9929 C CA . PHE C 1 395 ? -12.206 15.559 60.468 1.00 56.79 396 PHE C CA 1
ATOM 9930 C C . PHE C 1 395 ? -10.974 14.691 60.237 1.00 45.79 396 PHE C C 1
ATOM 9931 O O . PHE C 1 395 ? -10.924 14.057 59.195 1.00 45.34 396 PHE C O 1
ATOM 9939 N N . ARG C 1 396 ? -9.986 14.790 61.133 1.00 43.27 397 ARG C N 1
ATOM 9940 C CA . ARG C 1 396 ? -8.783 13.906 61.171 1.00 44.53 397 ARG C CA 1
ATOM 9941 C C . ARG C 1 396 ? -8.908 12.978 62.402 1.00 41.16 397 ARG C C 1
ATOM 9942 O O . ARG C 1 396 ? -8.981 13.472 63.544 1.00 30.51 397 ARG C O 1
ATOM 9950 N N . ILE C 1 397 ? -8.992 11.677 62.149 1.00 41.15 398 ILE C N 1
ATOM 9951 C CA . ILE C 1 397 ? -9.265 10.623 63.162 1.00 43.42 398 ILE C CA 1
ATOM 9952 C C . ILE C 1 397 ? -7.997 9.804 63.318 1.00 34.51 398 ILE C C 1
ATOM 9953 O O . ILE C 1 397 ? -7.710 8.980 62.444 1.00 38.04 398 ILE C O 1
ATOM 9958 N N . ALA C 1 398 ? -7.247 10.090 64.368 1.00 33.02 399 ALA C N 1
ATOM 9959 C CA . ALA C 1 398 ? -6.026 9.352 64.760 1.00 35.47 399 ALA C CA 1
ATOM 9960 C C . ALA C 1 398 ? -6.441 8.151 65.648 1.00 37.38 399 ALA C C 1
ATOM 9961 O O . ALA C 1 398 ? -7.330 8.337 66.518 1.00 39.11 399 ALA C O 1
ATOM 9963 N N . LEU C 1 399 ? -5.863 6.978 65.376 1.00 34.92 400 LEU C N 1
ATOM 9964 C CA . LEU C 1 399 ? -6.027 5.709 66.119 1.00 39.25 400 LEU C CA 1
ATOM 9965 C C . LEU C 1 399 ? -4.772 5.382 66.950 1.00 43.37 400 LEU C C 1
ATOM 9966 O O . LEU C 1 399 ? -3.656 5.875 66.641 1.00 45.39 400 LEU C O 1
ATOM 9971 N N . ASN C 1 400 ? -4.934 4.458 67.901 1.00 44.50 401 ASN C N 1
ATOM 9972 C CA . ASN C 1 400 ? -3.922 4.157 68.938 1.00 38.81 401 ASN C CA 1
ATOM 9973 C C . ASN C 1 400 ? -2.662 3.644 68.251 1.00 38.18 401 ASN C C 1
ATOM 9974 O O . ASN C 1 400 ? -1.573 3.973 68.768 1.00 34.71 401 ASN C O 1
ATOM 9979 N N . ASP C 1 401 ? -2.805 2.933 67.123 1.00 38.43 402 ASP C N 1
ATOM 9980 C CA . ASP C 1 401 ? -1.693 2.175 66.475 1.00 42.91 402 ASP C CA 1
ATOM 9981 C C . ASP C 1 401 ? -0.863 3.059 65.510 1.00 42.51 402 ASP C C 1
ATOM 9982 O O . ASP C 1 401 ? 0.164 2.531 64.971 1.00 39.60 402 ASP C O 1
ATOM 9987 N N . GLY C 1 402 ? -1.231 4.341 65.358 1.00 42.51 403 GLY C N 1
ATOM 9988 C CA . GLY C 1 402 ? -0.538 5.358 64.527 1.00 43.28 403 GLY C CA 1
ATOM 9989 C C . GLY C 1 402 ? -1.254 5.614 63.202 1.00 40.33 403 GLY C C 1
ATOM 9990 O O . GLY C 1 402 ? -0.926 6.579 62.545 1.00 37.69 403 GLY C O 1
ATOM 9991 N N . SER C 1 403 ? -2.241 4.790 62.845 1.00 37.73 404 SER C N 1
ATOM 9992 C CA . SER C 1 403 ? -3.148 5.009 61.697 1.00 35.55 404 SER C CA 1
ATOM 9993 C C . SER C 1 403 ? -3.991 6.259 61.866 1.00 36.60 404 SER C C 1
ATOM 9994 O O . SER C 1 403 ? -4.134 6.834 63.029 1.00 33.33 404 SER C O 1
ATOM 9997 N N . TRP C 1 404 ? -4.529 6.704 60.727 1.00 39.34 405 TRP C N 1
ATOM 9998 C CA . TRP C 1 404 ? -5.424 7.884 60.710 1.00 42.14 405 TRP C CA 1
ATOM 9999 C C . TRP C 1 404 ? -6.155 8.018 59.371 1.00 42.67 405 TRP C C 1
ATOM 10000 O O . TRP C 1 404 ? -5.706 7.457 58.350 1.00 47.11 405 TRP C O 1
ATOM 10011 N N . ILE C 1 405 ? -7.262 8.746 59.449 1.00 38.88 406 ILE C N 1
ATOM 10012 C CA . ILE C 1 405 ? -8.237 9.012 58.373 1.00 45.49 406 ILE C CA 1
ATOM 10013 C C . ILE C 1 405 ? -8.391 10.527 58.296 1.00 43.06 406 ILE C C 1
ATOM 10014 O O . ILE C 1 405 ? -8.590 11.137 59.355 1.00 38.63 406 ILE C O 1
ATOM 10019 N N . LEU C 1 406 ? -8.260 11.108 57.106 1.00 41.75 407 LEU C N 1
ATOM 10020 C CA . LEU C 1 406 ? -8.729 12.503 56.898 1.00 47.93 407 LEU C CA 1
ATOM 10021 C C . LEU C 1 406 ? -9.958 12.457 55.992 1.00 46.27 407 LEU C C 1
ATOM 10022 O O . LEU C 1 406 ? -9.876 11.794 54.937 1.00 44.83 407 LEU C O 1
ATOM 10027 N N . ILE C 1 407 ? -11.058 13.072 56.421 1.00 45.63 408 ILE C N 1
ATOM 10028 C CA . ILE C 1 407 ? -12.248 13.342 55.561 1.00 53.51 408 ILE C CA 1
ATOM 10029 C C . ILE C 1 407 ? -12.516 14.841 55.633 1.00 55.92 408 ILE C C 1
ATOM 10030 O O . ILE C 1 407 ? -12.851 15.307 56.734 1.00 50.26 408 ILE C O 1
ATOM 10035 N N . ARG C 1 408 ? -12.375 15.526 54.486 1.00 62.03 409 ARG C N 1
ATOM 10036 C CA . ARG C 1 408 ? -12.236 17.003 54.357 1.00 58.38 409 ARG C CA 1
ATOM 10037 C C . ARG C 1 408 ? -12.840 17.471 53.031 1.00 64.68 409 ARG C C 1
ATOM 10038 O O . ARG C 1 408 ? -12.491 16.955 51.965 1.00 60.06 409 ARG C O 1
ATOM 10046 N N . PRO C 1 409 ? -13.720 18.501 53.049 1.00 71.10 410 PRO C N 1
ATOM 10047 C CA . PRO C 1 409 ? -14.178 19.147 51.818 1.00 76.85 410 PRO C CA 1
ATOM 10048 C C . PRO C 1 409 ? -13.209 20.267 51.398 1.00 90.78 410 PRO C C 1
ATOM 10049 O O . PRO C 1 409 ? -13.033 21.186 52.191 1.00 106.66 410 PRO C O 1
ATOM 10053 N N . SER C 1 410 ? -12.584 20.202 50.211 1.00 98.80 411 SER C N 1
ATOM 10054 C CA . SER C 1 410 ? -11.757 21.336 49.704 1.00 103.50 411 SER C CA 1
ATOM 10055 C C . SER C 1 410 ? -12.677 22.558 49.615 1.00 107.01 411 SER C C 1
ATOM 10056 O O . SER C 1 410 ? -13.856 22.366 49.252 1.00 114.64 411 SER C O 1
ATOM 10059 N N . GLY C 1 411 ? -12.185 23.743 49.994 1.00 103.66 412 GLY C N 1
ATOM 10060 C CA . GLY C 1 411 ? -12.985 24.986 50.057 1.00 103.02 412 GLY C CA 1
ATOM 10061 C C . GLY C 1 411 ? -13.112 25.669 48.699 1.00 91.75 412 GLY C C 1
ATOM 10062 O O . GLY C 1 411 ? -13.330 26.899 48.682 1.00 79.97 412 GLY C O 1
ATOM 10063 N N . THR C 1 412 ? -12.996 24.897 47.609 1.00 88.10 413 THR C N 1
ATOM 10064 C CA . THR C 1 412 ? -12.875 25.376 46.207 1.00 92.00 413 THR C CA 1
ATOM 10065 C C . THR C 1 412 ? -12.939 24.184 45.241 1.00 87.87 413 THR C C 1
ATOM 10066 O O . THR C 1 412 ? -11.900 23.879 44.627 1.00 89.19 413 THR C O 1
ATOM 10070 N N . GLU C 1 413 ? -14.102 23.537 45.118 1.00 81.81 414 GLU C N 1
ATOM 10071 C CA . GLU C 1 413 ? -14.356 22.370 44.218 1.00 95.33 414 GLU C CA 1
ATOM 10072 C C . GLU C 1 413 ? -15.483 21.504 44.784 1.00 109.05 414 GLU C C 1
ATOM 10073 O O . GLU C 1 413 ? -15.671 21.408 45.998 1.00 108.95 414 GLU C O 1
ATOM 10079 N N . PRO C 1 414 ? -16.232 20.789 43.914 1.00 119.32 415 PRO C N 1
ATOM 10080 C CA . PRO C 1 414 ? -17.380 19.999 44.352 1.00 120.24 415 PRO C CA 1
ATOM 10081 C C . PRO C 1 414 ? -16.988 18.558 44.713 1.00 119.80 415 PRO C C 1
ATOM 10082 O O . PRO C 1 414 ? -17.543 17.645 44.116 1.00 111.84 415 PRO C O 1
ATOM 10086 N N . LYS C 1 415 ? -16.062 18.383 45.667 1.00 117.41 416 LYS C N 1
ATOM 10087 C CA . LYS C 1 415 ? -15.535 17.045 46.062 1.00 116.10 416 LYS C CA 1
ATOM 10088 C C . LYS C 1 415 ? -15.098 17.026 47.539 1.00 106.12 416 LYS C C 1
ATOM 10089 O O . LYS C 1 415 ? -14.930 18.115 48.150 1.00 101.94 416 LYS C O 1
ATOM 10095 N N . ILE C 1 416 ? -14.951 15.811 48.088 1.00 95.45 417 ILE C N 1
ATOM 10096 C CA . ILE C 1 416 ? -14.496 15.522 49.483 1.00 81.97 417 ILE C CA 1
ATOM 10097 C C . ILE C 1 416 ? -13.178 14.746 49.421 1.00 75.60 417 ILE C C 1
ATOM 10098 O O . ILE C 1 416 ? -13.185 13.648 48.814 1.00 78.84 417 ILE C O 1
ATOM 10103 N N . ARG C 1 417 ? -12.108 15.266 50.038 1.00 65.04 418 ARG C N 1
ATOM 10104 C CA . ARG C 1 417 ? -10.780 14.588 50.052 1.00 72.11 418 ARG C CA 1
ATOM 10105 C C . ARG C 1 417 ? -10.780 13.517 51.150 1.00 66.97 418 ARG C C 1
ATOM 10106 O O . ARG C 1 417 ? -11.305 13.750 52.267 1.00 57.76 418 ARG C O 1
ATOM 10114 N N . VAL C 1 418 ? -10.260 12.347 50.807 1.00 64.71 419 VAL C N 1
ATOM 10115 C CA . VAL C 1 418 ? -10.296 11.138 51.667 1.00 63.68 419 VAL C CA 1
ATOM 10116 C C . VAL C 1 418 ? -8.894 10.530 51.689 1.00 60.58 419 VAL C C 1
ATOM 10117 O O . VAL C 1 418 ? -8.466 9.965 50.657 1.00 70.59 419 VAL C O 1
ATOM 10121 N N . VAL C 1 419 ? -8.216 10.649 52.829 1.00 55.99 420 VAL C N 1
ATOM 10122 C CA . VAL C 1 419 ? -6.875 10.036 53.078 1.00 53.04 420 VAL C CA 1
ATOM 10123 C C . VAL C 1 419 ? -7.011 8.940 54.154 1.00 49.52 420 VAL C C 1
ATOM 10124 O O . VAL C 1 419 ? -7.882 9.051 55.029 1.00 48.74 420 VAL C O 1
ATOM 10128 N N . ALA C 1 420 ? -6.192 7.897 54.063 1.00 47.63 421 ALA C N 1
ATOM 10129 C CA . ALA C 1 420 ? -5.957 6.952 55.164 1.00 51.12 421 ALA C CA 1
ATOM 10130 C C . ALA C 1 420 ? -4.516 6.448 55.094 1.00 49.89 421 ALA C C 1
ATOM 10131 O O . ALA C 1 420 ? -4.064 6.043 54.014 1.00 54.85 421 ALA C O 1
ATOM 10133 N N . GLU C 1 421 ? -3.831 6.465 56.230 1.00 48.72 422 GLU C N 1
ATOM 10134 C CA . GLU C 1 421 ? -2.458 5.919 56.388 1.00 46.20 422 GLU C CA 1
ATOM 10135 C C . GLU C 1 421 ? -2.477 5.010 57.624 1.00 44.04 422 GLU C C 1
ATOM 10136 O O . GLU C 1 421 ? -3.294 5.279 58.531 1.00 45.63 422 GLU C O 1
ATOM 10142 N N . ALA C 1 422 ? -1.637 3.972 57.625 1.00 45.20 423 ALA C N 1
ATOM 10143 C CA . ALA C 1 422 ? -1.567 2.863 58.612 1.00 43.59 423 ALA C CA 1
ATOM 10144 C C . ALA C 1 422 ? -0.156 2.297 58.606 1.00 45.41 423 ALA C C 1
ATOM 10145 O O . ALA C 1 422 ? 0.531 2.368 57.592 1.00 45.04 423 ALA C O 1
ATOM 10147 N N . PRO C 1 423 ? 0.340 1.719 59.717 1.00 43.37 424 PRO C N 1
ATOM 10148 C CA . PRO C 1 423 ? 1.624 1.028 59.694 1.00 46.28 424 PRO C CA 1
ATOM 10149 C C . PRO C 1 423 ? 1.688 -0.112 58.669 1.00 48.96 424 PRO C C 1
ATOM 10150 O O . PRO C 1 423 ? 2.773 -0.565 58.390 1.00 58.43 424 PRO C O 1
ATOM 10154 N N . THR C 1 424 ? 0.555 -0.588 58.161 1.00 44.81 425 THR C N 1
ATOM 10155 C CA . THR C 1 424 ? 0.557 -1.808 57.316 1.00 52.10 425 THR C CA 1
ATOM 10156 C C . THR C 1 424 ? -0.325 -1.548 56.102 1.00 51.30 425 THR C C 1
ATOM 10157 O O . THR C 1 424 ? -1.188 -0.647 56.189 1.00 45.23 425 THR C O 1
ATOM 10161 N N . GLU C 1 425 ? -0.092 -2.350 55.058 1.00 60.46 426 GLU C N 1
ATOM 10162 C CA . GLU C 1 425 ? -0.771 -2.324 53.738 1.00 61.33 426 GLU C CA 1
ATOM 10163 C C . GLU C 1 425 ? -2.233 -2.707 53.929 1.00 55.18 426 GLU C C 1
ATOM 10164 O O . GLU C 1 425 ? -3.095 -1.999 53.382 1.00 49.77 426 GLU C O 1
ATOM 10170 N N . LYS C 1 426 ? -2.478 -3.805 54.653 1.00 63.46 427 LYS C N 1
ATOM 10171 C CA . LYS C 1 426 ? -3.839 -4.342 54.930 1.00 70.64 427 LYS C CA 1
ATOM 10172 C C . LYS C 1 426 ? -4.646 -3.255 55.656 1.00 63.24 427 LYS C C 1
ATOM 10173 O O . LYS C 1 426 ? -5.802 -2.994 55.281 1.00 59.85 427 LYS C O 1
ATOM 10179 N N . ARG C 1 427 ? -4.037 -2.620 56.652 1.00 58.19 428 ARG C N 1
ATOM 10180 C CA . ARG C 1 427 ? -4.731 -1.644 57.525 1.00 60.45 428 ARG C CA 1
ATOM 10181 C C . ARG C 1 427 ? -5.040 -0.381 56.702 1.00 53.45 428 ARG C C 1
ATOM 10182 O O . ARG C 1 427 ? -6.176 0.155 56.787 1.00 46.77 428 ARG C O 1
ATOM 10190 N N . ARG C 1 428 ? -4.058 0.067 55.922 1.00 55.00 429 ARG C N 1
ATOM 10191 C CA . ARG C 1 428 ? -4.206 1.113 54.882 1.00 57.64 429 ARG C CA 1
ATOM 10192 C C . ARG C 1 428 ? -5.482 0.812 54.100 1.00 56.94 429 ARG C C 1
ATOM 10193 O O . ARG C 1 428 ? -6.471 1.583 54.239 1.00 53.72 429 ARG C O 1
ATOM 10201 N N . ASP C 1 429 ? -5.459 -0.294 53.348 1.00 57.90 430 ASP C N 1
ATOM 10202 C CA . ASP C 1 429 ? -6.568 -0.718 52.453 1.00 64.21 430 ASP C CA 1
ATOM 10203 C C . ASP C 1 429 ? -7.856 -0.737 53.288 1.00 55.01 430 ASP C C 1
ATOM 10204 O O . ASP C 1 429 ? -8.719 0.082 52.986 1.00 56.36 430 ASP C O 1
ATOM 10209 N N . GLU C 1 430 ? -7.917 -1.511 54.379 1.00 58.81 431 GLU C N 1
ATOM 10210 C CA . GLU C 1 430 ? -9.143 -1.698 55.227 1.00 65.68 431 GLU C CA 1
ATOM 10211 C C . GLU C 1 430 ? -9.709 -0.337 55.696 1.00 59.21 431 GLU C C 1
ATOM 10212 O O . GLU C 1 430 ? -10.937 -0.091 55.490 1.00 57.79 431 GLU C O 1
ATOM 10218 N N . LEU C 1 431 ? -8.870 0.547 56.250 1.00 50.88 432 LEU C N 1
ATOM 10219 C CA . LEU C 1 431 ? -9.309 1.878 56.743 1.00 49.77 432 LEU C CA 1
ATOM 10220 C C . LEU C 1 431 ? -9.749 2.779 55.576 1.00 53.03 432 LEU C C 1
ATOM 10221 O O . LEU C 1 431 ? -10.725 3.529 55.751 1.00 49.98 432 LEU C O 1
ATOM 10226 N N . PHE C 1 432 ? -9.032 2.755 54.444 1.00 57.58 433 PHE C N 1
ATOM 10227 C CA . PHE C 1 432 ? -9.374 3.575 53.255 1.00 57.20 433 PHE C CA 1
ATOM 10228 C C . PHE C 1 432 ? -10.668 3.045 52.645 1.00 49.42 433 PHE C C 1
ATOM 10229 O O . PHE C 1 432 ? -11.468 3.872 52.220 1.00 49.40 433 PHE C O 1
ATOM 10237 N N . GLU C 1 433 ? -10.865 1.722 52.640 1.00 53.03 434 GLU C N 1
ATOM 10238 C CA . GLU C 1 433 ? -12.096 1.072 52.101 1.00 64.05 434 GLU C CA 1
ATOM 10239 C C . GLU C 1 433 ? -13.273 1.615 52.909 1.00 61.99 434 GLU C C 1
ATOM 10240 O O . GLU C 1 433 ? -14.247 2.090 52.280 1.00 66.56 434 GLU C O 1
ATOM 10246 N N . MET C 1 434 ? -13.148 1.615 54.245 1.00 64.74 435 MET C N 1
ATOM 10247 C CA . MET C 1 434 ? -14.250 2.005 55.165 1.00 63.90 435 MET C CA 1
ATOM 10248 C C . MET C 1 434 ? -14.638 3.470 54.930 1.00 62.05 435 MET C C 1
ATOM 10249 O O . MET C 1 434 ? -15.853 3.743 54.803 1.00 55.19 435 MET C O 1
ATOM 10254 N N . ALA C 1 435 ? -13.652 4.370 54.896 1.00 59.94 436 ALA C N 1
ATOM 10255 C CA . ALA C 1 435 ? -13.860 5.838 54.842 1.00 64.25 436 ALA C CA 1
ATOM 10256 C C . ALA C 1 435 ? -14.328 6.246 53.441 1.00 67.21 436 ALA C C 1
ATOM 10257 O O . ALA C 1 435 ? -15.253 7.059 53.351 1.00 52.23 436 ALA C O 1
ATOM 10259 N N . TYR C 1 436 ? -13.684 5.727 52.389 1.00 79.31 437 TYR C N 1
ATOM 10260 C CA . TYR C 1 436 ? -14.014 6.065 50.979 1.00 86.56 437 TYR C CA 1
ATOM 10261 C C . TYR C 1 436 ? -15.465 5.659 50.702 1.00 85.90 437 TYR C C 1
ATOM 10262 O O . TYR C 1 436 ? -16.250 6.523 50.274 1.00 74.79 437 TYR C O 1
ATOM 10271 N N . SER C 1 437 ? -15.799 4.389 50.966 1.00 87.48 438 SER C N 1
ATOM 10272 C CA . SER C 1 437 ? -17.133 3.784 50.700 1.00 82.79 438 SER C CA 1
ATOM 10273 C C . SER C 1 437 ? -18.197 4.445 51.587 1.00 73.60 438 SER C C 1
ATOM 10274 O O . SER C 1 437 ? -19.314 4.675 51.079 1.00 85.43 438 SER C O 1
ATOM 10277 N N . THR C 1 438 ? -17.877 4.751 52.851 1.00 62.72 439 THR C N 1
ATOM 10278 C CA . THR C 1 438 ? -18.823 5.411 53.797 1.00 63.39 439 THR C CA 1
ATOM 10279 C C . THR C 1 438 ? -19.264 6.763 53.219 1.00 62.60 439 THR C C 1
ATOM 10280 O O . THR C 1 438 ? -20.475 7.081 53.322 1.00 65.60 439 THR C O 1
ATOM 10284 N N . VAL C 1 439 ? -18.308 7.532 52.684 1.00 62.78 440 VAL C N 1
ATOM 10285 C CA . VAL C 1 439 ? -18.501 8.923 52.169 1.00 71.66 440 VAL C CA 1
ATOM 10286 C C . VAL C 1 439 ? -19.288 8.831 50.857 1.00 74.86 440 VAL C C 1
ATOM 10287 O O . VAL C 1 439 ? -20.314 9.537 50.731 1.00 60.25 440 VAL C O 1
ATOM 10291 N N . SER C 1 440 ? -18.791 7.984 49.944 1.00 85.30 441 SER C N 1
ATOM 10292 C CA . SER C 1 440 ? -19.394 7.586 48.644 1.00 92.83 441 SER C CA 1
ATOM 10293 C C . SER C 1 440 ? -20.882 7.248 48.815 1.00 100.61 441 SER C C 1
ATOM 10294 O O . SER C 1 440 ? -21.682 7.752 47.997 1.00 109.55 441 SER C O 1
ATOM 10297 N N . ARG C 1 441 ? -21.248 6.437 49.819 1.00 93.54 442 ARG C N 1
ATOM 10298 C CA . ARG C 1 441 ? -22.675 6.110 50.110 1.00 91.38 442 ARG C CA 1
ATOM 10299 C C . ARG C 1 441 ? -23.430 7.399 50.471 1.00 91.30 442 ARG C C 1
ATOM 10300 O O . ARG C 1 441 ? -24.437 7.689 49.794 1.00 105.63 442 ARG C O 1
ATOM 10308 N N . ILE C 1 442 ? -22.972 8.143 51.486 1.00 93.74 443 ILE C N 1
ATOM 10309 C CA . ILE C 1 442 ? -23.741 9.257 52.130 1.00 96.11 443 ILE C CA 1
ATOM 10310 C C . ILE C 1 442 ? -23.962 10.399 51.122 1.00 92.37 443 ILE C C 1
ATOM 10311 O O . ILE C 1 442 ? -24.963 11.133 51.267 1.00 92.15 443 ILE C O 1
ATOM 10316 N N . VAL C 1 443 ? -23.074 10.539 50.140 1.00 90.22 444 VAL C N 1
ATOM 10317 C CA . VAL C 1 443 ? -23.188 11.540 49.041 1.00 106.68 444 VAL C CA 1
ATOM 10318 C C . VAL C 1 443 ? -24.531 11.344 48.324 1.00 117.59 444 VAL C C 1
ATOM 10319 O O . VAL C 1 443 ? -25.308 12.330 48.221 1.00 112.48 444 VAL C O 1
ATOM 10323 N N . LYS C 1 444 ? -24.795 10.102 47.898 1.00 120.52 445 LYS C N 1
ATOM 10324 C CA . LYS C 1 444 ? -25.835 9.721 46.905 1.00 117.99 445 LYS C CA 1
ATOM 10325 C C . LYS C 1 444 ? -27.232 9.705 47.545 1.00 115.37 445 LYS C C 1
ATOM 10326 O O . LYS C 1 444 ? -28.213 9.776 46.779 1.00 117.27 445 LYS C O 1
ATOM 10332 N N . GLU C 1 445 ? -27.330 9.642 48.880 1.00 120.13 446 GLU C N 1
ATOM 10333 C CA . GLU C 1 445 ? -28.611 9.756 49.634 1.00 119.17 446 GLU C CA 1
ATOM 10334 C C . GLU C 1 445 ? -29.149 11.185 49.518 1.00 119.87 446 GLU C C 1
ATOM 10335 O O . GLU C 1 445 ? -30.343 11.340 49.200 1.00 127.13 446 GLU C O 1
ATOM 10341 N N . ALA C 1 446 ? -28.294 12.186 49.753 1.00 125.05 447 ALA C N 1
ATOM 10342 C CA . ALA C 1 446 ? -28.616 13.629 49.621 1.00 128.55 447 ALA C CA 1
ATOM 10343 C C . ALA C 1 446 ? -28.836 14.000 48.141 1.00 131.07 447 ALA C C 1
ATOM 10344 O O . ALA C 1 446 ? -29.181 15.170 47.881 1.00 135.51 447 ALA C O 1
ATOM 10346 N N . GLU C 1 447 ? -28.631 13.052 47.211 1.00 127.56 448 GLU C N 1
ATOM 10347 C CA . GLU C 1 447 ? -29.014 13.138 45.770 1.00 116.83 448 GLU C CA 1
ATOM 10348 C C . GLU C 1 447 ? -30.293 12.322 45.526 1.00 104.28 448 GLU C C 1
ATOM 10349 O O . GLU C 1 447 ? -30.819 11.611 46.390 1.00 85.91 448 GLU C O 1
ATOM 10355 N N . LEU D 1 2 ? 47.689 36.695 16.378 1.00 53.53 3 LEU D N 1
ATOM 10356 C CA . LEU D 1 2 ? 46.403 36.788 17.242 1.00 54.75 3 LEU D CA 1
ATOM 10357 C C . LEU D 1 2 ? 45.264 35.889 16.698 1.00 47.93 3 LEU D C 1
ATOM 10358 O O . LEU D 1 2 ? 44.822 34.987 17.447 1.00 43.52 3 LEU D O 1
ATOM 10363 N N . PHE D 1 3 ? 44.726 36.141 15.497 1.00 42.32 4 PHE D N 1
ATOM 10364 C CA . PHE D 1 3 ? 43.635 35.308 14.912 1.00 46.54 4 PHE D CA 1
ATOM 10365 C C . PHE D 1 3 ? 44.167 33.901 14.600 1.00 48.72 4 PHE D C 1
ATOM 10366 O O . PHE D 1 3 ? 45.188 33.777 13.918 1.00 58.37 4 PHE D O 1
ATOM 10374 N N . GLY D 1 4 ? 43.508 32.874 15.137 1.00 52.49 5 GLY D N 1
ATOM 10375 C CA . GLY D 1 4 ? 43.525 31.498 14.612 1.00 54.97 5 GLY D CA 1
ATOM 10376 C C . GLY D 1 4 ? 42.532 31.387 13.467 1.00 62.57 5 GLY D C 1
ATOM 10377 O O . GLY D 1 4 ? 42.288 32.427 12.779 1.00 61.52 5 GLY D O 1
ATOM 10378 N N . THR D 1 5 ? 41.940 30.202 13.284 1.00 67.79 6 THR D N 1
ATOM 10379 C CA . THR D 1 5 ? 41.007 29.888 12.163 1.00 73.35 6 THR D CA 1
ATOM 10380 C C . THR D 1 5 ? 39.623 30.503 12.467 1.00 76.13 6 THR D C 1
ATOM 10381 O O . THR D 1 5 ? 38.952 30.977 11.512 1.00 75.63 6 THR D O 1
ATOM 10385 N N . ALA D 1 6 ? 39.234 30.560 13.746 1.00 68.58 7 ALA D N 1
ATOM 10386 C CA . ALA D 1 6 ? 37.859 30.883 14.190 1.00 70.51 7 ALA D CA 1
ATOM 10387 C C . ALA D 1 6 ? 37.840 32.160 15.061 1.00 69.08 7 ALA D C 1
ATOM 10388 O O . ALA D 1 6 ? 36.936 32.281 15.910 1.00 56.52 7 ALA D O 1
ATOM 10390 N N . GLY D 1 7 ? 38.778 33.096 14.845 1.00 62.69 8 GLY D N 1
ATOM 10391 C CA . GLY D 1 7 ? 38.934 34.330 15.645 1.00 51.94 8 GLY D CA 1
ATOM 10392 C C . GLY D 1 7 ? 40.107 34.277 16.617 1.00 52.13 8 GLY D C 1
ATOM 10393 O O . GLY D 1 7 ? 40.993 33.406 16.490 1.00 48.62 8 GLY D O 1
ATOM 10394 N N . ILE D 1 8 ? 40.145 35.237 17.533 1.00 47.38 9 ILE D N 1
ATOM 10395 C CA . ILE D 1 8 ? 41.157 35.319 18.616 1.00 47.54 9 ILE D CA 1
ATOM 10396 C C . ILE D 1 8 ? 40.613 34.553 19.826 1.00 45.84 9 ILE D C 1
ATOM 10397 O O . ILE D 1 8 ? 39.521 34.915 20.322 1.00 46.35 9 ILE D O 1
ATOM 10402 N N . ARG D 1 9 ? 41.375 33.569 20.292 1.00 40.09 10 ARG D N 1
ATOM 10403 C CA . ARG D 1 9 ? 40.966 32.581 21.307 1.00 46.06 10 ARG D CA 1
ATOM 10404 C C . ARG D 1 9 ? 42.173 32.328 22.211 1.00 46.36 10 ARG D C 1
ATOM 10405 O O . ARG D 1 9 ? 43.275 32.175 21.691 1.00 45.61 10 ARG D O 1
ATOM 10413 N N . GLY D 1 10 ? 41.970 32.225 23.516 1.00 41.52 11 GLY D N 1
ATOM 10414 C CA . GLY D 1 10 ? 42.996 31.648 24.390 1.00 38.86 11 GLY D CA 1
ATOM 10415 C C . GLY D 1 10 ? 42.581 31.667 25.843 1.00 41.51 11 GLY D C 1
ATOM 10416 O O . GLY D 1 10 ? 41.448 32.103 26.155 1.00 38.38 11 GLY D O 1
ATOM 10417 N N . THR D 1 11 ? 43.514 31.248 26.688 1.00 38.45 12 THR D N 1
ATOM 10418 C CA . THR D 1 11 ? 43.378 31.198 28.150 1.00 44.29 12 THR D CA 1
ATOM 10419 C C . THR D 1 11 ? 43.483 32.622 28.692 1.00 37.71 12 THR D C 1
ATOM 10420 O O . THR D 1 11 ? 44.316 33.410 28.257 1.00 30.47 12 THR D O 1
ATOM 10424 N N . LEU D 1 12 ? 42.681 32.899 29.698 1.00 41.86 13 LEU D N 1
ATOM 10425 C CA . LEU D 1 12 ? 42.646 34.216 30.353 1.00 41.40 13 LEU D CA 1
ATOM 10426 C C . LEU D 1 12 ? 44.026 34.463 30.957 1.00 37.00 13 LEU D C 1
ATOM 10427 O O . LEU D 1 12 ? 44.580 33.525 31.473 1.00 37.12 13 LEU D O 1
ATOM 10432 N N . TRP D 1 13 ? 44.537 35.688 30.802 1.00 37.56 14 TRP D N 1
ATOM 10433 C CA . TRP D 1 13 ? 45.751 36.277 31.419 1.00 40.93 14 TRP D CA 1
ATOM 10434 C C . TRP D 1 13 ? 46.996 35.975 30.579 1.00 42.96 14 TRP D C 1
ATOM 10435 O O . TRP D 1 13 ? 47.832 36.884 30.512 1.00 53.31 14 TRP D O 1
ATOM 10446 N N . GLU D 1 14 ? 47.139 34.755 30.055 1.00 45.61 15 GLU D N 1
ATOM 10447 C CA . GLU D 1 14 ? 48.242 34.334 29.143 1.00 54.26 15 GLU D CA 1
ATOM 10448 C C . GLU D 1 14 ? 48.091 35.066 27.810 1.00 51.59 15 GLU D C 1
ATOM 10449 O O . GLU D 1 14 ? 48.898 35.957 27.562 1.00 65.49 15 GLU D O 1
ATOM 10455 N N . LYS D 1 15 ? 47.091 34.722 26.992 1.00 50.40 16 LYS D N 1
ATOM 10456 C CA . LYS D 1 15 ? 46.850 35.398 25.690 1.00 51.82 16 LYS D CA 1
ATOM 10457 C C . LYS D 1 15 ? 45.742 36.443 25.805 1.00 49.13 16 LYS D C 1
ATOM 10458 O O . LYS D 1 15 ? 45.920 37.527 25.251 1.00 46.73 16 LYS D O 1
ATOM 10464 N N . VAL D 1 16 ? 44.624 36.140 26.471 1.00 47.10 17 VAL D N 1
ATOM 10465 C CA . VAL D 1 16 ? 43.434 37.033 26.381 1.00 42.44 17 VAL D CA 1
ATOM 10466 C C . VAL D 1 16 ? 43.296 37.849 27.666 1.00 38.64 17 VAL D C 1
ATOM 10467 O O . VAL D 1 16 ? 43.142 37.283 28.769 1.00 38.64 17 VAL D O 1
ATOM 10471 N N . THR D 1 17 ? 43.320 39.156 27.477 1.00 32.83 18 THR D N 1
ATOM 10472 C CA . THR D 1 17 ? 43.441 40.159 28.540 1.00 32.68 18 THR D CA 1
ATOM 10473 C C . THR D 1 17 ? 42.482 41.281 28.217 1.00 30.61 18 THR D C 1
ATOM 10474 O O . THR D 1 17 ? 42.137 41.481 27.052 1.00 33.04 18 THR D O 1
ATOM 10478 N N . PRO D 1 18 ? 42.089 42.051 29.248 1.00 30.78 19 PRO D N 1
ATOM 10479 C CA . PRO D 1 18 ? 41.408 43.326 29.057 1.00 32.22 19 PRO D CA 1
ATOM 10480 C C . PRO D 1 18 ? 42.182 44.243 28.094 1.00 29.55 19 PRO D C 1
ATOM 10481 O O . PRO D 1 18 ? 41.564 44.839 27.197 1.00 23.89 19 PRO D O 1
ATOM 10485 N N . GLU D 1 19 ? 43.502 44.314 28.284 1.00 27.97 20 GLU D N 1
ATOM 10486 C CA . GLU D 1 19 ? 44.407 45.191 27.483 1.00 30.23 20 GLU D CA 1
ATOM 10487 C C . GLU D 1 19 ? 44.213 44.837 26.001 1.00 29.32 20 GLU D C 1
ATOM 10488 O O . GLU D 1 19 ? 43.831 45.734 25.227 1.00 30.01 20 GLU D O 1
ATOM 10494 N N . LEU D 1 20 ? 44.374 43.561 25.636 1.00 26.52 21 LEU D N 1
ATOM 10495 C CA . LEU D 1 20 ? 44.163 43.086 24.249 1.00 26.49 21 LEU D CA 1
ATOM 10496 C C . LEU D 1 20 ? 42.765 43.416 23.766 1.00 26.57 21 LEU D C 1
ATOM 10497 O O . LEU D 1 20 ? 42.648 43.901 22.620 1.00 30.28 21 LEU D O 1
ATOM 10502 N N . ALA D 1 21 ? 41.725 43.124 24.548 1.00 28.26 22 ALA D N 1
ATOM 10503 C CA . ALA D 1 21 ? 40.322 43.364 24.091 1.00 26.90 22 ALA D CA 1
ATOM 10504 C C . ALA D 1 21 ? 40.139 44.842 23.768 1.00 23.92 22 ALA D C 1
ATOM 10505 O O . ALA D 1 21 ? 39.411 45.123 22.788 1.00 24.73 22 ALA D O 1
ATOM 10507 N N . MET D 1 22 ? 40.725 45.729 24.577 1.00 25.98 23 MET D N 1
ATOM 10508 C CA A MET D 1 22 ? 40.713 47.195 24.306 0.70 31.76 23 MET D CA 1
ATOM 10509 C CA B MET D 1 22 ? 40.731 47.200 24.319 0.30 28.48 23 MET D CA 1
ATOM 10510 C C . MET D 1 22 ? 41.509 47.467 23.026 1.00 31.32 23 MET D C 1
ATOM 10511 O O . MET D 1 22 ? 41.063 48.310 22.239 1.00 33.93 23 MET D O 1
ATOM 10520 N N . LYS D 1 23 ? 42.604 46.744 22.810 1.00 32.67 24 LYS D N 1
ATOM 10521 C CA . LYS D 1 23 ? 43.424 46.959 21.587 1.00 35.09 24 LYS D CA 1
ATOM 10522 C C . LYS D 1 23 ? 42.587 46.543 20.378 1.00 33.40 24 LYS D C 1
ATOM 10523 O O . LYS D 1 23 ? 42.672 47.228 19.324 1.00 31.32 24 LYS D O 1
ATOM 10529 N N . VAL D 1 24 ? 41.790 45.485 20.511 1.00 27.28 25 VAL D N 1
ATOM 10530 C CA . VAL D 1 24 ? 41.055 44.962 19.337 1.00 29.10 25 VAL D CA 1
ATOM 10531 C C . VAL D 1 24 ? 39.967 45.996 18.983 1.00 32.45 25 VAL D C 1
ATOM 10532 O O . VAL D 1 24 ? 39.857 46.357 17.805 1.00 33.41 25 VAL D O 1
ATOM 10536 N N . GLY D 1 25 ? 39.249 46.537 19.968 1.00 34.01 26 GLY D N 1
ATOM 10537 C CA . GLY D 1 25 ? 38.251 47.595 19.723 1.00 31.70 26 GLY D CA 1
ATOM 10538 C C . GLY D 1 25 ? 38.906 48.777 19.032 1.00 32.40 26 GLY D C 1
ATOM 10539 O O . GLY D 1 25 ? 38.402 49.272 18.001 1.00 29.29 26 GLY D O 1
ATOM 10540 N N . MET D 1 26 ? 40.037 49.203 19.561 1.00 31.34 27 MET D N 1
ATOM 10541 C CA A MET D 1 26 ? 40.765 50.369 19.014 0.50 34.10 27 MET D CA 1
ATOM 10542 C CA B MET D 1 26 ? 40.769 50.364 19.015 0.50 31.15 27 MET D CA 1
ATOM 10543 C C . MET D 1 26 ? 41.125 50.062 17.554 1.00 33.64 27 MET D C 1
ATOM 10544 O O . MET D 1 26 ? 40.881 50.951 16.683 1.00 36.29 27 MET D O 1
ATOM 10553 N N . ALA D 1 27 ? 41.560 48.841 17.265 1.00 30.83 28 ALA D N 1
ATOM 10554 C CA . ALA D 1 27 ? 41.906 48.438 15.881 1.00 31.60 28 ALA D CA 1
ATOM 10555 C C . ALA D 1 27 ? 40.639 48.291 15.011 1.00 34.77 28 ALA D C 1
ATOM 10556 O O . ALA D 1 27 ? 40.685 48.602 13.800 1.00 35.31 28 ALA D O 1
ATOM 10558 N N . VAL D 1 28 ? 39.516 47.825 15.557 1.00 35.05 29 VAL D N 1
ATOM 10559 C CA . VAL D 1 28 ? 38.296 47.651 14.726 1.00 32.70 29 VAL D CA 1
ATOM 10560 C C . VAL D 1 28 ? 37.820 49.045 14.293 1.00 33.89 29 VAL D C 1
ATOM 10561 O O . VAL D 1 28 ? 37.353 49.159 13.174 1.00 31.25 29 VAL D O 1
ATOM 10565 N N . GLY D 1 29 ? 38.026 50.068 15.123 1.00 31.68 30 GLY D N 1
ATOM 10566 C CA . GLY D 1 29 ? 37.540 51.442 14.869 1.00 39.42 30 GLY D CA 1
ATOM 10567 C C . GLY D 1 29 ? 38.520 52.306 14.077 1.00 38.39 30 GLY D C 1
ATOM 10568 O O . GLY D 1 29 ? 38.241 53.475 13.893 1.00 39.56 30 GLY D O 1
ATOM 10569 N N . THR D 1 30 ? 39.683 51.758 13.740 1.00 45.39 31 THR D N 1
ATOM 10570 C CA . THR D 1 30 ? 40.711 52.335 12.837 1.00 44.84 31 THR D CA 1
ATOM 10571 C C . THR D 1 30 ? 40.508 51.730 11.449 1.00 39.95 31 THR D C 1
ATOM 10572 O O . THR D 1 30 ? 40.478 52.499 10.505 1.00 53.20 31 THR D O 1
ATOM 10576 N N . TYR D 1 31 ? 40.305 50.413 11.371 1.00 37.11 32 TYR D N 1
ATOM 10577 C CA . TYR D 1 31 ? 40.054 49.638 10.137 1.00 37.68 32 TYR D CA 1
ATOM 10578 C C . TYR D 1 31 ? 38.641 49.905 9.590 1.00 41.74 32 TYR D C 1
ATOM 10579 O O . TYR D 1 31 ? 38.456 49.982 8.366 1.00 41.49 32 TYR D O 1
ATOM 10588 N N . LYS D 1 32 ? 37.638 49.954 10.467 1.00 40.44 33 LYS D N 1
ATOM 10589 C CA . LYS D 1 32 ? 36.215 50.098 10.072 1.00 37.52 33 LYS D CA 1
ATOM 10590 C C . LYS D 1 32 ? 35.658 51.353 10.709 1.00 34.53 33 LYS D C 1
ATOM 10591 O O . LYS D 1 32 ? 36.294 51.916 11.641 1.00 29.70 33 LYS D O 1
ATOM 10597 N N . SER D 1 33 ? 34.506 51.805 10.239 1.00 35.09 34 SER D N 1
ATOM 10598 C CA . SER D 1 33 ? 33.885 53.002 10.864 1.00 37.99 34 SER D CA 1
ATOM 10599 C C . SER D 1 33 ? 32.363 52.925 10.820 1.00 33.83 34 SER D C 1
ATOM 10600 O O . SER D 1 33 ? 31.839 51.985 10.228 1.00 36.51 34 SER D O 1
ATOM 10603 N N . GLY D 1 34 ? 31.692 53.912 11.417 1.00 35.91 35 GLY D N 1
ATOM 10604 C CA . GLY D 1 34 ? 30.231 53.955 11.568 1.00 36.01 35 GLY D CA 1
ATOM 10605 C C . GLY D 1 34 ? 29.818 53.249 12.850 1.00 36.48 35 GLY D C 1
ATOM 10606 O O . GLY D 1 34 ? 30.112 53.772 13.950 1.00 40.83 35 GLY D O 1
ATOM 10607 N N . LYS D 1 35 ? 29.161 52.100 12.751 1.00 37.51 36 LYS D N 1
ATOM 10608 C CA . LYS D 1 35 ? 28.488 51.470 13.931 1.00 35.65 36 LYS D CA 1
ATOM 10609 C C . LYS D 1 35 ? 29.009 50.056 14.165 1.00 31.09 36 LYS D C 1
ATOM 10610 O O . LYS D 1 35 ? 29.150 49.318 13.183 1.00 29.19 36 LYS D O 1
ATOM 10616 N N . ALA D 1 36 ? 29.289 49.725 15.430 1.00 30.66 37 ALA D N 1
ATOM 10617 C CA . ALA D 1 36 ? 29.771 48.401 15.885 1.00 28.74 37 ALA D CA 1
ATOM 10618 C C . ALA D 1 36 ? 28.678 47.728 16.736 1.00 28.74 37 ALA D C 1
ATOM 10619 O O . ALA D 1 36 ? 28.236 48.349 17.726 1.00 23.09 37 ALA D O 1
ATOM 10621 N N . LEU D 1 37 ? 28.228 46.526 16.377 1.00 25.73 38 LEU D N 1
ATOM 10622 C CA . LEU D 1 37 ? 27.286 45.765 17.249 1.00 27.50 38 LEU D CA 1
ATOM 10623 C C . LEU D 1 37 ? 28.128 44.861 18.146 1.00 27.23 38 LEU D C 1
ATOM 10624 O O . LEU D 1 37 ? 29.026 44.141 17.623 1.00 26.34 38 LEU D O 1
ATOM 10629 N N . VAL D 1 38 ? 27.962 45.000 19.456 1.00 27.28 39 VAL D N 1
ATOM 10630 C CA . VAL D 1 38 ? 28.766 44.201 20.424 1.00 26.85 39 VAL D CA 1
ATOM 10631 C C . VAL D 1 38 ? 27.865 43.210 21.171 1.00 26.37 39 VAL D C 1
ATOM 10632 O O . VAL D 1 38 ? 26.791 43.584 21.738 1.00 27.10 39 VAL D O 1
ATOM 10636 N N . GLY D 1 39 ? 28.358 42.003 21.264 1.00 24.26 40 GLY D N 1
ATOM 10637 C CA . GLY D 1 39 ? 27.718 40.921 22.014 1.00 23.41 40 GLY D CA 1
ATOM 10638 C C . GLY D 1 39 ? 28.743 40.085 22.738 1.00 22.73 40 GLY D C 1
ATOM 10639 O O . GLY D 1 39 ? 29.974 40.254 22.486 1.00 22.47 40 GLY D O 1
ATOM 10640 N N . ARG D 1 40 ? 28.266 39.183 23.593 1.00 23.43 41 ARG D N 1
ATOM 10641 C CA . ARG D 1 40 ? 29.136 38.351 24.454 1.00 22.61 41 ARG D CA 1
ATOM 10642 C C . ARG D 1 40 ? 28.433 37.036 24.813 1.00 20.59 41 ARG D C 1
ATOM 10643 O O . ARG D 1 40 ? 27.219 36.938 24.719 1.00 17.89 41 ARG D O 1
ATOM 10651 N N . ASP D 1 41 ? 29.202 36.048 25.244 1.00 23.87 42 ASP D N 1
ATOM 10652 C CA . ASP D 1 41 ? 28.641 34.766 25.711 1.00 24.33 42 ASP D CA 1
ATOM 10653 C C . ASP D 1 41 ? 28.617 34.878 27.237 1.00 25.07 42 ASP D C 1
ATOM 10654 O O . ASP D 1 41 ? 28.805 35.993 27.779 1.00 24.68 42 ASP D O 1
ATOM 10659 N N . GLY D 1 42 ? 28.425 33.760 27.910 1.00 27.94 43 GLY D N 1
ATOM 10660 C CA . GLY D 1 42 ? 28.087 33.718 29.341 1.00 27.09 43 GLY D CA 1
ATOM 10661 C C . GLY D 1 42 ? 29.307 33.511 30.215 1.00 24.35 43 GLY D C 1
ATOM 10662 O O . GLY D 1 42 ? 29.105 33.361 31.435 1.00 31.74 43 GLY D O 1
ATOM 10663 N N . ARG D 1 43 ? 30.509 33.504 29.658 1.00 23.07 44 ARG D N 1
ATOM 10664 C CA . ARG D 1 43 ? 31.741 33.156 30.418 1.00 27.68 44 ARG D CA 1
ATOM 10665 C C . ARG D 1 43 ? 31.914 34.189 31.529 1.00 28.50 44 ARG D C 1
ATOM 10666 O O . ARG D 1 43 ? 31.439 35.380 31.349 1.00 26.98 44 ARG D O 1
ATOM 10674 N N . THR D 1 44 ? 32.636 33.809 32.574 1.00 22.97 45 THR D N 1
ATOM 10675 C CA . THR D 1 44 ? 32.840 34.685 33.757 1.00 28.02 45 THR D CA 1
ATOM 10676 C C . THR D 1 44 ? 33.609 35.957 33.372 1.00 27.54 45 THR D C 1
ATOM 10677 O O . THR D 1 44 ? 33.383 36.997 33.993 1.00 27.75 45 THR D O 1
ATOM 10681 N N . SER D 1 45 ? 34.430 35.888 32.324 1.00 27.09 46 SER D N 1
ATOM 10682 C CA . SER D 1 45 ? 35.361 36.968 31.934 1.00 25.43 46 SER D CA 1
ATOM 10683 C C . SER D 1 45 ? 34.707 37.855 30.869 1.00 24.24 46 SER D C 1
ATOM 10684 O O . SER D 1 45 ? 35.255 38.916 30.631 1.00 22.95 46 SER D O 1
ATOM 10687 N N . SER D 1 46 ? 33.536 37.492 30.341 1.00 21.30 47 SER D N 1
ATOM 10688 C CA . SER D 1 46 ? 32.968 38.127 29.130 1.00 21.91 47 SER D CA 1
ATOM 10689 C C . SER D 1 46 ? 32.553 39.579 29.388 1.00 22.44 47 SER D C 1
ATOM 10690 O O . SER D 1 46 ? 32.824 40.427 28.516 1.00 20.81 47 SER D O 1
ATOM 10693 N N . VAL D 1 47 ? 31.888 39.897 30.503 1.00 21.88 48 VAL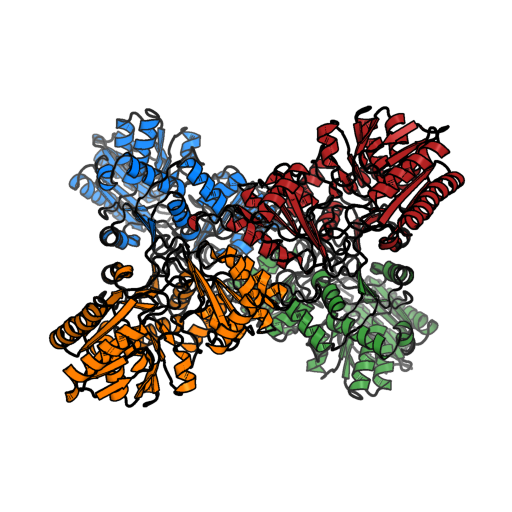 D N 1
ATOM 10694 C CA . VAL D 1 47 ? 31.522 41.312 30.745 1.00 20.06 48 VAL D CA 1
ATOM 10695 C C . VAL D 1 47 ? 32.790 42.177 30.882 1.00 21.15 48 VAL D C 1
ATOM 10696 O O . VAL D 1 47 ? 32.812 43.346 30.357 1.00 18.92 48 VAL D O 1
ATOM 10700 N N . MET D 1 48 ? 33.818 41.643 31.557 1.00 22.60 49 MET D N 1
ATOM 10701 C CA . MET D 1 48 ? 35.126 42.324 31.745 1.00 21.29 49 MET D CA 1
ATOM 10702 C C . MET D 1 48 ? 35.693 42.664 30.357 1.00 24.51 49 MET D C 1
ATOM 10703 O O . MET D 1 48 ? 36.043 43.828 30.139 1.00 24.80 49 MET D O 1
ATOM 10708 N N . LEU D 1 49 ? 35.686 41.712 29.414 1.00 23.75 50 LEU D N 1
ATOM 10709 C CA . LEU D 1 49 ? 36.321 41.894 28.095 1.00 24.71 50 LEU D CA 1
ATOM 10710 C C . LEU D 1 49 ? 35.419 42.772 27.208 1.00 28.05 50 LEU D C 1
ATOM 10711 O O . LEU D 1 49 ? 35.949 43.492 26.388 1.00 29.02 50 LEU D O 1
ATOM 10716 N N . LYS D 1 50 ? 34.100 42.724 27.387 1.00 27.71 51 LYS D N 1
ATOM 10717 C CA . LYS D 1 50 ? 33.134 43.523 26.617 1.00 27.24 51 LYS D CA 1
ATOM 10718 C C . LYS D 1 50 ? 33.348 44.980 27.035 1.00 29.13 51 LYS D C 1
ATOM 10719 O O . LYS D 1 50 ? 33.456 45.808 26.132 1.00 26.03 51 LYS D O 1
ATOM 10725 N N . ASN D 1 51 ? 33.449 45.268 28.344 1.00 29.06 52 ASN D N 1
ATOM 10726 C CA . ASN D 1 51 ? 33.690 46.654 28.834 1.00 28.67 52 ASN D CA 1
ATOM 10727 C C . ASN D 1 51 ? 35.016 47.157 28.232 1.00 31.04 52 ASN D C 1
ATOM 10728 O O . ASN D 1 51 ? 35.034 48.286 27.822 1.00 29.59 52 ASN D O 1
ATOM 10733 N N . ALA D 1 52 ? 36.079 46.356 28.141 1.00 28.77 53 ALA D N 1
ATOM 10734 C CA . ALA D 1 52 ? 37.358 46.790 27.523 1.00 33.97 53 ALA D CA 1
ATOM 10735 C C . ALA D 1 52 ? 37.134 47.098 26.033 1.00 31.90 53 ALA D C 1
ATOM 10736 O O . ALA D 1 52 ? 37.620 48.120 25.506 1.00 31.62 53 ALA D O 1
ATOM 10738 N N . MET D 1 53 ? 36.416 46.208 25.371 1.00 29.02 54 MET D N 1
ATOM 10739 C CA . MET D 1 53 ? 36.200 46.242 23.922 1.00 26.75 54 MET D CA 1
ATOM 10740 C C . MET D 1 53 ? 35.471 47.538 23.603 1.00 27.35 54 MET D C 1
ATOM 10741 O O . MET D 1 53 ? 35.817 48.219 22.650 1.00 25.67 54 MET D O 1
ATOM 10746 N N . ILE D 1 54 ? 34.452 47.824 24.384 1.00 27.17 55 ILE D N 1
ATOM 10747 C CA . ILE D 1 54 ? 33.568 48.995 24.190 1.00 28.56 55 ILE D CA 1
ATOM 10748 C C . ILE D 1 54 ? 34.404 50.262 24.425 1.00 27.77 55 ILE D C 1
ATOM 10749 O O . ILE D 1 54 ? 34.296 51.219 23.609 1.00 25.64 55 ILE D O 1
ATOM 10754 N N . SER D 1 55 ? 35.248 50.255 25.453 1.00 26.96 56 SER D N 1
ATOM 10755 C CA . SER D 1 55 ? 36.145 51.387 25.763 1.00 26.94 56 SER D CA 1
ATOM 10756 C C . SER D 1 55 ? 37.002 51.707 24.523 1.00 27.46 56 SER D C 1
ATOM 10757 O O . SER D 1 55 ? 37.034 52.867 24.113 1.00 25.20 56 SER D O 1
ATOM 10760 N N . GLY D 1 56 ? 37.524 50.665 23.885 1.00 29.25 57 GLY D N 1
ATOM 10761 C CA . GLY D 1 56 ? 38.339 50.681 22.653 1.00 29.55 57 GLY D CA 1
ATOM 10762 C C . GLY D 1 56 ? 37.590 51.224 21.462 1.00 31.17 57 GLY D C 1
ATOM 10763 O O . GLY D 1 56 ? 38.103 52.187 20.827 1.00 30.28 57 GLY D O 1
ATOM 10764 N N . LEU D 1 57 ? 36.411 50.651 21.196 1.00 27.82 58 LEU D N 1
ATOM 10765 C CA . LEU D 1 57 ? 35.543 51.037 20.063 1.00 26.39 58 LEU D CA 1
ATOM 10766 C C . LEU D 1 57 ? 35.129 52.512 20.262 1.00 26.49 58 LEU D C 1
ATOM 10767 O O . LEU D 1 57 ? 35.422 53.356 19.407 1.00 27.16 58 LEU D O 1
ATOM 10772 N N . LEU D 1 58 ? 34.540 52.858 21.395 1.00 26.18 59 LEU D N 1
ATOM 10773 C CA . LEU D 1 58 ? 34.211 54.273 21.734 1.00 28.50 59 LEU D CA 1
ATOM 10774 C C . LEU D 1 58 ? 35.394 55.221 21.456 1.00 28.28 59 LEU D C 1
ATOM 10775 O O . LEU D 1 58 ? 35.161 56.324 20.994 1.00 22.86 59 LEU D O 1
ATOM 10780 N N . SER D 1 59 ? 36.627 54.820 21.743 1.00 32.06 60 SER D N 1
ATOM 10781 C CA . SER D 1 59 ? 37.790 55.748 21.682 1.00 31.86 60 SER D CA 1
ATOM 10782 C C . SER D 1 59 ? 38.047 56.175 20.227 1.00 33.08 60 SER D C 1
ATOM 10783 O O . SER D 1 59 ? 38.601 57.267 20.046 1.00 31.85 60 SER D O 1
ATOM 10786 N N . THR D 1 60 ? 37.642 55.355 19.253 1.00 29.56 61 THR D N 1
ATOM 10787 C CA . THR D 1 60 ? 37.834 55.606 17.799 1.00 30.76 61 THR D CA 1
ATOM 10788 C C . THR D 1 60 ? 36.688 56.420 17.157 1.00 32.30 61 THR D C 1
ATOM 10789 O O . THR D 1 60 ? 36.800 56.730 15.927 1.00 32.58 61 THR D O 1
ATOM 10793 N N . GLY D 1 61 ? 35.612 56.756 17.886 1.00 31.16 62 GLY D N 1
ATOM 10794 C CA . GLY D 1 61 ? 34.465 57.496 17.311 1.00 30.05 62 GLY D CA 1
ATOM 10795 C C . GLY D 1 61 ? 33.350 56.613 16.746 1.00 29.64 62 GLY D C 1
ATOM 10796 O O . GLY D 1 61 ? 32.329 57.171 16.303 1.00 35.55 62 GLY D O 1
ATOM 10797 N N . MET D 1 62 ? 33.518 55.297 16.704 1.00 28.44 63 MET D N 1
ATOM 10798 C CA . MET D 1 62 ? 32.430 54.358 16.336 1.00 32.10 63 MET D CA 1
ATOM 10799 C C . MET D 1 62 ? 31.269 54.485 17.333 1.00 28.78 63 MET D C 1
ATOM 10800 O O . MET D 1 62 ? 31.491 54.754 18.523 1.00 29.83 63 MET D O 1
ATOM 10805 N N . GLU D 1 63 ? 30.049 54.431 16.818 1.00 31.89 64 GLU D N 1
ATOM 10806 C CA . GLU D 1 63 ? 28.808 54.294 17.620 1.00 31.39 64 GLU D CA 1
ATOM 10807 C C . GLU D 1 63 ? 28.672 52.814 18.006 1.00 28.84 64 GLU D C 1
ATOM 10808 O O . GLU D 1 63 ? 28.531 51.972 17.095 1.00 29.91 64 GLU D O 1
ATOM 10814 N N . VAL D 1 64 ? 28.748 52.526 19.299 1.00 26.17 65 VAL D N 1
ATOM 10815 C CA . VAL D 1 64 ? 28.582 51.156 19.860 1.00 26.76 65 VAL D CA 1
ATOM 10816 C C . VAL D 1 64 ? 27.088 50.884 20.005 1.00 24.90 65 VAL D C 1
ATOM 10817 O O . VAL D 1 64 ? 26.410 51.654 20.671 1.00 22.18 65 VAL D O 1
ATOM 10821 N N . LEU D 1 65 ? 26.615 49.770 19.450 1.00 25.23 66 LEU D N 1
ATOM 10822 C CA . LEU D 1 65 ? 25.283 49.235 19.787 1.00 28.04 66 LEU D CA 1
ATOM 10823 C C . LEU D 1 65 ? 25.488 47.995 20.682 1.00 27.87 66 LEU D C 1
ATOM 10824 O O . LEU D 1 65 ? 26.067 46.963 20.179 1.00 23.67 66 LEU D O 1
ATOM 10829 N N . ASP D 1 66 ? 25.044 48.066 21.957 1.00 26.21 67 ASP D N 1
ATOM 10830 C CA . ASP D 1 66 ? 25.355 46.996 22.957 1.00 26.16 67 ASP D CA 1
ATOM 10831 C C . ASP D 1 66 ? 24.169 46.033 23.014 1.00 24.11 67 ASP D C 1
ATOM 10832 O O . ASP D 1 66 ? 23.123 46.437 23.460 1.00 27.77 67 ASP D O 1
ATOM 10837 N N . ALA D 1 67 ? 24.376 44.827 22.504 1.00 22.75 68 ALA D N 1
ATOM 10838 C CA . ALA D 1 67 ? 23.413 43.712 22.468 1.00 26.49 68 ALA D CA 1
ATOM 10839 C C . ALA D 1 67 ? 23.593 42.829 23.697 1.00 23.75 68 ALA D C 1
ATOM 10840 O O . ALA D 1 67 ? 22.680 42.022 23.939 1.00 23.02 68 ALA D O 1
ATOM 10842 N N . ASP D 1 68 ? 24.743 42.950 24.366 1.00 24.96 69 ASP D N 1
ATOM 10843 C CA . ASP D 1 68 ? 25.138 42.176 25.578 1.00 27.66 69 ASP D CA 1
ATOM 10844 C C . ASP D 1 68 ? 25.099 40.659 25.266 1.00 28.35 69 ASP D C 1
ATOM 10845 O O . ASP D 1 68 ? 25.697 40.254 24.223 1.00 25.58 69 ASP D O 1
ATOM 10850 N N . LEU D 1 69 ? 24.444 39.844 26.113 1.00 24.27 70 LEU D N 1
ATOM 10851 C CA . LEU D 1 69 ? 24.575 38.356 26.066 1.00 25.46 70 LEU D CA 1
ATOM 10852 C C . LEU D 1 69 ? 23.752 37.812 24.892 1.00 20.63 70 LEU D C 1
ATOM 10853 O O . LEU D 1 69 ? 22.558 37.817 24.959 1.00 17.73 70 LEU D O 1
ATOM 10858 N N . ILE D 1 70 ? 24.389 37.238 23.901 1.00 20.95 71 ILE D N 1
ATOM 10859 C CA . ILE D 1 70 ? 23.684 36.851 22.636 1.00 25.23 71 ILE D CA 1
ATOM 10860 C C . ILE D 1 70 ? 24.457 35.690 22.047 1.00 23.10 71 ILE D C 1
ATOM 10861 O O . ILE D 1 70 ? 25.688 35.653 22.178 1.00 21.17 71 ILE D O 1
ATOM 10866 N N . PRO D 1 71 ? 23.796 34.729 21.377 1.00 22.93 72 PRO D N 1
ATOM 10867 C CA . PRO D 1 71 ? 24.533 33.717 20.637 1.00 24.68 72 PRO D CA 1
ATOM 10868 C C . PRO D 1 71 ? 25.216 34.347 19.404 1.00 24.98 72 PRO D C 1
ATOM 10869 O O . PRO D 1 71 ? 24.737 35.358 18.895 1.00 30.73 72 PRO D O 1
ATOM 10873 N N . THR D 1 72 ? 26.299 33.746 18.908 1.00 24.63 73 THR D N 1
ATOM 10874 C CA . THR D 1 72 ? 27.174 34.318 17.839 1.00 24.13 73 THR D CA 1
ATOM 10875 C C . THR D 1 72 ? 26.368 34.531 16.553 1.00 26.46 73 THR D C 1
ATOM 10876 O O . THR D 1 72 ? 26.436 35.595 15.892 1.00 27.85 73 THR D O 1
ATOM 10880 N N . PRO D 1 73 ? 25.573 33.528 16.128 1.00 25.51 74 PRO D N 1
ATOM 10881 C CA . PRO D 1 73 ? 24.715 33.690 14.956 1.00 26.91 74 PRO D CA 1
ATOM 10882 C C . PRO D 1 73 ? 23.823 34.923 14.988 1.00 24.84 74 PRO D C 1
ATOM 10883 O O . PRO D 1 73 ? 23.632 35.544 14.000 1.00 26.60 74 PRO D O 1
ATOM 10887 N N . ALA D 1 74 ? 23.212 35.176 16.124 1.00 25.30 75 ALA D N 1
ATOM 10888 C CA . ALA D 1 74 ? 22.347 36.350 16.294 1.00 24.83 75 ALA D CA 1
ATOM 10889 C C . ALA D 1 74 ? 23.222 37.615 16.217 1.00 22.90 75 ALA D C 1
ATOM 10890 O O . ALA D 1 74 ? 22.727 38.667 15.845 1.00 23.37 75 ALA D O 1
ATOM 10892 N N . LEU D 1 75 ? 24.470 37.558 16.667 1.00 21.70 76 LEU D N 1
ATOM 10893 C CA . LEU D 1 75 ? 25.322 38.736 16.532 1.00 23.65 76 LEU D CA 1
ATOM 10894 C C . LEU D 1 75 ? 25.634 38.986 15.041 1.00 25.59 76 LEU D C 1
ATOM 10895 O O . LEU D 1 75 ? 25.672 40.194 14.651 1.00 22.40 76 LEU D O 1
ATOM 10900 N N . ALA D 1 76 ? 25.908 37.916 14.281 1.00 23.41 77 ALA D N 1
ATOM 10901 C CA . ALA D 1 76 ? 26.159 37.952 12.821 1.00 26.10 77 ALA D CA 1
ATOM 10902 C C . ALA D 1 76 ? 24.913 38.498 12.134 1.00 25.48 77 ALA D C 1
ATOM 10903 O O . ALA D 1 76 ? 25.023 39.565 11.461 1.00 27.16 77 ALA D O 1
ATOM 10905 N N . TRP D 1 77 ? 23.750 37.942 12.435 1.00 25.79 78 TRP D N 1
ATOM 10906 C CA . TRP D 1 77 ? 22.474 38.438 11.850 1.00 28.56 78 TRP D CA 1
ATOM 10907 C C . TRP D 1 77 ? 22.276 39.922 12.211 1.00 30.66 78 TRP D C 1
ATOM 10908 O O . TRP D 1 77 ? 21.915 40.724 11.337 1.00 30.63 78 TRP D O 1
ATOM 10919 N N . GLY D 1 78 ? 22.472 40.283 13.478 1.00 31.58 79 GLY D N 1
ATOM 10920 C CA . GLY D 1 78 ? 22.140 41.630 13.966 1.00 31.57 79 GLY D CA 1
ATOM 10921 C C . GLY D 1 78 ? 23.113 42.628 13.368 1.00 30.33 79 GLY D C 1
ATOM 10922 O O . GLY D 1 78 ? 22.715 43.736 13.098 1.00 27.46 79 GLY D O 1
ATOM 10923 N N . THR D 1 79 ? 24.360 42.212 13.164 1.00 30.07 80 THR D N 1
ATOM 10924 C CA . THR D 1 79 ? 25.386 43.035 12.487 1.00 29.36 80 THR D CA 1
ATOM 10925 C C . THR D 1 79 ? 24.903 43.396 11.090 1.00 29.66 80 THR D C 1
ATOM 10926 O O . THR D 1 79 ? 24.840 44.573 10.822 1.00 35.56 80 THR D O 1
ATOM 10930 N N . ARG D 1 80 ? 24.498 42.418 10.275 1.00 33.03 81 ARG D N 1
ATOM 10931 C CA . ARG D 1 80 ? 23.930 42.681 8.939 1.00 30.30 81 ARG D CA 1
ATOM 10932 C C . ARG D 1 80 ? 22.782 43.687 9.034 1.00 33.95 81 ARG D C 1
ATOM 10933 O O . ARG D 1 80 ? 22.687 44.594 8.148 1.00 34.27 81 ARG D O 1
ATOM 10941 N N . LYS D 1 81 ? 21.907 43.562 10.034 1.00 33.74 82 LYS D N 1
ATOM 10942 C CA . LYS D 1 81 ? 20.684 44.396 10.047 1.00 33.37 82 LYS D CA 1
ATOM 10943 C C . LYS D 1 81 ? 21.056 45.821 10.481 1.00 33.37 82 LYS D C 1
ATOM 10944 O O . LYS D 1 81 ? 20.447 46.765 9.942 1.00 36.56 82 LYS D O 1
ATOM 10950 N N . LEU D 1 82 ? 22.031 46.006 11.372 1.00 32.38 83 LEU D N 1
ATOM 10951 C CA . LEU D 1 82 ? 22.100 47.245 12.211 1.00 31.22 83 LEU D CA 1
ATOM 10952 C C . LEU D 1 82 ? 23.409 48.022 12.029 1.00 27.75 83 LEU D C 1
ATOM 10953 O O . LEU D 1 82 ? 23.432 49.200 12.412 1.00 29.04 83 LEU D O 1
ATOM 10958 N N . ALA D 1 83 ? 24.502 47.357 11.688 1.00 26.94 84 ALA D N 1
ATOM 10959 C CA . ALA D 1 83 ? 25.855 47.865 12.009 1.00 34.16 84 ALA D CA 1
ATOM 10960 C C . ALA D 1 83 ? 26.835 47.690 10.830 1.00 34.98 84 ALA D C 1
ATOM 10961 O O . ALA D 1 83 ? 26.535 46.957 9.866 1.00 33.28 84 ALA D O 1
ATOM 10963 N N . ASP D 1 84 ? 28.003 48.306 10.983 1.00 32.72 85 ASP D N 1
ATOM 10964 C CA . ASP D 1 84 ? 29.072 48.378 9.958 1.00 36.31 85 ASP D CA 1
ATOM 10965 C C . ASP D 1 84 ? 30.113 47.325 10.260 1.00 35.77 85 ASP D C 1
ATOM 10966 O O . ASP D 1 84 ? 30.798 46.896 9.326 1.00 40.25 85 ASP D O 1
ATOM 10971 N N . ALA D 1 85 ? 30.168 46.932 11.533 1.00 35.86 86 ALA D N 1
ATOM 10972 C CA . ALA D 1 85 ? 31.075 45.918 12.116 1.00 30.32 86 ALA D CA 1
ATOM 10973 C C . ALA D 1 85 ? 30.347 45.333 13.324 1.00 29.32 86 ALA D C 1
ATOM 10974 O O . ALA D 1 85 ? 29.418 45.981 13.827 1.00 27.09 86 ALA D O 1
ATOM 10976 N N . GLY D 1 86 ? 30.720 44.121 13.676 1.00 30.54 87 GLY D N 1
ATOM 10977 C CA . GLY D 1 86 ? 30.160 43.338 14.790 1.00 32.93 87 GLY D CA 1
ATOM 10978 C C . GLY D 1 86 ? 31.295 42.735 15.577 1.00 29.46 87 GLY D C 1
ATOM 10979 O O . GLY D 1 86 ? 32.320 42.349 14.959 1.00 30.53 87 GLY D O 1
ATOM 10980 N N . VAL D 1 87 ? 31.129 42.640 16.887 1.00 29.90 88 VAL D N 1
ATOM 10981 C CA . VAL D 1 87 ? 32.152 42.022 17.772 1.00 28.88 88 VAL D CA 1
ATOM 10982 C C . VAL D 1 87 ? 31.449 41.103 18.751 1.00 30.98 88 VAL D C 1
ATOM 10983 O O . VAL D 1 87 ? 30.435 41.516 19.342 1.00 33.42 88 VAL D O 1
ATOM 10987 N N . MET D 1 88 ? 31.970 39.886 18.856 1.00 31.79 89 MET D N 1
ATOM 10988 C CA . MET D 1 88 ? 31.443 38.828 19.727 1.00 28.90 89 MET D CA 1
ATOM 10989 C C . MET D 1 88 ? 32.539 38.468 20.735 1.00 29.93 89 MET D C 1
ATOM 10990 O O . MET D 1 88 ? 33.580 38.060 20.290 1.00 27.21 89 MET D O 1
ATOM 10995 N N . ILE D 1 89 ? 32.271 38.563 22.038 1.00 29.56 90 ILE D N 1
ATOM 10996 C CA . ILE D 1 89 ? 33.197 38.097 23.106 1.00 28.90 90 ILE D CA 1
ATOM 10997 C C . ILE D 1 89 ? 32.917 36.612 23.399 1.00 29.90 90 ILE D C 1
ATOM 10998 O O . ILE D 1 89 ? 31.912 36.282 24.068 1.00 25.77 90 ILE D O 1
ATOM 11003 N N . THR D 1 90 ? 33.800 35.726 22.948 1.00 30.51 91 THR D N 1
ATOM 11004 C CA . THR D 1 90 ? 33.604 34.273 23.159 1.00 33.40 91 THR D CA 1
ATOM 11005 C C . THR D 1 90 ? 34.872 33.478 22.819 1.00 33.02 91 THR D C 1
ATOM 11006 O O . THR D 1 90 ? 35.751 33.986 22.110 1.00 34.58 91 THR D O 1
ATOM 11010 N N . ALA D 1 91 ? 34.958 32.302 23.429 1.00 31.57 92 ALA D N 1
ATOM 11011 C CA . ALA D 1 91 ? 35.888 31.212 23.109 1.00 31.02 92 ALA D CA 1
ATOM 11012 C C . ALA D 1 91 ? 35.064 29.972 22.756 1.00 32.53 92 ALA D C 1
ATOM 11013 O O . ALA D 1 91 ? 35.652 28.921 22.812 1.00 36.19 92 ALA D O 1
ATOM 11015 N N . SER D 1 92 ? 33.759 30.137 22.449 1.00 36.14 93 SER D N 1
ATOM 11016 C CA . SER D 1 92 ? 32.819 29.163 21.810 1.00 43.45 93 SER D CA 1
ATOM 11017 C C . SER D 1 92 ? 32.700 27.846 22.600 1.00 39.41 93 SER D C 1
ATOM 11018 O O . SER D 1 92 ? 31.773 27.726 23.387 1.00 43.24 93 SER D O 1
ATOM 11021 N N . HIS D 1 93 ? 33.653 26.929 22.427 1.00 40.59 94 HIS D N 1
ATOM 11022 C CA . HIS D 1 93 ? 33.605 25.516 22.885 1.00 41.80 94 HIS D CA 1
ATOM 11023 C C . HIS D 1 93 ? 34.770 25.248 23.847 1.00 36.72 94 HIS D C 1
ATOM 11024 O O . HIS D 1 93 ? 34.855 24.128 24.352 1.00 31.78 94 HIS D O 1
ATOM 11031 N N . ASN D 1 94 ? 35.634 26.238 24.078 1.00 35.48 95 ASN D N 1
ATOM 11032 C CA . ASN D 1 94 ? 36.823 26.098 24.964 1.00 36.56 95 ASN D CA 1
ATOM 11033 C C . ASN D 1 94 ? 36.363 26.090 26.409 1.00 34.79 95 ASN D C 1
ATOM 11034 O O . ASN D 1 94 ? 35.266 26.549 26.738 1.00 31.02 95 ASN D O 1
ATOM 11039 N N . PRO D 1 95 ? 37.188 25.558 27.323 1.00 30.23 96 PRO D N 1
ATOM 11040 C CA . PRO D 1 95 ? 36.814 25.579 28.737 1.00 33.74 96 PRO D CA 1
ATOM 11041 C C . PRO D 1 95 ? 36.701 27.008 29.303 1.00 34.14 96 PRO D C 1
ATOM 11042 O O . PRO D 1 95 ? 37.089 27.992 28.649 1.00 25.92 96 PRO D O 1
ATOM 11046 N N . PRO D 1 96 ? 36.135 27.143 30.535 1.00 33.47 97 PRO D N 1
ATOM 11047 C CA . PRO D 1 96 ? 35.829 28.448 31.130 1.00 34.76 97 PRO D CA 1
ATOM 11048 C C . PRO D 1 96 ? 37.047 29.249 31.619 1.00 35.18 97 PRO D C 1
ATOM 11049 O O . PRO D 1 96 ? 36.879 30.397 32.038 1.00 29.35 97 PRO D O 1
ATOM 11053 N N . THR D 1 97 ? 38.233 28.627 31.550 1.00 35.51 98 THR D N 1
ATOM 11054 C CA . THR D 1 97 ? 39.553 29.294 31.683 1.00 33.36 98 THR D CA 1
ATOM 11055 C C . THR D 1 97 ? 39.792 30.252 30.491 1.00 34.18 98 THR D C 1
ATOM 11056 O O . THR D 1 97 ? 40.697 31.093 30.606 1.00 27.05 98 THR D O 1
ATOM 11060 N N . ASP D 1 98 ? 39.041 30.113 29.384 1.00 31.74 99 ASP D N 1
ATOM 11061 C CA . ASP D 1 98 ? 39.396 30.712 28.074 1.00 34.65 99 ASP D CA 1
ATOM 11062 C C . ASP D 1 98 ? 38.358 31.776 27.686 1.00 33.93 99 ASP D C 1
ATOM 11063 O O . ASP D 1 98 ? 37.194 31.726 28.117 1.00 36.48 99 ASP D O 1
ATOM 11068 N N . ASN D 1 99 ? 38.801 32.752 26.921 1.00 29.99 100 ASN D N 1
ATOM 11069 C CA . ASN D 1 99 ? 37.885 33.641 26.197 1.00 30.62 100 ASN D CA 1
ATOM 11070 C C . ASN D 1 99 ? 38.527 34.034 24.872 1.00 31.46 100 ASN D C 1
ATOM 11071 O O . ASN D 1 99 ? 39.545 33.445 24.523 1.00 33.48 100 ASN D O 1
ATOM 11076 N N . GLY D 1 100 ? 37.915 34.963 24.156 1.00 29.70 101 GLY D N 1
ATOM 11077 C CA . GLY D 1 100 ? 38.418 35.402 22.858 1.00 30.63 101 GLY D CA 1
ATOM 11078 C C . GLY D 1 100 ? 37.523 36.482 22.284 1.00 31.67 101 GLY D C 1
ATOM 11079 O O . GLY D 1 100 ? 36.624 36.943 22.973 1.00 30.13 101 GLY D O 1
ATOM 11080 N N . VAL D 1 101 ? 37.751 36.804 21.021 1.00 29.64 102 VAL D N 1
ATOM 11081 C CA . VAL D 1 101 ? 37.010 37.817 20.252 1.00 29.76 102 VAL D CA 1
ATOM 11082 C C . VAL D 1 101 ? 36.862 37.279 18.839 1.00 32.03 102 VAL D C 1
ATOM 11083 O O . VAL D 1 101 ? 37.892 36.975 18.255 1.00 39.23 102 VAL D O 1
ATOM 11087 N N . LYS D 1 102 ? 35.648 37.239 18.307 1.00 35.76 103 LYS D N 1
ATOM 11088 C CA . LYS D 1 102 ? 35.351 37.060 16.859 1.00 37.42 103 LYS D CA 1
ATOM 11089 C C . LYS D 1 102 ? 34.938 38.422 16.309 1.00 32.26 103 LYS D C 1
ATOM 11090 O O . LYS D 1 102 ? 34.187 39.117 16.991 1.00 31.14 103 LYS D O 1
ATOM 11096 N N . VAL D 1 103 ? 35.414 38.766 15.110 1.00 32.11 104 VAL D N 1
ATOM 11097 C CA . VAL D 1 103 ? 35.105 40.046 14.412 1.00 30.80 104 VAL D CA 1
ATOM 11098 C C . VAL D 1 103 ? 34.302 39.747 13.140 1.00 29.48 104 VAL D C 1
ATOM 11099 O O . VAL D 1 103 ? 34.616 38.776 12.470 1.00 30.15 104 VAL D O 1
ATOM 11103 N N . PHE D 1 104 ? 33.211 40.489 12.909 1.00 31.55 105 PHE D N 1
ATOM 11104 C CA . PHE D 1 104 ? 32.310 40.335 11.742 1.00 31.52 105 PHE D CA 1
ATOM 11105 C C . PHE D 1 104 ? 32.246 41.669 10.966 1.00 37.64 105 PHE D C 1
ATOM 11106 O O . PHE D 1 104 ? 32.424 42.777 11.536 1.00 29.30 105 PHE D O 1
ATOM 11114 N N . ASN D 1 105 ? 31.974 41.550 9.664 1.00 37.61 106 ASN D N 1
ATOM 11115 C CA . ASN D 1 105 ? 31.757 42.652 8.701 1.00 38.15 106 ASN D CA 1
ATOM 11116 C C . ASN D 1 105 ? 30.268 42.992 8.702 1.00 36.06 106 ASN D C 1
ATOM 11117 O O . ASN D 1 105 ? 29.486 42.142 9.114 1.00 41.50 106 ASN D O 1
ATOM 11122 N N . GLY D 1 106 ? 29.915 44.150 8.152 1.00 37.23 107 GLY D N 1
ATOM 11123 C CA . GLY D 1 106 ? 28.555 44.680 7.941 1.00 37.68 107 GLY D CA 1
ATOM 11124 C C . GLY D 1 106 ? 27.642 43.812 7.085 1.00 37.66 107 GLY D C 1
ATOM 11125 O O . GLY D 1 106 ? 26.417 44.063 7.101 1.00 46.40 107 GLY D O 1
ATOM 11126 N N . ASP D 1 107 ? 28.135 42.796 6.396 1.00 39.00 108 ASP D N 1
ATOM 11127 C CA . ASP D 1 107 ? 27.241 41.820 5.691 1.00 41.76 108 ASP D CA 1
ATOM 11128 C C . ASP D 1 107 ? 27.049 40.521 6.503 1.00 37.83 108 ASP D C 1
ATOM 11129 O O . ASP D 1 107 ? 26.383 39.614 6.003 1.00 39.73 108 ASP D O 1
ATOM 11134 N N . GLY D 1 108 ? 27.672 40.406 7.678 1.00 40.50 109 GLY D N 1
ATOM 11135 C CA . GLY D 1 108 ? 27.454 39.318 8.658 1.00 38.82 109 GLY D CA 1
ATOM 11136 C C . GLY D 1 108 ? 28.487 38.214 8.562 1.00 38.44 109 GLY D C 1
ATOM 11137 O O . GLY D 1 108 ? 28.337 37.226 9.308 1.00 38.40 109 GLY D O 1
ATOM 11138 N N . THR D 1 109 ? 29.476 38.372 7.673 1.00 32.00 110 THR D N 1
ATOM 11139 C CA . THR D 1 109 ? 30.582 37.420 7.431 1.00 33.50 110 THR D CA 1
ATOM 11140 C C . THR D 1 109 ? 31.663 37.648 8.485 1.00 32.89 110 THR D C 1
ATOM 11141 O O . THR D 1 109 ? 31.866 38.786 8.814 1.00 37.04 110 THR D O 1
ATOM 11145 N N . GLU D 1 110 ? 32.270 36.587 8.999 1.00 33.29 111 GLU D N 1
ATOM 11146 C CA . GLU D 1 110 ? 33.501 36.608 9.808 1.00 39.02 111 GLU D CA 1
ATOM 11147 C C . GLU D 1 110 ? 34.603 37.286 8.996 1.00 42.72 111 GLU D C 1
ATOM 11148 O O . GLU D 1 110 ? 34.495 37.253 7.771 1.00 45.58 111 GLU D O 1
ATOM 11154 N N . PHE D 1 111 ? 35.550 37.959 9.665 1.00 43.92 112 PHE D N 1
ATOM 11155 C CA . PHE D 1 111 ? 36.725 38.652 9.059 1.00 53.43 112 PHE D CA 1
ATOM 11156 C C . PHE D 1 111 ? 37.384 37.701 8.041 1.00 52.03 112 PHE D C 1
ATOM 11157 O O . PHE D 1 111 ? 37.472 36.514 8.336 1.00 52.08 112 PHE D O 1
ATOM 11165 N N . TYR D 1 112 ? 37.865 38.187 6.902 1.00 56.64 113 TYR D N 1
ATOM 11166 C CA . TYR D 1 112 ? 38.691 37.389 5.948 1.00 59.37 113 TYR D CA 1
ATOM 11167 C C . TYR D 1 112 ? 40.151 37.398 6.435 1.00 58.81 113 TYR D C 1
ATOM 11168 O O . TYR D 1 112 ? 40.525 38.301 7.207 1.00 57.02 113 TYR D O 1
ATOM 11177 N N . VAL D 1 113 ? 40.949 36.404 6.028 1.00 60.62 114 VAL D N 1
ATOM 11178 C CA . VAL D 1 113 ? 42.399 36.253 6.400 1.00 62.70 114 VAL D CA 1
ATOM 11179 C C . VAL D 1 113 ? 43.115 37.598 6.216 1.00 55.70 114 VAL D C 1
ATOM 11180 O O . VAL D 1 113 ? 43.882 37.983 7.100 1.00 47.66 114 VAL D O 1
ATOM 11184 N N . GLU D 1 114 ? 42.849 38.268 5.094 1.00 61.69 115 GLU D N 1
ATOM 11185 C CA . GLU D 1 114 ? 43.409 39.586 4.669 1.00 66.35 115 GLU D CA 1
ATOM 11186 C C . GLU D 1 114 ? 43.024 40.663 5.704 1.00 60.63 115 GLU D C 1
ATOM 11187 O O . GLU D 1 114 ? 43.884 41.469 6.095 1.00 58.12 115 GLU D O 1
ATOM 11193 N N . GLN D 1 115 ? 41.783 40.648 6.191 1.00 64.09 116 GLN D N 1
ATOM 11194 C CA . GLN D 1 115 ? 41.260 41.654 7.163 1.00 63.42 116 GLN D CA 1
ATOM 11195 C C . GLN D 1 115 ? 41.868 41.427 8.554 1.00 51.12 116 GLN D C 1
ATOM 11196 O O . GLN D 1 115 ? 42.179 42.442 9.224 1.00 37.06 116 GLN D O 1
ATOM 11202 N N . GLU D 1 116 ? 42.102 40.167 8.940 1.00 50.50 117 GLU D N 1
ATOM 11203 C CA . GLU D 1 116 ? 42.710 39.803 10.258 1.00 54.02 117 GLU D CA 1
ATOM 11204 C C . GLU D 1 116 ? 44.121 40.395 10.313 1.00 53.02 117 GLU D C 1
ATOM 11205 O O . GLU D 1 116 ? 44.475 41.054 11.314 1.00 48.19 117 GLU D O 1
ATOM 11211 N N . ARG D 1 117 ? 44.910 40.183 9.257 1.00 62.87 118 ARG D N 1
ATOM 11212 C CA . ARG D 1 117 ? 46.310 40.689 9.176 1.00 59.65 118 ARG D CA 1
ATOM 11213 C C . ARG D 1 117 ? 46.278 42.227 9.233 1.00 46.12 118 ARG D C 1
ATOM 11214 O O . ARG D 1 117 ? 47.132 42.817 9.947 1.00 39.06 118 ARG D O 1
ATOM 11222 N N . GLY D 1 118 ? 45.306 42.863 8.566 1.00 47.39 119 GLY D N 1
ATOM 11223 C CA . GLY D 1 118 ? 45.060 44.309 8.744 1.00 48.90 119 GLY D CA 1
ATOM 11224 C C . GLY D 1 118 ? 45.053 44.660 10.224 1.00 49.30 119 GLY D C 1
ATOM 11225 O O . GLY D 1 118 ? 45.862 45.545 10.666 1.00 53.33 119 GLY D O 1
ATOM 11226 N N . LEU D 1 119 ? 44.202 43.966 10.987 1.00 44.95 120 LEU D N 1
ATOM 11227 C CA . LEU D 1 119 ? 43.856 44.376 12.373 1.00 43.46 120 LEU D CA 1
ATOM 11228 C C . LEU D 1 119 ? 45.095 44.228 13.237 1.00 42.02 120 LEU D C 1
ATOM 11229 O O . LEU D 1 119 ? 45.368 45.161 14.017 1.00 39.01 120 LEU D O 1
ATOM 11234 N N . GLU D 1 120 ? 45.819 43.128 13.032 1.00 45.41 121 GLU D N 1
ATOM 11235 C CA . GLU D 1 120 ? 47.083 42.814 13.738 1.00 53.18 121 GLU D CA 1
ATOM 11236 C C . GLU D 1 120 ? 48.123 43.894 13.428 1.00 50.37 121 GLU D C 1
ATOM 11237 O O . GLU D 1 120 ? 48.745 44.385 14.380 1.00 49.77 121 GLU D O 1
ATOM 11243 N N . GLU D 1 121 ? 48.281 44.277 12.159 1.00 55.90 122 GLU D N 1
ATOM 11244 C CA . GLU D 1 121 ? 49.223 45.365 11.780 1.00 61.44 122 GLU D CA 1
ATOM 11245 C C . GLU D 1 121 ? 48.890 46.594 12.631 1.00 55.89 122 GLU D C 1
ATOM 11246 O O . GLU D 1 121 ? 49.818 47.118 13.286 1.00 56.06 122 GLU D O 1
ATOM 11252 N N . ILE D 1 122 ? 47.614 46.974 12.718 1.00 49.53 123 ILE D N 1
ATOM 11253 C CA . ILE D 1 122 ? 47.194 48.156 13.533 1.00 44.39 123 ILE D CA 1
ATOM 11254 C C . ILE D 1 122 ? 47.506 47.906 15.021 1.00 44.61 123 ILE D C 1
ATOM 11255 O O . ILE D 1 122 ? 48.047 48.830 15.694 1.00 43.81 123 ILE D O 1
ATOM 11260 N N . ILE D 1 123 ? 47.260 46.705 15.545 1.00 44.46 124 ILE D N 1
ATOM 11261 C CA . ILE D 1 123 ? 47.554 46.431 16.981 1.00 43.96 124 ILE D CA 1
ATOM 11262 C C . ILE D 1 123 ? 49.065 46.536 17.206 1.00 48.86 124 ILE D C 1
ATOM 11263 O O . ILE D 1 123 ? 49.454 47.314 18.113 1.00 46.88 124 ILE D O 1
ATOM 11268 N N . PHE D 1 124 ? 49.885 45.821 16.418 1.00 51.94 125 PHE D N 1
ATOM 11269 C CA . PHE D 1 124 ? 51.373 45.845 16.549 1.00 59.80 125 PHE D CA 1
ATOM 11270 C C . PHE D 1 124 ? 51.906 47.297 16.441 1.00 52.84 125 PHE D C 1
ATOM 11271 O O . PHE D 1 124 ? 52.842 47.653 17.195 1.00 46.35 125 PHE D O 1
ATOM 11279 N N . SER D 1 125 ? 51.320 48.152 15.594 1.00 47.02 126 SER D N 1
ATOM 11280 C CA . SER D 1 125 ? 51.813 49.546 15.377 1.00 46.25 126 SER D CA 1
ATOM 11281 C C . SER D 1 125 ? 51.379 50.495 16.505 1.00 52.15 126 SER D C 1
ATOM 11282 O O . SER D 1 125 ? 52.068 51.508 16.701 1.00 48.97 126 SER D O 1
ATOM 11285 N N . GLY D 1 126 ? 50.243 50.226 17.171 1.00 55.47 127 GLY D N 1
ATOM 11286 C CA . GLY D 1 126 ? 49.569 51.192 18.059 1.00 47.46 127 GLY D CA 1
ATOM 11287 C C . GLY D 1 126 ? 48.987 52.383 17.302 1.00 41.77 127 GLY D C 1
ATOM 11288 O O . GLY D 1 126 ? 48.562 53.341 17.944 1.00 43.18 127 GLY D O 1
ATOM 11289 N N . ASN D 1 127 ? 48.879 52.334 15.984 1.00 46.12 128 ASN D N 1
ATOM 11290 C CA . ASN D 1 127 ? 48.455 53.523 15.190 1.00 55.19 128 ASN D CA 1
ATOM 11291 C C . ASN D 1 127 ? 46.922 53.584 15.106 1.00 51.50 128 ASN D C 1
ATOM 11292 O O . ASN D 1 127 ? 46.341 53.288 14.040 1.00 56.54 128 ASN D O 1
ATOM 11297 N N . PHE D 1 128 ? 46.286 53.977 16.204 1.00 48.75 129 PHE D N 1
ATOM 11298 C CA . PHE D 1 128 ? 44.816 53.902 16.378 1.00 40.95 129 PHE D CA 1
ATOM 11299 C C . PHE D 1 128 ? 44.184 55.252 16.057 1.00 45.11 129 PHE D C 1
ATOM 11300 O O . PHE D 1 128 ? 44.684 56.311 16.497 1.00 47.70 129 PHE D O 1
ATOM 11308 N N . ARG D 1 129 ? 43.059 55.203 15.348 1.00 42.45 130 ARG D N 1
ATOM 11309 C CA . ARG D 1 129 ? 42.191 56.375 15.164 1.00 38.63 130 ARG D CA 1
ATOM 11310 C C . ARG D 1 129 ? 41.662 56.777 16.540 1.00 42.21 130 ARG D C 1
ATOM 11311 O O . ARG D 1 129 ? 41.192 55.908 17.264 1.00 37.77 130 ARG D O 1
ATOM 11319 N N . LYS D 1 130 ? 41.899 58.031 16.909 1.00 38.20 131 LYS D N 1
ATOM 11320 C CA . LYS D 1 130 ? 41.411 58.684 18.129 1.00 36.16 131 LYS D CA 1
ATOM 11321 C C . LYS D 1 130 ? 40.353 59.707 17.709 1.00 41.00 131 LYS D C 1
ATOM 11322 O O . LYS D 1 130 ? 40.623 60.540 16.802 1.00 46.03 131 LYS D O 1
ATOM 11328 N N . ALA D 1 131 ? 39.184 59.652 18.341 1.00 39.23 132 ALA D N 1
ATOM 11329 C CA . ALA D 1 131 ? 38.081 60.623 18.160 1.00 39.46 132 ALA D CA 1
ATOM 11330 C C . ALA D 1 131 ? 38.466 61.924 18.865 1.00 37.14 132 ALA D C 1
ATOM 11331 O O . ALA D 1 131 ? 39.179 61.841 19.829 1.00 41.24 132 ALA D O 1
ATOM 11333 N N . ARG D 1 132 ? 38.012 63.087 18.413 1.00 42.30 133 ARG D N 1
ATOM 11334 C CA . ARG D 1 132 ? 37.987 64.273 19.318 1.00 47.23 133 ARG D CA 1
ATOM 11335 C C . ARG D 1 132 ? 36.947 64.017 20.417 1.00 43.97 133 ARG D C 1
ATOM 11336 O O . ARG D 1 132 ? 35.942 63.306 20.174 1.00 35.75 133 ARG D O 1
ATOM 11344 N N . TRP D 1 133 ? 37.163 64.617 21.582 1.00 45.67 134 TRP D N 1
ATOM 11345 C CA . TRP D 1 133 ? 36.222 64.555 22.728 1.00 44.85 134 TRP D CA 1
ATOM 11346 C C . TRP D 1 133 ? 34.768 64.677 22.251 1.00 45.90 134 TRP D C 1
ATOM 11347 O O . TRP D 1 133 ? 33.913 63.953 22.841 1.00 40.04 134 TRP D O 1
ATOM 11358 N N . ASP D 1 134 ? 34.490 65.561 21.275 1.00 41.75 135 ASP D N 1
ATOM 11359 C CA . ASP D 1 134 ? 33.105 65.938 20.865 1.00 39.98 135 ASP D CA 1
ATOM 11360 C C . ASP D 1 134 ? 32.580 65.007 19.757 1.00 38.52 135 ASP D C 1
ATOM 11361 O O . ASP D 1 134 ? 31.471 65.285 19.242 1.00 42.89 135 ASP D O 1
ATOM 11366 N N . GLU D 1 135 ? 33.327 63.967 19.391 1.00 33.73 136 GLU D N 1
ATOM 11367 C CA . GLU D 1 135 ? 32.925 62.924 18.404 1.00 34.10 136 GLU D CA 1
ATOM 11368 C C . GLU D 1 135 ? 32.655 61.581 19.123 1.00 34.07 136 GLU D C 1
ATOM 11369 O O . GLU D 1 135 ? 32.439 60.564 18.435 1.00 30.53 136 GLU D O 1
ATOM 11375 N N . ILE D 1 136 ? 32.760 61.521 20.457 1.00 34.23 137 ILE D N 1
ATOM 11376 C CA . ILE D 1 136 ? 32.604 60.228 21.185 1.00 34.29 137 ILE D CA 1
ATOM 11377 C C . ILE D 1 136 ? 31.102 59.943 21.272 1.00 30.73 137 ILE D C 1
ATOM 11378 O O . ILE D 1 136 ? 30.410 60.736 21.850 1.00 29.97 137 ILE D O 1
ATOM 11383 N N . LYS D 1 137 ? 30.611 58.869 20.670 1.00 35.42 138 LYS D N 1
ATOM 11384 C CA . LYS D 1 137 ? 29.142 58.634 20.574 1.00 37.00 138 LYS D CA 1
ATOM 11385 C C . LYS D 1 137 ? 28.643 57.881 21.812 1.00 36.34 138 LYS D C 1
ATOM 11386 O O . LYS D 1 137 ? 29.349 57.080 22.430 1.00 38.72 138 LYS D O 1
ATOM 11392 N N . PRO D 1 138 ? 27.444 58.236 22.321 1.00 40.11 139 PRO D N 1
ATOM 11393 C CA . PRO D 1 138 ? 26.811 57.482 23.400 1.00 33.07 139 PRO D CA 1
ATOM 11394 C C . PRO D 1 138 ? 26.487 56.041 22.987 1.00 30.89 139 PRO D C 1
ATOM 11395 O O . PRO D 1 138 ? 26.165 55.808 21.835 1.00 25.26 139 PRO D O 1
ATOM 11399 N N . VAL D 1 139 ? 26.643 55.099 23.929 1.00 29.50 140 VAL D N 1
ATOM 11400 C CA . VAL D 1 139 ? 26.271 53.666 23.749 1.00 26.90 140 VAL D CA 1
ATOM 11401 C C . VAL D 1 139 ? 24.734 53.631 23.602 1.00 29.95 140 VAL D C 1
ATOM 11402 O O . VAL D 1 139 ? 24.073 54.515 24.185 1.00 31.95 140 VAL D O 1
ATOM 11406 N N . ARG D 1 140 ? 24.237 52.754 22.741 1.00 26.35 141 ARG D N 1
ATOM 11407 C CA . ARG D 1 140 ? 22.809 52.413 22.512 1.00 34.05 141 ARG D CA 1
ATOM 11408 C C . ARG D 1 140 ? 22.630 50.917 22.800 1.00 30.99 141 ARG D C 1
ATOM 11409 O O . ARG D 1 140 ? 23.304 50.070 22.132 1.00 24.35 141 ARG D O 1
ATOM 11417 N N . ASN D 1 141 ? 21.800 50.617 23.786 1.00 29.37 142 ASN D N 1
ATOM 11418 C CA . ASN D 1 141 ? 21.410 49.233 24.155 1.00 28.45 142 ASN D CA 1
ATOM 11419 C C . ASN D 1 141 ? 20.421 48.767 23.079 1.00 27.76 142 ASN D C 1
ATOM 11420 O O . ASN D 1 141 ? 19.524 49.576 22.690 1.00 29.89 142 ASN D O 1
ATOM 11425 N N . VAL D 1 142 ? 20.580 47.570 22.529 1.00 29.29 143 VAL D N 1
ATOM 11426 C CA . VAL D 1 142 ? 19.617 47.053 21.490 1.00 29.67 143 VAL D CA 1
ATOM 11427 C C . VAL D 1 142 ? 19.175 45.672 21.913 1.00 28.24 143 VAL D C 1
ATOM 11428 O O . VAL D 1 142 ? 19.994 44.988 22.526 1.00 30.80 143 VAL D O 1
ATOM 11432 N N . GLU D 1 143 ? 17.984 45.270 21.511 1.00 30.46 144 GLU D N 1
ATOM 11433 C CA . GLU D 1 143 ? 17.426 43.920 21.812 1.00 34.73 144 GLU D CA 1
ATOM 11434 C C . GLU D 1 143 ? 17.285 43.172 20.475 1.00 32.79 144 GLU D C 1
ATOM 11435 O O . GLU D 1 143 ? 16.330 43.467 19.737 1.00 46.09 144 GLU D O 1
ATOM 11441 N N . VAL D 1 144 ? 18.178 42.220 20.191 1.00 26.96 145 VAL D N 1
ATOM 11442 C CA . VAL D 1 144 ? 18.272 41.487 18.890 1.00 27.79 145 VAL D CA 1
ATOM 11443 C C . VAL D 1 144 ? 17.517 40.140 18.891 1.00 27.56 145 VAL D C 1
ATOM 11444 O O . VAL D 1 144 ? 16.985 39.760 17.808 1.00 28.04 145 VAL D O 1
ATOM 11448 N N . ILE D 1 145 ? 17.467 39.423 20.024 1.00 28.54 146 ILE D N 1
ATOM 11449 C CA . ILE D 1 145 ? 17.015 37.998 20.068 1.00 26.63 146 ILE D CA 1
ATOM 11450 C C . ILE D 1 145 ? 15.597 37.843 19.515 1.00 27.71 146 ILE D C 1
ATOM 11451 O O . ILE D 1 145 ? 15.400 36.995 18.652 1.00 28.11 146 ILE D O 1
ATOM 11456 N N . PRO D 1 146 ? 14.585 38.640 19.927 1.00 27.15 147 PRO D N 1
ATOM 11457 C CA . PRO D 1 146 ? 13.230 38.523 19.367 1.00 27.92 147 PRO D CA 1
ATOM 11458 C C . PRO D 1 146 ? 13.154 38.708 17.846 1.00 26.30 147 PRO D C 1
ATOM 11459 O O . PRO D 1 146 ? 12.430 37.972 17.195 1.00 27.26 147 PRO D O 1
ATOM 11463 N N . ASP D 1 147 ? 13.856 39.697 17.304 1.00 29.73 148 ASP D N 1
ATOM 11464 C CA . ASP D 1 147 ? 13.956 39.911 15.828 1.00 27.94 148 ASP D CA 1
ATOM 11465 C C . ASP D 1 147 ? 14.656 38.704 15.165 1.00 27.95 148 ASP D C 1
ATOM 11466 O O . ASP D 1 147 ? 14.207 38.193 14.129 1.00 27.51 148 ASP D O 1
ATOM 11471 N N . TYR D 1 148 ? 15.715 38.213 15.775 1.00 26.72 149 TYR D N 1
ATOM 11472 C CA . TYR D 1 148 ? 16.449 37.066 15.224 1.00 25.93 149 TYR D CA 1
ATOM 11473 C C . TYR D 1 148 ? 15.505 35.858 15.097 1.00 28.10 149 TYR D C 1
ATOM 11474 O O . TYR D 1 148 ? 15.530 35.132 14.084 1.00 28.06 149 TYR D O 1
ATOM 11483 N N . ILE D 1 149 ? 14.747 35.604 16.157 1.00 29.92 150 ILE D N 1
ATOM 11484 C CA . ILE D 1 149 ? 13.857 34.430 16.312 1.00 27.84 150 ILE D CA 1
ATOM 11485 C C . ILE D 1 149 ? 12.788 34.543 15.244 1.00 28.23 150 ILE D C 1
ATOM 11486 O O . ILE D 1 149 ? 12.563 33.524 14.577 1.00 27.54 150 ILE D O 1
ATOM 11491 N N . ASN D 1 150 ? 12.212 35.741 15.064 1.00 30.03 151 ASN D N 1
ATOM 11492 C CA . ASN D 1 150 ? 11.205 36.023 14.002 1.00 29.25 151 ASN D CA 1
ATOM 11493 C C . ASN D 1 150 ? 11.845 35.783 12.635 1.00 32.74 151 ASN D C 1
ATOM 11494 O O . ASN D 1 150 ? 11.240 35.022 11.874 1.00 32.94 151 ASN D O 1
ATOM 11499 N N . ALA D 1 151 ? 13.041 36.332 12.357 1.00 30.32 152 ALA D N 1
ATOM 11500 C CA . ALA D 1 151 ? 13.695 36.159 11.044 1.00 29.20 152 ALA D CA 1
ATOM 11501 C C . ALA D 1 151 ? 13.917 34.657 10.813 1.00 30.12 152 ALA D C 1
ATOM 11502 O O . ALA D 1 151 ? 13.680 34.185 9.698 1.00 27.38 152 ALA D O 1
ATOM 11504 N N . VAL D 1 152 ? 14.285 33.909 11.852 1.00 29.86 153 VAL D N 1
ATOM 11505 C CA . VAL D 1 152 ? 14.505 32.448 11.671 1.00 32.32 153 VAL D CA 1
ATOM 11506 C C . VAL D 1 152 ? 13.172 31.740 11.411 1.00 36.91 153 VAL D C 1
ATOM 11507 O O . VAL D 1 152 ? 13.182 30.821 10.595 1.00 40.76 153 VAL D O 1
ATOM 11511 N N . LEU D 1 153 ? 12.069 32.167 12.030 1.00 37.13 154 LEU D N 1
ATOM 11512 C CA . LEU D 1 153 ? 10.748 31.511 11.831 1.00 37.22 154 LEU D CA 1
ATOM 11513 C C . LEU D 1 153 ? 10.210 31.831 10.440 1.00 34.32 154 LEU D C 1
ATOM 11514 O O . LEU D 1 153 ? 9.592 30.952 9.850 1.00 35.42 154 LEU D O 1
ATOM 11519 N N . ASP D 1 154 ? 10.355 33.070 9.983 1.00 36.59 155 ASP D N 1
ATOM 11520 C CA . ASP D 1 154 ? 9.971 33.469 8.609 1.00 40.51 155 ASP D CA 1
ATOM 11521 C C . ASP D 1 154 ? 10.775 32.651 7.596 1.00 36.03 155 ASP D C 1
ATOM 11522 O O . ASP D 1 154 ? 10.164 32.128 6.700 1.00 35.49 155 ASP D O 1
ATOM 11527 N N . PHE D 1 155 ? 12.077 32.477 7.785 1.00 34.54 156 PHE D N 1
ATOM 11528 C CA . PHE D 1 155 ? 12.928 31.713 6.855 1.00 35.18 156 PHE D CA 1
ATOM 11529 C C . PHE D 1 155 ? 12.442 30.270 6.788 1.00 35.73 156 PHE D C 1
ATOM 11530 O O . PHE D 1 155 ? 12.215 29.789 5.670 1.00 35.58 156 PHE D O 1
ATOM 11538 N N . VAL D 1 156 ? 12.258 29.635 7.943 1.00 36.34 157 VAL D N 1
ATOM 11539 C CA . VAL D 1 156 ? 12.020 28.166 8.087 1.00 38.94 157 VAL D CA 1
ATOM 11540 C C . VAL D 1 156 ? 10.613 27.760 7.601 1.00 37.62 157 VAL D C 1
ATOM 11541 O O . VAL D 1 156 ? 10.470 26.659 7.059 1.00 43.42 157 VAL D O 1
ATOM 11545 N N . GLY D 1 157 ? 9.616 28.599 7.841 1.00 34.97 158 GLY D N 1
ATOM 11546 C CA . GLY D 1 157 ? 8.243 28.455 7.333 1.00 34.37 158 GLY D CA 1
ATOM 11547 C C . GLY D 1 157 ? 7.632 27.120 7.700 1.00 36.96 158 GLY D C 1
ATOM 11548 O O . GLY D 1 157 ? 6.996 26.512 6.826 1.00 45.98 158 GLY D O 1
ATOM 11549 N N . HIS D 1 158 ? 7.818 26.657 8.936 1.00 35.91 159 HIS D N 1
ATOM 11550 C CA . HIS D 1 158 ? 7.356 25.321 9.354 1.00 34.73 159 HIS D CA 1
ATOM 11551 C C . HIS D 1 158 ? 6.730 25.378 10.750 1.00 40.28 159 HIS D C 1
ATOM 11552 O O . HIS D 1 158 ? 7.332 25.997 11.617 1.00 40.67 159 HIS D O 1
ATOM 11559 N N . GLU D 1 159 ? 5.599 24.672 10.928 1.00 44.68 160 GLU D N 1
ATOM 11560 C CA . GLU D 1 159 ? 4.943 24.364 12.234 1.00 47.82 160 GLU D CA 1
ATOM 11561 C C . GLU D 1 159 ? 5.087 22.873 12.513 1.00 44.11 160 GLU D C 1
ATOM 11562 O O . GLU D 1 159 ? 5.109 22.128 11.551 1.00 44.13 160 GLU D O 1
ATOM 11568 N N . THR D 1 160 ? 5.198 22.493 13.792 1.00 41.05 161 THR D N 1
ATOM 11569 C CA . THR D 1 160 ? 5.494 21.125 14.267 1.00 32.94 161 THR D CA 1
ATOM 11570 C C . THR D 1 160 ? 4.674 20.805 15.534 1.00 34.88 161 THR D C 1
ATOM 11571 O O . THR D 1 160 ? 4.045 21.699 16.091 1.00 34.32 161 THR D O 1
ATOM 11575 N N . ASN D 1 161 ? 4.600 19.525 15.891 1.00 38.74 162 ASN D N 1
ATOM 11576 C CA . ASN D 1 161 ? 4.171 19.007 17.217 1.00 39.91 162 ASN D CA 1
ATOM 11577 C C . ASN D 1 161 ? 5.279 18.117 17.767 1.00 36.37 162 ASN D C 1
ATOM 11578 O O . ASN D 1 161 ? 5.092 17.598 18.855 1.00 41.42 162 ASN D O 1
ATOM 11583 N N . LEU D 1 162 ? 6.423 18.025 17.087 1.00 35.52 163 LEU D N 1
ATOM 11584 C CA . LEU D 1 162 ? 7.559 17.203 17.583 1.00 40.15 163 LEU D CA 1
ATOM 11585 C C . LEU D 1 162 ? 7.934 17.585 19.026 1.00 37.14 163 LEU D C 1
ATOM 11586 O O . LEU D 1 162 ? 7.918 18.786 19.378 1.00 36.80 163 LEU D O 1
ATOM 11591 N N . LYS D 1 163 ? 8.253 16.579 19.834 1.00 40.29 164 LYS D N 1
ATOM 11592 C CA . LYS D 1 163 ? 8.903 16.737 21.149 1.00 46.40 164 LYS D CA 1
ATOM 11593 C C . LYS D 1 163 ? 10.424 16.776 20.918 1.00 48.79 164 LYS D C 1
ATOM 11594 O O . LYS D 1 163 ? 10.926 15.925 20.161 1.00 41.95 164 LYS D O 1
ATOM 11600 N N . VAL D 1 164 ? 11.123 17.723 21.571 1.00 48.44 165 VAL D N 1
ATOM 11601 C CA . VAL D 1 164 ? 12.566 18.026 21.346 1.00 41.46 165 VAL D CA 1
ATOM 11602 C C . VAL D 1 164 ? 13.319 18.167 22.666 1.00 37.88 165 VAL D C 1
ATOM 11603 O O . VAL D 1 164 ? 12.911 18.963 23.510 1.00 41.16 165 VAL D O 1
ATOM 11607 N N . LEU D 1 165 ? 14.444 17.483 22.765 1.00 32.20 166 LEU D N 1
ATOM 11608 C CA . LEU D 1 165 ? 15.423 17.656 23.844 1.00 37.85 166 LEU D CA 1
ATOM 11609 C C . LEU D 1 165 ? 16.443 18.685 23.361 1.00 40.69 166 LEU D C 1
ATOM 11610 O O . LEU D 1 165 ? 17.029 18.460 22.296 1.00 40.82 166 LEU D O 1
ATOM 11615 N N . TYR D 1 166 ? 16.607 19.773 24.110 1.00 30.73 167 TYR D N 1
ATOM 11616 C CA . TYR D 1 166 ? 17.565 20.851 23.806 1.00 30.53 167 TYR D CA 1
ATOM 11617 C C . TYR D 1 166 ? 18.548 20.985 24.970 1.00 29.28 167 TYR D C 1
ATOM 11618 O O . TYR D 1 166 ? 18.064 21.240 26.099 1.00 25.29 167 TYR D O 1
ATOM 11627 N N . ASP D 1 167 ? 19.852 20.892 24.678 1.00 29.65 168 ASP D N 1
ATOM 11628 C CA . ASP D 1 167 ? 20.970 20.944 25.660 1.00 29.91 168 ASP D CA 1
ATOM 11629 C C . ASP D 1 167 ? 21.845 22.171 25.366 1.00 33.98 168 ASP D C 1
ATOM 11630 O O . ASP D 1 167 ? 22.472 22.203 24.284 1.00 32.81 168 ASP D O 1
ATOM 11635 N N . GLY D 1 168 ? 21.885 23.152 26.283 1.00 33.50 169 GLY D N 1
ATOM 11636 C CA . GLY D 1 168 ? 22.256 24.543 25.952 1.00 31.94 169 GLY D CA 1
ATOM 11637 C C . GLY D 1 168 ? 23.685 24.831 26.325 1.00 28.05 169 GLY D C 1
ATOM 11638 O O . GLY D 1 168 ? 24.163 26.032 26.200 1.00 27.67 169 GLY D O 1
ATOM 11639 N N . ALA D 1 169 ? 24.349 23.795 26.820 1.00 26.74 170 ALA D N 1
ATOM 11640 C CA . ALA D 1 169 ? 25.697 23.923 27.412 1.00 29.13 170 ALA D CA 1
ATOM 11641 C C . ALA D 1 169 ? 25.712 25.140 28.341 1.00 27.19 170 ALA D C 1
ATOM 11642 O O . ALA D 1 169 ? 26.761 25.716 28.530 1.00 28.68 170 ALA D O 1
ATOM 11644 N N . ASN D 1 170 ? 24.594 25.508 28.958 1.00 24.15 171 ASN D N 1
ATOM 11645 C CA . ASN D 1 170 ? 24.696 26.564 29.982 1.00 25.52 171 ASN D CA 1
ATOM 11646 C C . ASN D 1 170 ? 25.163 27.834 29.286 1.00 22.51 171 ASN D C 1
ATOM 11647 O O . ASN D 1 170 ? 25.841 28.632 29.959 1.00 20.04 171 ASN D O 1
ATOM 11652 N N . GLY D 1 171 ? 24.782 27.982 28.011 1.00 21.70 172 GLY D N 1
ATOM 11653 C CA . GLY D 1 171 ? 25.291 29.047 27.143 1.00 24.59 172 GLY D CA 1
ATOM 11654 C C . GLY D 1 171 ? 24.210 29.834 26.460 1.00 22.73 172 GLY D C 1
ATOM 11655 O O . GLY D 1 171 ? 23.029 29.584 26.737 1.00 26.12 172 GLY D O 1
ATOM 11656 N N . ALA D 1 172 ? 24.619 30.731 25.570 1.00 21.98 173 ALA D N 1
ATOM 11657 C CA . ALA D 1 172 ? 23.787 31.792 24.950 1.00 25.04 173 ALA D CA 1
ATOM 11658 C C . ALA D 1 172 ? 22.614 31.205 24.165 1.00 24.51 173 ALA D C 1
ATOM 11659 O O . ALA D 1 172 ? 21.666 31.918 23.978 1.00 23.92 173 ALA D O 1
ATOM 11661 N N . GLY D 1 173 ? 22.754 29.992 23.640 1.00 25.30 174 GLY D N 1
ATOM 11662 C CA . GLY D 1 173 ? 21.693 29.269 22.929 1.00 27.77 174 GLY D CA 1
ATOM 11663 C C . GLY D 1 173 ? 20.471 29.075 23.802 1.00 26.86 174 GLY D C 1
ATOM 11664 O O . GLY D 1 173 ? 19.313 28.958 23.259 1.00 25.21 174 GLY D O 1
ATOM 11665 N N . SER D 1 174 ? 20.690 29.086 25.103 1.00 26.18 175 SER D N 1
ATOM 11666 C CA . SER D 1 174 ? 19.588 28.927 26.089 1.00 29.52 175 SER D CA 1
ATOM 11667 C C . SER D 1 174 ? 18.612 30.096 25.992 1.00 26.10 175 SER D C 1
ATOM 11668 O O . SER D 1 174 ? 17.448 29.873 26.336 1.00 29.72 175 SER D O 1
ATOM 11671 N N . LEU D 1 175 ? 19.034 31.253 25.483 1.00 23.82 176 LEU D N 1
ATOM 11672 C CA . LEU D 1 175 ? 18.162 32.456 25.422 1.00 24.49 176 LEU D CA 1
ATOM 11673 C C . LEU D 1 175 ? 17.418 32.507 24.092 1.00 25.07 176 LEU D C 1
ATOM 11674 O O . LEU D 1 175 ? 16.667 33.463 23.900 1.00 27.06 176 LEU D O 1
ATOM 11679 N N . VAL D 1 176 ? 17.628 31.543 23.201 1.00 24.21 177 VAL D N 1
ATOM 11680 C CA . VAL D 1 176 ? 17.086 31.606 21.811 1.00 27.17 177 VAL D CA 1
ATOM 11681 C C . VAL D 1 176 ? 16.464 30.268 21.356 1.00 26.18 177 VAL D C 1
ATOM 11682 O O . VAL D 1 176 ? 15.323 30.284 20.965 1.00 28.69 177 VAL D O 1
ATOM 11686 N N . ALA D 1 177 ? 17.189 29.159 21.397 1.00 25.99 178 ALA D N 1
ATOM 11687 C CA . ALA D 1 177 ? 16.728 27.855 20.863 1.00 25.84 178 ALA D CA 1
ATOM 11688 C C . ALA D 1 177 ? 15.414 27.421 21.533 1.00 25.66 178 ALA D C 1
ATOM 11689 O O . ALA D 1 177 ? 14.445 27.206 20.821 1.00 22.44 178 ALA D O 1
ATOM 11691 N N . PRO D 1 178 ? 15.277 27.354 22.883 1.00 29.09 179 PRO D N 1
ATOM 11692 C CA . PRO D 1 178 ? 14.027 26.889 23.507 1.00 28.52 179 PRO D CA 1
ATOM 11693 C C . PRO D 1 178 ? 12.816 27.668 23.012 1.00 26.30 179 PRO D C 1
ATOM 11694 O O . PRO D 1 178 ? 11.861 27.020 22.734 1.00 22.66 179 PRO D O 1
ATOM 11698 N N . TYR D 1 179 ? 12.966 28.984 22.799 1.00 25.80 180 TYR D N 1
ATOM 11699 C CA . TYR D 1 179 ? 11.863 29.902 22.442 1.00 26.46 180 TYR D CA 1
ATOM 11700 C C . TYR D 1 179 ? 11.507 29.708 20.972 1.00 32.21 180 TYR D C 1
ATOM 11701 O O . TYR D 1 179 ? 10.333 29.691 20.628 1.00 33.66 180 TYR D O 1
ATOM 11710 N N . LEU D 1 180 ? 12.524 29.632 20.112 1.00 37.21 181 LEU D N 1
ATOM 11711 C CA . LEU D 1 180 ? 12.389 29.309 18.673 1.00 30.55 181 LEU D CA 1
ATOM 11712 C C . LEU D 1 180 ? 11.648 27.968 18.551 1.00 28.10 181 LEU D C 1
ATOM 11713 O O . LEU D 1 180 ? 10.644 27.893 17.862 1.00 32.94 181 LEU D O 1
ATOM 11718 N N . LEU D 1 181 ? 12.119 26.918 19.190 1.00 25.76 182 LEU D N 1
ATOM 11719 C CA . LEU D 1 181 ? 11.456 25.591 19.074 1.00 27.96 182 LEU D CA 1
ATOM 11720 C C . LEU D 1 181 ? 9.988 25.711 19.539 1.00 31.31 182 LEU D C 1
ATOM 11721 O O . LEU D 1 181 ? 9.093 25.375 18.774 1.00 33.45 182 LEU D O 1
ATOM 11726 N N . ARG D 1 182 ? 9.732 26.305 20.706 1.00 34.54 183 ARG D N 1
ATOM 11727 C CA . ARG D 1 182 ? 8.363 26.457 21.225 1.00 37.10 183 ARG D CA 1
ATOM 11728 C C . ARG D 1 182 ? 7.531 27.287 20.244 1.00 34.98 183 ARG D C 1
ATOM 11729 O O . ARG D 1 182 ? 6.371 26.933 20.066 1.00 41.19 183 ARG D O 1
ATOM 11737 N N . GLU D 1 183 ? 8.059 28.355 19.659 1.00 29.94 184 GLU D N 1
ATOM 11738 C CA . GLU D 1 183 ? 7.280 29.167 18.692 1.00 35.67 184 GLU D CA 1
ATOM 11739 C C . GLU D 1 183 ? 6.870 28.247 17.514 1.00 37.64 184 GLU D C 1
ATOM 11740 O O . GLU D 1 183 ? 5.774 28.385 17.010 1.00 39.62 184 GLU D O 1
ATOM 11746 N N . MET D 1 184 ? 7.709 27.314 17.084 1.00 34.63 185 MET D N 1
ATOM 11747 C CA . MET D 1 184 ? 7.409 26.457 15.908 1.00 35.05 185 MET D CA 1
ATOM 11748 C C . MET D 1 184 ? 6.328 25.453 16.281 1.00 38.24 185 MET D C 1
ATOM 11749 O O . MET D 1 184 ? 5.825 24.804 15.351 1.00 42.96 185 MET D O 1
ATOM 11754 N N . GLY D 1 185 ? 6.069 25.297 17.590 1.00 36.75 186 GLY D N 1
ATOM 11755 C CA . GLY D 1 185 ? 5.070 24.384 18.161 1.00 29.69 186 GLY D CA 1
ATOM 11756 C C . GLY D 1 185 ? 5.729 23.140 18.691 1.00 33.37 186 GLY D C 1
ATOM 11757 O O . GLY D 1 185 ? 4.994 22.181 19.048 1.00 31.75 186 GLY D O 1
ATOM 11758 N N . ALA D 1 186 ? 7.065 23.136 18.814 1.00 34.76 187 ALA D N 1
ATOM 11759 C CA . ALA D 1 186 ? 7.771 22.006 19.459 1.00 35.10 187 ALA D CA 1
ATOM 11760 C C . ALA D 1 186 ? 7.487 22.030 20.968 1.00 34.05 187 ALA D C 1
ATOM 11761 O O . ALA D 1 186 ? 7.280 23.124 21.516 1.00 43.49 187 ALA D O 1
ATOM 11763 N N . LYS D 1 187 ? 7.480 20.847 21.573 1.00 34.19 188 LYS D N 1
ATOM 11764 C CA . LYS D 1 187 ? 7.442 20.569 23.029 1.00 37.10 188 LYS D CA 1
ATOM 11765 C C . LYS D 1 187 ? 8.875 20.371 23.504 1.00 31.79 188 LYS D C 1
ATOM 11766 O O . LYS D 1 187 ? 9.499 19.358 23.184 1.00 38.24 188 LYS D O 1
ATOM 11772 N N . VAL D 1 188 ? 9.403 21.372 24.183 1.00 31.91 189 VAL D N 1
ATOM 11773 C CA . VAL D 1 188 ? 10.843 21.507 24.531 1.00 27.54 189 VAL D CA 1
ATOM 11774 C C . VAL D 1 188 ? 11.002 21.007 25.951 1.00 28.90 189 VAL D C 1
ATOM 11775 O O . VAL D 1 188 ? 10.263 21.466 26.838 1.00 27.98 189 VAL D O 1
ATOM 11779 N N . LEU D 1 189 ? 11.916 20.072 26.119 1.00 29.10 190 LEU D N 1
ATOM 11780 C CA . LEU D 1 189 ? 12.490 19.728 27.417 1.00 28.52 190 LEU D CA 1
ATOM 11781 C C . LEU D 1 189 ? 13.967 20.115 27.360 1.00 29.25 190 LEU D C 1
ATOM 11782 O O . LEU D 1 189 ? 14.699 19.484 26.580 1.00 31.04 190 LEU D O 1
ATOM 11787 N N . SER D 1 190 ? 14.375 21.105 28.145 1.00 26.05 191 SER D N 1
ATOM 11788 C CA . SER D 1 190 ? 15.701 21.740 28.063 1.00 29.75 191 SER D CA 1
ATOM 11789 C C . SER D 1 190 ? 16.599 21.115 29.127 1.00 30.89 191 SER D C 1
ATOM 11790 O O . SER D 1 190 ? 16.131 20.810 30.206 1.00 29.89 191 SER D O 1
ATOM 11793 N N . VAL D 1 191 ? 17.859 20.900 28.801 1.00 30.52 192 VAL D N 1
ATOM 11794 C CA . VAL D 1 191 ? 18.877 20.550 29.813 1.00 29.38 192 VAL D CA 1
ATOM 11795 C C . VAL D 1 191 ? 19.991 21.579 29.659 1.00 31.50 192 VAL D C 1
ATOM 11796 O O . VAL D 1 191 ? 20.150 22.135 28.535 1.00 35.67 192 VAL D O 1
ATOM 11800 N N . ASN D 1 192 ? 20.625 21.944 30.769 1.00 26.33 193 ASN D N 1
ATOM 11801 C CA . ASN D 1 192 ? 21.697 22.958 30.780 1.00 27.35 193 ASN D CA 1
ATOM 11802 C C . ASN D 1 192 ? 21.208 24.198 30.030 1.00 26.07 193 ASN D C 1
ATOM 11803 O O . ASN D 1 192 ? 22.017 24.781 29.224 1.00 29.44 193 ASN D O 1
ATOM 11808 N N . ALA D 1 193 ? 19.960 24.629 30.265 1.00 25.52 194 ALA D N 1
ATOM 11809 C CA . ALA D 1 193 ? 19.401 25.807 29.558 1.00 23.71 194 ALA D CA 1
ATOM 11810 C C . ALA D 1 193 ? 19.282 27.031 30.492 1.00 23.18 194 ALA D C 1
ATOM 11811 O O . ALA D 1 193 ? 18.604 27.991 30.138 1.00 28.68 194 ALA D O 1
ATOM 11813 N N . HIS D 1 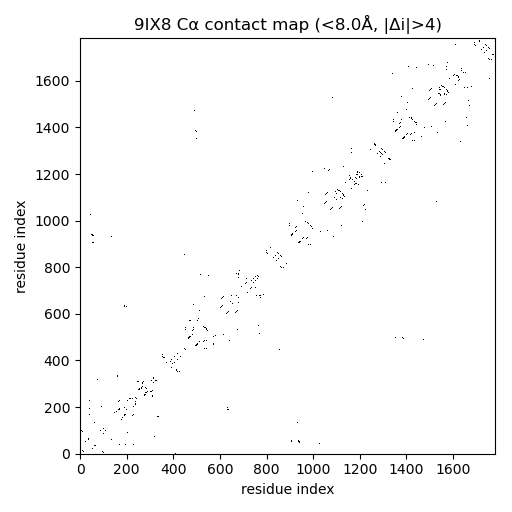194 ? 19.998 27.040 31.609 1.00 22.77 195 HIS D N 1
ATOM 11814 C CA . HIS D 1 194 ? 20.232 28.234 32.449 1.00 21.88 195 HIS D CA 1
ATOM 11815 C C . HIS D 1 194 ? 21.667 28.617 32.204 1.00 23.33 195 HIS D C 1
ATOM 11816 O O . HIS D 1 194 ? 22.543 27.683 32.309 1.00 20.62 195 HIS D O 1
ATOM 11823 N N . VAL D 1 195 ? 21.861 29.899 31.873 1.00 23.26 196 VAL D N 1
ATOM 11824 C CA . VAL D 1 195 ? 23.175 30.443 31.460 1.00 24.09 196 VAL D CA 1
ATOM 11825 C C . VAL D 1 195 ? 24.092 30.489 32.663 1.00 24.48 196 VAL D C 1
ATOM 11826 O O . VAL D 1 195 ? 23.717 31.162 33.631 1.00 21.80 196 VAL D O 1
ATOM 11830 N N . ASP D 1 196 ? 25.280 29.894 32.531 1.00 26.71 197 ASP D N 1
ATOM 11831 C CA . ASP D 1 196 ? 26.252 29.823 33.644 1.00 27.27 197 ASP D CA 1
ATOM 11832 C C . ASP D 1 196 ? 27.663 29.608 33.118 1.00 23.84 197 ASP D C 1
ATOM 11833 O O . ASP D 1 196 ? 27.946 28.487 32.633 1.00 24.75 197 ASP D O 1
ATOM 11838 N N . GLY D 1 197 ? 28.540 30.575 33.366 1.00 20.18 198 GLY D N 1
ATOM 11839 C CA . GLY D 1 197 ? 29.902 30.609 32.800 1.00 24.20 198 GLY D CA 1
ATOM 11840 C C . GLY D 1 197 ? 30.852 29.571 33.413 1.00 25.43 198 GLY D C 1
ATOM 11841 O O . GLY D 1 197 ? 32.002 29.479 32.934 1.00 29.66 198 GLY D O 1
ATOM 11842 N N . HIS D 1 198 ? 30.409 28.817 34.419 1.00 27.40 199 HIS D N 1
ATOM 11843 C CA . HIS D 1 198 ? 31.155 27.672 35.008 1.00 30.36 199 HIS D CA 1
ATOM 11844 C C . HIS D 1 198 ? 30.826 26.407 34.211 1.00 29.01 199 HIS D C 1
ATOM 11845 O O . HIS D 1 198 ? 31.461 25.400 34.466 1.00 27.96 199 HIS D O 1
ATOM 11852 N N . PHE D 1 199 ? 29.857 26.460 33.277 1.00 30.19 200 PHE D N 1
ATOM 11853 C CA . PHE D 1 199 ? 29.500 25.306 32.409 1.00 27.94 200 PHE D CA 1
ATOM 11854 C C . PHE D 1 199 ? 29.316 24.108 33.332 1.00 33.57 200 PHE D C 1
ATOM 11855 O O . PHE D 1 199 ? 30.007 23.098 33.204 1.00 29.07 200 PHE D O 1
ATOM 11863 N N . PRO D 1 200 ? 28.437 24.236 34.355 1.00 38.62 201 PRO D N 1
ATOM 11864 C CA . PRO D 1 200 ? 28.249 23.194 35.368 1.00 35.44 201 PRO D CA 1
ATOM 11865 C C . PRO D 1 200 ? 27.754 21.865 34.776 1.00 32.46 201 PRO D C 1
ATOM 11866 O O . PRO D 1 200 ? 28.267 20.882 35.184 1.00 31.62 201 PRO D O 1
ATOM 11870 N N . GLY D 1 201 ? 26.873 21.900 33.762 1.00 31.71 202 GLY D N 1
ATOM 11871 C CA . GLY D 1 201 ? 26.247 20.709 33.132 1.00 30.99 202 GLY D CA 1
ATOM 11872 C C . GLY D 1 201 ? 27.242 19.730 32.510 1.00 28.29 202 GLY D C 1
ATOM 11873 O O . GLY D 1 201 ? 27.024 18.571 32.583 1.00 29.95 202 GLY D O 1
ATOM 11874 N N . ARG D 1 202 ? 28.280 20.200 31.841 1.00 27.90 203 ARG D N 1
ATOM 11875 C CA . ARG D 1 202 ? 29.125 19.388 30.924 1.00 29.43 203 ARG D CA 1
ATOM 11876 C C . ARG D 1 202 ? 30.093 20.338 30.235 1.00 32.56 203 ARG D C 1
ATOM 11877 O O . ARG D 1 202 ? 29.841 21.590 30.218 1.00 38.55 203 ARG D O 1
ATOM 11885 N N . LYS D 1 203 ? 31.182 19.798 29.731 1.00 32.58 204 LYS D N 1
ATOM 11886 C CA . LYS D 1 203 ? 32.095 20.621 28.911 1.00 33.64 204 LYS D CA 1
ATOM 11887 C C . LYS D 1 203 ? 31.239 21.150 27.769 1.00 32.72 204 LYS D C 1
ATOM 11888 O O . LYS D 1 203 ? 30.313 20.478 27.279 1.00 31.64 204 LYS D O 1
ATOM 11894 N N . PRO D 1 204 ? 31.437 22.431 27.426 1.00 27.10 205 PRO D N 1
ATOM 11895 C CA . PRO D 1 204 ? 30.597 23.069 26.418 1.00 27.42 205 PRO D CA 1
ATOM 11896 C C . PRO D 1 204 ? 30.701 22.489 24.997 1.00 31.74 205 PRO D C 1
ATOM 11897 O O . PRO D 1 204 ? 29.690 22.581 24.277 1.00 30.62 205 PRO D O 1
ATOM 11901 N N . GLU D 1 205 ? 31.855 21.931 24.602 1.00 33.48 206 GLU D N 1
ATOM 11902 C CA . GLU D 1 205 ? 32.022 21.414 23.207 1.00 36.47 206 GLU D CA 1
ATOM 11903 C C . GLU D 1 205 ? 31.117 20.188 23.038 1.00 33.96 206 GLU D C 1
ATOM 11904 O O . GLU D 1 205 ? 31.289 19.185 23.716 1.00 31.69 206 GLU D O 1
ATOM 11910 N N . PRO D 1 206 ? 30.160 20.201 22.088 1.00 32.03 207 PRO D N 1
ATOM 11911 C CA . PRO D 1 206 ? 29.185 19.127 21.978 1.00 32.08 207 PRO D CA 1
ATOM 11912 C C . PRO D 1 206 ? 29.713 17.990 21.081 1.00 37.31 207 PRO D C 1
ATOM 11913 O O . PRO D 1 206 ? 29.023 17.568 20.141 1.00 33.61 207 PRO D O 1
ATOM 11917 N N . ARG D 1 207 ? 30.976 17.608 21.331 1.00 42.95 208 ARG D N 1
ATOM 11918 C CA . ARG D 1 207 ? 31.590 16.293 21.005 1.00 43.81 208 ARG D CA 1
ATOM 11919 C C . ARG D 1 207 ? 30.702 15.195 21.600 1.00 42.85 208 ARG D C 1
ATOM 11920 O O . ARG D 1 207 ? 30.218 15.394 22.740 1.00 39.78 208 ARG D O 1
ATOM 11928 N N . TYR D 1 208 ? 30.586 14.047 20.932 1.00 39.91 209 TYR D N 1
ATOM 11929 C CA . TYR D 1 208 ? 29.782 12.886 21.395 1.00 38.12 209 TYR D CA 1
ATOM 11930 C C . TYR D 1 208 ? 30.105 12.557 22.869 1.00 38.81 209 TYR D C 1
ATOM 11931 O O . TYR D 1 208 ? 29.191 12.364 23.697 1.00 38.42 209 TYR D O 1
ATOM 11940 N N . GLU D 1 209 ? 31.380 12.430 23.211 1.00 40.37 210 GLU D N 1
ATOM 11941 C CA . GLU D 1 209 ? 31.802 12.003 24.577 1.00 46.57 210 GLU D CA 1
ATOM 11942 C C . GLU D 1 209 ? 31.374 13.031 25.650 1.00 44.49 210 GLU D C 1
ATOM 11943 O O . GLU D 1 209 ? 31.433 12.689 26.828 1.00 42.64 210 GLU D O 1
ATOM 11949 N N . ASN D 1 210 ? 31.011 14.268 25.287 1.00 41.31 211 ASN D N 1
ATOM 11950 C CA . ASN D 1 210 ? 30.612 15.303 26.274 1.00 37.14 211 ASN D CA 1
ATOM 11951 C C . ASN D 1 210 ? 29.081 15.290 26.434 1.00 34.80 211 ASN D C 1
ATOM 11952 O O . ASN D 1 210 ? 28.599 15.881 27.389 1.00 37.87 211 ASN D O 1
ATOM 11957 N N . ILE D 1 211 ? 28.345 14.642 25.530 1.00 31.76 212 ILE D N 1
ATOM 11958 C CA . ILE D 1 211 ? 26.865 14.736 25.431 1.00 32.34 212 ILE D CA 1
ATOM 11959 C C . ILE D 1 211 ? 26.245 13.332 25.290 1.00 37.84 212 ILE D C 1
ATOM 11960 O O . ILE D 1 211 ? 25.051 13.225 24.938 1.00 37.26 212 ILE D O 1
ATOM 11965 N N . ALA D 1 212 ? 27.002 12.277 25.587 1.00 43.27 213 ALA D N 1
ATOM 11966 C CA . ALA D 1 212 ? 26.591 10.858 25.382 1.00 43.97 213 ALA D CA 1
ATOM 11967 C C . ALA D 1 212 ? 25.323 10.559 26.205 1.00 39.22 213 ALA D C 1
ATOM 11968 O O . ALA D 1 212 ? 24.399 9.927 25.673 1.00 42.34 213 ALA D O 1
ATOM 11970 N N . TYR D 1 213 ? 25.238 11.088 27.423 1.00 36.29 214 TYR D N 1
ATOM 11971 C CA . TYR D 1 213 ? 24.064 10.919 28.333 1.00 33.62 214 TYR D CA 1
ATOM 11972 C C . TYR D 1 213 ? 22.734 11.240 27.630 1.00 33.74 214 TYR D C 1
ATOM 11973 O O . TYR D 1 213 ? 21.714 10.723 28.012 1.00 42.90 214 TYR D O 1
ATOM 11982 N N . LEU D 1 214 ? 22.741 12.078 26.600 1.00 37.56 215 LEU D N 1
ATOM 11983 C CA . LEU D 1 214 ? 21.512 12.582 25.933 1.00 37.20 215 LEU D CA 1
ATOM 11984 C C . LEU D 1 214 ? 20.819 11.433 25.203 1.00 36.90 215 LEU D C 1
ATOM 11985 O O . LEU D 1 214 ? 19.585 11.498 25.083 1.00 35.58 215 LEU D O 1
ATOM 11990 N N . GLY D 1 215 ? 21.596 10.505 24.629 1.00 36.98 216 GLY D N 1
ATOM 11991 C CA . GLY D 1 215 ? 21.067 9.321 23.921 1.00 40.07 216 GLY D CA 1
ATOM 11992 C C . GLY D 1 215 ? 20.115 8.528 24.805 1.00 38.40 216 GLY D C 1
ATOM 11993 O O . GLY D 1 215 ? 18.997 8.233 24.364 1.00 50.39 216 GLY D O 1
ATOM 11994 N N . LYS D 1 216 ? 20.511 8.299 26.050 1.00 39.47 217 LYS D N 1
ATOM 11995 C CA . LYS D 1 216 ? 19.729 7.610 27.116 1.00 47.15 217 LYS D CA 1
ATOM 11996 C C . LYS D 1 216 ? 18.495 8.466 27.486 1.00 46.96 217 LYS D C 1
ATOM 11997 O O . LYS D 1 216 ? 17.380 7.945 27.511 1.00 49.07 217 LYS D O 1
ATOM 12003 N N . LEU D 1 217 ? 18.678 9.768 27.698 1.00 45.68 218 LEU D N 1
ATOM 12004 C CA . LEU D 1 217 ? 17.582 10.730 27.973 1.00 47.14 218 LEU D CA 1
ATOM 12005 C C . LEU D 1 217 ? 16.525 10.652 26.873 1.00 44.74 218 LEU D C 1
ATOM 12006 O O . LEU D 1 217 ? 15.344 10.780 27.214 1.00 47.66 218 LEU D O 1
ATOM 12011 N N . VAL D 1 218 ? 16.911 10.494 25.605 1.00 41.27 219 VAL D N 1
ATOM 12012 C CA . VAL D 1 218 ? 15.932 10.527 24.478 1.00 40.96 219 VAL D CA 1
ATOM 12013 C C . VAL D 1 218 ? 14.923 9.372 24.582 1.00 43.99 219 VAL D C 1
ATOM 12014 O O . VAL D 1 218 ? 13.709 9.585 24.226 1.00 43.67 219 VAL D O 1
ATOM 12018 N N . ARG D 1 219 ? 15.398 8.185 24.968 1.00 43.35 220 ARG D N 1
ATOM 12019 C CA . ARG D 1 219 ? 14.576 6.949 24.996 1.00 43.26 220 ARG D CA 1
ATOM 12020 C C . ARG D 1 219 ? 13.561 7.072 26.140 1.00 50.25 220 ARG D C 1
ATOM 12021 O O . ARG D 1 219 ? 12.329 6.938 25.857 1.00 54.03 220 ARG D O 1
ATOM 12029 N N . GLU D 1 220 ? 14.035 7.407 27.349 1.00 47.29 221 GLU D N 1
ATOM 12030 C CA . GLU D 1 220 ? 13.205 7.563 28.575 1.00 50.49 221 GLU D CA 1
ATOM 12031 C C . GLU D 1 220 ? 12.119 8.603 28.340 1.00 50.79 221 GLU D C 1
ATOM 12032 O O . GLU D 1 220 ? 10.981 8.346 28.750 1.00 53.57 221 GLU D O 1
ATOM 12038 N N . LEU D 1 221 ? 12.470 9.714 27.688 1.00 46.28 222 LEU D N 1
ATOM 12039 C CA . LEU D 1 221 ? 11.627 10.930 27.576 1.00 45.44 222 LEU D CA 1
ATOM 12040 C C . LEU D 1 221 ? 10.639 10.826 26.412 1.00 44.12 222 LEU D C 1
ATOM 12041 O O . LEU D 1 221 ? 9.664 11.577 26.427 1.00 52.96 222 LEU D O 1
ATOM 12046 N N . GLY D 1 222 ? 10.912 9.981 25.419 1.00 50.12 223 GLY D N 1
ATOM 12047 C CA . GLY D 1 222 ? 10.086 9.833 24.209 1.00 44.18 223 GLY D CA 1
ATOM 12048 C C . GLY D 1 222 ? 10.225 11.026 23.279 1.00 47.16 223 GLY D C 1
ATOM 12049 O O . GLY D 1 222 ? 9.202 11.411 22.700 1.00 51.03 223 GLY D O 1
ATOM 12050 N N . VAL D 1 223 ? 11.430 11.582 23.073 1.00 44.00 224 VAL D N 1
ATOM 12051 C CA . VAL D 1 223 ? 11.583 12.770 22.163 1.00 41.96 224 VAL D CA 1
ATOM 12052 C C . VAL D 1 223 ? 11.909 12.335 20.720 1.00 36.75 224 VAL D C 1
ATOM 12053 O O . VAL D 1 223 ? 12.531 11.291 20.526 1.00 33.85 224 VAL D O 1
ATOM 12057 N N . ASP D 1 224 ? 11.535 13.157 19.739 1.00 39.60 225 ASP D N 1
ATOM 12058 C CA . ASP D 1 224 ? 11.727 12.904 18.278 1.00 43.73 225 ASP D CA 1
ATOM 12059 C C . ASP D 1 224 ? 13.157 13.193 17.799 1.00 44.87 225 ASP D C 1
ATOM 12060 O O . ASP D 1 224 ? 13.532 12.713 16.681 1.00 44.08 225 ASP D O 1
ATOM 12065 N N . LEU D 1 225 ? 13.958 13.853 18.636 1.00 43.54 226 LEU D N 1
ATOM 12066 C CA . LEU D 1 225 ? 15.154 14.618 18.206 1.00 41.87 226 LEU D CA 1
ATOM 12067 C C . LEU D 1 225 ? 15.850 15.202 19.445 1.00 38.79 226 LEU D C 1
ATOM 12068 O O . LEU D 1 225 ? 15.140 15.749 20.284 1.00 35.21 226 LEU D O 1
ATOM 12073 N N . ALA D 1 226 ? 17.174 15.102 19.560 1.00 33.69 227 ALA D N 1
ATOM 12074 C CA . ALA D 1 226 ? 17.972 15.837 20.563 1.00 35.32 227 ALA D CA 1
ATOM 12075 C C . ALA D 1 226 ? 18.887 16.842 19.845 1.00 34.48 227 ALA D C 1
ATOM 12076 O O . ALA D 1 226 ? 19.441 16.480 18.813 1.00 31.94 227 ALA D O 1
ATOM 12078 N N . ILE D 1 227 ? 19.009 18.067 20.387 1.00 34.62 228 ILE D N 1
ATOM 12079 C CA . ILE D 1 227 ? 19.837 19.183 19.845 1.00 33.07 228 ILE D CA 1
ATOM 12080 C C . ILE D 1 227 ? 20.738 19.650 20.965 1.00 31.11 228 ILE D C 1
ATOM 12081 O O . ILE D 1 227 ? 20.217 19.918 22.037 1.00 38.49 228 ILE D O 1
ATOM 12086 N N . ALA D 1 228 ? 22.046 19.613 20.767 1.00 33.47 229 ALA D N 1
ATOM 12087 C CA . ALA D 1 228 ? 23.050 20.160 21.711 1.00 32.39 229 ALA D CA 1
ATOM 12088 C C . ALA D 1 228 ? 23.850 21.255 20.997 1.00 31.81 229 ALA D C 1
ATOM 12089 O O . ALA D 1 228 ? 23.973 21.210 19.733 1.00 32.55 229 ALA D O 1
ATOM 12091 N N . GLN D 1 229 ? 24.332 22.224 21.783 1.00 29.22 230 GLN D N 1
ATOM 12092 C CA . GLN D 1 229 ? 25.157 23.348 21.307 1.00 26.57 230 GLN D CA 1
ATOM 12093 C C . GLN D 1 229 ? 26.406 23.525 22.162 1.00 26.06 230 GLN D C 1
ATOM 12094 O O . GLN D 1 229 ? 26.648 22.708 23.045 1.00 27.00 230 GLN D O 1
ATOM 12100 N N . ASP D 1 230 ? 27.267 24.449 21.736 1.00 26.02 231 ASP D N 1
ATOM 12101 C CA . ASP D 1 230 ? 28.395 24.982 22.537 1.00 25.55 231 ASP D CA 1
ATOM 12102 C C . ASP D 1 230 ? 27.922 26.256 23.267 1.00 27.41 231 ASP D C 1
ATOM 12103 O O . ASP D 1 230 ? 26.678 26.533 23.204 1.00 25.90 231 ASP D O 1
ATOM 12108 N N . GLY D 1 231 ? 28.864 26.950 23.935 1.00 24.29 232 GLY D N 1
ATOM 12109 C CA . GLY D 1 231 ? 28.649 28.090 24.845 1.00 28.64 232 GLY D CA 1
ATOM 12110 C C . GLY D 1 231 ? 28.157 29.345 24.132 1.00 28.31 232 GLY D C 1
ATOM 12111 O O . GLY D 1 231 ? 27.353 30.046 24.712 1.00 25.86 232 GLY D O 1
ATOM 12112 N N . ASP D 1 232 ? 28.607 29.613 22.906 1.00 30.70 233 ASP D N 1
ATOM 12113 C CA . ASP D 1 232 ? 28.104 30.762 22.093 1.00 29.88 233 ASP D CA 1
ATOM 12114 C C . ASP D 1 232 ? 27.078 30.282 21.058 1.00 26.29 233 ASP D C 1
ATOM 12115 O O . ASP D 1 232 ? 26.623 31.102 20.311 1.00 25.62 233 ASP D O 1
ATOM 12120 N N . ALA D 1 233 ? 26.680 29.004 21.085 1.00 28.15 234 ALA D N 1
ATOM 12121 C CA . ALA D 1 233 ? 25.680 28.379 20.181 1.00 25.68 234 ALA D CA 1
ATOM 12122 C C . ALA D 1 233 ? 25.980 28.618 18.687 1.00 26.74 234 ALA D C 1
ATOM 12123 O O . ALA D 1 233 ? 25.027 28.824 17.928 1.00 25.33 234 ALA D O 1
ATOM 12125 N N . ASP D 1 234 ? 27.238 28.562 18.232 1.00 32.33 235 ASP D N 1
ATOM 12126 C CA . ASP D 1 234 ? 27.491 28.470 16.770 1.00 39.84 235 ASP D CA 1
ATOM 12127 C C . ASP D 1 234 ? 27.507 26.985 16.320 1.00 36.73 235 ASP D C 1
ATOM 12128 O O . ASP D 1 234 ? 27.219 26.774 15.164 1.00 42.18 235 ASP D O 1
ATOM 12133 N N . ARG D 1 235 ? 27.647 25.996 17.213 1.00 33.96 236 ARG D N 1
ATOM 12134 C CA . ARG D 1 235 ? 27.676 24.539 16.864 1.00 33.55 236 ARG D CA 1
ATOM 12135 C C . ARG D 1 235 ? 26.340 23.831 17.111 1.00 32.03 236 ARG D C 1
ATOM 12136 O O . ARG D 1 235 ? 25.502 24.295 17.924 1.00 34.44 236 ARG D O 1
ATOM 12144 N N . ILE D 1 236 ? 26.163 22.705 16.435 1.00 29.44 237 ILE D N 1
ATOM 12145 C CA . ILE D 1 236 ? 24.972 21.833 16.588 1.00 30.89 237 ILE D CA 1
ATOM 12146 C C . ILE D 1 236 ? 25.387 20.356 16.529 1.00 32.19 237 ILE D C 1
ATOM 12147 O O . ILE D 1 236 ? 26.205 19.956 15.689 1.00 40.15 237 ILE D O 1
ATOM 12152 N N . ALA D 1 237 ? 24.808 19.580 17.424 1.00 32.63 238 ALA D N 1
ATOM 12153 C CA . ALA D 1 237 ? 24.987 18.130 17.546 1.00 32.63 238 ALA D CA 1
ATOM 12154 C C . ALA D 1 237 ? 23.602 17.494 17.719 1.00 34.47 238 ALA D C 1
ATOM 12155 O O . ALA D 1 237 ? 22.681 18.174 18.230 1.00 29.30 238 ALA D O 1
ATOM 12157 N N . VAL D 1 238 ? 23.385 16.296 17.171 1.00 37.03 239 VAL D N 1
ATOM 12158 C CA . VAL D 1 238 ? 21.998 15.757 17.094 1.00 35.75 239 VAL D CA 1
ATOM 12159 C C . VAL D 1 238 ? 21.961 14.256 17.384 1.00 36.64 239 VAL D C 1
ATOM 12160 O O . VAL D 1 238 ? 22.966 13.552 17.148 1.00 37.17 239 VAL D O 1
ATOM 12164 N N . PHE D 1 239 ? 20.863 13.845 18.021 1.00 34.92 240 PHE D N 1
ATOM 12165 C CA . PHE D 1 239 ? 20.474 12.448 18.316 1.00 34.26 240 PHE D CA 1
ATOM 12166 C C . PHE D 1 239 ? 19.092 12.218 17.746 1.00 39.21 240 PHE D C 1
ATOM 12167 O O . PHE D 1 239 ? 18.307 13.166 17.734 1.00 39.86 240 PHE D O 1
ATOM 12175 N N . ASP D 1 240 ? 18.823 10.992 17.297 1.00 38.53 241 ASP D N 1
ATOM 12176 C CA . ASP D 1 240 ? 17.501 10.650 16.715 1.00 41.29 241 ASP D CA 1
ATOM 12177 C C . ASP D 1 240 ? 16.575 10.160 17.845 1.00 38.05 241 ASP D C 1
ATOM 12178 O O . ASP D 1 240 ? 17.002 10.155 19.030 1.00 33.88 241 ASP D O 1
ATOM 12183 N N . GLU D 1 241 ? 15.384 9.702 17.466 1.00 37.79 242 GLU D N 1
ATOM 12184 C CA . GLU D 1 241 ? 14.271 9.319 18.359 1.00 42.70 242 GLU D CA 1
ATOM 12185 C C . GLU D 1 241 ? 14.619 8.022 19.070 1.00 42.38 242 GLU D C 1
ATOM 12186 O O . GLU D 1 241 ? 13.859 7.655 19.937 1.00 47.45 242 GLU D O 1
ATOM 12192 N N . LYS D 1 242 ? 15.743 7.394 18.724 1.00 42.16 243 LYS D N 1
ATOM 12193 C CA . LYS D 1 242 ? 16.184 6.095 19.293 1.00 43.89 243 LYS D CA 1
ATOM 12194 C C . LYS D 1 242 ? 17.359 6.332 20.228 1.00 46.06 243 LYS D C 1
ATOM 12195 O O . LYS D 1 242 ? 17.749 5.389 20.963 1.00 49.14 243 LYS D O 1
ATOM 12201 N N . GLY D 1 243 ? 17.900 7.549 20.225 1.00 44.39 244 GLY D N 1
ATOM 12202 C CA . GLY D 1 243 ? 19.014 7.899 21.113 1.00 39.84 244 GLY D CA 1
ATOM 12203 C C . GLY D 1 243 ? 20.327 7.571 20.445 1.00 38.69 244 GLY D C 1
ATOM 12204 O O . GLY D 1 243 ? 21.341 7.512 21.151 1.00 35.29 244 GLY D O 1
ATOM 12205 N N . ASN D 1 244 ? 20.312 7.395 19.120 1.00 42.73 245 ASN D N 1
ATOM 12206 C CA . ASN D 1 244 ? 21.559 7.240 18.317 1.00 44.65 245 ASN D CA 1
ATOM 12207 C C . ASN D 1 244 ? 22.138 8.635 18.060 1.00 39.40 245 ASN D C 1
ATOM 12208 O O . ASN D 1 244 ? 21.376 9.532 17.620 1.00 34.02 245 ASN D O 1
ATOM 12213 N N . TYR D 1 245 ? 23.425 8.808 18.375 1.00 36.60 246 TYR D N 1
ATOM 12214 C CA . TYR D 1 245 ? 24.197 9.971 17.916 1.00 36.59 246 TYR D CA 1
ATOM 12215 C C . TYR D 1 245 ? 24.191 9.922 16.403 1.00 38.29 246 TYR D C 1
ATOM 12216 O O . TYR D 1 245 ? 24.606 8.882 15.892 1.00 38.56 246 TYR D O 1
ATOM 12225 N N . VAL D 1 246 ? 23.711 10.986 15.756 1.00 38.08 247 VAL D N 1
ATOM 12226 C CA . VAL D 1 246 ? 23.845 11.199 14.294 1.00 36.25 247 VAL D CA 1
ATOM 12227 C C . VAL D 1 246 ? 25.118 11.996 14.094 1.00 38.84 247 VAL D C 1
ATOM 12228 O O . VAL D 1 246 ? 25.059 13.179 14.409 1.00 38.96 247 VAL D O 1
ATOM 12232 N N . ASP D 1 247 ? 26.203 11.397 13.580 1.00 42.21 248 ASP D N 1
ATOM 12233 C CA . ASP D 1 247 ? 27.520 12.086 13.588 1.00 42.35 248 ASP D CA 1
ATOM 12234 C C . ASP D 1 247 ? 27.532 13.253 12.590 1.00 38.67 248 ASP D C 1
ATOM 12235 O O . ASP D 1 247 ? 26.587 13.441 11.806 1.00 33.97 248 ASP D O 1
ATOM 12240 N N . GLU D 1 248 ? 28.545 14.095 12.718 1.00 36.99 249 GLU D N 1
ATOM 12241 C CA . GLU D 1 248 ? 28.566 15.417 12.075 1.00 40.25 249 GLU D CA 1
ATOM 12242 C C . GLU D 1 248 ? 28.485 15.256 10.549 1.00 38.10 249 GLU D C 1
ATOM 12243 O O . GLU D 1 248 ? 27.695 16.000 9.935 1.00 32.72 249 GLU D O 1
ATOM 12249 N N . ASP D 1 249 ? 29.168 14.267 9.949 1.00 43.44 250 ASP D N 1
ATOM 12250 C CA . ASP D 1 249 ? 29.216 14.106 8.464 1.00 37.08 250 ASP D CA 1
ATOM 12251 C C . ASP D 1 249 ? 27.789 13.767 7.990 1.00 36.90 250 ASP D C 1
ATOM 12252 O O . ASP D 1 249 ? 27.295 14.346 6.972 1.00 34.58 250 ASP D O 1
ATOM 12257 N N . THR D 1 250 ? 27.073 12.936 8.740 1.00 33.72 251 THR D N 1
ATOM 12258 C CA . THR D 1 250 ? 25.671 12.572 8.399 1.00 35.09 251 THR D CA 1
ATOM 12259 C C . THR D 1 250 ? 24.755 13.791 8.404 1.00 38.00 251 THR D C 1
ATOM 12260 O O . THR D 1 250 ? 23.944 13.902 7.473 1.00 42.72 251 THR D O 1
ATOM 12264 N N . VAL D 1 251 ? 24.859 14.659 9.424 1.00 43.70 252 VAL D N 1
ATOM 12265 C CA . VAL D 1 251 ? 24.047 15.913 9.545 1.00 37.93 252 VAL D CA 1
ATOM 12266 C C . VAL D 1 251 ? 24.301 16.741 8.277 1.00 33.14 252 VAL D C 1
ATOM 12267 O O . VAL D 1 251 ? 23.331 17.211 7.619 1.00 39.66 252 VAL D O 1
ATOM 12271 N N . ILE D 1 252 ? 25.563 16.897 7.910 1.00 33.83 253 ILE D N 1
ATOM 12272 C CA . ILE D 1 252 ? 25.953 17.678 6.695 1.00 36.67 253 ILE D CA 1
ATOM 12273 C C . ILE D 1 252 ? 25.407 16.944 5.460 1.00 35.55 253 ILE D C 1
ATOM 12274 O O . ILE D 1 252 ? 24.861 17.624 4.546 1.00 35.63 253 ILE D O 1
ATOM 12279 N N . ALA D 1 253 ? 25.503 15.614 5.418 1.00 36.10 254 ALA D N 1
ATOM 12280 C CA . ALA D 1 253 ? 25.078 14.839 4.215 1.00 42.33 254 ALA D CA 1
ATOM 12281 C C . ALA D 1 253 ? 23.581 15.061 3.984 1.00 39.24 254 ALA D C 1
ATOM 12282 O O . ALA D 1 253 ? 23.195 15.370 2.810 1.00 40.16 254 ALA D O 1
ATOM 12284 N N . LEU D 1 254 ? 22.793 14.952 5.066 1.00 37.40 255 LEU D N 1
ATOM 12285 C CA . LEU D 1 254 ? 21.324 15.210 5.072 1.00 38.46 255 LEU D CA 1
ATOM 12286 C C . LEU D 1 254 ? 21.039 16.525 4.352 1.00 34.14 255 LEU D C 1
ATOM 12287 O O . LEU D 1 254 ? 20.234 16.548 3.443 1.00 38.23 255 LEU D O 1
ATOM 12292 N N . PHE D 1 255 ? 21.697 17.610 4.726 1.00 43.25 256 PHE D N 1
ATOM 12293 C CA . PHE D 1 255 ? 21.388 18.954 4.153 1.00 39.27 256 PHE D CA 1
ATOM 12294 C C . PHE D 1 255 ? 22.048 19.091 2.774 1.00 36.08 256 PHE D C 1
ATOM 12295 O O . PHE D 1 255 ? 21.541 19.873 1.932 1.00 39.16 256 PHE D O 1
ATOM 12303 N N . ALA D 1 256 ? 23.195 18.451 2.566 1.00 35.25 257 ALA D N 1
ATOM 12304 C CA . ALA D 1 256 ? 23.917 18.532 1.268 1.00 39.74 257 ALA D CA 1
ATOM 12305 C C . ALA D 1 256 ? 23.020 17.891 0.204 1.00 38.22 257 ALA D C 1
ATOM 12306 O O . ALA D 1 256 ? 22.826 18.527 -0.831 1.00 37.49 257 ALA D O 1
ATOM 12308 N N . LYS D 1 257 ? 22.380 16.760 0.534 1.00 43.38 258 LYS D N 1
ATOM 12309 C CA . LYS D 1 257 ? 21.379 16.066 -0.320 1.00 48.41 258 LYS D CA 1
ATOM 12310 C C . LYS D 1 257 ? 20.159 16.968 -0.562 1.00 56.00 258 LYS D C 1
ATOM 12311 O O . LYS D 1 257 ? 19.833 17.218 -1.751 1.00 56.85 258 LYS D O 1
ATOM 12317 N N . LEU D 1 258 ? 19.511 17.441 0.512 1.00 56.59 259 LEU D N 1
ATOM 12318 C CA . LEU D 1 258 ? 18.315 18.330 0.470 1.00 51.22 259 LEU D CA 1
ATOM 12319 C C . LEU D 1 258 ? 18.595 19.455 -0.543 1.00 51.54 259 LEU D C 1
ATOM 12320 O O . LEU D 1 258 ? 17.749 19.684 -1.450 1.00 44.99 259 LEU D O 1
ATOM 12325 N N . TYR D 1 259 ? 19.759 20.109 -0.428 1.00 45.99 260 TYR D N 1
ATOM 12326 C CA . TYR D 1 259 ? 20.053 21.387 -1.126 1.00 48.55 260 TYR D CA 1
ATOM 12327 C C . TYR D 1 259 ? 20.312 21.096 -2.606 1.00 52.11 260 TYR D C 1
ATOM 12328 O O . TYR D 1 259 ? 19.792 21.834 -3.448 1.00 49.78 260 TYR D O 1
ATOM 12337 N N . VAL D 1 260 ? 21.060 20.030 -2.902 1.00 50.80 261 VAL D N 1
ATOM 12338 C CA . VAL D 1 260 ? 21.499 19.670 -4.291 1.00 55.51 261 VAL D CA 1
ATOM 12339 C C . VAL D 1 260 ? 20.291 19.151 -5.107 1.00 49.30 261 VAL D C 1
ATOM 12340 O O . VAL D 1 260 ? 20.094 19.661 -6.206 1.00 56.09 261 VAL D O 1
ATOM 12344 N N . GLU D 1 261 ? 19.515 18.209 -4.565 1.00 43.28 262 GLU D N 1
ATOM 12345 C CA . GLU D 1 261 ? 18.238 17.690 -5.113 1.00 46.91 262 GLU D CA 1
ATOM 12346 C C . GLU D 1 261 ? 17.246 18.813 -5.400 1.00 58.60 262 GLU D C 1
ATOM 12347 O O . GLU D 1 261 ? 16.667 18.816 -6.479 1.00 67.94 262 GLU D O 1
ATOM 12353 N N . GLU D 1 262 ? 17.022 19.725 -4.459 1.00 70.30 263 GLU D N 1
ATOM 12354 C CA . GLU D 1 262 ? 16.203 20.927 -4.756 1.00 70.78 263 GLU D CA 1
ATOM 12355 C C . GLU D 1 262 ? 16.712 21.539 -6.061 1.00 63.68 263 GLU D C 1
ATOM 12356 O O . GLU D 1 262 ? 15.925 21.645 -7.005 1.00 74.79 263 GLU D O 1
ATOM 12362 N N . HIS D 1 263 ? 17.978 21.945 -6.087 1.00 66.68 264 HIS D N 1
ATOM 12363 C CA . HIS D 1 263 ? 18.556 22.799 -7.158 1.00 74.44 264 HIS D CA 1
ATOM 12364 C C . HIS D 1 263 ? 18.755 21.975 -8.437 1.00 65.63 264 HIS D C 1
ATOM 12365 O O . HIS D 1 263 ? 19.105 22.591 -9.425 1.00 60.11 264 HIS D O 1
ATOM 12372 N N . GLY D 1 264 ? 18.548 20.648 -8.396 1.00 63.35 265 GLY D N 1
ATOM 12373 C CA . GLY D 1 264 ? 18.942 19.679 -9.440 1.00 62.23 265 GLY D CA 1
ATOM 12374 C C . GLY D 1 264 ? 20.446 19.619 -9.688 1.00 56.39 265 GLY D C 1
ATOM 12375 O O . GLY D 1 264 ? 20.819 19.200 -10.777 1.00 63.12 265 GLY D O 1
ATOM 12376 N N . GLY D 1 265 ? 21.289 20.035 -8.737 1.00 58.42 266 GLY D N 1
ATOM 12377 C CA . GLY D 1 265 ? 22.759 20.139 -8.897 1.00 56.49 266 GLY D CA 1
ATOM 12378 C C . GLY D 1 265 ? 23.385 21.154 -7.938 1.00 60.98 266 GLY D C 1
ATOM 12379 O O . GLY D 1 265 ? 22.952 21.193 -6.763 1.00 64.04 266 GLY D O 1
ATOM 12380 N N . GLY D 1 266 ? 24.408 21.898 -8.398 1.00 53.47 267 GLY D N 1
ATOM 12381 C CA . GLY D 1 266 ? 25.085 22.996 -7.684 1.00 42.88 267 GLY D CA 1
ATOM 12382 C C . GLY D 1 266 ? 26.315 22.539 -6.906 1.00 47.62 267 GLY D C 1
ATOM 12383 O O . GLY D 1 266 ? 26.453 21.327 -6.648 1.00 46.73 267 GLY D O 1
ATOM 12384 N N . THR D 1 267 ? 27.187 23.491 -6.543 1.00 49.35 268 THR D N 1
ATOM 12385 C CA . THR D 1 267 ? 28.399 23.293 -5.704 1.00 48.65 268 THR D CA 1
ATOM 12386 C C . THR D 1 267 ? 28.042 23.327 -4.209 1.00 46.75 268 THR D C 1
ATOM 12387 O O . THR D 1 267 ? 27.413 24.291 -3.749 1.00 50.76 268 THR D O 1
ATOM 12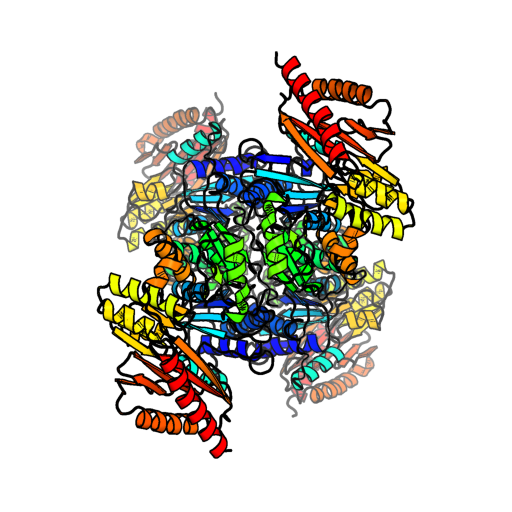391 N N . VAL D 1 268 ? 28.459 22.292 -3.488 1.00 44.14 269 VAL D N 1
ATOM 12392 C CA . VAL D 1 268 ? 28.500 22.207 -2.004 1.00 37.83 269 VAL D CA 1
ATOM 12393 C C . VAL D 1 268 ? 29.956 22.372 -1.552 1.00 39.94 269 VAL D C 1
ATOM 12394 O O . VAL D 1 268 ? 30.846 21.725 -2.153 1.00 43.16 269 VAL D O 1
ATOM 12398 N N . VAL D 1 269 ? 30.206 23.201 -0.532 1.00 40.03 270 VAL D N 1
ATOM 12399 C CA . VAL D 1 269 ? 31.563 23.455 0.035 1.00 33.44 270 VAL D CA 1
ATOM 12400 C C . VAL D 1 269 ? 31.644 22.972 1.485 1.00 36.52 270 VAL D C 1
ATOM 12401 O O . VAL D 1 269 ? 30.828 23.388 2.328 1.00 39.05 270 VAL D O 1
ATOM 12405 N N . VAL D 1 270 ? 32.636 22.131 1.757 1.00 37.85 271 VAL D N 1
ATOM 12406 C CA . VAL D 1 270 ? 32.838 21.438 3.052 1.00 36.48 271 VAL D CA 1
ATOM 12407 C C . VAL D 1 270 ? 34.328 21.521 3.361 1.00 41.25 271 VAL D C 1
ATOM 12408 O O . VAL D 1 270 ? 35.118 21.830 2.439 1.00 42.07 271 VAL D O 1
ATOM 12412 N N . SER D 1 271 ? 34.684 21.247 4.614 1.00 41.74 272 SER D N 1
ATOM 12413 C CA . SER D 1 271 ? 36.063 21.390 5.139 1.00 43.29 272 SER D CA 1
ATOM 12414 C C . SER D 1 271 ? 36.883 20.185 4.663 1.00 40.78 272 SER D C 1
ATOM 12415 O O . SER D 1 271 ? 36.281 19.123 4.326 1.00 40.15 272 SER D O 1
ATOM 12418 N N . ILE D 1 272 ? 38.200 20.345 4.695 1.00 41.05 273 ILE D N 1
ATOM 12419 C CA . ILE D 1 272 ? 39.179 19.331 4.214 1.00 47.51 273 ILE D CA 1
ATOM 12420 C C . ILE D 1 272 ? 38.970 18.031 4.975 1.00 47.40 273 ILE D C 1
ATOM 12421 O O . ILE D 1 272 ? 39.481 17.024 4.505 1.00 44.30 273 ILE D O 1
ATOM 12426 N N . ASP D 1 273 ? 38.302 18.082 6.139 1.00 52.11 274 ASP D N 1
ATOM 12427 C CA . ASP D 1 273 ? 38.263 16.965 7.122 1.00 43.01 274 ASP D CA 1
ATOM 12428 C C . ASP D 1 273 ? 36.869 16.370 7.170 1.00 38.09 274 ASP D C 1
ATOM 12429 O O . ASP D 1 273 ? 36.718 15.478 7.980 1.00 38.19 274 ASP D O 1
ATOM 12434 N N . THR D 1 274 ? 35.919 16.806 6.326 1.00 39.81 275 THR D N 1
ATOM 12435 C CA . THR D 1 274 ? 34.612 16.100 6.173 1.00 45.22 275 THR D CA 1
ATOM 12436 C C . THR D 1 274 ? 34.760 15.026 5.094 1.00 47.42 275 THR D C 1
ATOM 12437 O O . THR D 1 274 ? 35.469 15.297 4.100 1.00 43.90 275 THR D O 1
ATOM 12441 N N . GLY D 1 275 ? 34.075 13.887 5.289 1.00 45.55 276 GLY D N 1
ATOM 12442 C CA . GLY D 1 275 ? 34.261 12.622 4.556 1.00 36.80 276 GLY D CA 1
ATOM 12443 C C . GLY D 1 275 ? 33.242 12.411 3.445 1.00 38.15 276 GLY D C 1
ATOM 12444 O O . GLY D 1 275 ? 32.563 13.379 3.007 1.00 35.11 276 GLY D O 1
ATOM 12445 N N . SER D 1 276 ? 33.132 11.155 3.030 1.00 38.47 277 SER D N 1
ATOM 12446 C CA . SER D 1 276 ? 32.598 10.703 1.725 1.00 41.63 277 SER D CA 1
ATOM 12447 C C . SER D 1 276 ? 31.076 10.580 1.773 1.00 41.63 277 SER D C 1
ATOM 12448 O O . SER D 1 276 ? 30.465 10.613 0.700 1.00 41.63 277 SER D O 1
ATOM 12451 N N . ARG D 1 277 ? 30.459 10.515 2.959 1.00 45.38 278 ARG D N 1
ATOM 12452 C CA . ARG D 1 277 ? 28.977 10.607 3.063 1.00 35.50 278 ARG D CA 1
ATOM 12453 C C . ARG D 1 277 ? 28.534 11.786 2.189 1.00 35.48 278 ARG D C 1
ATOM 12454 O O . ARG D 1 277 ? 27.480 11.694 1.519 1.00 34.73 278 ARG D O 1
ATOM 12462 N N . ILE D 1 278 ? 29.316 12.867 2.187 1.00 32.19 279 ILE D N 1
ATOM 12463 C CA . ILE D 1 278 ? 28.943 14.118 1.459 1.00 39.26 279 ILE D CA 1
ATOM 12464 C C . ILE D 1 278 ? 29.135 13.929 -0.057 1.00 44.34 279 ILE D C 1
ATOM 12465 O O . ILE D 1 278 ? 28.142 14.185 -0.813 1.00 48.61 279 ILE D O 1
ATOM 12470 N N . ASP D 1 279 ? 30.337 13.533 -0.506 1.00 41.40 280 ASP D N 1
ATOM 12471 C CA . ASP D 1 279 ? 30.612 13.203 -1.942 1.00 44.73 280 ASP D CA 1
ATOM 12472 C C . ASP D 1 279 ? 29.575 12.170 -2.437 1.00 43.36 280 ASP D C 1
ATOM 12473 O O . ASP D 1 279 ? 28.969 12.363 -3.502 1.00 40.42 280 ASP D O 1
ATOM 12478 N N . ALA D 1 280 ? 29.306 11.125 -1.664 1.00 43.65 281 ALA D N 1
ATOM 12479 C CA . ALA D 1 280 ? 28.332 10.090 -2.037 1.00 40.03 281 ALA D CA 1
ATOM 12480 C C . ALA D 1 280 ? 26.996 10.725 -2.448 1.00 49.64 281 ALA D C 1
ATOM 12481 O O . ALA D 1 280 ? 26.552 10.461 -3.594 1.00 64.75 281 ALA D O 1
ATOM 12483 N N . VAL D 1 281 ? 26.357 11.532 -1.585 1.00 46.79 282 VAL D N 1
ATOM 12484 C CA . VAL D 1 281 ? 24.956 11.991 -1.818 1.00 37.50 282 VAL D CA 1
ATOM 12485 C C . VAL D 1 281 ? 24.992 13.182 -2.795 1.00 36.64 282 VAL D C 1
ATOM 12486 O O . VAL D 1 281 ? 24.004 13.427 -3.526 1.00 35.89 282 VAL D O 1
ATOM 12490 N N . VAL D 1 282 ? 26.056 13.955 -2.805 1.00 34.95 283 VAL D N 1
ATOM 12491 C CA . VAL D 1 282 ? 26.119 15.121 -3.729 1.00 42.71 283 VAL D CA 1
ATOM 12492 C C . VAL D 1 282 ? 26.240 14.635 -5.186 1.00 48.38 283 VAL D C 1
ATOM 12493 O O . VAL D 1 282 ? 25.536 15.200 -6.061 1.00 48.33 283 VAL D O 1
ATOM 12497 N N . GLU D 1 283 ? 27.124 13.672 -5.457 1.00 51.68 284 GLU D N 1
ATOM 12498 C CA . GLU D 1 283 ? 27.373 13.163 -6.831 1.00 56.62 284 GLU D CA 1
ATOM 12499 C C . GLU D 1 283 ? 26.098 12.440 -7.312 1.00 56.57 284 GLU D C 1
ATOM 12500 O O . GLU D 1 283 ? 25.548 12.860 -8.380 1.00 41.99 284 GLU D O 1
ATOM 12506 N N . ARG D 1 284 ? 25.543 11.522 -6.507 1.00 60.30 285 ARG D N 1
ATOM 12507 C CA . ARG D 1 284 ? 24.313 10.762 -6.874 1.00 67.46 285 ARG D CA 1
ATOM 12508 C C . ARG D 1 284 ? 23.190 11.710 -7.303 1.00 63.74 285 ARG D C 1
ATOM 12509 O O . ARG D 1 284 ? 22.359 11.287 -8.144 1.00 63.27 285 ARG D O 1
ATOM 12517 N N . ALA D 1 285 ? 23.116 12.907 -6.713 1.00 57.70 286 ALA D N 1
ATOM 12518 C CA . ALA D 1 285 ? 22.058 13.900 -7.012 1.00 52.44 286 ALA D CA 1
ATOM 12519 C C . ALA D 1 285 ? 22.576 14.946 -8.017 1.00 49.96 286 ALA D C 1
ATOM 12520 O O . ALA D 1 285 ? 21.838 15.878 -8.330 1.00 54.31 286 ALA D O 1
ATOM 12522 N N . GLY D 1 286 ? 23.806 14.804 -8.510 1.00 52.49 287 GLY D N 1
ATOM 12523 C CA . GLY D 1 286 ? 24.299 15.525 -9.698 1.00 53.49 287 GLY D CA 1
ATOM 12524 C C . GLY D 1 286 ? 24.853 16.909 -9.397 1.00 52.05 287 GLY D C 1
ATOM 12525 O O . GLY D 1 286 ? 24.694 17.785 -10.253 1.00 54.67 287 GLY D O 1
ATOM 12526 N N . GLY D 1 287 ? 25.505 17.116 -8.248 1.00 46.75 288 GLY D N 1
ATOM 12527 C CA . GLY D 1 287 ? 26.245 18.367 -7.940 1.00 42.06 288 GLY D CA 1
ATOM 12528 C C . GLY D 1 287 ? 27.707 18.053 -7.698 1.00 39.15 288 GLY D C 1
ATOM 12529 O O . GLY D 1 287 ? 28.043 16.896 -7.830 1.00 39.78 288 GLY D O 1
ATOM 12530 N N . ARG D 1 288 ? 28.541 19.007 -7.289 1.00 43.24 289 ARG D N 1
ATOM 12531 C CA . ARG D 1 288 ? 29.957 18.702 -6.971 1.00 47.76 289 ARG D CA 1
ATOM 12532 C C . ARG D 1 288 ? 30.367 19.277 -5.604 1.00 49.86 289 ARG D C 1
ATOM 12533 O O . ARG D 1 288 ? 29.687 20.142 -5.035 1.00 52.69 289 ARG D O 1
ATOM 12541 N N . VAL D 1 289 ? 31.474 18.755 -5.103 1.00 45.21 290 VAL D N 1
ATOM 12542 C CA . VAL D 1 289 ? 32.055 19.047 -3.778 1.00 43.78 290 VAL D CA 1
ATOM 12543 C C . VAL D 1 289 ? 33.427 19.679 -4.014 1.00 43.48 290 VAL D C 1
ATOM 12544 O O . VAL D 1 289 ? 34.238 19.061 -4.686 1.00 45.34 290 VAL D O 1
ATOM 12548 N N . VAL D 1 290 ? 33.639 20.879 -3.488 1.00 43.06 291 VAL D N 1
ATOM 12549 C CA . VAL D 1 290 ? 34.950 21.562 -3.355 1.00 41.95 291 VAL D CA 1
ATOM 12550 C C . VAL D 1 290 ? 35.270 21.561 -1.863 1.00 45.64 291 VAL D C 1
ATOM 12551 O O . VAL D 1 290 ? 34.376 21.907 -1.096 1.00 51.46 291 VAL D O 1
ATOM 12555 N N . ARG D 1 291 ? 36.479 21.156 -1.480 1.00 44.00 292 ARG D N 1
ATOM 12556 C CA . ARG D 1 291 ? 36.974 21.196 -0.092 1.00 41.45 292 ARG D CA 1
ATOM 12557 C C . ARG D 1 291 ? 37.806 22.461 0.121 1.00 44.01 292 ARG D C 1
ATOM 12558 O O . ARG D 1 291 ? 38.476 22.886 -0.822 1.00 48.01 292 ARG D O 1
ATOM 12566 N N . ILE D 1 292 ? 37.717 23.061 1.317 1.00 49.63 293 ILE D N 1
ATOM 12567 C CA . ILE D 1 292 ? 38.518 24.250 1.747 1.00 45.03 293 ILE D CA 1
ATOM 12568 C C . ILE D 1 292 ? 39.093 23.995 3.138 1.00 46.77 293 ILE D C 1
ATOM 12569 O O . ILE D 1 292 ? 38.713 23.028 3.809 1.00 45.70 293 ILE D O 1
ATOM 12574 N N . PRO D 1 293 ? 39.965 24.887 3.665 1.00 49.68 294 PRO D N 1
ATOM 12575 C CA . PRO D 1 293 ? 40.418 24.754 5.049 1.00 53.31 294 PRO D CA 1
ATOM 12576 C C . PRO D 1 293 ? 39.255 24.951 6.044 1.00 50.54 294 PRO D C 1
ATOM 12577 O O . PRO D 1 293 ? 38.322 25.688 5.765 1.00 49.11 294 PRO D O 1
ATOM 12581 N N . LEU D 1 294 ? 39.317 24.185 7.130 1.00 52.69 295 LEU D N 1
ATOM 12582 C CA . LEU D 1 294 ? 38.576 24.370 8.405 1.00 56.81 295 LEU D CA 1
ATOM 12583 C C . LEU D 1 294 ? 38.714 25.828 8.861 1.00 59.48 295 LEU D C 1
ATOM 12584 O O . LEU D 1 294 ? 39.866 26.290 8.993 1.00 62.37 295 LEU D O 1
ATOM 12589 N N . GLY D 1 295 ? 37.587 26.533 9.034 1.00 63.97 296 GLY D N 1
ATOM 12590 C CA . GLY D 1 295 ? 37.519 27.866 9.664 1.00 67.41 296 GLY D CA 1
ATOM 12591 C C . GLY D 1 295 ? 36.548 28.817 8.984 1.00 68.07 296 GLY D C 1
ATOM 12592 O O . GLY D 1 295 ? 35.879 29.576 9.693 1.00 69.60 296 GLY D O 1
ATOM 12593 N N . GLN D 1 296 ? 36.441 28.782 7.662 1.00 72.52 297 GLN D N 1
ATOM 12594 C CA . GLN D 1 296 ? 35.787 29.874 6.895 1.00 81.05 297 GLN D CA 1
ATOM 12595 C C . GLN D 1 296 ? 34.718 29.320 5.945 1.00 79.63 297 GLN D C 1
ATOM 12596 O O . GLN D 1 296 ? 34.782 29.560 4.743 1.00 74.93 297 GLN D O 1
ATOM 12602 N N . PRO D 1 297 ? 33.671 28.593 6.416 1.00 76.62 298 PRO D N 1
ATOM 12603 C CA . PRO D 1 297 ? 32.712 27.971 5.497 1.00 73.80 298 PRO D CA 1
ATOM 12604 C C . PRO D 1 297 ? 32.085 28.978 4.521 1.00 74.22 298 PRO D C 1
ATOM 12605 O O . PRO D 1 297 ? 31.828 28.601 3.405 1.00 68.75 298 PRO D O 1
ATOM 12609 N N . HIS D 1 298 ? 31.931 30.231 4.957 1.00 85.14 299 HIS D N 1
ATOM 12610 C CA . HIS D 1 298 ? 31.361 31.368 4.181 1.00 93.49 299 HIS D CA 1
ATOM 12611 C C . HIS D 1 298 ? 32.237 31.704 2.961 1.00 96.04 299 HIS D C 1
ATOM 12612 O O . HIS D 1 298 ? 31.641 32.023 1.905 1.00 91.35 299 HIS D O 1
ATOM 12619 N N . ASP D 1 299 ? 33.574 31.646 3.108 1.00 95.09 300 ASP D N 1
ATOM 12620 C CA . ASP D 1 299 ? 34.602 31.958 2.065 1.00 92.81 300 ASP D CA 1
ATOM 12621 C C . ASP D 1 299 ? 34.331 31.167 0.775 1.00 85.17 300 ASP D C 1
ATOM 12622 O O . ASP D 1 299 ? 34.440 31.744 -0.338 1.00 81.41 300 ASP D O 1
ATOM 12627 N N . GLY D 1 300 ? 34.050 29.875 0.933 1.00 72.46 301 GLY D N 1
ATOM 12628 C CA . GLY D 1 300 ? 33.752 28.937 -0.157 1.00 69.53 301 GLY D CA 1
ATOM 12629 C C . GLY D 1 300 ? 32.550 29.388 -0.957 1.00 72.05 301 GLY D C 1
ATOM 12630 O O . GLY D 1 300 ? 32.585 29.201 -2.185 1.00 81.27 301 GLY D O 1
ATOM 12631 N N . ILE D 1 301 ? 31.524 29.950 -0.305 1.00 61.43 302 ILE D N 1
ATOM 12632 C CA . ILE D 1 301 ? 30.273 30.410 -0.983 1.00 65.03 302 ILE D CA 1
ATOM 12633 C C . ILE D 1 301 ? 30.628 31.441 -2.059 1.00 66.81 302 ILE D C 1
ATOM 12634 O O . ILE D 1 301 ? 30.072 31.342 -3.159 1.00 65.26 302 ILE D O 1
ATOM 12639 N N . LYS D 1 302 ? 31.492 32.404 -1.733 1.00 72.39 303 LYS D N 1
ATOM 12640 C CA . LYS D 1 302 ? 31.863 33.532 -2.628 1.00 80.85 303 LYS D CA 1
ATOM 12641 C C . LYS D 1 302 ? 32.624 32.964 -3.830 1.00 71.01 303 LYS D C 1
ATOM 12642 O O . LYS D 1 302 ? 32.156 33.145 -4.975 1.00 68.00 303 LYS D O 1
ATOM 12648 N N . ARG D 1 303 ? 33.721 32.267 -3.541 1.00 69.49 304 ARG D N 1
ATOM 12649 C CA . ARG D 1 303 ? 34.686 31.688 -4.511 1.00 77.22 304 ARG D CA 1
ATOM 12650 C C . ARG D 1 303 ? 33.962 30.738 -5.479 1.00 71.33 304 ARG D C 1
ATOM 12651 O O . ARG D 1 303 ? 34.123 30.895 -6.716 1.00 73.71 304 ARG D O 1
ATOM 12659 N N . TYR D 1 304 ? 33.158 29.814 -4.953 1.00 61.01 305 TYR D N 1
ATOM 12660 C CA . TYR D 1 304 ? 32.657 28.631 -5.700 1.00 58.50 305 TYR D CA 1
ATOM 12661 C C . TYR D 1 304 ? 31.159 28.743 -6.020 1.00 55.94 305 TYR D C 1
ATOM 12662 O O . TYR D 1 304 ? 30.611 27.813 -6.635 1.00 55.88 305 TYR D O 1
ATOM 12671 N N . LYS D 1 305 ? 30.528 29.869 -5.667 1.00 62.44 306 LYS D N 1
ATOM 12672 C CA . LYS D 1 305 ? 29.084 30.155 -5.902 1.00 64.94 306 LYS D CA 1
ATOM 12673 C C . LYS D 1 305 ? 28.222 29.033 -5.297 1.00 60.35 306 LYS D C 1
ATOM 12674 O O . LYS D 1 305 ? 27.224 28.632 -5.934 1.00 59.46 306 LYS D O 1
ATOM 12680 N N . ALA D 1 306 ? 28.572 28.580 -4.087 1.00 52.63 307 ALA D N 1
ATOM 12681 C CA . ALA D 1 306 ? 28.017 27.369 -3.435 1.00 49.74 307 ALA D CA 1
ATOM 12682 C C . ALA D 1 306 ? 26.623 27.653 -2.881 1.00 46.54 307 ALA D C 1
ATOM 12683 O O . ALA D 1 306 ? 26.347 28.806 -2.492 1.00 51.25 307 ALA D O 1
ATOM 12685 N N . ILE D 1 307 ? 25.795 26.617 -2.848 1.00 42.52 308 ILE D N 1
ATOM 12686 C CA . ILE D 1 307 ? 24.375 26.664 -2.388 1.00 44.71 308 ILE D CA 1
ATOM 12687 C C . ILE D 1 307 ? 24.291 26.291 -0.898 1.00 40.90 308 ILE D C 1
ATOM 12688 O O . ILE D 1 307 ? 23.216 26.412 -0.304 1.00 37.52 308 ILE D O 1
ATOM 12693 N N . PHE D 1 308 ? 25.389 25.784 -0.359 1.00 38.24 309 PHE D N 1
ATOM 12694 C CA . PHE D 1 308 ? 25.486 25.130 0.959 1.00 39.66 309 PHE D CA 1
ATOM 12695 C C . PHE D 1 308 ? 26.974 24.939 1.260 1.00 38.96 309 PHE D C 1
ATOM 12696 O O . PHE D 1 308 ? 27.709 24.591 0.314 1.00 41.10 309 PHE D O 1
ATOM 12704 N N . ALA D 1 309 ? 27.397 25.233 2.494 1.00 33.51 310 ALA D N 1
ATOM 12705 C CA . ALA D 1 309 ? 28.762 25.001 3.010 1.00 32.10 310 ALA D CA 1
ATOM 12706 C C . ALA D 1 309 ? 28.691 24.554 4.470 1.00 32.69 310 ALA D C 1
ATOM 12707 O O . ALA D 1 309 ? 27.680 24.766 5.114 1.00 39.73 310 ALA D O 1
ATOM 12709 N N . ALA D 1 310 ? 29.699 23.856 4.953 1.00 34.78 311 ALA D N 1
ATOM 12710 C CA . ALA D 1 310 ? 29.615 23.167 6.255 1.00 34.36 311 ALA D CA 1
ATOM 12711 C C . ALA D 1 310 ? 30.993 22.697 6.698 1.00 34.39 311 ALA D C 1
ATOM 12712 O O . ALA D 1 310 ? 31.837 22.459 5.843 1.00 31.90 311 ALA D O 1
ATOM 12714 N N . GLU D 1 311 ? 31.189 22.587 8.003 1.00 33.65 312 GLU D N 1
ATOM 12715 C CA . GLU D 1 311 ? 32.268 21.777 8.591 1.00 35.43 312 GLU D CA 1
ATOM 12716 C C . GLU D 1 311 ? 31.576 20.981 9.665 1.00 32.04 312 GLU D C 1
ATOM 12717 O O . GLU D 1 311 ? 30.410 21.234 9.924 1.00 32.91 312 GLU D O 1
ATOM 12723 N N . PRO D 1 312 ? 32.283 20.046 10.327 1.00 32.31 313 PRO D N 1
ATOM 12724 C CA . PRO D 1 312 ? 31.660 19.245 11.372 1.00 31.82 313 PRO D CA 1
ATOM 12725 C C . PRO D 1 312 ? 31.109 20.221 12.426 1.00 32.61 313 PRO D C 1
ATOM 12726 O O . PRO D 1 312 ? 31.865 21.082 12.879 1.00 34.47 313 PRO D O 1
ATOM 12730 N N . TRP D 1 313 ? 29.800 20.105 12.674 1.00 34.55 314 TRP D N 1
ATOM 12731 C CA . TRP D 1 313 ? 28.963 20.823 13.674 1.00 34.47 314 TRP D CA 1
ATOM 12732 C C . TRP D 1 313 ? 28.516 22.192 13.176 1.00 34.74 314 TRP D C 1
ATOM 12733 O O . TRP D 1 313 ? 27.654 22.718 13.863 1.00 38.45 314 TRP D O 1
ATOM 12744 N N . LYS D 1 314 ? 29.069 22.768 12.092 1.00 33.09 315 LYS D N 1
ATOM 12745 C CA . LYS D 1 314 ? 28.675 24.146 11.635 1.00 31.63 315 LYS D CA 1
ATOM 12746 C C . LYS D 1 314 ? 28.137 24.192 10.193 1.00 31.76 315 LYS D C 1
ATOM 12747 O O . LYS D 1 314 ? 28.957 24.210 9.265 1.00 31.80 315 LYS D O 1
ATOM 12753 N N . LEU D 1 315 ? 26.819 24.316 9.987 1.00 29.11 316 LEU D N 1
ATOM 12754 C CA . LEU D 1 315 ? 26.254 24.459 8.625 1.00 27.09 316 LEU D CA 1
ATOM 12755 C C . LEU D 1 315 ? 25.937 25.905 8.377 1.00 28.97 316 LEU D C 1
ATOM 12756 O O . LEU D 1 315 ? 25.503 26.557 9.332 1.00 32.23 316 LEU D O 1
ATOM 12761 N N . VAL D 1 316 ? 26.170 26.346 7.140 1.00 31.56 317 VAL D N 1
ATOM 12762 C CA . VAL D 1 316 ? 25.816 27.688 6.614 1.00 28.31 317 VAL D CA 1
ATOM 12763 C C . VAL D 1 316 ? 24.635 27.520 5.641 1.00 32.11 317 VAL D C 1
ATOM 12764 O O . VAL D 1 316 ? 24.666 26.604 4.791 1.00 34.02 317 VAL D O 1
ATOM 12768 N N . HIS D 1 317 ? 23.598 28.339 5.816 1.00 31.75 318 HIS D N 1
ATOM 12769 C CA . HIS D 1 317 ? 22.371 28.358 5.003 1.00 28.35 318 HIS D CA 1
ATOM 12770 C C . HIS D 1 317 ? 22.347 29.669 4.240 1.00 31.13 318 HIS D C 1
ATOM 12771 O O . HIS D 1 317 ? 21.744 30.621 4.707 1.00 29.42 318 HIS D O 1
ATOM 12778 N N . PRO D 1 318 ? 22.966 29.730 3.027 1.00 35.69 319 PRO D N 1
ATOM 12779 C CA . PRO D 1 318 ? 23.223 31.004 2.355 1.00 34.65 319 PRO D CA 1
ATOM 12780 C C . PRO D 1 318 ? 21.958 31.817 2.017 1.00 36.25 319 PRO D C 1
ATOM 12781 O O . PRO D 1 318 ? 22.002 33.046 1.996 1.00 38.70 319 PRO D O 1
ATOM 12785 N N . LYS D 1 319 ? 20.836 31.161 1.751 1.00 38.71 320 LYS D N 1
ATOM 12786 C CA . LYS D 1 319 ? 19.585 31.914 1.462 1.00 44.23 320 LYS D CA 1
ATOM 12787 C C . LYS D 1 319 ? 19.181 32.706 2.715 1.00 39.18 320 LYS D C 1
ATOM 12788 O O . LYS D 1 319 ? 18.519 33.728 2.575 1.00 38.90 320 LYS D O 1
ATOM 12794 N N . PHE D 1 320 ? 19.553 32.242 3.910 1.00 38.89 321 PHE D N 1
ATOM 12795 C CA . PHE D 1 320 ? 19.285 32.974 5.169 1.00 37.87 321 PHE D CA 1
ATOM 12796 C C . PHE D 1 320 ? 20.392 34.005 5.419 1.00 38.35 321 PHE D C 1
ATOM 12797 O O . PHE D 1 320 ? 20.065 35.165 5.665 1.00 36.68 321 PHE D O 1
ATOM 12805 N N . GLY D 1 321 ? 21.661 33.611 5.341 1.00 35.31 322 GLY D N 1
ATOM 12806 C CA . GLY D 1 321 ? 22.776 34.574 5.431 1.00 35.51 322 GLY D CA 1
ATOM 12807 C C . GLY D 1 321 ? 24.080 33.813 5.522 1.00 29.52 322 GLY D C 1
ATOM 12808 O O . GLY D 1 321 ? 24.025 32.605 5.535 1.00 29.16 322 GLY D O 1
ATOM 12809 N N . PRO D 1 322 ? 25.256 34.462 5.439 1.00 33.93 323 PRO D N 1
ATOM 12810 C CA . PRO D 1 322 ? 26.526 33.750 5.287 1.00 36.50 323 PRO D CA 1
ATOM 12811 C C . PRO D 1 322 ? 27.290 33.518 6.596 1.00 41.17 323 PRO D C 1
ATOM 12812 O O . PRO D 1 322 ? 28.519 33.617 6.639 1.00 51.35 323 PRO D O 1
ATOM 12816 N N . TRP D 1 323 ? 26.549 33.260 7.663 1.00 38.03 324 TRP D N 1
ATOM 12817 C CA . TRP D 1 323 ? 27.151 32.879 8.953 1.00 31.76 324 TRP D CA 1
ATOM 12818 C C . TRP D 1 323 ? 26.701 31.444 9.205 1.00 31.36 324 TRP D C 1
ATOM 12819 O O . TRP D 1 323 ? 25.613 31.034 8.636 1.00 25.37 324 TRP D O 1
ATOM 12830 N N . ILE D 1 324 ? 27.488 30.727 10.007 1.00 28.05 325 ILE D N 1
ATOM 12831 C CA . ILE D 1 324 ? 27.066 29.435 10.605 1.00 30.96 325 ILE D CA 1
ATOM 12832 C C . ILE D 1 324 ? 25.789 29.677 11.415 1.00 32.96 325 ILE D C 1
ATOM 12833 O O . ILE D 1 324 ? 25.846 30.508 12.333 1.00 32.39 325 ILE D O 1
ATOM 12838 N N . ASP D 1 325 ? 24.679 29.019 11.048 1.00 32.40 326 ASP D N 1
ATOM 12839 C CA . ASP D 1 325 ? 23.361 29.238 11.684 1.00 30.97 326 ASP D CA 1
ATOM 12840 C C . ASP D 1 325 ? 22.706 27.924 12.080 1.00 30.60 326 ASP D C 1
ATOM 12841 O O . ASP D 1 325 ? 21.888 27.363 11.354 1.00 27.90 326 ASP D O 1
ATOM 12846 N N . PRO D 1 326 ? 22.993 27.451 13.314 1.00 27.92 327 PRO D N 1
ATOM 12847 C CA . PRO D 1 326 ? 22.329 26.264 13.839 1.00 26.38 327 PRO D CA 1
ATOM 12848 C C . PRO D 1 326 ? 20.847 26.441 14.198 1.00 29.81 327 PRO D C 1
ATOM 12849 O O . PRO D 1 326 ? 20.206 25.457 14.476 1.00 27.21 327 PRO D O 1
ATOM 12853 N N . PHE D 1 327 ? 20.341 27.673 14.174 1.00 27.57 328 PHE D N 1
ATOM 12854 C CA . PHE D 1 327 ? 18.937 27.939 14.557 1.00 32.66 328 PHE D CA 1
ATOM 12855 C C . PHE D 1 327 ? 18.100 27.596 13.334 1.00 30.22 328 PHE D C 1
ATOM 12856 O O . PHE D 1 327 ? 17.070 26.943 13.483 1.00 29.16 328 PHE D O 1
ATOM 12864 N N . VAL D 1 328 ? 18.591 28.012 12.174 1.00 29.85 329 VAL D N 1
ATOM 12865 C CA . VAL D 1 328 ? 18.061 27.586 10.857 1.00 31.03 329 VAL D CA 1
ATOM 12866 C C . VAL D 1 328 ? 18.223 26.072 10.785 1.00 28.36 329 VAL D C 1
ATOM 12867 O O . VAL D 1 328 ? 17.218 25.363 10.491 1.00 24.85 329 VAL D O 1
ATOM 12871 N N . THR D 1 329 ? 19.422 25.584 11.068 1.00 29.22 330 THR D N 1
ATOM 12872 C CA . THR D 1 329 ? 19.706 24.128 10.927 1.00 32.92 330 THR D CA 1
ATOM 12873 C C . THR D 1 329 ? 18.619 23.331 11.678 1.00 32.66 330 THR D C 1
ATOM 12874 O O . THR D 1 329 ? 17.957 22.495 11.054 1.00 36.02 330 THR D O 1
ATOM 12878 N N . MET D 1 330 ? 18.429 23.572 12.966 1.00 28.59 331 MET D N 1
ATOM 12879 C CA . MET D 1 330 ? 17.531 22.739 13.806 1.00 29.62 331 MET D CA 1
ATOM 12880 C C . MET D 1 330 ? 16.055 22.988 13.403 1.00 28.10 331 MET D C 1
ATOM 12881 O O . MET D 1 330 ? 15.240 22.091 13.550 1.00 31.53 331 MET D O 1
ATOM 12886 N N . GLY D 1 331 ? 15.712 24.181 12.929 1.00 28.53 332 GLY D N 1
ATOM 12887 C CA . GLY D 1 331 ? 14.385 24.493 12.382 1.00 33.01 332 GLY D CA 1
ATOM 12888 C C . GLY D 1 331 ? 14.084 23.629 11.168 1.00 38.61 332 GLY D C 1
ATOM 12889 O O . GLY D 1 331 ? 13.005 23.030 11.130 1.00 39.07 332 GLY D O 1
ATOM 12890 N N . LEU D 1 332 ? 15.031 23.557 10.232 1.00 39.10 333 LEU D N 1
ATOM 12891 C CA . LEU D 1 332 ? 14.907 22.803 8.967 1.00 36.34 333 LEU D CA 1
ATOM 12892 C C . LEU D 1 332 ? 15.010 21.298 9.244 1.00 33.81 333 LEU D C 1
ATOM 12893 O O . LEU D 1 332 ? 14.388 20.563 8.458 1.00 31.50 333 LEU D O 1
ATOM 12898 N N . LEU D 1 333 ? 15.774 20.853 10.250 1.00 29.41 334 LEU D N 1
ATOM 12899 C CA . LEU D 1 333 ? 15.867 19.406 10.605 1.00 31.75 334 LEU D CA 1
ATOM 12900 C C . LEU D 1 333 ? 14.483 18.936 11.051 1.00 37.92 334 LEU D C 1
ATOM 12901 O O . LEU D 1 333 ? 14.119 17.802 10.747 1.00 36.75 334 LEU D O 1
ATOM 12906 N N . ILE D 1 334 ? 13.752 19.786 11.779 1.00 36.22 335 ILE D N 1
ATOM 12907 C CA . ILE D 1 334 ? 12.383 19.469 12.277 1.00 34.12 335 ILE D CA 1
ATOM 12908 C C . ILE D 1 334 ? 11.451 19.397 11.066 1.00 33.42 335 ILE D C 1
ATOM 12909 O O . ILE D 1 334 ? 10.566 18.547 11.050 1.00 34.10 335 ILE D O 1
ATOM 12914 N N . LYS D 1 335 ? 11.603 20.302 10.109 1.00 36.62 336 LYS D N 1
ATOM 12915 C CA . LYS D 1 335 ? 10.804 20.292 8.851 1.00 41.36 336 LYS D CA 1
ATOM 12916 C C . LYS D 1 335 ? 11.127 19.009 8.067 1.00 38.64 336 LYS D C 1
ATOM 12917 O O . LYS D 1 335 ? 10.214 18.389 7.575 1.00 43.66 336 LYS D O 1
ATOM 12923 N N . LEU D 1 336 ? 12.381 18.593 8.034 1.00 38.41 337 LEU D N 1
ATOM 12924 C CA . LEU D 1 336 ? 12.804 17.379 7.300 1.00 42.40 337 LEU D CA 1
ATOM 12925 C C . LEU D 1 336 ? 12.055 16.191 7.908 1.00 43.88 337 LEU D C 1
ATOM 12926 O O . LEU D 1 336 ? 11.428 15.451 7.143 1.00 48.70 337 LEU D O 1
ATOM 12931 N N . ILE D 1 337 ? 12.104 16.038 9.232 1.00 41.59 338 ILE D N 1
ATOM 12932 C CA . ILE D 1 337 ? 11.479 14.896 9.962 1.00 41.02 338 ILE D CA 1
ATOM 12933 C C . ILE D 1 337 ? 9.959 14.868 9.702 1.00 46.48 338 ILE D C 1
ATOM 12934 O O . ILE D 1 337 ? 9.416 13.801 9.309 1.00 46.83 338 ILE D O 1
ATOM 12939 N N . ASP D 1 338 ? 9.274 15.989 9.931 1.00 46.18 339 ASP D N 1
ATOM 12940 C CA . ASP D 1 338 ? 7.798 16.072 9.774 1.00 45.44 339 ASP D CA 1
ATOM 12941 C C . ASP D 1 338 ? 7.366 15.805 8.324 1.00 44.30 339 ASP D C 1
ATOM 12942 O O . ASP D 1 338 ? 6.181 15.493 8.119 1.00 43.83 339 ASP D O 1
ATOM 12947 N N . GLU D 1 339 ? 8.250 16.028 7.354 1.00 39.85 340 GLU D N 1
ATOM 12948 C CA . GLU D 1 339 ? 7.887 15.992 5.923 1.00 43.71 340 GLU D CA 1
ATOM 12949 C C . GLU D 1 339 ? 8.327 14.655 5.310 1.00 41.65 340 GLU D C 1
ATOM 12950 O O . GLU D 1 339 ? 7.939 14.434 4.183 1.00 44.98 340 GLU D O 1
ATOM 12956 N N . ASN D 1 340 ? 9.080 13.802 6.011 1.00 42.41 341 ASN D N 1
ATOM 12957 C CA . ASN D 1 340 ? 9.706 12.603 5.383 1.00 43.37 341 ASN D CA 1
ATOM 12958 C C . ASN D 1 340 ? 9.798 11.435 6.379 1.00 48.48 341 ASN D C 1
ATOM 12959 O O . ASN D 1 340 ? 10.172 10.327 5.937 1.00 62.82 341 ASN D O 1
ATOM 12964 N N . GLY D 1 341 ? 9.442 11.627 7.652 1.00 45.91 342 GLY D N 1
ATOM 12965 C CA . GLY D 1 341 ? 9.413 10.546 8.657 1.00 40.62 342 GLY D CA 1
ATOM 12966 C C . GLY D 1 341 ? 10.577 10.645 9.618 1.00 39.63 342 GLY D C 1
ATOM 12967 O O . GLY D 1 341 ? 11.358 11.586 9.524 1.00 42.84 342 GLY D O 1
ATOM 12968 N N . PRO D 1 342 ? 10.692 9.714 10.595 1.00 41.96 343 PRO D N 1
ATOM 12969 C CA . PRO D 1 342 ? 11.647 9.855 11.687 1.00 38.88 343 PRO D CA 1
ATOM 12970 C C . PRO D 1 342 ? 13.118 9.935 11.249 1.00 45.33 343 PRO D C 1
ATOM 12971 O O . PRO D 1 342 ? 13.525 9.402 10.195 1.00 43.94 343 PRO D O 1
ATOM 12975 N N . LEU D 1 343 ? 13.902 10.609 12.082 1.00 42.48 344 LEU D N 1
ATOM 12976 C CA . LEU D 1 343 ? 15.286 10.992 11.752 1.00 44.04 344 LEU D CA 1
ATOM 12977 C C . LEU D 1 343 ? 16.110 9.707 11.537 1.00 38.55 344 LEU D C 1
ATOM 12978 O O . LEU D 1 343 ? 16.888 9.692 10.633 1.00 42.23 344 LEU D O 1
ATOM 12983 N N . SER D 1 344 ? 15.923 8.652 12.320 1.00 40.93 345 SER D N 1
ATOM 12984 C CA . SER D 1 344 ? 16.717 7.401 12.189 1.00 42.87 345 SER D CA 1
ATOM 12985 C C . SER D 1 344 ? 16.447 6.738 10.823 1.00 46.34 345 SER D C 1
ATOM 12986 O O . SER D 1 344 ? 17.347 6.039 10.347 1.00 53.62 345 SER D O 1
ATOM 12989 N N . GLU D 1 345 ? 15.266 6.899 10.228 1.00 39.29 346 GLU D N 1
ATOM 12990 C CA . GLU D 1 345 ? 14.950 6.305 8.892 1.00 50.35 346 GLU D CA 1
ATOM 12991 C C . GLU D 1 345 ? 15.591 7.193 7.810 1.00 48.97 346 GLU D C 1
ATOM 12992 O O . GLU D 1 345 ? 16.055 6.674 6.800 1.00 51.07 346 GLU D O 1
ATOM 12998 N N . LEU D 1 346 ? 15.647 8.501 8.024 1.00 50.99 347 LEU D N 1
ATOM 12999 C CA . LEU D 1 346 ? 16.272 9.425 7.050 1.00 51.05 347 LEU D CA 1
ATOM 13000 C C . LEU D 1 346 ? 17.781 9.200 7.072 1.00 46.70 347 LEU D C 1
ATOM 13001 O O . LEU D 1 346 ? 18.371 9.343 6.011 1.00 40.98 347 LEU D O 1
ATOM 13006 N N . VAL D 1 347 ? 18.378 8.851 8.218 1.00 41.87 348 VAL D N 1
ATOM 13007 C CA . VAL D 1 347 ? 19.855 8.647 8.261 1.00 52.94 348 VAL D CA 1
ATOM 13008 C C . VAL D 1 347 ? 20.210 7.322 7.538 1.00 56.00 348 VAL D C 1
ATOM 13009 O O . VAL D 1 347 ? 21.363 7.213 7.051 1.00 55.90 348 VAL D O 1
ATOM 13013 N N . LYS D 1 348 ? 19.278 6.362 7.427 1.00 58.98 349 LYS D N 1
ATOM 13014 C CA . LYS D 1 348 ? 19.526 5.062 6.735 1.00 66.31 349 LYS D CA 1
ATOM 13015 C C . LYS D 1 348 ? 19.803 5.311 5.240 1.00 65.04 349 LYS D C 1
ATOM 13016 O O . LYS D 1 348 ? 20.697 4.645 4.708 1.00 60.23 349 LYS D O 1
ATOM 13022 N N . GLU D 1 349 ? 19.165 6.318 4.634 1.00 59.29 350 GLU D N 1
ATOM 13023 C CA . GLU D 1 349 ? 19.374 6.751 3.220 1.00 59.20 350 GLU D CA 1
ATOM 13024 C C . GLU D 1 349 ? 20.720 7.467 3.027 1.00 56.58 350 GLU D C 1
ATOM 13025 O O . GLU D 1 349 ? 20.954 7.957 1.893 1.00 57.45 350 GLU D O 1
ATOM 13031 N N . ILE D 1 350 ? 21.562 7.557 4.068 1.00 51.61 351 ILE D N 1
ATOM 13032 C CA . ILE D 1 350 ? 22.961 8.072 3.971 1.00 47.64 351 ILE D CA 1
ATOM 13033 C C . ILE D 1 350 ? 23.884 6.867 4.077 1.00 48.96 351 ILE D C 1
ATOM 13034 O O . ILE D 1 350 ? 23.718 6.042 4.983 1.00 45.70 351 ILE D O 1
ATOM 13039 N N . PRO D 1 351 ? 24.839 6.716 3.125 1.00 51.47 352 PRO D N 1
ATOM 13040 C CA . PRO D 1 351 ? 25.755 5.583 3.123 1.00 50.33 352 PRO D CA 1
ATOM 13041 C C . PRO D 1 351 ? 26.722 5.664 4.303 1.00 55.61 352 PRO D C 1
ATOM 13042 O O . PRO D 1 351 ? 27.118 6.756 4.695 1.00 63.48 352 PRO D O 1
ATOM 13046 N N . THR D 1 352 ? 27.083 4.499 4.818 1.00 49.98 353 THR D N 1
ATOM 13047 C CA . THR D 1 352 ? 28.034 4.323 5.934 1.00 51.98 353 THR D CA 1
ATOM 13048 C C . THR D 1 352 ? 29.448 4.508 5.387 1.00 51.44 353 THR D C 1
ATOM 13049 O O . THR D 1 352 ? 29.771 3.906 4.358 1.00 52.68 353 THR D O 1
ATOM 13053 N N . TYR D 1 353 ? 30.228 5.366 6.017 1.00 49.11 354 TYR D N 1
ATOM 13054 C CA . TYR D 1 353 ? 31.701 5.267 6.038 1.00 48.60 354 TYR D CA 1
ATOM 13055 C C . TYR D 1 353 ? 32.064 5.183 7.507 1.00 48.96 354 TYR D C 1
ATOM 13056 O O . TYR D 1 353 ? 31.158 5.382 8.318 1.00 54.83 354 TYR D O 1
ATOM 13065 N N . TYR D 1 354 ? 33.334 4.919 7.782 1.00 50.78 355 TYR D N 1
ATOM 13066 C CA . TYR D 1 354 ? 33.928 4.577 9.091 1.00 53.82 355 TYR D CA 1
ATOM 13067 C C . TYR D 1 354 ? 35.213 5.390 9.244 1.00 56.80 355 TYR D C 1
ATOM 13068 O O . TYR D 1 354 ? 36.189 5.097 8.544 1.00 59.31 355 TYR D O 1
ATOM 13077 N N . LEU D 1 355 ? 35.182 6.406 10.106 1.00 64.47 356 LEU D N 1
ATOM 13078 C CA . LEU D 1 355 ? 36.302 7.347 10.349 1.00 62.61 356 LEU D CA 1
ATOM 13079 C C . LEU D 1 355 ? 37.098 6.847 11.554 1.00 58.74 356 LEU D C 1
ATOM 13080 O O . LEU D 1 355 ? 36.513 6.217 12.443 1.00 62.49 356 LEU D O 1
ATOM 13085 N N . LYS D 1 356 ? 38.397 7.099 11.563 1.00 60.43 357 LYS D N 1
ATOM 13086 C CA . LYS D 1 356 ? 39.242 6.918 12.759 1.00 62.05 357 LYS D CA 1
ATOM 13087 C C . LYS D 1 356 ? 40.321 7.999 12.722 1.00 70.51 357 LYS D C 1
ATOM 13088 O O . LYS D 1 356 ? 41.117 8.031 11.758 1.00 77.93 357 LYS D O 1
ATOM 13094 N N . LYS D 1 357 ? 40.310 8.863 13.736 1.00 74.89 358 LYS D N 1
ATOM 13095 C CA . LYS D 1 357 ? 41.241 10.007 13.892 1.00 71.81 358 LYS D CA 1
ATOM 13096 C C . LYS D 1 357 ? 42.061 9.761 15.165 1.00 72.69 358 LYS D C 1
ATOM 13097 O O . LYS D 1 357 ? 41.814 8.736 15.863 1.00 62.17 358 LYS D O 1
ATOM 13103 N N . ALA D 1 358 ? 43.035 10.641 15.403 1.00 70.29 359 ALA D N 1
ATOM 13104 C CA . ALA D 1 358 ? 43.988 10.620 16.536 1.00 74.90 359 ALA D CA 1
ATOM 13105 C C . ALA D 1 358 ? 45.064 11.672 16.279 1.00 72.29 359 ALA D C 1
ATOM 13106 O O . ALA D 1 358 ? 45.428 11.885 15.107 1.00 81.01 359 ALA D O 1
ATOM 13108 N N . ASN D 1 359 ? 45.516 12.328 17.345 1.00 72.20 360 ASN D N 1
ATOM 13109 C CA . ASN D 1 359 ? 46.631 13.304 17.315 1.00 70.21 360 ASN D CA 1
ATOM 13110 C C . ASN D 1 359 ? 47.904 12.490 17.518 1.00 60.64 360 ASN D C 1
ATOM 13111 O O . ASN D 1 359 ? 47.798 11.435 18.168 1.00 64.05 360 ASN D O 1
ATOM 13116 N N . VAL D 1 360 ? 49.021 12.923 16.928 1.00 65.07 361 VAL D N 1
ATOM 13117 C CA . VAL D 1 360 ? 50.376 12.329 17.125 1.00 70.58 361 VAL D CA 1
ATOM 13118 C C . VAL D 1 360 ? 51.351 13.482 17.336 1.00 87.03 361 VAL D C 1
ATOM 13119 O O . VAL D 1 360 ? 51.648 14.183 16.336 1.00 97.63 361 VAL D O 1
ATOM 13123 N N . LEU D 1 361 ? 51.839 13.627 18.577 1.00 93.74 362 LEU D N 1
ATOM 13124 C CA . LEU D 1 361 ? 52.536 14.835 19.097 1.00 87.04 362 LEU D CA 1
ATOM 13125 C C . LEU D 1 361 ? 53.844 15.019 18.314 1.00 75.65 362 LEU D C 1
ATOM 13126 O O . LEU D 1 361 ? 54.491 13.984 18.020 1.00 65.97 362 LEU D O 1
ATOM 13131 N N . CYS D 1 362 ? 54.165 16.277 17.965 1.00 67.07 363 CYS D N 1
ATOM 13132 C CA . CYS D 1 362 ? 55.371 16.741 17.219 1.00 70.63 363 CYS D CA 1
ATOM 13133 C C . CYS D 1 362 ? 55.682 18.163 17.678 1.00 80.23 363 CYS D C 1
ATOM 13134 O O . CYS D 1 362 ? 54.768 18.975 17.808 1.00 83.20 363 CYS D O 1
ATOM 13137 N N . PRO D 1 363 ? 56.957 18.506 17.981 1.00 89.15 364 PRO D N 1
ATOM 13138 C CA . PRO D 1 363 ? 57.377 19.910 18.086 1.00 90.80 364 PRO D CA 1
ATOM 13139 C C . PRO D 1 363 ? 56.939 20.806 16.910 1.00 89.99 364 PRO D C 1
ATOM 13140 O O . PRO D 1 363 ? 56.865 20.312 15.798 1.00 104.45 364 PRO D O 1
ATOM 13144 N N . ASP D 1 364 ? 56.677 22.095 17.182 1.00 95.02 365 ASP D N 1
ATOM 13145 C CA . ASP D 1 364 ? 56.160 23.111 16.215 1.00 91.89 365 ASP D CA 1
ATOM 13146 C C . ASP D 1 364 ? 57.244 23.452 15.179 1.00 90.71 365 ASP D C 1
ATOM 13147 O O . ASP D 1 364 ? 56.889 23.854 14.044 1.00 79.77 365 ASP D O 1
ATOM 13152 N N . GLU D 1 365 ? 58.515 23.311 15.559 1.00 90.87 366 GLU D N 1
ATOM 13153 C CA . GLU D 1 365 ? 59.699 23.582 14.697 1.00 99.10 366 GLU D CA 1
ATOM 13154 C C . GLU D 1 365 ? 59.752 22.567 13.538 1.00 98.30 366 GLU D C 1
ATOM 13155 O O . GLU D 1 365 ? 60.250 22.931 12.450 1.00 101.18 366 GLU D O 1
ATOM 13161 N N . TYR D 1 366 ? 59.252 21.349 13.753 1.00 93.19 367 TYR D N 1
ATOM 13162 C CA . TYR D 1 366 ? 59.321 20.217 12.794 1.00 102.50 367 TYR D CA 1
ATOM 13163 C C . TYR D 1 366 ? 57.984 20.075 12.054 1.00 96.41 367 TYR D C 1
ATOM 13164 O O . TYR D 1 366 ? 58.013 20.121 10.805 1.00 81.71 367 TYR D O 1
ATOM 13173 N N . LYS D 1 367 ? 56.880 19.886 12.791 1.00 78.50 368 LYS D N 1
ATOM 13174 C CA . LYS D 1 367 ? 55.481 19.931 12.273 1.00 84.35 368 LYS D CA 1
ATOM 13175 C C . LYS D 1 367 ? 55.429 19.790 10.737 1.00 78.53 368 LYS D C 1
ATOM 13176 O O . LYS D 1 367 ? 55.098 18.677 10.271 1.00 70.06 368 LYS D O 1
ATOM 13182 N N . ALA D 1 368 ? 55.735 20.868 9.996 1.00 70.01 369 ALA D N 1
ATOM 13183 C CA . ALA D 1 368 ? 55.518 21.039 8.534 1.00 75.09 369 ALA D CA 1
ATOM 13184 C C . ALA D 1 368 ? 56.401 20.084 7.712 1.00 75.85 369 ALA D C 1
ATOM 13185 O O . ALA D 1 368 ? 55.849 19.441 6.819 1.00 74.88 369 ALA D O 1
ATOM 13187 N N . GLU D 1 369 ? 57.713 20.039 7.971 1.00 85.34 370 GLU D N 1
ATOM 13188 C CA . GLU D 1 369 ? 58.673 19.061 7.382 1.00 87.33 370 GLU D CA 1
ATOM 13189 C C . GLU D 1 369 ? 58.079 17.650 7.472 1.00 78.67 370 GLU D C 1
ATOM 13190 O O . GLU D 1 369 ? 58.001 16.993 6.416 1.00 70.79 370 GLU D O 1
ATOM 13196 N N . VAL D 1 370 ? 57.698 17.207 8.681 1.00 70.50 371 VAL D N 1
ATOM 13197 C CA . VAL D 1 370 ? 57.261 15.809 8.992 1.00 71.93 371 VAL D CA 1
ATOM 13198 C C . VAL D 1 370 ? 56.020 15.468 8.154 1.00 78.05 371 VAL D C 1
ATOM 13199 O O . VAL D 1 370 ? 55.937 14.336 7.598 1.00 64.95 371 VAL D O 1
ATOM 13203 N N . VAL D 1 371 ? 55.069 16.399 8.083 1.00 76.31 372 VAL D N 1
ATOM 13204 C CA . VAL D 1 371 ? 53.818 16.205 7.299 1.00 74.90 372 VAL D CA 1
ATOM 13205 C C . VAL D 1 371 ? 54.240 16.038 5.826 1.00 75.52 372 VAL D C 1
ATOM 13206 O O . VAL D 1 371 ? 54.086 14.907 5.328 1.00 78.15 372 VAL D O 1
ATOM 13210 N N . ARG D 1 372 ? 54.888 17.038 5.216 1.00 70.32 373 ARG D N 1
ATOM 13211 C CA . ARG D 1 372 ? 55.345 17.001 3.798 1.00 81.02 373 ARG D CA 1
ATOM 13212 C C . ARG D 1 372 ? 56.031 15.657 3.504 1.00 81.59 373 ARG D C 1
ATOM 13213 O O . ARG D 1 372 ? 55.687 15.063 2.480 1.00 85.95 373 ARG D O 1
ATOM 13221 N N . ARG D 1 373 ? 56.957 15.185 4.348 1.00 87.78 374 ARG D N 1
ATOM 13222 C CA . ARG D 1 373 ? 57.723 13.918 4.106 1.00 84.19 374 ARG D CA 1
ATOM 13223 C C . ARG D 1 373 ? 56.805 12.688 4.272 1.00 75.37 374 ARG D C 1
ATOM 13224 O O . ARG D 1 373 ? 57.055 11.673 3.579 1.00 69.02 374 ARG D O 1
ATOM 13232 N N . ALA D 1 374 ? 55.776 12.754 5.131 1.00 70.88 375 ALA D N 1
ATOM 13233 C CA . ALA D 1 374 ? 54.873 11.616 5.428 1.00 72.26 375 ALA D CA 1
ATOM 13234 C C . ALA D 1 374 ? 53.779 11.506 4.357 1.00 68.42 375 ALA D C 1
ATOM 13235 O O . ALA D 1 374 ? 53.381 10.368 4.042 1.00 69.35 375 ALA D O 1
ATOM 13237 N N . ALA D 1 375 ? 53.305 12.632 3.823 1.00 65.94 376 ALA D N 1
ATOM 13238 C CA . ALA D 1 375 ? 52.383 12.682 2.661 1.00 62.34 376 ALA D CA 1
ATOM 13239 C C . ALA D 1 375 ? 53.053 12.003 1.467 1.00 61.09 376 ALA D C 1
ATOM 13240 O O . ALA D 1 375 ? 52.394 11.161 0.859 1.00 66.78 376 ALA D O 1
ATOM 13242 N N . GLU D 1 376 ? 54.314 12.332 1.156 1.00 62.80 377 GLU D N 1
ATOM 13243 C CA . GLU D 1 376 ? 55.056 11.701 0.028 1.00 62.00 377 GLU D CA 1
ATOM 13244 C C . GLU D 1 376 ? 55.066 10.190 0.240 1.00 58.95 377 GLU D C 1
ATOM 13245 O O . GLU D 1 376 ? 54.851 9.484 -0.752 1.00 63.23 377 GLU D O 1
ATOM 13251 N N . GLU D 1 377 ? 55.254 9.713 1.472 1.00 53.88 378 GLU D N 1
ATOM 13252 C CA . GLU D 1 377 ? 55.520 8.271 1.726 1.00 61.55 378 GLU D CA 1
ATOM 13253 C C . GLU D 1 377 ? 54.219 7.489 1.558 1.00 57.02 378 GLU D C 1
ATOM 13254 O O . GLU D 1 377 ? 54.255 6.431 0.898 1.00 60.76 378 GLU D O 1
ATOM 13260 N N . VAL D 1 378 ? 53.127 8.015 2.110 1.00 54.03 379 VAL D N 1
ATOM 13261 C CA . VAL D 1 378 ? 51.761 7.412 2.067 1.00 48.37 379 VAL D CA 1
ATOM 13262 C C . VAL D 1 378 ? 51.253 7.395 0.618 1.00 46.12 379 VAL D C 1
ATOM 13263 O O . VAL D 1 378 ? 50.688 6.352 0.229 1.00 53.93 379 VAL D O 1
ATOM 13267 N N . GLU D 1 379 ? 51.386 8.505 -0.126 1.00 47.63 380 GLU D N 1
ATOM 13268 C CA . GLU D 1 379 ? 51.096 8.589 -1.593 1.00 55.65 380 GLU D CA 1
ATOM 13269 C C . GLU D 1 379 ? 51.732 7.368 -2.263 1.00 61.97 380 GLU D C 1
ATOM 13270 O O . GLU D 1 379 ? 51.010 6.594 -2.889 1.00 63.14 380 GLU D O 1
ATOM 13276 N N . ARG D 1 380 ? 53.047 7.201 -2.083 1.00 71.97 381 ARG D N 1
ATOM 13277 C CA . ARG D 1 380 ? 53.882 6.148 -2.723 1.00 70.10 381 ARG D CA 1
ATOM 13278 C C . ARG D 1 380 ? 53.278 4.772 -2.397 1.00 64.94 381 ARG D C 1
ATOM 13279 O O . ARG D 1 380 ? 53.125 3.970 -3.342 1.00 68.60 381 ARG D O 1
ATOM 13287 N N . LYS D 1 381 ? 52.920 4.521 -1.128 1.00 61.00 382 LYS D N 1
ATOM 13288 C CA . LYS D 1 381 ? 52.470 3.188 -0.625 1.00 57.62 382 LYS D CA 1
ATOM 13289 C C . LYS D 1 381 ? 51.062 2.894 -1.140 1.00 58.77 382 LYS D C 1
ATOM 13290 O O . LYS D 1 381 ? 50.672 1.683 -1.168 1.00 47.71 382 LYS D O 1
ATOM 13296 N N . LEU D 1 382 ? 50.330 3.954 -1.513 1.00 51.22 383 LEU D N 1
ATOM 13297 C CA . LEU D 1 382 ? 48.925 3.865 -1.982 1.00 48.99 383 LEU D CA 1
ATOM 13298 C C . LEU D 1 382 ? 48.807 4.261 -3.471 1.00 48.34 383 LEU D C 1
ATOM 13299 O O . LEU D 1 382 ? 47.661 4.430 -3.937 1.00 42.16 383 LEU D O 1
ATOM 13304 N N . SER D 1 383 ? 49.927 4.319 -4.208 1.00 42.35 384 SER D N 1
ATOM 13305 C CA . SER D 1 383 ? 50.030 4.907 -5.572 1.00 46.41 384 SER D CA 1
ATOM 13306 C C . SER D 1 383 ? 49.028 4.264 -6.519 1.00 42.90 384 SER D C 1
ATOM 13307 O O . SER D 1 383 ? 48.639 4.934 -7.478 1.00 41.01 384 SER D O 1
ATOM 13310 N N . SER D 1 384 ? 48.719 2.993 -6.281 1.00 37.50 385 SER D N 1
ATOM 13311 C CA . SER D 1 384 ? 47.812 2.156 -7.109 1.00 45.08 385 SER D CA 1
ATOM 13312 C C . SER D 1 384 ? 46.357 2.613 -6.993 1.00 42.17 385 SER D C 1
ATOM 13313 O O . SER D 1 384 ? 45.512 2.061 -7.737 1.00 41.10 385 SER D O 1
ATOM 13316 N N . GLU D 1 385 ? 46.061 3.498 -6.040 1.00 47.55 386 GLU D N 1
ATOM 13317 C CA . GLU D 1 385 ? 44.682 3.725 -5.512 1.00 51.77 386 GLU D CA 1
ATOM 13318 C C . GLU D 1 385 ? 44.361 5.216 -5.465 1.00 44.67 386 GLU D C 1
ATOM 13319 O O . GLU D 1 385 ? 43.261 5.561 -5.011 1.00 45.25 386 GLU D O 1
ATOM 13325 N N . ILE D 1 386 ? 45.281 6.071 -5.882 1.00 37.03 387 ILE D N 1
ATOM 13326 C CA . ILE D 1 386 ? 45.070 7.528 -5.724 1.00 46.65 387 ILE D CA 1
ATOM 13327 C C . ILE D 1 386 ? 44.046 8.075 -6.728 1.00 46.12 387 ILE D C 1
ATOM 13328 O O . ILE D 1 386 ? 44.161 7.819 -7.957 1.00 42.76 387 ILE D O 1
ATOM 13333 N N . LYS D 1 387 ? 43.085 8.837 -6.191 1.00 44.03 388 LYS D N 1
ATOM 13334 C CA . LYS D 1 387 ? 42.077 9.593 -6.971 1.00 43.09 388 LYS D CA 1
ATOM 13335 C C . LYS D 1 387 ? 42.508 11.046 -7.035 1.00 40.74 388 LYS D C 1
ATOM 13336 O O . LYS D 1 387 ? 42.337 11.639 -8.077 1.00 43.27 388 LYS D O 1
ATOM 13342 N N . GLU D 1 388 ? 42.991 11.603 -5.925 1.00 48.12 389 GLU D N 1
ATOM 13343 C CA . GLU D 1 388 ? 43.358 13.039 -5.813 1.00 47.59 389 GLU D CA 1
ATOM 13344 C C . GLU D 1 388 ? 44.114 13.306 -4.504 1.00 42.50 389 GLU D C 1
ATOM 13345 O O . GLU D 1 388 ? 43.812 12.683 -3.464 1.00 42.41 389 GLU D O 1
ATOM 13351 N N . VAL D 1 389 ? 45.061 14.230 -4.546 1.00 42.24 390 VAL D N 1
ATOM 13352 C CA . VAL D 1 389 ? 45.720 14.781 -3.328 1.00 42.30 390 VAL D CA 1
ATOM 13353 C C . VAL D 1 389 ? 45.392 16.273 -3.231 1.00 41.68 390 VAL D C 1
ATOM 13354 O O . VAL D 1 389 ? 45.767 17.031 -4.152 1.00 35.98 390 VAL D O 1
ATOM 13358 N N . LEU D 1 390 ? 44.699 16.677 -2.167 1.00 41.15 391 LEU D N 1
ATOM 13359 C CA . LEU D 1 390 ? 44.506 18.113 -1.834 1.00 40.65 391 LEU D CA 1
ATOM 13360 C C . LEU D 1 390 ? 45.668 18.522 -0.929 1.00 36.28 391 LEU D C 1
ATOM 13361 O O . LEU D 1 390 ? 46.115 17.700 -0.101 1.00 32.78 391 LEU D O 1
ATOM 13366 N N . THR D 1 391 ? 46.220 19.698 -1.212 1.00 41.24 392 THR D N 1
ATOM 13367 C CA . THR D 1 391 ? 47.362 20.303 -0.489 1.00 48.81 392 THR D CA 1
ATOM 13368 C C . THR D 1 391 ? 46.936 21.597 0.226 1.00 52.61 392 THR D C 1
ATOM 13369 O O . THR D 1 391 ? 47.794 22.127 0.956 1.00 53.17 392 THR D O 1
ATOM 13373 N N . ILE D 1 392 ? 45.683 22.061 0.054 1.00 55.39 393 ILE D N 1
ATOM 13374 C CA . ILE D 1 392 ? 45.193 23.406 0.514 1.00 59.99 393 ILE D CA 1
ATOM 13375 C C . ILE D 1 392 ? 45.307 23.530 2.036 1.00 56.17 393 ILE D C 1
ATOM 13376 O O . ILE D 1 392 ? 45.334 24.678 2.492 1.00 61.46 393 ILE D O 1
ATOM 13381 N N . SER D 1 393 ? 45.323 22.420 2.784 1.00 49.90 394 SER D N 1
ATOM 13382 C CA . SER D 1 393 ? 45.443 22.422 4.263 1.00 50.88 394 SER D CA 1
ATOM 13383 C C . SER D 1 393 ? 46.016 21.095 4.737 1.00 48.42 394 SER D C 1
ATOM 13384 O O . SER D 1 393 ? 45.247 20.198 5.067 1.00 51.85 394 SER D O 1
ATOM 13387 N N . GLY D 1 394 ? 47.337 20.992 4.824 1.00 54.41 395 GLY D N 1
ATOM 13388 C CA . GLY D 1 394 ? 48.008 19.678 4.902 1.00 55.13 395 GLY D CA 1
ATOM 13389 C C . GLY D 1 394 ? 47.745 18.872 3.639 1.00 52.15 395 GLY D C 1
ATOM 13390 O O . GLY D 1 394 ? 47.623 19.488 2.554 1.00 50.39 395 GLY D O 1
ATOM 13391 N N . PHE D 1 395 ? 47.665 17.545 3.754 1.00 53.40 396 PHE D N 1
ATOM 13392 C CA . PHE D 1 395 ? 47.496 16.619 2.596 1.00 48.95 396 PHE D CA 1
ATOM 13393 C C . PHE D 1 395 ? 46.264 15.717 2.826 1.00 46.58 396 PHE D C 1
ATOM 13394 O O . PHE D 1 395 ? 46.276 14.894 3.766 1.00 41.46 396 PHE D O 1
ATOM 13402 N N . ARG D 1 396 ? 45.218 15.886 2.010 1.00 40.62 397 ARG D N 1
ATOM 13403 C CA . ARG D 1 396 ? 44.052 14.966 1.948 1.00 40.30 397 ARG D CA 1
ATOM 13404 C C . ARG D 1 396 ? 44.280 14.079 0.710 1.00 36.33 397 ARG D C 1
ATOM 13405 O O . ARG D 1 396 ? 44.142 14.575 -0.417 1.00 36.57 397 ARG D O 1
ATOM 13413 N N . ILE D 1 397 ? 44.609 12.819 0.931 1.00 33.89 398 ILE D N 1
ATOM 13414 C CA . ILE D 1 397 ? 44.817 11.784 -0.115 1.00 39.89 398 ILE D CA 1
ATOM 13415 C C . ILE D 1 397 ? 43.523 10.977 -0.289 1.00 37.75 398 ILE D C 1
ATOM 13416 O O . ILE D 1 397 ? 43.224 10.134 0.591 1.00 36.30 398 ILE D O 1
ATOM 13421 N N . ALA D 1 398 ? 42.822 11.163 -1.408 1.00 35.14 399 ALA D N 1
ATOM 13422 C CA . ALA D 1 398 ? 41.589 10.411 -1.744 1.00 38.06 399 ALA D CA 1
ATOM 13423 C C . ALA D 1 398 ? 41.938 9.224 -2.662 1.00 42.20 399 ALA D C 1
ATOM 13424 O O . ALA D 1 398 ? 42.762 9.379 -3.588 1.00 43.57 399 ALA D O 1
ATOM 13426 N N . LEU D 1 399 ? 41.331 8.075 -2.376 1.00 40.17 400 LEU D N 1
ATOM 13427 C CA . LEU D 1 399 ? 41.524 6.789 -3.067 1.00 41.09 400 LEU D CA 1
ATOM 13428 C C . LEU D 1 399 ? 40.305 6.481 -3.943 1.00 47.32 400 LEU D C 1
ATOM 13429 O O . LEU D 1 399 ? 39.194 7.017 -3.674 1.00 51.36 400 LEU D O 1
ATOM 13434 N N . ASN D 1 400 ? 40.521 5.652 -4.968 1.00 42.29 401 ASN D N 1
ATOM 13435 C CA . ASN D 1 400 ? 39.509 5.275 -5.979 1.00 38.55 401 ASN D CA 1
ATOM 13436 C C . ASN D 1 400 ? 38.241 4.741 -5.285 1.00 37.49 401 ASN D C 1
ATOM 13437 O O . ASN D 1 400 ? 37.136 5.020 -5.825 1.00 32.78 401 ASN D O 1
ATOM 13442 N N . ASP D 1 401 ? 38.344 4.045 -4.141 1.00 34.12 402 ASP D N 1
ATOM 13443 C CA . ASP D 1 401 ? 37.153 3.369 -3.539 1.00 40.90 402 ASP D CA 1
ATOM 13444 C C . ASP D 1 401 ? 36.396 4.259 -2.532 1.00 43.41 402 ASP D C 1
ATOM 13445 O O . ASP D 1 401 ? 35.507 3.723 -1.835 1.00 44.57 402 ASP D O 1
ATOM 13450 N N . GLY D 1 402 ? 36.708 5.552 -2.420 1.00 42.46 403 GLY D N 1
ATOM 13451 C CA . GLY D 1 402 ? 35.993 6.467 -1.494 1.00 47.48 403 GLY D CA 1
ATOM 13452 C C . GLY D 1 402 ? 36.703 6.693 -0.146 1.00 41.55 403 GLY D C 1
ATOM 13453 O O . GLY D 1 402 ? 36.277 7.601 0.590 1.00 38.05 403 GLY D O 1
ATOM 13454 N N . SER D 1 403 ? 37.725 5.891 0.184 1.00 39.94 404 SER D N 1
ATOM 13455 C CA . SER D 1 403 ? 38.635 6.080 1.344 1.00 36.54 404 SER D CA 1
ATOM 13456 C C . SER D 1 403 ? 39.469 7.340 1.163 1.00 37.37 404 SER D C 1
ATOM 13457 O O . SER D 1 403 ? 39.577 7.832 0.046 1.00 35.87 404 SER D O 1
ATOM 13460 N N . TRP D 1 404 ? 40.038 7.836 2.255 1.00 39.81 405 TRP D N 1
ATOM 13461 C CA . TRP D 1 404 ? 40.908 9.028 2.217 1.00 40.09 405 TRP D CA 1
ATOM 13462 C C . TRP D 1 404 ? 41.663 9.119 3.529 1.00 42.37 405 TRP D C 1
ATOM 13463 O O . TRP D 1 404 ? 41.231 8.497 4.522 1.00 49.90 405 TRP D O 1
ATOM 13474 N N . ILE D 1 405 ? 42.775 9.832 3.485 1.00 40.48 406 ILE D N 1
ATOM 13475 C CA . ILE D 1 405 ? 43.699 10.052 4.621 1.00 42.26 406 ILE D CA 1
ATOM 13476 C C . ILE D 1 405 ? 43.895 11.559 4.716 1.00 39.74 406 ILE D C 1
ATOM 13477 O O . ILE D 1 405 ? 44.239 12.130 3.685 1.00 44.88 406 ILE D O 1
ATOM 13482 N N . LEU D 1 406 ? 43.695 12.177 5.883 1.00 44.35 407 LEU D N 1
ATOM 13483 C CA . LEU D 1 406 ? 44.133 13.591 6.125 1.00 44.38 407 LEU D CA 1
ATOM 13484 C C . LEU D 1 406 ? 45.355 13.569 7.034 1.00 47.51 407 LEU D C 1
ATOM 13485 O O . LEU D 1 406 ? 45.269 12.927 8.113 1.00 40.94 407 LEU D O 1
ATOM 13490 N N . ILE D 1 407 ? 46.451 14.207 6.610 1.00 53.02 408 ILE D N 1
ATOM 13491 C CA . ILE D 1 407 ? 47.640 14.452 7.475 1.00 60.35 408 ILE D CA 1
ATOM 13492 C C . ILE D 1 407 ? 47.871 15.951 7.470 1.00 64.26 408 ILE D C 1
ATOM 13493 O O . ILE D 1 407 ? 48.249 16.469 6.403 1.00 68.63 408 ILE D O 1
ATOM 13498 N N . ARG D 1 408 ? 47.687 16.568 8.638 1.00 66.59 409 ARG D N 1
ATOM 13499 C CA . ARG D 1 408 ? 47.523 18.029 8.821 1.00 70.10 409 ARG D CA 1
ATOM 13500 C C . ARG D 1 408 ? 48.073 18.419 10.194 1.00 73.96 409 ARG D C 1
ATOM 13501 O O . ARG D 1 408 ? 47.720 17.809 11.206 1.00 62.21 409 ARG D O 1
ATOM 13509 N N . PRO D 1 409 ? 48.961 19.439 10.265 1.00 71.92 410 PRO D N 1
ATOM 13510 C CA . PRO D 1 409 ? 49.256 20.117 11.529 1.00 78.37 410 PRO D CA 1
ATOM 13511 C C . PRO D 1 409 ? 48.186 21.169 11.898 1.00 81.96 410 PRO D C 1
ATOM 13512 O O . PRO D 1 409 ? 47.814 21.931 10.998 1.00 75.37 410 PRO D O 1
ATOM 13516 N N . SER D 1 410 ? 47.697 21.187 13.160 1.00 88.74 411 SER D N 1
ATOM 13517 C CA . SER D 1 410 ? 46.787 22.240 13.715 1.00 85.60 411 SER D CA 1
ATOM 13518 C C . SER D 1 410 ? 47.609 23.519 13.877 1.00 78.77 411 SER D C 1
ATOM 13519 O O . SER D 1 410 ? 48.839 23.405 14.002 1.00 66.64 411 SER D O 1
ATOM 13522 N N . GLY D 1 411 ? 46.952 24.680 13.814 1.00 85.57 412 GLY D N 1
ATOM 13523 C CA . GLY D 1 411 ? 47.617 25.998 13.835 1.00 95.90 412 GLY D CA 1
ATOM 13524 C C . GLY D 1 411 ? 48.111 26.358 15.226 1.00 81.27 412 GLY D C 1
ATOM 13525 O O . GLY D 1 411 ? 48.999 27.206 15.331 1.00 70.93 412 GLY D O 1
ATOM 13526 N N . THR D 1 412 ? 47.542 25.729 16.253 1.00 86.58 413 THR D N 1
ATOM 13527 C CA . THR D 1 412 ? 47.730 26.084 17.680 1.00 95.58 413 THR D CA 1
ATOM 13528 C C . THR D 1 412 ? 48.630 25.029 18.331 1.00 98.92 413 THR D C 1
ATOM 13529 O O . THR D 1 412 ? 49.871 25.202 18.304 1.00 95.64 413 THR D O 1
ATOM 13533 N N . GLU D 1 413 ? 48.018 23.961 18.849 1.00 103.28 414 GLU D N 1
ATOM 13534 C CA . GLU D 1 413 ? 48.672 22.938 19.705 1.00 108.87 414 GLU D CA 1
ATOM 13535 C C . GLU D 1 413 ? 49.868 22.354 18.957 1.00 118.82 414 GLU D C 1
ATOM 13536 O O . GLU D 1 413 ? 49.871 22.312 17.726 1.00 126.83 414 GLU D O 1
ATOM 13542 N N . PRO D 1 414 ? 50.915 21.891 19.681 1.00 121.68 415 PRO D N 1
ATOM 13543 C CA . PRO D 1 414 ? 52.156 21.438 19.051 1.00 121.60 415 PRO D CA 1
ATOM 13544 C C . PRO D 1 414 ? 52.128 19.945 18.685 1.00 124.53 415 PRO D C 1
ATOM 13545 O O . PRO D 1 414 ? 52.832 19.165 19.310 1.00 125.17 415 PRO D O 1
ATOM 13549 N N . LYS D 1 415 ? 51.316 19.581 17.685 1.00 126.95 416 LYS D N 1
ATOM 13550 C CA . LYS D 1 415 ? 51.049 18.164 17.307 1.00 115.72 416 LYS D CA 1
ATOM 13551 C C . LYS D 1 415 ? 50.486 18.080 15.876 1.00 104.49 416 LYS D C 1
ATOM 13552 O O . LYS D 1 415 ? 50.280 19.148 15.239 1.00 90.89 416 LYS D O 1
ATOM 13558 N N . ILE D 1 416 ? 50.293 16.850 15.379 1.00 91.57 417 ILE D N 1
ATOM 13559 C CA . ILE D 1 416 ? 49.791 16.558 14.000 1.00 85.40 417 ILE D CA 1
ATOM 13560 C C . ILE D 1 416 ? 48.467 15.787 14.086 1.00 71.25 417 ILE D C 1
ATOM 13561 O O . ILE D 1 416 ? 48.387 14.833 14.864 1.00 77.64 417 ILE D O 1
ATOM 13566 N N . ARG D 1 417 ? 47.486 16.199 13.283 1.00 72.60 418 ARG D N 1
ATOM 13567 C CA . ARG D 1 417 ? 46.141 15.579 13.148 1.00 74.02 418 ARG D CA 1
ATOM 13568 C C . ARG D 1 417 ? 46.213 14.486 12.066 1.00 68.31 418 ARG D C 1
ATOM 13569 O O . ARG D 1 417 ? 46.739 14.761 10.959 1.00 62.15 418 ARG D O 1
ATOM 13577 N N . VAL D 1 418 ? 45.716 13.284 12.368 1.00 64.99 419 VAL D N 1
ATOM 13578 C CA . VAL D 1 418 ? 45.808 12.098 11.468 1.00 63.87 419 VAL D CA 1
ATOM 13579 C C . VAL D 1 418 ? 44.431 11.452 11.342 1.00 56.57 419 VAL D C 1
ATOM 13580 O O . VAL D 1 418 ? 44.066 10.679 12.239 1.00 55.82 419 VAL D O 1
ATOM 13584 N N . VAL D 1 419 ? 43.731 11.709 10.239 1.00 55.70 420 VAL D N 1
ATOM 13585 C CA . VAL D 1 419 ? 42.389 11.114 9.966 1.00 59.39 420 VAL D CA 1
ATOM 13586 C C . VAL D 1 419 ? 42.474 10.151 8.779 1.00 55.94 420 VAL D C 1
ATOM 13587 O O . VAL D 1 419 ? 43.180 10.463 7.801 1.00 52.20 420 VAL D O 1
ATOM 13591 N N . ALA D 1 420 ? 41.707 9.065 8.871 1.00 55.46 421 ALA D N 1
ATOM 13592 C CA . ALA D 1 420 ? 41.513 8.044 7.823 1.00 64.20 421 ALA D CA 1
ATOM 13593 C C . ALA D 1 420 ? 40.035 7.632 7.796 1.00 57.25 421 ALA D C 1
ATOM 13594 O O . ALA D 1 420 ? 39.454 7.442 8.868 1.00 60.41 421 ALA D O 1
ATOM 13596 N N . GLU D 1 421 ? 39.439 7.514 6.612 1.00 51.49 422 GLU D N 1
ATOM 13597 C CA . GLU D 1 421 ? 38.027 7.071 6.478 1.00 54.16 422 GLU D CA 1
ATOM 13598 C C . GLU D 1 421 ? 37.943 6.095 5.307 1.00 49.18 422 GLU D C 1
ATOM 13599 O O . GLU D 1 421 ? 38.561 6.388 4.299 1.00 49.22 422 GLU D O 1
ATOM 13605 N N . ALA D 1 422 ? 37.196 5.000 5.444 1.00 46.71 423 ALA D N 1
ATOM 13606 C CA . ALA D 1 422 ? 37.018 3.991 4.375 1.00 51.28 423 ALA D CA 1
ATOM 13607 C C . ALA D 1 422 ? 35.600 3.446 4.388 1.00 52.68 423 ALA D C 1
ATOM 13608 O O . ALA D 1 422 ? 34.900 3.579 5.390 1.00 53.77 423 ALA D O 1
ATOM 13610 N N . PRO D 1 423 ? 35.147 2.796 3.289 1.00 50.43 424 PRO D N 1
ATOM 13611 C CA . PRO D 1 423 ? 33.803 2.222 3.232 1.00 53.62 424 PRO D CA 1
ATOM 13612 C C . PRO D 1 423 ? 33.658 0.963 4.106 1.00 46.23 424 PRO D C 1
ATOM 13613 O O . PRO D 1 423 ? 32.556 0.420 4.132 1.00 45.58 424 PRO D O 1
ATOM 13617 N N . THR D 1 424 ? 34.745 0.510 4.741 1.00 41.35 425 THR D N 1
ATOM 13618 C CA . THR D 1 424 ? 34.780 -0.704 5.605 1.00 47.80 425 THR D CA 1
ATOM 13619 C C . THR D 1 424 ? 35.670 -0.441 6.822 1.00 54.95 425 THR D C 1
ATOM 13620 O O . THR D 1 424 ? 36.643 0.402 6.725 1.00 49.28 425 THR D O 1
ATOM 13624 N N . GLU D 1 425 ? 35.379 -1.195 7.888 1.00 58.25 426 GLU D N 1
ATOM 13625 C CA . GLU D 1 425 ? 36.055 -1.086 9.203 1.00 66.33 426 GLU D CA 1
ATOM 13626 C C . GLU D 1 425 ? 37.478 -1.596 9.007 1.00 63.68 426 GLU D C 1
ATOM 13627 O O . GLU D 1 425 ? 38.409 -0.926 9.491 1.00 66.98 426 GLU D O 1
ATOM 13633 N N . LYS D 1 426 ? 37.634 -2.694 8.257 1.00 66.76 427 LYS D N 1
ATOM 13634 C CA . LYS D 1 426 ? 38.942 -3.383 8.068 1.00 69.80 427 LYS D CA 1
ATOM 13635 C C . LYS D 1 426 ? 39.916 -2.425 7.379 1.00 73.69 427 LYS D C 1
ATOM 13636 O O . LYS D 1 426 ? 41.130 -2.509 7.662 1.00 76.70 427 LYS D O 1
ATOM 13642 N N . ARG D 1 427 ? 39.390 -1.533 6.532 1.00 73.97 428 ARG D N 1
ATOM 13643 C CA . ARG D 1 427 ? 40.188 -0.625 5.672 1.00 65.65 428 ARG D CA 1
ATOM 13644 C C . ARG D 1 427 ? 40.384 0.733 6.367 1.00 65.68 428 ARG D C 1
ATOM 13645 O O . ARG D 1 427 ? 41.482 1.327 6.224 1.00 52.34 428 ARG D O 1
ATOM 13653 N N . ARG D 1 428 ? 39.370 1.216 7.097 1.00 64.62 429 ARG D N 1
ATOM 13654 C CA . ARG D 1 428 ? 39.537 2.288 8.121 1.00 58.81 429 ARG D CA 1
ATOM 13655 C C . ARG D 1 428 ? 40.804 1.964 8.934 1.00 54.17 429 ARG D C 1
ATOM 13656 O O . ARG D 1 428 ? 41.745 2.801 8.956 1.00 48.62 429 ARG D O 1
ATOM 13664 N N . ASP D 1 429 ? 40.851 0.763 9.525 1.00 54.71 430 ASP D N 1
ATOM 13665 C CA . ASP D 1 429 ? 41.975 0.264 10.371 1.00 60.80 430 ASP D CA 1
ATOM 13666 C C . ASP D 1 429 ? 43.281 0.187 9.555 1.00 59.13 430 ASP D C 1
ATOM 13667 O O . ASP D 1 429 ? 44.290 0.715 10.032 1.00 61.09 430 ASP D O 1
ATOM 13672 N N . GLU D 1 430 ? 43.291 -0.454 8.378 1.00 65.07 431 GLU D N 1
ATOM 13673 C CA . GLU D 1 430 ? 44.516 -0.602 7.533 1.00 68.36 431 GLU D CA 1
ATOM 13674 C C . GLU D 1 430 ? 45.164 0.770 7.294 1.00 64.77 431 GLU D C 1
ATOM 13675 O O . GLU D 1 430 ? 46.367 0.925 7.564 1.00 68.24 431 GLU D O 1
ATOM 13681 N N . LEU D 1 431 ? 44.380 1.721 6.791 1.00 61.92 432 LEU D N 1
ATOM 13682 C CA . LEU D 1 431 ? 44.855 3.034 6.284 1.00 61.46 432 LEU D CA 1
ATOM 13683 C C . LEU D 1 431 ? 45.243 3.932 7.463 1.00 57.46 432 LEU D C 1
ATOM 13684 O O . LEU D 1 431 ? 46.234 4.671 7.333 1.00 49.69 432 LEU D O 1
ATOM 13689 N N . PHE D 1 432 ? 44.460 3.897 8.545 1.00 61.10 433 PHE D N 1
ATOM 13690 C CA . PHE D 1 432 ? 44.734 4.673 9.778 1.00 68.82 433 PHE D CA 1
ATOM 13691 C C . PHE D 1 432 ? 46.073 4.232 10.364 1.00 63.41 433 PHE D C 1
ATOM 13692 O O . PHE D 1 432 ? 46.891 5.139 10.624 1.00 57.98 433 PHE D O 1
ATOM 13700 N N . GLU D 1 433 ? 46.291 2.915 10.524 1.00 65.86 434 GLU D N 1
ATOM 13701 C CA . GLU D 1 433 ? 47.595 2.330 10.964 1.00 75.89 434 GLU D CA 1
ATOM 13702 C C . GLU D 1 433 ? 48.750 2.877 10.110 1.00 75.02 434 GLU D C 1
ATOM 13703 O O . GLU D 1 433 ? 49.739 3.401 10.689 1.00 68.41 434 GLU D O 1
ATOM 13709 N N . MET D 1 434 ? 48.637 2.776 8.784 1.00 76.47 435 MET D N 1
ATOM 13710 C CA . MET D 1 434 ? 49.687 3.265 7.850 1.00 78.64 435 MET D CA 1
ATOM 13711 C C . MET D 1 434 ? 50.011 4.723 8.211 1.00 71.96 435 MET D C 1
ATOM 13712 O O . MET D 1 434 ? 51.172 5.022 8.551 1.00 66.57 435 MET D O 1
ATOM 13717 N N . ALA D 1 435 ? 48.993 5.582 8.188 1.00 70.68 436 ALA D N 1
ATOM 13718 C CA . ALA D 1 435 ? 49.111 7.053 8.312 1.00 64.41 436 ALA D CA 1
ATOM 13719 C C . ALA D 1 435 ? 49.678 7.421 9.695 1.00 64.50 436 ALA D C 1
ATOM 13720 O O . ALA D 1 435 ? 50.626 8.217 9.748 1.00 56.86 436 ALA D O 1
ATOM 13722 N N . TYR D 1 436 ? 49.105 6.845 10.756 1.00 69.07 437 TYR D N 1
ATOM 13723 C CA . TYR D 1 436 ? 49.482 7.035 12.179 1.00 77.14 437 TYR D CA 1
ATOM 13724 C C . TYR D 1 436 ? 50.956 6.664 12.360 1.00 73.63 437 TYR D C 1
ATOM 13725 O O . TYR D 1 436 ? 51.744 7.567 12.691 1.00 69.57 437 TYR D O 1
ATOM 13734 N N . SER D 1 437 ? 51.307 5.397 12.109 1.00 74.17 438 SER D N 1
ATOM 13735 C CA . SER D 1 437 ? 52.654 4.810 12.353 1.00 67.93 438 SER D CA 1
ATOM 13736 C C . SER D 1 437 ? 53.697 5.475 11.453 1.00 65.00 438 SER D C 1
ATOM 13737 O O . SER D 1 437 ? 54.804 5.721 11.942 1.00 62.72 438 SER D O 1
ATOM 13740 N N . THR D 1 438 ? 53.370 5.758 10.189 1.00 71.21 439 THR D N 1
ATOM 13741 C CA . THR D 1 438 ? 54.265 6.494 9.250 1.00 73.80 439 THR D CA 1
ATOM 13742 C C . THR D 1 438 ? 54.608 7.875 9.841 1.00 73.45 439 THR D C 1
ATOM 13743 O O . THR D 1 438 ? 55.788 8.263 9.756 1.00 73.62 439 THR D O 1
ATOM 13747 N N . VAL D 1 439 ? 53.641 8.586 10.436 1.00 78.50 440 VAL D N 1
ATOM 13748 C CA . VAL D 1 439 ? 53.873 9.919 11.087 1.00 87.36 440 VAL D CA 1
ATOM 13749 C C . VAL D 1 439 ? 54.639 9.732 12.408 1.00 85.96 440 VAL D C 1
ATOM 13750 O O . VAL D 1 439 ? 55.579 10.522 12.656 1.00 76.44 440 VAL D O 1
ATOM 13754 N N . SER D 1 440 ? 54.228 8.761 13.233 1.00 81.67 441 SER D N 1
ATOM 13755 C CA . SER D 1 440 ? 54.878 8.412 14.521 1.00 81.31 441 SER D CA 1
ATOM 13756 C C . SER D 1 440 ? 56.370 8.182 14.272 1.00 88.93 441 SER D C 1
ATOM 13757 O O . SER D 1 440 ? 57.192 8.927 14.843 1.00 99.34 441 SER D O 1
ATOM 13760 N N . ARG D 1 441 ? 56.695 7.242 13.388 1.00 89.58 442 ARG D N 1
ATOM 13761 C CA . ARG D 1 441 ? 58.094 6.832 13.105 1.00 94.91 442 ARG D CA 1
ATOM 13762 C C . ARG D 1 441 ? 58.882 8.050 12.602 1.00 91.62 442 ARG D C 1
ATOM 13763 O O . ARG D 1 441 ? 60.021 8.222 13.070 1.00 104.77 442 ARG D O 1
ATOM 13771 N N . ILE D 1 442 ? 58.313 8.870 11.710 1.00 89.89 443 ILE D N 1
ATOM 13772 C CA . ILE D 1 442 ? 59.027 10.043 11.109 1.00 95.77 443 ILE D CA 1
ATOM 13773 C C . ILE D 1 442 ? 59.255 11.106 12.188 1.00 99.53 443 ILE D C 1
ATOM 13774 O O . ILE D 1 442 ? 60.300 11.785 12.114 1.00 109.22 443 ILE D O 1
ATOM 13779 N N . VAL D 1 443 ? 58.301 11.282 13.111 1.00 96.76 444 VAL D N 1
ATOM 13780 C CA . VAL D 1 443 ? 58.394 12.301 14.199 1.00 102.30 444 VAL D CA 1
ATOM 13781 C C . VAL D 1 443 ? 59.675 12.001 14.981 1.00 107.56 444 VAL D C 1
ATOM 13782 O O . VAL D 1 443 ? 60.543 12.894 15.057 1.00 108.06 444 VAL D O 1
ATOM 13786 N N . LYS D 1 444 ? 59.806 10.761 15.463 1.00 113.94 445 LYS D N 1
ATOM 13787 C CA . LYS D 1 444 ? 60.869 10.323 16.412 1.00 121.26 445 LYS D CA 1
ATOM 13788 C C . LYS D 1 444 ? 62.232 10.301 15.705 1.00 115.42 445 LYS D C 1
ATOM 13789 O O . LYS D 1 444 ? 63.252 10.340 16.426 1.00 118.63 445 LYS D O 1
ATOM 13795 N N . GLU D 1 445 ? 62.256 10.271 14.365 1.00 110.55 446 GLU D N 1
ATOM 13796 C CA . GLU D 1 445 ? 63.497 10.415 13.550 1.00 118.32 446 GLU D CA 1
ATOM 13797 C C . GLU D 1 445 ? 64.097 11.804 13.785 1.00 119.93 446 GLU D C 1
ATOM 13798 O O . GLU D 1 445 ? 65.224 11.866 14.320 1.00 123.53 446 GLU D O 1
ATOM 13804 N N . ALA D 1 446 ? 63.362 12.861 13.412 1.00 124.41 447 ALA D N 1
ATOM 13805 C CA . ALA D 1 446 ? 63.765 14.286 13.531 1.00 126.94 447 ALA D CA 1
ATOM 13806 C C . ALA D 1 446 ? 64.069 14.640 14.999 1.00 131.77 447 ALA D C 1
ATOM 13807 O O . ALA D 1 446 ? 64.913 15.537 15.221 1.00 125.87 447 ALA D O 1
ATOM 13809 N N . GLU D 1 447 ? 63.434 13.941 15.954 1.00 129.92 448 GLU D N 1
ATOM 13810 C CA . GLU D 1 447 ? 63.579 14.139 17.426 1.00 126.29 448 GLU D CA 1
ATOM 13811 C C . GLU D 1 447 ? 64.881 13.524 17.963 1.00 128.79 448 GLU D C 1
ATOM 13812 O O . GLU D 1 447 ? 65.062 13.583 19.197 1.00 135.51 448 GLU D O 1
ATOM 13818 N N . LYS D 1 448 ? 65.734 12.941 17.110 1.00 122.01 449 LYS D N 1
ATOM 13819 C CA . LYS D 1 448 ? 67.042 12.358 17.524 1.00 119.66 449 LYS D CA 1
ATOM 13820 C C . LYS D 1 448 ? 68.073 12.611 16.421 1.00 107.74 449 LYS D C 1
ATOM 13821 O O . LYS D 1 448 ? 68.443 11.696 15.704 1.00 97.65 449 LYS D O 1
#

GO terms:
  GO:0008973 phosphopentomutase activity (F, EXP)

Organism: Thermococcus kodakarensis (strain ATCC BAA-918 / JCM 12380 / KOD1) (NCBI:txid69014)

Sequence (1783 aa):
LFGTAGIRGTLWEKVTPELAMKVGMAVGTYKSGKALVGRDGRTSSVMLKNAMISGLLSTGMEVLDADLIPTPALAWGTRKLADAGVMITASHNPPTDNGVKVFNGDGTEFYVEQERGLEEIIFSGNFRKARWDEIKPVRNVEVIPDYINAVLDFVGHETNLKVLYDGANGAGSLVAPYLLREMGAKVLSVNAHVDGHFPGRKPEPRYENIAYLGKLVRELGVDLAIAQDGDADRIAVFDEKGNYVDEDTVIALFAKLYVEEHGGGTVVVSIDTGSRIDAVVERAGGRVVRIPLGQPHDGIKRYKAIFAAEPWKLVHPKFGPWIDPFVTMGLLIKLIDENGPLSELVKEIPTYYLKKANVLCPDEYKAEVVRRAAEEVERKLSSEIKEVLTISGFRIALNDGSWILIRPSGTEPKIRVVAEAPTEKRRDELFEMAYSTVSRIVKEALFGTAGIRGTLWEKVTPELAMKVGMAVGTYKSGKALVGRDGRTSSVMLKNAMISGLLSTGMEVLDADLIPTPALAWGTRKLADAGVMITASHNPPTDNGVKVFNGDGTEFYVEQERGLEEIIFSGNFRKARWDEIKPVRNVEVIPDYINAVLDFVGHETNLKVLYDGANGAGSLVAPYLLREMGAKVLSVNAHVDGHFPGRKPEPRYENIAYLGKLVRELGVDLAIAQDGDADRIAVFDEKGNYVDEDTVIALFAKLLYVEEHGGGTVVVSIDTGSRIDAVVERAGGRVVRIPLGQPHDGIKRYKAIFAAEPWKLVHPKFGPWIDPFVTMGLLIKLIDENGPLSELVKEIPTYYLKKANVLCPDEYKAEVVRRAAEEVERKLSSEIKEVLTISGFRIALNDGSWILIRPSGTEPKIRVVAEAPTEKRRDELFEMAYSTVSRIVKEALFGTAGIRRGTLWEKVTPELAMKVGMAVGTYKSGKALVGRDGRTSSVMLKNAMISGLLSTGMEVLDADLIPTPALAWGTRKLADAGVMITASHNPPTDNGVKVFNGDGTEFYVEQERGLEEIIFSGNFRKARWDEIKPVRNVEVIPDYINAVLDFVGHETNLKVLYDGANGAGSLVAPYLLREMGAKVLSVNAHVDGHFPGRKPEPRYENIAYLGKLVRELGVDLAIAQDGDADRIAVFDEKGNYVDEDTVIALFAKLYVEEHGGGTVVVSIDTGSRIDAVVERAGGRVVRIPLGQPHDGIKRYKAIFAAEPWKLVHPKFGPWIDPFVTMGLLIKLIDENGPLSELVKEIPTYYLKKANVLCPDEYKAEVVRRAAEEVERKLSSEIKEVLTISGFRIALNDGSWILIRPSGTEPKIRVVAEAPTEKRRDELFEMAYSTVSRIVKEAELFGTAGIRGTLWEKVTPELAMMKVGMMAVGTYKSGKALVGRDGRTSSVMLKNAMISGLLSTGMEVLDADLIPTPALAWGTRKLADAGVMITASHNPPTDNGVKVFNGDGTEFYVEQERGLEEIIFSGNFRKARWDEIKPVRNVEVIPDYINAVLDFVGHETNLKVLYDGANGAGSLVAPYLLREMGAKVLSVNAHVDGHFPGRKPEPRYENIAYLGKLVRELGVDLAIAQDGDADRIAVFDEKGNYVDEDTVIALFAKLYVEEHGGGTVVVSIDTGSRIDAVVERAGGRVVRIPLGQPHDGIKRYKAIFAAEPWKLVHPKFGPWIDPFVTMGLLIKLIDENGPLSELVKEIPTYYLKKANVLCPDEYKAEVVRRAAEEVERKLSSEIKEVLTISGFRIALNDGSWILIRPSGTEPKIRVVAEAPTEKRRDELFEMAYSTVSRIVKEAEK

Secondary structure (DSSP, 8-state):
--BTTBEEEEBTTTB-HHHHHHHHHHHHHH--SEEEEEE-S-TTHHHHHHHHHHHHHTTT-EEEEEEE--HHHHHHHHHHH-SEEEEE--TTS-TTEEEEEEEETTS-B--HHHHHHHHHHHHHT------GGG----EE---HHHHHHHHHHHH------EEEEE-TTSGGGGTHHHHHHHHT-EEEEES-S--TT-TTS-SS--GGGSTTHHHHHHHHT-SEEEE--TTS---EEEETT--EE-HHHHHHHHHHHHHHHHTS-EEEEETT--HHHHHHHHHTT-EEEEE-SS-HHHHHHHH--SEEEETTEEE-TTT-SSB-HHHHHHHHHHHHHHH--HHHHTTTS---EEEEEEEE--GGGTHHHHHHHHHHHHHHTTTT-SEEE-SSSEEEE-TTS-EEEEEE-SSSSEEEEEEEESSHHHHHHHHHHHHHHHHHHHTT-/---SSSEEEEBTTTB-HHHHHHHHHHHHHH--SEEEEEE-SBTTHHHHHHHHHHHHHHTT-EEEEEEE--HHHHHHHHHHH-SEEEEE--TTS-TTEEEEEEEETTS-B--HHHHHHHHHHHHHT------GGGPPPPEE---HHHHHHHHHHHH------EEEEE-TTSGGGGTHHHHHHHHT-EEEEES-S--BT-TTS-SS--HHHHTHHHHHHHHHT-SEEEEE-TTS--EEEEETTS-EE-HHHHHHHHHHHHHHHHTS-EEEEETT--THHHHHHHHTT-EEEEE-SS-HHHHHHHTT-SEEEETTEEE-TTT-SSB-HHHHHHHHHHHHHHH--HHHHHHTS---EEEEEEEE--TTTHHHHHHHHHHHHHHHTTTTEEEEE-SSSEEEEETTS-EEEEEE-SSSSEEEEEEEESSHHHHHHHHHHHHHHHHHHHTT-/--BTTBEEEEBTTTB-HHHHHHHHHHHHHH--SEEEEEE-S-TTHHHHHHHHHHHHHTTTPEEEEEEE--HHHHHHHHHHH-SEEEEE--TTS-TTEEEEEEEETTSPBPPHHHHHHHHHHHHHT------GGGPPPPEE---HHHHHHHHHHHH------EEEEE-TTSGGGGTHHHHHHHTT-EEEEES-S--TT--SS-SS--GGGSTHHHHHHHHHT-SEEEEE-SSS--EEEEETTS-EE-HHHHHHHHHHHHHHHTTS-EEEEETT--HHHHHHHHHTT-EEEEE-TT-TTHHHHHH--SEEEETTEEEETTTEEEE-HHHHHHHHHHHHHHH--HHHHHHTS---EEEEEEEE--TTTTHHHHHHHHHHHHHHTGGGEEEEE-SSSEEEEETTS-EEEEEE-SSSSEEEEEEEESSHHHHHHHHHHHHHHHHHHHHH--/--BTTBEEEEBTTTB-HHHHHHHHHHHHHHS-SEEEEEE-SBTTHHHHHHHHHHHHHHTT-EEEEEEE--HHHHHHHHHHH-SEEEEE--TTS-TTEEEEEEEETTSPBPPHHHHHHHHHHHHHT------GGGPPPPEE---HHHHHHHHHHHH------EEEEE-TTSGGGGTHHHHHHHHT-EEEEES-S--BT--SS-SS--HHHHTHHHHHHHHHT-SEEEE--TTS---EEEETT--EE-HHHHHHHHHHHHHHHHTS-EEEEETT--HHHHHHHHHTT-EEEEE-TT-HHHHHHHHT-SEEEETTEEE-TTT-SSB-HHHHHHHHHHHHHHH--HHHHHHTS---EEE--EEE--TTTHHHHHHHHHHHHHHHTGGGEEEEE-BTBEEEEETTS-EEEEEE-SSSSEEEEEEEESSHHHHHHHHHHHHHHHHHHHHHHT-

Nearest PDB structures (foldseek):
  9ix8-assembly1_B  TM=9.991E-01  e=6.392E-93  Thermococcus kodakarensis KOD1
  1wqa-assembly1_A  TM=9.254E-01  e=2.783E-53  Pyrococcus horikoshii
  2f7l-assembly1_A  TM=9.160E-01  e=1.088E-47  Sulfurisphaera tokodaii
  3c04-assembly1_A  TM=9.001E-01  e=9.264E-42  unclassified
  3i3w-assembly1_B  TM=8.367E-01  e=3.026E-36  Francisella tularensis subsp. tularensis

Solvent-accessible surface area: 64003 Å² total; per-residue (Å²): 74,27,25,82,21,2,2,45,14,49,10,65,146,91,3,26,0,58,20,2,2,85,1,0,0,0,1,1,36,77,46,75,37,85,0,0,0,0,29,1,15,4,26,1,0,39,0,0,17,14,0,0,3,0,0,0,1,0,9,13,2,39,0,11,20,9,53,27,4,0,7,0,0,0,0,15,0,0,79,114,74,13,63,0,0,0,0,0,1,0,1,42,26,73,24,51,12,0,0,4,6,0,2,15,28,76,1,15,18,12,100,82,103,1,20,129,20,1,43,112,30,23,194,72,41,122,25,107,83,3,145,45,48,70,14,83,108,38,40,120,42,86,4,29,41,54,0,16,69,24,0,31,122,57,2,56,38,147,10,120,24,61,0,0,0,0,0,0,2,1,0,0,2,64,0,0,0,51,0,0,60,102,4,28,5,93,1,2,0,0,0,4,6,30,3,7,48,15,28,11,25,150,5,32,0,106,114,123,25,0,40,40,0,5,94,0,0,126,56,22,52,2,46,0,0,0,0,0,0,1,0,0,6,20,3,3,0,2,0,45,133,10,77,47,6,53,26,10,6,7,0,0,11,6,0,34,63,16,0,100,124,117,63,3,29,20,0,0,0,2,0,32,0,0,5,29,0,31,26,6,0,97,227,28,57,13,167,28,33,20,18,52,37,17,25,4,22,68,0,22,126,184,73,168,9,29,0,0,1,7,18,32,27,0,0,1,37,142,18,3,22,14,20,1,0,0,0,0,0,0,26,2,0,62,28,10,64,114,100,27,72,1,10,94,18,34,152,123,6,53,77,31,77,69,74,108,38,68,15,136,2,68,94,134,95,12,80,67,8,6,120,105,0,1,111,37,0,64,163,137,20,69,102,46,47,139,103,43,50,85,101,21,17,49,13,1,22,1,106,71,32,1,1,0,1,2,25,50,6,60,92,76,66,32,0,69,1,10,0,2,0,50,70,98,159,54,41,58,69,0,8,88,53,0,74,56,11,0,38,121,23,37,185,124,95,75,24,31,73,18,3,2,41,15,52,11,62,142,87,3,22,0,56,21,2,3,82,1,0,0,0,2,0,30,88,50,74,38,70,0,0,0,0,31,0,14,4,28,1,0,38,1,0,18,16,0,0,2,0,0,0,1,0,8,13,2,37,0,6,15,5,51,28,9,0,6,1,0,0,0,21,0,0,96,119,60,12,65,0,0,0,0,0,1,0,1,41,24,73,26,54,15,0,0,2,4,8,6,18,28,76,0,1,22,11,57,91,126,48,17,129,18,5,50,111,28,24,194,68,44,118,26,112,84,4,139,46,49,71,13,82,110,40,29,118,41,86,4,25,38,39,0,14,68,24,0,31,122,68,1,58,34,154,8,124,26,86,0,0,0,0,0,1,1,1,0,0,1,64,0,0,0,51,0,0,60,100,4,23,4,102,1,7,0,1,0,3,5,30,4,5,46,13,23,7,21,149,4,38,0,85,106,116,30,0,35,31,0,5,59,1,0,131,46,14,53,3,48,0,0,0,0,0,0,0,0,0,8,24,2,1,0,2,1,44,125,9,78,48,6,48,28,15,10,7,0,0,7,4,0,34,60,33,0,83,144,120,66,6,29,16,0,0,0,2,0,34,0,0,8,35,0,28,26,1,0,105,141,27,56,9,148,31,22,19,15,53,35,13,25,4,17,49,0,19,121,171,61,171,11,38,0,0,1,12,22,31,15,1,1,1,36,169,16,3,21,12,21,1,0,0,0,0,0,0,31,2,0,61,12,10,61,118,85,24,71,1,12,86,18,32,155,106,6,44,72,30,70,61,71,110,34,70,17,120,4,68,89,156,100,22,82,42,5,5,122,93,0,1,91,31,0,54,178,138,16,71,109,42,47,147,91,48,41,92,92,20,14,44,10,0,18,3,99,62,29,1,2,0,2,0,26,43,10,55,108,71,63,49,0,58,1,14,0,2,0,55,67,107,143,48,42,60,81,3,9,110,47,0,77,54,7,0,27,114,9,41,184,109,93,74,28,34,82,8,4,2,46,14,53,14,65,151,83,4,28,0,53,23,2,2,90,0,0,0,0,0,0,37,82,40,64,39,80,0,0,0,0,31,0,16,4,27,0,0,38,0,0,17,15,0,0,4,0,0,0,1,0,7,15,3,39,0,10,21,14,53,29,1,0,6,1,0,0,0,22,0,0,99,112,50,14,68,0,0,0,0,0,1,0,0,44,27,73,24,57,9,0,0,5,3,2,7,13,25,76,0,8,18,10,69,70,111,29,25,138,17,0,46,117,29,24,192,60,44,110,28,106,77,5,154,41,57,81,14,83,108,40,32,117,42,85,6,36,41,36,0,12,71,21,0,34,121,57,2,60,34,156,12,116,23,64,0,0,0,0,0,0,1,1,0,0,1,61,0,0,0,50,0,0,57,96,4,32,5,91,0,4,0,0,0,4,6,29,5,7,49,15,24,10,21,146,2,22,0,102,108,111,21,0,38,35,0,3,96,0,0,131,61,20,55,3,45,0,0,0,0,0,0,1,0,0,2,18,4,2,1,2,1,41,121,11,80,44,7,56,33,13,8,7,0,0,11,2,0,45,74,15,0,101,112,103,66,6,36,12,0,1,0,2,1,36,0,0,7,26,0,25,30,9,0,96,220,28,62,9,141,26,24,24,10,39,45,6,58,4,16,32,0,40,169,183,71,162,7,26,0,0,2,8,17,39,10,2,0,1,32,165,15,2,27,9,22,1,1,0,0,0,0,0,27,0,0,62,20,11,64,114,96,22,70,0,10,78,12,36,147,117,6,44,78,36,72,65,81,135,40,70,15,145,1,43,87,143,72,22,69,65,0,4,119,95,0,3,92,34,0,62,165,117,10,74,105,45,54,127,88,41,42,91,100,23,18,46,9,0,16,0,99,67,22,1,0,0,1,0,27,34,8,70,92,83,66,33,0,67,0,15,0,3,0,47,67,94,165,40,50,62,75,0,16,115,44,0,79,50,2,0,24,118,7,5,145,103,27,125,74,28,36,96,16,2,2,48,13,49,14,64,151,84,2,25,0,49,19,0,3,90,2,0,1,0,1,0,38,88,53,63,40,77,0,0,0,0,32,0,15,4,26,1,0,37,0,0,18,16,0,0,3,0,0,0,1,0,7,12,3,34,0,9,18,16,50,32,2,0,7,1,0,0,0,22,0,0,105,120,55,12,64,1,0,0,0,0,1,0,1,38,27,73,23,58,11,0,0,2,6,10,9,19,28,74,0,7,19,12,48,57,128,36,18,145,17,6,44,124,30,24,201,68,42,115,31,107,86,6,140,41,55,78,16,84,106,42,34,122,40,86,8,34,41,34,0,16,70,25,0,35,121,63,0,60,32,153,11,118,25,64,0,1,0,0,0,0,1,1,0,0,1,62,0,0,0,51,0,0,54,98,3,31,4,108,1,2,0,0,0,4,6,29,5,7,48,16,24,13,21,148,3,25,0,105,107,115,22,0,35,33,0,4,82,0,0,127,68,16,55,3,46,0,0,0,0,0,0,1,0,0,5,17,3,2,0,2,1,44,119,8,81,45,6,54,28,12,8,6,0,0,14,2,0,52,67,12,0,92,117,103,63,8,37,13,0,0,0,2,0,29,0,0,8,30,0,24,32,11,0,99,230,27,53,14,132,28,22,20,13,42,42,12,42,4,14,35,1,32,158,199,63,179,8,27,0,0,1,8,18,40,18,1,0,1,37,156,15,3,30,10,25,1,1,0,0,0,0,0,25,1,0,56,22,10,60,111,94,26,66,0,8,84,16,34,149,116,6,52,74,36,71,61,81,122,36,68,14,124,2,45,85,143,65,24,72,51,0,5,120,98,0,3,93,35,0,67,164,118,8,79,99,50,49,128,95,40,41,94,96,22,18,44,11,0,13,1,98,66,22,1,0,0,0,0,23,37,11,78,104,82,71,40,0,69,0,8,0,4,0,48,65,95,160,45,48,58,81,1,14,111,44,0,81,50,6,0,26,127,6,5,136,88,33,84,221

B-factor: mean 53.62, std 25.28, range [13.97, 171.09]